Protein 6FN6 (pdb70)

Secondary structure (DSSP, 8-state):
-EEEEEETTSTTTGGGGGEEETTEEE--HHHHHHHHHHHHHHHTTS-GGG--EEEEEEEE-S--EE-SS-EEEEEEEE-TTT-EEEEESSSSEEEEEEEE--S-TTTTS---PPPPPP-SSPPEEHHHHHHHHHHHTEEE-GGG--EEEE-TTSSEEEE---S-HHHHHHHHHHHHHHT-SS-S-EEEEEEEEEEE-HHHHHHHHTTS-TTHHHHT-EEEEEETTTTEEEETTEEEEEEEEEEPPPP----EEEEEEEEEEEESEE-S-SSSSHHHHHHHHHHHHHHHHHHTSSS-SEEEEEEE-TTS-TTT--HHHHHHHHHHSTT-EEEEEEEESS--HHHHHHHH-TT--EEEE--TTTS-S-SSEEEEEEESTTTSSSSHHHHHHHTTEEEEEEEEEEEEHHHIIIIIHHHHHHTTEEEEEEEE-SSSEEEEEEEE---TTTS-EEEE---SS-TTHHHHHHHHHHHHHHHT-EEEEEEES-TT--HHHHHHHHHTSTTGGGEEEEEES-SSSPPP-SSSHHHHHHHTT--SEEEEETTEEEEEEEEE-S-SS--EEESSEEEEESSTT-GGGEEEEEPPPP--TTEEEEEEEEEEE-HHHHHHHHTSS-STTSSTTTTT-S----SEEEEE-TT--EEEEE-SS--SBSEEEEEGGGEEEPPTT--HHHHTTSHHHHHHHHIIIIIIS---TT-EEEESSTTSHHHHHHHHHHHHHT-EEEEEESSHHHHHHHHHHSTT--GGGEEESSSSTHHHHHHHHTTT--EEEEEE---THHHHHHHTTEEEEEEEEE---HHHHHT-EEEGGGGGGS-EEEE--HHHHHHS-HHHHHHHHHHHHHHHHHT---PPPEEEEETT-HHHHHHHHHHT---SEEEEESSPPPTTS---PPPP--EEEB------TTSEEEEETTTSHHHHHHHHHHHHTT--EEEEE-SS---SHHHHHHHHHHHHTT-EEEEE-S--SSHHHHHHHHHHHHHHS-EEEEEEE-S---HHHHHHHHHHHHHHHH-TT--EEEEEE----HHHHHHHHHHHHHHHHHHHTT---EEEE--HHHHHHHHHHHSS----SEEEEEEE-/-EEEEEETTSTTTGGGGGEEETTEEE--HHHHHHHHHHHHHHHHTS-GGG--EEEEEEEE-S--EE-SS-EEEEEEEE-TTT-EEEEEETTEEEEEEEEE--S-TTTTS---PPPPPP-SSPPEEHHHHHHHHHHHTEEE-GGG--EEEE-TTSSEEEE---S-HHHHHHHHHHHHHHH-SS-S-EEEEEEEEEEE-HHHHHHHHTTS-HHHHHHT-EEEEEETTTTEEEETTEEEEEEEEEE-PPP----PPPEEEEEEEEESEE-S-SSSSHHHHHHHHHHHHHHHHHHTSTT-SEEEEEEE-TTS-GGG--HHHHHHHHHHSTT-EEEEEEE-SSS-HHHHHHHH-SSS-EEE---TTTS-SSSSEEEEEEESTTTSSSSHHHHHHHTTEEEEEEEEEEEEHHHIIIIIHHHHHHTTEEEEEEEE-SSSEEEEEEEE---TTTS-EEEE---SS-TTHHHHHHHHHHHHHHHT-EEEEEEES-SS--HHHHHHHHHSSTTGGGEEEEEE--TTSPPP-SSSHHHHHHHTT--SEEEEETTEEEEEEEEE---TT--EEES-EEEEESSTT-GGGEEEEE----EEEEEEEEEEE-HHHHHHHHTSS-STT-SSGGGT-S----SEEEEE-TTS-EEEEE-SS--SBSEEEEEGGGEEEPPTT--HHHHTTSHHHHHHHHIIIIIIS---TT-EEEESSTTSHHHHHHHHHHHHHT-EEEEEESSHHHHHHHHHHSS---GGGEEESSSSTHHHHHHHHTTT--EEEEEE---THHHHHHHHTEEEEEEEEE---HHHHTT-EEEGGGGGGS-EEEE--HHHHHHS-HHHHHHHHHHHHHHHHHT---PPPEEEEETT-HHHHHHHHHHT---SEEEEESSPPPTT-S-PPPPP--EEEB------TTEEEEEETTTSHHHHHHHHHHHHTT--EEEEE-SS-S-SHHHHHHHHHHHHTT-EEEEE-S--SSHHHHHHHHHHHHHHSEEEEEEEE-----HHHHHHHHHHHHHHHH-TT--EEEEEEE--HHHHHHHHHHHHHHHHHHHTT---EEEEE---HHHHHHHHHHHHS---SSEEEEEP-

Structure (mmCIF, N/CA/C/O backbone):
data_6FN6
#
_entry.id   6FN6
#
_cell.length_a   75.448
_cell.length_b   174.149
_cell.length_c   194.454
_cell.angle_alpha   90.00
_cell.angle_beta   90.00
_cell.angle_gamma   90.00
#
_symmetry.space_group_name_H-M   'P 21 21 21'
#
loop_
_entity.id
_entity.type
_entity.pdbx_description
1 polymer 'Fatty acid synthase 1, isoform A'
2 non-polymer 'BROMIDE ION'
3 non-polymer 1,2-ETHANEDIOL
4 water water
#
loop_
_atom_site.group_PDB
_atom_site.id
_atom_site.type_symbol
_atom_site.label_atom_id
_atom_site.label_alt_id
_atom_site.label_comp_id
_atom_site.label_asym_id
_atom_site.label_entity_id
_atom_site.label_seq_id
_atom_site.pdbx_PDB_ins_code
_atom_site.Cartn_x
_atom_site.Cartn_y
_atom_site.Cartn_z
_atom_site.occupancy
_atom_site.B_iso_or_equiv
_atom_site.auth_seq_id
_atom_site.auth_comp_id
_atom_site.auth_asym_id
_atom_site.auth_atom_id
_atom_site.pdbx_PDB_model_num
ATOM 1 N N . GLU A 1 6 ? -10.564 86.614 50.224 1.00 89.45 893 GLU A N 1
ATOM 2 C CA . GLU A 1 6 ? -10.592 87.582 51.315 1.00 88.11 893 GLU A CA 1
ATOM 3 C C . GLU A 1 6 ? -11.221 88.898 50.862 1.00 86.75 893 GLU A C 1
ATOM 4 O O . GLU A 1 6 ? -11.258 89.203 49.669 1.00 90.09 893 GLU A O 1
ATOM 15 N N . THR A 1 7 ? -11.707 89.676 51.823 1.00 55.10 894 THR A N 1
ATOM 16 C CA . THR A 1 7 ? -12.306 90.972 51.528 1.00 56.63 894 THR A CA 1
ATOM 17 C C . THR A 1 7 ? -11.273 92.087 51.662 1.00 54.70 894 THR A C 1
ATOM 18 O O . THR A 1 7 ? -10.596 92.202 52.683 1.00 52.19 894 THR A O 1
ATOM 29 N N . ILE A 1 8 ? -11.154 92.899 50.617 1.00 54.19 895 ILE A N 1
ATOM 30 C CA . ILE A 1 8 ? -10.235 94.027 50.625 1.00 53.48 895 ILE A CA 1
ATOM 31 C C . ILE A 1 8 ? -10.995 95.297 50.982 1.00 53.02 895 ILE A C 1
ATOM 32 O O . ILE A 1 8 ? -12.014 95.614 50.371 1.00 54.64 895 ILE A O 1
ATOM 48 N N . VAL A 1 9 ? -10.497 96.019 51.980 1.00 65.73 896 VAL A N 1
ATOM 49 C CA . VAL A 1 9 ? -11.082 97.295 52.362 1.00 65.75 896 VAL A CA 1
ATOM 50 C C . VAL A 1 9 ? -10.000 98.360 52.274 1.00 65.65 896 VAL A C 1
ATOM 51 O O . VAL A 1 9 ? -8.945 98.244 52.898 1.00 62.16 896 VAL A O 1
ATOM 64 N N . GLU A 1 10 ? -10.274 99.399 51.497 1.00 85.11 897 GLU A N 1
ATOM 65 C CA . GLU A 1 10 ? -9.315 100.469 51.279 1.00 86.64 897 GLU A CA 1
ATOM 66 C C . GLU A 1 10 ? -9.787 101.733 51.987 1.00 86.62 897 GLU A C 1
ATOM 67 O O . GLU A 1 10 ? -10.933 102.150 51.822 1.00 88.18 897 GLU A O 1
ATOM 79 N N . VAL A 1 11 ? -8.905 102.333 52.778 1.00 71.76 898 VAL A N 1
ATOM 80 C CA . VAL A 1 11 ? -9.212 103.600 53.429 1.00 74.94 898 VAL A CA 1
ATOM 81 C C . VAL A 1 11 ? -8.219 104.662 52.974 1.00 72.63 898 VAL A C 1
ATOM 82 O O . VAL A 1 11 ? -7.007 104.443 52.973 1.00 71.94 898 VAL A O 1
ATOM 95 N N . ASP A 1 12 ? -8.756 105.811 52.575 1.00 80.01 899 ASP A N 1
ATOM 96 C CA . ASP A 1 12 ? -7.955 106.922 52.076 1.00 76.98 899 ASP A CA 1
ATOM 97 C C . ASP A 1 12 ? -8.300 108.202 52.829 1.00 75.16 899 ASP A C 1
ATOM 98 O O . ASP A 1 12 ? -9.421 108.701 52.742 1.00 77.27 899 ASP A O 1
ATOM 107 N N . LEU A 1 13 ? -7.332 108.731 53.570 1.00 57.92 900 LEU A N 1
ATOM 108 C CA . LEU A 1 13 ? -7.563 109.910 54.398 1.00 57.63 900 LEU A CA 1
ATOM 109 C C . LEU A 1 13 ? -7.840 111.159 53.562 1.00 58.64 900 LEU A C 1
ATOM 110 O O . LEU A 1 13 ? -8.207 112.201 54.103 1.00 58.60 900 LEU A O 1
ATOM 126 N N . SER A 1 14 ? -7.670 111.057 52.248 1.00 79.29 901 SER A N 1
ATOM 127 C CA . SER A 1 14 ? -8.005 112.161 51.357 1.00 83.02 901 SER A CA 1
ATOM 128 C C . SER A 1 14 ? -9.514 112.275 51.161 1.00 82.91 901 SER A C 1
ATOM 129 O O . SER A 1 14 ? -10.016 113.328 50.772 1.00 84.05 901 SER A O 1
ATOM 137 N N . LYS A 1 15 ? -10.233 111.190 51.432 1.00 80.54 902 LYS A N 1
ATOM 138 C CA . LYS A 1 15 ? -11.682 111.167 51.253 1.00 84.09 902 LYS A CA 1
ATOM 139 C C . LYS A 1 15 ? -12.393 111.615 52.532 1.00 76.31 902 LYS A C 1
ATOM 140 O O . LYS A 1 15 ? -11.872 111.447 53.634 1.00 71.25 902 LYS A O 1
ATOM 159 N N . GLU A 1 16 ? -13.578 112.197 52.373 1.00 77.24 903 GLU A N 1
ATOM 160 C CA . GLU A 1 16 ? -14.319 112.768 53.496 1.00 77.77 903 GLU A CA 1
ATOM 161 C C . GLU A 1 16 ? -14.672 111.732 54.562 1.00 72.46 903 GLU A C 1
ATOM 162 O O . GLU A 1 16 ? -14.643 112.030 55.755 1.00 66.48 903 GLU A O 1
ATOM 174 N N . ASP A 1 17 ? -15.001 110.518 54.133 1.00 66.25 904 ASP A N 1
ATOM 175 C CA . ASP A 1 17 ? -15.493 109.494 55.049 1.00 67.50 904 ASP A CA 1
ATOM 176 C C . ASP A 1 17 ? -14.397 108.980 55.983 1.00 59.79 904 ASP A C 1
ATOM 177 O O . ASP A 1 17 ? -14.679 108.598 57.119 1.00 55.21 904 ASP A O 1
ATOM 186 N N . ASP A 1 18 ? -13.155 108.960 55.506 1.00 54.72 905 ASP A N 1
ATOM 187 C CA . ASP A 1 18 ? -12.043 108.424 56.290 1.00 53.04 905 ASP A CA 1
ATOM 188 C C . ASP A 1 18 ? -11.159 109.527 56.871 1.00 53.51 905 ASP A C 1
ATOM 189 O O . ASP A 1 18 ? -10.208 109.247 57.602 1.00 46.36 905 ASP A O 1
ATOM 198 N N . ALA A 1 19 ? -11.491 110.775 56.558 1.00 61.82 906 ALA A N 1
ATOM 199 C CA . ALA A 1 19 ? -10.672 111.919 56.951 1.00 49.91 906 ALA A CA 1
ATOM 200 C C . ALA A 1 19 ? -10.491 112.011 58.465 1.00 47.53 906 ALA A C 1
ATOM 201 O O . ALA A 1 19 ? -9.419 112.381 58.942 1.00 46.76 906 ALA A O 1
ATOM 208 N N . PHE A 1 20 ? -11.542 111.690 59.214 1.00 51.73 907 PHE A N 1
ATOM 209 C CA . PHE A 1 20 ? -11.517 111.800 60.673 1.00 49.34 907 PHE A CA 1
ATOM 210 C C . PHE A 1 20 ? -10.359 111.033 61.322 1.00 46.12 907 PHE A C 1
ATOM 211 O O . PHE A 1 20 ? -9.905 111.391 62.408 1.00 43.29 907 PHE A O 1
ATOM 228 N N . LEU A 1 21 ? -9.881 109.989 60.654 1.00 44.13 908 LEU A N 1
ATOM 229 C CA . LEU A 1 21 ? -8.862 109.113 61.227 1.00 46.01 908 LEU A CA 1
ATOM 230 C C . LEU A 1 21 ? -7.586 109.871 61.597 1.00 44.09 908 LEU A C 1
ATOM 231 O O . LEU A 1 21 ? -6.809 109.422 62.441 1.00 41.45 908 LEU A O 1
ATOM 247 N N . ALA A 1 22 ? -7.370 111.018 60.965 1.00 44.58 909 ALA A N 1
ATOM 248 C CA . ALA A 1 22 ? -6.199 111.834 61.256 1.00 44.82 909 ALA A CA 1
ATOM 249 C C . ALA A 1 22 ? -6.203 112.289 62.715 1.00 44.42 909 ALA A C 1
ATOM 250 O O . ALA A 1 22 ? -5.157 112.604 63.280 1.00 47.71 909 ALA A O 1
ATOM 257 N N . GLY A 1 23 ? -7.387 112.328 63.317 1.00 42.13 910 GLY A N 1
ATOM 258 C CA . GLY A 1 23 ? -7.525 112.730 64.704 1.00 40.22 910 GLY A CA 1
ATOM 259 C C . GLY A 1 23 ? -6.852 111.786 65.678 1.00 39.52 910 GLY A C 1
ATOM 260 O O . GLY A 1 23 ? -6.492 112.182 66.785 1.00 40.29 910 GLY A O 1
ATOM 264 N N . HIS A 1 24 ? -6.694 110.528 65.274 1.00 40.35 911 HIS A N 1
ATOM 265 C CA . HIS A 1 24 ? -6.065 109.526 66.126 1.00 36.32 911 HIS A CA 1
ATOM 266 C C . HIS A 1 24 ? -4.548 109.560 65.969 1.00 36.65 911 HIS A C 1
ATOM 267 O O . HIS A 1 24 ? -3.934 108.579 65.548 1.00 36.46 911 HIS A O 1
ATOM 281 N N . THR A 1 25 ? -3.950 110.697 66.318 1.00 35.66 912 THR A N 1
ATOM 282 C CA . THR A 1 25 ? -2.506 110.874 66.221 1.00 36.28 912 THR A CA 1
ATOM 283 C C . THR A 1 25 ? -1.835 110.443 67.521 1.00 34.93 912 THR A C 1
ATOM 284 O O . THR A 1 25 ? -2.229 110.869 68.605 1.00 34.12 912 THR A O 1
ATOM 295 N N . ILE A 1 26 ? -0.821 109.591 67.404 1.00 35.41 913 ILE A N 1
ATOM 296 C CA . ILE A 1 26 ? -0.112 109.077 68.569 1.00 41.59 913 ILE A CA 1
ATOM 297 C C . ILE A 1 26 ? 1.375 109.340 68.408 1.00 44.34 913 ILE A C 1
ATOM 298 O O . ILE A 1 26 ? 2.000 108.852 67.467 1.00 43.96 913 ILE A O 1
ATOM 314 N N . ASP A 1 27 ? 1.939 110.101 69.340 1.00 56.45 914 ASP A N 1
ATOM 315 C CA . ASP A 1 27 ? 3.369 110.377 69.346 1.00 56.16 914 ASP A CA 1
ATOM 316 C C . ASP A 1 27 ? 3.827 110.953 68.006 1.00 59.11 914 ASP A C 1
ATOM 317 O O . ASP A 1 27 ? 4.847 110.538 67.458 1.00 62.59 914 ASP A O 1
ATOM 326 N N . GLY A 1 28 ? 3.067 111.912 67.485 1.00 47.40 915 GLY A N 1
ATOM 327 C CA . GLY A 1 28 ? 3.449 112.624 66.278 1.00 49.67 915 GLY A CA 1
ATOM 328 C C . GLY A 1 28 ? 3.220 111.876 64.980 1.00 52.02 915 GLY A C 1
ATOM 329 O O . GLY A 1 28 ? 3.770 112.240 63.941 1.00 53.65 915 GLY A O 1
ATOM 333 N N . ARG A 1 29 ? 2.407 110.828 65.030 1.00 44.18 916 ARG A N 1
ATOM 334 C CA . ARG A 1 29 ? 2.081 110.072 63.828 1.00 48.82 916 ARG A CA 1
ATOM 335 C C . ARG A 1 29 ? 0.652 109.531 63.871 1.00 39.74 916 ARG A C 1
ATOM 336 O O . ARG A 1 29 ? 0.118 109.238 64.943 1.00 37.72 916 ARG A O 1
ATOM 357 N N . ILE A 1 30 ? 0.035 109.418 62.698 1.00 46.93 917 ILE A N 1
ATOM 358 C CA . ILE A 1 30 ? -1.329 108.912 62.596 1.00 46.78 917 ILE A CA 1
ATOM 359 C C . ILE A 1 30 ? -1.308 107.390 62.694 1.00 42.91 917 ILE A C 1
ATOM 360 O O . ILE A 1 30 ? -0.625 106.720 61.918 1.00 42.46 917 ILE A O 1
ATOM 376 N N . LEU A 1 31 ? -2.072 106.850 63.638 1.00 56.39 918 LEU A N 1
ATOM 377 C CA . LEU A 1 31 ? -2.183 105.405 63.803 1.00 52.96 918 LEU A CA 1
ATOM 378 C C . LEU A 1 31 ? -3.602 104.944 63.530 1.00 44.91 918 LEU A C 1
ATOM 379 O O . LEU A 1 31 ? -4.558 105.523 64.050 1.00 42.65 918 LEU A O 1
ATOM 395 N N . PHE A 1 32 ? -3.746 103.900 62.720 1.00 44.37 919 PHE A N 1
ATOM 396 C CA . PHE A 1 32 ? -5.064 103.327 62.511 1.00 43.45 919 PHE A CA 1
ATOM 397 C C . PHE A 1 32 ? -5.518 102.734 63.835 1.00 44.47 919 PHE A C 1
ATOM 398 O O . PHE A 1 32 ? -4.864 101.837 64.365 1.00 47.15 919 PHE A O 1
ATOM 415 N N . PRO A 1 33 ? -6.641 103.231 64.376 1.00 33.78 920 PRO A N 1
ATOM 416 C CA . PRO A 1 33 ? -7.023 102.821 65.728 1.00 32.46 920 PRO A CA 1
ATOM 417 C C . PRO A 1 33 ? -7.383 101.347 65.835 1.00 32.23 920 PRO A C 1
ATOM 418 O O . PRO A 1 33 ? -7.935 100.768 64.903 1.00 33.14 920 PRO A O 1
ATOM 429 N N . ALA A 1 34 ? -7.065 100.755 66.980 1.00 41.39 921 ALA A N 1
ATOM 430 C CA . ALA A 1 34 ? -7.444 99.383 67.272 1.00 39.35 921 ALA A CA 1
ATOM 431 C C . ALA A 1 34 ? -8.942 99.209 67.048 1.00 38.47 921 ALA A C 1
ATOM 432 O O . ALA A 1 34 ? -9.394 98.203 66.500 1.00 38.53 921 ALA A O 1
ATOM 439 N N . THR A 1 35 ? -9.705 100.208 67.476 1.00 31.64 922 THR A N 1
ATOM 440 C CA . THR A 1 35 ? -11.154 100.198 67.337 1.00 37.33 922 THR A CA 1
ATOM 441 C C . THR A 1 35 ? -11.569 100.344 65.878 1.00 40.99 922 THR A C 1
ATOM 442 O O . THR A 1 35 ? -12.687 99.992 65.499 1.00 39.13 922 THR A O 1
ATOM 453 N N . GLY A 1 36 ? -10.662 100.862 65.060 1.00 42.96 923 GLY A N 1
ATOM 454 C CA . GLY A 1 36 ? -10.886 100.928 63.630 1.00 43.58 923 GLY A CA 1
ATOM 455 C C . GLY A 1 36 ? -10.984 99.530 63.055 1.00 42.80 923 GLY A C 1
ATOM 456 O O . GLY A 1 36 ? -11.887 99.225 62.277 1.00 43.12 923 GLY A O 1
ATOM 460 N N . TYR A 1 37 ? -10.039 98.680 63.443 1.00 37.58 924 TYR A N 1
ATOM 461 C CA . TYR A 1 37 ? -10.027 97.289 63.013 1.00 39.83 924 TYR A CA 1
ATOM 462 C C . TYR A 1 37 ? -11.300 96.569 63.423 1.00 38.58 924 TYR A C 1
ATOM 463 O O . TYR A 1 37 ? -11.916 95.871 62.623 1.00 39.90 924 TYR A O 1
ATOM 481 N N . MET A 1 38 ? -11.685 96.753 64.680 1.00 35.81 925 MET A N 1
ATOM 482 C CA . MET A 1 38 ? -12.861 96.096 65.222 1.00 36.37 925 MET A CA 1
ATOM 483 C C . MET A 1 38 ? -14.086 96.469 64.399 1.00 37.96 925 MET A C 1
ATOM 484 O O . MET A 1 38 ? -14.920 95.621 64.089 1.00 39.24 925 MET A O 1
ATOM 498 N N . THR A 1 39 ? -14.176 97.740 64.022 1.00 37.65 926 THR A N 1
ATOM 499 C CA . THR A 1 39 ? -15.288 98.222 63.214 1.00 39.38 926 THR A CA 1
ATOM 500 C C . THR A 1 39 ? -15.274 97.564 61.837 1.00 40.81 926 THR A C 1
ATOM 501 O O . THR A 1 39 ? -16.316 97.150 61.336 1.00 42.49 926 THR A O 1
ATOM 512 N N . LEU A 1 40 ? -14.098 97.492 61.219 1.00 40.38 927 LEU A N 1
ATOM 513 C CA . LEU A 1 40 ? -13.959 96.854 59.914 1.00 55.81 927 LEU A CA 1
ATOM 514 C C . LEU A 1 40 ? -14.386 95.391 59.970 1.00 42.43 927 LEU A C 1
ATOM 515 O O . LEU A 1 40 ? -15.109 94.914 59.096 1.00 44.24 927 LEU A O 1
ATOM 531 N N . ALA A 1 41 ? -13.936 94.684 61.001 1.00 41.13 928 ALA A N 1
ATOM 532 C CA . ALA A 1 41 ? -14.304 93.286 61.184 1.00 41.80 928 ALA A CA 1
ATOM 533 C C . ALA A 1 41 ? -15.804 93.178 61.417 1.00 43.09 928 ALA A C 1
ATOM 534 O O . ALA A 1 41 ? -16.470 92.284 60.892 1.00 44.76 928 ALA A O 1
ATOM 541 N N . TRP A 1 42 ? -16.330 94.108 62.203 1.00 42.51 929 TRP A N 1
ATOM 542 C CA . TRP A 1 42 ? -17.750 94.142 62.515 1.00 43.89 929 TRP A CA 1
ATOM 543 C C . TRP A 1 42 ? -18.580 94.389 61.258 1.00 46.08 929 TRP A C 1
ATOM 544 O O . TRP A 1 42 ? -19.547 93.675 60.989 1.00 47.97 929 TRP A O 1
ATOM 565 N N . GLN A 1 43 ? -18.198 95.407 60.494 1.00 54.09 930 GLN A N 1
ATOM 566 C CA . GLN A 1 43 ? -18.951 95.801 59.310 1.00 60.98 930 GLN A CA 1
ATOM 567 C C . GLN A 1 43 ? -18.982 94.705 58.251 1.00 60.96 930 GLN A C 1
ATOM 568 O O . GLN A 1 43 ? -20.053 94.229 57.874 1.00 59.29 930 GLN A O 1
ATOM 582 N N . THR A 1 44 ? -17.808 94.300 57.780 1.00 67.74 931 THR A N 1
ATOM 583 C CA . THR A 1 44 ? -17.721 93.323 56.702 1.00 73.28 931 THR A CA 1
ATOM 584 C C . THR A 1 44 ? -18.398 92.010 57.077 1.00 70.65 931 THR A C 1
ATOM 585 O O . THR A 1 44 ? -19.038 91.378 56.239 1.00 72.14 931 THR A O 1
ATOM 596 N N . PHE A 1 45 ? -18.259 91.604 58.334 1.00 65.06 932 PHE A N 1
ATOM 597 C CA . PHE A 1 45 ? -18.849 90.351 58.795 1.00 66.20 932 PHE A CA 1
ATOM 598 C C . PHE A 1 45 ? -20.371 90.386 58.724 1.00 67.10 932 PHE A C 1
ATOM 599 O O . PHE A 1 45 ? -21.007 89.392 58.373 1.00 72.56 932 PHE A O 1
ATOM 616 N N . ALA A 1 46 ? -20.954 91.531 59.060 1.00 61.22 933 ALA A N 1
ATOM 617 C CA . ALA A 1 46 ? -22.402 91.686 59.000 1.00 61.86 933 ALA A CA 1
ATOM 618 C C . ALA A 1 46 ? -22.876 91.724 57.552 1.00 66.47 933 ALA A C 1
ATOM 619 O O . ALA A 1 46 ? -23.965 91.247 57.227 1.00 64.17 933 ALA A O 1
ATOM 626 N N . LYS A 1 47 ? -22.045 92.290 56.685 1.00 57.33 934 LYS A N 1
ATOM 627 C CA . LYS A 1 47 ? -22.393 92.443 55.281 1.00 60.00 934 LYS A CA 1
ATOM 628 C C . LYS A 1 47 ? -22.551 91.078 54.608 1.00 61.51 934 LYS A C 1
ATOM 629 O O . LYS A 1 47 ? -23.515 90.850 53.877 1.00 64.35 934 LYS A O 1
ATOM 648 N N . MET A 1 48 ? -21.610 90.172 54.861 1.00 78.09 935 MET A N 1
ATOM 649 C CA . MET A 1 48 ? -21.652 88.850 54.239 1.00 86.20 935 MET A CA 1
ATOM 650 C C . MET A 1 48 ? -22.758 87.997 54.851 1.00 85.88 935 MET A C 1
ATOM 651 O O . MET A 1 48 ? -23.249 87.062 54.218 1.00 88.51 935 MET A O 1
ATOM 665 N N . GLN A 1 49 ? -23.140 88.308 56.086 1.00 65.82 936 GLN A N 1
ATOM 666 C CA . GLN A 1 49 ? -24.270 87.636 56.720 1.00 66.18 936 GLN A CA 1
ATOM 667 C C . GLN A 1 49 ? -25.588 88.150 56.147 1.00 67.09 936 GLN A C 1
ATOM 668 O O . GLN A 1 49 ? -26.647 87.582 56.406 1.00 69.46 936 GLN A O 1
ATOM 682 N N . GLY A 1 50 ? -25.519 89.241 55.388 1.00 67.24 937 GLY A N 1
ATOM 683 C CA . GLY A 1 50 ? -26.685 89.770 54.706 1.00 70.22 937 GLY A CA 1
ATOM 684 C C . GLY A 1 50 ? -27.261 91.019 55.344 1.00 69.91 937 GLY A C 1
ATOM 685 O O . GLY A 1 50 ? -28.034 91.744 54.715 1.00 72.11 937 GLY A O 1
ATOM 689 N N . SER A 1 51 ? -26.894 91.267 56.597 1.00 83.85 938 SER A N 1
ATOM 690 C CA . SER A 1 51 ? -27.476 92.364 57.362 1.00 86.71 938 SER A CA 1
ATOM 691 C C . SER A 1 51 ? -26.639 93.639 57.302 1.00 87.49 938 SER A C 1
ATOM 692 O O . SER A 1 51 ? -25.512 93.638 56.806 1.00 85.73 938 SER A O 1
ATOM 700 N N . GLU A 1 52 ? -27.209 94.724 57.818 1.00 82.57 939 GLU A N 1
ATOM 701 C CA . GLU A 1 52 ? -26.484 95.975 58.000 1.00 83.94 939 GLU A CA 1
ATOM 702 C C . GLU A 1 52 ? -25.805 95.941 59.364 1.00 77.36 939 GLU A C 1
ATOM 703 O O . GLU A 1 52 ? -26.381 95.444 60.332 1.00 78.43 939 GLU A O 1
ATOM 715 N N . PHE A 1 53 ? -24.586 96.466 59.447 1.00 69.15 940 PHE A N 1
ATOM 716 C CA . PHE A 1 53 ? -23.780 96.297 60.653 1.00 64.63 940 PHE A CA 1
ATOM 717 C C . PHE A 1 53 ? -24.405 97.001 61.857 1.00 66.45 940 PHE A C 1
ATOM 718 O O . PHE A 1 53 ? -24.266 96.537 62.987 1.00 64.20 940 PHE A O 1
ATOM 735 N N . HIS A 1 54 ? -25.102 98.108 61.621 1.00 69.48 941 HIS A N 1
ATOM 736 C CA . HIS A 1 54 ? -25.742 98.833 62.715 1.00 69.68 941 HIS A CA 1
ATOM 737 C C . HIS A 1 54 ? -27.029 98.127 63.138 1.00 62.93 941 HIS A C 1
ATOM 738 O O . HIS A 1 54 ? -27.662 98.512 64.120 1.00 62.51 941 HIS A O 1
ATOM 752 N N . LYS A 1 55 ? -27.406 97.093 62.390 1.00 67.27 942 LYS A N 1
ATOM 753 C CA . LYS A 1 55 ? -28.574 96.283 62.717 1.00 69.88 942 LYS A CA 1
ATOM 754 C C . LYS A 1 55 ? -28.145 94.905 63.217 1.00 68.93 942 LYS A C 1
ATOM 755 O O . LYS A 1 55 ? -28.984 94.062 63.535 1.00 71.03 942 LYS A O 1
ATOM 774 N N . THR A 1 56 ? -26.834 94.690 63.301 1.00 66.01 943 THR A N 1
ATOM 775 C CA . THR A 1 56 ? -26.286 93.371 63.599 1.00 68.07 943 THR A CA 1
ATOM 776 C C . THR A 1 56 ? -25.420 93.366 64.857 1.00 70.81 943 THR A C 1
ATOM 777 O O . THR A 1 56 ? -24.296 93.867 64.836 1.00 72.81 943 THR A O 1
ATOM 788 N N . PRO A 1 57 ? -25.934 92.794 65.959 1.00 55.77 944 PRO A N 1
ATOM 789 C CA . PRO A 1 57 ? -25.100 92.669 67.160 1.00 53.42 944 PRO A CA 1
ATOM 790 C C . PRO A 1 57 ? -24.059 91.560 67.025 1.00 52.14 944 PRO A C 1
ATOM 791 O O . PRO A 1 57 ? -24.332 90.542 66.392 1.00 53.75 944 PRO A O 1
ATOM 802 N N . VAL A 1 58 ? -22.875 91.760 67.596 1.00 49.49 945 VAL A N 1
ATOM 803 C CA . VAL A 1 58 ? -21.807 90.768 67.493 1.00 48.36 945 VAL A CA 1
ATOM 804 C C . VAL A 1 58 ? -21.039 90.639 68.805 1.00 46.57 945 VAL A C 1
ATOM 805 O O . VAL A 1 58 ? -21.128 91.500 69.678 1.00 45.73 945 VAL A O 1
ATOM 818 N N . VAL A 1 59 ? -20.294 89.545 68.932 1.00 62.77 946 VAL A N 1
ATOM 819 C CA . VAL A 1 59 ? -19.418 89.327 70.075 1.00 60.01 946 VAL A CA 1
ATOM 820 C C . VAL A 1 59 ? -18.026 88.967 69.576 1.00 58.45 946 VAL A C 1
ATOM 821 O O . VAL A 1 59 ? -17.831 87.918 68.962 1.00 62.07 946 VAL A O 1
ATOM 834 N N . MET A 1 60 ? -17.065 89.849 69.831 1.00 56.65 947 MET A N 1
ATOM 835 C CA . MET A 1 60 ? -15.683 89.598 69.449 1.00 53.64 947 MET A CA 1
ATOM 836 C C . MET A 1 60 ? -14.922 89.015 70.628 1.00 52.52 947 MET A C 1
ATOM 837 O O . MET A 1 60 ? -15.159 89.396 71.774 1.00 51.29 947 MET A O 1
ATOM 851 N N . GLU A 1 61 ? -14.008 88.093 70.347 1.00 57.53 948 GLU A N 1
ATOM 852 C CA . GLU A 1 61 ? -13.248 87.435 71.401 1.00 54.93 948 GLU A CA 1
ATOM 853 C C . GLU A 1 61 ? -11.787 87.247 71.018 1.00 54.49 948 GLU A C 1
ATOM 854 O O . GLU A 1 61 ? -11.454 87.094 69.843 1.00 53.23 948 GLU A O 1
ATOM 866 N N . ASN A 1 62 ? -10.924 87.256 72.030 1.00 53.59 949 ASN A N 1
ATOM 867 C CA . ASN A 1 62 ? -9.495 87.022 71.846 1.00 57.74 949 ASN A CA 1
ATOM 868 C C . ASN A 1 62 ? -8.918 87.960 70.795 1.00 49.93 949 ASN A C 1
ATOM 869 O O . ASN A 1 62 ? -8.162 87.539 69.919 1.00 48.75 949 ASN A O 1
ATOM 880 N N . LEU A 1 63 ? -9.282 89.233 70.880 1.00 47.16 950 LEU A N 1
ATOM 881 C CA . LEU A 1 63 ? -8.738 90.231 69.975 1.00 43.80 950 LEU A CA 1
ATOM 882 C C . LEU A 1 63 ? -7.266 90.462 70.272 1.00 49.85 950 LEU A C 1
ATOM 883 O O . LEU A 1 63 ? -6.887 90.709 71.416 1.00 54.94 950 LEU A O 1
ATOM 899 N N . VAL A 1 64 ? -6.441 90.375 69.235 1.00 41.25 951 VAL A N 1
ATOM 900 C CA . VAL A 1 64 ? -5.017 90.646 69.362 1.00 42.62 951 VAL A CA 1
ATOM 901 C C . VAL A 1 64 ? -4.613 91.686 68.329 1.00 40.62 951 VAL A C 1
ATOM 902 O O . VAL A 1 64 ? -4.856 91.519 67.135 1.00 42.34 951 VAL A O 1
ATOM 915 N N . PHE A 1 65 ? -3.989 92.759 68.797 1.00 35.58 952 PHE A N 1
ATOM 916 C CA . PHE A 1 65 ? -3.477 93.786 67.908 1.00 37.26 952 PHE A CA 1
ATOM 917 C C . PHE A 1 65 ? -1.963 93.613 67.802 1.00 36.89 952 PHE A C 1
ATOM 918 O O . PHE A 1 65 ? -1.203 94.073 68.654 1.00 33.13 952 PHE A O 1
ATOM 935 N N . HIS A 1 66 ? -1.542 92.921 66.748 1.00 36.23 953 HIS A N 1
ATOM 936 C CA . HIS A 1 66 ? -0.167 92.443 66.627 1.00 40.29 953 HIS A CA 1
ATOM 937 C C . HIS A 1 66 ? 0.845 93.549 66.347 1.00 41.21 953 HIS A C 1
ATOM 938 O O . HIS A 1 66 ? 1.996 93.457 66.774 1.00 41.78 953 HIS A O 1
ATOM 952 N N . ARG A 1 67 ? 0.429 94.580 65.618 1.00 47.37 954 ARG A N 1
ATOM 953 C CA . ARG A 1 67 ? 1.321 95.692 65.317 1.00 45.79 954 ARG A CA 1
ATOM 954 C C . ARG A 1 67 ? 0.512 96.943 64.996 1.00 45.79 954 ARG A C 1
ATOM 955 O O . ARG A 1 67 ? -0.668 96.861 64.655 1.00 44.68 954 ARG A O 1
ATOM 976 N N . ALA A 1 68 ? 1.157 98.099 65.094 1.00 45.79 955 ALA A N 1
ATOM 977 C CA . ALA A 1 68 ? 0.502 99.363 64.793 1.00 46.08 955 ALA A CA 1
ATOM 978 C C . ALA A 1 68 ? 0.512 99.629 63.294 1.00 50.57 955 ALA A C 1
ATOM 979 O O . ALA A 1 68 ? 1.432 99.215 62.588 1.00 51.11 955 ALA A O 1
ATOM 986 N N . THR A 1 69 ? -0.518 100.320 62.816 1.00 52.41 956 THR A N 1
ATOM 987 C CA . THR A 1 69 ? -0.589 100.721 61.416 1.00 53.61 956 THR A CA 1
ATOM 988 C C . THR A 1 69 ? -0.439 102.229 61.335 1.00 49.90 956 THR A C 1
ATOM 989 O O . THR A 1 69 ? -1.285 102.978 61.825 1.00 45.71 956 THR A O 1
ATOM 1000 N N . ILE A 1 70 ? 0.652 102.664 60.719 1.00 48.66 957 ILE A N 1
ATOM 1001 C CA . ILE A 1 70 ? 0.950 104.077 60.594 1.00 46.97 957 ILE A CA 1
ATOM 1002 C C . ILE A 1 70 ? 0.432 104.548 59.243 1.00 47.72 957 ILE A C 1
ATOM 1003 O O . ILE A 1 70 ? 0.605 103.863 58.235 1.00 44.93 957 ILE A O 1
ATOM 1019 N N . LEU A 1 71 ? -0.213 105.711 59.229 1.00 49.57 958 LEU A N 1
ATOM 1020 C CA . LEU A 1 71 ? -0.719 106.282 57.988 1.00 57.31 958 LEU A CA 1
ATOM 1021 C C . LEU A 1 71 ? -0.059 107.632 57.740 1.00 65.64 958 LEU A C 1
ATOM 1022 O O . LEU A 1 71 ? 0.233 108.370 58.680 1.00 61.16 958 LEU A O 1
ATOM 1038 N N . ASN A 1 72 ? 0.177 107.945 56.469 1.00 86.73 959 ASN A N 1
ATOM 1039 C CA . ASN A 1 72 ? 0.723 109.241 56.076 1.00 98.01 959 ASN A CA 1
ATOM 1040 C C . ASN A 1 72 ? -0.404 110.236 55.804 1.00 97.67 959 ASN A C 1
ATOM 1041 O O . ASN A 1 72 ? -1.534 110.035 56.245 1.00 90.05 959 ASN A O 1
ATOM 1052 N N . LYS A 1 73 ? -0.093 111.324 55.104 1.00 130.14 960 LYS A N 1
ATOM 1053 C CA . LYS A 1 73 ? -1.116 112.300 54.744 1.00 134.88 960 LYS A CA 1
ATOM 1054 C C . LYS A 1 73 ? -1.991 111.768 53.613 1.00 139.89 960 LYS A C 1
ATOM 1055 O O . LYS A 1 73 ? -3.214 111.717 53.738 1.00 138.73 960 LYS A O 1
ATOM 1074 N N . ASN A 1 74 ? -1.359 111.371 52.512 1.00 151.63 961 ASN A N 1
ATOM 1075 C CA . ASN A 1 74 ? -2.080 110.761 51.400 1.00 152.83 961 ASN A CA 1
ATOM 1076 C C . ASN A 1 74 ? -2.752 109.484 51.897 1.00 149.50 961 ASN A C 1
ATOM 1077 O O . ASN A 1 74 ? -3.952 109.286 51.706 1.00 150.42 961 ASN A O 1
ATOM 1088 N N . ALA A 1 75 ? -1.963 108.631 52.543 1.00 157.03 962 ALA A N 1
ATOM 1089 C CA . ALA A 1 75 ? -2.474 107.453 53.241 1.00 152.55 962 ALA A CA 1
ATOM 1090 C C . ALA A 1 75 ? -3.467 106.623 52.435 1.00 150.43 962 ALA A C 1
ATOM 1091 O O . ALA A 1 75 ? -4.649 106.568 52.774 1.00 151.77 962 ALA A O 1
ATOM 1098 N N . VAL A 1 76 ? -2.995 105.982 51.371 1.00 96.05 963 VAL A N 1
ATOM 1099 C CA . VAL A 1 76 ? -3.789 104.953 50.717 1.00 93.57 963 VAL A CA 1
ATOM 1100 C C . VAL A 1 76 ? -3.298 103.604 51.248 1.00 89.53 963 VAL A C 1
ATOM 1101 O O . VAL A 1 76 ? -2.187 103.164 50.952 1.00 94.24 963 VAL A O 1
ATOM 1114 N N . VAL A 1 77 ? -4.128 102.976 52.076 1.00 74.02 964 VAL A N 1
ATOM 1115 C CA . VAL A 1 77 ? -3.761 101.728 52.735 1.00 64.29 964 VAL A CA 1
ATOM 1116 C C . VAL A 1 77 ? -4.864 100.700 52.524 1.00 59.49 964 VAL A C 1
ATOM 1117 O O . VAL A 1 77 ? -6.050 101.020 52.609 1.00 56.84 964 VAL A O 1
ATOM 1130 N N . LYS A 1 78 ? -4.461 99.462 52.258 1.00 64.98 965 LYS A N 1
ATOM 1131 C CA . LYS A 1 78 ? -5.405 98.397 51.957 1.00 61.25 965 LYS A CA 1
ATOM 1132 C C . LYS A 1 78 ? -5.455 97.361 53.076 1.00 54.17 965 LYS A C 1
ATOM 1133 O O . LYS A 1 78 ? -4.429 96.790 53.446 1.00 47.99 965 LYS A O 1
ATOM 1152 N N . PHE A 1 79 ? -6.650 97.121 53.609 1.00 64.18 966 PHE A N 1
ATOM 1153 C CA . PHE A 1 79 ? -6.835 96.097 54.634 1.00 61.26 966 PHE A CA 1
ATOM 1154 C C . PHE A 1 79 ? -7.499 94.856 54.040 1.00 64.08 966 PHE A C 1
ATOM 1155 O O . PHE A 1 79 ? -8.519 94.952 53.358 1.00 66.60 966 PHE A O 1
ATOM 1172 N N . GLY A 1 80 ? -6.904 93.694 54.300 1.00 46.61 967 GLY A N 1
ATOM 1173 C CA . GLY A 1 80 ? -7.456 92.419 53.871 1.00 47.73 967 GLY A CA 1
ATOM 1174 C C . GLY A 1 80 ? -8.063 91.640 55.023 1.00 46.45 967 GLY A C 1
ATOM 1175 O O . GLY A 1 80 ? -7.394 91.397 56.025 1.00 45.01 967 GLY A O 1
ATOM 1179 N N . ILE A 1 81 ? -9.330 91.255 54.887 1.00 49.80 968 ILE A N 1
ATOM 1180 C CA . ILE A 1 81 ? -10.045 90.562 55.958 1.00 48.94 968 ILE A CA 1
ATOM 1181 C C . ILE A 1 81 ? -10.486 89.176 55.493 1.00 51.53 968 ILE A C 1
ATOM 1182 O O . ILE A 1 81 ? -10.909 89.004 54.351 1.00 52.48 968 ILE A O 1
ATOM 1198 N N . ASN A 1 82 ? -10.397 88.195 56.390 1.00 59.10 969 ASN A N 1
ATOM 1199 C CA . ASN A 1 82 ? -10.788 86.819 56.080 1.00 64.26 969 ASN A CA 1
ATOM 1200 C C . ASN A 1 82 ? -11.466 86.154 57.279 1.00 58.44 969 ASN A C 1
ATOM 1201 O O . ASN A 1 82 ? -11.097 86.403 58.425 1.00 51.53 969 ASN A O 1
ATOM 1212 N N . PHE A 1 83 ? -12.454 85.304 57.006 1.00 50.25 970 PHE A N 1
ATOM 1213 C CA . PHE A 1 83 ? -13.221 84.645 58.063 1.00 50.27 970 PHE A CA 1
ATOM 1214 C C . PHE A 1 83 ? -13.303 83.133 57.850 1.00 52.14 970 PHE A C 1
ATOM 1215 O O . PHE A 1 83 ? -13.452 82.665 56.721 1.00 54.03 970 PHE A O 1
ATOM 1232 N N . PHE A 1 84 ? -13.216 82.380 58.945 1.00 51.79 971 PHE A N 1
ATOM 1233 C CA . PHE A 1 84 ? -13.421 80.931 58.917 1.00 53.75 971 PHE A CA 1
ATOM 1234 C C . PHE A 1 84 ? -14.850 80.559 59.306 1.00 69.79 971 PHE A C 1
ATOM 1235 O O . PHE A 1 84 ? -15.288 80.828 60.424 1.00 54.29 971 PHE A O 1
ATOM 1252 N N . ASP A 1 85 ? -15.568 79.930 58.382 1.00 93.05 972 ASP A N 1
ATOM 1253 C CA . ASP A 1 85 ? -16.925 79.467 58.649 1.00 93.68 972 ASP A CA 1
ATOM 1254 C C . ASP A 1 85 ? -16.947 78.501 59.831 1.00 85.01 972 ASP A C 1
ATOM 1255 O O . ASP A 1 85 ? -17.909 78.465 60.599 1.00 81.89 972 ASP A O 1
ATOM 1264 N N . GLY A 1 86 ? -15.879 77.723 59.972 1.00 78.42 973 GLY A N 1
ATOM 1265 C CA . GLY A 1 86 ? -15.819 76.685 60.984 1.00 76.52 973 GLY A CA 1
ATOM 1266 C C . GLY A 1 86 ? -15.790 77.181 62.417 1.00 73.99 973 GLY A C 1
ATOM 1267 O O . GLY A 1 86 ? -16.644 76.810 63.221 1.00 74.89 973 GLY A O 1
ATOM 1271 N N . THR A 1 87 ? -14.809 78.018 62.740 1.00 56.07 974 THR A N 1
ATOM 1272 C CA . THR A 1 87 ? -14.603 78.458 64.118 1.00 55.64 974 THR A CA 1
ATOM 1273 C C . THR A 1 87 ? -15.012 79.912 64.340 1.00 54.71 974 THR A C 1
ATOM 1274 O O . THR A 1 87 ? -15.276 80.323 65.471 1.00 51.58 974 THR A O 1
ATOM 1285 N N . GLY A 1 88 ? -15.053 80.689 63.264 1.00 54.44 975 GLY A N 1
ATOM 1286 C CA . GLY A 1 88 ? -15.377 82.101 63.360 1.00 54.14 975 GLY A CA 1
ATOM 1287 C C . GLY A 1 88 ? -14.160 82.990 63.548 1.00 48.08 975 GLY A C 1
ATOM 1288 O O . GLY A 1 88 ? -14.286 84.203 63.716 1.00 46.68 975 GLY A O 1
ATOM 1292 N N . ALA A 1 89 ? -12.977 82.387 63.527 1.00 47.79 976 ALA A N 1
ATOM 1293 C CA . ALA A 1 89 ? -11.736 83.140 63.635 1.00 45.86 976 ALA A CA 1
ATOM 1294 C C . ALA A 1 89 ? -11.574 84.031 62.411 1.00 45.63 976 ALA A C 1
ATOM 1295 O O . ALA A 1 89 ? -11.885 83.618 61.291 1.00 47.22 976 ALA A O 1
ATOM 1302 N N . PHE A 1 90 ? -11.094 85.253 62.626 1.00 43.87 977 PHE A N 1
ATOM 1303 C CA . PHE A 1 90 ? -10.858 86.178 61.526 1.00 43.75 977 PHE A CA 1
ATOM 1304 C C . PHE A 1 90 ? -9.456 86.767 61.610 1.00 42.43 977 PHE A C 1
ATOM 1305 O O . PHE A 1 90 ? -8.785 86.656 62.633 1.00 41.37 977 PHE A O 1
ATOM 1322 N N . GLU A 1 91 ? -9.023 87.388 60.520 1.00 54.59 978 GLU A N 1
ATOM 1323 C CA . GLU A 1 91 ? -7.719 88.039 60.461 1.00 53.47 978 GLU A CA 1
ATOM 1324 C C . GLU A 1 91 ? -7.757 89.274 59.572 1.00 51.05 978 GLU A C 1
ATOM 1325 O O . GLU A 1 91 ? -8.454 89.296 58.558 1.00 53.12 978 GLU A O 1
ATOM 1337 N N . ILE A 1 92 ? -7.013 90.302 59.968 1.00 44.62 979 ILE A N 1
ATOM 1338 C CA . ILE A 1 92 ? -6.876 91.502 59.154 1.00 47.37 979 ILE A CA 1
ATOM 1339 C C . ILE A 1 92 ? -5.405 91.707 58.798 1.00 50.71 979 ILE A C 1
ATOM 1340 O O . ILE A 1 92 ? -4.542 91.774 59.674 1.00 50.65 979 ILE A O 1
ATOM 1356 N N . CYS A 1 93 ? -5.135 91.781 57.498 1.00 57.01 980 CYS A N 1
ATOM 1357 C CA . CYS A 1 93 ? -3.797 92.037 56.973 1.00 58.57 980 CYS A CA 1
ATOM 1358 C C . CYS A 1 93 ? -3.770 93.399 56.286 1.00 63.43 980 CYS A C 1
ATOM 1359 O O . CYS A 1 93 ? -4.786 93.846 55.755 1.00 60.10 980 CYS A O 1
ATOM 1367 N N . GLU A 1 94 ? -2.613 94.057 56.303 1.00 76.64 981 GLU A N 1
ATOM 1368 C CA . GLU A 1 94 ? -2.484 95.388 55.712 1.00 83.22 981 GLU A CA 1
ATOM 1369 C C . GLU A 1 94 ? -1.405 95.448 54.629 1.00 96.20 981 GLU A C 1
ATOM 1370 O O . GLU A 1 94 ? -1.715 95.685 53.461 1.00 101.97 981 GLU A O 1
ATOM 1382 N N . SER A 1 95 ? -0.148 95.245 55.008 1.00 60.44 982 SER A N 1
ATOM 1383 C CA . SER A 1 95 ? 0.952 95.290 54.047 1.00 69.72 982 SER A CA 1
ATOM 1384 C C . SER A 1 95 ? 1.611 93.920 53.938 1.00 65.24 982 SER A C 1
ATOM 1385 O O . SER A 1 95 ? 2.805 93.774 54.202 1.00 68.62 982 SER A O 1
ATOM 1393 N N . GLY A 1 96 ? 0.831 92.917 53.548 1.00 111.85 983 GLY A N 1
ATOM 1394 C CA . GLY A 1 96 ? 1.360 91.576 53.383 1.00 113.69 983 GLY A CA 1
ATOM 1395 C C . GLY A 1 96 ? 1.835 91.004 54.704 1.00 110.22 983 GLY A C 1
ATOM 1396 O O . GLY A 1 96 ? 2.656 90.088 54.740 1.00 112.57 983 GLY A O 1
ATOM 1400 N N . SER A 1 97 ? 1.314 91.559 55.794 1.00 62.87 984 SER A N 1
ATOM 1401 C CA . SER A 1 97 ? 1.663 91.108 57.134 1.00 60.46 984 SER A CA 1
ATOM 1402 C C . SER A 1 97 ? 0.451 91.205 58.055 1.00 54.22 984 SER A C 1
ATOM 1403 O O . SER A 1 97 ? -0.401 92.077 57.886 1.00 56.51 984 SER A O 1
ATOM 1411 N N . LEU A 1 98 ? 0.369 90.288 59.013 1.00 66.07 985 LEU A N 1
ATOM 1412 C CA . LEU A 1 98 ? -0.760 90.233 59.934 1.00 56.74 985 LEU A CA 1
ATOM 1413 C C . LEU A 1 98 ? -0.864 91.495 60.783 1.00 51.41 985 LEU A C 1
ATOM 1414 O O . LEU A 1 98 ? 0.135 91.977 61.314 1.00 49.77 985 LEU A O 1
ATOM 1430 N N . ALA A 1 99 ? -2.081 92.018 60.911 1.00 51.00 986 ALA A N 1
ATOM 1431 C CA . ALA A 1 99 ? -2.331 93.207 61.721 1.00 46.98 986 ALA A CA 1
ATOM 1432 C C . ALA A 1 99 ? -3.141 92.850 62.967 1.00 47.50 986 ALA A C 1
ATOM 1433 O O . ALA A 1 99 ? -2.717 93.124 64.092 1.00 44.61 986 ALA A O 1
ATOM 1440 N N . VAL A 1 100 ? -4.306 92.242 62.757 1.00 44.13 987 VAL A N 1
ATOM 1441 C CA . VAL A 1 100 ? -5.211 91.904 63.852 1.00 48.23 987 VAL A CA 1
ATOM 1442 C C . VAL A 1 100 ? -5.785 90.505 63.678 1.00 49.89 987 VAL A C 1
ATOM 1443 O O . VAL A 1 100 ? -6.004 90.046 62.557 1.00 56.25 987 VAL A O 1
ATOM 1456 N N . SER A 1 101 ? -6.023 89.837 64.803 1.00 36.45 988 SER A N 1
ATOM 1457 C CA . SER A 1 101 ? -6.643 88.514 64.811 1.00 37.52 988 SER A CA 1
ATOM 1458 C C . SER A 1 101 ? -7.644 88.422 65.957 1.00 37.03 988 SER A C 1
ATOM 1459 O O . SER A 1 101 ? -7.550 89.161 66.936 1.00 35.80 988 SER A O 1
ATOM 1467 N N . GLY A 1 102 ? -8.599 87.509 65.831 1.00 55.57 989 GLY A N 1
ATOM 1468 C CA . GLY A 1 102 ? -9.585 87.294 66.872 1.00 51.49 989 GLY A CA 1
ATOM 1469 C C . GLY A 1 102 ? -10.726 86.407 66.418 1.00 53.08 989 GLY A C 1
ATOM 1470 O O . GLY A 1 102 ? -10.646 85.756 65.375 1.00 55.15 989 GLY A O 1
ATOM 1474 N N . LYS A 1 103 ? -11.798 86.395 67.201 1.00 43.30 990 LYS A N 1
ATOM 1475 C CA . LYS A 1 103 ? -12.966 85.577 66.901 1.00 50.54 990 LYS A CA 1
ATOM 1476 C C . LYS A 1 103 ? -14.216 86.447 66.922 1.00 45.42 990 LYS A C 1
ATOM 1477 O O . LYS A 1 103 ? -14.316 87.374 67.724 1.00 44.20 990 LYS A O 1
ATOM 1496 N N . ILE A 1 104 ? -15.162 86.155 66.035 1.00 44.03 991 ILE A N 1
ATOM 1497 C CA . ILE A 1 104 ? -16.399 86.926 65.958 1.00 44.87 991 ILE A CA 1
ATOM 1498 C C . ILE A 1 104 ? -17.582 86.011 65.665 1.00 47.21 991 ILE A C 1
ATOM 1499 O O . ILE A 1 104 ? -17.529 85.181 64.759 1.00 48.55 991 ILE A O 1
ATOM 1515 N N . THR A 1 105 ? -18.650 86.167 66.441 1.00 57.98 992 THR A N 1
ATOM 1516 C CA . THR A 1 105 ? -19.853 85.362 66.262 1.00 59.88 992 THR A CA 1
ATOM 1517 C C . THR A 1 105 ? -21.111 86.178 66.542 1.00 63.15 992 THR A C 1
ATOM 1518 O O . THR A 1 105 ? -21.101 87.084 67.377 1.00 55.04 992 THR A O 1
ATOM 1529 N N . ILE A 1 106 ? -22.190 85.850 65.838 1.00 58.12 993 ILE A N 1
ATOM 1530 C CA . ILE A 1 106 ? -23.487 86.470 66.080 1.00 60.40 993 ILE A CA 1
ATOM 1531 C C . ILE A 1 106 ? -24.208 85.669 67.162 1.00 63.93 993 ILE A C 1
ATOM 1532 O O . ILE A 1 106 ? -24.567 84.512 66.937 1.00 65.43 993 ILE A O 1
ATOM 1548 N N . PRO A 1 107 ? -24.422 86.279 68.343 1.00 71.85 994 PRO A N 1
ATOM 1549 C CA . PRO A 1 107 ? -24.980 85.532 69.477 1.00 74.16 994 PRO A CA 1
ATOM 1550 C C . PRO A 1 107 ? -26.462 85.191 69.344 1.00 76.85 994 PRO A C 1
ATOM 1551 O O . PRO A 1 107 ? -27.188 85.827 68.579 1.00 77.11 994 PRO A O 1
ATOM 1562 N N . GLU A 1 108 ? -26.892 84.182 70.094 1.00 95.65 995 GLU A N 1
ATOM 1563 C CA . GLU A 1 108 ? -28.298 83.807 70.163 1.00 105.83 995 GLU A CA 1
ATOM 1564 C C . GLU A 1 108 ? -29.108 84.961 70.748 1.00 103.57 995 GLU A C 1
ATOM 1565 O O . GLU A 1 108 ? -30.116 85.380 70.180 1.00 102.50 995 GLU A O 1
ATOM 1577 N N . SER A 1 109 ? -28.649 85.467 71.889 1.00 68.08 996 SER A N 1
ATOM 1578 C CA . SER A 1 109 ? -29.304 86.578 72.572 1.00 71.93 996 SER A CA 1
ATOM 1579 C C . SER A 1 109 ? -28.277 87.604 73.041 1.00 71.99 996 SER A C 1
ATOM 1580 O O . SER A 1 109 ? -27.519 87.349 73.978 1.00 71.02 996 SER A O 1
ATOM 1588 N N . ILE A 1 110 ? -28.254 88.763 72.390 1.00 70.37 997 ILE A N 1
ATOM 1589 C CA . ILE A 1 110 ? -27.259 89.788 72.692 1.00 64.26 997 ILE A CA 1
ATOM 1590 C C . ILE A 1 110 ? -27.411 90.264 74.134 1.00 62.91 997 ILE A C 1
ATOM 1591 O O . ILE A 1 110 ? -26.431 90.639 74.777 1.00 60.67 997 ILE A O 1
ATOM 1607 N N . ASP A 1 111 ? -28.639 90.248 74.642 1.00 71.98 998 ASP A N 1
ATOM 1608 C CA . ASP A 1 111 ? -28.903 90.677 76.012 1.00 70.62 998 ASP A CA 1
ATOM 1609 C C . ASP A 1 111 ? -28.263 89.724 77.019 1.00 68.63 998 ASP A C 1
ATOM 1610 O O . ASP A 1 111 ? -27.807 90.143 78.082 1.00 65.40 998 ASP A O 1
ATOM 1619 N N . ASN A 1 112 ? -28.237 88.440 76.679 1.00 90.69 999 ASN A N 1
ATOM 1620 C CA . ASN A 1 112 ? -27.700 87.422 77.575 1.00 88.65 999 ASN A CA 1
ATOM 1621 C C . ASN A 1 112 ? -26.174 87.444 77.622 1.00 82.70 999 ASN A C 1
ATOM 1622 O O . ASN A 1 112 ? -25.570 86.923 78.559 1.00 80.44 999 ASN A O 1
ATOM 1633 N N . GLU A 1 113 ? -25.552 88.045 76.613 1.00 75.58 1000 GLU A N 1
ATOM 1634 C CA . GLU A 1 113 ? -24.095 88.088 76.536 1.00 73.98 1000 GLU A CA 1
ATOM 1635 C C . GLU A 1 113 ? -23.490 89.229 77.357 1.00 69.52 1000 GLU A C 1
ATOM 1636 O O . GLU A 1 113 ? -22.279 89.257 77.586 1.00 65.13 1000 GLU A O 1
ATOM 1648 N N . GLU A 1 114 ? -24.329 90.158 77.807 1.00 62.02 1001 GLU A N 1
ATOM 1649 C CA . GLU A 1 114 ? -23.853 91.322 78.555 1.00 59.23 1001 GLU A CA 1
ATOM 1650 C C . GLU A 1 114 ? -23.854 91.066 80.059 1.00 58.01 1001 GLU A C 1
ATOM 1651 O O . GLU A 1 114 ? -24.505 90.136 80.536 1.00 61.76 1001 GLU A O 1
ATOM 1663 N N . LEU A 1 115 ? -23.125 91.897 80.801 1.00 52.24 1002 LEU A N 1
ATOM 1664 C CA . LEU A 1 115 ? -23.070 91.779 82.256 1.00 52.51 1002 LEU A CA 1
ATOM 1665 C C . LEU A 1 115 ? -24.052 92.755 82.907 1.00 57.08 1002 LEU A C 1
ATOM 1666 O O . LEU A 1 115 ? -24.162 93.905 82.473 1.00 52.60 1002 LEU A O 1
ATOM 1682 N N . PRO A 1 116 ? -24.761 92.307 83.961 1.00 69.84 1003 PRO A N 1
ATOM 1683 C CA . PRO A 1 116 ? -25.695 93.182 84.679 1.00 73.30 1003 PRO A CA 1
ATOM 1684 C C . PRO A 1 116 ? -24.978 94.130 85.634 1.00 72.80 1003 PRO A C 1
ATOM 1685 O O . PRO A 1 116 ? -24.900 93.851 86.831 1.00 76.64 1003 PRO A O 1
ATOM 1696 N N . LEU A 1 117 ? -24.465 95.237 85.109 1.00 61.21 1004 LEU A N 1
ATOM 1697 C CA . LEU A 1 117 ? -23.657 96.155 85.902 1.00 61.20 1004 LEU A CA 1
ATOM 1698 C C . LEU A 1 117 ? -24.376 97.483 86.107 1.00 62.66 1004 LEU A C 1
ATOM 1699 O O . LEU A 1 117 ? -24.910 98.065 85.163 1.00 62.25 1004 LEU A O 1
ATOM 1715 N N . GLU A 1 118 ? -24.380 97.954 87.351 1.00 82.33 1005 GLU A N 1
ATOM 1716 C CA . GLU A 1 118 ? -24.994 99.230 87.691 1.00 89.64 1005 GLU A CA 1
ATOM 1717 C C . GLU A 1 118 ? -23.943 100.331 87.794 1.00 86.48 1005 GLU A C 1
ATOM 1718 O O . GLU A 1 118 ? -22.778 100.065 88.091 1.00 81.51 1005 GLU A O 1
ATOM 1730 N N . GLU A 1 119 ? -24.366 101.565 87.538 1.00 64.45 1006 GLU A N 1
ATOM 1731 C CA . GLU A 1 119 ? -23.469 102.716 87.564 1.00 63.16 1006 GLU A CA 1
ATOM 1732 C C . GLU A 1 119 ? -22.750 102.863 88.902 1.00 57.99 1006 GLU A C 1
ATOM 1733 O O . GLU A 1 119 ? -23.295 102.534 89.955 1.00 58.76 1006 GLU A O 1
ATOM 1745 N N . GLN A 1 120 ? -21.519 103.362 88.844 1.00 67.97 1007 GLN A N 1
ATOM 1746 C CA . GLN A 1 120 ? -20.726 103.614 90.040 1.00 63.18 1007 GLN A CA 1
ATOM 1747 C C . GLN A 1 120 ? -20.936 105.043 90.532 1.00 62.20 1007 GLN A C 1
ATOM 1748 O O . GLN A 1 120 ? -21.303 105.927 89.756 1.00 58.66 1007 GLN A O 1
ATOM 1762 N N . THR A 1 121 ? -20.705 105.266 91.822 1.00 64.19 1008 THR A N 1
ATOM 1763 C CA . THR A 1 121 ? -20.774 106.610 92.384 1.00 62.12 1008 THR A CA 1
ATOM 1764 C C . THR A 1 121 ? -19.489 107.364 92.047 1.00 56.60 1008 THR A C 1
ATOM 1765 O O . THR A 1 121 ? -18.399 106.883 92.354 1.00 57.07 1008 THR A O 1
ATOM 1776 N N . PRO A 1 122 ? -19.607 108.542 91.405 1.00 43.96 1009 PRO A N 1
ATOM 1777 C CA . PRO A 1 122 ? -18.390 109.281 91.043 1.00 41.14 1009 PRO A CA 1
ATOM 1778 C C . PRO A 1 122 ? -17.477 109.558 92.231 1.00 41.89 1009 PRO A C 1
ATOM 1779 O O . PRO A 1 122 ? -17.961 109.781 93.338 1.00 42.58 1009 PRO A O 1
ATOM 1790 N N . SER A 1 123 ? -16.170 109.535 91.991 1.00 49.60 1010 SER A N 1
ATOM 1791 C CA . SER A 1 123 ? -15.191 109.833 93.029 1.00 49.27 1010 SER A CA 1
ATOM 1792 C C . SER A 1 123 ? -15.177 111.326 93.335 1.00 50.22 1010 SER A C 1
ATOM 1793 O O . SER A 1 123 ? -15.181 112.154 92.425 1.00 48.87 1010 SER A O 1
ATOM 1801 N N . ALA A 1 124 ? -15.170 111.658 94.621 1.00 47.85 1011 ALA A N 1
ATOM 1802 C CA . ALA A 1 124 ? -15.164 113.046 95.061 1.00 47.12 1011 ALA A CA 1
ATOM 1803 C C . ALA A 1 124 ? -13.895 113.361 95.852 1.00 44.90 1011 ALA A C 1
ATOM 1804 O O . ALA A 1 124 ? -13.868 114.294 96.652 1.00 45.16 1011 ALA A O 1
ATOM 1811 N N . VAL A 1 125 ? -12.849 112.573 95.629 1.00 39.77 1012 VAL A N 1
ATOM 1812 C CA . VAL A 1 125 ? -11.581 112.752 96.326 1.00 39.53 1012 VAL A CA 1
ATOM 1813 C C . VAL A 1 125 ? -10.903 114.028 95.851 1.00 39.10 1012 VAL A C 1
ATOM 1814 O O . VAL A 1 125 ? -10.208 114.692 96.617 1.00 39.75 1012 VAL A O 1
ATOM 1827 N N . ALA A 1 126 ? -11.077 114.339 94.573 1.00 38.16 1013 ALA A N 1
ATOM 1828 C CA . ALA A 1 126 ? -10.542 115.565 93.996 1.00 38.00 1013 ALA A CA 1
ATOM 1829 C C . ALA A 1 126 ? -11.488 116.044 92.901 1.00 38.06 1013 ALA A C 1
ATOM 1830 O O . ALA A 1 126 ? -12.401 115.319 92.507 1.00 37.99 1013 ALA A O 1
ATOM 1837 N N . LYS A 1 127 ? -11.271 117.260 92.410 1.00 38.41 1014 LYS A N 1
ATOM 1838 C CA . LYS A 1 127 ? -12.146 117.826 91.390 1.00 38.80 1014 LYS A CA 1
ATOM 1839 C C . LYS A 1 127 ? -12.188 116.916 90.169 1.00 37.39 1014 LYS A C 1
ATOM 1840 O O . LYS A 1 127 ? -11.206 116.251 89.849 1.00 36.03 1014 LYS A O 1
ATOM 1859 N N . GLU A 1 128 ? -13.336 116.881 89.499 1.00 46.54 1015 GLU A N 1
ATOM 1860 C CA . GLU A 1 128 ? -13.481 116.089 88.286 1.00 49.02 1015 GLU A CA 1
ATOM 1861 C C . GLU A 1 128 ? -12.692 116.731 87.156 1.00 45.32 1015 GLU A C 1
ATOM 1862 O O . GLU A 1 128 ? -12.388 117.925 87.193 1.00 50.72 1015 GLU A O 1
ATOM 1874 N N . LEU A 1 129 ? -12.360 115.930 86.153 1.00 38.16 1016 LEU A N 1
ATOM 1875 C CA . LEU A 1 129 ? -11.617 116.420 85.006 1.00 36.47 1016 LEU A CA 1
ATOM 1876 C C . LEU A 1 129 ? -12.578 116.833 83.900 1.00 38.57 1016 LEU A C 1
ATOM 1877 O O . LEU A 1 129 ? -13.549 116.132 83.614 1.00 40.22 1016 LEU A O 1
ATOM 1893 N N . GLY A 1 130 ? -12.313 117.985 83.295 1.00 36.23 1017 GLY A N 1
ATOM 1894 C CA . GLY A 1 130 ? -13.039 118.407 82.114 1.00 37.15 1017 GLY A CA 1
ATOM 1895 C C . GLY A 1 130 ? -12.382 117.863 80.863 1.00 36.18 1017 GLY A C 1
ATOM 1896 O O . GLY A 1 130 ? -11.327 117.235 80.932 1.00 34.86 1017 GLY A O 1
ATOM 1900 N N . THR A 1 131 ? -12.995 118.116 79.713 1.00 37.04 1018 THR A N 1
ATOM 1901 C CA . THR A 1 131 ? -12.447 117.642 78.451 1.00 36.41 1018 THR A CA 1
ATOM 1902 C C . THR A 1 131 ? -11.016 118.138 78.251 1.00 36.05 1018 THR A C 1
ATOM 1903 O O . THR A 1 131 ? -10.153 117.386 77.807 1.00 37.75 1018 THR A O 1
ATOM 1914 N N . ASN A 1 132 ? -10.756 119.390 78.608 1.00 37.18 1019 ASN A N 1
ATOM 1915 C CA . ASN A 1 132 ? -9.429 119.969 78.424 1.00 37.28 1019 ASN A CA 1
ATOM 1916 C C . ASN A 1 132 ? -8.430 119.416 79.437 1.00 36.16 1019 ASN A C 1
ATOM 1917 O O . ASN A 1 132 ? -7.258 119.222 79.117 1.00 35.58 1019 ASN A O 1
ATOM 1928 N N . ASP A 1 133 ? -8.894 119.166 80.658 1.00 40.71 1020 ASP A N 1
ATOM 1929 C CA . ASP A 1 133 ? -8.050 118.555 81.681 1.00 39.22 1020 ASP A CA 1
ATOM 1930 C C . ASP A 1 133 ? -7.593 117.171 81.239 1.00 39.43 1020 ASP A C 1
ATOM 1931 O O . ASP A 1 133 ? -6.416 116.831 81.338 1.00 39.10 1020 ASP A O 1
ATOM 1940 N N . VAL A 1 134 ? -8.543 116.374 80.762 1.00 41.75 1021 VAL A N 1
ATOM 1941 C CA . VAL A 1 134 ? -8.273 115.005 80.347 1.00 37.56 1021 VAL A CA 1
ATOM 1942 C C . VAL A 1 134 ? -7.203 114.960 79.266 1.00 38.93 1021 VAL A C 1
ATOM 1943 O O . VAL A 1 134 ? -6.257 114.182 79.355 1.00 42.13 1021 VAL A O 1
ATOM 1956 N N . TYR A 1 135 ? -7.360 115.780 78.235 1.00 35.22 1022 TYR A N 1
ATOM 1957 C CA . TYR A 1 135 ? -6.501 115.674 77.067 1.00 35.35 1022 TYR A CA 1
ATOM 1958 C C . TYR A 1 135 ? -5.189 116.433 77.255 1.00 38.08 1022 TYR A C 1
ATOM 1959 O O . TYR A 1 135 ? -4.238 116.234 76.500 1.00 38.39 1022 TYR A O 1
ATOM 1977 N N . LYS A 1 136 ? -5.135 117.312 78.249 1.00 46.45 1023 LYS A N 1
ATOM 1978 C CA . LYS A 1 136 ? -3.857 117.869 78.668 1.00 48.41 1023 LYS A CA 1
ATOM 1979 C C . LYS A 1 136 ? -3.023 116.748 79.286 1.00 48.37 1023 LYS A C 1
ATOM 1980 O O . LYS A 1 136 ? -1.839 116.599 78.984 1.00 49.74 1023 LYS A O 1
ATOM 1999 N N . GLU A 1 137 ? -3.658 115.967 80.154 1.00 46.32 1024 GLU A N 1
ATOM 2000 C CA . GLU A 1 137 ? -3.016 114.822 80.793 1.00 43.29 1024 GLU A CA 1
ATOM 2001 C C . GLU A 1 137 ? -2.475 113.860 79.738 1.00 42.64 1024 GLU A C 1
ATOM 2002 O O . GLU A 1 137 ? -1.315 113.450 79.790 1.00 45.95 1024 GLU A O 1
ATOM 2014 N N . LEU A 1 138 ? -3.328 113.503 78.784 1.00 39.42 1025 LEU A N 1
ATOM 2015 C CA . LEU A 1 138 ? -2.970 112.544 77.747 1.00 36.84 1025 LEU A CA 1
ATOM 2016 C C . LEU A 1 138 ? -1.842 113.059 76.851 1.00 42.21 1025 LEU A C 1
ATOM 2017 O O . LEU A 1 138 ? -0.954 112.297 76.469 1.00 40.48 1025 LEU A O 1
ATOM 2033 N N . ARG A 1 139 ? -1.889 114.344 76.506 1.00 37.87 1026 ARG A N 1
ATOM 2034 C CA . ARG A 1 139 ? -0.845 114.960 75.686 1.00 49.04 1026 ARG A CA 1
ATOM 2035 C C . ARG A 1 139 ? 0.539 114.710 76.270 1.00 47.68 1026 ARG A C 1
ATOM 2036 O O . ARG A 1 139 ? 1.478 114.381 75.547 1.00 43.68 1026 ARG A O 1
ATOM 2057 N N . LEU A 1 140 ? 0.662 114.869 77.582 1.00 46.90 1027 LEU A N 1
ATOM 2058 C CA . LEU A 1 140 ? 1.944 114.688 78.248 1.00 49.72 1027 LEU A CA 1
ATOM 2059 C C . LEU A 1 140 ? 2.436 113.256 78.121 1.00 46.31 1027 LEU A C 1
ATOM 2060 O O . LEU A 1 140 ? 3.638 112.996 78.202 1.00 45.90 1027 LEU A O 1
ATOM 2076 N N . ARG A 1 141 ? 1.506 112.325 77.935 1.00 52.09 1028 ARG A N 1
ATOM 2077 C CA . ARG A 1 141 ? 1.862 110.918 77.823 1.00 48.12 1028 ARG A CA 1
ATOM 2078 C C . ARG A 1 141 ? 2.259 110.521 76.403 1.00 48.04 1028 ARG A C 1
ATOM 2079 O O . ARG A 1 141 ? 2.888 109.485 76.204 1.00 51.02 1028 ARG A O 1
ATOM 2100 N N . GLY A 1 142 ? 1.901 111.346 75.424 1.00 45.90 1029 GLY A N 1
ATOM 2101 C CA . GLY A 1 142 ? 2.232 111.067 74.038 1.00 48.16 1029 GLY A CA 1
ATOM 2102 C C . GLY A 1 142 ? 1.041 111.039 73.097 1.00 47.44 1029 GLY A C 1
ATOM 2103 O O . GLY A 1 142 ? 1.210 111.096 71.877 1.00 47.39 1029 GLY A O 1
ATOM 2107 N N . TYR A 1 143 ? -0.163 110.937 73.654 1.00 51.08 1030 TYR A N 1
ATOM 2108 C CA . TYR A 1 143 ? -1.376 110.920 72.845 1.00 46.62 1030 TYR A CA 1
ATOM 2109 C C . TYR A 1 143 ? -1.707 112.313 72.324 1.00 47.36 1030 TYR A C 1
ATOM 2110 O O . TYR A 1 143 ? -1.940 113.235 73.106 1.00 47.63 1030 TYR A O 1
ATOM 2128 N N . ASP A 1 144 ? -1.745 112.458 71.004 1.00 37.78 1031 ASP A N 1
ATOM 2129 C CA . ASP A 1 144 ? -2.055 113.741 70.384 1.00 37.62 1031 ASP A CA 1
ATOM 2130 C C . ASP A 1 144 ? -3.414 113.693 69.699 1.00 35.18 1031 ASP A C 1
ATOM 2131 O O . ASP A 1 144 ? -3.523 113.944 68.501 1.00 38.41 1031 ASP A O 1
ATOM 2140 N N . TYR A 1 145 ? -4.454 113.398 70.470 1.00 35.90 1032 TYR A N 1
ATOM 2141 C CA . TYR A 1 145 ? -5.789 113.242 69.910 1.00 35.26 1032 TYR A CA 1
ATOM 2142 C C . TYR A 1 145 ? -6.331 114.568 69.388 1.00 37.90 1032 TYR A C 1
ATOM 2143 O O . TYR A 1 145 ? -6.028 115.636 69.926 1.00 40.37 1032 TYR A O 1
ATOM 2161 N N . GLY A 1 146 ? -7.130 114.486 68.330 1.00 43.75 1033 GLY A N 1
ATOM 2162 C CA . GLY A 1 146 ? -7.740 115.654 67.727 1.00 46.35 1033 GLY A CA 1
ATOM 2163 C C . GLY A 1 146 ? -9.096 115.336 67.133 1.00 46.76 1033 GLY A C 1
ATOM 2164 O O . GLY A 1 146 ? -9.456 114.169 66.977 1.00 48.03 1033 GLY A O 1
ATOM 2168 N N . GLY A 1 147 ? -9.854 116.377 66.806 1.00 41.10 1034 GLY A N 1
ATOM 2169 C CA . GLY A 1 147 ? -11.172 116.207 66.225 1.00 42.13 1034 GLY A CA 1
ATOM 2170 C C . GLY A 1 147 ? -12.120 115.394 67.089 1.00 40.92 1034 GLY A C 1
ATOM 2171 O O . GLY A 1 147 ? -12.180 115.574 68.305 1.00 39.99 1034 GLY A O 1
ATOM 2175 N N . ILE A 1 148 ? -12.865 114.495 66.454 1.00 43.85 1035 ILE A N 1
ATOM 2176 C CA . ILE A 1 148 ? -13.906 113.742 67.145 1.00 44.03 1035 ILE A CA 1
ATOM 2177 C C . ILE A 1 148 ? -13.309 112.716 68.108 1.00 40.70 1035 ILE A C 1
ATOM 2178 O O . ILE A 1 148 ? -14.016 112.163 68.949 1.00 39.98 1035 ILE A O 1
ATOM 2194 N N . PHE A 1 149 ? -12.010 112.460 67.988 1.00 37.29 1036 PHE A N 1
ATOM 2195 C CA . PHE A 1 149 ? -11.334 111.556 68.914 1.00 35.39 1036 PHE A CA 1
ATOM 2196 C C . PHE A 1 149 ? -11.130 112.225 70.270 1.00 34.75 1036 PHE A C 1
ATOM 2197 O O . PHE A 1 149 ? -10.706 111.581 71.229 1.00 33.38 1036 PHE A O 1
ATOM 2214 N N . ARG A 1 150 ? -11.417 113.521 70.345 1.00 50.33 1037 ARG A N 1
ATOM 2215 C CA . ARG A 1 150 ? -11.443 114.215 71.625 1.00 51.82 1037 ARG A CA 1
ATOM 2216 C C . ARG A 1 150 ? -12.852 114.111 72.205 1.00 49.17 1037 ARG A C 1
ATOM 2217 O O . ARG A 1 150 ? -13.510 115.121 72.453 1.00 50.57 1037 ARG A O 1
ATOM 2238 N N . GLY A 1 151 ? -13.303 112.878 72.423 1.00 35.32 1038 GLY A N 1
ATOM 2239 C CA . GLY A 1 151 ? -14.689 112.614 72.767 1.00 36.31 1038 GLY A CA 1
ATOM 2240 C C . GLY A 1 151 ? -14.993 112.425 74.241 1.00 35.56 1038 GLY A C 1
ATOM 2241 O O . GLY A 1 151 ? -16.151 112.232 74.614 1.00 38.77 1038 GLY A O 1
ATOM 2245 N N . ILE A 1 152 ? -13.964 112.457 75.080 1.00 34.28 1039 ILE A N 1
ATOM 2246 C CA . ILE A 1 152 ? -14.176 112.418 76.523 1.00 34.64 1039 ILE A CA 1
ATOM 2247 C C . ILE A 1 152 ? -14.598 113.803 77.000 1.00 38.90 1039 ILE A C 1
ATOM 2248 O O . ILE A 1 152 ? -13.769 114.703 77.139 1.00 36.85 1039 ILE A O 1
ATOM 2264 N N . VAL A 1 153 ? -15.894 113.965 77.242 1.00 61.05 1040 VAL A N 1
ATOM 2265 C CA . VAL A 1 153 ? -16.433 115.220 77.752 1.00 63.84 1040 VAL A CA 1
ATOM 2266 C C . VAL A 1 153 ? -16.107 115.366 79.235 1.00 63.85 1040 VAL A C 1
ATOM 2267 O O . VAL A 1 153 ? -15.829 116.467 79.710 1.00 63.76 1040 VAL A O 1
ATOM 2280 N N . ARG A 1 154 ? -16.151 114.255 79.965 1.00 42.10 1041 ARG A N 1
ATOM 2281 C CA . ARG A 1 154 ? -16.012 114.294 81.416 1.00 44.06 1041 ARG A CA 1
ATOM 2282 C C . ARG A 1 154 ? -15.429 113.012 82.013 1.00 36.98 1041 ARG A C 1
ATOM 2283 O O . ARG A 1 154 ? -15.625 111.917 81.488 1.00 35.89 1041 ARG A O 1
ATOM 2304 N N . SER A 1 155 ? -14.700 113.174 83.113 1.00 34.51 1042 SER A N 1
ATOM 2305 C CA . SER A 1 155 ? -14.161 112.052 83.873 1.00 33.51 1042 SER A CA 1
ATOM 2306 C C . SER A 1 155 ? -13.893 112.471 85.311 1.00 33.86 1042 SER A C 1
ATOM 2307 O O . SER A 1 155 ? -13.485 113.602 85.566 1.00 34.20 1042 SER A O 1
ATOM 2315 N N . ASP A 1 156 ? -14.107 111.558 86.250 1.00 42.31 1043 ASP A N 1
ATOM 2316 C CA . ASP A 1 156 ? -13.756 111.821 87.637 1.00 40.75 1043 ASP A CA 1
ATOM 2317 C C . ASP A 1 156 ? -12.247 111.653 87.815 1.00 39.73 1043 ASP A C 1
ATOM 2318 O O . ASP A 1 156 ? -11.561 111.141 86.929 1.00 39.64 1043 ASP A O 1
ATOM 2327 N N . THR A 1 157 ? -11.735 112.098 88.955 1.00 43.00 1044 THR A N 1
ATOM 2328 C CA . THR A 1 157 ? -10.294 112.192 89.163 1.00 41.14 1044 THR A CA 1
ATOM 2329 C C . THR A 1 157 ? -9.574 110.848 89.012 1.00 40.57 1044 THR A C 1
ATOM 2330 O O . THR A 1 157 ? -8.400 110.814 88.650 1.00 41.18 1044 THR A O 1
ATOM 2341 N N . VAL A 1 158 ? -10.267 109.747 89.289 1.00 40.08 1045 VAL A N 1
ATOM 2342 C CA . VAL A 1 158 ? -9.653 108.422 89.178 1.00 41.72 1045 VAL A CA 1
ATOM 2343 C C . VAL A 1 158 ? -10.111 107.684 87.924 1.00 30.55 1045 VAL A C 1
ATOM 2344 O O . VAL A 1 158 ? -9.686 106.553 87.677 1.00 30.05 1045 VAL A O 1
ATOM 2357 N N . ALA A 1 159 ? -10.959 108.325 87.125 1.00 30.77 1046 ALA A N 1
ATOM 2358 C CA . ALA A 1 159 ? -11.465 107.717 85.898 1.00 31.56 1046 ALA A CA 1
ATOM 2359 C C . ALA A 1 159 ? -12.173 106.392 86.187 1.00 30.90 1046 ALA A C 1
ATOM 2360 O O . ALA A 1 159 ? -11.905 105.377 85.545 1.00 30.35 1046 ALA A O 1
ATOM 2367 N N . SER A 1 160 ? -13.072 106.412 87.166 1.00 36.76 1047 SER A N 1
ATOM 2368 C CA . SER A 1 160 ? -13.917 105.263 87.455 1.00 36.35 1047 SER A CA 1
ATOM 2369 C C . SER A 1 160 ? -15.256 105.445 86.754 1.00 39.57 1047 SER A C 1
ATOM 2370 O O . SER A 1 160 ? -15.903 104.477 86.356 1.00 40.89 1047 SER A O 1
ATOM 2378 N N . THR A 1 161 ? -15.665 106.701 86.613 1.00 47.77 1048 THR A N 1
ATOM 2379 C CA . THR A 1 161 ? -16.867 107.046 85.867 1.00 49.41 1048 THR A CA 1
ATOM 2380 C C . THR A 1 161 ? -16.593 108.283 85.017 1.00 46.96 1048 THR A C 1
ATOM 2381 O O . THR A 1 161 ? -15.658 109.036 85.289 1.00 45.18 1048 THR A O 1
ATOM 2392 N N . GLY A 1 162 ? -17.395 108.477 83.977 1.00 43.34 1049 GLY A N 1
ATOM 2393 C CA . GLY A 1 162 ? -17.235 109.621 83.099 1.00 41.39 1049 GLY A CA 1
ATOM 2394 C C . GLY A 1 162 ? -18.285 109.648 82.009 1.00 42.74 1049 GLY A C 1
ATOM 2395 O O . GLY A 1 162 ? -19.287 108.933 82.086 1.00 44.06 1049 GLY A O 1
ATOM 2399 N N . LYS A 1 163 ? -18.056 110.471 80.991 1.00 40.73 1050 LYS A N 1
ATOM 2400 C CA . LYS A 1 163 ? -18.997 110.591 79.885 1.00 42.88 1050 LYS A CA 1
ATOM 2401 C C . LYS A 1 163 ? -18.285 110.711 78.537 1.00 42.53 1050 LYS A C 1
ATOM 2402 O O . LYS A 1 163 ? -17.226 111.334 78.429 1.00 41.54 1050 LYS A O 1
ATOM 2421 N N . LEU A 1 164 ? -18.877 110.097 77.517 1.00 48.31 1051 LEU A N 1
ATOM 2422 C CA . LEU A 1 164 ? -18.333 110.122 76.163 1.00 45.59 1051 LEU A CA 1
ATOM 2423 C C . LEU A 1 164 ? -19.384 110.658 75.197 1.00 47.78 1051 LEU A C 1
ATOM 2424 O O . LEU A 1 164 ? -20.550 110.277 75.271 1.00 49.37 1051 LEU A O 1
ATOM 2440 N N . GLN A 1 165 ? -18.975 111.536 74.288 1.00 48.97 1052 GLN A N 1
ATOM 2441 C CA . GLN A 1 165 ? -19.914 112.115 73.333 1.00 50.10 1052 GLN A CA 1
ATOM 2442 C C . GLN A 1 165 ? -20.191 111.132 72.201 1.00 47.78 1052 GLN A C 1
ATOM 2443 O O . GLN A 1 165 ? -19.454 110.166 72.013 1.00 43.54 1052 GLN A O 1
ATOM 2457 N N . TRP A 1 166 ? -21.273 111.376 71.467 1.00 44.36 1053 TRP A N 1
ATOM 2458 C CA . TRP A 1 166 ? -21.653 110.530 70.343 1.00 45.12 1053 TRP A CA 1
ATOM 2459 C C . TRP A 1 166 ? -21.844 111.370 69.088 1.00 46.83 1053 TRP A C 1
ATOM 2460 O O . TRP A 1 166 ? -22.702 112.254 69.050 1.00 48.95 1053 TRP A O 1
ATOM 2481 N N . VAL A 1 167 ? -21.039 111.093 68.066 1.00 46.13 1054 VAL A N 1
ATOM 2482 C CA . VAL A 1 167 ? -21.113 111.827 66.809 1.00 47.85 1054 VAL A CA 1
ATOM 2483 C C . VAL A 1 167 ? -21.371 110.871 65.648 1.00 48.63 1054 VAL A C 1
ATOM 2484 O O . VAL A 1 167 ? -20.853 111.066 64.551 1.00 49.07 1054 VAL A O 1
ATOM 2497 N N . ASP A 1 168 ? -22.191 109.853 65.891 1.00 58.95 1055 ASP A N 1
ATOM 2498 C CA . ASP A 1 168 ? -22.532 108.873 64.865 1.00 63.62 1055 ASP A CA 1
ATOM 2499 C C . ASP A 1 168 ? -21.265 108.269 64.261 1.00 58.06 1055 ASP A C 1
ATOM 2500 O O . ASP A 1 168 ? -21.138 108.159 63.041 1.00 58.76 1055 ASP A O 1
ATOM 2509 N N . ASN A 1 169 ? -20.333 107.880 65.127 1.00 46.23 1056 ASN A N 1
ATOM 2510 C CA . ASN A 1 169 ? -19.057 107.316 64.698 1.00 44.03 1056 ASN A CA 1
ATOM 2511 C C . ASN A 1 169 ? -18.569 106.291 65.722 1.00 41.97 1056 ASN A C 1
ATOM 2512 O O . ASN A 1 169 ? -18.096 106.653 66.798 1.00 40.57 1056 ASN A O 1
ATOM 2523 N N . TRP A 1 170 ? -18.679 105.011 65.378 1.00 43.15 1057 TRP A N 1
ATOM 2524 C CA . TRP A 1 170 ? -18.336 103.933 66.304 1.00 40.44 1057 TRP A CA 1
ATOM 2525 C C . TRP A 1 170 ? -16.840 103.850 66.581 1.00 38.36 1057 TRP A C 1
ATOM 2526 O O . TRP A 1 170 ? -16.435 103.525 67.696 1.00 37.00 1057 TRP A O 1
ATOM 2547 N N . ILE A 1 171 ? -16.021 104.132 65.574 1.00 38.36 1058 ILE A N 1
ATOM 2548 C CA . ILE A 1 171 ? -14.574 104.062 65.746 1.00 36.76 1058 ILE A CA 1
ATOM 2549 C C . ILE A 1 171 ? -14.123 105.053 66.815 1.00 35.72 1058 ILE A C 1
ATOM 2550 O O . ILE A 1 171 ? -13.453 104.677 67.777 1.00 34.29 1058 ILE A O 1
ATOM 2566 N N . SER A 1 172 ? -14.499 106.316 66.657 1.00 47.91 1059 SER A N 1
ATOM 2567 C CA . SER A 1 172 ? -14.089 107.343 67.606 1.00 46.60 1059 SER A CA 1
ATOM 2568 C C . SER A 1 172 ? -14.645 107.030 68.989 1.00 44.46 1059 SER A C 1
ATOM 2569 O O . SER A 1 172 ? -13.936 107.134 69.991 1.00 41.36 1059 SER A O 1
ATOM 2577 N N . PHE A 1 173 ? -15.916 106.645 69.040 1.00 40.04 1060 PHE A N 1
ATOM 2578 C CA . PHE A 1 173 ? -16.574 106.400 70.314 1.00 38.75 1060 PHE A CA 1
ATOM 2579 C C . PHE A 1 173 ? -15.906 105.268 71.088 1.00 39.61 1060 PHE A C 1
ATOM 2580 O O . PHE A 1 173 ? -15.592 105.416 72.270 1.00 40.73 1060 PHE A O 1
ATOM 2597 N N . MET A 1 174 ? -15.691 104.136 70.425 1.00 38.62 1061 MET A N 1
ATOM 2598 C CA . MET A 1 174 ? -15.068 102.996 71.080 1.00 39.53 1061 MET A CA 1
ATOM 2599 C C . MET A 1 174 ? -13.625 103.324 71.456 1.00 39.99 1061 MET A C 1
ATOM 2600 O O . MET A 1 174 ? -13.112 102.821 72.453 1.00 41.05 1061 MET A O 1
ATOM 2614 N N . ASP A 1 175 ? -12.972 104.173 70.668 1.00 38.94 1062 ASP A N 1
ATOM 2615 C CA . ASP A 1 175 ? -11.610 104.594 70.988 1.00 37.08 1062 ASP A CA 1
ATOM 2616 C C . ASP A 1 175 ? -11.571 105.380 72.297 1.00 36.72 1062 ASP A C 1
ATOM 2617 O O . ASP A 1 175 ? -10.693 105.163 73.126 1.00 33.25 1062 ASP A O 1
ATOM 2626 N N . THR A 1 176 ? -12.520 106.293 72.482 1.00 39.10 1063 THR A N 1
ATOM 2627 C CA . THR A 1 176 ? -12.567 107.094 73.703 1.00 36.60 1063 THR A CA 1
ATOM 2628 C C . THR A 1 176 ? -12.787 106.206 74.928 1.00 35.82 1063 THR A C 1
ATOM 2629 O O . THR A 1 176 ? -12.407 106.571 76.039 1.00 33.07 1063 THR A O 1
ATOM 2640 N N . MET A 1 177 ? -13.411 105.049 74.727 1.00 41.00 1064 MET A N 1
ATOM 2641 C CA . MET A 1 177 ? -13.546 104.067 75.801 1.00 41.76 1064 MET A CA 1
ATOM 2642 C C . MET A 1 177 ? -12.171 103.525 76.199 1.00 41.53 1064 MET A C 1
ATOM 2643 O O . MET A 1 177 ? -11.912 103.275 77.374 1.00 41.31 1064 MET A O 1
ATOM 2657 N N . LEU A 1 178 ? -11.296 103.336 75.215 1.00 38.42 1065 LEU A N 1
ATOM 2658 C CA . LEU A 1 178 ? -9.935 102.883 75.487 1.00 38.31 1065 LEU A CA 1
ATOM 2659 C C . LEU A 1 178 ? -9.111 104.004 76.110 1.00 32.70 1065 LEU A C 1
ATOM 2660 O O . LEU A 1 178 ? -8.302 103.769 77.008 1.00 30.25 1065 LEU A O 1
ATOM 2676 N N . GLN A 1 179 ? -9.316 105.223 75.623 1.00 34.72 1066 GLN A N 1
ATOM 2677 C CA . GLN A 1 179 ? -8.667 106.388 76.202 1.00 34.85 1066 GLN A CA 1
ATOM 2678 C C . GLN A 1 179 ? -9.014 106.460 77.681 1.00 33.27 1066 GLN A C 1
ATOM 2679 O O . GLN A 1 179 ? -8.155 106.702 78.527 1.00 32.92 1066 GLN A O 1
ATOM 2693 N N . PHE A 1 180 ? -10.289 106.255 77.978 1.00 32.79 1067 PHE A N 1
ATOM 2694 C CA . PHE A 1 180 ? -10.787 106.378 79.338 1.00 33.58 1067 PHE A CA 1
ATOM 2695 C C . PHE A 1 180 ? -10.129 105.374 80.276 1.00 36.49 1067 PHE A C 1
ATOM 2696 O O . PHE A 1 180 ? -9.836 105.688 81.431 1.00 34.75 1067 PHE A O 1
ATOM 2713 N N . SER A 1 181 ? -9.911 104.163 79.779 1.00 44.68 1068 SER A N 1
ATOM 2714 C CA . SER A 1 181 ? -9.272 103.112 80.563 1.00 47.95 1068 SER A CA 1
ATOM 2715 C C . SER A 1 181 ? -7.806 103.440 80.828 1.00 45.70 1068 SER A C 1
ATOM 2716 O O . SER A 1 181 ? -7.252 103.070 81.861 1.00 43.36 1068 SER A O 1
ATOM 2724 N N . ILE A 1 182 ? -7.186 104.145 79.890 1.00 42.86 1069 ILE A N 1
ATOM 2725 C CA . ILE A 1 182 ? -5.778 104.489 80.004 1.00 45.83 1069 ILE A CA 1
ATOM 2726 C C . ILE A 1 182 ? -5.591 105.584 81.051 1.00 43.70 1069 ILE A C 1
ATOM 2727 O O . ILE A 1 182 ? -4.533 105.675 81.675 1.00 42.29 1069 ILE A O 1
ATOM 2743 N N . LEU A 1 183 ? -6.622 106.402 81.251 1.00 47.70 1070 LEU A N 1
ATOM 2744 C CA . LEU A 1 183 ? -6.569 107.476 82.241 1.00 44.88 1070 LEU A CA 1
ATOM 2745 C C . LEU A 1 183 ? -6.304 106.935 83.637 1.00 49.07 1070 LEU A C 1
ATOM 2746 O O . LEU A 1 183 ? -5.508 107.493 84.390 1.00 49.27 1070 LEU A O 1
ATOM 2762 N N . SER A 1 184 ? -6.985 105.848 83.980 1.00 41.87 1071 SER A N 1
ATOM 2763 C CA . SER A 1 184 ? -6.903 105.274 85.318 1.00 44.47 1071 SER A CA 1
ATOM 2764 C C . SER A 1 184 ? -5.512 104.712 85.622 1.00 45.35 1071 SER A C 1
ATOM 2765 O O . SER A 1 184 ? -5.142 104.556 86.785 1.00 45.04 1071 SER A O 1
ATOM 2773 N N . LYS A 1 185 ? -4.744 104.414 84.578 1.00 46.32 1072 LYS A N 1
ATOM 2774 C CA . LYS A 1 185 ? -3.397 103.884 84.759 1.00 49.90 1072 LYS A CA 1
ATOM 2775 C C . LYS A 1 185 ? -2.504 104.910 85.449 1.00 50.57 1072 LYS A C 1
ATOM 2776 O O . LYS A 1 185 ? -2.487 106.083 85.082 1.00 44.00 1072 LYS A O 1
ATOM 2795 N N . ASN A 1 186 ? -1.764 104.455 86.455 1.00 73.51 1073 ASN A N 1
ATOM 2796 C CA . ASN A 1 186 ? -0.987 105.347 87.307 1.00 79.84 1073 ASN A CA 1
ATOM 2797 C C . ASN A 1 186 ? 0.253 105.877 86.590 1.00 76.61 1073 ASN A C 1
ATOM 2798 O O . ASN A 1 186 ? 0.580 107.059 86.692 1.00 79.57 1073 ASN A O 1
ATOM 2809 N N . LEU A 1 187 ? 0.946 104.999 85.872 1.00 52.09 1074 LEU A N 1
ATOM 2810 C CA . LEU A 1 187 ? 2.147 105.394 85.147 1.00 51.21 1074 LEU A CA 1
ATOM 2811 C C . LEU A 1 187 ? 1.776 106.304 83.977 1.00 56.10 1074 LEU A C 1
ATOM 2812 O O . LEU A 1 187 ? 0.952 105.948 83.136 1.00 58.57 1074 LEU A O 1
ATOM 2828 N N . ARG A 1 188 ? 2.396 107.478 83.930 1.00 60.37 1075 ARG A N 1
ATOM 2829 C CA . ARG A 1 188 ? 2.085 108.479 82.915 1.00 57.20 1075 ARG A CA 1
ATOM 2830 C C . ARG A 1 188 ? 2.952 108.309 81.677 1.00 53.47 1075 ARG A C 1
ATOM 2831 O O . ARG A 1 188 ? 3.747 109.185 81.343 1.00 54.55 1075 ARG A O 1
ATOM 2852 N N . GLU A 1 189 ? 2.791 107.178 81.000 1.00 53.00 1076 GLU A N 1
ATOM 2853 C CA . GLU A 1 189 ? 3.560 106.888 79.798 1.00 48.14 1076 GLU A CA 1
ATOM 2854 C C . GLU A 1 189 ? 2.628 106.461 78.670 1.00 42.55 1076 GLU A C 1
ATOM 2855 O O . GLU A 1 189 ? 1.422 106.319 78.872 1.00 40.70 1076 GLU A O 1
ATOM 2867 N N . LEU A 1 190 ? 3.189 106.259 77.483 1.00 46.54 1077 LEU A N 1
ATOM 2868 C CA . LEU A 1 190 ? 2.389 105.916 76.314 1.00 44.13 1077 LEU A CA 1
ATOM 2869 C C . LEU A 1 190 ? 2.051 104.426 76.301 1.00 41.23 1077 LEU A C 1
ATOM 2870 O O . LEU A 1 190 ? 2.941 103.577 76.255 1.00 37.58 1077 LEU A O 1
ATOM 2886 N N . TYR A 1 191 ? 0.755 104.126 76.349 1.00 46.78 1078 TYR A N 1
ATOM 2887 C CA . TYR A 1 191 ? 0.256 102.757 76.262 1.00 45.21 1078 TYR A CA 1
ATOM 2888 C C . TYR A 1 191 ? -0.560 102.564 74.991 1.00 39.66 1078 TYR A C 1
ATOM 2889 O O . TYR A 1 191 ? -1.360 103.428 74.626 1.00 36.29 1078 TYR A O 1
ATOM 2907 N N . LEU A 1 192 ? -0.365 101.428 74.330 1.00 32.22 1079 LEU A N 1
ATOM 2908 C CA . LEU A 1 192 ? -1.166 101.066 73.164 1.00 34.29 1079 LEU A CA 1
ATOM 2909 C C . LEU A 1 192 ? -1.829 99.708 73.390 1.00 37.18 1079 LEU A C 1
ATOM 2910 O O . LEU A 1 192 ? -1.224 98.814 73.983 1.00 37.45 1079 LEU A O 1
ATOM 2926 N N . PRO A 1 193 ? -3.086 99.552 72.938 1.00 37.87 1080 PRO A N 1
ATOM 2927 C CA . PRO A 1 193 ? -3.789 98.280 73.150 1.00 40.24 1080 PRO A CA 1
ATOM 2928 C C . PRO A 1 193 ? -3.043 97.074 72.593 1.00 45.26 1080 PRO A C 1
ATOM 2929 O O . PRO A 1 193 ? -2.496 97.151 71.495 1.00 45.39 1080 PRO A O 1
ATOM 2940 N N . THR A 1 194 ? -3.037 95.975 73.341 1.00 55.86 1081 THR A N 1
ATOM 2941 C CA . THR A 1 194 ? -2.416 94.731 72.892 1.00 57.64 1081 THR A CA 1
ATOM 2942 C C . THR A 1 194 ? -3.470 93.656 72.685 1.00 57.74 1081 THR A C 1
ATOM 2943 O O . THR A 1 194 ? -3.497 92.984 71.653 1.00 57.19 1081 THR A O 1
ATOM 2954 N N . ARG A 1 195 ? -4.344 93.505 73.673 1.00 53.50 1082 ARG A N 1
ATOM 2955 C CA . ARG A 1 195 ? -5.369 92.474 73.630 1.00 52.62 1082 ARG A CA 1
ATOM 2956 C C . ARG A 1 195 ? -6.686 92.968 74.203 1.00 43.90 1082 ARG A C 1
ATOM 2957 O O . ARG A 1 195 ? -6.718 93.892 75.015 1.00 44.82 1082 ARG A O 1
ATOM 2978 N N . ILE A 1 196 ? -7.770 92.347 73.754 1.00 38.76 1083 ILE A N 1
ATOM 2979 C CA . ILE A 1 196 ? -9.080 92.523 74.364 1.00 36.29 1083 ILE A CA 1
ATOM 2980 C C . ILE A 1 196 ? -9.729 91.145 74.392 1.00 35.64 1083 ILE A C 1
ATOM 2981 O O . ILE A 1 196 ? -9.926 90.524 73.347 1.00 33.27 1083 ILE A O 1
ATOM 2997 N N . GLU A 1 197 ? -10.039 90.664 75.590 1.00 45.56 1084 GLU A N 1
ATOM 2998 C CA . GLU A 1 197 ? -10.583 89.324 75.759 1.00 52.87 1084 GLU A CA 1
ATOM 2999 C C . GLU A 1 197 ? -11.975 89.218 75.148 1.00 52.00 1084 GLU A C 1
ATOM 3000 O O . GLU A 1 197 ? -12.269 88.269 74.419 1.00 53.67 1084 GLU A O 1
ATOM 3012 N N . ARG A 1 198 ? -12.830 90.192 75.443 1.00 42.61 1085 ARG A N 1
ATOM 3013 C CA . ARG A 1 198 ? -14.200 90.159 74.947 1.00 43.54 1085 ARG A CA 1
ATOM 3014 C C . ARG A 1 198 ? -14.739 91.560 74.679 1.00 43.22 1085 ARG A C 1
ATOM 3015 O O . ARG A 1 198 ? -14.537 92.482 75.469 1.00 44.06 1085 ARG A O 1
ATOM 3036 N N . ALA A 1 199 ? -15.429 91.705 73.553 1.00 39.74 1086 ALA A N 1
ATOM 3037 C CA . ALA A 1 199 ? -16.059 92.964 73.188 1.00 39.33 1086 ALA A CA 1
ATOM 3038 C C . ALA A 1 199 ? -17.487 92.714 72.723 1.00 40.85 1086 ALA A C 1
ATOM 3039 O O . ALA A 1 199 ? -17.709 92.220 71.619 1.00 40.05 1086 ALA A O 1
ATOM 3046 N N . VAL A 1 200 ? -18.451 93.057 73.571 1.00 56.68 1087 VAL A N 1
ATOM 3047 C CA . VAL A 1 200 ? -19.860 92.873 73.246 1.00 55.79 1087 VAL A CA 1
ATOM 3048 C C . VAL A 1 200 ? -20.428 94.163 72.670 1.00 54.99 1087 VAL A C 1
ATOM 3049 O O . VAL A 1 200 ? -20.362 95.217 73.302 1.00 55.57 1087 VAL A O 1
ATOM 3062 N N . ILE A 1 201 ? -20.979 94.074 71.463 1.00 46.82 1088 ILE A N 1
ATOM 3063 C CA . ILE A 1 201 ? -21.558 95.231 70.795 1.00 50.03 1088 ILE A CA 1
ATOM 3064 C C . ILE A 1 201 ? -23.052 94.999 70.585 1.00 54.78 1088 ILE A C 1
ATOM 3065 O O . ILE A 1 201 ? -23.460 94.021 69.955 1.00 48.14 1088 ILE A O 1
ATOM 3081 N N . ASN A 1 202 ? -23.857 95.915 71.116 1.00 47.53 1089 ASN A N 1
ATOM 3082 C CA . ASN A 1 202 ? -25.312 95.821 71.057 1.00 50.50 1089 ASN A CA 1
ATOM 3083 C C . ASN A 1 202 ? -25.890 97.080 70.411 1.00 51.42 1089 ASN A C 1
ATOM 3084 O O . ASN A 1 202 ? -26.243 98.030 71.111 1.00 51.60 1089 ASN A O 1
ATOM 3095 N N . PRO A 1 203 ? -25.994 97.093 69.072 1.00 52.21 1090 PRO A N 1
ATOM 3096 C CA . PRO A 1 203 ? -26.428 98.307 68.368 1.00 53.14 1090 PRO A CA 1
ATOM 3097 C C . PRO A 1 203 ? -27.846 98.751 68.720 1.00 56.02 1090 PRO A C 1
ATOM 3098 O O . PRO A 1 203 ? -28.090 99.947 68.880 1.00 56.29 1090 PRO A O 1
ATOM 3109 N N . ALA A 1 204 ? -28.764 97.796 68.839 1.00 58.37 1091 ALA A N 1
ATOM 3110 C CA . ALA A 1 204 ? -30.155 98.106 69.144 1.00 61.59 1091 ALA A CA 1
ATOM 3111 C C . ALA A 1 204 ? -30.256 98.861 70.464 1.00 61.08 1091 ALA A C 1
ATOM 3112 O O . ALA A 1 204 ? -30.940 99.880 70.563 1.00 62.60 1091 ALA A O 1
ATOM 3119 N N . LYS A 1 205 ? -29.561 98.350 71.472 1.00 59.11 1092 LYS A N 1
ATOM 3120 C CA . LYS A 1 205 ? -29.547 98.955 72.797 1.00 58.54 1092 LYS A CA 1
ATOM 3121 C C . LYS A 1 205 ? -28.890 100.332 72.763 1.00 56.61 1092 LYS A C 1
ATOM 3122 O O . LYS A 1 205 ? -29.295 101.247 73.481 1.00 57.29 1092 LYS A O 1
ATOM 3141 N N . HIS A 1 206 ? -27.868 100.464 71.926 1.00 60.31 1093 HIS A N 1
ATOM 3142 C CA . HIS A 1 206 ? -27.108 101.701 71.816 1.00 58.54 1093 HIS A CA 1
ATOM 3143 C C . HIS A 1 206 ? -27.985 102.861 71.347 1.00 60.14 1093 HIS A C 1
ATOM 3144 O O . HIS A 1 206 ? -27.973 103.939 71.941 1.00 59.89 1093 HIS A O 1
ATOM 3158 N N . PHE A 1 207 ? -28.750 102.633 70.283 1.00 63.02 1094 PHE A N 1
ATOM 3159 C CA . PHE A 1 207 ? -29.514 103.705 69.653 1.00 65.63 1094 PHE A CA 1
ATOM 3160 C C . PHE A 1 207 ? -30.798 104.040 70.408 1.00 71.87 1094 PHE A C 1
ATOM 3161 O O . PHE A 1 207 ? -31.289 105.165 70.323 1.00 72.49 1094 PHE A O 1
ATOM 3178 N N . GLU A 1 208 ? -31.345 103.079 71.147 1.00 89.05 1095 GLU A N 1
ATOM 3179 C CA . GLU A 1 208 ? -32.543 103.349 71.936 1.00 95.01 1095 GLU A CA 1
ATOM 3180 C C . GLU A 1 208 ? -32.160 104.140 73.183 1.00 93.92 1095 GLU A C 1
ATOM 3181 O O . GLU A 1 208 ? -33.002 104.791 73.803 1.00 98.24 1095 GLU A O 1
ATOM 3193 N N . LEU A 1 209 ? -30.881 104.081 73.542 1.00 63.65 1096 LEU A N 1
ATOM 3194 C CA . LEU A 1 209 ? -30.350 104.895 74.628 1.00 59.66 1096 LEU A CA 1
ATOM 3195 C C . LEU A 1 209 ? -30.009 106.291 74.120 1.00 59.12 1096 LEU A C 1
ATOM 3196 O O . LEU A 1 209 ? -30.152 107.278 74.841 1.00 59.55 1096 LEU A O 1
ATOM 3212 N N . LEU A 1 210 ? -29.551 106.361 72.874 1.00 73.42 1097 LEU A N 1
ATOM 3213 C CA . LEU A 1 210 ? -29.221 107.634 72.248 1.00 70.08 1097 LEU A CA 1
ATOM 3214 C C . LEU A 1 210 ? -30.478 108.440 71.936 1.00 73.42 1097 LEU A C 1
ATOM 3215 O O . LEU A 1 210 ? -30.444 109.670 71.910 1.00 72.79 1097 LEU A O 1
ATOM 3231 N N . SER A 1 211 ? -31.584 107.742 71.700 1.00 76.00 1098 SER A N 1
ATOM 3232 C CA . SER A 1 211 ? -32.853 108.398 71.400 1.00 80.90 1098 SER A CA 1
ATOM 3233 C C . SER A 1 211 ? -33.343 109.223 72.588 1.00 81.12 1098 SER A C 1
ATOM 3234 O O . SER A 1 211 ? -34.136 110.150 72.424 1.00 84.72 1098 SER A O 1
ATOM 3242 N N . ALA A 1 212 ? -32.868 108.880 73.781 1.00 72.46 1099 ALA A N 1
ATOM 3243 C CA . ALA A 1 212 ? -33.246 109.594 74.996 1.00 74.18 1099 ALA A CA 1
ATOM 3244 C C . ALA A 1 212 ? -32.462 110.895 75.149 1.00 82.29 1099 ALA A C 1
ATOM 3245 O O . ALA A 1 212 ? -32.659 111.636 76.112 1.00 83.82 1099 ALA A O 1
ATOM 3252 N N . LEU A 1 213 ? -31.569 111.164 74.202 1.00 88.79 1100 LEU A N 1
ATOM 3253 C CA . LEU A 1 213 ? -30.749 112.370 74.235 1.00 91.35 1100 LEU A CA 1
ATOM 3254 C C . LEU A 1 213 ? -30.977 113.220 72.993 1.00 91.67 1100 LEU A C 1
ATOM 3255 O O . LEU A 1 213 ? -31.275 112.701 71.917 1.00 98.01 1100 LEU A O 1
ATOM 3271 N N . THR A 1 214 ? -30.837 114.531 73.152 1.00 68.89 1101 THR A N 1
ATOM 3272 C CA . THR A 1 214 ? -30.897 115.445 72.022 1.00 69.99 1101 THR A CA 1
ATOM 3273 C C . THR A 1 214 ? -29.601 115.324 71.235 1.00 69.51 1101 THR A C 1
ATOM 3274 O O . THR A 1 214 ? -28.571 114.936 71.785 1.00 69.93 1101 THR A O 1
ATOM 3285 N N . LYS A 1 215 ? -29.651 115.652 69.949 1.00 98.26 1102 LYS A N 1
ATOM 3286 C CA . LYS A 1 215 ? -28.454 115.645 69.122 1.00 95.05 1102 LYS A CA 1
ATOM 3287 C C . LYS A 1 215 ? -27.399 116.541 69.763 1.00 91.13 1102 LYS A C 1
ATOM 3288 O O . LYS A 1 215 ? -26.200 116.322 69.598 1.00 88.77 1102 LYS A O 1
ATOM 3307 N N . GLU A 1 216 ? -27.858 117.558 70.487 1.00 77.41 1103 GLU A N 1
ATOM 3308 C CA . GLU A 1 216 ? -26.966 118.434 71.238 1.00 77.24 1103 GLU A CA 1
ATOM 3309 C C . GLU A 1 216 ? -26.439 117.757 72.502 1.00 72.62 1103 GLU A C 1
ATOM 3310 O O . GLU A 1 216 ? -25.247 117.820 72.794 1.00 70.83 1103 GLU A O 1
ATOM 3322 N N . GLU A 1 217 ? -27.332 117.116 73.250 1.00 66.26 1104 GLU A N 1
ATOM 3323 C CA . GLU A 1 217 ? -26.946 116.427 74.479 1.00 65.24 1104 GLU A CA 1
ATOM 3324 C C . GLU A 1 217 ? -25.933 115.324 74.184 1.00 63.26 1104 GLU A C 1
ATOM 3325 O O . GLU A 1 217 ? -24.976 115.127 74.936 1.00 60.22 1104 GLU A O 1
ATOM 3337 N N . GLN A 1 218 ? -26.149 114.613 73.082 1.00 65.41 1105 GLN A N 1
ATOM 3338 C CA . GLN A 1 218 ? -25.247 113.548 72.663 1.00 64.12 1105 GLN A CA 1
ATOM 3339 C C . GLN A 1 218 ? -23.823 114.074 72.506 1.00 60.70 1105 GLN A C 1
ATOM 3340 O O . GLN A 1 218 ? -22.854 113.337 72.692 1.00 60.58 1105 GLN A O 1
ATOM 3354 N N . VAL A 1 219 ? -23.706 115.353 72.166 1.00 58.90 1106 VAL A N 1
ATOM 3355 C CA . VAL A 1 219 ? -22.411 115.966 71.905 1.00 56.94 1106 VAL A CA 1
ATOM 3356 C C . VAL A 1 219 ? -21.902 116.721 73.129 1.00 57.02 1106 VAL A C 1
ATOM 3357 O O . VAL A 1 219 ? -20.738 116.589 73.504 1.00 54.45 1106 VAL A O 1
ATOM 3370 N N . GLU A 1 220 ? -22.775 117.506 73.752 1.00 68.68 1107 GLU A N 1
ATOM 3371 C CA . GLU A 1 220 ? -22.365 118.376 74.851 1.00 73.15 1107 GLU A CA 1
ATOM 3372 C C . GLU A 1 220 ? -22.289 117.632 76.185 1.00 63.64 1107 GLU A C 1
ATOM 3373 O O . GLU A 1 220 ? -21.476 117.974 77.045 1.00 62.97 1107 GLU A O 1
ATOM 3385 N N . THR A 1 221 ? -23.134 116.620 76.357 1.00 62.67 1108 THR A N 1
ATOM 3386 C CA . THR A 1 221 ? -23.219 115.899 77.626 1.00 57.47 1108 THR A CA 1
ATOM 3387 C C . THR A 1 221 ? -22.643 114.490 77.513 1.00 54.03 1108 THR A C 1
ATOM 3388 O O . THR A 1 221 ? -21.876 114.061 78.371 1.00 51.92 1108 THR A O 1
ATOM 3399 N N . GLY A 1 222 ? -23.042 113.764 76.473 1.00 61.10 1109 GLY A N 1
ATOM 3400 C CA . GLY A 1 222 ? -22.466 112.461 76.185 1.00 57.91 1109 GLY A CA 1
ATOM 3401 C C . GLY A 1 222 ? -23.087 111.286 76.919 1.00 55.25 1109 GLY A C 1
ATOM 3402 O O . GLY A 1 222 ? -24.067 111.436 77.649 1.00 55.29 1109 GLY A O 1
ATOM 3406 N N . LEU A 1 223 ? -22.496 110.109 76.720 1.00 43.71 1110 LEU A N 1
ATOM 3407 C CA . LEU A 1 223 ? -22.985 108.870 77.315 1.00 44.22 1110 LEU A CA 1
ATOM 3408 C C . LEU A 1 223 ? -22.105 108.444 78.491 1.00 43.88 1110 LEU A C 1
ATOM 3409 O O . LEU A 1 223 ? -20.891 108.642 78.454 1.00 42.96 1110 LEU A O 1
ATOM 3425 N N . PRO A 1 224 ? -22.706 107.836 79.530 1.00 45.96 1111 PRO A N 1
ATOM 3426 C CA . PRO A 1 224 ? -21.895 107.382 80.668 1.00 44.97 1111 PRO A CA 1
ATOM 3427 C C . PRO A 1 224 ? -20.905 106.273 80.315 1.00 45.44 1111 PRO A C 1
ATOM 3428 O O . PRO A 1 224 ? -21.255 105.351 79.575 1.00 43.97 1111 PRO A O 1
ATOM 3439 N N . VAL A 1 225 ? -19.687 106.365 80.844 1.00 51.29 1112 VAL A N 1
ATOM 3440 C CA . VAL A 1 225 ? -18.704 105.299 80.696 1.00 46.77 1112 VAL A CA 1
ATOM 3441 C C . VAL A 1 225 ? -18.265 104.852 82.088 1.00 46.57 1112 VAL A C 1
ATOM 3442 O O . VAL A 1 225 ? -18.097 105.673 82.987 1.00 41.90 1112 VAL A O 1
ATOM 3455 N N . GLN A 1 226 ? -18.083 103.546 82.255 1.00 52.78 1113 GLN A N 1
ATOM 3456 C CA . GLN A 1 226 ? -17.739 102.968 83.550 1.00 48.62 1113 GLN A CA 1
ATOM 3457 C C . GLN A 1 226 ? -16.476 102.122 83.465 1.00 45.76 1113 GLN A C 1
ATOM 3458 O O . GLN A 1 226 ? -16.234 101.449 82.465 1.00 46.99 1113 GLN A O 1
ATOM 3472 N N . TRP A 1 227 ? -15.670 102.173 84.520 1.00 44.46 1114 TRP A N 1
ATOM 3473 C CA . TRP A 1 227 ? -14.481 101.338 84.625 1.00 42.63 1114 TRP A CA 1
ATOM 3474 C C . TRP A 1 227 ? -14.483 100.570 85.939 1.00 42.99 1114 TRP A C 1
ATOM 3475 O O . TRP A 1 227 ? -14.300 101.150 87.009 1.00 46.43 1114 TRP A O 1
ATOM 3496 N N . TYR A 1 228 ? -14.706 99.262 85.844 1.00 44.77 1115 TYR A N 1
ATOM 3497 C CA . TYR A 1 228 ? -14.697 98.377 87.006 1.00 46.44 1115 TYR A CA 1
ATOM 3498 C C . TYR A 1 228 ? -13.356 97.655 87.101 1.00 47.21 1115 TYR A C 1
ATOM 3499 O O . TYR A 1 228 ? -13.095 96.715 86.353 1.00 44.09 1115 TYR A O 1
ATOM 3517 N N . SER A 1 229 ? -12.510 98.105 88.021 1.00 45.49 1116 SER A N 1
ATOM 3518 C CA . SER A 1 229 ? -11.136 97.617 88.117 1.00 47.92 1116 SER A CA 1
ATOM 3519 C C . SER A 1 229 ? -11.037 96.165 88.597 1.00 49.57 1116 SER A C 1
ATOM 3520 O O . SER A 1 229 ? -10.108 95.447 88.219 1.00 47.16 1116 SER A O 1
ATOM 3528 N N . ASP A 1 230 ? -11.980 95.732 89.427 1.00 49.12 1117 ASP A N 1
ATOM 3529 C CA . ASP A 1 230 ? -11.945 94.374 89.963 1.00 48.68 1117 ASP A CA 1
ATOM 3530 C C . ASP A 1 230 ? -12.159 93.330 88.867 1.00 41.33 1117 ASP A C 1
ATOM 3531 O O . ASP A 1 230 ? -11.415 92.353 88.780 1.00 39.02 1117 ASP A O 1
ATOM 3540 N N . ILE A 1 231 ? -13.177 93.541 88.038 1.00 46.88 1118 ILE A N 1
ATOM 3541 C CA . ILE A 1 231 ? -13.529 92.585 86.992 1.00 44.70 1118 ILE A CA 1
ATOM 3542 C C . ILE A 1 231 ? -12.884 92.953 85.656 1.00 41.95 1118 ILE A C 1
ATOM 3543 O O . ILE A 1 231 ? -12.947 92.182 84.698 1.00 41.71 1118 ILE A O 1
ATOM 3559 N N . ASN A 1 232 ? -12.282 94.137 85.592 1.00 42.51 1119 ASN A N 1
ATOM 3560 C CA . ASN A 1 232 ? -11.614 94.605 84.379 1.00 43.95 1119 ASN A CA 1
ATOM 3561 C C . ASN A 1 232 ? -12.595 94.746 83.220 1.00 40.01 1119 ASN A C 1
ATOM 3562 O O . ASN A 1 232 ? -12.501 94.026 82.228 1.00 42.12 1119 ASN A O 1
ATOM 3573 N N . VAL A 1 233 ? -13.525 95.688 83.345 1.00 36.62 1120 VAL A N 1
ATOM 3574 C CA . VAL A 1 233 ? -14.522 95.925 82.307 1.00 36.97 1120 VAL A CA 1
ATOM 3575 C C . VAL A 1 233 ? -14.715 97.419 82.056 1.00 34.12 1120 VAL A C 1
ATOM 3576 O O . VAL A 1 233 ? -14.783 98.214 82.991 1.00 34.20 1120 VAL A O 1
ATOM 3589 N N . ILE A 1 234 ? -14.782 97.788 80.780 1.00 38.91 1121 ILE A N 1
ATOM 3590 C CA . ILE A 1 234 ? -15.132 99.143 80.377 1.00 38.77 1121 ILE A CA 1
ATOM 3591 C C . ILE A 1 234 ? -16.500 99.069 79.713 1.00 40.85 1121 ILE A C 1
ATOM 3592 O O . ILE A 1 234 ? -16.649 98.438 78.667 1.00 45.80 1121 ILE A O 1
ATOM 3608 N N . LYS A 1 235 ? -17.496 99.718 80.307 1.00 38.52 1122 LYS A N 1
ATOM 3609 C CA . LYS A 1 235 ? -18.858 99.635 79.792 1.00 41.16 1122 LYS A CA 1
ATOM 3610 C C . LYS A 1 235 ? -19.474 101.006 79.523 1.00 43.08 1122 LYS A C 1
ATOM 3611 O O . LYS A 1 235 ? -19.502 101.872 80.399 1.00 40.61 1122 LYS A O 1
ATOM 3630 N N . SER A 1 236 ? -19.962 101.194 78.300 1.00 43.44 1123 SER A N 1
ATOM 3631 C CA . SER A 1 236 ? -20.666 102.415 77.938 1.00 44.35 1123 SER A CA 1
ATOM 3632 C C . SER A 1 236 ? -21.747 102.119 76.905 1.00 46.63 1123 SER A C 1
ATOM 3633 O O . SER A 1 236 ? -21.449 101.717 75.781 1.00 45.39 1123 SER A O 1
ATOM 3641 N N . ALA A 1 237 ? -23.001 102.323 77.300 1.00 52.90 1124 ALA A N 1
ATOM 3642 C CA . ALA A 1 237 ? -24.141 102.093 76.423 1.00 55.49 1124 ALA A CA 1
ATOM 3643 C C . ALA A 1 237 ? -24.116 100.675 75.844 1.00 56.22 1124 ALA A C 1
ATOM 3644 O O . ALA A 1 237 ? -24.183 99.699 76.592 1.00 55.97 1124 ALA A O 1
ATOM 3651 N N . GLY A 1 238 ? -24.021 100.559 74.522 1.00 59.15 1125 GLY A N 1
ATOM 3652 C CA . GLY A 1 238 ? -24.128 99.271 73.859 1.00 59.47 1125 GLY A CA 1
ATOM 3653 C C . GLY A 1 238 ? -22.821 98.515 73.734 1.00 55.99 1125 GLY A C 1
ATOM 3654 O O . GLY A 1 238 ? -22.804 97.373 73.276 1.00 58.08 1125 GLY A O 1
ATOM 3658 N N . VAL A 1 239 ? -21.727 99.153 74.135 1.00 50.69 1126 VAL A N 1
ATOM 3659 C CA . VAL A 1 239 ? -20.404 98.551 74.026 1.00 50.04 1126 VAL A CA 1
ATOM 3660 C C . VAL A 1 239 ? -19.925 98.087 75.400 1.00 49.08 1126 VAL A C 1
ATOM 3661 O O . VAL A 1 239 ? -19.991 98.830 76.377 1.00 48.24 1126 VAL A O 1
ATOM 3674 N N . GLU A 1 240 ? -19.451 96.850 75.466 1.00 58.37 1127 GLU A N 1
ATOM 3675 C CA . GLU A 1 240 ? -18.911 96.299 76.703 1.00 57.19 1127 GLU A CA 1
ATOM 3676 C C . GLU A 1 240 ? -17.567 95.624 76.428 1.00 55.19 1127 GLU A C 1
ATOM 3677 O O . GLU A 1 240 ? -17.491 94.673 75.651 1.00 53.90 1127 GLU A O 1
ATOM 3689 N N . LEU A 1 241 ? -16.513 96.122 77.066 1.00 50.86 1128 LEU A N 1
ATOM 3690 C CA . LEU A 1 241 ? -15.159 95.636 76.810 1.00 47.06 1128 LEU A CA 1
ATOM 3691 C C . LEU A 1 241 ? -14.552 94.978 78.047 1.00 46.72 1128 LEU A C 1
ATOM 3692 O O . LEU A 1 241 ? -14.418 95.609 79.093 1.00 45.85 1128 LEU A O 1
ATOM 3708 N N . ARG A 1 242 ? -14.196 93.702 77.920 1.00 47.57 1129 ARG A N 1
ATOM 3709 C CA . ARG A 1 242 ? -13.630 92.942 79.031 1.00 47.56 1129 ARG A CA 1
ATOM 3710 C C . ARG A 1 242 ? -12.169 92.577 78.770 1.00 47.51 1129 ARG A C 1
ATOM 3711 O O . ARG A 1 242 ? -11.778 92.333 77.629 1.00 48.05 1129 ARG A O 1
ATOM 3732 N N . GLY A 1 243 ? -11.368 92.544 79.831 1.00 47.01 1130 GLY A N 1
ATOM 3733 C CA . GLY A 1 243 ? -10.001 92.061 79.750 1.00 47.18 1130 GLY A CA 1
ATOM 3734 C C . GLY A 1 243 ? -9.084 92.832 78.818 1.00 46.61 1130 GLY A C 1
ATOM 3735 O O . GLY A 1 243 ? -8.376 92.239 78.006 1.00 47.34 1130 GLY A O 1
ATOM 3739 N N . LEU A 1 244 ? -9.087 94.154 78.933 1.00 45.76 1131 LEU A N 1
ATOM 3740 C CA . LEU A 1 244 ? -8.212 94.987 78.115 1.00 45.17 1131 LEU A CA 1
ATOM 3741 C C . LEU A 1 244 ? -6.762 94.888 78.589 1.00 44.89 1131 LEU A C 1
ATOM 3742 O O . LEU A 1 244 ? -6.484 94.956 79.785 1.00 45.92 1131 LEU A O 1
ATOM 3758 N N . LYS A 1 245 ? -5.849 94.685 77.643 1.00 44.96 1132 LYS A N 1
ATOM 3759 C CA . LYS A 1 245 ? -4.418 94.661 77.931 1.00 44.80 1132 LYS A CA 1
ATOM 3760 C C . LYS A 1 245 ? -3.685 95.683 77.065 1.00 44.15 1132 LYS A C 1
ATOM 3761 O O . LYS A 1 245 ? -3.790 95.658 75.840 1.00 44.68 1132 LYS A O 1
ATOM 3780 N N . ALA A 1 246 ? -2.954 96.588 77.705 1.00 43.10 1133 ALA A N 1
ATOM 3781 C CA . ALA A 1 246 ? -2.163 97.578 76.983 1.00 42.48 1133 ALA A CA 1
ATOM 3782 C C . ALA A 1 246 ? -0.685 97.431 77.316 1.00 42.52 1133 ALA A C 1
ATOM 3783 O O . ALA A 1 246 ? -0.315 97.240 78.475 1.00 42.37 1133 ALA A O 1
ATOM 3790 N N . ASN A 1 247 ? 0.156 97.513 76.291 1.00 58.32 1134 ASN A N 1
ATOM 3791 C CA . ASN A 1 247 ? 1.599 97.447 76.480 1.00 60.56 1134 ASN A CA 1
ATOM 3792 C C . ASN A 1 247 ? 2.245 98.794 76.217 1.00 63.22 1134 ASN A C 1
ATOM 3793 O O . ASN A 1 247 ? 1.793 99.565 75.371 1.00 63.33 1134 ASN A O 1
ATOM 3804 N N . LEU A 1 248 ? 3.313 99.061 76.956 1.00 56.10 1135 LEU A N 1
ATOM 3805 C CA . LEU A 1 248 ? 4.071 100.291 76.807 1.00 58.97 1135 LEU A CA 1
ATOM 3806 C C . LEU A 1 248 ? 4.714 100.326 75.426 1.00 62.20 1135 LEU A C 1
ATOM 3807 O O . LEU A 1 248 ? 5.335 99.352 75.000 1.00 65.45 1135 LEU A O 1
ATOM 3823 N N . ALA A 1 249 ? 4.570 101.449 74.731 1.00 41.68 1136 ALA A N 1
ATOM 3824 C CA . ALA A 1 249 ? 5.078 101.576 73.368 1.00 45.79 1136 ALA A CA 1
ATOM 3825 C C . ALA A 1 249 ? 6.363 102.395 73.300 1.00 44.88 1136 ALA A C 1
ATOM 3826 O O . ALA A 1 249 ? 6.673 103.164 74.209 1.00 39.59 1136 ALA A O 1
ATOM 3833 N N . GLN A 1 250 ? 7.122 102.185 72.228 1.00 85.14 1137 GLN A N 1
ATOM 3834 C CA . GLN A 1 250 ? 8.353 102.927 71.976 1.00 89.23 1137 GLN A CA 1
ATOM 3835 C C . GLN A 1 250 ? 8.057 104.370 71.586 1.00 85.53 1137 GLN A C 1
ATOM 3836 O O . GLN A 1 250 ? 7.177 104.633 70.765 1.00 86.54 1137 GLN A O 1
ATOM 3850 N N . ARG A 1 251 ? 8.798 105.304 72.170 1.00 55.38 1138 ARG A N 1
ATOM 3851 C CA . ARG A 1 251 ? 8.666 106.709 71.812 1.00 61.38 1138 ARG A CA 1
ATOM 3852 C C . ARG A 1 251 ? 9.730 107.062 70.781 1.00 64.99 1138 ARG A C 1
ATOM 3853 O O . ARG A 1 251 ? 10.902 106.729 70.949 1.00 63.23 1138 ARG A O 1
ATOM 3874 N N . ARG A 1 252 ? 9.314 107.736 69.712 1.00 86.25 1139 ARG A N 1
ATOM 3875 C CA . ARG A 1 252 ? 10.227 108.093 68.634 1.00 93.31 1139 ARG A CA 1
ATOM 3876 C C . ARG A 1 252 ? 11.375 108.910 69.212 1.00 87.87 1139 ARG A C 1
ATOM 3877 O O . ARG A 1 252 ? 11.176 109.678 70.154 1.00 84.65 1139 ARG A O 1
ATOM 3898 N N . PRO A 1 253 ? 12.584 108.750 68.654 1.00 113.55 1140 PRO A N 1
ATOM 3899 C CA . PRO A 1 253 ? 13.671 109.577 69.180 1.00 121.67 1140 PRO A CA 1
ATOM 3900 C C . PRO A 1 253 ? 13.437 111.036 68.826 1.00 135.74 1140 PRO A C 1
ATOM 3901 O O . PRO A 1 253 ? 13.834 111.495 67.755 1.00 144.25 1140 PRO A O 1
ATOM 3912 N N . GLY A 1 254 ? 12.783 111.747 69.740 1.00 74.04 1141 GLY A N 1
ATOM 3913 C CA . GLY A 1 254 ? 12.390 113.126 69.519 1.00 77.23 1141 GLY A CA 1
ATOM 3914 C C . GLY A 1 254 ? 13.508 113.997 68.991 1.00 95.88 1141 GLY A C 1
ATOM 3915 O O . GLY A 1 254 ? 14.655 113.895 69.430 1.00 115.31 1141 GLY A O 1
ATOM 3919 N N . THR A 1 255 ? 13.169 114.863 68.041 1.00 186.05 1142 THR A N 1
ATOM 3920 C CA . THR A 1 255 ? 14.155 115.745 67.437 1.00 161.97 1142 THR A CA 1
ATOM 3921 C C . THR A 1 255 ? 14.286 117.042 68.227 1.00 158.75 1142 THR A C 1
ATOM 3922 O O . THR A 1 255 ? 14.630 118.084 67.670 1.00 153.77 1142 THR A O 1
ATOM 3933 N N . GLN A 1 256 ? 14.009 116.972 69.526 1.00 131.81 1143 GLN A N 1
ATOM 3934 C CA . GLN A 1 256 ? 14.133 118.134 70.394 1.00 134.55 1143 GLN A CA 1
ATOM 3935 C C . GLN A 1 256 ? 15.445 118.116 71.170 1.00 128.32 1143 GLN A C 1
ATOM 3936 O O . GLN A 1 256 ? 15.593 117.365 72.135 1.00 131.72 1143 GLN A O 1
ATOM 3950 N N . ALA A 1 257 ? 16.395 118.942 70.746 1.00 87.42 1144 ALA A N 1
ATOM 3951 C CA . ALA A 1 257 ? 17.68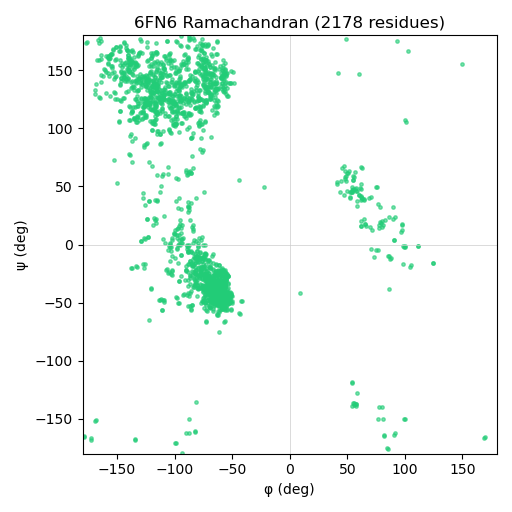1 119.035 71.423 1.00 83.01 1144 ALA A CA 1
ATOM 3952 C C . ALA A 1 257 ? 17.471 119.664 72.798 1.00 78.78 1144 ALA A C 1
ATOM 3953 O O . ALA A 1 257 ? 16.595 120.515 72.959 1.00 78.11 1144 ALA A O 1
ATOM 3960 N N . PRO A 1 258 ? 18.265 119.251 73.798 1.00 67.54 1145 PRO A N 1
ATOM 3961 C CA . PRO A 1 258 ? 18.039 119.851 75.116 1.00 62.06 1145 PRO A CA 1
ATOM 3962 C C . PRO A 1 258 ? 18.404 121.335 75.124 1.00 58.81 1145 PRO A C 1
ATOM 3963 O O . PRO A 1 258 ? 19.229 121.757 74.315 1.00 57.48 1145 PRO A O 1
ATOM 3974 N N . PRO A 1 259 ? 17.791 122.120 76.024 1.00 52.47 1146 PRO A N 1
ATOM 3975 C CA . PRO A 1 259 ? 18.080 123.557 76.091 1.00 48.95 1146 PRO A CA 1
ATOM 3976 C C . PRO A 1 259 ? 19.444 123.874 76.691 1.00 43.07 1146 PRO A C 1
ATOM 3977 O O . PRO A 1 259 ? 19.922 123.138 77.550 1.00 38.05 1146 PRO A O 1
ATOM 3988 N N . THR A 1 260 ? 20.063 124.956 76.231 1.00 60.98 1147 THR A N 1
ATOM 3989 C CA . THR A 1 260 ? 21.343 125.393 76.777 1.00 60.09 1147 THR A CA 1
ATOM 3990 C C . THR A 1 260 ? 21.144 126.647 77.618 1.00 58.13 1147 THR A C 1
ATOM 3991 O O . THR A 1 260 ? 20.148 127.355 77.467 1.00 55.63 1147 THR A O 1
ATOM 4002 N N . LEU A 1 261 ? 22.093 126.909 78.509 1.00 46.42 1148 LEU A N 1
ATOM 4003 C CA . LEU A 1 261 ? 22.043 128.093 79.358 1.00 50.32 1148 LEU A CA 1
ATOM 4004 C C . LEU A 1 261 ? 23.232 129.005 79.094 1.00 48.77 1148 LEU A C 1
ATOM 4005 O O . LEU A 1 261 ? 24.368 128.541 78.975 1.00 47.12 1148 LEU A O 1
ATOM 4021 N N . GLU A 1 262 ? 22.961 130.303 79.002 1.00 51.96 1149 GLU A N 1
ATOM 4022 C CA . GLU A 1 262 ? 24.016 131.297 78.848 1.00 52.61 1149 GLU A CA 1
ATOM 4023 C C . GLU A 1 262 ? 23.967 132.287 80.004 1.00 41.52 1149 GLU A C 1
ATOM 4024 O O . GLU A 1 262 ? 22.923 132.876 80.284 1.00 38.74 1149 GLU A O 1
ATOM 4036 N N . ARG A 1 263 ? 25.102 132.469 80.668 1.00 40.66 1150 ARG A N 1
ATOM 4037 C CA . ARG A 1 263 ? 25.182 133.357 81.819 1.00 38.42 1150 ARG A CA 1
ATOM 4038 C C . ARG A 1 263 ? 25.558 134.774 81.395 1.00 32.67 1150 ARG A C 1
ATOM 4039 O O . ARG A 1 263 ? 26.402 134.971 80.521 1.00 33.14 1150 ARG A O 1
ATOM 4060 N N . TYR A 1 264 ? 24.912 135.757 82.013 1.00 36.37 1151 TYR A N 1
ATOM 4061 C CA . TYR A 1 264 ? 25.238 137.154 81.774 1.00 35.61 1151 TYR A CA 1
ATOM 4062 C C . TYR A 1 264 ? 26.371 137.593 82.691 1.00 37.26 1151 TYR A C 1
ATOM 4063 O O . TYR A 1 264 ? 26.486 137.111 83.816 1.00 35.43 1151 TYR A O 1
ATOM 4081 N N . GLN A 1 265 ? 27.225 138.482 82.192 1.00 41.77 1152 GLN A N 1
ATOM 4082 C CA . GLN A 1 265 ? 28.269 139.088 83.012 1.00 44.60 1152 GLN A CA 1
ATOM 4083 C C . GLN A 1 265 ? 28.737 140.405 82.402 1.00 45.89 1152 GLN A C 1
ATOM 4084 O O . GLN A 1 265 ? 28.540 140.657 81.213 1.00 47.03 1152 GLN A O 1
ATOM 4098 N N . PHE A 1 266 ? 29.366 141.235 83.226 1.00 45.20 1153 PHE A N 1
ATOM 4099 C CA . PHE A 1 266 ? 29.900 142.510 82.771 1.00 41.26 1153 PHE A CA 1
ATOM 4100 C C . PHE A 1 266 ? 31.238 142.316 82.068 1.00 43.02 1153 PHE A C 1
ATOM 4101 O O . PHE A 1 266 ? 32.169 141.739 82.631 1.00 42.71 1153 PHE A O 1
ATOM 4118 N N . VAL A 1 267 ? 31.318 142.790 80.828 1.00 43.20 1154 VAL A N 1
ATOM 4119 C CA . VAL A 1 267 ? 32.544 142.719 80.047 1.00 43.89 1154 VAL A CA 1
ATOM 4120 C C . VAL A 1 267 ? 33.038 144.134 79.771 1.00 48.42 1154 VAL A C 1
ATOM 4121 O O . VAL A 1 267 ? 32.383 144.886 79.047 1.00 49.70 1154 VAL A O 1
ATOM 4134 N N . PRO A 1 268 ? 34.186 144.514 80.356 1.00 45.43 1155 PRO A N 1
ATOM 4135 C CA . PRO A 1 268 ? 34.733 145.838 80.041 1.00 46.30 1155 PRO A CA 1
ATOM 4136 C C . PRO A 1 268 ? 35.034 145.984 78.553 1.00 45.99 1155 PRO A C 1
ATOM 4137 O O . PRO A 1 268 ? 35.446 145.005 77.928 1.00 44.82 1155 PRO A O 1
ATOM 4148 N N . ASN A 1 269 ? 34.829 147.174 77.997 1.00 47.62 1156 ASN A N 1
ATOM 4149 C CA . ASN A 1 269 ? 35.218 147.439 76.618 1.00 50.31 1156 ASN A CA 1
ATOM 4150 C C . ASN A 1 269 ? 36.691 147.087 76.457 1.00 46.50 1156 ASN A C 1
ATOM 4151 O O . ASN A 1 269 ? 37.101 146.498 75.456 1.00 50.01 1156 ASN A O 1
ATOM 4162 N N . ILE A 1 270 ? 37.485 147.469 77.451 1.00 35.79 1157 ILE A N 1
ATOM 4163 C CA . ILE A 1 270 ? 38.896 147.124 77.483 1.00 36.41 1157 ILE A CA 1
ATOM 4164 C C . ILE A 1 270 ? 39.099 146.021 78.514 1.00 36.55 1157 ILE A C 1
ATOM 4165 O O . ILE A 1 270 ? 39.166 146.284 79.715 1.00 36.97 1157 ILE A O 1
ATOM 4181 N N . ASN A 1 271 ? 39.188 144.784 78.042 1.00 49.08 1158 ASN A N 1
ATOM 4182 C CA . ASN A 1 271 ? 39.313 143.638 78.933 1.00 50.27 1158 ASN A CA 1
ATOM 4183 C C . ASN A 1 271 ? 40.665 142.967 78.720 1.00 54.16 1158 ASN A C 1
ATOM 4184 O O . ASN A 1 271 ? 40.930 142.410 77.655 1.00 53.82 1158 ASN A O 1
ATOM 4195 N N . THR A 1 272 ? 41.514 143.021 79.742 1.00 51.48 1159 THR A N 1
ATOM 4196 C CA . THR A 1 272 ? 42.857 142.457 79.657 1.00 52.99 1159 THR A CA 1
ATOM 4197 C C . THR A 1 272 ? 42.904 141.050 80.237 1.00 57.68 1159 THR A C 1
ATOM 4198 O O . THR A 1 272 ? 43.979 140.469 80.395 1.00 58.55 1159 THR A O 1
ATOM 4209 N N . THR A 1 273 ? 41.734 140.509 80.559 1.00 48.86 1160 THR A N 1
ATOM 4210 C CA . THR A 1 273 ? 41.634 139.147 81.066 1.00 50.87 1160 THR A CA 1
ATOM 4211 C C . THR A 1 273 ? 40.888 138.274 80.064 1.00 46.42 1160 THR A C 1
ATOM 4212 O O . THR A 1 273 ? 39.817 138.643 79.579 1.00 43.62 1160 THR A O 1
ATOM 4223 N N . ASP A 1 274 ? 41.459 137.115 79.757 1.00 52.11 1161 ASP A N 1
ATOM 4224 C CA . ASP A 1 274 ? 40.818 136.176 78.849 1.00 47.06 1161 ASP A CA 1
ATOM 4225 C C . ASP A 1 274 ? 39.450 135.788 79.397 1.00 39.84 1161 ASP A C 1
ATOM 4226 O O . ASP A 1 274 ? 39.265 135.666 80.606 1.00 40.03 1161 ASP A O 1
ATOM 4235 N N . LEU A 1 275 ? 38.492 135.611 78.498 1.00 37.74 1162 LEU A N 1
ATOM 4236 C CA . LEU A 1 275 ? 37.124 135.309 78.888 1.00 36.33 1162 LEU A CA 1
ATOM 4237 C C . LEU A 1 275 ? 36.987 133.861 79.348 1.00 41.22 1162 LEU A C 1
ATOM 4238 O O . LEU A 1 275 ? 35.955 133.470 79.893 1.00 40.52 1162 LEU A O 1
ATOM 4254 N N . ASN A 1 276 ? 38.024 133.062 79.113 1.00 57.09 1163 ASN A N 1
ATOM 4255 C CA . ASN A 1 276 ? 38.041 131.683 79.582 1.00 60.35 1163 ASN A CA 1
ATOM 4256 C C . ASN A 1 276 ? 39.463 131.208 79.860 1.00 61.62 1163 ASN A C 1
ATOM 4257 O O . ASN A 1 276 ? 40.430 131.778 79.357 1.00 49.31 1163 ASN A O 1
ATOM 4268 N N . GLU A 1 277 ? 39.578 130.157 80.666 1.00 55.10 1164 GLU A N 1
ATOM 4269 C CA . GLU A 1 277 ? 40.870 129.562 80.992 1.00 63.92 1164 GLU A CA 1
ATOM 4270 C C . GLU A 1 277 ? 41.500 128.943 79.750 1.00 61.17 1164 GLU A C 1
ATOM 4271 O O . GLU A 1 277 ? 42.692 129.110 79.492 1.00 60.81 1164 GLU A O 1
ATOM 4283 N N . ASN A 1 278 ? 40.685 128.218 78.993 1.00 48.98 1165 ASN A N 1
ATOM 4284 C CA . ASN A 1 278 ? 41.117 127.606 77.745 1.00 48.26 1165 ASN A CA 1
ATOM 4285 C C . ASN A 1 278 ? 41.272 128.672 76.661 1.00 46.60 1165 ASN A C 1
ATOM 4286 O O . ASN A 1 278 ? 40.330 129.409 76.367 1.00 48.37 1165 ASN A O 1
ATOM 4297 N N . SER A 1 279 ? 42.464 128.759 76.078 1.00 57.44 1166 SER A N 1
ATOM 4298 C CA . SER A 1 279 ? 42.758 129.809 75.108 1.00 57.16 1166 SER A CA 1
ATOM 4299 C C . SER A 1 279 ? 41.837 129.734 73.893 1.00 61.56 1166 SER A C 1
ATOM 4300 O O . SER A 1 279 ? 41.405 130.762 73.372 1.00 60.10 1166 SER A O 1
ATOM 4308 N N . GLU A 1 280 ? 41.524 128.520 73.452 1.00 72.35 1167 GLU A N 1
ATOM 4309 C CA . GLU A 1 280 ? 40.680 128.340 72.277 1.00 79.61 1167 GLU A CA 1
ATOM 4310 C C . GLU A 1 280 ? 39.256 128.799 72.574 1.00 67.12 1167 GLU A C 1
ATOM 4311 O O . GLU A 1 280 ? 38.653 129.529 71.787 1.00 63.78 1167 GLU A O 1
ATOM 4323 N N . LYS A 1 281 ? 38.723 128.374 73.714 1.00 60.81 1168 LYS A N 1
ATOM 4324 C CA . LYS A 1 281 ? 37.390 128.792 74.128 1.00 63.71 1168 LYS A CA 1
ATOM 4325 C C . LYS A 1 281 ? 37.347 130.295 74.392 1.00 58.13 1168 LYS A C 1
ATOM 4326 O O . LYS A 1 281 ? 36.330 130.946 74.149 1.00 58.21 1168 LYS A O 1
ATOM 4345 N N . ALA A 1 282 ? 38.453 130.840 74.888 1.00 38.87 1169 ALA A N 1
ATOM 4346 C CA . ALA A 1 282 ? 38.529 132.264 75.190 1.00 37.21 1169 ALA A CA 1
ATOM 4347 C C . ALA A 1 282 ? 38.354 133.071 73.910 1.00 36.86 1169 ALA A C 1
ATOM 4348 O O . ALA A 1 282 ? 37.628 134.065 73.883 1.00 36.02 1169 ALA A O 1
ATOM 4355 N N . ARG A 1 283 ? 39.017 132.627 72.847 1.00 49.41 1170 ARG A N 1
ATOM 4356 C CA . ARG A 1 283 ? 38.922 133.283 71.549 1.00 49.62 1170 ARG A CA 1
ATOM 4357 C C . ARG A 1 283 ? 37.498 133.247 71.007 1.00 46.70 1170 ARG A C 1
ATOM 4358 O O . ARG A 1 283 ? 36.987 134.254 70.518 1.00 46.96 1170 ARG A O 1
ATOM 4379 N N . LEU A 1 284 ? 36.866 132.082 71.079 1.00 41.93 1171 LEU A N 1
ATOM 4380 C CA . LEU A 1 284 ? 35.495 131.932 70.611 1.00 37.21 1171 LEU A CA 1
ATOM 4381 C C . LEU A 1 284 ? 34.563 132.890 71.350 1.00 35.61 1171 LEU A C 1
ATOM 4382 O O . LEU A 1 284 ? 33.682 133.496 70.742 1.00 36.13 1171 LEU A O 1
ATOM 4398 N N . HIS A 1 285 ? 34.754 133.016 72.660 1.00 38.09 1172 HIS A N 1
ATOM 4399 C CA . HIS A 1 285 ? 33.973 133.956 73.461 1.00 43.70 1172 HIS A CA 1
ATOM 4400 C C . HIS A 1 285 ? 34.211 135.400 73.015 1.00 38.89 1172 HIS A C 1
ATOM 4401 O O . HIS A 1 285 ? 33.276 136.197 72.929 1.00 34.55 1172 HIS A O 1
ATOM 4415 N N . ALA A 1 286 ? 35.466 135.734 72.738 1.00 41.06 1173 ALA A N 1
ATOM 4416 C CA . ALA A 1 286 ? 35.806 137.068 72.266 1.00 43.48 1173 ALA A CA 1
ATOM 4417 C C . ALA A 1 286 ? 35.013 137.389 71.002 1.00 41.69 1173 ALA A C 1
ATOM 4418 O O . ALA A 1 286 ? 34.463 138.483 70.865 1.00 41.32 1173 ALA A O 1
ATOM 4425 N N . LEU A 1 287 ? 34.953 136.431 70.083 1.00 42.99 1174 LEU A N 1
ATOM 4426 C CA . LEU A 1 287 ? 34.186 136.596 68.852 1.00 42.02 1174 LEU A CA 1
ATOM 4427 C C . LEU A 1 287 ? 32.693 136.691 69.147 1.00 39.21 1174 LEU A C 1
ATOM 4428 O O . LEU A 1 287 ? 31.972 137.454 68.506 1.00 39.56 1174 LEU A O 1
ATOM 4444 N N . ASP A 1 288 ? 32.233 135.900 70.108 1.00 33.36 1175 ASP A N 1
ATOM 4445 C CA . ASP A 1 288 ? 30.830 135.911 70.499 1.00 34.88 1175 ASP A CA 1
ATOM 4446 C C . ASP A 1 288 ? 30.437 137.275 71.060 1.00 32.22 1175 ASP A C 1
ATOM 4447 O O . ASP A 1 288 ? 29.365 137.796 70.757 1.00 31.95 1175 ASP A O 1
ATOM 4456 N N . VAL A 1 289 ? 31.310 137.848 71.880 1.00 32.68 1176 VAL A N 1
ATOM 4457 C CA . VAL A 1 289 ? 31.053 139.157 72.462 1.00 32.09 1176 VAL A CA 1
ATOM 4458 C C . VAL A 1 289 ? 31.024 140.208 71.359 1.00 32.87 1176 VAL A C 1
ATOM 4459 O O . VAL A 1 289 ? 30.185 141.108 71.368 1.00 32.21 1176 VAL A O 1
ATOM 4472 N N . ALA A 1 290 ? 31.943 140.087 70.408 1.00 47.85 1177 ALA A N 1
ATOM 4473 C CA . ALA A 1 290 ? 32.071 141.073 69.343 1.00 48.87 1177 ALA A CA 1
ATOM 4474 C C . ALA A 1 290 ? 30.799 141.153 68.509 1.00 45.87 1177 ALA A C 1
ATOM 4475 O O . ALA A 1 290 ? 30.270 142.238 68.272 1.00 49.08 1177 ALA A O 1
ATOM 4482 N N . ILE A 1 291 ? 30.312 140.001 68.063 1.00 35.89 1178 ILE A N 1
ATOM 4483 C CA . ILE A 1 291 ? 29.117 139.951 67.230 1.00 35.11 1178 ILE A CA 1
ATOM 4484 C C . ILE A 1 291 ? 27.919 140.467 68.020 1.00 34.63 1178 ILE A C 1
ATOM 4485 O O . ILE A 1 291 ? 27.041 141.134 67.472 1.00 34.93 1178 ILE A O 1
ATOM 4501 N N . GLN A 1 292 ? 27.886 140.156 69.310 1.00 41.03 1179 GLN A N 1
ATOM 4502 C CA . GLN A 1 292 ? 26.808 140.624 70.171 1.00 41.98 1179 GLN A CA 1
ATOM 4503 C C . GLN A 1 292 ? 26.727 142.146 70.185 1.00 41.82 1179 GLN A C 1
ATOM 4504 O O . GLN A 1 292 ? 25.640 142.714 70.087 1.00 43.39 1179 GLN A O 1
ATOM 4518 N N . VAL A 1 293 ? 27.877 142.799 70.315 1.00 40.15 1180 VAL A N 1
ATOM 4519 C CA . VAL A 1 293 ? 27.930 144.255 70.341 1.00 39.95 1180 VAL A CA 1
ATOM 4520 C C . VAL A 1 293 ? 27.445 144.817 69.006 1.00 40.91 1180 VAL A C 1
ATOM 4521 O O . VAL A 1 293 ? 26.744 145.828 68.968 1.00 41.92 1180 VAL A O 1
ATOM 4534 N N . ILE A 1 294 ? 27.826 144.159 67.914 1.00 35.85 1181 ILE A N 1
ATOM 4535 C CA . ILE A 1 294 ? 27.443 144.603 66.579 1.00 35.35 1181 ILE A CA 1
ATOM 4536 C C . ILE A 1 294 ? 25.933 144.483 66.405 1.00 34.35 1181 ILE A C 1
ATOM 4537 O O . ILE A 1 294 ? 25.282 145.413 65.932 1.00 34.94 1181 ILE A O 1
ATOM 4553 N N . ILE A 1 295 ? 25.380 143.335 66.780 1.00 33.80 1182 ILE A N 1
ATOM 4554 C CA . ILE A 1 295 ? 23.942 143.116 66.685 1.00 35.64 1182 ILE A CA 1
ATOM 4555 C C . ILE A 1 295 ? 23.234 144.165 67.532 1.00 38.22 1182 ILE A C 1
ATOM 4556 O O . ILE A 1 295 ? 22.259 144.780 67.098 1.00 39.21 1182 ILE A O 1
ATOM 4572 N N . GLU A 1 296 ? 23.739 144.362 68.744 1.00 37.08 1183 GLU A N 1
ATOM 4573 C CA . GLU A 1 296 ? 23.169 145.323 69.680 1.00 39.73 1183 GLU A CA 1
ATOM 4574 C C . GLU A 1 296 ? 23.126 146.730 69.084 1.00 43.19 1183 GLU A C 1
ATOM 4575 O O . GLU A 1 296 ? 22.249 147.523 69.420 1.00 46.01 1183 GLU A O 1
ATOM 4587 N N . ASN A 1 297 ? 24.073 147.031 68.198 1.00 50.20 1184 ASN A N 1
ATOM 4588 C CA . ASN A 1 297 ? 24.202 148.372 67.634 1.00 53.95 1184 ASN A CA 1
ATOM 4589 C C . ASN A 1 297 ? 23.950 148.405 66.128 1.00 61.88 1184 ASN A C 1
ATOM 4590 O O . ASN A 1 297 ? 24.606 149.147 65.398 1.00 64.66 1184 ASN A O 1
ATOM 4601 N N . SER A 1 298 ? 22.998 147.603 65.666 1.00 86.18 1185 SER A N 1
ATOM 4602 C CA . SER A 1 298 ? 22.602 147.617 64.261 1.00 90.37 1185 SER A CA 1
ATOM 4603 C C . SER A 1 298 ? 21.148 148.053 64.127 1.00 89.36 1185 SER A C 1
ATOM 4604 O O . SER A 1 298 ? 20.501 147.783 63.114 1.00 89.19 1185 SER A O 1
ATOM 4612 N N . SER A 1 299 ? 20.641 148.736 65.150 1.00 99.30 1186 SER A N 1
ATOM 4613 C CA . SER A 1 299 ? 19.248 149.158 65.173 1.00 96.22 1186 SER A CA 1
ATOM 4614 C C . SER A 1 299 ? 18.361 147.925 64.997 1.00 94.16 1186 SER A C 1
ATOM 4615 O O . SER A 1 299 ? 18.642 146.876 65.577 1.00 89.82 1186 SER A O 1
ATOM 4623 N N . GLY A 1 300 ? 17.302 148.036 64.201 1.00 79.18 1187 GLY A N 1
ATOM 4624 C CA . GLY A 1 300 ? 16.398 146.919 64.003 1.00 78.76 1187 GLY A CA 1
ATOM 4625 C C . GLY A 1 300 ? 16.713 146.149 62.737 1.00 77.93 1187 GLY A C 1
ATOM 4626 O O . GLY A 1 300 ? 15.853 145.980 61.872 1.00 79.08 1187 GLY A O 1
ATOM 4630 N N . ALA A 1 301 ? 17.952 145.676 62.631 1.00 54.81 1188 ALA A N 1
ATOM 4631 C CA . ALA A 1 301 ? 18.376 144.917 61.460 1.00 52.57 1188 ALA A CA 1
ATOM 4632 C C . ALA A 1 301 ? 17.904 143.469 61.536 1.00 49.76 1188 ALA A C 1
ATOM 4633 O O . ALA A 1 301 ? 18.081 142.799 62.552 1.00 45.22 1188 ALA A O 1
ATOM 4640 N N . VAL A 1 302 ? 17.296 142.998 60.452 1.00 63.76 1189 VAL A N 1
ATOM 4641 C CA . VAL A 1 302 ? 16.828 141.620 60.364 1.00 59.98 1189 VAL A CA 1
ATOM 4642 C C . VAL A 1 302 ? 17.893 140.752 59.695 1.00 57.47 1189 VAL A C 1
ATOM 4643 O O . VAL A 1 302 ? 17.958 139.545 59.930 1.00 58.75 1189 VAL A O 1
ATOM 4656 N N . LYS A 1 303 ? 18.714 141.368 58.848 1.00 65.87 1190 LYS A N 1
ATOM 4657 C CA . LYS A 1 303 ? 19.836 140.672 58.225 1.00 67.67 1190 LYS A CA 1
ATOM 4658 C C . LYS A 1 303 ? 21.157 141.336 58.598 1.00 66.54 1190 LYS A C 1
ATOM 4659 O O . LYS A 1 303 ? 21.269 142.563 58.605 1.00 70.09 1190 LYS A O 1
ATOM 4678 N N . LEU A 1 304 ? 22.152 140.512 58.915 1.00 49.52 1191 LEU A N 1
ATOM 4679 C CA . LEU A 1 304 ? 23.475 140.999 59.293 1.00 50.05 1191 LEU A CA 1
ATOM 4680 C C . LEU A 1 304 ? 24.537 140.542 58.291 1.00 53.58 1191 LEU A C 1
ATOM 4681 O O . LEU A 1 304 ? 24.789 139.346 58.143 1.00 54.72 1191 LEU A O 1
ATOM 4697 N N . LYS A 1 305 ? 25.152 141.501 57.605 1.00 57.70 1192 LYS A N 1
ATOM 4698 C CA . LYS A 1 305 ? 26.132 141.205 56.561 1.00 58.97 1192 LYS A CA 1
ATOM 4699 C C . LYS A 1 305 ? 27.562 141.309 57.088 1.00 56.99 1192 LYS A C 1
ATOM 4700 O O . LYS A 1 305 ? 27.906 142.261 57.784 1.00 57.24 1192 LYS A O 1
ATOM 4719 N N . GLY A 1 306 ? 28.389 140.323 56.753 1.00 58.44 1193 GLY A N 1
ATOM 4720 C CA . GLY A 1 306 ? 29.784 140.328 57.158 1.00 60.11 1193 GLY A CA 1
ATOM 4721 C C . GLY A 1 306 ? 30.682 139.531 56.230 1.00 62.95 1193 GLY A C 1
ATOM 4722 O O . GLY A 1 306 ? 30.203 138.733 55.426 1.00 63.86 1193 GLY A O 1
ATOM 4726 N N . VAL A 1 307 ? 31.989 139.757 56.330 1.00 61.68 1194 VAL A N 1
ATOM 4727 C CA . VAL A 1 307 ? 32.957 139.032 55.514 1.00 63.44 1194 VAL A CA 1
ATOM 4728 C C . VAL A 1 307 ? 34.191 138.682 56.340 1.00 62.09 1194 VAL A C 1
ATOM 4729 O O . VAL A 1 307 ? 34.443 139.290 57.380 1.00 57.11 1194 VAL A O 1
ATOM 4742 N N . GLU A 1 308 ? 34.955 137.700 55.869 1.00 68.97 1195 GLU A N 1
ATOM 4743 C CA . GLU A 1 308 ? 36.212 137.329 56.510 1.00 69.01 1195 GLU A CA 1
ATOM 4744 C C . GLU A 1 308 ? 37.353 137.311 55.501 1.00 71.68 1195 GLU A C 1
ATOM 4745 O O . GLU A 1 308 ? 37.334 136.546 54.537 1.00 76.44 1195 GLU A O 1
ATOM 4757 N N . LEU A 1 309 ? 38.344 138.164 55.734 1.00 50.97 1196 LEU A N 1
ATOM 4758 C CA . LEU A 1 309 ? 39.535 138.216 54.897 1.00 56.34 1196 LEU A CA 1
ATOM 4759 C C . LEU A 1 309 ? 40.440 137.025 55.213 1.00 62.56 1196 LEU A C 1
ATOM 4760 O O . LEU A 1 309 ? 40.825 136.817 56.364 1.00 61.72 1196 LEU A O 1
ATOM 4776 N N . ALA A 1 310 ? 40.773 136.248 54.185 1.00 84.55 1197 ALA A N 1
ATOM 4777 C CA . ALA A 1 310 ? 41.498 134.991 54.364 1.00 88.55 1197 ALA A CA 1
ATOM 4778 C C . ALA A 1 310 ? 42.748 134.892 53.488 1.00 94.21 1197 ALA A C 1
ATOM 4779 O O . ALA A 1 310 ? 42.995 133.855 52.875 1.00 93.58 1197 ALA A O 1
ATOM 4786 N N . ASN A 1 311 ? 43.536 135.961 53.430 1.00 117.09 1198 ASN A N 1
ATOM 4787 C CA . ASN A 1 311 ? 44.759 135.951 52.631 1.00 123.85 1198 ASN A CA 1
ATOM 4788 C C . ASN A 1 311 ? 45.942 135.401 53.422 1.00 122.72 1198 ASN A C 1
ATOM 4789 O O . ASN A 1 311 ? 46.313 135.947 54.460 1.00 121.95 1198 ASN A O 1
ATOM 4800 N N . GLY A 1 312 ? 46.533 134.317 52.925 1.00 97.77 1199 GLY A N 1
ATOM 4801 C CA . GLY A 1 312 ? 47.677 133.706 53.580 1.00 96.90 1199 GLY A CA 1
ATOM 4802 C C . GLY A 1 312 ? 47.302 132.895 54.803 1.00 97.53 1199 GLY A C 1
ATOM 4803 O O . GLY A 1 312 ? 48.046 132.850 55.783 1.00 102.05 1199 GLY A O 1
ATOM 4807 N N . ARG A 1 313 ? 46.140 132.253 54.747 1.00 95.38 1200 ARG A N 1
ATOM 4808 C CA . ARG A 1 313 ? 45.641 131.468 55.871 1.00 89.95 1200 ARG A CA 1
ATOM 4809 C C . ARG A 1 313 ? 45.115 130.096 55.440 1.00 89.17 1200 ARG A C 1
ATOM 4810 O O . ARG A 1 313 ? 44.687 129.907 54.304 1.00 86.66 1200 ARG A O 1
ATOM 4831 N N . ASN A 1 314 ? 45.148 129.158 56.382 1.00 85.74 1201 ASN A N 1
ATOM 4832 C CA . ASN A 1 314 ? 44.651 127.805 56.182 1.00 90.50 1201 ASN A CA 1
ATOM 4833 C C . ASN A 1 314 ? 43.127 127.825 56.071 1.00 90.21 1201 ASN A C 1
ATOM 4834 O O . ASN A 1 314 ? 42.457 128.426 56.901 1.00 80.57 1201 ASN A O 1
ATOM 4845 N N . PRO A 1 315 ? 42.572 127.165 55.039 1.00 112.18 1202 PRO A N 1
ATOM 4846 C CA . PRO A 1 315 ? 41.115 127.162 54.872 1.00 113.26 1202 PRO A CA 1
ATOM 4847 C C . PRO A 1 315 ? 40.361 126.654 56.099 1.00 108.83 1202 PRO A C 1
ATOM 4848 O O . PRO A 1 315 ? 39.188 126.981 56.277 1.00 107.46 1202 PRO A O 1
ATOM 4859 N N . ASP A 1 316 ? 41.019 125.838 56.912 1.00 115.99 1203 ASP A N 1
ATOM 4860 C CA . ASP A 1 316 ? 40.379 125.219 58.069 1.00 112.51 1203 ASP A CA 1
ATOM 4861 C C . ASP A 1 316 ? 40.208 126.189 59.240 1.00 107.63 1203 ASP A C 1
ATOM 4862 O O . ASP A 1 316 ? 39.201 126.140 59.946 1.00 107.73 1203 ASP A O 1
ATOM 4871 N N . VAL A 1 317 ? 41.192 127.061 59.449 1.00 84.20 1204 VAL A N 1
ATOM 4872 C CA . VAL A 1 317 ? 41.217 127.897 60.650 1.00 80.08 1204 VAL A CA 1
ATOM 4873 C C . VAL A 1 317 ? 40.304 129.124 60.576 1.00 75.38 1204 VAL A C 1
ATOM 4874 O O . VAL A 1 317 ? 40.085 129.787 61.590 1.00 73.03 1204 VAL A O 1
ATOM 4887 N N . LEU A 1 318 ? 39.777 129.435 59.395 1.00 90.19 1205 LEU A N 1
ATOM 4888 C CA . LEU A 1 318 ? 38.900 130.597 59.248 1.00 85.25 1205 LEU A CA 1
ATOM 4889 C C . LEU A 1 318 ? 37.694 130.454 60.178 1.00 79.03 1205 LEU A C 1
ATOM 4890 O O . LEU A 1 318 ? 37.261 129.341 60.476 1.00 78.19 1205 LEU A O 1
ATOM 4906 N N . VAL A 1 319 ? 37.158 131.584 60.633 1.00 57.08 1206 VAL A N 1
ATOM 4907 C CA . VAL A 1 319 ? 36.111 131.584 61.654 1.00 52.38 1206 VAL A CA 1
ATOM 4908 C C . VAL A 1 319 ? 34.718 131.836 61.078 1.00 48.60 1206 VAL A C 1
ATOM 4909 O O . VAL A 1 319 ? 33.733 131.833 61.819 1.00 46.50 1206 VAL A O 1
ATOM 4922 N N . ALA A 1 320 ? 34.641 132.066 59.770 1.00 48.27 1207 ALA A N 1
ATOM 4923 C CA . ALA A 1 320 ? 33.387 132.425 59.108 1.00 48.69 1207 ALA A CA 1
ATOM 4924 C C . ALA A 1 320 ? 32.185 131.617 59.606 1.00 48.80 1207 ALA A C 1
ATOM 4925 O O . ALA A 1 320 ? 31.137 132.185 59.922 1.00 41.98 1207 ALA A O 1
ATOM 4932 N N . ASN A 1 321 ? 32.338 130.297 59.676 1.00 57.76 1208 ASN A N 1
ATOM 4933 C CA . ASN A 1 321 ? 31.245 129.427 60.101 1.00 61.07 1208 ASN A CA 1
ATOM 4934 C C . ASN A 1 321 ? 30.763 129.810 61.493 1.00 57.76 1208 ASN A C 1
ATOM 4935 O O . ASN A 1 321 ? 29.561 129.915 61.736 1.00 54.25 1208 ASN A O 1
ATOM 4946 N N . ARG A 1 322 ? 31.706 130.007 62.408 1.00 64.36 1209 ARG A N 1
ATOM 4947 C CA . ARG A 1 322 ? 31.373 130.362 63.782 1.00 65.74 1209 ARG A CA 1
ATOM 4948 C C . ARG A 1 322 ? 30.617 131.685 63.841 1.00 58.58 1209 ARG A C 1
ATOM 4949 O O . ARG A 1 322 ? 29.662 131.826 64.602 1.00 57.68 1209 ARG A O 1
ATOM 4970 N N . LEU A 1 323 ? 31.048 132.654 63.040 1.00 50.14 1210 LEU A N 1
ATOM 4971 C CA . LEU A 1 323 ? 30.396 133.957 63.018 1.00 42.93 1210 LEU A CA 1
ATOM 4972 C C . LEU A 1 323 ? 28.951 133.825 62.553 1.00 43.22 1210 LEU A C 1
ATOM 4973 O O . LEU A 1 323 ? 28.036 134.315 63.210 1.00 38.94 1210 LEU A O 1
ATOM 4989 N N . LEU A 1 324 ? 28.748 133.160 61.421 1.00 48.76 1211 LEU A N 1
ATOM 4990 C CA . LEU A 1 324 ? 27.403 132.966 60.897 1.00 55.18 1211 LEU A CA 1
ATOM 4991 C C . LEU A 1 324 ? 26.555 132.187 61.898 1.00 53.18 1211 LEU A C 1
ATOM 4992 O O . LEU A 1 324 ? 25.347 132.399 62.005 1.00 48.81 1211 LEU A O 1
ATOM 5008 N N . GLN A 1 325 ? 27.198 131.288 62.633 1.00 66.41 1212 GLN A N 1
ATOM 5009 C CA . GLN A 1 325 ? 26.503 130.475 63.621 1.00 65.66 1212 GLN A CA 1
ATOM 5010 C C . GLN A 1 325 ? 26.018 131.334 64.788 1.00 60.83 1212 GLN A C 1
ATOM 5011 O O . GLN A 1 325 ? 24.928 131.118 65.318 1.00 58.58 1212 GLN A O 1
ATOM 5025 N N . ILE A 1 326 ? 26.831 132.309 65.184 1.00 57.74 1213 ILE A N 1
ATOM 5026 C CA . ILE A 1 326 ? 26.464 133.225 66.259 1.00 55.49 1213 ILE A CA 1
ATOM 5027 C C . ILE A 1 326 ? 25.305 134.102 65.799 1.00 56.34 1213 ILE A C 1
ATOM 5028 O O . ILE A 1 326 ? 24.350 134.329 66.543 1.00 57.21 1213 ILE A O 1
ATOM 5044 N N . ILE A 1 327 ? 25.397 134.597 64.569 1.00 36.85 1214 ILE A N 1
ATOM 5045 C CA . ILE A 1 327 ? 24.371 135.465 64.011 1.00 38.68 1214 ILE A CA 1
ATOM 5046 C C . ILE A 1 327 ? 23.054 134.701 63.933 1.00 40.44 1214 ILE A C 1
ATOM 5047 O O . ILE A 1 327 ? 22.047 135.119 64.510 1.00 36.99 1214 ILE A O 1
ATOM 5063 N N . GLU A 1 328 ? 23.075 133.574 63.225 1.00 66.34 1215 GLU A N 1
ATOM 5064 C CA . GLU A 1 328 ? 21.881 132.758 63.021 1.00 74.75 1215 GLU A CA 1
ATOM 5065 C C . GLU A 1 328 ? 21.224 132.409 64.350 1.00 74.29 1215 GLU A C 1
ATOM 5066 O O . GLU A 1 328 ? 20.002 132.300 64.442 1.00 77.82 1215 GLU A O 1
ATOM 5078 N N . GLY A 1 329 ? 22.047 132.241 65.379 1.00 38.69 1216 GLY A N 1
ATOM 5079 C CA . GLY A 1 329 ? 21.566 131.925 66.712 1.00 45.02 1216 GLY A CA 1
ATOM 5080 C C . GLY A 1 329 ? 20.586 132.944 67.264 1.00 63.67 1216 GLY A C 1
ATOM 5081 O O . GLY A 1 329 ? 19.592 132.582 67.894 1.00 71.43 1216 GLY A O 1
ATOM 5085 N N . GLU A 1 330 ? 20.869 134.222 67.035 1.00 86.70 1217 GLU A N 1
ATOM 5086 C CA . GLU A 1 330 ? 20.003 135.295 67.512 1.00 88.07 1217 GLU A CA 1
ATOM 5087 C C . GLU A 1 330 ? 18.624 135.183 66.850 1.00 78.66 1217 GLU A C 1
ATOM 5088 O O . GLU A 1 330 ? 18.540 134.979 65.638 1.00 74.61 1217 GLU A O 1
ATOM 5100 N N . PRO A 1 331 ? 17.538 135.298 67.640 1.00 104.67 1218 PRO A N 1
ATOM 5101 C CA . PRO A 1 331 ? 16.202 135.123 67.052 1.00 103.64 1218 PRO A CA 1
ATOM 5102 C C . PRO A 1 331 ? 15.894 136.135 65.953 1.00 102.71 1218 PRO A C 1
ATOM 5103 O O . PRO A 1 331 ? 16.441 137.237 65.975 1.00 102.83 1218 PRO A O 1
ATOM 5114 N N . VAL A 1 332 ? 15.012 135.764 65.027 1.00 101.14 1219 VAL A N 1
ATOM 5115 C CA . VAL A 1 332 ? 14.578 136.645 63.941 1.00 99.96 1219 VAL A CA 1
ATOM 5116 C C . VAL A 1 332 ? 15.767 137.430 63.382 1.00 94.05 1219 VAL A C 1
ATOM 5117 O O . VAL A 1 332 ? 15.741 138.656 63.278 1.00 94.79 1219 VAL A O 1
ATOM 5130 N N . LEU A 1 333 ? 16.810 136.699 63.003 1.00 56.16 1220 LEU A N 1
ATOM 5131 C CA . LEU A 1 333 ? 17.998 137.308 62.424 1.00 53.60 1220 LEU A CA 1
ATOM 5132 C C . LEU A 1 333 ? 18.750 136.290 61.578 1.00 58.19 1220 LEU A C 1
ATOM 5133 O O . LEU A 1 333 ? 19.060 135.192 62.040 1.00 58.11 1220 LEU A O 1
ATOM 5149 N N . THR A 1 334 ? 19.043 136.665 60.338 1.00 61.95 1221 THR A N 1
ATOM 5150 C CA . THR A 1 334 ? 19.795 135.807 59.431 1.00 63.27 1221 THR A CA 1
ATOM 5151 C C . THR A 1 334 ? 21.047 136.539 58.966 1.00 55.95 1221 THR A C 1
ATOM 5152 O O . THR A 1 334 ? 21.078 137.769 58.941 1.00 57.31 1221 THR A O 1
ATOM 5163 N N . GLY A 1 335 ? 22.076 135.782 58.601 1.00 57.94 1222 GLY A N 1
ATOM 5164 C CA . GLY A 1 335 ? 23.365 136.362 58.276 1.00 52.08 1222 GLY A CA 1
ATOM 5165 C C . GLY A 1 335 ? 23.814 136.145 56.846 1.00 47.72 1222 GLY A C 1
ATOM 5166 O O . GLY A 1 335 ? 23.550 135.102 56.249 1.00 47.26 1222 GLY A O 1
ATOM 5170 N N . ASP A 1 336 ? 24.484 137.153 56.294 1.00 65.02 1223 ASP A N 1
ATOM 5171 C CA . ASP A 1 336 ? 25.124 137.038 54.992 1.00 68.86 1223 ASP A CA 1
ATOM 5172 C C . ASP A 1 336 ? 26.631 137.102 55.179 1.00 65.62 1223 ASP A C 1
ATOM 5173 O O . ASP A 1 336 ? 27.230 138.173 55.093 1.00 66.86 1223 ASP A O 1
ATOM 5182 N N . VAL A 1 337 ? 27.239 135.951 55.441 1.00 54.14 1224 VAL A N 1
ATOM 5183 C CA . VAL A 1 337 ? 28.670 135.884 55.700 1.00 49.71 1224 VAL A CA 1
ATOM 5184 C C . VAL A 1 337 ? 29.374 135.295 54.488 1.00 50.50 1224 VAL A C 1
ATOM 5185 O O . VAL A 1 337 ? 28.902 134.327 53.894 1.00 51.98 1224 VAL A O 1
ATOM 5198 N N . ALA A 1 338 ? 30.500 135.894 54.120 1.00 66.89 1225 ALA A N 1
ATOM 5199 C CA . ALA A 1 338 ? 31.282 135.431 52.983 1.00 69.78 1225 ALA A CA 1
ATOM 5200 C C . ALA A 1 338 ? 32.758 135.368 53.349 1.00 74.30 1225 ALA A C 1
ATOM 5201 O O . ALA A 1 338 ? 33.204 136.041 54.278 1.00 73.58 1225 ALA A O 1
ATOM 5208 N N . VAL A 1 339 ? 33.510 134.549 52.622 1.00 76.64 1226 VAL A N 1
ATOM 5209 C CA . VAL A 1 339 ? 34.952 134.489 52.798 1.00 76.26 1226 VAL A CA 1
ATOM 5210 C C . VAL A 1 339 ? 35.607 135.079 51.559 1.00 81.07 1226 VAL A C 1
ATOM 5211 O O . VAL A 1 339 ? 35.409 134.595 50.445 1.00 82.94 1226 VAL A O 1
ATOM 5224 N N . VAL A 1 340 ? 36.391 136.130 51.767 1.00 77.82 1227 VAL A N 1
ATOM 5225 C CA . VAL A 1 340 ? 37.055 136.825 50.676 1.00 83.21 1227 VAL A CA 1
ATOM 5226 C C . VAL A 1 340 ? 38.472 136.293 50.529 1.00 88.75 1227 VAL A C 1
ATOM 5227 O O . VAL A 1 340 ? 39.198 136.156 51.513 1.00 88.89 1227 VAL A O 1
ATOM 5240 N N . THR A 1 341 ? 38.860 135.994 49.294 1.00 80.83 1228 THR A N 1
ATOM 5241 C CA . THR A 1 341 ? 40.183 135.447 49.021 1.00 85.37 1228 THR A CA 1
ATOM 5242 C C . THR A 1 341 ? 40.846 136.205 47.879 1.00 87.54 1228 THR A C 1
ATOM 5243 O O . THR A 1 341 ? 40.230 136.459 46.844 1.00 86.10 1228 THR A O 1
ATOM 5254 N N . SER A 1 342 ? 42.107 136.569 48.085 1.00 125.42 1229 SER A N 1
ATOM 5255 C CA . SER A 1 342 ? 42.880 137.269 47.072 1.00 126.41 1229 SER A CA 1
ATOM 5256 C C . SER A 1 342 ? 43.798 136.306 46.328 1.00 126.68 1229 SER A C 1
ATOM 5257 O O . SER A 1 342 ? 44.378 136.661 45.302 1.00 127.76 1229 SER A O 1
ATOM 5265 N N . ASN A 1 343 ? 43.930 135.089 46.848 1.00 100.13 1230 ASN A N 1
ATOM 5266 C CA . ASN A 1 343 ? 44.871 134.130 46.285 1.00 104.97 1230 ASN A CA 1
ATOM 5267 C C . ASN A 1 343 ? 44.171 133.181 45.312 1.00 106.83 1230 ASN A C 1
ATOM 5268 O O . ASN A 1 343 ? 44.715 132.134 44.957 1.00 103.62 1230 ASN A O 1
ATOM 5279 N N . ASN A 1 344 ? 42.967 133.558 44.889 1.00 130.66 1231 ASN A N 1
ATOM 5280 C CA . ASN A 1 344 ? 42.225 132.830 43.859 1.00 138.44 1231 ASN A CA 1
ATOM 5281 C C . ASN A 1 344 ? 42.268 131.311 44.044 1.00 136.94 1231 ASN A C 1
ATOM 5282 O O . ASN A 1 344 ? 42.486 130.566 43.087 1.00 139.82 1231 ASN A O 1
ATOM 5293 N N . ASN A 1 345 ? 42.061 130.866 45.279 1.00 109.31 1232 ASN A N 1
ATOM 5294 C CA . ASN A 1 345 ? 41.983 129.443 45.600 1.00 112.27 1232 ASN A CA 1
ATOM 5295 C C . ASN A 1 345 ? 40.560 129.096 46.031 1.00 112.43 1232 ASN A C 1
ATOM 5296 O O . ASN A 1 345 ? 40.348 128.408 47.029 1.00 110.67 1232 ASN A O 1
ATOM 5307 N N . GLU A 1 346 ? 39.592 129.592 45.268 1.00 139.81 1233 GLU A N 1
ATOM 5308 C CA . GLU A 1 346 ? 38.177 129.449 45.599 1.00 133.92 1233 GLU A CA 1
ATOM 5309 C C . GLU A 1 346 ? 37.750 128.000 45.823 1.00 128.49 1233 GLU A C 1
ATOM 5310 O O . GLU A 1 346 ? 37.140 127.686 46.845 1.00 120.66 1233 GLU A O 1
ATOM 5322 N N . GLU A 1 347 ? 38.060 127.121 44.874 1.00 132.26 1234 GLU A N 1
ATOM 5323 C CA . GLU A 1 347 ? 37.655 125.720 44.980 1.00 131.17 1234 GLU A CA 1
ATOM 5324 C C . GLU A 1 347 ? 38.121 125.100 46.295 1.00 122.61 1234 GLU A C 1
ATOM 5325 O O . GLU A 1 347 ? 37.386 124.338 46.924 1.00 121.08 1234 GLU A O 1
ATOM 5337 N N . THR A 1 348 ? 39.340 125.429 46.708 1.00 85.35 1235 THR A N 1
ATOM 5338 C CA . THR A 1 348 ? 39.893 124.904 47.953 1.00 88.99 1235 THR A CA 1
ATOM 5339 C C . THR A 1 348 ? 39.110 125.407 49.165 1.00 80.95 1235 THR A C 1
ATOM 5340 O O . THR A 1 348 ? 38.741 124.628 50.045 1.00 79.95 1235 THR A O 1
ATOM 5351 N N . ILE A 1 349 ? 38.860 126.712 49.202 1.00 113.24 1236 ILE A N 1
ATOM 5352 C CA . ILE A 1 349 ? 38.166 127.338 50.324 1.00 106.35 1236 ILE A CA 1
ATOM 5353 C C . ILE A 1 349 ? 36.722 126.856 50.435 1.00 109.52 1236 ILE A C 1
ATOM 5354 O O . ILE A 1 349 ? 36.243 126.562 51.530 1.00 105.15 1236 ILE A O 1
ATOM 5370 N N . THR A 1 350 ? 36.036 126.776 49.300 1.00 116.61 1237 THR A N 1
ATOM 5371 C CA . THR A 1 350 ? 34.622 126.411 49.278 1.00 117.65 1237 THR A CA 1
ATOM 5372 C C . THR A 1 350 ? 34.388 125.064 49.955 1.00 115.98 1237 THR A C 1
ATOM 5373 O O . THR A 1 350 ? 33.384 124.870 50.642 1.00 115.01 1237 THR A O 1
ATOM 5384 N N . ALA A 1 351 ? 35.319 124.137 49.758 1.00 92.32 1238 ALA A N 1
ATOM 5385 C CA . ALA A 1 351 ? 35.208 122.799 50.327 1.00 90.98 1238 ALA A CA 1
ATOM 5386 C C . ALA A 1 351 ? 35.342 122.830 51.848 1.00 87.99 1238 ALA A C 1
ATOM 5387 O O . ALA A 1 351 ? 34.633 122.118 52.558 1.00 85.66 1238 ALA A O 1
ATOM 5394 N N . ALA A 1 352 ? 36.256 123.660 52.339 1.00 98.16 1239 ALA A N 1
ATOM 5395 C CA . ALA A 1 352 ? 36.525 123.752 53.771 1.00 95.57 1239 ALA A CA 1
ATOM 5396 C C . ALA A 1 352 ? 35.299 124.202 54.569 1.00 92.29 1239 ALA A C 1
ATOM 5397 O O . ALA A 1 352 ? 35.003 123.641 55.625 1.00 90.82 1239 ALA A O 1
ATOM 5404 N N . LEU A 1 353 ? 34.597 125.217 54.072 1.00 78.79 1240 LEU A N 1
ATOM 5405 C CA . LEU A 1 353 ? 33.408 125.731 54.751 1.00 75.86 1240 LEU A CA 1
ATOM 5406 C C . LEU A 1 353 ? 32.333 124.662 54.927 1.00 74.90 1240 LEU A C 1
ATOM 5407 O O . LEU A 1 353 ? 31.706 124.571 55.983 1.00 69.07 1240 LEU A O 1
ATOM 5423 N N . GLY A 1 354 ? 32.117 123.860 53.891 1.00 87.38 1241 GLY A N 1
ATOM 5424 C CA . GLY A 1 354 ? 31.180 122.756 53.972 1.00 93.58 1241 GLY A CA 1
ATOM 5425 C C . GLY A 1 354 ? 29.713 123.134 53.874 1.00 94.57 1241 GLY A C 1
ATOM 5426 O O . GLY A 1 354 ? 29.323 123.998 53.088 1.00 90.22 1241 GLY A O 1
ATOM 5430 N N . ASP A 1 355 ? 28.902 122.467 54.689 1.00 118.38 1242 ASP A N 1
ATOM 5431 C CA . ASP A 1 355 ? 27.452 122.617 54.662 1.00 114.63 1242 ASP A CA 1
ATOM 5432 C C . ASP A 1 355 ? 26.986 123.760 55.565 1.00 104.10 1242 ASP A C 1
ATOM 5433 O O . ASP A 1 355 ? 25.899 123.708 56.139 1.00 97.65 1242 ASP A O 1
ATOM 5442 N N . SER A 1 356 ? 27.811 124.795 55.686 1.00 83.95 1243 SER A N 1
ATOM 5443 C CA . SER A 1 356 ? 27.512 125.909 56.580 1.00 81.28 1243 SER A CA 1
ATOM 5444 C C . SER A 1 356 ? 26.646 126.967 55.904 1.00 78.10 1243 SER A C 1
ATOM 5445 O O . SER A 1 356 ? 25.803 127.595 56.544 1.00 76.12 1243 SER A O 1
ATOM 5453 N N . GLY A 1 357 ? 26.858 127.156 54.608 1.00 82.97 1244 GLY A N 1
ATOM 5454 C CA . GLY A 1 357 ? 26.125 128.150 53.848 1.00 81.10 1244 GLY A CA 1
ATOM 5455 C C . GLY A 1 357 ? 26.809 129.504 53.842 1.00 77.40 1244 GLY A C 1
ATOM 5456 O O . GLY A 1 357 ? 26.156 130.546 53.803 1.00 77.37 1244 GLY A O 1
ATOM 5460 N N . VAL A 1 358 ? 28.137 129.481 53.878 1.00 72.13 1245 VAL A N 1
ATOM 5461 C CA . VAL A 1 358 ? 28.931 130.693 53.773 1.00 69.08 1245 VAL A CA 1
ATOM 5462 C C . VAL A 1 358 ? 29.407 130.780 52.333 1.00 71.45 1245 VAL A C 1
ATOM 5463 O O . VAL A 1 358 ? 30.092 129.883 51.843 1.00 73.22 1245 VAL A O 1
ATOM 5476 N N . ARG A 1 359 ? 29.043 131.860 51.654 1.00 65.54 1246 ARG A N 1
ATOM 5477 C CA . ARG A 1 359 ? 29.434 132.038 50.263 1.00 68.94 1246 ARG A CA 1
ATOM 5478 C C . ARG A 1 359 ? 30.897 132.455 50.172 1.00 67.86 1246 ARG A C 1
ATOM 5479 O O . ARG A 1 359 ? 31.536 132.725 51.187 1.00 61.15 1246 ARG A O 1
ATOM 5500 N N . VAL A 1 360 ? 31.422 132.492 48.951 1.00 69.33 1247 VAL A N 1
ATOM 5501 C CA . VAL A 1 360 ? 32.803 132.894 48.715 1.00 71.99 1247 VAL A CA 1
ATOM 5502 C C . VAL A 1 360 ? 32.887 133.905 47.576 1.00 74.61 1247 VAL A C 1
ATOM 5503 O O . VAL A 1 360 ? 32.371 133.668 46.484 1.00 74.42 1247 VAL A O 1
ATOM 5516 N N . VAL A 1 361 ? 33.540 135.032 47.842 1.00 93.11 1248 VAL A N 1
ATOM 5517 C CA . VAL A 1 361 ? 33.721 136.072 46.838 1.00 94.79 1248 VAL A CA 1
ATOM 5518 C C . VAL A 1 361 ? 35.197 136.128 46.455 1.00 100.29 1248 VAL A C 1
ATOM 5519 O O . VAL A 1 361 ? 36.074 135.929 47.296 1.00 98.42 1248 VAL A O 1
ATOM 5532 N N . SER A 1 362 ? 35.461 136.405 45.181 1.00 111.80 1249 SER A N 1
ATOM 5533 C CA . SER A 1 362 ? 36.823 136.444 44.658 1.00 115.86 1249 SER A CA 1
ATOM 5534 C C . SER A 1 362 ? 37.255 137.865 44.322 1.00 119.68 1249 SER A C 1
ATOM 5535 O O . SER A 1 362 ? 36.940 138.382 43.251 1.00 124.02 1249 SER A O 1
ATOM 5543 N N . LYS A 1 363 ? 37.986 138.488 45.240 1.00 96.31 1250 LYS A N 1
ATOM 5544 C CA . LYS A 1 363 ? 38.491 139.839 45.025 1.00 99.14 1250 LYS A CA 1
ATOM 5545 C C . LYS A 1 363 ? 39.798 140.065 45.776 1.00 99.32 1250 LYS A C 1
ATOM 5546 O O . LYS A 1 363 ? 39.999 139.542 46.872 1.00 96.14 1250 LYS A O 1
ATOM 5565 N N . ASP A 1 364 ? 40.680 140.853 45.172 1.00 132.27 1251 ASP A N 1
ATOM 5566 C CA . ASP A 1 364 ? 41.976 141.164 45.762 1.00 133.68 1251 ASP A CA 1
ATOM 5567 C C . ASP A 1 364 ? 41.820 142.376 46.673 1.00 131.84 1251 ASP A C 1
ATOM 5568 O O . ASP A 1 364 ? 41.574 143.487 46.208 1.00 131.51 1251 ASP A O 1
ATOM 5577 N N . VAL A 1 365 ? 41.969 142.154 47.975 1.00 121.02 1252 VAL A N 1
ATOM 5578 C CA . VAL A 1 365 ? 41.684 143.182 48.971 1.00 118.87 1252 VAL A CA 1
ATOM 5579 C C . VAL A 1 365 ? 42.538 144.431 48.759 1.00 122.21 1252 VAL A C 1
ATOM 5580 O O . VAL A 1 365 ? 42.195 145.509 49.245 1.00 123.12 1252 VAL A O 1
ATOM 5593 N N . LEU A 1 366 ? 43.643 144.294 48.035 1.00 118.45 1253 LEU A N 1
ATOM 5594 C CA . LEU A 1 366 ? 44.491 145.441 47.742 1.00 119.48 1253 LEU A CA 1
ATOM 5595 C C . LEU A 1 366 ? 43.914 146.225 46.560 1.00 124.21 1253 LEU A C 1
ATOM 5596 O O . LEU A 1 366 ? 43.544 145.642 45.541 1.00 126.76 1253 LEU A O 1
ATOM 5612 N N . LYS A 1 367 ? 43.837 147.546 46.715 1.00 131.73 1254 LYS A N 1
ATOM 5613 C CA . LYS A 1 367 ? 43.327 148.462 45.681 1.00 131.42 1254 LYS A CA 1
ATOM 5614 C C . LYS A 1 367 ? 41.813 148.462 45.426 1.00 132.20 1254 LYS A C 1
ATOM 5615 O O . LYS A 1 367 ? 41.334 149.341 44.709 1.00 132.74 1254 LYS A O 1
ATOM 5634 N N . GLU A 1 368 ? 41.051 147.517 45.971 1.00 124.51 1255 GLU A N 1
ATOM 5635 C CA . GLU A 1 368 ? 39.612 147.529 45.705 1.00 122.79 1255 GLU A CA 1
ATOM 5636 C C . GLU A 1 368 ? 38.804 147.010 46.896 1.00 119.48 1255 GLU A C 1
ATOM 5637 O O . GLU A 1 368 ? 39.311 146.233 47.705 1.00 118.36 1255 GLU A O 1
ATOM 5649 N N . PRO A 1 369 ? 37.534 147.448 47.000 1.00 91.14 1256 PRO A N 1
ATOM 5650 C CA . PRO A 1 369 ? 36.610 146.997 48.047 1.00 88.32 1256 PRO A CA 1
ATOM 5651 C C . PRO A 1 369 ? 36.112 145.570 47.857 1.00 85.93 1256 PRO A C 1
ATOM 5652 O O . PRO A 1 369 ? 35.747 145.188 46.745 1.00 89.58 1256 PRO A O 1
ATOM 5663 N N . VAL A 1 370 ? 36.097 144.795 48.936 1.00 93.16 1257 VAL A N 1
ATOM 5664 C CA . VAL A 1 370 ? 35.696 143.397 48.859 1.00 84.95 1257 VAL A CA 1
ATOM 5665 C C . VAL A 1 370 ? 34.184 143.296 48.656 1.00 83.05 1257 VAL A C 1
ATOM 5666 O O . VAL A 1 370 ? 33.707 142.441 47.910 1.00 80.74 1257 VAL A O 1
ATOM 5679 N N . GLU A 1 371 ? 33.435 144.170 49.323 1.00 94.26 1258 GLU A N 1
ATOM 5680 C CA . GLU A 1 371 ? 31.980 144.185 49.208 1.00 94.25 1258 GLU A CA 1
ATOM 5681 C C . GLU A 1 371 ? 31.419 145.501 49.741 1.00 93.53 1258 GLU A C 1
ATOM 5682 O O . GLU A 1 371 ? 32.105 146.221 50.460 1.00 93.56 1258 GLU A O 1
ATOM 5694 N N . GLN A 1 372 ? 30.175 145.810 49.386 1.00 85.15 1259 GLN A N 1
ATOM 5695 C CA . GLN A 1 372 ? 29.557 147.074 49.780 1.00 89.10 1259 GLN A CA 1
ATOM 5696 C C . GLN A 1 372 ? 28.571 146.916 50.941 1.00 85.61 1259 GLN A C 1
ATOM 5697 O O . GLN A 1 372 ? 27.841 145.928 51.030 1.00 80.43 1259 GLN A O 1
ATOM 5711 N N . ASN A 1 373 ? 28.566 147.911 51.824 1.00 101.43 1260 ASN A N 1
ATOM 5712 C CA . ASN A 1 373 ? 27.637 147.981 52.952 1.00 99.34 1260 ASN A CA 1
ATOM 5713 C C . ASN A 1 373 ? 27.582 146.714 53.802 1.00 93.64 1260 ASN A C 1
ATOM 5714 O O . ASN A 1 373 ? 26.543 146.058 53.888 1.00 87.41 1260 ASN A O 1
ATOM 5725 N N . CYS A 1 374 ? 28.702 146.382 54.433 1.00 62.00 1261 CYS A N 1
ATOM 5726 C CA . CYS A 1 374 ? 28.749 145.281 55.387 1.00 60.62 1261 CYS A CA 1
ATOM 5727 C C . CYS A 1 374 ? 28.538 145.816 56.800 1.00 57.26 1261 CYS A C 1
ATOM 5728 O O . CYS A 1 374 ? 28.818 146.981 57.074 1.00 58.20 1261 CYS A O 1
ATOM 5736 N N . HIS A 1 375 ? 28.056 144.966 57.701 1.00 64.20 1262 HIS A N 1
ATOM 5737 C CA . HIS A 1 375 ? 27.937 145.347 59.103 1.00 57.97 1262 HIS A CA 1
ATOM 5738 C C . HIS A 1 375 ? 29.281 145.193 59.808 1.00 49.00 1262 HIS A C 1
ATOM 5739 O O . HIS A 1 375 ? 29.566 145.898 60.776 1.00 44.07 1262 HIS A O 1
ATOM 5753 N N . PHE A 1 376 ? 30.104 144.266 59.327 1.00 45.85 1263 PHE A N 1
ATOM 5754 C CA . PHE A 1 376 ? 31.437 144.088 59.884 1.00 44.13 1263 PHE A CA 1
ATOM 5755 C C . PHE A 1 376 ? 32.392 143.424 58.901 1.00 48.18 1263 PHE A C 1
ATOM 5756 O O . PHE A 1 376 ? 31.973 142.813 57.919 1.00 46.54 1263 PHE A O 1
ATOM 5773 N N . VAL A 1 377 ? 33.683 143.566 59.182 1.00 49.96 1264 VAL A N 1
ATOM 5774 C CA . VAL A 1 377 ? 34.730 142.899 58.425 1.00 53.93 1264 VAL A CA 1
ATOM 5775 C C . VAL A 1 377 ? 35.705 142.295 59.424 1.00 53.06 1264 VAL A C 1
ATOM 5776 O O . VAL A 1 377 ? 36.223 142.996 60.294 1.00 52.89 1264 VAL A O 1
ATOM 5789 N N . PHE A 1 378 ? 35.943 140.994 59.307 1.00 51.09 1265 PHE A N 1
ATOM 5790 C CA . PHE A 1 378 ? 36.912 140.327 60.163 1.00 52.53 1265 PHE A CA 1
ATOM 5791 C C . PHE A 1 378 ? 38.239 140.157 59.433 1.00 56.51 1265 PHE A C 1
ATOM 5792 O O . PHE A 1 378 ? 38.268 139.860 58.239 1.00 62.47 1265 PHE A O 1
ATOM 5809 N N . GLY A 1 379 ? 39.334 140.359 60.158 1.00 49.16 1266 GLY A N 1
ATOM 5810 C CA . GLY A 1 379 ? 40.663 140.218 59.592 1.00 50.98 1266 GLY A CA 1
ATOM 5811 C C . GLY A 1 379 ? 41.714 139.964 60.654 1.00 52.27 1266 GLY A C 1
ATOM 5812 O O . GLY A 1 379 ? 41.530 140.323 61.817 1.00 52.38 1266 GLY A O 1
ATOM 5816 N N . ILE A 1 380 ? 42.815 139.337 60.256 1.00 57.19 1267 ILE A N 1
ATOM 5817 C CA . ILE A 1 380 ? 43.912 139.063 61.173 1.00 58.29 1267 ILE A CA 1
ATOM 5818 C C . ILE A 1 380 ? 45.162 139.772 60.673 1.00 59.54 1267 ILE A C 1
ATOM 5819 O O . ILE A 1 380 ? 45.522 139.662 59.502 1.00 58.85 1267 ILE A O 1
ATOM 5835 N N . ASP A 1 381 ? 45.811 140.507 61.569 1.00 60.65 1268 ASP A N 1
ATOM 5836 C CA . ASP A 1 381 ? 47.055 141.196 61.251 1.00 61.51 1268 ASP A CA 1
ATOM 5837 C C . ASP A 1 381 ? 46.854 142.229 60.144 1.00 61.83 1268 ASP A C 1
ATOM 5838 O O . ASP A 1 381 ? 47.690 142.367 59.252 1.00 62.38 1268 ASP A O 1
ATOM 5847 N N . VAL A 1 382 ? 45.748 142.961 60.217 1.00 63.11 1269 VAL A N 1
ATOM 5848 C CA . VAL A 1 382 ? 45.439 143.985 59.228 1.00 64.19 1269 VAL A CA 1
ATOM 5849 C C . VAL A 1 382 ? 46.262 145.236 59.519 1.00 63.23 1269 VAL A C 1
ATOM 5850 O O . VAL A 1 382 ? 46.718 145.917 58.601 1.00 66.59 1269 VAL A O 1
ATOM 5863 N N . LEU A 1 383 ? 46.442 145.537 60.800 1.00 51.29 1270 LEU A N 1
ATOM 5864 C CA . LEU A 1 383 ? 47.225 146.695 61.213 1.00 49.74 1270 LEU A CA 1
ATOM 5865 C C . LEU A 1 383 ? 48.716 146.364 61.220 1.00 56.04 1270 LEU A C 1
ATOM 5866 O O . LEU A 1 383 ? 49.559 147.251 61.352 1.00 55.77 1270 LEU A O 1
ATOM 5882 N N . SER A 1 384 ? 49.032 145.079 61.088 1.00 74.91 1271 SER A N 1
ATOM 5883 C CA . SER A 1 384 ? 50.416 144.615 61.045 1.00 77.29 1271 SER A CA 1
ATOM 5884 C C . SER A 1 384 ? 51.020 144.809 59.658 1.00 82.25 1271 SER A C 1
ATOM 5885 O O . SER A 1 384 ? 52.210 145.094 59.525 1.00 81.06 1271 SER A O 1
ATOM 5893 N N . ARG A 1 385 ? 50.191 144.637 58.632 1.00 75.14 1272 ARG A N 1
ATOM 5894 C CA . ARG A 1 385 ? 50.625 144.758 57.244 1.00 79.81 1272 ARG A CA 1
ATOM 5895 C C . ARG A 1 385 ? 51.423 146.043 57.014 1.00 82.63 1272 ARG A C 1
ATOM 5896 O O . ARG A 1 385 ? 51.181 147.052 57.679 1.00 79.67 1272 ARG A O 1
ATOM 5917 N N . PRO A 1 386 ? 52.383 146.008 56.072 1.00 100.17 1273 PRO A N 1
ATOM 5918 C CA . PRO A 1 386 ? 53.208 147.191 55.800 1.00 101.98 1273 PRO A CA 1
ATOM 5919 C C . PRO A 1 386 ? 52.424 148.295 55.096 1.00 101.22 1273 PRO A C 1
ATOM 5920 O O . PRO A 1 386 ? 52.645 149.476 55.363 1.00 99.28 1273 PRO A O 1
ATOM 5931 N N . ASP A 1 387 ? 51.522 147.904 54.202 1.00 121.71 1274 ASP A N 1
ATOM 5932 C CA . ASP A 1 387 ? 50.691 148.859 53.478 1.00 121.11 1274 ASP A CA 1
ATOM 5933 C C . ASP A 1 387 ? 49.308 148.954 54.116 1.00 119.06 1274 ASP A C 1
ATOM 5934 O O . ASP A 1 387 ? 48.795 147.978 54.665 1.00 119.63 1274 ASP A O 1
ATOM 5943 N N . THR A 1 388 ? 48.714 150.140 54.048 1.00 59.31 1275 THR A N 1
ATOM 5944 C CA . THR A 1 388 ? 47.423 150.394 54.676 1.00 61.13 1275 THR A CA 1
ATOM 5945 C C . THR A 1 388 ? 46.274 150.062 53.726 1.00 55.14 1275 THR A C 1
ATOM 5946 O O . THR A 1 388 ? 45.104 150.182 54.087 1.00 51.93 1275 THR A O 1
ATOM 5957 N N . LYS A 1 389 ? 46.614 149.647 52.511 1.00 91.22 1276 LYS A N 1
ATOM 5958 C CA . LYS A 1 389 ? 45.617 149.412 51.475 1.00 83.18 1276 LYS A CA 1
ATOM 5959 C C . LYS A 1 389 ? 44.599 148.354 51.900 1.00 81.08 1276 LYS A C 1
ATOM 5960 O O . LYS A 1 389 ? 43.415 148.462 51.581 1.00 81.19 1276 LYS A O 1
ATOM 5979 N N . THR A 1 390 ? 45.061 147.332 52.616 1.00 83.42 1277 THR A N 1
ATOM 5980 C CA . THR A 1 390 ? 44.169 146.296 53.126 1.00 78.97 1277 THR A CA 1
ATOM 5981 C C . THR A 1 390 ? 43.126 146.926 54.047 1.00 73.66 1277 THR A C 1
ATOM 5982 O O . THR A 1 390 ? 41.931 146.657 53.929 1.00 72.66 1277 THR A O 1
ATOM 5993 N N . LEU A 1 391 ? 43.593 147.767 54.964 1.00 71.05 1278 LEU A N 1
ATOM 5994 C CA . LEU A 1 391 ? 42.710 148.474 55.884 1.00 66.19 1278 LEU A CA 1
ATOM 5995 C C . LEU A 1 391 ? 41.755 149.403 55.143 1.00 67.16 1278 LEU A C 1
ATOM 5996 O O . LEU A 1 391 ? 40.553 149.408 55.407 1.00 65.82 1278 LEU A O 1
ATOM 6012 N N . GLU A 1 392 ? 42.301 150.189 54.219 1.00 71.65 1279 GLU A N 1
ATOM 6013 C CA . GLU A 1 392 ? 41.519 151.179 53.484 1.00 75.77 1279 GLU A CA 1
ATOM 6014 C C . GLU A 1 392 ? 40.283 150.569 52.830 1.00 73.18 1279 GLU A C 1
ATOM 6015 O O . GLU A 1 392 ? 39.173 151.078 52.989 1.00 70.47 1279 GLU A O 1
ATOM 6027 N N . ASN A 1 393 ? 40.477 149.474 52.104 1.00 71.39 1280 ASN A N 1
ATOM 6028 C CA . ASN A 1 393 ? 39.387 148.860 51.355 1.00 74.09 1280 ASN A CA 1
ATOM 6029 C C . ASN A 1 393 ? 38.434 148.124 52.286 1.00 67.66 1280 ASN A C 1
ATOM 6030 O O . ASN A 1 393 ? 37.284 147.873 51.933 1.00 65.69 1280 ASN A O 1
ATOM 6041 N N . SER A 1 394 ? 38.911 147.790 53.479 1.00 65.78 1281 SER A N 1
ATOM 6042 C CA . SER A 1 394 ? 38.052 147.200 54.495 1.00 62.54 1281 SER A CA 1
ATOM 6043 C C . SER A 1 394 ? 37.098 148.268 55.022 1.00 62.62 1281 SER A C 1
ATOM 6044 O O . SER A 1 394 ? 35.934 147.991 55.307 1.00 61.13 1281 SER A O 1
ATOM 6052 N N . ILE A 1 395 ? 37.601 149.493 55.135 1.00 61.16 1282 ILE A N 1
ATOM 6053 C CA . ILE A 1 395 ? 36.808 150.614 55.621 1.00 58.73 1282 ILE A CA 1
ATOM 6054 C C . ILE A 1 395 ? 35.761 150.997 54.580 1.00 62.16 1282 ILE A C 1
ATOM 6055 O O . ILE A 1 395 ? 34.637 151.364 54.921 1.00 62.81 1282 ILE A O 1
ATOM 6071 N N . ALA A 1 396 ? 36.143 150.923 53.310 1.00 70.00 1283 ALA A N 1
ATOM 6072 C CA . ALA A 1 396 ? 35.237 151.242 52.213 1.00 70.63 1283 ALA A CA 1
ATOM 6073 C C . ALA A 1 396 ? 34.157 150.177 52.048 1.00 68.28 1283 ALA A C 1
ATOM 6074 O O . ALA A 1 396 ? 33.160 150.398 51.361 1.00 65.70 1283 ALA A O 1
ATOM 6081 N N . SER A 1 397 ? 34.357 149.022 52.675 1.00 78.61 1284 SER A N 1
ATOM 6082 C CA . SER A 1 397 ? 33.452 147.892 52.490 1.00 76.07 1284 SER A CA 1
ATOM 6083 C C . SER A 1 397 ? 32.297 147.883 53.489 1.00 75.03 1284 SER A C 1
ATOM 6084 O O . SER A 1 397 ? 31.263 147.266 53.237 1.00 80.34 1284 SER A O 1
ATOM 6092 N N . ILE A 1 398 ? 32.471 148.559 54.619 1.00 60.33 1285 ILE A N 1
ATOM 6093 C CA . ILE A 1 398 ? 31.434 148.594 55.645 1.00 55.66 1285 ILE A CA 1
ATOM 6094 C C . ILE A 1 398 ? 30.539 149.809 55.455 1.00 57.39 1285 ILE A C 1
ATOM 6095 O O . ILE A 1 398 ? 30.953 150.816 54.874 1.00 58.16 1285 ILE A O 1
ATOM 6111 N N . ARG A 1 399 ? 29.311 149.717 55.952 1.00 56.51 1286 ARG A N 1
ATOM 6112 C CA . ARG A 1 399 ? 28.443 150.881 56.011 1.00 60.37 1286 ARG A CA 1
ATOM 6113 C C . ARG A 1 399 ? 29.014 151.855 57.040 1.00 53.10 1286 ARG A C 1
ATOM 6114 O O . ARG A 1 399 ? 29.854 151.478 57.857 1.00 46.26 1286 ARG A O 1
ATOM 6135 N N . GLU A 1 400 ? 28.556 153.102 56.995 1.00 76.04 1287 GLU A N 1
ATOM 6136 C CA . GLU A 1 400 ? 29.146 154.177 57.791 1.00 80.98 1287 GLU A CA 1
ATOM 6137 C C . GLU A 1 400 ? 29.282 153.816 59.270 1.00 82.57 1287 GLU A C 1
ATOM 6138 O O . GLU A 1 400 ? 30.305 154.105 59.890 1.00 72.85 1287 GLU A O 1
ATOM 6150 N N . ASN A 1 401 ? 28.252 153.194 59.834 1.00 56.10 1288 ASN A N 1
ATOM 6151 C CA . ASN A 1 401 ? 28.271 152.804 61.242 1.00 59.83 1288 ASN A CA 1
ATOM 6152 C C . ASN A 1 401 ? 28.726 151.353 61.442 1.00 54.29 1288 ASN A C 1
ATOM 6153 O O . ASN A 1 401 ? 28.500 150.764 62.501 1.00 53.51 1288 ASN A O 1
ATOM 6164 N N . GLY A 1 402 ? 29.371 150.783 60.428 1.00 53.53 1289 GLY A N 1
ATOM 6165 C CA . GLY A 1 402 ? 29.830 149.408 60.496 1.00 42.47 1289 GLY A CA 1
ATOM 6166 C C . GLY A 1 402 ? 31.014 149.229 61.427 1.00 39.56 1289 GLY A C 1
ATOM 6167 O O . GLY A 1 402 ? 31.592 150.205 61.903 1.00 39.59 1289 GLY A O 1
ATOM 6171 N N . PHE A 1 403 ? 31.377 147.977 61.688 1.00 40.13 1290 PHE A N 1
ATOM 6172 C CA . PHE A 1 403 ? 32.467 147.675 62.611 1.00 38.33 1290 PHE A CA 1
ATOM 6173 C C . PHE A 1 403 ? 33.636 146.983 61.916 1.00 38.90 1290 PHE A C 1
ATOM 6174 O O . PHE A 1 403 ? 33.514 146.518 60.783 1.00 39.68 1290 PHE A O 1
ATOM 6191 N N . LEU A 1 404 ? 34.775 146.942 62.600 1.00 38.66 1291 LEU A N 1
ATOM 6192 C CA . LEU A 1 404 ? 35.914 146.148 62.159 1.00 39.17 1291 LEU A CA 1
ATOM 6193 C C . LEU A 1 404 ? 36.343 145.211 63.281 1.00 38.40 1291 LEU A C 1
ATOM 6194 O O . LEU A 1 404 ? 36.686 145.659 64.375 1.00 38.37 1291 LEU A O 1
ATOM 6210 N N . ILE A 1 405 ? 36.315 143.912 63.012 1.00 44.25 1292 ILE A N 1
ATOM 6211 C CA . ILE A 1 405 ? 36.800 142.930 63.970 1.00 47.57 1292 ILE A CA 1
ATOM 6212 C C . ILE A 1 405 ? 38.215 142.551 63.556 1.00 48.39 1292 ILE A C 1
ATOM 6213 O O . ILE A 1 405 ? 38.412 141.816 62.590 1.00 49.28 1292 ILE A O 1
ATOM 6229 N N . LEU A 1 406 ? 39.200 143.067 64.282 1.00 43.05 1293 LEU A N 1
ATOM 6230 C CA . LEU A 1 406 ? 40.596 142.866 63.916 1.00 43.06 1293 LEU A CA 1
ATOM 6231 C C . LEU A 1 406 ? 41.357 142.114 65.003 1.00 44.69 1293 LEU A C 1
ATOM 6232 O O . LEU A 1 406 ? 41.515 142.607 66.119 1.00 43.83 1293 LEU A O 1
ATOM 6248 N N . GLU A 1 407 ? 41.818 140.912 64.672 1.00 48.93 1294 GLU A N 1
ATOM 6249 C CA . GLU A 1 407 ? 42.693 140.162 65.562 1.00 50.38 1294 GLU A CA 1
ATOM 6250 C C . GLU A 1 407 ? 44.125 140.574 65.260 1.00 54.18 1294 GLU A C 1
ATOM 6251 O O . GLU A 1 407 ? 44.584 140.470 64.122 1.00 59.01 1294 GLU A O 1
ATOM 6263 N N . GLU A 1 408 ? 44.827 141.046 66.282 1.00 53.76 1295 GLU A N 1
ATOM 6264 C CA . GLU A 1 408 ? 46.175 141.568 66.104 1.00 54.24 1295 GLU A CA 1
ATOM 6265 C C . GLU A 1 408 ? 47.128 140.986 67.136 1.00 54.63 1295 GLU A C 1
ATOM 6266 O O . GLU A 1 408 ? 46.698 140.430 68.146 1.00 53.55 1295 GLU A O 1
ATOM 6278 N N . THR A 1 409 ? 48.424 141.101 66.867 1.00 63.46 1296 THR A N 1
ATOM 6279 C CA . THR A 1 409 ? 49.429 140.772 67.867 1.00 66.13 1296 THR A CA 1
ATOM 6280 C C . THR A 1 409 ? 49.577 141.973 68.793 1.00 65.88 1296 THR A C 1
ATOM 6281 O O . THR A 1 409 ? 49.639 143.114 68.337 1.00 66.72 1296 THR A O 1
ATOM 6292 N N . LEU A 1 410 ? 49.631 141.711 70.094 1.00 64.53 1297 LEU A N 1
ATOM 6293 C CA . LEU A 1 410 ? 49.632 142.774 71.094 1.00 63.64 1297 LEU A CA 1
ATOM 6294 C C . LEU A 1 410 ? 50.796 143.758 70.941 1.00 62.37 1297 LEU A C 1
ATOM 6295 O O . LEU A 1 410 ? 50.579 144.970 70.942 1.00 62.78 1297 LEU A O 1
ATOM 6311 N N . PRO A 1 411 ? 52.034 143.250 70.811 1.00 60.15 1298 PRO A N 1
ATOM 6312 C CA . PRO A 1 411 ? 53.135 144.214 70.698 1.00 60.09 1298 PRO A CA 1
ATOM 6313 C C . PRO A 1 411 ? 52.963 145.178 69.528 1.00 58.49 1298 PRO A C 1
ATOM 6314 O O . PRO A 1 411 ? 53.140 146.381 69.703 1.00 58.17 1298 PRO A O 1
ATOM 6325 N N . THR A 1 412 ? 52.615 144.656 68.356 1.00 55.88 1299 THR A N 1
ATOM 6326 C CA . THR A 1 412 ? 52.444 145.491 67.172 1.00 58.10 1299 THR A CA 1
ATOM 6327 C C . THR A 1 412 ? 51.259 146.438 67.327 1.00 53.38 1299 THR A C 1
ATOM 6328 O O . THR A 1 412 ? 51.359 147.624 67.012 1.00 53.85 1299 THR A O 1
ATOM 6339 N N . TYR A 1 413 ? 50.139 145.912 67.810 1.00 49.59 1300 TYR A N 1
ATOM 6340 C CA . TYR A 1 413 ? 48.932 146.713 67.953 1.00 50.26 1300 TYR A CA 1
ATOM 6341 C C . TYR A 1 413 ? 49.187 147.934 68.835 1.00 54.43 1300 TYR A C 1
ATOM 6342 O O . TYR A 1 413 ? 48.599 148.998 68.630 1.00 51.27 1300 TYR A O 1
ATOM 6360 N N . THR A 1 414 ? 50.062 147.770 69.821 1.00 72.67 1301 THR A N 1
ATOM 6361 C CA . THR A 1 414 ? 50.358 148.836 70.772 1.00 72.90 1301 THR A CA 1
ATOM 6362 C C . THR A 1 414 ? 51.242 149.929 70.168 1.00 73.26 1301 THR A C 1
ATOM 6363 O O . THR A 1 414 ? 50.941 151.115 70.294 1.00 73.43 1301 THR A O 1
ATOM 6374 N N . LYS A 1 415 ? 52.333 149.532 69.520 1.00 66.94 1302 LYS A N 1
ATOM 6375 C CA . LYS A 1 415 ? 53.333 150.496 69.075 1.00 72.76 1302 LYS A CA 1
ATOM 6376 C C . LYS A 1 415 ? 52.895 151.263 67.829 1.00 69.60 1302 LYS A C 1
ATOM 6377 O O . LYS A 1 415 ? 53.298 152.410 67.635 1.00 74.48 1302 LYS A O 1
ATOM 6396 N N . THR A 1 416 ? 52.084 150.635 66.981 1.00 46.54 1303 THR A N 1
ATOM 6397 C CA . THR A 1 416 ? 51.629 151.287 65.754 1.00 50.90 1303 THR A CA 1
ATOM 6398 C C . THR A 1 416 ? 50.147 151.055 65.457 1.00 47.24 1303 THR A C 1
ATOM 6399 O O . THR A 1 416 ? 49.537 151.815 64.705 1.00 47.68 1303 THR A O 1
ATOM 6410 N N . GLY A 1 417 ? 49.572 150.010 66.045 1.00 61.97 1304 GLY A N 1
ATOM 6411 C CA . GLY A 1 417 ? 48.211 149.614 65.728 1.00 58.80 1304 GLY A CA 1
ATOM 6412 C C . GLY A 1 417 ? 47.145 150.652 66.020 1.00 54.71 1304 GLY A C 1
ATOM 6413 O O . GLY A 1 417 ? 46.291 150.923 65.177 1.00 53.98 1304 GLY A O 1
ATOM 6417 N N . ARG A 1 418 ? 47.192 151.237 67.210 1.00 59.39 1305 ARG A N 1
ATOM 6418 C CA . ARG A 1 418 ? 46.198 152.228 67.601 1.00 57.95 1305 ARG A CA 1
ATOM 6419 C C . ARG A 1 418 ? 46.334 153.503 66.780 1.00 57.36 1305 ARG A C 1
ATOM 6420 O O . ARG A 1 418 ? 45.335 154.087 66.361 1.00 56.44 1305 ARG A O 1
ATOM 6441 N N . ALA A 1 419 ? 47.572 153.928 66.547 1.00 55.60 1306 ALA A N 1
ATOM 6442 C CA . ALA A 1 419 ? 47.826 155.133 65.770 1.00 54.99 1306 ALA A CA 1
ATOM 6443 C C . ALA A 1 419 ? 47.239 154.989 64.374 1.00 55.39 1306 ALA A C 1
ATOM 6444 O O . ALA A 1 419 ? 46.674 155.937 63.825 1.00 53.40 1306 ALA A O 1
ATOM 6451 N N . LEU A 1 420 ? 47.367 153.794 63.808 1.00 61.48 1307 LEU A N 1
ATOM 6452 C CA . LEU A 1 420 ? 46.877 153.530 62.463 1.00 63.58 1307 LEU A CA 1
ATOM 6453 C C . LEU A 1 420 ? 45.354 153.653 62.417 1.00 59.32 1307 LEU A C 1
ATOM 6454 O O . LEU A 1 420 ? 44.801 154.196 61.460 1.00 59.70 1307 LEU A O 1
ATOM 6470 N N . LEU A 1 421 ? 44.679 153.149 63.449 1.00 49.75 1308 LEU A N 1
ATOM 6471 C CA . LEU A 1 421 ? 43.227 153.282 63.550 1.00 45.72 1308 LEU A CA 1
ATOM 6472 C C . LEU A 1 421 ? 42.865 154.754 63.740 1.00 47.98 1308 LEU A C 1
ATOM 6473 O O . LEU A 1 421 ? 41.920 155.257 63.133 1.00 49.88 1308 LEU A O 1
ATOM 6489 N N . THR A 1 422 ? 43.621 155.437 64.593 1.00 48.05 1309 THR A N 1
ATOM 6490 C CA . THR A 1 422 ? 43.410 156.859 64.832 1.00 50.76 1309 THR A CA 1
ATOM 6491 C C . THR A 1 422 ? 43.656 157.625 63.535 1.00 48.29 1309 THR A C 1
ATOM 6492 O O . THR A 1 422 ? 42.910 158.542 63.190 1.00 46.45 1309 THR A O 1
ATOM 6503 N N . LYS A 1 423 ? 44.710 157.241 62.823 1.00 59.53 1310 LYS A N 1
ATOM 6504 C CA . LYS A 1 423 ? 45.072 157.894 61.573 1.00 64.79 1310 LYS A CA 1
ATOM 6505 C C . LYS A 1 423 ? 43.936 157.851 60.561 1.00 63.68 1310 LYS A C 1
ATOM 6506 O O . LYS A 1 423 ? 43.732 158.805 59.811 1.00 65.06 1310 LYS A O 1
ATOM 6525 N N . PHE A 1 424 ? 43.199 156.746 60.540 1.00 57.03 1311 PHE A N 1
ATOM 6526 C CA . PHE A 1 424 ? 42.109 156.581 59.585 1.00 55.46 1311 PHE A CA 1
ATOM 6527 C C . PHE A 1 424 ? 40.751 156.930 60.186 1.00 52.92 1311 PHE A C 1
ATOM 6528 O O . PHE A 1 424 ? 39.710 156.609 59.614 1.00 52.21 1311 PHE A O 1
ATOM 6545 N N . GLY A 1 425 ? 40.766 157.594 61.337 1.00 46.27 1312 GLY A N 1
ATOM 6546 C CA . GLY A 1 425 ? 39.548 158.130 61.918 1.00 46.33 1312 GLY A CA 1
ATOM 6547 C C . GLY A 1 425 ? 38.695 157.134 62.676 1.00 44.35 1312 GLY A C 1
ATOM 6548 O O . GLY A 1 425 ? 37.517 157.387 62.938 1.00 42.93 1312 GLY A O 1
ATOM 6552 N N . PHE A 1 426 ? 39.285 155.996 63.022 1.00 51.77 1313 PHE A N 1
ATOM 6553 C CA . PHE A 1 426 ? 38.567 154.952 63.741 1.00 48.20 1313 PHE A CA 1
ATOM 6554 C C . PHE A 1 426 ? 38.954 154.951 65.214 1.00 46.84 1313 PHE A C 1
ATOM 6555 O O . PHE A 1 426 ? 40.042 155.393 65.581 1.00 44.92 1313 PHE A O 1
ATOM 6572 N N . VAL A 1 427 ? 38.048 154.463 66.054 1.00 43.45 1314 VAL A N 1
ATOM 6573 C CA . VAL A 1 427 ? 38.299 154.371 67.485 1.00 40.44 1314 VAL A CA 1
ATOM 6574 C C . VAL A 1 427 ? 38.138 152.920 67.931 1.00 39.19 1314 VAL A C 1
ATOM 6575 O O . VAL A 1 427 ? 37.308 152.184 67.399 1.00 38.21 1314 VAL A O 1
ATOM 6588 N N . ALA A 1 428 ? 38.939 152.502 68.902 1.00 44.21 1315 ALA A N 1
ATOM 6589 C CA . ALA A 1 428 ? 38.821 151.149 69.418 1.00 43.56 1315 ALA A CA 1
ATOM 6590 C C . ALA A 1 428 ? 37.654 151.085 70.393 1.00 42.07 1315 ALA A C 1
ATOM 6591 O O . ALA A 1 428 ? 37.744 151.559 71.526 1.00 39.44 1315 ALA A O 1
ATOM 6598 N N . VAL A 1 429 ? 36.553 150.500 69.935 1.00 36.57 1316 VAL A N 1
ATOM 6599 C CA . VAL A 1 429 ? 35.357 150.371 70.750 1.00 35.98 1316 VAL A CA 1
ATOM 6600 C C . VAL A 1 429 ? 35.613 149.366 71.862 1.00 35.51 1316 VAL A C 1
ATOM 6601 O O . VAL A 1 429 ? 35.284 149.617 73.020 1.00 35.36 1316 VAL A O 1
ATOM 6614 N N . GLN A 1 430 ? 36.194 148.224 71.507 1.00 36.66 1317 GLN A N 1
ATOM 6615 C CA . GLN A 1 430 ? 36.536 147.210 72.496 1.00 36.24 1317 GLN A CA 1
ATOM 6616 C C . GLN A 1 430 ? 37.932 146.652 72.252 1.00 37.08 1317 GLN A C 1
ATOM 6617 O O . GLN A 1 430 ? 38.411 146.615 71.119 1.00 36.44 1317 GLN A O 1
ATOM 6631 N N . GLU A 1 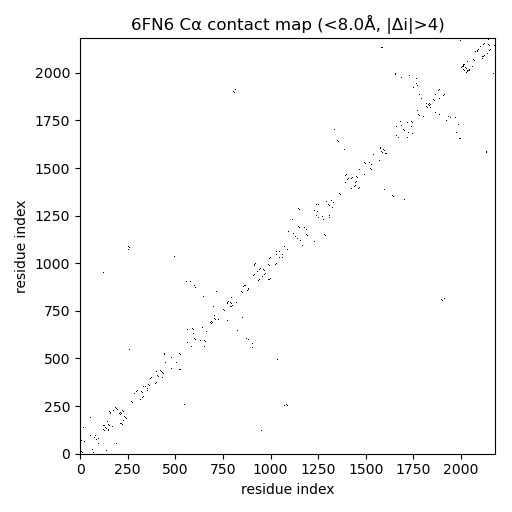431 ? 38.574 146.217 73.329 1.00 46.13 1318 GLU A N 1
ATOM 6632 C CA . GLU A 1 431 ? 39.844 145.508 73.243 1.00 49.01 1318 GLU A CA 1
ATOM 6633 C C . GLU A 1 431 ? 39.823 144.300 74.164 1.00 45.93 1318 GLU A C 1
ATOM 6634 O O . GLU A 1 431 ? 39.842 144.439 75.387 1.00 48.04 1318 GLU A O 1
ATOM 6646 N N . GLN A 1 432 ? 39.768 143.115 73.569 1.00 37.26 1319 GLN A N 1
ATOM 6647 C CA . GLN A 1 432 ? 39.742 141.878 74.334 1.00 36.17 1319 GLN A CA 1
ATOM 6648 C C . GLN A 1 432 ? 41.020 141.087 74.100 1.00 38.69 1319 GLN A C 1
ATOM 6649 O O . GLN A 1 432 ? 41.404 140.820 72.960 1.00 39.13 1319 GLN A O 1
ATOM 6663 N N . SER A 1 433 ? 41.682 140.728 75.191 1.00 38.04 1320 SER A N 1
ATOM 6664 C CA . SER A 1 433 ? 42.922 139.973 75.117 1.00 40.10 1320 SER A CA 1
ATOM 6665 C C . SER A 1 433 ? 42.644 138.573 74.591 1.00 41.04 1320 SER A C 1
ATOM 6666 O O . SER A 1 433 ? 41.594 137.992 74.870 1.00 38.54 1320 SER A O 1
ATOM 6674 N N . LEU A 1 434 ? 43.586 138.049 73.815 1.00 42.08 1321 LEU A N 1
ATOM 6675 C CA . LEU A 1 434 ? 43.543 136.665 73.367 1.00 46.41 1321 LEU A CA 1
ATOM 6676 C C . LEU A 1 434 ? 44.804 136.005 73.897 1.00 52.82 1321 LEU A C 1
ATOM 6677 O O . LEU A 1 434 ? 45.707 135.642 73.142 1.00 53.88 1321 LEU A O 1
ATOM 6693 N N . GLY A 1 435 ? 44.853 135.866 75.218 1.00 51.53 1322 GLY A N 1
ATOM 6694 C CA . GLY A 1 435 ? 46.073 135.484 75.894 1.00 58.20 1322 GLY A CA 1
ATOM 6695 C C . GLY A 1 435 ? 46.945 136.716 75.940 1.00 62.69 1322 GLY A C 1
ATOM 6696 O O . GLY A 1 435 ? 46.440 137.837 75.981 1.00 63.06 1322 GLY A O 1
ATOM 6700 N N . ALA A 1 436 ? 48.254 136.516 75.939 1.00 83.17 1323 ALA A N 1
ATOM 6701 C CA . ALA A 1 436 ? 49.178 137.626 75.792 1.00 84.92 1323 ALA A CA 1
ATOM 6702 C C . ALA A 1 436 ? 49.706 137.567 74.368 1.00 82.50 1323 ALA A C 1
ATOM 6703 O O . ALA A 1 436 ? 49.541 136.557 73.686 1.00 84.47 1323 ALA A O 1
ATOM 6710 N N . THR A 1 437 ? 50.323 138.648 73.911 1.00 68.61 1324 THR A N 1
ATOM 6711 C CA . THR A 1 437 ? 50.837 138.734 72.543 1.00 66.90 1324 THR A CA 1
ATOM 6712 C C . THR A 1 437 ? 49.738 138.822 71.482 1.00 60.16 1324 THR A C 1
ATOM 6713 O O . THR A 1 437 ? 50.043 138.962 70.298 1.00 60.40 1324 THR A O 1
ATOM 6724 N N . ARG A 1 438 ? 48.472 138.728 71.881 1.00 55.61 1325 ARG A N 1
ATOM 6725 C CA . ARG A 1 438 ? 47.377 138.864 70.918 1.00 52.00 1325 ARG A CA 1
ATOM 6726 C C . ARG A 1 438 ? 46.160 139.536 71.545 1.00 45.29 1325 ARG A C 1
ATOM 6727 O O . ARG A 1 438 ? 45.940 139.454 72.754 1.00 44.02 1325 ARG A O 1
ATOM 6748 N N . VAL A 1 439 ? 45.378 140.206 70.704 1.00 48.86 1326 VAL A N 1
ATOM 6749 C CA . VAL A 1 439 ? 44.216 140.960 71.159 1.00 45.93 1326 VAL A CA 1
ATOM 6750 C C . VAL A 1 439 ? 43.150 141.025 70.068 1.00 43.87 1326 VAL A C 1
ATOM 6751 O O . VAL A 1 439 ? 43.471 141.113 68.883 1.00 42.37 1326 VAL A O 1
ATOM 6764 N N . LEU A 1 440 ? 41.884 140.978 70.470 1.00 44.77 1327 LEU A N 1
ATOM 6765 C CA . LEU A 1 440 ? 40.785 141.176 69.531 1.00 41.76 1327 LEU A CA 1
ATOM 6766 C C . LEU A 1 440 ? 40.268 142.608 69.661 1.00 41.67 1327 LEU A C 1
ATOM 6767 O O . LEU A 1 440 ? 39.855 143.035 70.742 1.00 42.86 1327 LEU A O 1
ATOM 6783 N N . VAL A 1 441 ? 40.305 143.349 68.558 1.00 37.50 1328 VAL A N 1
ATOM 6784 C CA . VAL A 1 441 ? 39.931 144.756 68.569 1.00 37.31 1328 VAL A CA 1
ATOM 6785 C C . VAL A 1 441 ? 38.671 144.983 67.745 1.00 36.98 1328 VAL A C 1
ATOM 6786 O O . VAL A 1 441 ? 38.604 144.611 66.573 1.00 37.43 1328 VAL A O 1
ATOM 6799 N N . LEU A 1 442 ? 37.676 145.606 68.365 1.00 36.35 1329 LEU A N 1
ATOM 6800 C CA . LEU A 1 442 ? 36.474 146.022 67.657 1.00 36.19 1329 LEU A CA 1
ATOM 6801 C C . LEU A 1 442 ? 36.540 147.530 67.406 1.00 36.60 1329 LEU A C 1
ATOM 6802 O O . LEU A 1 442 ? 36.566 148.322 68.350 1.00 36.42 1329 LEU A O 1
ATOM 6818 N N . ALA A 1 443 ? 36.561 147.919 66.134 1.00 38.49 1330 ALA A N 1
ATOM 6819 C CA . ALA A 1 443 ? 36.747 149.320 65.767 1.00 37.85 1330 ALA A CA 1
ATOM 6820 C C . ALA A 1 443 ? 35.528 149.874 65.041 1.00 38.06 1330 ALA A C 1
ATOM 6821 O O . ALA A 1 443 ? 34.759 149.129 64.434 1.00 37.99 1330 ALA A O 1
ATOM 6828 N N . ARG A 1 444 ? 35.377 151.194 65.103 1.00 43.56 1331 ARG A N 1
ATOM 6829 C CA . ARG A 1 444 ? 34.224 151.887 64.542 1.00 45.98 1331 ARG A CA 1
ATOM 6830 C C . ARG A 1 444 ? 34.564 153.366 64.359 1.00 49.20 1331 ARG A C 1
ATOM 6831 O O . ARG A 1 444 ? 35.396 153.902 65.091 1.00 47.74 1331 ARG A O 1
ATOM 6852 N N . LYS A 1 445 ? 33.947 154.021 63.378 1.00 51.03 1332 LYS A N 1
ATOM 6853 C CA . LYS A 1 445 ? 34.103 155.466 63.233 1.00 53.65 1332 LYS A CA 1
ATOM 6854 C C . LYS A 1 445 ? 33.391 156.157 64.393 1.00 48.13 1332 LYS A C 1
ATOM 6855 O O . LYS A 1 445 ? 32.273 155.791 64.750 1.00 48.07 1332 LYS A O 1
ATOM 6874 N N . ALA A 1 446 ? 34.045 157.147 64.987 1.00 51.39 1333 ALA A N 1
ATOM 6875 C CA . ALA A 1 446 ? 33.461 157.891 66.098 1.00 49.06 1333 ALA A CA 1
ATOM 6876 C C . ALA A 1 446 ? 32.387 158.865 65.610 1.00 47.17 1333 ALA A C 1
ATOM 6877 O O . ALA A 1 446 ? 32.331 159.200 64.427 1.00 49.96 1333 ALA A O 1
ATOM 6884 N N . VAL A 1 447 ? 31.524 159.296 66.527 1.00 41.98 1334 VAL A N 1
ATOM 6885 C CA . VAL A 1 447 ? 30.526 160.319 66.229 1.00 43.03 1334 VAL A CA 1
ATOM 6886 C C . VAL A 1 447 ? 30.825 161.560 67.056 1.00 43.66 1334 VAL A C 1
ATOM 6887 O O . VAL A 1 447 ? 31.407 161.471 68.137 1.00 43.10 1334 VAL A O 1
ATOM 6900 N N . ASP A 1 448 ? 30.422 162.716 66.536 1.00 49.10 1335 ASP A N 1
ATOM 6901 C CA . ASP A 1 448 ? 30.664 163.988 67.199 1.00 51.95 1335 ASP A CA 1
ATOM 6902 C C . ASP A 1 448 ? 29.463 164.392 68.049 1.00 49.52 1335 ASP A C 1
ATOM 6903 O O . ASP A 1 448 ? 28.387 164.670 67.522 1.00 52.17 1335 ASP A O 1
ATOM 6912 N N . LEU A 1 449 ? 29.651 164.403 69.365 1.00 45.73 1336 LEU A N 1
ATOM 6913 C CA . LEU A 1 449 ? 28.571 164.707 70.299 1.00 46.07 1336 LEU A CA 1
ATOM 6914 C C . LEU A 1 449 ? 28.130 166.167 70.179 1.00 47.79 1336 LEU A C 1
ATOM 6915 O O . LEU A 1 449 ? 26.978 166.511 70.452 1.00 48.50 1336 LEU A O 1
ATOM 6931 N N . LYS A 1 450 ? 29.069 167.014 69.773 1.00 48.54 1337 LYS A N 1
ATOM 6932 C CA . LYS A 1 450 ? 28.850 168.449 69.646 1.00 54.51 1337 LYS A CA 1
ATOM 6933 C C . LYS A 1 450 ? 27.894 168.845 68.520 1.00 53.12 1337 LYS A C 1
ATOM 6934 O O . LYS A 1 450 ? 27.005 169.671 68.717 1.00 53.02 1337 LYS A O 1
ATOM 6953 N N . THR A 1 451 ? 28.087 168.262 67.342 1.00 59.13 1338 THR A N 1
ATOM 6954 C CA . THR A 1 451 ? 27.325 168.658 66.158 1.00 62.28 1338 THR A CA 1
ATOM 6955 C C . THR A 1 451 ? 25.898 168.103 66.059 1.00 58.36 1338 THR A C 1
ATOM 6956 O O . THR A 1 451 ? 25.091 168.628 65.297 1.00 59.38 1338 THR A O 1
ATOM 6967 N N . ARG A 1 452 ? 25.582 167.040 66.791 1.00 58.39 1339 ARG A N 1
ATOM 6968 C CA . ARG A 1 452 ? 24.236 166.469 66.715 1.00 56.49 1339 ARG A CA 1
ATOM 6969 C C . ARG A 1 452 ? 23.372 166.848 67.919 1.00 59.29 1339 ARG A C 1
ATOM 6970 O O . ARG A 1 452 ? 23.839 166.869 69.057 1.00 55.45 1339 ARG A O 1
ATOM 6991 N N . LYS A 1 453 ? 22.102 167.137 67.648 1.00 67.35 1340 LYS A N 1
ATOM 6992 C CA . LYS A 1 453 ? 21.155 167.520 68.686 1.00 70.70 1340 LYS A CA 1
ATOM 6993 C C . LYS A 1 453 ? 20.834 166.333 69.592 1.00 69.73 1340 LYS A C 1
ATOM 6994 O O . LYS A 1 453 ? 20.726 165.194 69.130 1.00 72.99 1340 LYS A O 1
ATOM 7013 N N . SER A 1 454 ? 20.680 166.603 70.885 1.00 53.23 1341 SER A N 1
ATOM 7014 C CA . SER A 1 454 ? 20.393 165.548 71.850 1.00 53.98 1341 SER A CA 1
ATOM 7015 C C . SER A 1 454 ? 19.671 166.084 73.080 1.00 58.50 1341 SER A C 1
ATOM 7016 O O . SER A 1 454 ? 19.806 167.253 73.436 1.00 62.15 1341 SER A O 1
ATOM 7024 N N . VAL A 1 455 ? 18.903 165.213 73.722 1.00 78.45 1342 VAL A N 1
ATOM 7025 C CA . VAL A 1 455 ? 18.207 165.551 74.956 1.00 78.63 1342 VAL A CA 1
ATOM 7026 C C . VAL A 1 455 ? 18.343 164.360 75.905 1.00 72.49 1342 VAL A C 1
ATOM 7027 O O . VAL A 1 455 ? 18.572 163.235 75.463 1.00 63.62 1342 VAL A O 1
ATOM 7040 N N . VAL A 1 456 ? 18.217 164.612 77.204 1.00 63.12 1343 VAL A N 1
ATOM 7041 C CA . VAL A 1 456 ? 18.466 163.588 78.213 1.00 60.72 1343 VAL A CA 1
ATOM 7042 C C . VAL A 1 456 ? 17.197 163.249 78.993 1.00 66.23 1343 VAL A C 1
ATOM 7043 O O . VAL A 1 456 ? 16.396 164.130 79.310 1.00 67.81 1343 VAL A O 1
ATOM 7056 N N . VAL A 1 457 ? 17.022 161.964 79.296 1.00 68.15 1344 VAL A N 1
ATOM 7057 C CA . VAL A 1 457 ? 15.896 161.503 80.101 1.00 71.00 1344 VAL A CA 1
ATOM 7058 C C . VAL A 1 457 ? 16.419 160.931 81.416 1.00 75.76 1344 VAL A C 1
ATOM 7059 O O . VAL A 1 457 ? 17.380 160.164 81.433 1.00 72.96 1344 VAL A O 1
ATOM 7072 N N . VAL A 1 458 ? 15.759 161.292 82.512 1.00 110.16 1345 VAL A N 1
ATOM 7073 C CA . VAL A 1 458 ? 16.268 161.022 83.854 1.00 115.01 1345 VAL A CA 1
ATOM 7074 C C . VAL A 1 458 ? 16.225 159.541 84.217 1.00 115.83 1345 VAL A C 1
ATOM 7075 O O . VAL A 1 458 ? 17.146 159.035 84.852 1.00 117.16 1345 VAL A O 1
ATOM 7088 N N . ALA A 1 459 ? 15.143 158.860 83.850 1.00 72.45 1346 ALA A N 1
ATOM 7089 C CA . ALA A 1 459 ? 15.001 157.426 84.113 1.00 74.05 1346 ALA A CA 1
ATOM 7090 C C . ALA A 1 459 ? 15.333 157.070 85.562 1.00 75.72 1346 ALA A C 1
ATOM 7091 O O . ALA A 1 459 ? 16.226 156.264 85.825 1.00 75.03 1346 ALA A O 1
ATOM 7098 N N . THR A 1 460 ? 14.604 157.674 86.494 1.00 87.65 1347 THR A N 1
ATOM 7099 C CA . THR A 1 460 ? 14.790 157.414 87.917 1.00 85.77 1347 THR A CA 1
ATOM 7100 C C . THR A 1 460 ? 13.504 156.856 88.525 1.00 87.35 1347 THR A C 1
ATOM 7101 O O . THR A 1 460 ? 12.433 156.960 87.927 1.00 83.56 1347 THR A O 1
ATOM 7112 N N . GLU A 1 461 ? 13.615 156.258 89.707 1.00 105.79 1348 GLU A N 1
ATOM 7113 C CA . GLU A 1 461 ? 12.466 155.631 90.355 1.00 107.09 1348 GLU A CA 1
ATOM 7114 C C . GLU A 1 461 ? 11.634 156.643 91.139 1.00 103.26 1348 GLU A C 1
ATOM 7115 O O . GLU A 1 461 ? 10.473 156.386 91.458 1.00 98.94 1348 GLU A O 1
ATOM 7127 N N . GLN A 1 462 ? 12.226 157.792 91.447 1.00 106.23 1349 GLN A N 1
ATOM 7128 C CA . GLN A 1 462 ? 11.521 158.830 92.192 1.00 109.32 1349 GLN A CA 1
ATOM 7129 C C . GLN A 1 462 ? 10.447 159.465 91.314 1.00 112.83 1349 GLN A C 1
ATOM 7130 O O . GLN A 1 462 ? 9.446 159.979 91.816 1.00 114.39 1349 GLN A O 1
ATOM 7144 N N . ASN A 1 463 ? 10.661 159.424 90.003 1.00 103.88 1350 ASN A N 1
ATOM 7145 C CA . ASN A 1 463 ? 9.659 159.878 89.046 1.00 103.73 1350 ASN A CA 1
ATOM 7146 C C . ASN A 1 463 ? 9.007 158.670 88.383 1.00 103.07 1350 ASN A C 1
ATOM 7147 O O . ASN A 1 463 ? 9.638 157.962 87.599 1.00 103.93 1350 ASN A O 1
ATOM 7158 N N . PHE A 1 464 ? 7.739 158.443 88.707 1.00 93.09 1351 PHE A N 1
ATOM 7159 C CA . PHE A 1 464 ? 7.024 157.256 88.252 1.00 90.51 1351 PHE A CA 1
ATOM 7160 C C . PHE A 1 464 ? 6.681 157.335 86.763 1.00 88.22 1351 PHE A C 1
ATOM 7161 O O . PHE A 1 464 ? 6.463 156.313 86.110 1.00 83.31 1351 PHE A O 1
ATOM 7178 N N . ASN A 1 465 ? 6.636 158.555 86.235 1.00 125.24 1352 ASN A N 1
ATOM 7179 C CA . ASN A 1 465 ? 6.176 158.804 84.869 1.00 122.96 1352 ASN A CA 1
ATOM 7180 C C . ASN A 1 465 ? 7.307 158.938 83.845 1.00 118.59 1352 ASN A C 1
ATOM 7181 O O . ASN A 1 465 ? 7.073 159.376 82.719 1.00 119.77 1352 ASN A O 1
ATOM 7192 N N . TRP A 1 466 ? 8.524 158.561 84.226 1.00 91.80 1353 TRP A N 1
ATOM 7193 C CA . TRP A 1 466 ? 9.681 158.747 83.353 1.00 86.45 1353 TRP A CA 1
ATOM 7194 C C . TRP A 1 466 ? 9.529 157.951 82.057 1.00 87.29 1353 TRP A C 1
ATOM 7195 O O . TRP A 1 466 ? 10.164 158.267 81.051 1.00 92.14 1353 TRP A O 1
ATOM 7216 N N . VAL A 1 467 ? 8.688 156.922 82.084 1.00 70.61 1354 VAL A N 1
ATOM 7217 C CA . VAL A 1 467 ? 8.463 156.087 80.909 1.00 66.46 1354 VAL A CA 1
ATOM 7218 C C . VAL A 1 467 ? 7.737 156.883 79.829 1.00 63.57 1354 VAL A C 1
ATOM 7219 O O . VAL A 1 467 ? 8.042 156.756 78.643 1.00 61.28 1354 VAL A O 1
ATOM 7232 N N . ASP A 1 468 ? 6.769 157.695 80.239 1.00 94.67 1355 ASP A N 1
ATOM 7233 C CA . ASP A 1 468 ? 6.038 158.534 79.298 1.00 97.09 1355 ASP A CA 1
ATOM 7234 C C . ASP A 1 468 ? 6.941 159.639 78.761 1.00 96.10 1355 ASP A C 1
ATOM 7235 O O . ASP A 1 468 ? 6.835 160.028 77.597 1.00 94.96 1355 ASP A O 1
ATOM 7244 N N . ASP A 1 469 ? 7.833 160.137 79.612 1.00 71.19 1356 ASP A N 1
ATOM 7245 C CA . ASP A 1 469 ? 8.797 161.149 79.199 1.00 70.75 1356 ASP A CA 1
ATOM 7246 C C . ASP A 1 469 ? 9.666 160.602 78.075 1.00 67.81 1356 ASP A C 1
ATOM 7247 O O . ASP A 1 469 ? 9.969 161.305 77.110 1.00 67.64 1356 ASP A O 1
ATOM 7256 N N . LEU A 1 470 ? 10.069 159.344 78.214 1.00 72.05 1357 LEU A N 1
ATOM 7257 C CA . LEU A 1 470 ? 10.892 158.685 77.209 1.00 71.35 1357 LEU A CA 1
ATOM 7258 C C . LEU A 1 470 ? 10.110 158.500 75.913 1.00 73.50 1357 LEU A C 1
ATOM 7259 O O . LEU A 1 470 ? 10.598 158.825 74.830 1.00 72.24 1357 LEU A O 1
ATOM 7275 N N . LYS A 1 471 ? 8.895 157.973 76.033 1.00 82.53 1358 LYS A N 1
ATOM 7276 C CA . LYS A 1 471 ? 8.026 157.761 74.879 1.00 82.55 1358 LYS A CA 1
ATOM 7277 C C . LYS A 1 471 ? 7.776 159.068 74.138 1.00 84.90 1358 LYS A C 1
ATOM 7278 O O . LYS A 1 471 ? 7.827 159.119 72.908 1.00 83.56 1358 LYS A O 1
ATOM 7297 N N . ALA A 1 472 ? 7.508 160.125 74.896 1.00 73.51 1359 ALA A N 1
ATOM 7298 C CA . ALA A 1 472 ? 7.266 161.437 74.314 1.00 78.03 1359 ALA A CA 1
ATOM 7299 C C . ALA A 1 472 ? 8.517 161.915 73.594 1.00 79.30 1359 ALA A C 1
ATOM 7300 O O . ALA A 1 472 ? 8.440 162.510 72.519 1.00 82.82 1359 ALA A O 1
ATOM 7307 N N . ALA A 1 473 ? 9.671 161.645 74.196 1.00 79.92 1360 ALA A N 1
ATOM 7308 C CA . ALA A 1 473 ? 10.948 162.053 73.629 1.00 76.77 1360 ALA A CA 1
ATOM 7309 C C . ALA A 1 473 ? 11.272 161.265 72.365 1.00 69.63 1360 ALA A C 1
ATOM 7310 O O . ALA A 1 473 ? 11.804 161.818 71.403 1.00 68.14 1360 ALA A O 1
ATOM 7317 N N . LEU A 1 474 ? 10.949 159.976 72.367 1.00 80.86 1361 LEU A N 1
ATOM 7318 C CA . LEU A 1 474 ? 11.231 159.125 71.216 1.00 78.82 1361 LEU A CA 1
ATOM 7319 C C . LEU A 1 474 ? 10.432 159.559 69.988 1.00 81.02 1361 LEU A C 1
ATOM 7320 O O . LEU A 1 474 ? 10.965 159.610 68.880 1.00 81.26 1361 LEU A O 1
ATOM 7336 N N . ALA A 1 475 ? 9.156 159.874 70.185 1.00 84.59 1362 ALA A N 1
ATOM 7337 C CA . ALA A 1 475 ? 8.316 160.346 69.088 1.00 88.52 1362 ALA A CA 1
ATOM 7338 C C . ALA A 1 475 ? 8.811 161.697 68.580 1.00 91.64 1362 ALA A C 1
ATOM 7339 O O . ALA A 1 475 ? 8.903 161.925 67.373 1.00 92.56 1362 ALA A O 1
ATOM 7346 N N . THR A 1 476 ? 9.127 162.589 69.511 1.00 73.54 1363 THR A N 1
ATOM 7347 C CA . THR A 1 476 ? 9.637 163.911 69.173 1.00 76.78 1363 THR A CA 1
ATOM 7348 C C . THR A 1 476 ? 11.023 163.814 68.541 1.00 75.94 1363 THR A C 1
ATOM 7349 O O . THR A 1 476 ? 11.373 164.606 67.666 1.00 80.41 1363 THR A O 1
ATOM 7360 N N . ALA A 1 477 ? 11.807 162.841 68.995 1.00 84.55 1364 ALA A N 1
ATOM 7361 C CA . ALA A 1 477 ? 13.173 162.664 68.515 1.00 83.80 1364 ALA A CA 1
ATOM 7362 C C . ALA A 1 477 ? 13.216 162.534 66.996 1.00 83.71 1364 ALA A C 1
ATOM 7363 O O . ALA A 1 477 ? 14.035 163.173 66.335 1.00 80.41 1364 ALA A O 1
ATOM 7370 N N . ALA A 1 478 ? 12.335 161.703 66.448 1.00 106.74 1365 ALA A N 1
ATOM 7371 C CA . ALA A 1 478 ? 12.284 161.483 65.007 1.00 104.75 1365 ALA A CA 1
ATOM 7372 C C . ALA A 1 478 ? 12.090 162.806 64.271 1.00 108.38 1365 ALA A C 1
ATOM 7373 O O . ALA A 1 478 ? 12.846 163.137 63.357 1.00 110.32 1365 ALA A O 1
ATOM 7380 N N . THR A 1 479 ? 11.070 163.554 64.674 1.00 87.64 1366 THR A N 1
ATOM 7381 C CA . THR A 1 479 ? 10.767 164.841 64.058 1.00 88.06 1366 THR A CA 1
ATOM 7382 C C . THR A 1 479 ? 11.927 165.822 64.207 1.00 89.16 1366 THR A C 1
ATOM 7383 O O . THR A 1 479 ? 12.329 166.470 63.242 1.00 91.04 1366 THR A O 1
ATOM 7394 N N . GLU A 1 480 ? 12.461 165.923 65.420 1.00 70.26 1367 GLU A N 1
ATOM 7395 C CA . GLU A 1 480 ? 13.471 166.929 65.736 1.00 75.77 1367 GLU A CA 1
ATOM 7396 C C . GLU A 1 480 ? 14.892 166.513 65.346 1.00 69.12 1367 GLU A C 1
ATOM 7397 O O . GLU A 1 480 ? 15.850 167.233 65.627 1.00 62.92 1367 GLU A O 1
ATOM 7409 N N . GLU A 1 481 ? 15.030 165.354 64.708 1.00 86.42 1368 GLU A N 1
ATOM 7410 C CA . GLU A 1 481 ? 16.334 164.898 64.231 1.00 88.38 1368 GLU A CA 1
ATOM 7411 C C . GLU A 1 481 ? 17.359 164.855 65.359 1.00 85.04 1368 GLU A C 1
ATOM 7412 O O . GLU A 1 481 ? 18.475 165.351 65.206 1.00 83.75 1368 GLU A O 1
ATOM 7424 N N . GLN A 1 482 ? 16.979 164.266 66.489 1.00 78.58 1369 GLN A N 1
ATOM 7425 C CA . GLN A 1 482 ? 17.859 164.209 67.652 1.00 78.72 1369 GLN A CA 1
ATOM 7426 C C . GLN A 1 482 ? 17.967 162.807 68.243 1.00 72.65 1369 GLN A C 1
ATOM 7427 O O . GLN A 1 482 ? 17.168 161.922 67.936 1.00 73.83 1369 GLN A O 1
ATOM 7441 N N . TYR A 1 483 ? 18.978 162.622 69.086 1.00 57.28 1370 TYR A N 1
ATOM 7442 C CA . TYR A 1 483 ? 19.213 161.355 69.771 1.00 50.22 1370 TYR A CA 1
ATOM 7443 C C . TYR A 1 483 ? 18.855 161.503 71.249 1.00 46.37 1370 TYR A C 1
ATOM 7444 O O . TYR A 1 483 ? 19.019 162.575 71.828 1.00 47.36 1370 TYR A O 1
ATOM 7462 N N . VAL A 1 484 ? 18.339 160.434 71.848 1.00 52.51 1371 VAL A N 1
ATOM 7463 C CA . VAL A 1 484 ? 17.903 160.479 73.239 1.00 49.24 1371 VAL A CA 1
ATOM 7464 C C . VAL A 1 484 ? 18.842 159.675 74.132 1.00 48.20 1371 VAL A C 1
ATOM 7465 O O . VAL A 1 484 ? 19.084 158.492 73.891 1.00 46.16 1371 VAL A O 1
ATOM 7478 N N . TYR A 1 485 ? 19.368 160.325 75.165 1.00 48.27 1372 TYR A N 1
ATOM 7479 C CA . TYR A 1 485 ? 20.222 159.654 76.135 1.00 47.67 1372 TYR A CA 1
ATOM 7480 C C . TYR A 1 485 ? 19.420 159.317 77.381 1.00 47.75 1372 TYR A C 1
ATOM 7481 O O . TYR A 1 485 ? 18.960 160.210 78.092 1.00 48.34 1372 TYR A O 1
ATOM 7499 N N . VAL A 1 486 ? 19.249 158.025 77.636 1.00 47.55 1373 VAL A N 1
ATOM 7500 C CA . VAL A 1 486 ? 18.552 157.568 78.828 1.00 47.68 1373 VAL A CA 1
ATOM 7501 C C . VAL A 1 486 ? 19.590 157.333 79.914 1.00 48.19 1373 VAL A C 1
ATOM 7502 O O . VAL A 1 486 ? 20.424 156.436 79.801 1.00 47.72 1373 VAL A O 1
ATOM 7515 N N . VAL A 1 487 ? 19.546 158.150 80.960 1.00 50.67 1374 VAL A N 1
ATOM 7516 C CA . VAL A 1 487 ? 20.545 158.089 82.022 1.00 50.58 1374 VAL A CA 1
ATOM 7517 C C . VAL A 1 487 ? 19.951 157.442 83.263 1.00 51.91 1374 VAL A C 1
ATOM 7518 O O . VAL A 1 487 ? 18.952 157.913 83.793 1.00 50.95 1374 VAL A O 1
ATOM 7531 N N . CYS A 1 488 ? 20.570 156.360 83.722 1.00 54.05 1375 CYS A N 1
ATOM 7532 C CA . CYS A 1 488 ? 20.101 155.651 84.910 1.00 57.30 1375 CYS A CA 1
ATOM 7533 C C . CYS A 1 488 ? 21.236 155.484 85.918 1.00 66.85 1375 CYS A C 1
ATOM 7534 O O . CYS A 1 488 ? 21.920 154.460 85.928 1.00 65.37 1375 CYS A O 1
ATOM 7542 N N . GLN A 1 489 ? 21.437 156.496 86.757 1.00 60.48 1376 GLN A N 1
ATOM 7543 C CA . GLN A 1 489 ? 22.554 156.501 87.697 1.00 69.00 1376 GLN A CA 1
ATOM 7544 C C . GLN A 1 489 ? 22.128 156.143 89.122 1.00 75.33 1376 GLN A C 1
ATOM 7545 O O . GLN A 1 489 ? 21.286 156.815 89.718 1.00 74.48 1376 GLN A O 1
ATOM 7559 N N . GLY A 1 490 ? 22.734 155.089 89.663 1.00 127.06 1377 GLY A N 1
ATOM 7560 C CA . GLY A 1 490 ? 22.509 154.682 91.040 1.00 133.81 1377 GLY A CA 1
ATOM 7561 C C . GLY A 1 490 ? 21.063 154.389 91.387 1.00 137.94 1377 GLY A C 1
ATOM 7562 O O . GLY A 1 490 ? 20.564 154.836 92.420 1.00 141.53 1377 GLY A O 1
ATOM 7566 N N . GLU A 1 491 ? 20.392 153.632 90.525 1.00 106.60 1378 GLU A N 1
ATOM 7567 C CA . GLU A 1 491 ? 18.992 153.280 90.739 1.00 107.06 1378 GLU A CA 1
ATOM 7568 C C . GLU A 1 491 ? 18.785 151.784 90.964 1.00 107.04 1378 GLU A C 1
ATOM 7569 O O . GLU A 1 491 ? 19.369 150.951 90.272 1.00 105.58 1378 GLU A O 1
ATOM 7581 N N . GLU A 1 492 ? 17.945 151.457 91.942 1.00 117.34 1379 GLU A N 1
ATOM 7582 C CA . GLU A 1 492 ? 17.597 150.071 92.236 1.00 112.67 1379 GLU A CA 1
ATOM 7583 C C . GLU A 1 492 ? 16.402 149.636 91.394 1.00 103.97 1379 GLU A C 1
ATOM 7584 O O . GLU A 1 492 ? 15.650 150.465 90.882 1.00 95.92 1379 GLU A O 1
ATOM 7596 N N . LEU A 1 493 ? 16.250 148.326 91.248 1.00 113.42 1380 LEU A N 1
ATOM 7597 C CA . LEU A 1 493 ? 15.193 147.731 90.439 1.00 108.73 1380 LEU A CA 1
ATOM 7598 C C . LEU A 1 493 ? 15.286 148.219 89.001 1.00 99.14 1380 LEU A C 1
ATOM 7599 O O . LEU A 1 493 ? 14.272 148.369 88.319 1.00 100.33 1380 LEU A O 1
ATOM 7615 N N . PHE A 1 494 ? 16.507 148.469 88.544 1.00 72.20 1381 PHE A N 1
ATOM 7616 C CA . PHE A 1 494 ? 16.747 148.701 87.130 1.00 65.61 1381 PHE A CA 1
ATOM 7617 C C . PHE A 1 494 ? 18.001 147.962 86.699 1.00 53.60 1381 PHE A C 1
ATOM 7618 O O . PHE A 1 494 ? 19.107 148.501 86.765 1.00 54.12 1381 PHE A O 1
ATOM 7635 N N . GLY A 1 495 ? 17.823 146.711 86.290 1.00 36.11 1382 GLY A N 1
ATOM 7636 C CA . GLY A 1 495 ? 18.902 145.940 85.711 1.00 35.14 1382 GLY A CA 1
ATOM 7637 C C . GLY A 1 495 ? 19.202 146.482 84.332 1.00 34.73 1382 GLY A C 1
ATOM 7638 O O . GLY A 1 495 ? 18.281 146.773 83.568 1.00 34.74 1382 GLY A O 1
ATOM 7642 N N . ALA A 1 496 ? 20.483 146.598 84.003 1.00 37.29 1383 ALA A N 1
ATOM 7643 C CA . ALA A 1 496 ? 20.889 147.226 82.754 1.00 36.95 1383 ALA A CA 1
ATOM 7644 C C . ALA A 1 496 ? 20.367 146.448 81.546 1.00 36.55 1383 ALA A C 1
ATOM 7645 O O . ALA A 1 496 ? 19.915 147.042 80.566 1.00 35.77 1383 ALA A O 1
ATOM 7652 N N . VAL A 1 497 ? 20.426 145.122 81.622 1.00 34.40 1384 VAL A N 1
ATOM 7653 C CA . VAL A 1 497 ? 20.032 144.272 80.500 1.00 32.66 1384 VAL A CA 1
ATOM 7654 C C . VAL A 1 497 ? 18.550 144.443 80.183 1.00 32.97 1384 VAL A C 1
ATOM 7655 O O . VAL A 1 497 ? 18.176 144.697 79.038 1.00 32.35 1384 VAL A O 1
ATOM 7668 N N . GLY A 1 498 ? 17.709 144.310 81.202 1.00 35.54 1385 GLY A N 1
ATOM 7669 C CA . GLY A 1 498 ? 16.276 144.435 81.019 1.00 37.48 1385 GLY A CA 1
ATOM 7670 C C . GLY A 1 498 ? 15.874 145.806 80.517 1.00 40.37 1385 GLY A C 1
ATOM 7671 O O . GLY A 1 498 ? 15.074 145.930 79.588 1.00 40.86 1385 GLY A O 1
ATOM 7675 N N . LEU A 1 499 ? 16.445 146.839 81.128 1.00 41.68 1386 LEU A N 1
ATOM 7676 C CA . LEU A 1 499 ? 16.126 148.215 80.770 1.00 40.64 1386 LEU A CA 1
ATOM 7677 C C . LEU A 1 499 ? 16.514 148.509 79.324 1.00 40.85 1386 LEU A C 1
ATOM 7678 O O . LEU A 1 499 ? 15.807 149.226 78.619 1.00 41.41 1386 LEU A O 1
ATOM 7694 N N . MET A 1 500 ? 17.639 147.954 78.885 1.00 42.70 1387 MET A N 1
ATOM 7695 C CA . MET A 1 500 ? 18.088 148.150 77.513 1.00 42.58 1387 MET A CA 1
ATOM 7696 C C . MET A 1 500 ? 17.060 147.586 76.538 1.00 46.58 1387 MET A C 1
ATOM 7697 O O . MET A 1 500 ? 16.668 148.251 75.579 1.00 46.75 1387 MET A O 1
ATOM 7711 N N . THR A 1 501 ? 16.631 146.352 76.791 1.00 44.42 1388 THR A N 1
ATOM 7712 C CA . THR A 1 501 ? 15.644 145.682 75.949 1.00 43.71 1388 THR A CA 1
ATOM 7713 C C . THR A 1 501 ? 14.354 146.486 75.908 1.00 45.95 1388 THR A C 1
ATOM 7714 O O . THR A 1 501 ? 13.725 146.616 74.859 1.00 47.54 1388 THR A O 1
ATOM 7725 N N . CYS A 1 502 ? 13.968 147.028 77.058 1.00 60.89 1389 CYS A N 1
ATOM 7726 C CA . CYS A 1 502 ? 12.747 147.814 77.165 1.00 64.29 1389 CYS A CA 1
ATOM 7727 C C . CYS A 1 502 ? 12.803 149.047 76.260 1.00 63.96 1389 CYS A C 1
ATOM 7728 O O . CYS A 1 502 ? 11.796 149.437 75.672 1.00 64.86 1389 CYS A O 1
ATOM 7736 N N . ILE A 1 503 ? 13.983 149.654 76.151 1.00 56.21 1390 ILE A N 1
ATOM 7737 C CA . ILE A 1 503 ? 14.169 150.844 75.326 1.00 56.48 1390 ILE A CA 1
ATOM 7738 C C . ILE A 1 503 ? 14.186 150.469 73.847 1.00 57.71 1390 ILE A C 1
ATOM 7739 O O . ILE A 1 503 ? 13.527 151.111 73.029 1.00 54.84 1390 ILE A O 1
ATOM 7755 N N . LYS A 1 504 ? 14.961 149.441 73.512 1.00 75.79 1391 LYS A N 1
ATOM 7756 C CA . LYS A 1 504 ? 15.124 149.002 72.128 1.00 81.62 1391 LYS A CA 1
ATOM 7757 C C . LYS A 1 504 ? 13.792 148.787 71.412 1.00 84.44 1391 LYS A C 1
ATOM 7758 O O . LYS A 1 504 ? 13.627 149.197 70.262 1.00 83.91 1391 LYS A O 1
ATOM 7777 N N . ASN A 1 505 ? 12.846 148.147 72.092 1.00 78.66 1392 ASN A N 1
ATOM 7778 C CA . ASN A 1 505 ? 11.584 147.764 71.465 1.00 83.32 1392 ASN A CA 1
ATOM 7779 C C . ASN A 1 505 ? 10.576 148.902 71.369 1.00 84.12 1392 ASN A C 1
ATOM 7780 O O . ASN A 1 505 ? 9.514 148.741 70.767 1.00 85.04 1392 ASN A O 1
ATOM 7791 N N . GLU A 1 506 ? 10.896 150.050 71.951 1.00 81.82 1393 GLU A N 1
ATOM 7792 C CA . GLU A 1 506 ? 10.003 151.198 71.861 1.00 82.87 1393 GLU A CA 1
ATOM 7793 C C . GLU A 1 506 ? 10.019 151.770 70.448 1.00 84.70 1393 GLU A C 1
ATOM 7794 O O . GLU A 1 506 ? 10.988 151.600 69.709 1.00 82.23 1393 GLU A O 1
ATOM 7806 N N . ASN A 1 507 ? 8.934 152.439 70.077 1.00 84.00 1394 ASN A N 1
ATOM 7807 C CA . ASN A 1 507 ? 8.828 153.081 68.772 1.00 86.31 1394 ASN A CA 1
ATOM 7808 C C . ASN A 1 507 ? 9.800 154.252 68.687 1.00 82.10 1394 ASN A C 1
ATOM 7809 O O . ASN A 1 507 ? 9.675 155.225 69.430 1.00 82.17 1394 ASN A O 1
ATOM 7820 N N . GLY A 1 508 ? 10.776 154.151 67.790 1.00 87.37 1395 GLY A N 1
ATOM 7821 C CA . GLY A 1 508 ? 11.814 155.161 67.686 1.00 83.89 1395 GLY A CA 1
ATOM 7822 C C . GLY A 1 508 ? 12.951 154.890 68.649 1.00 75.04 1395 GLY A C 1
ATOM 7823 O O . GLY A 1 508 ? 13.687 155.795 69.043 1.00 80.04 1395 GLY A O 1
ATOM 7827 N N . GLY A 1 509 ? 13.087 153.625 69.027 1.00 55.07 1396 GLY A N 1
ATOM 7828 C CA . GLY A 1 509 ? 14.084 153.205 69.990 1.00 50.08 1396 GLY A CA 1
ATOM 7829 C C . GLY A 1 509 ? 15.491 153.242 69.432 1.00 50.82 1396 GLY A C 1
ATOM 7830 O O . GLY A 1 509 ? 16.461 153.327 70.186 1.00 50.74 1396 GLY A O 1
ATOM 7834 N N . LYS A 1 510 ? 15.607 153.169 68.108 1.00 67.72 1397 LYS A N 1
ATOM 7835 C CA . LYS A 1 510 ? 16.910 153.223 67.454 1.00 68.40 1397 LYS A CA 1
ATOM 7836 C C . LYS A 1 510 ? 17.650 154.512 67.802 1.00 67.88 1397 LYS A C 1
ATOM 7837 O O . LYS A 1 510 ? 18.872 154.586 67.688 1.00 67.58 1397 LYS A O 1
ATOM 7856 N N . LEU A 1 511 ? 16.901 155.526 68.222 1.00 53.95 1398 LEU A N 1
ATOM 7857 C CA . LEU A 1 511 ? 17.477 156.830 68.529 1.00 54.29 1398 LEU A CA 1
ATOM 7858 C C . LEU A 1 511 ? 17.929 156.964 69.985 1.00 47.41 1398 LEU A C 1
ATOM 7859 O O . LEU A 1 511 ? 18.427 158.018 70.385 1.00 46.72 1398 LEU A O 1
ATOM 7875 N N . ALA A 1 512 ? 17.743 155.913 70.779 1.00 47.30 1399 ALA A N 1
ATOM 7876 C CA . ALA A 1 512 ? 18.049 155.982 72.207 1.00 43.51 1399 ALA A CA 1
ATOM 7877 C C . ALA A 1 512 ? 19.444 155.443 72.521 1.00 42.26 1399 ALA A C 1
ATOM 7878 O O . ALA A 1 512 ? 19.945 154.550 71.835 1.00 39.01 1399 ALA A O 1
ATOM 7885 N N . ARG A 1 513 ? 20.056 155.989 73.569 1.00 42.16 1400 ARG A N 1
ATOM 7886 C CA . ARG A 1 513 ? 21.369 155.543 74.033 1.00 43.32 1400 ARG A CA 1
ATOM 7887 C C . ARG A 1 513 ? 21.370 155.418 75.556 1.00 43.50 1400 ARG A C 1
ATOM 7888 O O . ARG A 1 513 ? 21.182 156.407 76.263 1.00 44.52 1400 ARG A O 1
ATOM 7909 N N . LEU A 1 514 ? 21.603 154.207 76.056 1.00 44.25 1401 LEU A N 1
ATOM 7910 C CA . LEU A 1 514 ? 21.551 153.951 77.495 1.00 43.35 1401 LEU A CA 1
ATOM 7911 C C . LEU A 1 514 ? 22.883 154.236 78.179 1.00 43.01 1401 LEU A C 1
ATOM 7912 O O . LEU A 1 514 ? 23.920 153.687 77.807 1.00 40.72 1401 LEU A O 1
ATOM 7928 N N . VAL A 1 515 ? 22.834 155.096 79.192 1.00 49.94 1402 VAL A N 1
ATOM 7929 C CA . VAL A 1 515 ? 24.001 155.412 80.006 1.00 49.70 1402 VAL A CA 1
ATOM 7930 C C . VAL A 1 515 ? 23.744 154.928 81.430 1.00 48.35 1402 VAL A C 1
ATOM 7931 O O . VAL A 1 515 ? 23.077 155.599 82.217 1.00 48.77 1402 VAL A O 1
ATOM 7944 N N . PHE A 1 516 ? 24.270 153.748 81.744 1.00 44.71 1403 PHE A N 1
ATOM 7945 C CA . PHE A 1 516 ? 24.003 153.091 83.020 1.00 47.20 1403 PHE A CA 1
ATOM 7946 C C . PHE A 1 516 ? 25.208 153.195 83.956 1.00 50.96 1403 PHE A C 1
ATOM 7947 O O . PHE A 1 516 ? 26.291 152.703 83.641 1.00 46.52 1403 PHE A O 1
ATOM 7964 N N . VAL A 1 517 ? 25.014 153.830 85.107 1.00 39.51 1404 VAL A N 1
ATOM 7965 C CA . VAL A 1 517 ? 26.099 154.035 86.061 1.00 46.49 1404 VAL A CA 1
ATOM 7966 C C . VAL A 1 517 ? 25.724 153.472 87.428 1.00 45.62 1404 VAL A C 1
ATOM 7967 O O . VAL A 1 517 ? 24.854 154.007 88.113 1.00 43.29 1404 VAL A O 1
ATOM 7980 N N . GLN A 1 518 ? 26.400 152.399 87.828 1.00 83.30 1405 GLN A N 1
ATOM 7981 C CA . GLN A 1 518 ? 26.103 151.740 89.095 1.00 94.60 1405 GLN A CA 1
ATOM 7982 C C . GLN A 1 518 ? 26.421 152.640 90.282 1.00 99.92 1405 GLN A C 1
ATOM 7983 O O . GLN A 1 518 ? 25.575 152.860 91.148 1.00 100.19 1405 GLN A O 1
ATOM 7997 N N . ASP A 1 519 ? 27.642 153.162 90.317 1.00 78.54 1406 ASP A N 1
ATOM 7998 C CA . ASP A 1 519 ? 28.089 153.972 91.443 1.00 85.50 1406 ASP A CA 1
ATOM 7999 C C . ASP A 1 519 ? 27.398 155.332 91.406 1.00 91.70 1406 ASP A C 1
ATOM 8000 O O . ASP A 1 519 ? 27.515 156.064 90.422 1.00 96.03 1406 ASP A O 1
ATOM 8009 N N . ALA A 1 520 ? 26.688 155.677 92.476 1.00 83.55 1407 ALA A N 1
ATOM 8010 C CA . ALA A 1 520 ? 25.934 156.926 92.499 1.00 86.55 1407 ALA A CA 1
ATOM 8011 C C . ALA A 1 520 ? 26.848 158.138 92.660 1.00 85.48 1407 ALA A C 1
ATOM 8012 O O . ALA A 1 520 ? 26.444 159.266 92.377 1.00 81.19 1407 ALA A O 1
ATOM 8019 N N . LYS A 1 521 ? 28.074 157.907 93.120 1.00 123.71 1408 LYS A N 1
ATOM 8020 C CA . LYS A 1 521 ? 29.053 158.983 93.237 1.00 120.59 1408 LYS A CA 1
ATOM 8021 C C . LYS A 1 521 ? 29.935 158.981 91.991 1.00 116.70 1408 LYS A C 1
ATOM 8022 O O . LYS A 1 521 ? 30.896 158.218 91.893 1.00 117.65 1408 LYS A O 1
ATOM 8041 N N . ALA A 1 522 ? 29.587 159.831 91.035 1.00 81.78 1409 ALA A N 1
ATOM 8042 C CA . ALA A 1 522 ? 30.323 159.927 89.783 1.00 80.87 1409 ALA A CA 1
ATOM 8043 C C . ALA A 1 522 ? 29.940 161.225 89.092 1.00 78.55 1409 ALA A C 1
ATOM 8044 O O . ALA A 1 522 ? 28.895 161.802 89.394 1.00 76.17 1409 ALA A O 1
ATOM 8051 N N . GLU A 1 523 ? 30.778 161.688 88.171 1.00 131.30 1410 GLU A N 1
ATOM 8052 C CA . GLU A 1 523 ? 30.502 162.939 87.479 1.00 118.82 1410 GLU A CA 1
ATOM 8053 C C . GLU A 1 523 ? 29.121 162.844 86.852 1.00 115.81 1410 GLU A C 1
ATOM 8054 O O . GLU A 1 523 ? 28.781 161.831 86.238 1.00 113.29 1410 GLU A O 1
ATOM 8066 N N . LYS A 1 524 ? 28.325 163.896 87.008 1.00 105.62 1411 LYS A N 1
ATOM 8067 C CA . LYS A 1 524 ? 26.977 163.901 86.464 1.00 106.09 1411 LYS A CA 1
ATOM 8068 C C . LYS A 1 524 ? 27.076 163.637 84.974 1.00 101.03 1411 LYS A C 1
ATOM 8069 O O . LYS A 1 524 ? 28.120 163.882 84.368 1.00 103.46 1411 LYS A O 1
ATOM 8088 N N . PHE A 1 525 ? 26.006 163.130 84.375 1.00 68.03 1412 PHE A N 1
ATOM 8089 C CA . PHE A 1 525 ? 26.043 162.862 82.948 1.00 63.45 1412 PHE A CA 1
ATOM 8090 C C . PHE A 1 525 ? 26.330 164.172 82.227 1.00 59.27 1412 PHE A C 1
ATOM 8091 O O . PHE A 1 525 ? 25.758 165.211 82.556 1.00 57.87 1412 PHE A O 1
ATOM 8108 N N . SER A 1 526 ? 27.217 164.115 81.243 1.00 86.11 1413 SER A N 1
ATOM 8109 C CA . SER A 1 526 ? 27.559 165.291 80.462 1.00 87.58 1413 SER A CA 1
ATOM 8110 C C . SER A 1 526 ? 28.387 164.879 79.257 1.00 82.14 1413 SER A C 1
ATOM 8111 O O . SER A 1 526 ? 29.328 164.098 79.378 1.00 78.87 1413 SER A O 1
ATOM 8119 N N . LEU A 1 527 ? 28.020 165.399 78.093 1.00 56.27 1414 LEU A N 1
ATOM 8120 C CA . LEU A 1 527 ? 28.740 165.108 76.863 1.00 59.12 1414 LEU A CA 1
ATOM 8121 C C . LEU A 1 527 ? 30.167 165.649 76.932 1.00 61.46 1414 LEU A C 1
ATOM 8122 O O . LEU A 1 527 ? 31.075 165.119 76.293 1.00 60.04 1414 LEU A O 1
ATOM 8138 N N . THR A 1 528 ? 30.354 166.715 77.706 1.00 54.79 1415 THR A N 1
ATOM 8139 C CA . THR A 1 528 ? 31.644 167.398 77.797 1.00 57.76 1415 THR A CA 1
ATOM 8140 C C . THR A 1 528 ? 32.642 166.715 78.731 1.00 47.86 1415 THR A C 1
ATOM 8141 O O . THR A 1 528 ? 33.850 166.800 78.519 1.00 47.80 1415 THR A O 1
ATOM 8152 N N . SER A 1 529 ? 32.136 166.047 79.762 1.00 77.99 1416 SER A N 1
ATOM 8153 C CA . SER A 1 529 ? 32.993 165.413 80.760 1.00 72.35 1416 SER A CA 1
ATOM 8154 C C . SER A 1 529 ? 33.973 164.429 80.116 1.00 72.68 1416 SER A C 1
ATOM 8155 O O . SER A 1 529 ? 33.601 163.650 79.240 1.00 71.08 1416 SER A O 1
ATOM 8163 N N . THR A 1 530 ? 35.225 164.475 80.562 1.00 65.52 1417 THR A N 1
ATOM 8164 C CA . THR A 1 530 ? 36.285 163.635 80.006 1.00 70.18 1417 THR A CA 1
ATOM 8165 C C . THR A 1 530 ? 35.969 162.148 80.168 1.00 69.53 1417 THR A C 1
ATOM 8166 O O . THR A 1 530 ? 36.346 161.323 79.333 1.00 67.47 1417 THR A O 1
ATOM 8177 N N . LEU A 1 531 ? 35.276 161.816 81.251 1.00 79.17 1418 LEU A N 1
ATOM 8178 C CA . LEU A 1 531 ? 34.901 160.439 81.534 1.00 75.94 1418 LEU A CA 1
ATOM 8179 C C . LEU A 1 531 ? 33.926 159.903 80.489 1.00 71.52 1418 LEU A C 1
ATOM 8180 O O . LEU A 1 531 ? 34.126 158.825 79.926 1.00 72.60 1418 LEU A O 1
ATOM 8196 N N . TYR A 1 532 ? 32.866 160.665 80.246 1.00 53.37 1419 TYR A N 1
ATOM 8197 C CA . TYR A 1 532 ? 31.793 160.252 79.352 1.00 47.38 1419 TYR A CA 1
ATOM 8198 C C . TYR A 1 532 ? 32.094 160.473 77.866 1.00 51.24 1419 TYR A C 1
ATOM 8199 O O . TYR A 1 532 ? 31.649 159.698 77.021 1.00 52.90 1419 TYR A O 1
ATOM 8217 N N . ARG A 1 533 ? 32.840 161.530 77.553 1.00 52.35 1420 ARG A N 1
ATOM 8218 C CA . ARG A 1 533 ? 32.991 161.976 76.165 1.00 54.44 1420 ARG A CA 1
ATOM 8219 C C . ARG A 1 533 ? 33.577 160.897 75.254 1.00 48.69 1420 ARG A C 1
ATOM 8220 O O . ARG A 1 533 ? 32.970 160.544 74.246 1.00 47.60 1420 ARG A O 1
ATOM 8241 N N . GLN A 1 534 ? 34.743 160.365 75.604 1.00 45.83 1421 GLN A N 1
ATOM 8242 C CA . GLN A 1 534 ? 35.385 159.360 74.761 1.00 49.53 1421 GLN A CA 1
ATOM 8243 C C . GLN A 1 534 ? 34.494 158.131 74.606 1.00 41.38 1421 GLN A C 1
ATOM 8244 O O . GLN A 1 534 ? 34.464 157.502 73.546 1.00 41.55 1421 GLN A O 1
ATOM 8258 N N . GLN A 1 535 ? 33.763 157.797 75.664 1.00 47.79 1422 GLN A N 1
ATOM 8259 C CA . GLN A 1 535 ? 32.896 156.627 75.645 1.00 44.67 1422 GLN A CA 1
ATOM 8260 C C . GLN A 1 535 ? 31.687 156.844 74.750 1.00 44.07 1422 GLN A C 1
ATOM 8261 O O . GLN A 1 535 ? 31.372 156.005 73.905 1.00 43.64 1422 GLN A O 1
ATOM 8275 N N . LEU A 1 536 ? 31.005 157.966 74.945 1.00 44.00 1423 LEU A N 1
ATOM 8276 C CA . LEU A 1 536 ? 29.772 158.226 74.223 1.00 41.25 1423 LEU A CA 1
ATOM 8277 C C . LEU A 1 536 ? 30.067 158.567 72.768 1.00 41.63 1423 LEU A C 1
ATOM 8278 O O . LEU A 1 536 ? 29.165 158.581 71.932 1.00 40.02 1423 LEU A O 1
ATOM 8294 N N . GLU A 1 537 ? 31.337 158.819 72.465 1.00 52.00 1424 GLU A N 1
ATOM 8295 C CA . GLU A 1 537 ? 31.765 159.058 71.091 1.00 54.23 1424 GLU A CA 1
ATOM 8296 C C . GLU A 1 537 ? 31.774 157.764 70.282 1.00 49.30 1424 GLU A C 1
ATOM 8297 O O . GLU A 1 537 ? 31.975 157.785 69.068 1.00 52.78 1424 GLU A O 1
ATOM 8309 N N . LYS A 1 538 ? 31.555 156.642 70.960 1.00 39.19 1425 LYS A N 1
ATOM 8310 C CA . LYS A 1 538 ? 31.459 155.344 70.299 1.00 37.95 1425 LYS A CA 1
ATOM 8311 C C . LYS A 1 538 ? 30.051 155.109 69.764 1.00 37.93 1425 LYS A C 1
ATOM 8312 O O . LYS A 1 538 ? 29.851 154.333 68.830 1.00 37.75 1425 LYS A O 1
ATOM 8331 N N . ASP A 1 539 ? 29.084 155.799 70.361 1.00 40.61 1426 ASP A N 1
ATOM 8332 C CA . ASP A 1 539 ? 27.696 155.738 69.925 1.00 41.75 1426 ASP A CA 1
ATOM 8333 C C . ASP A 1 539 ? 27.118 154.333 70.120 1.00 39.21 1426 ASP A C 1
ATOM 8334 O O . ASP A 1 539 ? 26.353 153.839 69.287 1.00 37.55 1426 ASP A O 1
ATOM 8343 N N . LEU A 1 540 ? 27.493 153.699 71.228 1.00 39.64 1427 LEU A N 1
ATOM 8344 C CA . LEU A 1 540 ? 26.922 152.413 71.617 1.00 36.23 1427 LEU A CA 1
ATOM 8345 C C . LEU A 1 540 ? 25.595 152.646 72.328 1.00 38.79 1427 LEU A C 1
ATOM 8346 O O . LEU A 1 540 ? 25.466 153.588 73.108 1.00 38.05 1427 LEU A O 1
ATOM 8362 N N . ILE A 1 541 ? 24.607 151.794 72.069 1.00 42.85 1428 ILE A N 1
ATOM 8363 C CA . ILE A 1 541 ? 23.294 151.985 72.674 1.00 43.21 1428 ILE A CA 1
ATOM 8364 C C . ILE A 1 541 ? 23.332 151.580 74.143 1.00 44.20 1428 ILE A C 1
ATOM 8365 O O . ILE A 1 541 ? 22.544 152.076 74.948 1.00 47.72 1428 ILE A O 1
ATOM 8381 N N . SER A 1 542 ? 24.252 150.683 74.489 1.00 39.60 1429 SER A N 1
ATOM 8382 C CA . SER A 1 542 ? 24.395 150.224 75.866 1.00 37.52 1429 SER A CA 1
ATOM 8383 C C . SER A 1 542 ? 25.751 150.609 76.456 1.00 36.96 1429 SER A C 1
ATOM 8384 O O . SER A 1 542 ? 26.795 150.184 75.964 1.00 35.74 1429 SER A O 1
ATOM 8392 N N . ASN A 1 543 ? 25.717 151.407 77.520 1.00 35.12 1430 ASN A N 1
ATOM 8393 C CA . ASN A 1 543 ? 26.929 151.865 78.196 1.00 35.46 1430 ASN A CA 1
ATOM 8394 C C . ASN A 1 543 ? 26.812 151.674 79.704 1.00 35.67 1430 ASN A C 1
ATOM 8395 O O . ASN A 1 543 ? 26.033 152.358 80.365 1.00 36.32 1430 ASN A O 1
ATOM 8406 N N . VAL A 1 544 ? 27.582 150.734 80.240 1.00 37.62 1431 VAL A N 1
ATOM 8407 C CA . VAL A 1 544 ? 27.506 150.393 81.655 1.00 38.38 1431 VAL A CA 1
ATOM 8408 C C . VAL A 1 544 ? 28.819 150.727 82.355 1.00 38.37 1431 VAL A C 1
ATOM 8409 O O . VAL A 1 544 ? 29.881 150.253 81.953 1.00 37.52 1431 VAL A O 1
ATOM 8422 N N . LEU A 1 545 ? 28.744 151.546 83.400 1.00 46.13 1432 LEU A N 1
ATOM 8423 C CA . LEU A 1 545 ? 29.927 151.902 84.178 1.00 47.09 1432 LEU A CA 1
ATOM 8424 C C . LEU A 1 545 ? 29.972 151.118 85.484 1.00 50.21 1432 LEU A C 1
ATOM 8425 O O . LEU A 1 545 ? 29.116 151.289 86.351 1.00 49.61 1432 LEU A O 1
ATOM 8441 N N . LYS A 1 546 ? 30.968 150.246 85.608 1.00 50.90 1433 LYS A N 1
ATOM 8442 C CA . LYS A 1 546 ? 31.129 149.421 86.800 1.00 56.48 1433 LYS A CA 1
ATOM 8443 C C . LYS A 1 546 ? 32.581 149.450 87.278 1.00 58.78 1433 LYS A C 1
ATOM 8444 O O . LYS A 1 546 ? 33.470 148.911 86.620 1.00 57.44 1433 LYS A O 1
ATOM 8463 N N . ASN A 1 547 ? 32.811 150.090 88.420 1.00 63.93 1434 ASN A N 1
ATOM 8464 C CA . ASN A 1 547 ? 34.155 150.250 88.970 1.00 67.32 1434 ASN A CA 1
ATOM 8465 C C . ASN A 1 547 ? 35.095 150.924 87.976 1.00 66.79 1434 ASN A C 1
ATOM 8466 O O . ASN A 1 547 ? 36.130 150.367 87.611 1.00 64.51 1434 ASN A O 1
ATOM 8477 N N . GLY A 1 548 ? 34.729 152.126 87.544 1.00 63.29 1435 GLY A N 1
ATOM 8478 C CA . GLY A 1 548 ? 35.615 152.950 86.743 1.00 63.42 1435 GLY A CA 1
ATOM 8479 C C . GLY A 1 548 ? 35.764 152.519 85.297 1.00 60.27 1435 GLY A C 1
ATOM 8480 O O . GLY A 1 548 ? 36.419 153.206 84.511 1.00 63.01 1435 GLY A O 1
ATOM 8484 N N . ALA A 1 549 ? 35.156 151.391 84.939 1.00 52.00 1436 ALA A N 1
ATOM 8485 C CA . ALA A 1 549 ? 35.296 150.850 83.591 1.00 49.06 1436 ALA A CA 1
ATOM 8486 C C . ALA A 1 549 ? 33.960 150.788 82.862 1.00 47.61 1436 ALA A C 1
ATOM 8487 O O . ALA A 1 549 ? 32.970 150.281 83.391 1.00 45.64 1436 ALA A O 1
ATOM 8494 N N . TRP A 1 550 ? 33.945 151.316 81.642 1.00 52.73 1437 TRP A N 1
ATOM 8495 C CA . TRP A 1 550 ? 32.782 151.211 80.776 1.00 50.07 1437 TRP A CA 1
ATOM 8496 C C . TRP A 1 550 ? 32.711 149.813 80.183 1.00 50.55 1437 TRP A C 1
ATOM 8497 O O . TRP A 1 550 ? 33.739 149.196 79.904 1.00 49.78 1437 TRP A O 1
ATOM 8518 N N . GLY A 1 551 ? 31.496 149.317 79.984 1.00 46.49 1438 GLY A N 1
ATOM 8519 C CA . GLY A 1 551 ? 31.306 148.003 79.404 1.00 45.41 1438 GLY A CA 1
ATOM 8520 C C . GLY A 1 551 ? 29.858 147.680 79.100 1.00 43.90 1438 GLY A C 1
ATOM 8521 O O . GLY A 1 551 ? 28.995 148.556 79.102 1.00 45.17 1438 GLY A O 1
ATOM 8525 N N . THR A 1 552 ? 29.599 146.406 78.841 1.00 37.18 1439 THR A N 1
ATOM 8526 C CA . THR A 1 552 ? 28.259 145.932 78.533 1.00 37.32 1439 THR A CA 1
ATOM 8527 C C . THR A 1 552 ? 28.002 144.614 79.249 1.00 36.62 1439 THR A C 1
ATOM 8528 O O . THR A 1 552 ? 28.929 143.994 79.774 1.00 36.16 1439 THR A O 1
ATOM 8539 N N . PHE A 1 553 ? 26.740 144.200 79.284 1.00 37.86 1440 PHE A N 1
ATOM 8540 C CA . PHE A 1 553 ? 26.384 142.880 79.791 1.00 37.09 1440 PHE A CA 1
ATOM 8541 C C . PHE A 1 553 ? 26.206 141.918 78.626 1.00 37.80 1440 PHE A C 1
ATOM 8542 O O . PHE A 1 553 ? 25.297 142.075 77.813 1.00 43.09 1440 PHE A O 1
ATOM 8559 N N . ARG A 1 554 ? 27.090 140.930 78.544 1.00 36.69 1441 ARG A N 1
ATOM 8560 C CA . ARG A 1 554 ? 27.065 139.967 77.450 1.00 37.52 1441 ARG A CA 1
ATOM 8561 C C . ARG A 1 554 ? 26.767 138.560 77.969 1.00 36.96 1441 ARG A C 1
ATOM 8562 O O . ARG A 1 554 ? 27.107 138.220 79.103 1.00 35.97 1441 ARG A O 1
ATOM 8583 N N . HIS A 1 555 ? 26.119 137.751 77.138 1.00 37.76 1442 HIS A N 1
ATOM 8584 C CA . HIS A 1 555 ? 25.765 136.385 77.515 1.00 37.36 1442 HIS A CA 1
ATOM 8585 C C . HIS A 1 555 ? 26.731 135.378 76.897 1.00 37.81 1442 HIS A C 1
ATOM 8586 O O . HIS A 1 555 ? 26.913 135.344 75.681 1.00 39.17 1442 HIS A O 1
ATOM 8600 N N . LEU A 1 556 ? 27.352 134.569 77.750 1.00 41.99 1443 LEU A N 1
ATOM 8601 C CA . LEU A 1 556 ? 28.354 133.600 77.316 1.00 48.42 1443 LEU A CA 1
ATOM 8602 C C . LEU A 1 556 ? 27.819 132.167 77.355 1.00 53.21 1443 LEU A C 1
ATOM 8603 O O . LEU A 1 556 ? 27.126 131.773 78.296 1.00 44.09 1443 LEU A O 1
ATOM 8619 N N . LYS A 1 557 ? 28.157 131.394 76.326 1.00 63.87 1444 LYS A N 1
ATOM 8620 C CA . LYS A 1 557 ? 27.747 129.995 76.231 1.00 69.63 1444 LYS A CA 1
ATOM 8621 C C . LYS A 1 557 ? 28.453 129.152 77.291 1.00 69.91 1444 LYS A C 1
ATOM 8622 O O . LYS A 1 557 ? 29.676 129.211 77.422 1.00 74.02 1444 LYS A O 1
ATOM 8641 N N . LEU A 1 558 ? 27.685 128.377 78.050 1.00 46.59 1445 LEU A N 1
ATOM 8642 C CA . LEU A 1 558 ? 28.255 127.535 79.101 1.00 49.80 1445 LEU A CA 1
ATOM 8643 C C . LEU A 1 558 ? 28.801 126.226 78.517 1.00 61.97 1445 LEU A C 1
ATOM 8644 O O . LEU A 1 558 ? 28.223 125.654 77.591 1.00 62.10 1445 LEU A O 1
ATOM 8660 N N . GLU A 1 559 ? 29.913 125.759 79.079 1.00 96.67 1446 GLU A N 1
ATOM 8661 C CA . GLU A 1 559 ? 30.633 124.594 78.563 1.00 106.62 1446 GLU A CA 1
ATOM 8662 C C . GLU A 1 559 ? 30.056 123.242 78.983 1.00 107.94 1446 GLU A C 1
ATOM 8663 O O . GLU A 1 559 ? 30.239 122.247 78.283 1.00 105.97 1446 GLU A O 1
ATOM 8675 N N . THR A 1 560 ? 29.349 123.204 80.107 1.00 180.05 1447 THR A N 1
ATOM 8676 C CA . THR A 1 560 ? 28.905 121.931 80.675 1.00 185.64 1447 THR A CA 1
ATOM 8677 C C . THR A 1 560 ? 27.596 121.373 80.110 1.00 190.03 1447 THR A C 1
ATOM 8678 O O . THR A 1 560 ? 26.547 121.447 80.748 1.00 188.28 1447 THR A O 1
ATOM 8689 N N . GLN A 1 561 ? 27.668 120.806 78.910 1.00 126.68 1448 GLN A N 1
ATOM 8690 C CA . GLN A 1 561 ? 26.548 120.044 78.369 1.00 126.24 1448 GLN A CA 1
ATOM 8691 C C . GLN A 1 561 ? 26.590 118.644 78.980 1.00 122.21 1448 GLN A C 1
ATOM 8692 O O . GLN A 1 561 ? 25.556 118.037 79.256 1.00 121.78 1448 GLN A O 1
ATOM 8706 N N . GLN A 1 562 ? 27.807 118.151 79.197 1.00 127.26 1449 GLN A N 1
ATOM 8707 C CA . GLN A 1 562 ? 28.042 116.836 79.788 1.00 125.40 1449 GLN A CA 1
ATOM 8708 C C . GLN A 1 562 ? 29.360 116.842 80.559 1.00 123.35 1449 GLN A C 1
ATOM 8709 O O . GLN A 1 562 ? 30.228 115.997 80.338 1.00 127.36 1449 GLN A O 1
ATOM 8723 N N . ALA A 1 563 ? 29.498 117.803 81.466 1.00 105.31 1450 ALA A N 1
ATOM 8724 C CA . ALA A 1 563 ? 30.692 117.925 82.292 1.00 99.12 1450 ALA A CA 1
ATOM 8725 C C . ALA A 1 563 ? 30.635 116.940 83.453 1.00 92.41 1450 ALA A C 1
ATOM 8726 O O . ALA A 1 563 ? 29.558 116.609 83.949 1.00 91.43 1450 ALA A O 1
ATOM 8733 N N . THR A 1 564 ? 31.806 116.479 83.879 1.00 92.05 1451 THR A N 1
ATOM 8734 C CA . THR A 1 564 ? 31.915 115.447 84.903 1.00 84.29 1451 THR A CA 1
ATOM 8735 C C . THR A 1 564 ? 32.724 115.932 86.102 1.00 78.50 1451 THR A C 1
ATOM 8736 O O . THR A 1 564 ? 33.889 116.307 85.974 1.00 79.32 1451 THR A O 1
ATOM 8747 N N . LEU A 1 565 ? 32.079 115.934 87.265 1.00 68.07 1452 LEU A N 1
ATOM 8748 C CA . LEU A 1 565 ? 32.725 116.310 88.517 1.00 64.28 1452 LEU A CA 1
ATOM 8749 C C . LEU A 1 565 ? 32.942 115.082 89.397 1.00 63.50 1452 LEU A C 1
ATOM 8750 O O . LEU A 1 565 ? 32.167 114.130 89.346 1.00 61.55 1452 LEU A O 1
ATOM 8766 N N . GLN A 1 566 ? 34.005 115.103 90.194 1.00 62.66 1453 GLN A N 1
ATOM 8767 C CA . GLN A 1 566 ? 34.314 113.988 91.085 1.00 63.69 1453 GLN A CA 1
ATOM 8768 C C . GLN A 1 566 ? 33.384 113.997 92.296 1.00 57.74 1453 GLN A C 1
ATOM 8769 O O . GLN A 1 566 ? 33.544 114.801 93.211 1.00 56.71 1453 GLN A O 1
ATOM 8783 N N . VAL A 1 567 ? 32.403 113.101 92.281 1.00 62.70 1454 VAL A N 1
ATOM 8784 C CA . VAL A 1 567 ? 31.429 112.996 93.361 1.00 61.77 1454 VAL A CA 1
ATOM 8785 C C . VAL A 1 567 ? 31.719 111.771 94.224 1.00 60.32 1454 VAL A C 1
ATOM 8786 O O . VAL A 1 567 ? 32.465 110.879 93.820 1.00 62.18 1454 VAL A O 1
ATOM 8799 N N . GLU A 1 568 ? 31.139 111.739 95.419 1.00 67.40 1455 GLU A N 1
ATOM 8800 C CA . GLU A 1 568 ? 31.353 110.627 96.338 1.00 71.06 1455 GLU A CA 1
ATOM 8801 C C . GLU A 1 568 ? 30.392 109.470 96.069 1.00 62.05 1455 GLU A C 1
ATOM 8802 O O . GLU A 1 568 ? 30.780 108.304 96.142 1.00 64.89 1455 GLU A O 1
ATOM 8814 N N . HIS A 1 569 ? 29.139 109.801 95.769 1.00 54.63 1456 HIS A N 1
ATOM 8815 C CA . HIS A 1 569 ? 28.110 108.796 95.518 1.00 53.42 1456 HIS A CA 1
ATOM 8816 C C . HIS A 1 569 ? 27.463 108.980 94.153 1.00 48.16 1456 HIS A C 1
ATOM 8817 O O . HIS A 1 569 ? 27.081 110.091 93.776 1.00 48.09 1456 HIS A O 1
ATOM 8831 N N . ALA A 1 570 ? 27.332 107.880 93.421 1.00 39.08 1457 ALA A N 1
ATOM 8832 C CA . ALA A 1 570 ? 26.753 107.922 92.089 1.00 36.44 1457 ALA A CA 1
ATOM 8833 C C . ALA A 1 570 ? 26.148 106.582 91.699 1.00 36.52 1457 ALA A C 1
ATOM 8834 O O . ALA A 1 570 ? 26.415 105.554 92.323 1.00 35.64 1457 ALA A O 1
ATOM 8841 N N . TYR A 1 571 ? 25.313 106.611 90.668 1.00 39.93 1458 TYR A N 1
ATOM 8842 C CA . TYR A 1 571 ? 24.734 105.397 90.114 1.00 41.04 1458 TYR A CA 1
ATOM 8843 C C . TYR A 1 571 ? 24.797 105.489 88.597 1.00 44.47 1458 TYR A C 1
ATOM 8844 O O . TYR A 1 571 ? 25.043 106.563 88.045 1.00 45.96 1458 TYR A O 1
ATOM 8862 N N . VAL A 1 572 ? 24.582 104.363 87.927 1.00 43.93 1459 VAL A N 1
ATOM 8863 C CA . VAL A 1 572 ? 24.620 104.324 86.474 1.00 43.59 1459 VAL A CA 1
ATOM 8864 C C . VAL A 1 572 ? 23.203 104.456 85.943 1.00 41.55 1459 VAL A C 1
ATOM 8865 O O . VAL A 1 572 ? 22.266 103.882 86.501 1.00 39.75 1459 VAL A O 1
ATOM 8878 N N . ASN A 1 573 ? 23.051 105.217 84.866 1.00 43.51 1460 ASN A N 1
ATOM 8879 C CA . ASN A 1 573 ? 21.747 105.421 84.259 1.00 52.26 1460 ASN A CA 1
ATOM 8880 C C . ASN A 1 573 ? 21.855 105.451 82.742 1.00 52.67 1460 ASN A C 1
ATOM 8881 O O . ASN A 1 573 ? 22.822 105.973 82.188 1.00 48.51 1460 ASN A O 1
ATOM 8892 N N . ALA A 1 574 ? 20.858 104.874 82.079 1.00 59.41 1461 ALA A N 1
ATOM 8893 C CA . ALA A 1 574 ? 20.743 104.961 80.631 1.00 59.03 1461 ALA A CA 1
ATOM 8894 C C . ALA A 1 574 ? 19.821 106.123 80.286 1.00 59.51 1461 ALA A C 1
ATOM 8895 O O . ALA A 1 574 ? 18.604 106.019 80.435 1.00 61.14 1461 ALA A O 1
ATOM 8902 N N . LEU A 1 575 ? 20.403 107.229 79.835 1.00 60.54 1462 LEU A N 1
ATOM 8903 C CA . LEU A 1 575 ? 19.636 108.447 79.589 1.00 60.28 1462 LEU A CA 1
ATOM 8904 C C . LEU A 1 575 ? 18.634 108.282 78.444 1.00 66.12 1462 LEU A C 1
ATOM 8905 O O . LEU A 1 575 ? 17.467 108.653 78.575 1.00 65.20 1462 LEU A O 1
ATOM 8921 N N . VAL A 1 576 ? 19.090 107.719 77.329 1.00 73.62 1463 VAL A N 1
ATOM 8922 C CA . VAL A 1 576 ? 18.211 107.402 76.208 1.00 80.40 1463 VAL A CA 1
ATOM 8923 C C . VAL A 1 576 ? 18.353 105.907 75.931 1.00 81.17 1463 VAL A C 1
ATOM 8924 O O . VAL A 1 576 ? 19.446 105.407 75.667 1.00 78.88 1463 VAL A O 1
ATOM 8937 N N . LYS A 1 577 ? 17.236 105.197 76.021 1.00 83.79 1464 LYS A N 1
ATOM 8938 C CA . LYS A 1 577 ? 17.231 103.742 75.931 1.00 89.38 1464 LYS A CA 1
ATOM 8939 C C . LYS A 1 577 ? 17.819 103.174 74.638 1.00 91.35 1464 LYS A C 1
ATOM 8940 O O . LYS A 1 577 ? 18.555 102.190 74.677 1.00 92.58 1464 LYS A O 1
ATOM 8959 N N . GLY A 1 578 ? 17.513 103.782 73.498 1.00 110.30 1465 GLY A N 1
ATOM 8960 C CA . GLY A 1 578 ? 17.990 103.254 72.233 1.00 113.92 1465 GLY A CA 1
ATOM 8961 C C . GLY A 1 578 ? 19.502 103.134 72.130 1.00 114.69 1465 GLY A C 1
ATOM 8962 O O . GLY A 1 578 ? 20.017 102.141 71.614 1.00 115.82 1465 GLY A O 1
ATOM 8966 N N . ASP A 1 579 ? 20.213 104.141 72.629 1.00 111.53 1466 ASP A N 1
ATOM 8967 C CA . ASP A 1 579 ? 21.670 104.189 72.522 1.00 106.22 1466 ASP A CA 1
ATOM 8968 C C . ASP A 1 579 ? 22.353 103.808 73.838 1.00 97.25 1466 ASP A C 1
ATOM 8969 O O . ASP A 1 579 ? 22.109 104.427 74.873 1.00 91.93 1466 ASP A O 1
ATOM 8978 N N . LEU A 1 580 ? 23.209 102.788 73.794 1.00 73.15 1467 LEU A N 1
ATOM 8979 C CA . LEU A 1 580 ? 23.912 102.321 74.989 1.00 69.16 1467 LEU A CA 1
ATOM 8980 C C . LEU A 1 580 ? 25.083 103.238 75.346 1.00 64.25 1467 LEU A C 1
ATOM 8981 O O . LEU A 1 580 ? 25.655 103.135 76.432 1.00 62.20 1467 LEU A O 1
ATOM 8997 N N . ALA A 1 581 ? 25.437 104.133 74.430 1.00 65.42 1468 ALA A N 1
ATOM 8998 C CA . ALA A 1 581 ? 26.463 105.132 74.700 1.00 60.40 1468 ALA A CA 1
ATOM 8999 C C . ALA A 1 581 ? 25.967 106.097 75.776 1.00 56.68 1468 ALA A C 1
ATOM 9000 O O . ALA A 1 581 ? 26.748 106.843 76.368 1.00 54.41 1468 ALA A O 1
ATOM 9007 N N . SER A 1 582 ? 24.659 106.081 76.013 1.00 55.23 1469 SER A N 1
ATOM 9008 C CA . SER A 1 582 ? 24.032 106.969 76.980 1.00 54.90 1469 SER A CA 1
ATOM 9009 C C . SER A 1 582 ? 24.291 106.523 78.420 1.00 54.63 1469 SER A C 1
ATOM 9010 O O . SER A 1 582 ? 23.990 107.255 79.364 1.00 54.46 1469 SER A O 1
ATOM 9018 N N . LEU A 1 583 ? 24.827 105.318 78.593 1.00 51.39 1470 LEU A N 1
ATOM 9019 C CA . LEU A 1 583 ? 25.142 104.816 79.928 1.00 50.22 1470 LEU A CA 1
ATOM 9020 C C . LEU A 1 583 ? 26.221 105.672 80.582 1.00 49.99 1470 LEU A C 1
ATOM 9021 O O . LEU A 1 583 ? 27.364 105.702 80.127 1.00 49.73 1470 LEU A O 1
ATOM 9037 N N . LYS A 1 584 ? 25.851 106.370 81.650 1.00 54.98 1471 LYS A N 1
ATOM 9038 C CA . LYS A 1 584 ? 26.789 107.242 82.343 1.00 57.91 1471 LYS A CA 1
ATOM 9039 C C . LYS A 1 584 ? 26.527 107.241 83.848 1.00 51.16 1471 LYS A C 1
ATOM 9040 O O . LYS A 1 584 ? 25.416 106.960 84.295 1.00 48.82 1471 LYS A O 1
ATOM 9059 N N . TRP A 1 585 ? 27.562 107.539 84.626 1.00 51.79 1472 TRP A N 1
ATOM 9060 C CA . TRP A 1 585 ? 27.417 107.666 86.070 1.00 49.18 1472 TRP A CA 1
ATOM 9061 C C . TRP A 1 585 ? 26.738 108.987 86.406 1.00 48.11 1472 TRP A C 1
ATOM 9062 O O . TRP A 1 585 ? 27.061 110.026 85.829 1.00 49.63 1472 TRP A O 1
ATOM 9083 N N . ILE A 1 586 ? 25.802 108.940 87.347 1.00 44.25 1473 ILE A N 1
ATOM 9084 C CA . ILE A 1 586 ? 25.074 110.128 87.766 1.00 42.83 1473 ILE A CA 1
ATOM 9085 C C . ILE A 1 586 ? 25.243 110.307 89.263 1.00 43.49 1473 ILE A C 1
ATOM 9086 O O . ILE A 1 586 ? 25.205 109.338 90.017 1.00 44.57 1473 ILE A O 1
ATOM 9102 N N . GLU A 1 587 ? 25.420 111.548 89.699 1.00 39.83 1474 GLU A N 1
ATOM 9103 C CA . GLU A 1 587 ? 25.544 111.823 91.122 1.00 39.91 1474 GLU A CA 1
ATOM 9104 C C . GLU A 1 587 ? 24.238 111.443 91.802 1.00 43.45 1474 GLU A C 1
ATOM 9105 O O . GLU A 1 587 ? 23.157 111.703 91.272 1.00 45.40 1474 GLU A O 1
ATOM 9117 N N . ALA A 1 588 ? 24.337 110.834 92.977 1.00 42.71 1475 ALA A N 1
ATOM 9118 C CA . ALA A 1 588 ? 23.154 110.365 93.682 1.00 41.53 1475 ALA A CA 1
ATOM 9119 C C . ALA A 1 588 ? 22.817 111.296 94.830 1.00 39.20 1475 ALA A C 1
ATOM 9120 O O . ALA A 1 588 ? 23.671 112.045 95.303 1.00 38.49 1475 ALA A O 1
ATOM 9127 N N . ALA A 1 589 ? 21.565 111.259 95.270 1.00 36.98 1476 ALA A N 1
ATOM 9128 C CA . ALA A 1 589 ? 21.161 112.062 96.410 1.00 41.71 1476 ALA A CA 1
ATOM 9129 C C . ALA A 1 589 ? 21.730 111.428 97.668 1.00 46.06 1476 ALA A C 1
ATOM 9130 O O . ALA A 1 589 ? 21.963 110.223 97.704 1.00 42.95 1476 ALA A O 1
ATOM 9137 N N . GLN A 1 590 ? 21.961 112.233 98.697 1.00 63.26 1477 GLN A N 1
ATOM 9138 C CA . GLN A 1 590 ? 22.450 111.701 99.958 1.00 72.38 1477 GLN A CA 1
ATOM 9139 C C . GLN A 1 590 ? 21.324 110.957 100.667 1.00 72.23 1477 GLN A C 1
ATOM 9140 O O . GLN A 1 590 ? 20.172 110.995 100.232 1.00 69.77 1477 GLN A O 1
ATOM 9154 N N . ALA A 1 591 ? 21.659 110.279 101.758 1.00 90.89 1478 ALA A N 1
ATOM 9155 C CA . ALA A 1 591 ? 20.655 109.608 102.571 1.00 95.05 1478 ALA A CA 1
ATOM 9156 C C . ALA A 1 591 ? 20.300 110.484 103.767 1.00 103.23 1478 ALA A C 1
ATOM 9157 O O . ALA A 1 591 ? 21.134 111.249 104.254 1.00 102.85 1478 ALA A O 1
ATOM 9164 N N . ASP A 1 592 ? 19.060 110.376 104.232 1.00 107.57 1479 ASP A N 1
ATOM 9165 C CA . ASP A 1 592 ? 18.590 111.181 105.354 1.00 114.32 1479 ASP A CA 1
ATOM 9166 C C . ASP A 1 592 ? 19.380 110.870 106.621 1.00 119.15 1479 ASP A C 1
ATOM 9167 O O . ASP A 1 592 ? 19.502 111.715 107.509 1.00 122.31 1479 ASP A O 1
ATOM 9176 N N . ASP A 1 598 ? 18.117 101.429 108.772 1.00 136.13 1485 ASP A N 1
ATOM 9177 C CA . ASP A 1 598 ? 16.798 101.375 109.392 1.00 139.23 1485 ASP A CA 1
ATOM 9178 C C . ASP A 1 598 ? 16.117 100.039 109.117 1.00 138.32 1485 ASP A C 1
ATOM 9179 O O . ASP A 1 598 ? 16.421 99.371 108.129 1.00 140.51 1485 ASP A O 1
ATOM 9187 N N . LYS A 1 599 ? 15.195 99.658 109.997 1.00 100.40 1486 LYS A N 1
ATOM 9188 C CA . LYS A 1 599 ? 14.409 98.443 109.814 1.00 103.85 1486 LYS A CA 1
ATOM 9189 C C . LYS A 1 599 ? 15.326 97.221 109.701 1.00 101.20 1486 LYS A C 1
ATOM 9190 O O . LYS A 1 599 ? 16.177 96.992 110.563 1.00 105.99 1486 LYS A O 1
ATOM 9209 N N . ASN A 1 600 ? 15.140 96.435 108.643 1.00 148.21 1487 ASN A N 1
ATOM 9210 C CA . ASN A 1 600 ? 15.999 95.293 108.369 1.00 146.52 1487 ASN A CA 1
ATOM 9211 C C . ASN A 1 600 ? 16.803 95.582 107.106 1.00 139.27 1487 ASN A C 1
ATOM 9212 O O . ASN A 1 600 ? 16.844 94.775 106.178 1.00 139.10 1487 ASN A O 1
ATOM 9223 N N . LEU A 1 601 ? 17.440 96.749 107.082 1.00 83.42 1488 LEU A N 1
ATOM 9224 C CA . LEU A 1 601 ? 18.204 97.191 105.921 1.00 78.76 1488 LEU A CA 1
ATOM 9225 C C . LEU A 1 601 ? 19.650 97.493 106.300 1.00 76.79 1488 LEU A C 1
ATOM 9226 O O . LEU A 1 601 ? 19.962 97.733 107.467 1.00 77.29 1488 LEU A O 1
ATOM 9242 N N . GLU A 1 602 ? 20.530 97.478 105.305 1.00 93.36 1489 GLU A N 1
ATOM 9243 C CA . GLU A 1 602 ? 21.946 97.737 105.526 1.00 85.74 1489 GLU A CA 1
ATOM 9244 C C . GLU A 1 602 ? 22.560 98.454 104.331 1.00 78.46 1489 GLU A C 1
ATOM 9245 O O . GLU A 1 602 ? 22.497 97.965 103.203 1.00 73.18 1489 GLU A O 1
ATOM 9257 N N . THR A 1 603 ? 23.157 99.614 104.584 1.00 87.43 1490 THR A N 1
ATOM 9258 C CA . THR A 1 603 ? 23.834 100.365 103.535 1.00 83.11 1490 THR A CA 1
ATOM 9259 C C . THR A 1 603 ? 25.227 99.781 103.348 1.00 79.22 1490 THR A C 1
ATOM 9260 O O . THR A 1 603 ? 26.044 99.793 104.268 1.00 81.37 1490 THR A O 1
ATOM 9271 N N . CYS A 1 604 ? 25.489 99.259 102.155 1.00 63.38 1491 CYS A N 1
ATOM 9272 C CA . CYS A 1 604 ? 26.761 98.610 101.862 1.00 58.39 1491 CYS A CA 1
ATOM 9273 C C . CYS A 1 604 ? 27.583 99.406 100.855 1.00 53.17 1491 CYS A C 1
ATOM 9274 O O . CYS A 1 604 ? 27.043 100.197 100.080 1.00 51.74 1491 CYS A O 1
ATOM 9282 N N . THR A 1 605 ? 28.894 99.189 100.877 1.00 53.58 1492 THR A N 1
ATOM 9283 C CA . THR A 1 605 ? 29.783 99.789 99.894 1.00 54.86 1492 THR A CA 1
ATOM 9284 C C . THR A 1 605 ? 29.987 98.798 98.757 1.00 50.31 1492 THR A C 1
ATOM 9285 O O . THR A 1 605 ? 30.410 97.666 98.984 1.00 51.26 1492 THR A O 1
ATOM 9296 N N . VAL A 1 606 ? 29.694 99.227 97.534 1.00 46.52 1493 VAL A N 1
ATOM 9297 C CA . VAL A 1 606 ? 29.733 98.327 96.391 1.00 44.28 1493 VAL A CA 1
ATOM 9298 C C . VAL A 1 606 ? 31.142 98.257 95.821 1.00 46.00 1493 VAL A C 1
ATOM 9299 O O . VAL A 1 606 ? 31.782 99.284 95.590 1.00 46.40 1493 VAL A O 1
ATOM 9312 N N . TYR A 1 607 ? 31.615 97.034 95.600 1.00 46.58 1494 TYR A N 1
ATOM 9313 C CA . TYR A 1 607 ? 32.913 96.803 94.981 1.00 47.93 1494 TYR A CA 1
ATOM 9314 C C . TYR A 1 607 ? 32.726 96.197 93.596 1.00 46.03 1494 TYR A C 1
ATOM 9315 O O . TYR A 1 607 ? 33.338 96.636 92.623 1.00 47.75 1494 TYR A O 1
ATOM 9333 N N . TYR A 1 608 ? 31.869 95.183 93.521 1.00 43.65 1495 TYR A N 1
ATOM 9334 C CA . TYR A 1 608 ? 31.602 94.495 92.266 1.00 43.24 1495 TYR A CA 1
ATOM 9335 C C . TYR A 1 608 ? 30.103 94.413 92.011 1.00 41.58 1495 TYR A C 1
ATOM 9336 O O . TYR A 1 608 ? 29.347 93.945 92.860 1.00 41.29 1495 TYR A O 1
ATOM 9354 N N . ALA A 1 609 ? 29.679 94.893 90.845 1.00 42.37 1496 ALA A N 1
ATOM 9355 C CA . ALA A 1 609 ? 28.275 94.850 90.456 1.00 41.35 1496 ALA A CA 1
ATOM 9356 C C . ALA A 1 609 ? 28.142 94.156 89.105 1.00 45.10 1496 ALA A C 1
ATOM 9357 O O . ALA A 1 609 ? 28.556 94.705 88.083 1.00 46.05 1496 ALA A O 1
ATOM 9364 N N . PRO A 1 610 ? 27.577 92.939 89.094 1.00 45.62 1497 PRO A N 1
ATOM 9365 C CA . PRO A 1 610 ? 27.355 92.258 87.814 1.00 47.13 1497 PRO A CA 1
ATOM 9366 C C . PRO A 1 610 ? 26.182 92.809 87.012 1.00 47.77 1497 PRO A C 1
ATOM 9367 O O . PRO A 1 610 ? 25.223 93.327 87.586 1.00 44.32 1497 PRO A O 1
ATOM 9378 N N . ILE A 1 611 ? 26.267 92.694 85.690 1.00 48.39 1498 ILE A N 1
ATOM 9379 C CA . ILE A 1 611 ? 25.135 92.992 84.826 1.00 50.71 1498 ILE A CA 1
ATOM 9380 C C . ILE A 1 611 ? 24.386 91.699 84.538 1.00 50.27 1498 ILE A C 1
ATOM 9381 O O . ILE A 1 611 ? 24.997 90.661 84.276 1.00 50.53 1498 ILE A O 1
ATOM 9397 N N . ASN A 1 612 ? 23.062 91.769 84.589 1.00 58.33 1499 ASN A N 1
ATOM 9398 C CA . ASN A 1 612 ? 22.221 90.641 84.227 1.00 59.54 1499 ASN A CA 1
ATOM 9399 C C . ASN A 1 612 ? 21.391 91.021 83.008 1.00 62.51 1499 ASN A C 1
ATOM 9400 O O . ASN A 1 612 ? 21.311 92.196 82.655 1.00 63.91 1499 ASN A O 1
ATOM 9411 N N . PHE A 1 613 ? 20.785 90.032 82.360 1.00 55.05 1500 PHE A N 1
ATOM 9412 C CA . PHE A 1 613 ? 20.029 90.285 81.139 1.00 59.93 1500 PHE A CA 1
ATOM 9413 C C . PHE A 1 613 ? 18.930 91.323 81.369 1.00 61.08 1500 PHE A C 1
ATOM 9414 O O . PHE A 1 613 ? 18.616 92.106 80.473 1.00 61.23 1500 PHE A O 1
ATOM 9431 N N . ARG A 1 614 ? 18.362 91.343 82.571 1.00 67.05 1501 ARG A N 1
ATOM 9432 C CA . ARG A 1 614 ? 17.295 92.287 82.884 1.00 66.19 1501 ARG A CA 1
ATOM 9433 C C . ARG A 1 614 ? 17.785 93.724 82.721 1.00 61.65 1501 ARG A C 1
ATOM 9434 O O . ARG A 1 614 ? 17.040 94.593 82.270 1.00 62.31 1501 ARG A O 1
ATOM 9455 N N . ASP A 1 615 ? 19.038 93.969 83.084 1.00 52.18 1502 ASP A N 1
ATOM 9456 C CA . ASP A 1 615 ? 19.629 95.293 82.924 1.00 48.65 1502 ASP A CA 1
ATOM 9457 C C . ASP A 1 615 ? 19.779 95.626 81.444 1.00 44.12 1502 ASP A C 1
ATOM 9458 O O . ASP A 1 615 ? 19.502 96.747 8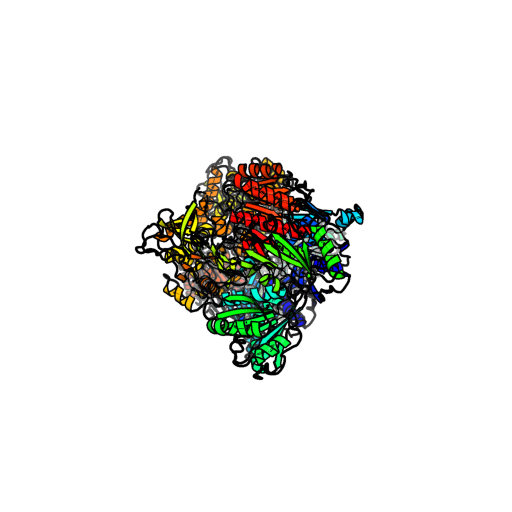1.019 1.00 45.03 1502 ASP A O 1
ATOM 9467 N N . VAL A 1 616 ? 20.216 94.645 80.661 1.00 44.38 1503 VAL A N 1
ATOM 9468 C CA . VAL A 1 616 ? 20.390 94.830 79.227 1.00 47.51 1503 VAL A CA 1
ATOM 9469 C C . VAL A 1 616 ? 19.038 95.076 78.569 1.00 49.44 1503 VAL A C 1
ATOM 9470 O O . VAL A 1 616 ? 18.887 95.995 77.766 1.00 47.38 1503 VAL A O 1
ATOM 9483 N N . MET A 1 617 ? 18.056 94.250 78.918 1.00 57.61 1504 MET A N 1
ATOM 9484 C CA . MET A 1 617 ? 16.731 94.334 78.315 1.00 68.01 1504 MET A CA 1
ATOM 9485 C C . MET A 1 617 ? 16.097 95.686 78.615 1.00 65.09 1504 MET A C 1
ATOM 9486 O O . MET A 1 617 ? 15.484 96.299 77.742 1.00 65.67 1504 MET A O 1
ATOM 9500 N N . LEU A 1 618 ? 16.243 96.148 79.852 1.00 62.07 1505 LEU A N 1
ATOM 9501 C CA . LEU A 1 618 ? 15.696 97.441 80.242 1.00 64.96 1505 LEU A CA 1
ATOM 9502 C C . LEU A 1 618 ? 16.366 98.568 79.467 1.00 65.70 1505 LEU A C 1
ATOM 9503 O O . LEU A 1 618 ? 15.694 99.442 78.922 1.00 70.33 1505 LEU A O 1
ATOM 9519 N N . THR A 1 619 ? 17.694 98.542 79.420 1.00 59.66 1506 THR A N 1
ATOM 9520 C CA . THR A 1 619 ? 18.454 99.586 78.744 1.00 63.43 1506 THR A CA 1
ATOM 9521 C C . THR A 1 619 ? 18.127 99.618 77.254 1.00 70.91 1506 THR A C 1
ATOM 9522 O O . THR A 1 619 ? 17.927 100.687 76.680 1.00 64.75 1506 THR A O 1
ATOM 9533 N N . SER A 1 620 ? 18.068 98.445 76.632 1.00 96.15 1507 SER A N 1
ATOM 9534 C CA . SER A 1 620 ? 17.815 98.353 75.197 1.00 103.78 1507 SER A CA 1
ATOM 9535 C C . SER A 1 620 ? 16.379 98.733 74.844 1.00 111.91 1507 SER A C 1
ATOM 9536 O O . SER A 1 620 ? 16.110 99.213 73.743 1.00 121.60 1507 SER A O 1
ATOM 9544 N N . GLY A 1 621 ? 15.461 98.513 75.779 1.00 94.83 1508 GLY A N 1
ATOM 9545 C CA . GLY A 1 621 ? 14.064 98.846 75.568 1.00 90.67 1508 GLY A CA 1
ATOM 9546 C C . GLY A 1 621 ? 13.208 97.657 75.176 1.00 96.18 1508 GLY A C 1
ATOM 9547 O O . GLY A 1 621 ? 11.994 97.786 75.010 1.00 100.09 1508 GLY A O 1
ATOM 9551 N N . LYS A 1 622 ? 13.834 96.494 75.030 1.00 133.24 1509 LYS A N 1
ATOM 9552 C CA . LYS A 1 622 ? 13.101 95.275 74.714 1.00 119.59 1509 LYS A CA 1
ATOM 9553 C C . LYS A 1 622 ? 12.127 94.965 75.845 1.00 123.18 1509 LYS A C 1
ATOM 9554 O O . LYS A 1 622 ? 11.060 94.392 75.621 1.00 124.11 1509 LYS A O 1
ATOM 9573 N N . LEU A 1 623 ? 12.503 95.351 77.060 1.00 93.53 1510 LEU A N 1
ATOM 9574 C CA . LEU A 1 623 ? 11.631 95.212 78.220 1.00 95.54 1510 LEU A CA 1
ATOM 9575 C C . LEU A 1 623 ? 11.125 96.586 78.651 1.00 89.65 1510 LEU A C 1
ATOM 9576 O O . LEU A 1 623 ? 11.902 97.538 78.750 1.00 90.10 1510 LEU A O 1
ATOM 9592 N N . ALA A 1 624 ? 9.823 96.691 78.898 1.00 85.71 1511 ALA A N 1
ATOM 9593 C CA . ALA A 1 624 ? 9.230 97.959 79.303 1.00 84.64 1511 ALA A CA 1
ATOM 9594 C C . ALA A 1 624 ? 9.521 98.210 80.778 1.00 80.04 1511 ALA A C 1
ATOM 9595 O O . ALA A 1 624 ? 10.054 97.339 81.464 1.00 77.30 1511 ALA A O 1
ATOM 9602 N N . ALA A 1 625 ? 9.167 99.394 81.267 1.00 84.18 1512 ALA A N 1
ATOM 9603 C CA . ALA A 1 625 ? 9.400 99.724 82.669 1.00 80.96 1512 ALA A CA 1
ATOM 9604 C C . ALA A 1 625 ? 8.283 99.228 83.591 1.00 82.45 1512 ALA A C 1
ATOM 9605 O O . ALA A 1 625 ? 8.520 98.977 84.773 1.00 80.64 1512 ALA A O 1
ATOM 9612 N N . ASP A 1 626 ? 7.074 99.078 83.058 1.00 67.24 1513 ASP A N 1
ATOM 9613 C CA . ASP A 1 626 ? 5.944 98.641 83.875 1.00 71.91 1513 ASP A CA 1
ATOM 9614 C C . ASP A 1 626 ? 6.194 97.244 84.448 1.00 75.66 1513 ASP A C 1
ATOM 9615 O O . ASP A 1 626 ? 5.672 96.891 85.507 1.00 76.41 1513 ASP A O 1
ATOM 9624 N N . ALA A 1 627 ? 6.996 96.455 83.740 1.00 89.97 1514 ALA A N 1
ATOM 9625 C CA . ALA A 1 627 ? 7.309 95.096 84.163 1.00 91.09 1514 ALA A CA 1
ATOM 9626 C C . ALA A 1 627 ? 8.147 95.100 85.438 1.00 87.65 1514 ALA A C 1
ATOM 9627 O O . ALA A 1 627 ? 8.088 94.160 86.231 1.00 86.27 1514 ALA A O 1
ATOM 9634 N N . LEU A 1 628 ? 8.934 96.156 85.621 1.00 97.64 1515 LEU A N 1
ATOM 9635 C CA . LEU A 1 628 ? 9.828 96.258 86.771 1.00 92.79 1515 LEU A CA 1
ATOM 9636 C C . LEU A 1 628 ? 9.049 96.127 88.077 1.00 93.22 1515 LEU A C 1
ATOM 9637 O O . LEU A 1 628 ? 8.013 96.772 88.249 1.00 94.98 1515 LEU A O 1
ATOM 9653 N N . PRO A 1 629 ? 9.542 95.288 89.004 1.00 76.34 1516 PRO A N 1
ATOM 9654 C CA . PRO A 1 629 ? 8.797 95.075 90.251 1.00 78.83 1516 PRO A CA 1
ATOM 9655 C C . PRO A 1 629 ? 8.585 96.355 91.059 1.00 78.52 1516 PRO A C 1
ATOM 9656 O O . PRO A 1 629 ? 9.455 97.222 91.100 1.00 81.47 1516 PRO A O 1
ATOM 9667 N N . GLY A 1 630 ? 7.423 96.451 91.695 1.00 74.37 1517 GLY A N 1
ATOM 9668 C CA . GLY A 1 630 ? 7.043 97.621 92.466 1.00 73.43 1517 GLY A CA 1
ATOM 9669 C C . GLY A 1 630 ? 7.033 98.936 91.708 1.00 75.77 1517 GLY A C 1
ATOM 9670 O O . GLY A 1 630 ? 6.595 99.006 90.560 1.00 79.54 1517 GLY A O 1
ATOM 9674 N N . ASP A 1 631 ? 7.528 99.983 92.361 1.00 112.85 1518 ASP A N 1
ATOM 9675 C CA . ASP A 1 631 ? 7.463 101.337 91.817 1.00 109.40 1518 ASP A CA 1
ATOM 9676 C C . ASP A 1 631 ? 8.752 101.764 91.116 1.00 102.22 1518 ASP A C 1
ATOM 9677 O O . ASP A 1 631 ? 9.096 102.946 91.113 1.00 102.37 1518 ASP A O 1
ATOM 9686 N N . LEU A 1 632 ? 9.461 100.812 90.520 1.00 71.59 1519 LEU A N 1
ATOM 9687 C CA . LEU A 1 632 ? 10.740 101.114 89.888 1.00 69.25 1519 LEU A CA 1
ATOM 9688 C C . LEU A 1 632 ? 10.539 101.908 88.599 1.00 73.65 1519 LEU A C 1
ATOM 9689 O O . LEU A 1 632 ? 11.414 102.673 88.193 1.00 75.65 1519 LEU A O 1
ATOM 9705 N N . ALA A 1 633 ? 9.389 101.725 87.956 1.00 76.30 1520 ALA A N 1
ATOM 9706 C CA . ALA A 1 633 ? 9.070 102.465 86.739 1.00 78.25 1520 ALA A CA 1
ATOM 9707 C C . ALA A 1 633 ? 9.163 103.971 86.988 1.00 74.70 1520 ALA A C 1
ATOM 9708 O O . ALA A 1 633 ? 9.478 104.741 86.080 1.00 70.27 1520 ALA A O 1
ATOM 9715 N N . GLU A 1 634 ? 8.869 104.384 88.217 1.00 89.02 1521 GLU A N 1
ATOM 9716 C CA . GLU A 1 634 ? 8.986 105.785 88.614 1.00 88.11 1521 GLU A CA 1
ATOM 9717 C C . GLU A 1 634 ? 10.439 106.197 88.857 1.00 79.03 1521 GLU A C 1
ATOM 9718 O O . GLU A 1 634 ? 10.828 107.329 88.572 1.00 75.29 1521 GLU A O 1
ATOM 9730 N N . GLN A 1 635 ? 11.239 105.270 89.374 1.00 85.91 1522 GLN A N 1
ATOM 9731 C CA . GLN A 1 635 ? 12.591 105.584 89.831 1.00 84.03 1522 GLN A CA 1
ATOM 9732 C C . GLN A 1 635 ? 13.575 105.814 88.684 1.00 81.05 1522 GLN A C 1
ATOM 9733 O O . GLN A 1 635 ? 13.362 105.352 87.563 1.00 81.23 1522 GLN A O 1
ATOM 9747 N N . ASP A 1 636 ? 14.653 106.534 88.985 1.00 68.64 1523 ASP A N 1
ATOM 9748 C CA . ASP A 1 636 ? 15.718 106.792 88.018 1.00 67.18 1523 ASP A CA 1
ATOM 9749 C C . ASP A 1 636 ? 16.814 105.734 88.139 1.00 59.76 1523 ASP A C 1
ATOM 9750 O O . ASP A 1 636 ? 17.326 105.235 87.138 1.00 62.55 1523 ASP A O 1
ATOM 9759 N N . CYS A 1 637 ? 17.172 105.413 89.379 1.00 54.13 1524 CYS A N 1
ATOM 9760 C CA . CYS A 1 637 ? 18.200 104.420 89.675 1.00 45.96 1524 CYS A CA 1
ATOM 9761 C C . CYS A 1 637 ? 17.580 103.030 89.791 1.00 48.77 1524 CYS A C 1
ATOM 9762 O O . CYS A 1 637 ? 16.994 102.696 90.818 1.00 49.86 1524 CYS A O 1
ATOM 9770 N N . VAL A 1 638 ? 17.683 102.234 88.729 1.00 57.66 1525 VAL A N 1
ATOM 9771 C CA . VAL A 1 638 ? 17.042 100.920 88.698 1.00 57.19 1525 VAL A CA 1
ATOM 9772 C C . VAL A 1 638 ? 17.998 99.785 88.323 1.00 55.79 1525 VAL A C 1
ATOM 9773 O O . VAL A 1 638 ? 17.694 98.617 88.552 1.00 59.16 1525 VAL A O 1
ATOM 9786 N N . LEU A 1 639 ? 19.144 100.120 87.744 1.00 40.52 1526 LEU A N 1
ATOM 9787 C CA . LEU A 1 639 ? 20.087 99.102 87.295 1.00 38.74 1526 LEU A CA 1
ATOM 9788 C C . LEU A 1 639 ? 20.798 98.464 88.487 1.00 36.12 1526 LEU A C 1
ATOM 9789 O O . LEU A 1 639 ? 20.970 99.101 89.526 1.00 35.91 1526 LEU A O 1
ATOM 9805 N N . GLY A 1 640 ? 21.203 97.204 88.341 1.00 47.07 1527 GLY A N 1
ATOM 9806 C CA . GLY A 1 640 ? 21.932 96.520 89.395 1.00 46.05 1527 GLY A CA 1
ATOM 9807 C C . GLY A 1 640 ? 21.063 95.595 90.222 1.00 45.55 1527 GLY A C 1
ATOM 9808 O O . GLY A 1 640 ? 20.264 96.055 91.037 1.00 44.68 1527 GLY A O 1
ATOM 9812 N N . LEU A 1 641 ? 21.226 94.290 90.021 1.00 47.98 1528 LEU A N 1
ATOM 9813 C CA . LEU A 1 641 ? 20.392 93.305 90.697 1.00 51.13 1528 LEU A CA 1
ATOM 9814 C C . LEU A 1 641 ? 21.122 92.641 91.863 1.00 44.56 1528 LEU A C 1
ATOM 9815 O O . LEU A 1 641 ? 20.495 92.106 92.779 1.00 44.66 1528 LEU A O 1
ATOM 9831 N N . GLU A 1 642 ? 22.449 92.671 91.819 1.00 46.35 1529 GLU A N 1
ATOM 9832 C CA . GLU A 1 642 ? 23.268 92.040 92.848 1.00 44.65 1529 GLU A CA 1
ATOM 9833 C C . GLU A 1 642 ? 24.624 92.723 92.948 1.00 45.11 1529 GLU A C 1
ATOM 9834 O O . GLU A 1 642 ? 24.992 93.513 92.079 1.00 45.89 1529 GLU A O 1
ATOM 9846 N N . PHE A 1 643 ? 25.370 92.409 94.003 1.00 39.63 1530 PHE A N 1
ATOM 9847 C CA . PHE A 1 643 ? 26.696 92.984 94.187 1.00 40.21 1530 PHE A CA 1
ATOM 9848 C C . PHE A 1 643 ? 27.502 92.245 95.249 1.00 43.46 1530 PHE A C 1
ATOM 9849 O O . PHE A 1 643 ? 26.948 91.569 96.116 1.00 45.28 1530 PHE A O 1
ATOM 9866 N N . ALA A 1 644 ? 28.818 92.398 95.171 1.00 52.82 1531 ALA A N 1
ATOM 9867 C CA . ALA A 1 644 ? 29.713 92.004 96.248 1.00 55.65 1531 ALA A CA 1
ATOM 9868 C C . ALA A 1 644 ? 30.402 93.260 96.766 1.00 58.89 1531 ALA A C 1
ATOM 9869 O O . ALA A 1 644 ? 30.862 94.091 95.982 1.00 59.79 1531 ALA A O 1
ATOM 9876 N N . GLY A 1 645 ? 30.468 93.400 98.084 1.00 45.95 1532 GLY A N 1
ATOM 9877 C CA . GLY A 1 645 ? 31.035 94.592 98.681 1.00 47.59 1532 GLY A CA 1
ATOM 9878 C C . GLY A 1 645 ? 31.289 94.469 100.169 1.00 53.73 1532 GLY A C 1
ATOM 9879 O O . GLY A 1 645 ? 31.530 93.376 100.681 1.00 53.31 1532 GLY A O 1
ATOM 9883 N N . ARG A 1 646 ? 31.231 95.600 100.864 1.00 71.08 1533 ARG A N 1
ATOM 9884 C CA . ARG A 1 646 ? 31.498 95.639 102.296 1.00 77.21 1533 ARG A CA 1
ATOM 9885 C C . ARG A 1 646 ? 30.298 96.120 103.102 1.00 76.52 1533 ARG A C 1
ATOM 9886 O O . ARG A 1 646 ? 29.521 96.963 102.652 1.00 74.93 1533 ARG A O 1
ATOM 9907 N N . ASP A 1 647 ? 30.164 95.568 104.303 1.00 89.82 1534 ASP A N 1
ATOM 9908 C CA . ASP A 1 647 ? 29.072 95.904 105.205 1.00 94.53 1534 ASP A CA 1
ATOM 9909 C C . ASP A 1 647 ? 29.319 97.273 105.835 1.00 91.49 1534 ASP A C 1
ATOM 9910 O O . ASP A 1 647 ? 30.393 97.851 105.672 1.00 91.55 1534 ASP A O 1
ATOM 9919 N N . THR A 1 648 ? 28.323 97.793 106.546 1.00 85.65 1535 THR A N 1
ATOM 9920 C CA . THR A 1 648 ? 28.493 99.004 107.344 1.00 86.48 1535 THR A CA 1
ATOM 9921 C C . THR A 1 648 ? 29.669 98.861 108.307 1.00 86.78 1535 THR A C 1
ATOM 9922 O O . THR A 1 648 ? 30.288 99.852 108.698 1.00 83.76 1535 THR A O 1
ATOM 9933 N N . GLN A 1 649 ? 29.969 97.623 108.686 1.00 105.32 1536 GLN A N 1
ATOM 9934 C CA . GLN A 1 649 ? 31.038 97.343 109.638 1.00 108.91 1536 GLN A CA 1
ATOM 9935 C C . GLN A 1 649 ? 32.229 96.684 108.932 1.00 102.49 1536 GLN A C 1
ATOM 9936 O O . GLN A 1 649 ? 33.025 95.982 109.555 1.00 107.74 1536 GLN A O 1
ATOM 9950 N N . GLY A 1 650 ? 32.338 96.922 107.628 1.00 74.42 1537 GLY A N 1
ATOM 9951 C CA . GLY A 1 650 ? 33.491 96.508 106.846 1.00 76.17 1537 GLY A CA 1
ATOM 9952 C C . GLY A 1 650 ? 33.598 95.013 106.594 1.00 79.01 1537 GLY A C 1
ATOM 9953 O O . GLY A 1 650 ? 34.635 94.525 106.147 1.00 82.82 1537 GLY A O 1
ATOM 9957 N N . ARG A 1 651 ? 32.525 94.285 106.881 1.00 94.37 1538 ARG A N 1
ATOM 9958 C CA . ARG A 1 651 ? 32.475 92.850 106.621 1.00 92.56 1538 ARG A CA 1
ATOM 9959 C C . ARG A 1 651 ? 32.368 92.558 105.125 1.00 83.52 1538 ARG A C 1
ATOM 9960 O O . ARG A 1 651 ? 31.708 93.289 104.389 1.00 81.68 1538 ARG A O 1
ATOM 9981 N N . ARG A 1 652 ? 32.999 91.474 104.685 1.00 74.04 1539 ARG A N 1
ATOM 9982 C CA . ARG A 1 652 ? 32.931 91.056 103.287 1.00 70.67 1539 ARG A CA 1
ATOM 9983 C C . ARG A 1 652 ? 31.602 90.361 103.012 1.00 67.02 1539 ARG A C 1
ATOM 9984 O O . ARG A 1 652 ? 31.311 89.313 103.589 1.00 68.14 1539 ARG A O 1
ATOM 10005 N N . VAL A 1 653 ? 30.800 90.955 102.132 1.00 56.36 1540 VAL A N 1
ATOM 10006 C CA . VAL A 1 653 ? 29.427 90.513 101.923 1.00 56.26 1540 VAL A CA 1
ATOM 10007 C C . VAL A 1 653 ? 29.071 90.469 100.441 1.00 57.34 1540 VAL A C 1
ATOM 10008 O O . VAL A 1 653 ? 29.588 91.245 99.637 1.00 56.91 1540 VAL A O 1
ATOM 10021 N N . MET A 1 654 ? 28.185 89.540 100.096 1.00 57.06 1541 MET A N 1
ATOM 10022 C CA . MET A 1 654 ? 27.574 89.481 98.774 1.00 56.91 1541 MET A CA 1
ATOM 10023 C C . MET A 1 654 ? 26.064 89.511 98.965 1.00 50.45 1541 MET A C 1
ATOM 10024 O O . MET A 1 654 ? 25.553 88.933 99.924 1.00 49.88 1541 MET A O 1
ATOM 10038 N N . ALA A 1 655 ? 25.352 90.197 98.075 1.00 54.79 1542 ALA A N 1
ATOM 10039 C CA . ALA A 1 655 ? 23.922 90.404 98.272 1.00 51.76 1542 ALA A CA 1
ATOM 10040 C C . ALA A 1 655 ? 23.117 90.325 96.982 1.00 50.02 1542 ALA A C 1
ATOM 10041 O O . ALA A 1 655 ? 23.666 90.321 95.880 1.00 47.96 1542 ALA A O 1
ATOM 10048 N N . MET A 1 656 ? 21.799 90.279 97.149 1.00 54.49 1543 MET A N 1
ATOM 10049 C CA . MET A 1 656 ? 20.860 90.274 96.038 1.00 56.26 1543 MET A CA 1
ATOM 10050 C C . MET A 1 656 ? 19.764 91.293 96.327 1.00 55.25 1543 MET A C 1
ATOM 10051 O O . MET A 1 656 ? 19.216 91.328 97.429 1.00 54.37 1543 MET A O 1
ATOM 10065 N N . VAL A 1 657 ? 19.462 92.129 95.339 1.00 45.84 1544 VAL A N 1
ATOM 10066 C CA . VAL A 1 657 ? 18.491 93.204 95.510 1.00 42.66 1544 VAL A CA 1
ATOM 10067 C C . VAL A 1 657 ? 17.609 93.333 94.273 1.00 40.90 1544 VAL A C 1
ATOM 10068 O O . VAL A 1 657 ? 17.974 92.860 93.197 1.00 44.23 1544 VAL A O 1
ATOM 10081 N N . PRO A 1 658 ? 16.442 93.981 94.418 1.00 40.39 1545 PRO A N 1
ATOM 10082 C CA . PRO A 1 658 ? 15.564 94.193 93.263 1.00 40.38 1545 PRO A CA 1
ATOM 10083 C C . PRO A 1 658 ? 16.141 95.179 92.258 1.00 39.38 1545 PRO A C 1
ATOM 10084 O O . PRO A 1 658 ? 15.889 95.062 91.057 1.00 39.25 1545 PRO A O 1
ATOM 10095 N N . ALA A 1 659 ? 16.886 96.159 92.754 1.00 47.24 1546 ALA A N 1
ATOM 10096 C CA . ALA A 1 659 ? 17.514 97.147 91.894 1.00 45.22 1546 ALA A CA 1
ATOM 10097 C C . ALA A 1 659 ? 18.561 97.935 92.666 1.00 44.78 1546 ALA A C 1
ATOM 10098 O O . ALA A 1 659 ? 18.739 97.729 93.867 1.00 43.66 1546 ALA A O 1
ATOM 10105 N N . LYS A 1 660 ? 19.258 98.817 91.953 1.00 37.69 1547 LYS A N 1
ATOM 10106 C CA . LYS A 1 660 ? 20.083 99.867 92.553 1.00 37.62 1547 LYS A CA 1
ATOM 10107 C C . LYS A 1 660 ? 21.441 99.384 93.063 1.00 36.80 1547 LYS A C 1
ATOM 10108 O O . LYS A 1 660 ? 22.068 100.061 93.880 1.00 36.89 1547 LYS A O 1
ATOM 10127 N N . SER A 1 661 ? 21.905 98.231 92.590 1.00 51.74 1548 SER A N 1
ATOM 10128 C CA . SER A 1 661 ? 23.194 97.706 93.035 1.00 52.12 1548 SER A CA 1
ATOM 10129 C C . SER A 1 661 ? 24.331 98.258 92.183 1.00 50.03 1548 SER A C 1
ATOM 10130 O O . SER A 1 661 ? 25.497 98.201 92.576 1.00 50.15 1548 SER A O 1
ATOM 10138 N N . LEU A 1 662 ? 23.988 98.807 91.023 1.00 37.51 1549 LEU A N 1
ATOM 10139 C CA . LEU A 1 662 ? 24.996 99.335 90.118 1.00 36.37 1549 LEU A CA 1
ATOM 10140 C C . LEU A 1 662 ? 25.283 100.778 90.509 1.00 37.13 1549 LEU A C 1
ATOM 10141 O O . LEU A 1 662 ? 25.042 101.714 89.746 1.00 37.49 1549 LEU A O 1
ATOM 10157 N N . ALA A 1 663 ? 25.798 100.932 91.724 1.00 40.68 1550 ALA A N 1
ATOM 10158 C CA . ALA A 1 663 ? 26.076 102.235 92.302 1.00 39.13 1550 ALA A CA 1
ATOM 10159 C C . ALA A 1 663 ? 27.242 102.111 93.271 1.00 40.20 1550 ALA A C 1
ATOM 10160 O O . ALA A 1 663 ? 27.671 101.006 93.594 1.00 39.93 1550 ALA A O 1
ATOM 10167 N N . THR A 1 664 ? 27.764 103.242 93.726 1.00 47.12 1551 THR A N 1
ATOM 10168 C CA . THR A 1 664 ? 28.875 103.231 94.668 1.00 50.11 1551 THR A CA 1
ATOM 10169 C C . THR A 1 664 ? 28.433 102.671 96.018 1.00 49.92 1551 THR A C 1
ATOM 10170 O O . THR A 1 664 ? 29.241 102.125 96.768 1.00 50.83 1551 THR A O 1
ATOM 10181 N N . THR A 1 665 ? 27.146 102.813 96.320 1.00 50.99 1552 THR A N 1
ATOM 10182 C CA . THR A 1 665 ? 26.580 102.284 97.556 1.00 52.09 1552 THR A CA 1
ATOM 10183 C C . THR A 1 665 ? 25.191 101.718 97.292 1.00 48.89 1552 THR A C 1
ATOM 10184 O O . THR A 1 665 ? 24.490 102.170 96.387 1.00 44.47 1552 THR A O 1
ATOM 10195 N N . CYS A 1 666 ? 24.802 100.716 98.074 1.00 43.29 1553 CYS A N 1
ATOM 10196 C CA . CYS A 1 666 ? 23.490 100.099 97.923 1.00 42.75 1553 CYS A CA 1
ATOM 10197 C C . CYS A 1 666 ? 22.923 99.685 99.275 1.00 47.71 1553 CYS A C 1
ATOM 10198 O O . CYS A 1 666 ? 23.659 99.245 100.159 1.00 45.86 1553 CYS A O 1
ATOM 10206 N N . VAL A 1 667 ? 21.615 99.851 99.437 1.00 53.48 1554 VAL A N 1
ATOM 10207 C CA . VAL A 1 667 ? 20.922 99.387 100.631 1.00 56.77 1554 VAL A CA 1
ATOM 10208 C C . VAL A 1 667 ? 20.389 97.979 100.385 1.00 58.13 1554 VAL A C 1
ATOM 10209 O O . VAL A 1 667 ? 19.505 97.781 99.554 1.00 58.25 1554 VAL A O 1
ATOM 10222 N N . ALA A 1 668 ? 20.933 97.007 101.111 1.00 45.83 1555 ALA A N 1
ATOM 10223 C CA . ALA A 1 668 ? 20.558 95.608 100.929 1.00 48.72 1555 ALA A CA 1
ATOM 10224 C C . ALA A 1 668 ? 19.768 95.075 102.123 1.00 55.05 1555 ALA A C 1
ATOM 10225 O O . ALA A 1 668 ? 19.927 95.550 103.248 1.00 58.35 1555 ALA A O 1
ATOM 10232 N N . SER A 1 669 ? 18.907 94.094 101.864 1.00 69.86 1556 SER A N 1
ATOM 10233 C CA . SER A 1 669 ? 18.126 93.441 102.911 1.00 74.65 1556 SER A CA 1
ATOM 10234 C C . SER A 1 669 ? 18.910 92.292 103.548 1.00 76.98 1556 SER A C 1
ATOM 10235 O O . SER A 1 669 ? 19.454 91.444 102.840 1.00 77.99 1556 SER A O 1
ATOM 10243 N N . LYS A 1 670 ? 18.964 92.262 104.878 1.00 73.32 1557 LYS A N 1
ATOM 10244 C CA . LYS A 1 670 ? 19.760 91.259 105.583 1.00 75.15 1557 LYS A CA 1
ATOM 10245 C C . LYS A 1 670 ? 19.297 89.850 105.243 1.00 73.94 1557 LYS A C 1
ATOM 10246 O O . LYS A 1 670 ? 20.105 88.924 105.173 1.00 71.12 1557 LYS A O 1
ATOM 10265 N N . ARG A 1 671 ? 17.996 89.688 105.026 1.00 90.46 1558 ARG A N 1
ATOM 10266 C CA . ARG A 1 671 ? 17.453 88.382 104.686 1.00 88.55 1558 ARG A CA 1
ATOM 10267 C C . ARG A 1 671 ? 18.121 87.856 103.425 1.00 83.80 1558 ARG A C 1
ATOM 10268 O O . ARG A 1 671 ? 18.395 86.661 103.312 1.00 81.41 1558 ARG A O 1
ATOM 10289 N N . MET A 1 672 ? 18.379 88.751 102.476 1.00 76.99 1559 MET A N 1
ATOM 10290 C CA . MET A 1 672 ? 19.012 88.359 101.226 1.00 75.84 1559 MET A CA 1
ATOM 10291 C C . MET A 1 672 ? 20.472 88.810 101.169 1.00 74.21 1559 MET A C 1
ATOM 10292 O O . MET A 1 672 ? 20.865 89.577 100.291 1.00 68.66 1559 MET A O 1
ATOM 10306 N N . MET A 1 673 ? 21.270 88.313 102.110 1.00 72.25 1560 MET A N 1
ATOM 10307 C CA . MET A 1 673 ? 22.711 88.555 102.114 1.00 73.63 1560 MET A CA 1
ATOM 10308 C C . MET A 1 673 ? 23.482 87.338 102.616 1.00 73.26 1560 MET A C 1
ATOM 10309 O O . MET A 1 673 ? 23.036 86.625 103.515 1.00 75.17 1560 MET A O 1
ATOM 10323 N N . TRP A 1 674 ? 24.647 87.113 102.019 1.00 70.41 1561 TRP A N 1
ATOM 10324 C CA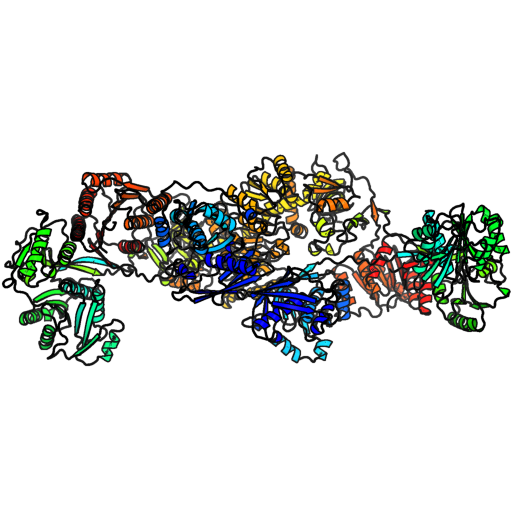 . TRP A 1 674 ? 25.549 86.055 102.448 1.00 69.88 1561 TRP A CA 1
ATOM 10325 C C . TRP A 1 674 ? 26.890 86.693 102.795 1.00 68.31 1561 TRP A C 1
ATOM 10326 O O . TRP A 1 674 ? 27.325 87.626 102.122 1.00 64.17 1561 TRP A O 1
ATOM 10347 N N . GLN A 1 675 ? 27.546 86.204 103.841 1.00 81.89 1562 GLN A N 1
ATOM 10348 C CA . GLN A 1 675 ? 28.895 86.664 104.148 1.00 88.49 1562 GLN A CA 1
ATOM 10349 C C . GLN A 1 675 ? 29.885 85.888 103.292 1.00 85.44 1562 GLN A C 1
ATOM 10350 O O . GLN A 1 675 ? 29.910 84.658 103.319 1.00 85.12 1562 GLN A O 1
ATOM 10364 N N . ILE A 1 676 ? 30.693 86.615 102.528 1.00 72.45 1563 ILE A N 1
ATOM 10365 C CA . ILE A 1 676 ? 31.614 85.991 101.590 1.00 74.61 1563 ILE A CA 1
ATOM 10366 C C . ILE A 1 676 ? 32.545 85.049 102.353 1.00 80.80 1563 ILE A C 1
ATOM 10367 O O . ILE A 1 676 ? 33.092 85.423 103.391 1.00 83.45 1563 ILE A O 1
ATOM 10383 N N . PRO A 1 677 ? 32.719 83.815 101.848 1.00 83.40 1564 PRO A N 1
ATOM 10384 C CA . PRO A 1 677 ? 33.663 82.879 102.463 1.00 86.27 1564 PRO A CA 1
ATOM 10385 C C . PRO A 1 677 ? 35.112 83.205 102.117 1.00 86.98 1564 PRO A C 1
ATOM 10386 O O . PRO A 1 677 ? 35.362 84.046 101.252 1.00 82.87 1564 PRO A O 1
ATOM 10397 N N . GLU A 1 678 ? 36.050 82.554 102.796 1.00 104.22 1565 GLU A N 1
ATOM 10398 C CA . GLU A 1 678 ? 37.467 82.721 102.498 1.00 107.60 1565 GLU A CA 1
ATOM 10399 C C . GLU A 1 678 ? 37.775 81.996 101.189 1.00 106.05 1565 GLU A C 1
ATOM 10400 O O . GLU A 1 678 ? 37.021 81.117 100.775 1.00 102.40 1565 GLU A O 1
ATOM 10412 N N . LYS A 1 679 ? 38.868 82.383 100.537 1.00 147.01 1566 LYS A N 1
ATOM 10413 C CA . LYS A 1 679 ? 39.260 81.815 99.245 1.00 150.75 1566 LYS A CA 1
ATOM 10414 C C . LYS A 1 679 ? 38.254 82.168 98.151 1.00 148.95 1566 LYS A C 1
ATOM 10415 O O . LYS A 1 679 ? 38.238 81.549 97.086 1.00 150.57 1566 LYS A O 1
ATOM 10434 N N . TRP A 1 680 ? 37.414 83.163 98.422 1.00 80.26 1567 TRP A N 1
ATOM 10435 C CA . TRP A 1 680 ? 36.577 83.768 97.395 1.00 75.31 1567 TRP A CA 1
ATOM 10436 C C . TRP A 1 680 ? 36.937 85.239 97.262 1.00 74.58 1567 TRP A C 1
ATOM 10437 O O . TRP A 1 680 ? 36.913 85.980 98.245 1.00 76.10 1567 TRP A O 1
ATOM 10458 N N . THR A 1 681 ? 37.283 85.658 96.050 1.00 71.59 1568 THR A N 1
ATOM 10459 C CA . THR A 1 681 ? 37.503 87.070 95.779 1.00 66.80 1568 THR A CA 1
ATOM 10460 C C . THR A 1 681 ? 36.127 87.713 95.679 1.00 59.60 1568 THR A C 1
ATOM 10461 O O . THR A 1 681 ? 35.151 87.037 95.347 1.00 56.87 1568 THR A O 1
ATOM 10472 N N . MET A 1 682 ? 36.033 89.001 95.991 1.00 75.49 1569 MET A N 1
ATOM 10473 C CA . MET A 1 682 ? 34.779 89.719 95.803 1.00 65.94 1569 MET A CA 1
ATOM 10474 C C . MET A 1 682 ? 34.319 89.554 94.360 1.00 56.83 1569 MET A C 1
ATOM 10475 O O . MET A 1 682 ? 33.130 89.401 94.091 1.00 50.73 1569 MET A O 1
ATOM 10489 N N . GLU A 1 683 ? 35.280 89.574 93.442 1.00 58.04 1570 GLU A N 1
ATOM 10490 C CA . GLU A 1 683 ? 35.016 89.345 92.027 1.00 57.91 1570 GLU A CA 1
ATOM 10491 C C . GLU A 1 683 ? 34.253 88.036 91.838 1.00 59.31 1570 GLU A C 1
ATOM 10492 O O . GLU A 1 683 ? 33.248 87.983 91.129 1.00 59.77 1570 GLU A O 1
ATOM 10504 N N . GLU A 1 684 ? 34.746 86.979 92.472 1.00 63.76 1571 GLU A N 1
ATOM 10505 C CA . GLU A 1 684 ? 34.120 85.669 92.386 1.00 66.81 1571 GLU A CA 1
ATOM 10506 C C . GLU A 1 684 ? 32.742 85.661 93.043 1.00 60.86 1571 GLU A C 1
ATOM 10507 O O . GLU A 1 684 ? 31.762 85.212 92.448 1.00 61.15 1571 GLU A O 1
ATOM 10519 N N . ALA A 1 685 ? 32.675 86.167 94.270 1.00 52.78 1572 ALA A N 1
ATOM 10520 C CA . ALA A 1 685 ? 31.450 86.115 95.059 1.00 49.66 1572 ALA A CA 1
ATOM 10521 C C . ALA A 1 685 ? 30.286 86.815 94.359 1.00 47.93 1572 ALA A C 1
ATOM 10522 O O . ALA A 1 685 ? 29.145 86.351 94.421 1.00 48.86 1572 ALA A O 1
ATOM 10529 N N . SER A 1 686 ? 30.581 87.921 93.684 1.00 50.17 1573 SER A N 1
ATOM 10530 C CA . SER A 1 686 ? 29.556 88.727 93.027 1.00 50.36 1573 SER A CA 1
ATOM 10531 C C . SER A 1 686 ? 28.721 87.924 92.031 1.00 48.85 1573 SER A C 1
ATOM 10532 O O . SER A 1 686 ? 27.600 88.311 91.700 1.00 48.68 1573 SER A O 1
ATOM 10540 N N . THR A 1 687 ? 29.271 86.813 91.550 1.00 44.39 1574 THR A N 1
ATOM 10541 C CA . THR A 1 687 ? 28.614 86.014 90.519 1.00 44.15 1574 THR A CA 1
ATOM 10542 C C . THR A 1 687 ? 27.529 85.086 91.071 1.00 43.65 1574 THR A C 1
ATOM 10543 O O . THR A 1 687 ? 26.724 84.551 90.310 1.00 43.30 1574 THR A O 1
ATOM 10554 N N . VAL A 1 688 ? 27.502 84.901 92.386 1.00 43.83 1575 VAL A N 1
ATOM 10555 C CA . VAL A 1 688 ? 26.702 83.834 92.991 1.00 43.86 1575 VAL A CA 1
ATOM 10556 C C . VAL A 1 688 ? 25.226 84.180 93.242 1.00 42.74 1575 VAL A C 1
ATOM 10557 O O . VAL A 1 688 ? 24.349 83.419 92.842 1.00 42.53 1575 VAL A O 1
ATOM 10570 N N . PRO A 1 689 ? 24.947 85.310 93.916 1.00 45.54 1576 PRO A N 1
ATOM 10571 C CA . PRO A 1 689 ? 23.602 85.596 94.438 1.00 45.03 1576 PRO A CA 1
ATOM 10572 C C . PRO A 1 689 ? 22.430 85.300 93.498 1.00 44.45 1576 PRO A C 1
ATOM 10573 O O . PRO A 1 689 ? 21.553 84.518 93.857 1.00 46.87 1576 PRO A O 1
ATOM 10584 N N . CYS A 1 690 ? 22.402 85.928 92.328 1.00 48.90 1577 CYS A N 1
ATOM 10585 C CA . CYS A 1 690 ? 21.230 85.855 91.463 1.00 48.65 1577 CYS A CA 1
ATOM 10586 C C . CYS A 1 690 ? 21.055 84.502 90.787 1.00 48.98 1577 CYS A C 1
ATOM 10587 O O . CYS A 1 690 ? 19.998 83.882 90.903 1.00 51.94 1577 CYS A O 1
ATOM 10595 N N . VAL A 1 691 ? 22.075 84.057 90.058 1.00 46.57 1578 VAL A N 1
ATOM 10596 C CA . VAL A 1 691 ? 21.953 82.837 89.268 1.00 43.95 1578 VAL A CA 1
ATOM 10597 C C . VAL A 1 691 ? 21.656 81.636 90.161 1.00 43.98 1578 VAL A C 1
ATOM 10598 O O . VAL A 1 691 ? 20.901 80.749 89.773 1.00 44.33 1578 VAL A O 1
ATOM 10611 N N . TYR A 1 692 ? 22.229 81.611 91.360 1.00 48.06 1579 TYR A N 1
ATOM 10612 C CA . TYR A 1 692 ? 22.041 80.472 92.250 1.00 48.63 1579 TYR A CA 1
ATOM 10613 C C . TYR A 1 692 ? 20.736 80.564 93.029 1.00 51.74 1579 TYR A C 1
ATOM 10614 O O . TYR A 1 692 ? 20.088 79.548 93.277 1.00 56.52 1579 TYR A O 1
ATOM 10632 N N . SER A 1 693 ? 20.347 81.772 93.420 1.00 42.36 1580 SER A N 1
ATOM 10633 C CA . SER A 1 693 ? 19.035 81.969 94.023 1.00 46.91 1580 SER A CA 1
ATOM 10634 C C . SER A 1 693 ? 17.959 81.536 93.035 1.00 46.38 1580 SER A C 1
ATOM 10635 O O . SER A 1 693 ? 16.938 80.965 93.419 1.00 46.28 1580 SER A O 1
ATOM 10643 N N . THR A 1 694 ? 18.202 81.810 91.758 1.00 46.47 1581 THR A N 1
ATOM 10644 C CA . THR A 1 694 ? 17.286 81.419 90.697 1.00 48.14 1581 THR A CA 1
ATOM 10645 C C . THR A 1 694 ? 17.246 79.900 90.563 1.00 47.59 1581 THR A C 1
ATOM 10646 O O . THR A 1 694 ? 16.172 79.297 90.515 1.00 46.62 1581 THR A O 1
ATOM 10657 N N . VAL A 1 695 ? 18.425 79.291 90.502 1.00 60.72 1582 VAL A N 1
ATOM 10658 C CA . VAL A 1 695 ? 18.541 77.856 90.289 1.00 61.05 1582 VAL A CA 1
ATOM 10659 C C . VAL A 1 695 ? 17.844 77.099 91.410 1.00 58.89 1582 VAL A C 1
ATOM 10660 O O . VAL A 1 695 ? 17.137 76.120 91.167 1.00 61.39 1582 VAL A O 1
ATOM 10673 N N . TYR A 1 696 ? 18.033 77.563 92.639 1.00 48.88 1583 TYR A N 1
ATOM 10674 C CA . TYR A 1 696 ? 17.490 76.866 93.794 1.00 50.36 1583 TYR A CA 1
ATOM 10675 C C . TYR A 1 696 ? 15.986 77.076 93.927 1.00 46.09 1583 TYR A C 1
ATOM 10676 O O . TYR A 1 696 ? 15.262 76.161 94.317 1.00 46.92 1583 TYR A O 1
ATOM 10694 N N . TYR A 1 697 ? 15.507 78.268 93.590 1.00 44.93 1584 TYR A N 1
ATOM 10695 C CA . TYR A 1 697 ? 14.079 78.542 93.682 1.00 45.68 1584 TYR A CA 1
ATOM 10696 C C . TYR A 1 697 ? 13.317 77.764 92.611 1.00 46.23 1584 TYR A C 1
ATOM 10697 O O . TYR A 1 697 ? 12.140 77.442 92.781 1.00 47.33 1584 TYR A O 1
ATOM 10715 N N . ALA A 1 698 ? 13.995 77.473 91.506 1.00 57.92 1585 ALA A N 1
ATOM 10716 C CA . ALA A 1 698 ? 13.372 76.788 90.380 1.00 57.26 1585 ALA A CA 1
ATOM 10717 C C . ALA A 1 698 ? 13.458 75.269 90.523 1.00 58.96 1585 ALA A C 1
ATOM 10718 O O . ALA A 1 698 ? 12.447 74.571 90.434 1.00 48.07 1585 ALA A O 1
ATOM 10725 N N . LEU A 1 699 ? 14.670 74.767 90.740 1.00 55.72 1586 LEU A N 1
ATOM 10726 C CA . LEU A 1 699 ? 14.917 73.328 90.734 1.00 55.59 1586 LEU A CA 1
ATOM 10727 C C . LEU A 1 699 ? 14.516 72.636 92.040 1.00 52.89 1586 LEU A C 1
ATOM 10728 O O . LEU A 1 699 ? 13.985 71.525 92.016 1.00 53.75 1586 LEU A O 1
ATOM 10744 N N . VAL A 1 700 ? 14.759 73.288 93.173 1.00 53.61 1587 VAL A N 1
ATOM 10745 C CA . VAL A 1 700 ? 14.544 72.649 94.469 1.00 53.46 1587 VAL A CA 1
ATOM 10746 C C . VAL A 1 700 ? 13.177 72.996 95.049 1.00 50.71 1587 VAL A C 1
ATOM 10747 O O . VAL A 1 700 ? 12.427 72.107 95.451 1.00 51.60 1587 VAL A O 1
ATOM 10760 N N . VAL A 1 701 ? 12.850 74.281 95.094 1.00 64.73 1588 VAL A N 1
ATOM 10761 C CA . VAL A 1 701 ? 11.602 74.715 95.706 1.00 64.21 1588 VAL A CA 1
ATOM 10762 C C . VAL A 1 701 ? 10.426 74.351 94.813 1.00 66.81 1588 VAL A C 1
ATOM 10763 O O . VAL A 1 701 ? 9.581 73.539 95.184 1.00 70.82 1588 VAL A O 1
ATOM 10776 N N . ARG A 1 702 ? 10.369 74.967 93.639 1.00 53.79 1589 ARG A N 1
ATOM 10777 C CA . ARG A 1 702 ? 9.261 74.761 92.716 1.00 50.45 1589 ARG A CA 1
ATOM 10778 C C . ARG A 1 702 ? 9.277 73.359 92.103 1.00 46.25 1589 ARG A C 1
ATOM 10779 O O . ARG A 1 702 ? 8.290 72.627 92.186 1.00 46.69 1589 ARG A O 1
ATOM 10800 N N . GLY A 1 703 ? 10.404 72.988 91.503 1.00 46.47 1590 GLY A N 1
ATOM 10801 C CA . GLY A 1 703 ? 10.515 71.731 90.785 1.00 47.09 1590 GLY A CA 1
ATOM 10802 C C . GLY A 1 703 ? 10.686 70.502 91.660 1.00 50.94 1590 GLY A C 1
ATOM 10803 O O . GLY A 1 703 ? 10.335 69.393 91.252 1.00 50.53 1590 GLY A O 1
ATOM 10807 N N . GLN A 1 704 ? 11.228 70.696 92.858 1.00 65.37 1591 GLN A N 1
ATOM 10808 C CA . GLN A 1 704 ? 11.468 69.593 93.784 1.00 68.38 1591 GLN A CA 1
ATOM 10809 C C . GLN A 1 704 ? 12.197 68.453 93.087 1.00 67.55 1591 GLN A C 1
ATOM 10810 O O . GLN A 1 704 ? 11.684 67.338 93.003 1.00 70.56 1591 GLN A O 1
ATOM 10824 N N . MET A 1 705 ? 13.399 68.733 92.600 1.00 63.70 1592 MET A N 1
ATOM 10825 C CA . MET A 1 705 ? 14.162 67.747 91.851 1.00 65.63 1592 MET A CA 1
ATOM 10826 C C . MET A 1 705 ? 14.719 66.681 92.788 1.00 71.44 1592 MET A C 1
ATOM 10827 O O . MET A 1 705 ? 15.137 66.984 93.907 1.00 70.60 1592 MET A O 1
ATOM 10841 N N . LYS A 1 706 ? 14.716 65.433 92.325 1.00 63.44 1593 LYS A N 1
ATOM 10842 C CA . LYS A 1 706 ? 15.204 64.315 93.124 1.00 65.99 1593 LYS A CA 1
ATOM 10843 C C . LYS A 1 706 ? 16.384 63.628 92.448 1.00 60.62 1593 LYS A C 1
ATOM 10844 O O . LYS A 1 706 ? 16.516 63.655 91.224 1.00 59.16 1593 LYS A O 1
ATOM 10863 N N . LYS A 1 707 ? 17.231 63.003 93.259 1.00 62.11 1594 LYS A N 1
ATOM 10864 C CA . LYS A 1 707 ? 18.409 62.305 92.763 1.00 63.41 1594 LYS A CA 1
ATOM 10865 C C . LYS A 1 707 ? 18.016 61.218 91.764 1.00 63.45 1594 LYS A C 1
ATOM 10866 O O . LYS A 1 707 ? 16.998 60.545 91.933 1.00 63.59 1594 LYS A O 1
ATOM 10885 N N . GLY A 1 708 ? 18.827 61.055 90.723 1.00 74.81 1595 GLY A N 1
ATOM 10886 C CA . GLY A 1 708 ? 18.595 60.020 89.733 1.00 77.33 1595 GLY A CA 1
ATOM 10887 C C . GLY A 1 708 ? 17.683 60.451 88.600 1.00 76.47 1595 GLY A C 1
ATOM 10888 O O . GLY A 1 708 ? 17.572 59.757 87.589 1.00 78.34 1595 GLY A O 1
ATOM 10892 N N . GLU A 1 709 ? 17.024 61.595 88.765 1.00 71.47 1596 GLU A N 1
ATOM 10893 C CA . GLU A 1 709 ? 16.132 62.114 87.735 1.00 64.48 1596 GLU A CA 1
ATOM 10894 C C . GLU A 1 709 ? 16.927 62.690 86.570 1.00 61.48 1596 GLU A C 1
ATOM 10895 O O . GLU A 1 709 ? 18.132 62.924 86.685 1.00 59.11 1596 GLU A O 1
ATOM 10907 N N . LYS A 1 710 ? 16.244 62.902 85.448 1.00 66.33 1597 LYS A N 1
ATOM 10908 C CA . LYS A 1 710 ? 16.852 63.504 84.267 1.00 66.17 1597 LYS A CA 1
ATOM 10909 C C . LYS A 1 710 ? 16.373 64.944 84.109 1.00 57.73 1597 LYS A C 1
ATOM 10910 O O . LYS A 1 710 ? 15.171 65.208 84.158 1.00 56.94 1597 LYS A O 1
ATOM 10929 N N . ILE A 1 711 ? 17.303 65.874 83.922 1.00 52.56 1598 ILE A N 1
ATOM 10930 C CA . ILE A 1 711 ? 16.929 67.274 83.732 1.00 50.83 1598 ILE A CA 1
ATOM 10931 C C . ILE A 1 711 ? 17.576 67.855 82.479 1.00 50.33 1598 ILE A C 1
ATOM 10932 O O . ILE A 1 711 ? 18.755 67.625 82.205 1.00 51.43 1598 ILE A O 1
ATOM 10948 N N . LEU A 1 712 ? 16.793 68.632 81.739 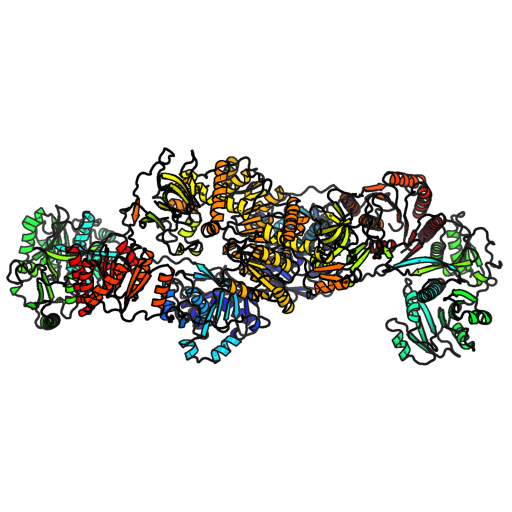1.00 49.14 1599 LEU A N 1
ATOM 10949 C CA . LEU A 1 712 ? 17.282 69.325 80.554 1.00 49.62 1599 LEU A CA 1
ATOM 10950 C C . LEU A 1 712 ? 17.536 70.786 80.886 1.00 48.18 1599 LEU A C 1
ATOM 10951 O O . LEU A 1 712 ? 16.595 71.555 81.084 1.00 46.88 1599 LEU A O 1
ATOM 10967 N N . ILE A 1 713 ? 18.812 71.155 80.960 1.00 53.50 1600 ILE A N 1
ATOM 10968 C CA . ILE A 1 713 ? 19.208 72.531 81.242 1.00 50.02 1600 ILE A CA 1
ATOM 10969 C C . ILE A 1 713 ? 19.612 73.223 79.948 1.00 50.14 1600 ILE A C 1
ATOM 10970 O O . ILE A 1 713 ? 20.697 72.976 79.417 1.00 49.70 1600 ILE A O 1
ATOM 10986 N N . HIS A 1 714 ? 18.744 74.088 79.439 1.00 45.33 1601 HIS A N 1
ATOM 10987 C CA . HIS A 1 714 ? 19.066 74.860 78.247 1.00 44.96 1601 HIS A CA 1
ATOM 10988 C C . HIS A 1 714 ? 20.074 75.955 78.585 1.00 45.00 1601 HIS A C 1
ATOM 10989 O O . HIS A 1 714 ? 20.212 76.346 79.745 1.00 44.86 1601 HIS A O 1
ATOM 11003 N N . ALA A 1 715 ? 20.790 76.427 77.568 1.00 67.20 1602 ALA A N 1
ATOM 11004 C CA . ALA A 1 715 ? 21.798 77.469 77.741 1.00 69.38 1602 ALA A CA 1
ATOM 11005 C C . ALA A 1 715 ? 22.807 77.063 78.806 1.00 71.10 1602 ALA A C 1
ATOM 11006 O O . ALA A 1 715 ? 23.031 77.790 79.773 1.00 71.49 1602 ALA A O 1
ATOM 11013 N N . GLY A 1 716 ? 23.420 75.901 78.612 1.00 48.22 1603 GLY A N 1
ATOM 11014 C CA . GLY A 1 716 ? 24.329 75.342 79.594 1.00 49.63 1603 GLY A CA 1
ATOM 11015 C C . GLY A 1 716 ? 25.441 76.273 80.033 1.00 52.98 1603 GLY A C 1
ATOM 11016 O O . GLY A 1 716 ? 25.659 76.468 81.228 1.00 51.87 1603 GLY A O 1
ATOM 11020 N N . SER A 1 717 ? 26.141 76.860 79.067 1.00 76.86 1604 SER A N 1
ATOM 11021 C CA . SER A 1 717 ? 27.295 77.702 79.368 1.00 79.28 1604 SER A CA 1
ATOM 11022 C C . SER A 1 717 ? 26.900 79.154 79.612 1.00 68.72 1604 SER A C 1
ATOM 11023 O O . SER A 1 717 ? 27.666 80.073 79.326 1.00 68.82 1604 SER A O 1
ATOM 11031 N N . GLY A 1 718 ? 25.713 79.348 80.173 1.00 48.10 1605 GLY A N 1
ATOM 11032 C CA . GLY A 1 718 ? 25.249 80.666 80.560 1.00 46.66 1605 GLY A CA 1
ATOM 11033 C C . GLY A 1 718 ? 25.297 80.816 82.065 1.00 46.70 1605 GLY A C 1
ATOM 11034 O O . GLY A 1 718 ? 25.612 79.864 82.778 1.00 47.84 1605 GLY A O 1
ATOM 11038 N N . GLY A 1 719 ? 24.997 82.014 82.553 1.00 51.68 1606 GLY A N 1
ATOM 11039 C CA . GLY A 1 719 ? 25.004 82.268 83.980 1.00 52.44 1606 GLY A CA 1
ATOM 11040 C C . GLY A 1 719 ? 24.125 81.298 84.746 1.00 51.26 1606 GLY A C 1
ATOM 11041 O O . GLY A 1 719 ? 24.579 80.620 85.668 1.00 48.02 1606 GLY A O 1
ATOM 11045 N N . VAL A 1 720 ? 22.857 81.231 84.354 1.00 51.28 1607 VAL A N 1
ATOM 11046 C CA . VAL A 1 720 ? 21.886 80.374 85.021 1.00 49.32 1607 VAL A CA 1
ATOM 11047 C C . VAL A 1 720 ? 22.180 78.908 84.719 1.00 48.77 1607 VAL A C 1
ATOM 11048 O O . VAL A 1 720 ? 22.032 78.050 85.586 1.00 46.70 1607 VAL A O 1
ATOM 11061 N N . GLY A 1 721 ? 22.579 78.623 83.483 1.00 57.40 1608 GLY A N 1
ATOM 11062 C CA . GLY A 1 721 ? 22.905 77.267 83.081 1.00 58.35 1608 GLY A CA 1
ATOM 11063 C C . GLY A 1 721 ? 24.026 76.653 83.901 1.00 61.21 1608 GLY A C 1
ATOM 11064 O O . GLY A 1 721 ? 23.872 75.572 84.474 1.00 60.37 1608 GLY A O 1
ATOM 11068 N N . GLN A 1 722 ? 25.163 77.341 83.942 1.00 60.02 1609 GLN A N 1
ATOM 11069 C CA . GLN A 1 722 ? 26.318 76.889 84.709 1.00 59.88 1609 GLN A CA 1
ATOM 11070 C C . GLN A 1 722 ? 25.949 76.620 86.162 1.00 59.09 1609 GLN A C 1
ATOM 11071 O O . GLN A 1 722 ? 26.347 75.607 86.738 1.00 58.56 1609 GLN A O 1
ATOM 11085 N N . ALA A 1 723 ? 25.188 77.532 86.755 1.00 58.50 1610 ALA A N 1
ATOM 11086 C CA . ALA A 1 723 ? 24.765 77.372 88.138 1.00 57.54 1610 ALA A CA 1
ATOM 11087 C C . ALA A 1 723 ? 23.823 76.183 88.254 1.00 59.80 1610 ALA A C 1
ATOM 11088 O O . ALA A 1 723 ? 23.881 75.428 89.222 1.00 59.46 1610 ALA A O 1
ATOM 11095 N N . ALA A 1 724 ? 22.956 76.021 87.259 1.00 62.58 1611 ALA A N 1
ATOM 11096 C CA . ALA A 1 724 ? 21.997 74.923 87.248 1.00 61.56 1611 ALA A CA 1
ATOM 11097 C C . ALA A 1 724 ? 22.694 73.570 87.118 1.00 63.40 1611 ALA A C 1
ATOM 11098 O O . ALA A 1 724 ? 22.384 72.632 87.852 1.00 64.60 1611 ALA A O 1
ATOM 11105 N N . ILE A 1 725 ? 23.636 73.478 86.183 1.00 57.72 1612 ILE A N 1
ATOM 11106 C CA . ILE A 1 725 ? 24.359 72.233 85.936 1.00 57.02 1612 ILE A CA 1
ATOM 11107 C C . ILE A 1 725 ? 25.118 71.806 87.189 1.00 59.24 1612 ILE A C 1
ATOM 11108 O O . ILE A 1 725 ? 25.127 70.633 87.551 1.00 57.05 1612 ILE A O 1
ATOM 11124 N N . SER A 1 726 ? 25.760 72.766 87.844 1.00 55.82 1613 SER A N 1
ATOM 11125 C CA . SER A 1 726 ? 26.553 72.487 89.035 1.00 57.67 1613 SER A CA 1
ATOM 11126 C C . SER A 1 726 ? 25.693 71.906 90.153 1.00 57.96 1613 SER A C 1
ATOM 11127 O O . SER A 1 726 ? 26.032 70.881 90.737 1.00 59.79 1613 SER A O 1
ATOM 11135 N N . VAL A 1 727 ? 24.580 72.567 90.451 1.00 56.26 1614 VAL A N 1
ATOM 11136 C CA . VAL A 1 727 ? 23.702 72.125 91.528 1.00 60.36 1614 VAL A CA 1
ATOM 11137 C C . VAL A 1 727 ? 23.068 70.786 91.168 1.00 59.42 1614 VAL A C 1
ATOM 11138 O O . VAL A 1 727 ? 23.032 69.870 91.989 1.00 59.87 1614 VAL A O 1
ATOM 11151 N N . ALA A 1 728 ? 22.567 70.675 89.942 1.00 65.58 1615 ALA A N 1
ATOM 11152 C CA . ALA A 1 728 ? 21.919 69.449 89.489 1.00 66.62 1615 ALA A CA 1
ATOM 11153 C C . ALA A 1 728 ? 22.860 68.253 89.618 1.00 64.40 1615 ALA A C 1
ATOM 11154 O O . ALA A 1 728 ? 22.518 67.248 90.246 1.00 63.49 1615 ALA A O 1
ATOM 11161 N N . LEU A 1 729 ? 24.043 68.364 89.022 1.00 75.10 1616 LEU A N 1
ATOM 11162 C CA . LEU A 1 729 ? 25.030 67.294 89.089 1.00 77.33 1616 LEU A CA 1
ATOM 11163 C C . LEU A 1 729 ? 25.384 66.985 90.541 1.00 77.57 1616 LEU A C 1
ATOM 11164 O O . LEU A 1 729 ? 25.690 65.843 90.885 1.00 83.08 1616 LEU A O 1
ATOM 11180 N N . ALA A 1 730 ? 25.339 68.007 91.388 1.00 62.56 1617 ALA A N 1
ATOM 11181 C CA . ALA A 1 730 ? 25.647 67.838 92.803 1.00 64.26 1617 ALA A CA 1
ATOM 11182 C C . ALA A 1 730 ? 24.572 67.000 93.486 1.00 64.60 1617 ALA A C 1
ATOM 11183 O O . ALA A 1 730 ? 24.868 66.200 94.373 1.00 66.68 1617 ALA A O 1
ATOM 11190 N N . HIS A 1 731 ? 23.323 67.193 93.075 1.00 62.67 1618 HIS A N 1
ATOM 11191 C CA . HIS A 1 731 ? 22.208 66.447 93.648 1.00 67.96 1618 HIS A CA 1
ATOM 11192 C C . HIS A 1 731 ? 22.096 65.047 93.038 1.00 69.54 1618 HIS A C 1
ATOM 11193 O O . HIS A 1 731 ? 21.345 64.204 93.535 1.00 64.55 1618 HIS A O 1
ATOM 11207 N N . GLY A 1 732 ? 22.837 64.808 91.959 1.00 69.40 1619 GLY A N 1
ATOM 11208 C CA . GLY A 1 732 ? 22.943 63.480 91.381 1.00 67.80 1619 GLY A CA 1
ATOM 11209 C C . GLY A 1 732 ? 22.030 63.201 90.203 1.00 63.51 1619 GLY A C 1
ATOM 11210 O O . GLY A 1 732 ? 21.801 62.044 89.854 1.00 65.16 1619 GLY A O 1
ATOM 11214 N N . LEU A 1 733 ? 21.495 64.249 89.590 1.00 62.46 1620 LEU A N 1
ATOM 11215 C CA . LEU A 1 733 ? 20.639 64.078 88.422 1.00 59.89 1620 LEU A CA 1
ATOM 11216 C C . LEU A 1 733 ? 21.453 63.816 87.161 1.00 60.32 1620 LEU A C 1
ATOM 11217 O O . LEU A 1 733 ? 22.620 64.197 87.068 1.00 60.83 1620 LEU A O 1
ATOM 11233 N N . THR A 1 734 ? 20.830 63.142 86.200 1.00 60.47 1621 THR A N 1
ATOM 11234 C CA . THR A 1 734 ? 21.383 63.037 84.858 1.00 59.88 1621 THR A CA 1
ATOM 11235 C C . THR A 1 734 ? 21.059 64.329 84.114 1.00 58.50 1621 THR A C 1
ATOM 11236 O O . THR A 1 734 ? 19.905 64.761 84.071 1.00 57.27 1621 THR A O 1
ATOM 11247 N N . VAL A 1 735 ? 22.084 64.951 83.542 1.00 57.71 1622 VAL A N 1
ATOM 11248 C CA . VAL A 1 735 ? 21.929 66.262 82.936 1.00 55.97 1622 VAL A CA 1
ATOM 11249 C C . VAL A 1 735 ? 22.059 66.223 81.417 1.00 55.68 1622 VAL A C 1
ATOM 11250 O O . VAL A 1 735 ? 23.001 65.652 80.868 1.00 57.11 1622 VAL A O 1
ATOM 11263 N N . PHE A 1 736 ? 21.084 66.838 80.754 1.00 53.94 1623 PHE A N 1
ATOM 11264 C CA . PHE A 1 736 ? 21.172 67.150 79.334 1.00 53.46 1623 PHE A CA 1
ATOM 11265 C C . PHE A 1 736 ? 21.292 68.669 79.193 1.00 52.16 1623 PHE A C 1
ATOM 11266 O O . PHE A 1 736 ? 20.707 69.413 79.979 1.00 51.03 1623 PHE A O 1
ATOM 11283 N N . THR A 1 737 ? 22.067 69.133 78.217 1.00 66.84 1624 THR A N 1
ATOM 11284 C CA . THR A 1 737 ? 22.203 70.570 77.996 1.00 71.35 1624 THR A CA 1
ATOM 11285 C C . THR A 1 737 ? 22.325 70.932 76.525 1.00 69.14 1624 THR A C 1
ATOM 11286 O O . THR A 1 737 ? 22.419 70.063 75.659 1.00 70.31 1624 THR A O 1
ATOM 11297 N N . THR A 1 738 ? 22.316 72.235 76.264 1.00 61.26 1625 THR A N 1
ATOM 11298 C CA . THR A 1 738 ? 22.517 72.762 74.924 1.00 59.48 1625 THR A CA 1
ATOM 11299 C C . THR A 1 738 ? 23.489 73.940 74.978 1.00 62.54 1625 THR A C 1
ATOM 11300 O O . THR A 1 738 ? 23.638 74.585 76.017 1.00 61.61 1625 THR A O 1
ATOM 11311 N N . VAL A 1 739 ? 24.150 74.214 73.857 1.00 55.44 1626 VAL A N 1
ATOM 11312 C CA . VAL A 1 739 ? 25.148 75.278 73.788 1.00 60.53 1626 VAL A CA 1
ATOM 11313 C C . VAL A 1 739 ? 25.034 76.041 72.475 1.00 61.63 1626 VAL A C 1
ATOM 11314 O O . VAL A 1 739 ? 24.549 75.510 71.475 1.00 60.91 1626 VAL A O 1
ATOM 11327 N N . GLY A 1 740 ? 25.473 77.296 72.493 1.00 70.02 1627 GLY A N 1
ATOM 11328 C CA . GLY A 1 740 ? 25.385 78.158 71.328 1.00 71.49 1627 GLY A CA 1
ATOM 11329 C C . GLY A 1 740 ? 26.493 77.993 70.303 1.00 72.78 1627 GLY A C 1
ATOM 11330 O O . GLY A 1 740 ? 26.344 78.429 69.163 1.00 73.94 1627 GLY A O 1
ATOM 11334 N N . SER A 1 741 ? 27.594 77.351 70.682 1.00 68.14 1628 SER A N 1
ATOM 11335 C CA . SER A 1 741 ? 28.728 77.229 69.770 1.00 72.28 1628 SER A CA 1
ATOM 11336 C C . SER A 1 741 ? 29.739 76.160 70.179 1.00 77.05 1628 SER A C 1
ATOM 11337 O O . SER A 1 741 ? 29.617 75.531 71.232 1.00 74.60 1628 SER A O 1
ATOM 11345 N N . LYS A 1 742 ? 30.731 75.959 69.315 1.00 91.87 1629 LYS A N 1
ATOM 11346 C CA . LYS A 1 742 ? 31.786 74.979 69.545 1.00 92.91 1629 LYS A CA 1
ATOM 11347 C C . LYS A 1 742 ? 32.559 75.299 70.821 1.00 87.43 1629 LYS A C 1
ATOM 11348 O O . LYS A 1 742 ? 32.804 74.418 71.645 1.00 79.62 1629 LYS A O 1
ATOM 11367 N N . GLU A 1 743 ? 32.944 76.564 70.978 1.00 96.26 1630 GLU A N 1
ATOM 11368 C CA . GLU A 1 743 ? 33.744 76.982 72.126 1.00 96.23 1630 GLU A CA 1
ATOM 11369 C C . GLU A 1 743 ? 32.966 76.795 73.425 1.00 87.20 1630 GLU A C 1
ATOM 11370 O O . GLU A 1 743 ? 33.529 76.403 74.447 1.00 88.76 1630 GLU A O 1
ATOM 11382 N N . LYS A 1 744 ? 31.667 77.072 73.376 1.00 70.66 1631 LYS A N 1
ATOM 11383 C CA . LYS A 1 744 ? 30.801 76.910 74.538 1.00 66.23 1631 LYS A CA 1
ATOM 11384 C C . LYS A 1 744 ? 30.672 75.431 74.901 1.00 67.52 1631 LYS A C 1
ATOM 11385 O O . LYS A 1 744 ? 30.606 75.077 76.079 1.00 65.94 1631 LYS A O 1
ATOM 11404 N N . ARG A 1 745 ? 30.631 74.578 73.881 1.00 67.57 1632 ARG A N 1
ATOM 11405 C CA . ARG A 1 745 ? 30.623 73.131 74.081 1.00 68.62 1632 ARG A CA 1
ATOM 11406 C C . ARG A 1 745 ? 31.889 72.687 74.807 1.00 69.69 1632 ARG A C 1
ATOM 11407 O O . ARG A 1 745 ? 31.828 71.969 75.804 1.00 65.47 1632 ARG A O 1
ATOM 11428 N N . GLU A 1 746 ? 33.035 73.123 74.294 1.00 82.79 1633 GLU A N 1
ATOM 11429 C CA . GLU A 1 746 ? 34.327 72.750 74.857 1.00 87.73 1633 GLU A CA 1
ATOM 11430 C C . GLU A 1 746 ? 34.462 73.163 76.321 1.00 82.40 1633 GLU A C 1
ATOM 11431 O O . GLU A 1 746 ? 35.003 72.418 77.137 1.00 81.09 1633 GLU A O 1
ATOM 11443 N N . PHE A 1 747 ? 33.970 74.353 76.647 1.00 72.25 1634 PHE A N 1
ATOM 11444 C CA . PHE A 1 747 ? 34.074 74.888 78.002 1.00 71.66 1634 PHE A CA 1
ATOM 11445 C C . PHE A 1 747 ? 33.344 74.025 79.032 1.00 75.15 1634 PHE A C 1
ATOM 11446 O O . PHE A 1 747 ? 33.898 73.710 80.085 1.00 76.03 1634 PHE A O 1
ATOM 11463 N N . LEU A 1 748 ? 32.103 73.653 78.731 1.00 76.26 1635 LEU A N 1
ATOM 11464 C CA . LEU A 1 748 ? 31.304 72.830 79.639 1.00 78.64 1635 LEU A CA 1
ATOM 11465 C C . LEU A 1 748 ? 31.936 71.465 79.882 1.00 84.40 1635 LEU A C 1
ATOM 11466 O O . LEU A 1 748 ? 32.084 71.034 81.025 1.00 87.14 1635 LEU A O 1
ATOM 11482 N N . LEU A 1 749 ? 32.291 70.787 78.796 1.00 78.07 1636 LEU A N 1
ATOM 11483 C CA . LEU A 1 749 ? 32.873 69.452 78.872 1.00 80.36 1636 LEU A CA 1
ATOM 11484 C C . LEU A 1 749 ? 34.031 69.410 79.865 1.00 83.68 1636 LEU A C 1
ATOM 11485 O O . LEU A 1 749 ? 34.095 68.529 80.724 1.00 81.10 1636 LEU A O 1
ATOM 11501 N N . LYS A 1 750 ? 34.940 70.370 79.738 1.00 108.13 1637 LYS A N 1
ATOM 11502 C CA . LYS A 1 750 ? 36.161 70.400 80.534 1.00 105.47 1637 LYS A CA 1
ATOM 11503 C C . LYS A 1 750 ? 35.916 70.829 81.980 1.00 91.75 1637 LYS A C 1
ATOM 11504 O O . LYS A 1 750 ? 36.689 70.489 82.875 1.00 90.78 1637 LYS A O 1
ATOM 11523 N N . ARG A 1 751 ? 34.851 71.590 82.200 1.00 78.94 1638 ARG A N 1
ATOM 11524 C CA . ARG A 1 751 ? 34.620 72.213 83.499 1.00 73.60 1638 ARG A CA 1
ATOM 11525 C C . ARG A 1 751 ? 33.874 71.332 84.510 1.00 70.27 1638 ARG A C 1
ATOM 11526 O O . ARG A 1 751 ? 34.023 71.531 85.718 1.00 69.74 1638 ARG A O 1
ATOM 11547 N N . PHE A 1 752 ? 33.067 70.383 84.034 1.00 83.24 1639 PHE A N 1
ATOM 11548 C CA . PHE A 1 752 ? 32.160 69.646 84.922 1.00 82.14 1639 PHE A CA 1
ATOM 11549 C C . PHE A 1 752 ? 32.431 68.139 85.108 1.00 80.40 1639 PHE A C 1
ATOM 11550 O O . PHE A 1 752 ? 33.053 67.503 84.253 1.00 80.77 1639 PHE A O 1
ATOM 11567 N N . PRO A 1 753 ? 31.957 67.576 86.245 1.00 76.13 1640 PRO A N 1
ATOM 11568 C CA . PRO A 1 753 ? 32.043 66.165 86.651 1.00 84.92 1640 PRO A CA 1
ATOM 11569 C C . PRO A 1 753 ? 31.031 65.236 85.964 1.00 89.21 1640 PRO A C 1
ATOM 11570 O O . PRO A 1 753 ? 29.847 65.274 86.297 1.00 86.22 1640 PRO A O 1
ATOM 11581 N N . LYS A 1 754 ? 31.499 64.407 85.036 1.00 73.79 1641 LYS A N 1
ATOM 11582 C CA . LYS A 1 754 ? 30.643 63.442 84.349 1.00 81.38 1641 LYS A CA 1
ATOM 11583 C C . LYS A 1 754 ? 29.541 64.123 83.542 1.00 78.83 1641 LYS A C 1
ATOM 11584 O O . LYS A 1 754 ? 28.362 63.808 83.702 1.00 82.09 1641 LYS A O 1
ATOM 11603 N N . LEU A 1 755 ? 29.919 65.069 82.689 1.00 82.15 1642 LEU A N 1
ATOM 11604 C CA . LEU A 1 755 ? 29.020 65.547 81.645 1.00 74.67 1642 LEU A CA 1
ATOM 11605 C C . LEU A 1 755 ? 29.270 64.799 80.337 1.00 70.65 1642 LEU A C 1
ATOM 11606 O O . LEU A 1 755 ? 30.365 64.865 79.781 1.00 69.77 1642 LEU A O 1
ATOM 11622 N N . GLN A 1 756 ? 28.263 64.081 79.853 1.00 89.39 1643 GLN A N 1
ATOM 11623 C CA . GLN A 1 756 ? 28.426 63.256 78.661 1.00 89.12 1643 GLN A CA 1
ATOM 11624 C C . GLN A 1 756 ? 28.273 64.071 77.376 1.00 85.16 1643 GLN A C 1
ATOM 11625 O O . GLN A 1 756 ? 27.323 64.840 77.239 1.00 81.54 1643 GLN A O 1
ATOM 11639 N N . GLU A 1 757 ? 29.204 63.904 76.439 1.00 77.54 1644 GLU A N 1
ATOM 11640 C CA . GLU A 1 757 ? 29.112 64.571 75.140 1.00 80.81 1644 GLU A CA 1
ATOM 11641 C C . GLU A 1 757 ? 27.790 64.215 74.464 1.00 80.32 1644 GLU A C 1
ATOM 11642 O O . GLU A 1 757 ? 27.195 65.034 73.762 1.00 77.75 1644 GLU A O 1
ATOM 11654 N N . ARG A 1 758 ? 27.344 62.981 74.686 1.00 106.63 1645 ARG A N 1
ATOM 11655 C CA . ARG A 1 758 ? 26.062 62.500 74.179 1.00 110.65 1645 ARG A CA 1
ATOM 11656 C C . ARG A 1 758 ? 24.908 63.385 74.634 1.00 105.84 1645 ARG A C 1
ATOM 11657 O O . ARG A 1 758 ? 23.859 63.433 73.991 1.00 107.16 1645 ARG A O 1
ATOM 11678 N N . ASN A 1 759 ? 25.106 64.076 75.752 1.00 71.41 1646 ASN A N 1
ATOM 11679 C CA . ASN A 1 759 ? 24.043 64.843 76.386 1.00 65.48 1646 ASN A CA 1
ATOM 11680 C C . ASN A 1 759 ? 24.105 66.344 76.092 1.00 60.58 1646 ASN A C 1
ATOM 11681 O O . ASN A 1 759 ? 23.368 67.116 76.701 1.00 60.84 1646 ASN A O 1
ATOM 11692 N N . ILE A 1 760 ? 24.972 66.758 75.171 1.00 70.27 1647 ILE A N 1
ATOM 11693 C CA . ILE A 1 760 ? 25.067 68.172 74.803 1.00 63.12 1647 ILE A CA 1
ATOM 11694 C C . ILE A 1 760 ? 24.491 68.406 73.412 1.00 61.18 1647 ILE A C 1
ATOM 11695 O O . ILE A 1 760 ? 25.080 68.005 72.409 1.00 62.38 1647 ILE A O 1
ATOM 11711 N N . GLY A 1 761 ? 23.358 69.095 73.359 1.00 61.36 1648 GLY A N 1
ATOM 11712 C CA . GLY A 1 761 ? 22.715 69.407 72.097 1.00 61.04 1648 GLY A CA 1
ATOM 11713 C C . GLY A 1 761 ? 23.028 70.816 71.635 1.00 61.23 1648 GLY A C 1
ATOM 11714 O O . GLY A 1 761 ? 23.870 71.499 72.218 1.00 59.91 1648 GLY A O 1
ATOM 11718 N N . ASN A 1 762 ? 22.339 71.257 70.590 1.00 59.81 1649 ASN A N 1
ATOM 11719 C CA . ASN A 1 762 ? 22.571 72.581 70.032 1.00 60.56 1649 ASN A CA 1
ATOM 11720 C C . ASN A 1 762 ? 21.381 73.483 70.336 1.00 57.22 1649 ASN A C 1
ATOM 11721 O O . ASN A 1 762 ? 20.231 73.108 70.109 1.00 56.01 1649 ASN A O 1
ATOM 11732 N N . SER A 1 763 ? 21.666 74.668 70.869 1.00 55.66 1650 SER A N 1
ATOM 11733 C CA . SER A 1 763 ? 20.621 75.600 71.280 1.00 52.85 1650 SER A CA 1
ATOM 11734 C C . SER A 1 763 ? 20.161 76.496 70.131 1.00 55.65 1650 SER A C 1
ATOM 11735 O O . SER A 1 763 ? 19.131 77.160 70.232 1.00 55.39 1650 SER A O 1
ATOM 11743 N N . ARG A 1 764 ? 20.927 76.527 69.045 1.00 52.69 1651 ARG A N 1
ATOM 11744 C CA . ARG A 1 764 ? 20.582 77.371 67.906 1.00 55.71 1651 ARG A CA 1
ATOM 11745 C C . ARG A 1 764 ? 19.349 76.849 67.172 1.00 51.79 1651 ARG A C 1
ATOM 11746 O O . ARG A 1 764 ? 18.654 77.613 66.503 1.00 51.04 1651 ARG A O 1
ATOM 11767 N N . ASP A 1 765 ? 19.082 75.550 67.296 1.00 56.80 1652 ASP A N 1
ATOM 11768 C CA . ASP A 1 765 ? 17.971 74.928 66.583 1.00 54.61 1652 ASP A CA 1
ATOM 11769 C C . ASP A 1 765 ? 17.157 74.021 67.505 1.00 53.51 1652 ASP A C 1
ATOM 11770 O O . ASP A 1 765 ? 17.288 74.089 68.728 1.00 53.54 1652 ASP A O 1
ATOM 11779 N N . THR A 1 766 ? 16.292 73.204 66.907 1.00 47.28 1653 THR A N 1
ATOM 11780 C CA . THR A 1 766 ? 15.439 72.278 67.648 1.00 46.84 1653 THR A CA 1
ATOM 11781 C C . THR A 1 766 ? 16.004 70.857 67.695 1.00 48.16 1653 THR A C 1
ATOM 11782 O O . THR A 1 766 ? 15.343 69.941 68.187 1.00 48.06 1653 THR A O 1
ATOM 11793 N N . SER A 1 767 ? 17.214 70.672 67.171 1.00 56.36 1654 SER A N 1
ATOM 11794 C CA . SER A 1 767 ? 17.809 69.340 67.059 1.00 57.33 1654 SER A CA 1
ATOM 11795 C C . SER A 1 767 ? 17.866 68.615 68.400 1.00 56.53 1654 SER A C 1
ATOM 11796 O O . SER A 1 767 ? 17.813 67.385 68.444 1.00 59.39 1654 SER A O 1
ATOM 11804 N N . PHE A 1 768 ? 17.956 69.371 69.489 1.00 52.27 1655 PHE A N 1
ATOM 11805 C CA . PHE A 1 768 ? 18.112 68.775 70.812 1.00 52.99 1655 PHE A CA 1
ATOM 11806 C C . PHE A 1 768 ? 16.926 67.887 71.182 1.00 55.76 1655 PHE A C 1
ATOM 11807 O O . PHE A 1 768 ? 17.048 66.999 72.026 1.00 56.90 1655 PHE A O 1
ATOM 11824 N N . GLU A 1 769 ? 15.780 68.123 70.551 1.00 59.32 1656 GLU A N 1
ATOM 11825 C CA . GLU A 1 769 ? 14.602 67.300 70.793 1.00 57.87 1656 GLU A CA 1
ATOM 11826 C C . GLU A 1 769 ? 14.875 65.846 70.415 1.00 58.46 1656 GLU A C 1
ATOM 11827 O O . GLU A 1 769 ? 14.622 64.933 71.202 1.00 56.20 1656 GLU A O 1
ATOM 11839 N N . GLN A 1 770 ? 15.394 65.636 69.209 1.00 50.89 1657 GLN A N 1
ATOM 11840 C CA . GLN A 1 770 ? 15.703 64.293 68.736 1.00 52.39 1657 GLN A CA 1
ATOM 11841 C C . GLN A 1 770 ? 16.763 63.664 69.628 1.00 55.65 1657 GLN A C 1
ATOM 11842 O O . GLN A 1 770 ? 16.668 62.492 69.984 1.00 61.39 1657 GLN A O 1
ATOM 11856 N N . LEU A 1 771 ? 17.766 64.456 69.993 1.00 53.52 1658 LEU A N 1
ATOM 11857 C CA . LEU A 1 771 ? 18.872 63.972 70.811 1.00 54.70 1658 LEU A CA 1
ATOM 11858 C C . LEU A 1 771 ? 18.384 63.435 72.149 1.00 54.42 1658 LEU A C 1
ATOM 11859 O O . LEU A 1 771 ? 18.764 62.340 72.565 1.00 55.71 1658 LEU A O 1
ATOM 11875 N N . VAL A 1 772 ? 17.544 64.214 72.821 1.00 61.95 1659 VAL A N 1
ATOM 11876 C CA . VAL A 1 772 ? 17.064 63.858 74.150 1.00 59.33 1659 VAL A CA 1
ATOM 11877 C C . VAL A 1 772 ? 16.165 62.634 74.080 1.00 59.82 1659 VAL A C 1
ATOM 11878 O O . VAL A 1 772 ? 16.308 61.708 74.875 1.00 61.52 1659 VAL A O 1
ATOM 11891 N N . LEU A 1 773 ? 15.232 62.639 73.135 1.00 61.81 1660 LEU A N 1
ATOM 11892 C CA . LEU A 1 773 ? 14.311 61.523 72.976 1.00 66.08 1660 LEU A CA 1
ATOM 11893 C C . LEU A 1 773 ? 15.086 60.251 72.632 1.00 69.67 1660 LEU A C 1
ATOM 11894 O O . LEU A 1 773 ? 14.718 59.157 73.060 1.00 71.66 1660 LEU A O 1
ATOM 11910 N N . ARG A 1 774 ? 16.157 60.399 71.855 1.00 64.28 1661 ARG A N 1
ATOM 11911 C CA . ARG A 1 774 ? 17.002 59.262 71.492 1.00 70.63 1661 ARG A CA 1
ATOM 11912 C C . ARG A 1 774 ? 17.728 58.688 72.702 1.00 70.35 1661 ARG A C 1
ATOM 11913 O O . ARG A 1 774 ? 17.788 57.470 72.885 1.00 71.96 1661 ARG A O 1
ATOM 11934 N N . GLU A 1 775 ? 18.281 59.576 73.520 1.00 74.92 1662 GLU A N 1
ATOM 11935 C CA . GLU A 1 775 ? 19.088 59.174 74.664 1.00 76.89 1662 GLU A CA 1
ATOM 11936 C C . GLU A 1 775 ? 18.211 58.691 75.811 1.00 78.01 1662 GLU A C 1
ATOM 11937 O O . GLU A 1 775 ? 18.669 57.964 76.692 1.00 80.55 1662 GLU A O 1
ATOM 11949 N N . THR A 1 776 ? 16.951 59.111 75.800 1.00 57.33 1663 THR A N 1
ATOM 11950 C CA . THR A 1 776 ? 15.990 58.673 76.801 1.00 58.48 1663 THR A CA 1
ATOM 11951 C C . THR A 1 776 ? 15.069 57.596 76.234 1.00 57.21 1663 THR A C 1
ATOM 11952 O O . THR A 1 776 ? 14.125 57.169 76.896 1.00 57.05 1663 THR A O 1
ATOM 11963 N N . LYS A 1 777 ? 15.348 57.163 75.007 1.00 80.14 1664 LYS A N 1
ATOM 11964 C CA . LYS A 1 777 ? 14.555 56.124 74.355 1.00 78.86 1664 LYS A CA 1
ATOM 11965 C C . LYS A 1 777 ? 13.068 56.472 74.380 1.00 72.87 1664 LYS A C 1
ATOM 11966 O O . LYS A 1 777 ? 12.223 55.606 74.606 1.00 71.82 1664 LYS A O 1
ATOM 11985 N N . GLY A 1 778 ? 12.759 57.746 74.155 1.00 61.57 1665 GLY A N 1
ATOM 11986 C CA . GLY A 1 778 ? 11.381 58.197 74.082 1.00 57.44 1665 GLY A CA 1
ATOM 11987 C C . GLY A 1 778 ? 10.774 58.534 75.432 1.00 55.73 1665 GLY A C 1
ATOM 11988 O O . GLY A 1 778 ? 9.680 59.094 75.506 1.00 55.08 1665 GLY A O 1
ATOM 11992 N N . ARG A 1 779 ? 11.483 58.196 76.505 1.00 65.01 1666 ARG A N 1
ATOM 11993 C CA . ARG A 1 779 ? 10.982 58.432 77.855 1.00 69.12 1666 ARG A CA 1
ATOM 11994 C C . ARG A 1 779 ? 10.905 59.921 78.178 1.00 63.22 1666 ARG A C 1
ATOM 11995 O O . ARG A 1 779 ? 9.937 60.382 78.782 1.00 59.42 1666 ARG A O 1
ATOM 12016 N N . GLY A 1 780 ? 11.930 60.667 77.778 1.00 58.92 1667 GLY A N 1
ATOM 12017 C CA . GLY A 1 780 ? 12.008 62.084 78.079 1.00 53.49 1667 GLY A CA 1
ATOM 12018 C C . GLY A 1 780 ? 12.735 62.366 79.380 1.00 53.36 1667 GLY A C 1
ATOM 12019 O O . GLY A 1 780 ? 13.433 61.499 79.906 1.00 56.21 1667 GLY A O 1
ATOM 12023 N N . VAL A 1 781 ? 12.573 63.581 79.898 1.00 50.19 1668 VAL A N 1
ATOM 12024 C CA . VAL A 1 781 ? 13.211 63.974 81.149 1.00 50.55 1668 VAL A CA 1
ATOM 12025 C C . VAL A 1 781 ? 12.159 64.368 82.182 1.00 49.91 1668 VAL A C 1
ATOM 12026 O O . VAL A 1 781 ? 11.000 64.595 81.842 1.00 48.97 1668 VAL A O 1
ATOM 12039 N N . ASP A 1 782 ? 12.575 64.450 83.444 1.00 55.19 1669 ASP A N 1
ATOM 12040 C CA . ASP A 1 782 ? 11.666 64.766 84.545 1.00 56.20 1669 ASP A CA 1
ATOM 12041 C C . ASP A 1 782 ? 11.507 66.265 84.767 1.00 48.86 1669 ASP A C 1
ATOM 12042 O O . ASP A 1 782 ? 10.483 66.714 85.280 1.00 48.22 1669 ASP A O 1
ATOM 12051 N N . LEU A 1 783 ? 12.529 67.036 84.409 1.00 48.49 1670 LEU A N 1
ATOM 12052 C CA . LEU A 1 783 ? 12.456 68.486 84.532 1.00 47.17 1670 LEU A CA 1
ATOM 12053 C C . LEU A 1 783 ? 13.096 69.164 83.333 1.00 46.42 1670 LEU A C 1
ATOM 12054 O O . LEU A 1 783 ? 14.040 68.643 82.737 1.00 47.22 1670 LEU A O 1
ATOM 12070 N N . VAL A 1 784 ? 12.575 70.338 82.995 1.00 45.00 1671 VAL A N 1
ATOM 12071 C CA . VAL A 1 784 ? 13.166 71.178 81.968 1.00 44.31 1671 VAL A CA 1
ATOM 12072 C C . VAL A 1 784 ? 13.313 72.583 82.529 1.00 43.39 1671 VAL A C 1
ATOM 12073 O O . VAL A 1 784 ? 12.333 73.197 82.953 1.00 42.52 1671 VAL A O 1
ATOM 12086 N N . LEU A 1 785 ? 14.545 73.081 82.543 1.00 43.70 1672 LEU A N 1
ATOM 12087 C CA . LEU A 1 785 ? 14.804 74.471 82.893 1.00 42.85 1672 LEU A CA 1
ATOM 12088 C C . LEU A 1 785 ? 15.012 75.247 81.603 1.00 42.08 1672 LEU A C 1
ATOM 12089 O O . LEU A 1 785 ? 16.074 75.165 80.987 1.00 42.71 1672 LEU A O 1
ATOM 12105 N N . ASN A 1 786 ? 13.991 75.995 81.196 1.00 44.37 1673 ASN A N 1
ATOM 12106 C CA . ASN A 1 786 ? 13.972 76.608 79.872 1.00 40.56 1673 ASN A CA 1
ATOM 12107 C C . ASN A 1 786 ? 14.130 78.132 79.897 1.00 39.87 1673 ASN A C 1
ATOM 12108 O O . ASN A 1 786 ? 13.470 78.827 80.673 1.00 38.58 1673 ASN A O 1
ATOM 12119 N N . SER A 1 787 ? 15.013 78.633 79.035 1.00 49.34 1674 SER A N 1
ATOM 12120 C CA . SER A 1 787 ? 15.145 80.066 78.788 1.00 49.22 1674 SER A CA 1
ATOM 12121 C C . SER A 1 787 ? 15.025 80.348 77.288 1.00 50.61 1674 SER A C 1
ATOM 12122 O O . SER A 1 787 ? 15.227 81.477 76.842 1.00 51.63 1674 SER A O 1
ATOM 12130 N N . LEU A 1 788 ? 14.716 79.309 76.517 1.00 44.78 1675 LEU A N 1
ATOM 12131 C CA . LEU A 1 788 ? 14.491 79.439 75.079 1.00 42.57 1675 LEU A CA 1
ATOM 12132 C C . LEU A 1 788 ? 13.021 79.761 74.822 1.00 41.07 1675 LEU A C 1
ATOM 12133 O O . LEU A 1 788 ? 12.198 79.685 75.737 1.00 39.74 1675 LEU A O 1
ATOM 12149 N N . SER A 1 789 ? 12.688 80.115 73.584 1.00 45.33 1676 SER A N 1
ATOM 12150 C CA . SER A 1 789 ? 11.328 80.541 73.270 1.00 44.69 1676 SER A CA 1
ATOM 12151 C C . SER A 1 789 ? 10.847 80.037 71.914 1.00 46.46 1676 SER A C 1
ATOM 12152 O O . SER A 1 789 ? 11.634 79.554 71.099 1.00 46.77 1676 SER A O 1
ATOM 12160 N N . GLU A 1 790 ? 9.541 80.167 71.691 1.00 52.62 1677 GLU A N 1
ATOM 12161 C CA . GLU A 1 790 ? 8.907 79.789 70.432 1.00 54.77 1677 GLU A CA 1
ATOM 12162 C C . GLU A 1 790 ? 9.189 78.322 70.074 1.00 58.12 1677 GLU A C 1
ATOM 12163 O O . GLU A 1 790 ? 9.095 77.451 70.941 1.00 57.54 1677 GLU A O 1
ATOM 12175 N N . GLU A 1 791 ? 9.518 78.041 68.813 1.00 64.35 1678 GLU A N 1
ATOM 12176 C CA . GLU A 1 791 ? 9.618 76.658 68.341 1.00 68.15 1678 GLU A CA 1
ATOM 12177 C C . GLU A 1 791 ? 10.550 75.826 69.222 1.00 64.65 1678 GLU A C 1
ATOM 12178 O O . GLU A 1 791 ? 10.397 74.609 69.325 1.00 63.57 1678 GLU A O 1
ATOM 12190 N N . LYS A 1 792 ? 11.507 76.488 69.865 1.00 55.09 1679 LYS A N 1
ATOM 12191 C CA . LYS A 1 792 ? 12.437 75.805 70.753 1.00 53.05 1679 LYS A CA 1
ATOM 12192 C C . LYS A 1 792 ? 11.783 75.491 72.095 1.00 49.88 1679 LYS A C 1
ATOM 12193 O O . LYS A 1 792 ? 12.224 74.589 72.808 1.00 48.61 1679 LYS A O 1
ATOM 12212 N N . LEU A 1 793 ? 10.739 76.239 72.445 1.00 54.43 1680 LEU A N 1
ATOM 12213 C CA . LEU A 1 793 ? 9.999 75.977 73.677 1.00 52.22 1680 LEU A CA 1
ATOM 12214 C C . LEU A 1 793 ? 9.073 74.781 73.490 1.00 53.55 1680 LEU A C 1
ATOM 12215 O O . LEU A 1 793 ? 9.069 73.857 74.302 1.00 57.34 1680 LEU A O 1
ATOM 12231 N N . GLN A 1 794 ? 8.285 74.806 72.420 1.00 39.70 1681 GLN A N 1
ATOM 12232 C CA . GLN A 1 794 ? 7.378 73.707 72.117 1.00 47.59 1681 GLN A CA 1
ATOM 12233 C C . GLN A 1 794 ? 8.164 72.411 71.925 1.00 46.25 1681 GLN A C 1
ATOM 12234 O O . GLN A 1 794 ? 7.679 71.324 72.247 1.00 43.94 1681 GLN A O 1
ATOM 12248 N N . ALA A 1 795 ? 9.378 72.532 71.397 1.00 66.34 1682 ALA A N 1
ATOM 12249 C CA . ALA A 1 795 ? 10.249 71.377 71.224 1.00 67.63 1682 ALA A CA 1
ATOM 12250 C C . ALA A 1 795 ? 10.711 70.875 72.586 1.00 66.28 1682 ALA A C 1
ATOM 12251 O O . ALA A 1 795 ? 10.870 69.671 72.794 1.00 67.19 1682 ALA A O 1
ATOM 12258 N N . SER A 1 796 ? 10.915 71.806 73.513 1.00 54.70 1683 SER A N 1
ATOM 12259 C CA . SER A 1 796 ? 11.332 71.465 74.868 1.00 51.43 1683 SER A CA 1
ATOM 12260 C C . SER A 1 796 ? 10.189 70.788 75.614 1.00 50.71 1683 SER A C 1
ATOM 12261 O O . SER A 1 796 ? 10.411 69.935 76.472 1.00 49.88 1683 SER A O 1
ATOM 12269 N N . ILE A 1 797 ? 8.964 71.184 75.285 1.00 52.86 1684 ILE A N 1
ATOM 12270 C CA . ILE A 1 797 ? 7.774 70.569 75.858 1.00 51.55 1684 ILE A CA 1
ATOM 12271 C C . ILE A 1 797 ? 7.728 69.097 75.470 1.00 54.23 1684 ILE A C 1
ATOM 12272 O O . ILE A 1 797 ? 7.448 68.232 76.300 1.00 54.86 1684 ILE A O 1
ATOM 12288 N N . ARG A 1 798 ? 8.014 68.817 74.203 1.00 54.17 1685 ARG A N 1
ATOM 12289 C CA . ARG A 1 798 ? 7.990 67.453 73.694 1.00 56.83 1685 ARG A CA 1
ATOM 12290 C C . ARG A 1 798 ? 9.053 66.583 74.366 1.00 54.07 1685 ARG A C 1
ATOM 12291 O O . ARG A 1 798 ? 8.997 65.357 74.284 1.00 54.58 1685 ARG A O 1
ATOM 12312 N N . CYS A 1 799 ? 10.028 67.215 75.016 1.00 48.69 1686 CYS A N 1
ATOM 12313 C CA . CYS A 1 799 ? 11.068 66.479 75.733 1.00 47.63 1686 CYS A CA 1
ATOM 12314 C C . CYS A 1 799 ? 10.615 66.045 77.125 1.00 46.47 1686 CYS A C 1
ATOM 12315 O O . CYS A 1 799 ? 11.286 65.250 77.785 1.00 47.56 1686 CYS A O 1
ATOM 12323 N N . LEU A 1 800 ? 9.481 66.572 77.572 1.00 53.89 1687 LEU A N 1
ATOM 12324 C CA . LEU A 1 800 ? 8.997 66.287 78.916 1.00 55.21 1687 LEU A CA 1
ATOM 12325 C C . LEU A 1 800 ? 8.341 64.911 79.009 1.00 60.90 1687 LEU A C 1
ATOM 12326 O O . LEU A 1 800 ? 7.424 64.590 78.249 1.00 59.61 1687 LEU A O 1
ATOM 12342 N N . GLY A 1 801 ? 8.828 64.103 79.945 1.00 65.94 1688 GLY A N 1
ATOM 12343 C CA . GLY A 1 801 ? 8.305 62.767 80.165 1.00 67.78 1688 GLY A CA 1
ATOM 12344 C C . GLY A 1 801 ? 7.238 62.736 81.243 1.00 67.56 1688 GLY A C 1
ATOM 12345 O O . GLY A 1 801 ? 6.888 63.772 81.809 1.00 66.92 1688 GLY A O 1
ATOM 12349 N N . LEU A 1 802 ? 6.717 61.544 81.519 1.00 58.20 1689 LEU A N 1
ATOM 12350 C CA . LEU A 1 802 ? 5.653 61.369 82.504 1.00 56.75 1689 LEU A CA 1
ATOM 12351 C C . LEU A 1 802 ? 6.006 62.012 83.843 1.00 56.14 1689 LEU A C 1
ATOM 12352 O O . LEU A 1 802 ? 7.143 61.932 84.305 1.00 55.96 1689 LEU A O 1
ATOM 12368 N N . ASN A 1 803 ? 5.015 62.658 84.451 1.00 61.12 1690 ASN A N 1
ATOM 12369 C CA . ASN A 1 803 ? 5.189 63.349 85.727 1.00 61.74 1690 ASN A CA 1
ATOM 12370 C C . ASN A 1 803 ? 6.202 64.487 85.645 1.00 58.48 1690 ASN A C 1
ATOM 12371 O O . ASN A 1 803 ? 6.664 64.982 86.671 1.00 59.59 1690 ASN A O 1
ATOM 12382 N N . GLY A 1 804 ? 6.538 64.910 84.432 1.00 68.12 1691 GLY A N 1
ATOM 12383 C CA . GLY A 1 804 ? 7.525 65.958 84.244 1.00 66.83 1691 GLY A CA 1
ATOM 12384 C C . GLY A 1 804 ? 7.119 67.298 84.832 1.00 64.74 1691 GLY A C 1
ATOM 12385 O O . GLY A 1 804 ? 5.949 67.529 85.140 1.00 65.83 1691 GLY A O 1
ATOM 12389 N N . ARG A 1 805 ? 8.095 68.188 84.989 1.00 48.36 1692 ARG A N 1
ATOM 12390 C CA . ARG A 1 805 ? 7.846 69.503 85.570 1.00 46.58 1692 ARG A CA 1
ATOM 12391 C C . ARG A 1 805 ? 8.617 70.587 84.810 1.00 44.64 1692 ARG A C 1
ATOM 12392 O O . ARG A 1 805 ? 9.838 70.697 84.924 1.00 44.23 1692 ARG A O 1
ATOM 12413 N N . PHE A 1 806 ? 7.887 71.385 84.037 1.00 46.14 1693 PHE A N 1
ATOM 12414 C CA . PHE A 1 806 ? 8.494 72.405 83.192 1.00 44.10 1693 PHE A CA 1
ATOM 12415 C C . PHE A 1 806 ? 8.745 73.682 83.986 1.00 43.74 1693 PHE A C 1
ATOM 12416 O O . PHE A 1 806 ? 7.852 74.198 84.656 1.00 43.68 1693 PHE A O 1
ATOM 12433 N N . LEU A 1 807 ? 9.967 74.191 83.889 1.00 50.42 1694 LEU A N 1
ATOM 12434 C CA . LEU A 1 807 ? 10.382 75.355 84.661 1.00 50.64 1694 LEU A CA 1
ATOM 12435 C C . LEU A 1 807 ? 10.790 76.489 83.731 1.00 48.58 1694 LEU A C 1
ATOM 12436 O O . LEU A 1 807 ? 11.909 76.506 83.217 1.00 49.63 1694 LEU A O 1
ATOM 12452 N N . GLU A 1 808 ? 9.879 77.432 83.511 1.00 38.56 1695 GLU A N 1
ATOM 12453 C CA . GLU A 1 808 ? 10.138 78.528 82.585 1.00 38.47 1695 GLU A CA 1
ATOM 12454 C C . GLU A 1 808 ? 10.783 79.705 83.311 1.00 37.96 1695 GLU A C 1
ATOM 12455 O O . GLU A 1 808 ? 10.253 80.200 84.305 1.00 38.77 1695 GLU A O 1
ATOM 12467 N N . ILE A 1 809 ? 11.932 80.142 82.808 1.00 46.74 1696 ILE A N 1
ATOM 12468 C CA . ILE A 1 809 ? 12.612 81.310 83.357 1.00 47.05 1696 ILE A CA 1
ATOM 12469 C C . ILE A 1 809 ? 12.839 82.357 82.267 1.00 46.76 1696 ILE A C 1
ATOM 12470 O O . ILE A 1 809 ? 13.513 83.360 82.494 1.00 45.45 1696 ILE A O 1
ATOM 12486 N N . GLY A 1 810 ? 12.276 82.110 81.086 1.00 49.90 1697 GLY A N 1
ATOM 12487 C CA . GLY A 1 810 ? 12.285 83.076 80.002 1.00 50.27 1697 GLY A CA 1
ATOM 12488 C C . GLY A 1 810 ? 11.093 84.004 80.133 1.00 51.90 1697 GLY A C 1
ATOM 12489 O O . GLY A 1 810 ? 10.305 83.857 81.067 1.00 52.62 1697 GLY A O 1
ATOM 12493 N N . LYS A 1 811 ? 10.959 84.963 79.219 1.00 42.23 1698 LYS A N 1
ATOM 12494 C CA . LYS A 1 811 ? 9.897 85.960 79.331 1.00 45.76 1698 LYS A CA 1
ATOM 12495 C C . LYS A 1 811 ? 9.130 86.186 78.030 1.00 43.83 1698 LYS A C 1
ATOM 12496 O O . LYS A 1 811 ? 8.010 86.695 78.055 1.00 40.19 1698 LYS A O 1
ATOM 12515 N N . PHE A 1 812 ? 9.715 85.800 76.901 1.00 45.09 1699 PHE A N 1
ATOM 12516 C CA . PHE A 1 812 ? 9.106 86.087 75.606 1.00 47.44 1699 PHE A CA 1
ATOM 12517 C C . PHE A 1 812 ? 7.694 85.526 75.479 1.00 43.36 1699 PHE A C 1
ATOM 12518 O O . PHE A 1 812 ? 6.725 86.280 75.384 1.00 43.31 1699 PHE A O 1
ATOM 12535 N N . ASP A 1 813 ? 7.582 84.204 75.473 1.00 41.65 1700 ASP A N 1
ATOM 12536 C CA . ASP A 1 813 ? 6.296 83.551 75.258 1.00 43.00 1700 ASP A CA 1
ATOM 12537 C C . ASP A 1 813 ? 5.278 83.933 76.328 1.00 43.01 1700 ASP A C 1
ATOM 12538 O O . ASP A 1 813 ? 4.078 83.972 76.060 1.00 42.37 1700 ASP A O 1
ATOM 12547 N N . LEU A 1 814 ? 5.754 84.211 77.536 1.00 44.90 1701 LEU A N 1
ATOM 12548 C CA . LEU A 1 814 ? 4.872 84.656 78.608 1.00 47.37 1701 LEU A CA 1
ATOM 12549 C C . LEU A 1 814 ? 4.308 86.030 78.272 1.00 49.89 1701 LEU A C 1
ATOM 12550 O O . LEU A 1 814 ? 3.100 86.253 78.359 1.00 48.03 1701 LEU A O 1
ATOM 12566 N N . SER A 1 815 ? 5.190 86.942 77.875 1.00 54.71 1702 SER A N 1
ATOM 12567 C CA . SER A 1 815 ? 4.790 88.294 77.508 1.00 54.90 1702 SER A CA 1
ATOM 12568 C C . SER A 1 815 ? 3.860 88.287 76.302 1.00 59.36 1702 SER A C 1
ATOM 12569 O O . SER A 1 815 ? 2.831 88.960 76.296 1.00 60.04 1702 SER A O 1
ATOM 12577 N N . ASN A 1 816 ? 4.230 87.517 75.284 1.00 63.06 1703 ASN A N 1
ATOM 12578 C CA . ASN A 1 816 ? 3.463 87.456 74.045 1.00 68.15 1703 ASN A CA 1
ATOM 12579 C C . ASN A 1 816 ? 2.165 86.676 74.223 1.00 58.13 1703 ASN A C 1
ATOM 12580 O O . ASN A 1 816 ? 1.310 86.674 73.339 1.00 57.15 1703 ASN A O 1
ATOM 12591 N N . ASN A 1 817 ? 2.020 86.018 75.368 1.00 47.86 1704 ASN A N 1
ATOM 12592 C CA . ASN A 1 817 ? 0.831 85.221 75.646 1.00 43.52 1704 ASN A CA 1
ATOM 12593 C C . ASN A 1 817 ? 0.689 84.123 74.596 1.00 39.95 1704 ASN A C 1
ATOM 12594 O O . ASN A 1 817 ? -0.407 83.863 74.099 1.00 41.06 1704 ASN A O 1
ATOM 12605 N N . SER A 1 818 ? 1.808 83.491 74.252 1.00 44.81 1705 SER A N 1
ATOM 12606 C CA . SER A 1 818 ? 1.813 82.423 73.256 1.00 42.52 1705 SER A CA 1
ATOM 12607 C C . SER A 1 818 ? 0.881 81.285 73.667 1.00 42.64 1705 SER A C 1
ATOM 12608 O O . SER A 1 818 ? 0.663 81.057 74.858 1.00 40.85 1705 SER A O 1
ATOM 12616 N N . PRO A 1 819 ? 0.329 80.559 72.683 1.00 45.84 1706 PRO A N 1
ATOM 12617 C CA . PRO A 1 819 ? -0.557 79.449 73.038 1.00 45.68 1706 PRO A CA 1
ATOM 12618 C C . PRO A 1 819 ? 0.219 78.202 73.442 1.00 45.88 1706 PRO A C 1
ATOM 12619 O O . PRO A 1 819 ? 1.236 77.884 72.827 1.00 46.24 1706 PRO A O 1
ATOM 12630 N N . LEU A 1 820 ? -0.258 77.515 74.474 1.00 49.47 1707 LEU A N 1
ATOM 12631 C CA . LEU A 1 820 ? 0.376 76.288 74.941 1.00 48.26 1707 LEU A CA 1
ATOM 12632 C C . LEU A 1 820 ? -0.567 75.105 74.783 1.00 49.17 1707 LEU A C 1
ATOM 12633 O O . LEU A 1 820 ? -1.658 75.093 75.353 1.00 49.73 1707 LEU A O 1
ATOM 12649 N N . GLY A 1 821 ? -0.142 74.114 74.006 1.00 51.59 1708 GLY A N 1
ATOM 12650 C CA . GLY A 1 821 ? -0.918 72.901 73.834 1.00 52.59 1708 GLY A CA 1
ATOM 12651 C C . GLY A 1 821 ? -1.070 72.166 75.151 1.00 52.68 1708 GLY A C 1
ATOM 12652 O O . GLY A 1 821 ? -0.084 71.745 75.751 1.00 54.37 1708 GLY A O 1
ATOM 12656 N N . MET A 1 822 ? -2.310 72.013 75.600 1.00 47.96 1709 MET A N 1
ATOM 12657 C CA . MET A 1 822 ? -2.581 71.444 76.916 1.00 45.32 1709 MET A CA 1
ATOM 12658 C C . MET A 1 822 ? -2.527 69.912 76.938 1.00 48.50 1709 MET A C 1
ATOM 12659 O O . MET A 1 822 ? -2.798 69.296 77.969 1.00 48.81 1709 MET A O 1
ATOM 12673 N N . SER A 1 823 ? -2.190 69.297 75.809 1.00 51.30 1710 SER A N 1
ATOM 12674 C CA . SER A 1 823 ? -2.048 67.844 75.758 1.00 53.16 1710 SER A CA 1
ATOM 12675 C C . SER A 1 823 ? -0.918 67.397 76.683 1.00 52.31 1710 SER A C 1
ATOM 12676 O O . SER A 1 823 ? -0.959 66.302 77.245 1.00 52.33 1710 SER A O 1
ATOM 12684 N N . VAL A 1 824 ? 0.092 68.251 76.825 1.00 46.30 1711 VAL A N 1
ATOM 12685 C CA . VAL A 1 824 ? 1.252 67.957 77.661 1.00 43.33 1711 VAL A CA 1
ATOM 12686 C C . VAL A 1 824 ? 0.847 67.620 79.091 1.00 43.28 1711 VAL A C 1
ATOM 12687 O O . VAL A 1 824 ? 1.556 66.893 79.790 1.00 44.00 1711 VAL A O 1
ATOM 12700 N N . PHE A 1 825 ? -0.284 68.163 79.528 1.00 49.78 1712 PHE A N 1
ATOM 12701 C CA . PHE A 1 825 ? -0.727 67.990 80.905 1.00 49.04 1712 PHE A CA 1
ATOM 12702 C C . PHE A 1 825 ? -1.410 66.639 81.127 1.00 49.41 1712 PHE A C 1
ATOM 12703 O O . PHE A 1 825 ? -1.674 66.252 82.266 1.00 49.08 1712 PHE A O 1
ATOM 12720 N N . LEU A 1 826 ? -1.696 65.923 80.043 1.00 47.10 1713 LEU A N 1
ATOM 12721 C CA . LEU A 1 826 ? -2.192 64.553 80.156 1.00 46.57 1713 LEU A CA 1
ATOM 12722 C C . LEU A 1 826 ? -1.158 63.663 80.838 1.00 47.11 1713 LEU A C 1
ATOM 12723 O O . LEU A 1 826 ? -1.504 62.643 81.432 1.00 48.26 1713 LEU A O 1
ATOM 12739 N N . LYS A 1 827 ? 0.110 64.057 80.755 1.00 46.65 1714 LYS A N 1
ATOM 12740 C CA . LYS A 1 827 ? 1.206 63.262 81.305 1.00 47.52 1714 LYS A CA 1
ATOM 12741 C C . LYS A 1 827 ? 1.417 63.519 82.799 1.00 47.91 1714 LYS A C 1
ATOM 12742 O O . LYS A 1 827 ? 2.470 63.194 83.347 1.00 48.51 1714 LYS A O 1
ATOM 12761 N N . ASN A 1 828 ? 0.418 64.106 83.451 1.00 47.70 1715 ASN A N 1
ATOM 12762 C CA . ASN A 1 828 ? 0.495 64.389 84.881 1.00 48.19 1715 ASN A CA 1
ATOM 12763 C C . ASN A 1 828 ? 1.627 65.371 85.155 1.00 47.44 1715 ASN A C 1
ATOM 12764 O O . ASN A 1 828 ? 2.342 65.249 86.150 1.00 48.14 1715 ASN A O 1
ATOM 12775 N N . THR A 1 829 ? 1.776 66.353 84.271 1.00 46.11 1716 THR A N 1
ATOM 12776 C CA . THR A 1 829 ? 2.899 67.279 84.340 1.00 45.38 1716 THR A CA 1
ATOM 12777 C C . THR A 1 829 ? 2.525 68.588 85.023 1.00 44.60 1716 THR A C 1
ATOM 12778 O O . THR A 1 829 ? 1.363 68.818 85.363 1.00 44.59 1716 THR A O 1
ATOM 12789 N N . SER A 1 830 ? 3.529 69.433 85.232 1.00 48.85 1717 SER A N 1
ATOM 12790 C CA . SER A 1 830 ? 3.321 70.761 85.790 1.00 47.34 1717 SER A CA 1
ATOM 12791 C C . SER A 1 830 ? 4.090 71.790 84.977 1.00 46.37 1717 SER A C 1
ATOM 12792 O O . SER A 1 830 ? 5.223 71.544 84.565 1.00 46.67 1717 SER A O 1
ATOM 12800 N N . PHE A 1 831 ? 3.470 72.940 84.744 1.00 45.53 1718 PHE A N 1
ATOM 12801 C CA . PHE A 1 831 ? 4.162 74.058 84.120 1.00 41.76 1718 PHE A CA 1
ATOM 12802 C C . PHE A 1 831 ? 4.339 75.162 85.158 1.00 41.81 1718 PHE A C 1
ATOM 12803 O O . PHE A 1 831 ? 3.371 75.591 85.784 1.00 41.77 1718 PHE A O 1
ATOM 12820 N N . HIS A 1 832 ? 5.579 75.603 85.347 1.00 43.92 1719 HIS A N 1
ATOM 12821 C CA . HIS A 1 832 ? 5.892 76.605 86.363 1.00 48.00 1719 HIS A CA 1
ATOM 12822 C C . HIS A 1 832 ? 6.441 77.894 85.773 1.00 43.70 1719 HIS A C 1
ATOM 12823 O O . HIS A 1 832 ? 7.539 77.914 85.215 1.00 48.91 1719 HIS A O 1
ATOM 12837 N N . GLY A 1 833 ? 5.676 78.971 85.909 1.00 37.48 1720 GLY A N 1
ATOM 12838 C CA . GLY A 1 833 ? 6.189 80.300 85.637 1.00 36.58 1720 GLY A CA 1
ATOM 12839 C C . GLY A 1 833 ? 7.034 80.743 86.814 1.00 36.89 1720 GLY A C 1
ATOM 12840 O O . GLY A 1 833 ? 6.534 80.861 87.932 1.00 37.27 1720 GLY A O 1
ATOM 12844 N N . ILE A 1 834 ? 8.316 80.987 86.567 1.00 44.89 1721 ILE A N 1
ATOM 12845 C CA . ILE A 1 834 ? 9.254 81.282 87.644 1.00 48.72 1721 ILE A CA 1
ATOM 12846 C C . ILE A 1 834 ? 9.820 82.687 87.505 1.00 49.92 1721 ILE A C 1
ATOM 12847 O O . ILE A 1 834 ? 10.635 82.961 86.624 1.00 49.76 1721 ILE A O 1
ATOM 12863 N N . LEU A 1 835 ? 9.367 83.575 88.384 1.00 44.94 1722 LEU A N 1
ATOM 12864 C CA . LEU A 1 835 ? 9.864 84.939 88.431 1.00 46.91 1722 LEU A CA 1
ATOM 12865 C C . LEU A 1 835 ? 10.552 85.194 89.763 1.00 42.91 1722 LEU A C 1
ATOM 12866 O O . LEU A 1 835 ? 9.894 85.309 90.797 1.00 37.97 1722 LEU A O 1
ATOM 12882 N N . LEU A 1 836 ? 11.875 85.300 89.734 1.00 60.05 1723 LEU A N 1
ATOM 12883 C CA . LEU A 1 836 ? 12.635 85.578 90.944 1.00 63.15 1723 LEU A CA 1
ATOM 12884 C C . LEU A 1 836 ? 12.190 86.889 91.578 1.00 68.37 1723 LEU A C 1
ATOM 12885 O O . LEU A 1 836 ? 12.164 87.014 92.801 1.00 64.93 1723 LEU A O 1
ATOM 12901 N N . ASP A 1 837 ? 11.830 87.860 90.740 1.00 51.19 1724 ASP A N 1
ATOM 12902 C CA . ASP A 1 837 ? 11.368 89.156 91.224 1.00 59.62 1724 ASP A CA 1
ATOM 12903 C C . ASP A 1 837 ? 10.228 88.991 92.224 1.00 58.25 1724 ASP A C 1
ATOM 12904 O O . ASP A 1 837 ? 10.187 89.669 93.249 1.00 56.89 1724 ASP A O 1
ATOM 12913 N N . SER A 1 838 ? 9.307 88.081 91.925 1.00 80.15 1725 SER A N 1
ATOM 12914 C CA . SER A 1 838 ? 8.167 87.828 92.798 1.00 76.53 1725 SER A CA 1
ATOM 12915 C C . SER A 1 838 ? 8.613 87.373 94.188 1.00 71.22 1725 SER A C 1
ATOM 12916 O O . SER A 1 838 ? 7.903 87.577 95.172 1.00 70.95 1725 SER A O 1
ATOM 12924 N N . VAL A 1 839 ? 9.789 86.756 94.267 1.00 67.49 1726 VAL A N 1
ATOM 12925 C CA . VAL A 1 839 ? 10.319 86.296 95.546 1.00 68.16 1726 VAL A CA 1
ATOM 12926 C C . VAL A 1 839 ? 10.693 87.496 96.401 1.00 67.05 1726 VAL A C 1
ATOM 12927 O O . VAL A 1 839 ? 10.238 87.626 97.537 1.00 65.77 1726 VAL A O 1
ATOM 12940 N N . MET A 1 840 ? 11.520 88.376 95.847 1.00 74.61 1727 MET A N 1
ATOM 12941 C CA . MET A 1 840 ? 12.018 89.524 96.588 1.00 74.71 1727 MET A CA 1
ATOM 12942 C C . MET A 1 840 ? 10.858 90.462 96.904 1.00 70.53 1727 MET A C 1
ATOM 12943 O O . MET A 1 840 ? 10.781 91.032 97.990 1.00 65.01 1727 MET A O 1
ATOM 12957 N N . GLU A 1 841 ? 9.952 90.603 95.944 1.00 69.08 1728 GLU A N 1
ATOM 12958 C CA . GLU A 1 841 ? 8.757 91.419 96.118 1.00 75.53 1728 GLU A CA 1
ATOM 12959 C C . GLU A 1 841 ? 7.755 90.726 97.040 1.00 71.24 1728 GLU A C 1
ATOM 12960 O O . GLU A 1 841 ? 6.931 91.378 97.678 1.00 68.13 1728 GLU A O 1
ATOM 12972 N N . GLY A 1 842 ? 7.832 89.399 97.099 1.00 110.34 1729 GLY A N 1
ATOM 12973 C CA . GLY A 1 842 ? 6.876 88.600 97.846 1.00 111.90 1729 GLY A CA 1
ATOM 12974 C C . GLY A 1 842 ? 7.144 88.483 99.335 1.00 112.82 1729 GLY A C 1
ATOM 12975 O O . GLY A 1 842 ? 7.863 89.292 99.918 1.00 114.28 1729 GLY A O 1
ATOM 12979 N N . GLU A 1 843 ? 6.549 87.462 99.947 1.00 90.03 1730 GLU A N 1
ATOM 12980 C CA . GLU A 1 843 ? 6.641 87.248 101.388 1.00 95.93 1730 GLU A CA 1
ATOM 12981 C C . GLU A 1 843 ? 8.076 86.991 101.836 1.00 94.55 1730 GLU A C 1
ATOM 12982 O O . GLU A 1 843 ? 8.981 86.861 101.012 1.00 94.46 1730 GLU A O 1
ATOM 12994 N N . GLU A 1 844 ? 8.272 86.910 103.149 1.00 78.70 1731 GLU A N 1
ATOM 12995 C CA . GLU A 1 844 ? 9.612 86.858 103.727 1.00 80.09 1731 GLU A CA 1
ATOM 12996 C C . GLU A 1 844 ? 10.173 85.441 103.838 1.00 74.66 1731 GLU A C 1
ATOM 12997 O O . GLU A 1 844 ? 11.338 85.205 103.517 1.00 71.84 1731 GLU A O 1
ATOM 13009 N N . GLU A 1 845 ? 9.351 84.502 104.296 1.00 91.63 1732 GLU A N 1
ATOM 13010 C CA . GLU A 1 845 ? 9.828 83.149 104.568 1.00 88.02 1732 GLU A CA 1
ATOM 13011 C C . GLU A 1 845 ? 10.434 82.511 103.323 1.00 80.26 1732 GLU A C 1
ATOM 13012 O O . GLU A 1 845 ? 11.404 81.756 103.414 1.00 75.48 1732 GLU A O 1
ATOM 13024 N N . MET A 1 846 ? 9.857 82.811 102.164 1.00 56.45 1733 MET A N 1
ATOM 13025 C CA . MET A 1 846 ? 10.367 82.289 100.901 1.00 55.08 1733 MET A CA 1
ATOM 13026 C C . MET A 1 846 ? 11.775 82.821 100.640 1.00 51.52 1733 MET A C 1
ATOM 13027 O O . MET A 1 846 ? 12.648 82.091 100.166 1.00 48.42 1733 MET A O 1
ATOM 13041 N N . GLN A 1 847 ? 11.985 84.099 100.945 1.00 64.44 1734 GLN A N 1
ATOM 13042 C CA . GLN A 1 847 ? 13.297 84.720 100.801 1.00 63.70 1734 GLN A CA 1
ATOM 13043 C C . GLN A 1 847 ? 14.324 84.041 101.701 1.00 63.44 1734 GLN A C 1
ATOM 13044 O O . GLN A 1 847 ? 15.458 83.795 101.295 1.00 60.05 1734 GLN A O 1
ATOM 13058 N N . ASN A 1 848 ? 13.919 83.740 102.929 1.00 73.81 1735 ASN A N 1
ATOM 13059 C CA . ASN A 1 848 ? 14.822 83.138 103.901 1.00 79.16 1735 ASN A CA 1
ATOM 13060 C C . ASN A 1 848 ? 15.169 81.700 103.534 1.00 74.92 1735 ASN A C 1
ATOM 13061 O O . ASN A 1 848 ? 16.260 81.223 103.843 1.00 73.34 1735 ASN A O 1
ATOM 13072 N N . GLN A 1 849 ? 14.243 81.007 102.882 1.00 85.12 1736 GLN A N 1
ATOM 13073 C CA . GLN A 1 849 ? 14.483 79.627 102.483 1.00 95.81 1736 GLN A CA 1
ATOM 13074 C C . GLN A 1 849 ? 15.494 79.556 101.339 1.00 92.43 1736 GLN A C 1
ATOM 13075 O O . GLN A 1 849 ? 16.435 78.763 101.385 1.00 95.51 1736 GLN A O 1
ATOM 13089 N N . VAL A 1 850 ? 15.298 80.380 100.313 1.00 66.25 1737 VAL A N 1
ATOM 13090 C CA . VAL A 1 850 ? 16.151 80.329 99.130 1.00 65.54 1737 VAL A CA 1
ATOM 13091 C C . VAL A 1 850 ? 17.593 80.657 99.505 1.00 64.63 1737 VAL A C 1
ATOM 13092 O O . VAL A 1 850 ? 18.526 80.027 99.007 1.00 65.16 1737 VAL A O 1
ATOM 13105 N N . VAL A 1 851 ? 17.779 81.637 100.383 1.00 74.53 1738 VAL A N 1
ATOM 13106 C CA . VAL A 1 851 ? 19.121 82.028 100.791 1.00 74.61 1738 VAL A CA 1
ATOM 13107 C C . VAL A 1 851 ? 19.742 80.897 101.605 1.00 75.90 1738 VAL A C 1
ATOM 13108 O O . VAL A 1 851 ? 20.947 80.658 101.533 1.00 79.23 1738 VAL A O 1
ATOM 13121 N N . SER A 1 852 ? 18.913 80.197 102.374 1.00 67.80 1739 SER A N 1
ATOM 13122 C CA . SER A 1 852 ? 19.374 79.034 103.125 1.00 67.72 1739 SER A CA 1
ATOM 13123 C C . SER A 1 852 ? 19.888 77.973 102.160 1.00 70.87 1739 SER A C 1
ATOM 13124 O O . SER A 1 852 ? 20.940 77.374 102.383 1.00 74.03 1739 SER A O 1
ATOM 13132 N N . LEU A 1 853 ? 19.138 77.747 101.086 1.00 58.24 1740 LEU A N 1
ATOM 13133 C CA . LEU A 1 853 ? 19.531 76.778 100.070 1.00 62.34 1740 LEU A CA 1
ATOM 13134 C C . LEU A 1 853 ? 20.879 77.157 99.468 1.00 58.14 1740 LEU A C 1
ATOM 13135 O O . LEU A 1 853 ? 21.769 76.316 99.338 1.00 57.73 1740 LEU A O 1
ATOM 13151 N N . VAL A 1 854 ? 21.023 78.427 99.102 1.00 64.86 1741 VAL A N 1
ATOM 13152 C CA . VAL A 1 854 ? 22.275 78.917 98.547 1.00 62.96 1741 VAL A CA 1
ATOM 13153 C C . VAL A 1 854 ? 23.358 78.824 99.612 1.00 64.12 1741 VAL A C 1
ATOM 13154 O O . VAL A 1 854 ? 24.478 78.401 99.335 1.00 65.77 1741 VAL A O 1
ATOM 13167 N N . ALA A 1 855 ? 23.010 79.203 100.837 1.00 65.68 1742 ALA A N 1
ATOM 13168 C CA . ALA A 1 855 ? 23.963 79.176 101.938 1.00 69.19 1742 ALA A CA 1
ATOM 13169 C C . ALA A 1 855 ? 24.488 77.759 102.157 1.00 75.10 1742 ALA A C 1
ATOM 13170 O O . ALA A 1 855 ? 25.698 77.542 102.236 1.00 71.93 1742 ALA A O 1
ATOM 13177 N N . GLU A 1 856 ? 23.569 76.801 102.254 1.00 88.53 1743 GLU A N 1
ATOM 13178 C CA . GLU A 1 856 ? 23.928 75.399 102.448 1.00 91.15 1743 GLU A CA 1
ATOM 13179 C C . GLU A 1 856 ? 24.740 74.868 101.269 1.00 90.09 1743 GLU A C 1
ATOM 13180 O O . GLU A 1 856 ? 25.631 74.039 101.438 1.00 93.17 1743 GLU A O 1
ATOM 13192 N N . GLY A 1 857 ? 24.416 75.345 100.073 1.00 83.76 1744 GLY A N 1
ATOM 13193 C CA . GLY A 1 857 ? 25.057 74.874 98.859 1.00 82.53 1744 GLY A CA 1
ATOM 13194 C C . GLY A 1 857 ? 26.532 75.210 98.740 1.00 83.82 1744 GLY A C 1
ATOM 13195 O O . GLY A 1 857 ? 27.314 74.415 98.220 1.00 87.03 1744 GLY A O 1
ATOM 13199 N N . ILE A 1 858 ? 26.914 76.389 99.218 1.00 89.46 1745 ILE A N 1
ATOM 13200 C CA . ILE A 1 858 ? 28.291 76.854 99.100 1.00 88.23 1745 ILE A CA 1
ATOM 13201 C C . ILE A 1 858 ? 29.249 75.922 99.836 1.00 85.22 1745 ILE A C 1
ATOM 13202 O O . ILE A 1 858 ? 30.289 75.546 99.296 1.00 84.69 1745 ILE A O 1
ATOM 13218 N N . LYS A 1 859 ? 28.900 75.547 101.061 1.00 78.47 1746 LYS A N 1
ATOM 13219 C CA . LYS A 1 859 ? 29.733 74.639 101.844 1.00 81.76 1746 LYS A CA 1
ATOM 13220 C C . LYS A 1 859 ? 29.814 73.259 101.190 1.00 75.47 1746 LYS A C 1
ATOM 13221 O O . LYS A 1 859 ? 30.863 72.617 101.201 1.00 76.89 1746 LYS A O 1
ATOM 13240 N N . THR A 1 860 ? 28.701 72.811 100.619 1.00 84.27 1747 THR A N 1
ATOM 13241 C CA . THR A 1 860 ? 28.639 71.506 99.968 1.00 85.43 1747 THR A CA 1
ATOM 13242 C C . THR A 1 860 ? 29.591 71.450 98.777 1.00 88.46 1747 THR A C 1
ATOM 13243 O O . THR A 1 860 ? 30.106 70.385 98.431 1.00 90.15 1747 THR A O 1
ATOM 13254 N N . GLY A 1 861 ? 29.810 72.602 98.150 1.00 69.14 1748 GLY A N 1
ATOM 13255 C CA . GLY A 1 861 ? 30.622 72.683 96.949 1.00 68.89 1748 GLY A CA 1
ATOM 13256 C C . GLY A 1 861 ? 29.802 72.750 95.674 1.00 68.12 1748 GLY A C 1
ATOM 13257 O O . GLY A 1 861 ? 30.353 72.837 94.578 1.00 69.38 1748 GLY A O 1
ATOM 13261 N N . ALA A 1 862 ? 28.481 72.704 95.814 1.00 79.35 1749 ALA A N 1
ATOM 13262 C CA . ALA A 1 862 ? 27.594 72.780 94.660 1.00 76.37 1749 ALA A CA 1
ATOM 13263 C C . ALA A 1 862 ? 27.603 74.187 94.069 1.00 73.37 1749 ALA A C 1
ATOM 13264 O O . ALA A 1 862 ? 27.466 74.361 92.857 1.00 72.17 1749 ALA A O 1
ATOM 13271 N N . VAL A 1 863 ? 27.757 75.187 94.934 1.00 73.22 1750 VAL A N 1
ATOM 13272 C CA . VAL A 1 863 ? 27.799 76.577 94.498 1.00 69.90 1750 VAL A CA 1
ATOM 13273 C C . VAL A 1 863 ? 29.240 76.989 94.220 1.00 68.56 1750 VAL A C 1
ATOM 13274 O O . VAL A 1 863 ? 30.049 77.113 95.140 1.00 69.67 1750 VAL A O 1
ATOM 13287 N N . VAL A 1 864 ? 29.552 77.195 92.945 1.00 68.78 1751 VAL A N 1
ATOM 13288 C CA . VAL A 1 864 ? 30.879 77.630 92.526 1.00 67.98 1751 VAL A CA 1
ATOM 13289 C C . VAL A 1 864 ? 30.772 78.997 91.853 1.00 65.34 1751 VAL A C 1
ATOM 13290 O O . VAL A 1 864 ? 29.841 79.237 91.083 1.00 61.73 1751 VAL A O 1
ATOM 13303 N N . PRO A 1 865 ? 31.721 79.904 92.138 1.00 59.07 1752 PRO A N 1
ATOM 13304 C CA . PRO A 1 865 ? 31.657 81.174 91.411 1.00 57.40 1752 PRO A CA 1
ATOM 13305 C C . PRO A 1 865 ? 31.894 80.972 89.918 1.00 57.08 1752 PRO A C 1
ATOM 13306 O O . PRO A 1 865 ? 32.588 80.036 89.526 1.00 58.96 1752 PRO A O 1
ATOM 13317 N N . LEU A 1 866 ? 31.319 81.845 89.100 1.00 55.16 1753 LEU A N 1
ATOM 13318 C CA . LEU A 1 866 ? 31.409 81.715 87.653 1.00 54.78 1753 LEU A CA 1
ATOM 13319 C C . LEU A 1 866 ? 32.644 82.413 87.102 1.00 55.73 1753 LEU A C 1
ATOM 13320 O O . LEU A 1 866 ? 33.243 83.248 87.781 1.00 56.14 1753 LEU A O 1
ATOM 13336 N N . PRO A 1 867 ? 33.043 82.056 85.871 1.00 56.21 1754 PRO A N 1
ATOM 13337 C CA . PRO A 1 867 ? 34.054 82.857 85.176 1.00 56.88 1754 PRO A CA 1
ATOM 13338 C C . PRO A 1 867 ? 33.601 84.308 85.069 1.00 55.07 1754 PRO A C 1
ATOM 13339 O O . PRO A 1 867 ? 32.396 84.566 85.026 1.00 53.16 1754 PRO A O 1
ATOM 13350 N N . THR A 1 868 ? 34.550 85.238 85.036 1.00 55.77 1755 THR A N 1
ATOM 13351 C CA . THR A 1 868 ? 34.222 86.657 85.029 1.00 54.26 1755 THR A CA 1
ATOM 13352 C C . THR A 1 868 ? 34.857 87.397 83.860 1.00 54.53 1755 THR A C 1
ATOM 13353 O O . THR A 1 868 ? 36.019 87.177 83.526 1.00 56.43 1755 THR A O 1
ATOM 13364 N N . SER A 1 869 ? 34.075 88.279 83.250 1.00 61.26 1756 SER A N 1
ATOM 13365 C CA . SER A 1 869 ? 34.586 89.225 82.271 1.00 62.91 1756 SER A CA 1
ATOM 13366 C C . SER A 1 869 ? 34.449 90.605 82.890 1.00 62.54 1756 SER A C 1
ATOM 13367 O O . SER A 1 869 ? 33.385 91.220 82.833 1.00 61.61 1756 SER A O 1
ATOM 13375 N N . VAL A 1 870 ? 35.529 91.074 83.506 1.00 69.46 1757 VAL A N 1
ATOM 13376 C CA . VAL A 1 870 ? 35.475 92.267 84.342 1.00 68.28 1757 VAL A CA 1
ATOM 13377 C C . VAL A 1 870 ? 35.709 93.542 83.538 1.00 66.92 1757 VAL A C 1
ATOM 13378 O O . VAL A 1 870 ? 36.552 93.584 82.641 1.00 69.11 1757 VAL A O 1
ATOM 13391 N N . PHE A 1 871 ? 34.950 94.580 83.878 1.00 52.80 1758 PHE A N 1
ATOM 13392 C CA . PHE A 1 871 ? 35.124 95.905 83.292 1.00 54.41 1758 PHE A CA 1
ATOM 13393 C C . PHE A 1 871 ? 35.168 96.947 84.409 1.00 58.36 1758 PHE A C 1
ATOM 13394 O O . PHE A 1 871 ? 34.453 96.824 85.399 1.00 59.12 1758 PHE A O 1
ATOM 13411 N N . ASN A 1 872 ? 36.002 97.972 84.260 1.00 50.11 1759 ASN A N 1
ATOM 13412 C CA . ASN A 1 872 ? 36.101 99.006 85.291 1.00 52.39 1759 ASN A CA 1
ATOM 13413 C C . ASN A 1 872 ? 35.002 100.052 85.104 1.00 47.72 1759 ASN A C 1
ATOM 13414 O O . ASN A 1 872 ? 34.208 99.969 84.165 1.00 46.69 1759 ASN A O 1
ATOM 13425 N N . ASP A 1 873 ? 34.949 101.022 86.013 1.00 56.24 1760 ASP A N 1
ATOM 13426 C CA . ASP A 1 873 ? 33.845 101.980 86.061 1.00 54.81 1760 ASP A CA 1
ATOM 13427 C C . ASP A 1 873 ? 33.708 102.792 84.773 1.00 55.21 1760 ASP A C 1
ATOM 13428 O O . ASP A 1 873 ? 32.642 103.340 84.496 1.00 50.71 1760 ASP A O 1
ATOM 13437 N N . GLN A 1 874 ? 34.782 102.872 83.993 1.00 72.44 1761 GLN A N 1
ATOM 13438 C CA . GLN A 1 874 ? 34.777 103.662 82.764 1.00 77.55 1761 GLN A CA 1
ATOM 13439 C C . GLN A 1 874 ? 34.286 102.856 81.562 1.00 75.42 1761 GLN A C 1
ATOM 13440 O O . GLN A 1 874 ? 33.820 103.426 80.576 1.00 74.51 1761 GLN A O 1
ATOM 13454 N N . GLN A 1 875 ? 34.406 101.534 81.642 1.00 68.16 1762 GLN A N 1
ATOM 13455 C CA . GLN A 1 875 ? 34.054 100.660 80.527 1.00 68.78 1762 GLN A CA 1
ATOM 13456 C C . GLN A 1 875 ? 32.658 100.053 80.675 1.00 63.45 1762 GLN A C 1
ATOM 13457 O O . GLN A 1 875 ? 32.443 98.894 80.313 1.00 64.14 1762 GLN A O 1
ATOM 13471 N N . VAL A 1 876 ? 31.712 100.827 81.200 1.00 49.97 1763 VAL A N 1
ATOM 13472 C CA . VAL A 1 876 ? 30.354 100.328 81.396 1.00 43.60 1763 VAL A CA 1
ATOM 13473 C C . VAL A 1 876 ? 29.673 100.080 80.054 1.00 47.02 1763 VAL A C 1
ATOM 13474 O O . VAL A 1 876 ? 28.952 99.097 79.893 1.00 44.72 1763 VAL A O 1
ATOM 13487 N N . GLU A 1 877 ? 29.890 100.979 79.098 1.00 60.00 1764 GLU A N 1
ATOM 13488 C CA . GLU A 1 877 ? 29.309 100.828 77.768 1.00 68.01 1764 GLU A CA 1
ATOM 13489 C C . GLU A 1 877 ? 29.761 99.504 77.161 1.00 69.92 1764 GLU A C 1
ATOM 13490 O O . GLU A 1 877 ? 28.941 98.682 76.749 1.00 62.41 1764 GLU A O 1
ATOM 13502 N N . GLN A 1 878 ? 31.074 99.302 77.121 1.00 65.37 1765 GLN A N 1
ATOM 13503 C CA . GLN A 1 878 ? 31.648 98.109 76.516 1.00 69.08 1765 GLN A CA 1
ATOM 13504 C C . GLN A 1 878 ? 31.173 96.867 77.258 1.00 61.59 1765 GLN A C 1
ATOM 13505 O O . GLN A 1 878 ? 30.967 95.813 76.655 1.00 57.80 1765 GLN A O 1
ATOM 13519 N N . ALA A 1 879 ? 30.999 96.998 78.569 1.00 58.95 1766 ALA A N 1
ATOM 13520 C CA . ALA A 1 879 ? 30.514 95.897 79.392 1.00 59.07 1766 ALA A CA 1
ATOM 13521 C C . ALA A 1 879 ? 29.134 95.440 78.927 1.00 59.31 1766 ALA A C 1
ATOM 13522 O O . ALA A 1 879 ? 28.894 94.245 78.748 1.00 61.29 1766 ALA A O 1
ATOM 13529 N N . PHE A 1 880 ? 28.230 96.396 78.730 1.00 64.70 1767 PHE A N 1
ATOM 13530 C CA . PHE A 1 880 ? 26.877 96.091 78.274 1.00 64.33 1767 PHE A CA 1
ATOM 13531 C C . PHE A 1 880 ? 26.855 95.535 76.855 1.00 68.57 1767 PHE A C 1
ATOM 13532 O O . PHE A 1 880 ? 26.224 94.511 76.596 1.00 69.01 1767 PHE A O 1
ATOM 13549 N N . ARG A 1 881 ? 27.535 96.213 75.937 1.00 66.64 1768 ARG A N 1
ATOM 13550 C CA . ARG A 1 881 ? 27.593 95.765 74.551 1.00 67.55 1768 ARG A CA 1
ATOM 13551 C C . ARG A 1 881 ? 28.183 94.363 74.462 1.00 64.91 1768 ARG A C 1
ATOM 13552 O O . ARG A 1 881 ? 27.800 93.572 73.600 1.00 61.85 1768 ARG A O 1
ATOM 13573 N N . PHE A 1 882 ? 29.114 94.061 75.360 1.00 82.94 1769 PHE A N 1
ATOM 13574 C CA . PHE A 1 882 ? 29.780 92.765 75.367 1.00 83.38 1769 PHE A CA 1
ATOM 13575 C C . PHE A 1 882 ? 28.819 91.652 75.765 1.00 82.97 1769 PHE A C 1
ATOM 13576 O O . PHE A 1 882 ? 28.871 90.555 75.208 1.00 86.39 1769 PHE A O 1
ATOM 13593 N N . MET A 1 883 ? 27.944 91.926 76.727 1.00 70.23 1770 MET A N 1
ATOM 13594 C CA . MET A 1 883 ? 26.992 90.916 77.173 1.00 70.86 1770 MET A CA 1
ATOM 13595 C C . MET A 1 883 ? 25.894 90.731 76.133 1.00 71.81 1770 MET A C 1
ATOM 13596 O O . MET A 1 883 ? 25.411 89.621 75.920 1.00 73.64 1770 MET A O 1
ATOM 13610 N N . ALA A 1 884 ? 25.502 91.823 75.488 1.00 75.62 1771 ALA A N 1
ATOM 13611 C CA . ALA A 1 884 ? 24.468 91.776 74.462 1.00 75.40 1771 ALA A CA 1
ATOM 13612 C C . ALA A 1 884 ? 24.878 90.860 73.312 1.00 80.12 1771 ALA A C 1
ATOM 13613 O O . ALA A 1 884 ? 24.043 90.161 72.738 1.00 80.44 1771 ALA A O 1
ATOM 13620 N N . SER A 1 885 ? 26.167 90.870 72.981 1.00 78.10 1772 SER A N 1
ATOM 13621 C CA . SER A 1 885 ? 26.681 90.085 71.863 1.00 83.54 1772 SER A CA 1
ATOM 13622 C C . SER A 1 885 ? 26.399 88.601 72.063 1.00 82.75 1772 SER A C 1
ATOM 13623 O O . SER A 1 885 ? 25.912 87.925 71.157 1.00 84.50 1772 SER A O 1
ATOM 13631 N N . GLY A 1 886 ? 26.710 88.103 73.254 1.00 95.68 1773 GLY A N 1
ATOM 13632 C CA . GLY A 1 886 ? 26.434 86.722 73.605 1.00 97.36 1773 GLY A CA 1
ATOM 13633 C C . GLY A 1 886 ? 27.601 85.769 73.435 1.00 94.99 1773 GLY A C 1
ATOM 13634 O O . GLY A 1 886 ? 27.424 84.553 73.514 1.00 89.67 1773 GLY A O 1
ATOM 13638 N N . LYS A 1 887 ? 28.794 86.308 73.198 1.00 80.01 1774 LYS A N 1
ATOM 13639 C CA . LYS A 1 887 ? 29.988 85.475 73.100 1.00 86.64 1774 LYS A CA 1
ATOM 13640 C C . LYS A 1 887 ? 30.554 85.189 74.487 1.00 83.80 1774 LYS A C 1
ATOM 13641 O O . LYS A 1 887 ? 31.482 84.392 74.636 1.00 87.21 1774 LYS A O 1
ATOM 13660 N N . HIS A 1 888 ? 29.987 85.836 75.500 1.00 67.36 1775 HIS A N 1
ATOM 13661 C CA . HIS A 1 888 ? 30.529 85.759 76.850 1.00 61.72 1775 HIS A CA 1
ATOM 13662 C C . HIS A 1 888 ? 30.130 84.461 77.533 1.00 53.38 1775 HIS A C 1
ATOM 13663 O O . HIS A 1 888 ? 29.038 83.940 77.311 1.00 51.03 1775 HIS A O 1
ATOM 13677 N N . ILE A 1 889 ? 31.019 83.965 78.387 1.00 60.96 1776 ILE A N 1
ATOM 13678 C CA . ILE A 1 889 ? 30.755 82.776 79.181 1.00 57.61 1776 ILE A CA 1
ATOM 13679 C C . ILE A 1 889 ? 30.899 83.135 80.650 1.00 55.39 1776 ILE A C 1
ATOM 13680 O O . ILE A 1 889 ? 31.962 83.566 81.091 1.00 55.15 1776 ILE A O 1
ATOM 13696 N N . GLY A 1 890 ? 29.818 82.963 81.401 1.00 71.66 1777 GLY A N 1
ATOM 13697 C CA . GLY A 1 890 ? 29.819 83.281 82.816 1.00 72.12 1777 GLY A CA 1
ATOM 13698 C C . GLY A 1 890 ? 29.191 84.627 83.109 1.00 70.31 1777 GLY A C 1
ATOM 13699 O O . GLY A 1 890 ? 28.297 85.075 82.390 1.00 73.27 1777 GLY A O 1
ATOM 13703 N N . LYS A 1 891 ? 29.660 85.272 84.171 1.00 54.88 1778 LYS A N 1
ATOM 13704 C CA . LYS A 1 891 ? 29.074 86.531 84.615 1.00 49.82 1778 LYS A CA 1
ATOM 13705 C C . LYS A 1 891 ? 29.896 87.741 84.178 1.00 49.19 1778 LYS A C 1
ATOM 13706 O O . LYS A 1 891 ? 31.125 87.735 84.261 1.00 50.20 1778 LYS A O 1
ATOM 13725 N N . VAL A 1 892 ? 29.201 88.779 83.720 1.00 46.01 1779 VAL A N 1
ATOM 13726 C CA . VAL A 1 892 ? 29.827 90.049 83.372 1.00 46.07 1779 VAL A CA 1
ATOM 13727 C C . VAL A 1 892 ? 29.789 90.961 84.591 1.00 46.42 1779 VAL A C 1
ATOM 13728 O O . VAL A 1 892 ? 28.713 91.260 85.108 1.00 45.48 1779 VAL A O 1
ATOM 13741 N N . VAL A 1 893 ? 30.958 91.412 85.042 1.00 61.85 1780 VAL A N 1
ATOM 13742 C CA . VAL A 1 893 ? 31.048 92.177 86.285 1.00 61.59 1780 VAL A CA 1
ATOM 13743 C C . VAL A 1 893 ? 31.733 93.531 86.092 1.00 63.04 1780 VAL A C 1
ATOM 13744 O O . VAL A 1 893 ? 32.723 93.646 85.370 1.00 64.50 1780 VAL A O 1
ATOM 13757 N N . ILE A 1 894 ? 31.197 94.553 86.755 1.00 45.52 1781 ILE A N 1
ATOM 13758 C CA . ILE A 1 894 ? 31.808 95.881 86.745 1.00 45.58 1781 ILE A CA 1
ATOM 13759 C C . ILE A 1 894 ? 32.577 96.111 88.038 1.00 46.68 1781 ILE A C 1
ATOM 13760 O O . ILE A 1 894 ? 32.025 96.001 89.133 1.00 46.31 1781 ILE A O 1
ATOM 13776 N N . LYS A 1 895 ? 33.856 96.442 87.891 1.00 69.79 1782 LYS A N 1
ATOM 13777 C CA . LYS A 1 895 ? 34.736 96.688 89.026 1.00 71.00 1782 LYS A CA 1
ATOM 13778 C C . LYS A 1 895 ? 34.620 98.136 89.489 1.00 68.17 1782 LYS A C 1
ATOM 13779 O O . LYS A 1 895 ? 35.324 99.015 88.993 1.00 71.18 1782 LYS A O 1
ATOM 13798 N N . VAL A 1 896 ? 33.725 98.378 90.440 1.00 51.90 1783 VAL A N 1
ATOM 13799 C CA . VAL A 1 896 ? 33.533 99.716 90.978 1.00 48.62 1783 VAL A CA 1
ATOM 13800 C C . VAL A 1 896 ? 34.723 100.086 91.860 1.00 50.45 1783 VAL A C 1
ATOM 13801 O O . VAL A 1 896 ? 35.249 101.197 91.779 1.00 49.48 1783 VAL A O 1
ATOM 13814 N N . ARG A 1 897 ? 35.137 99.147 92.706 1.00 63.64 1784 ARG A N 1
ATOM 13815 C CA . ARG A 1 897 ? 36.284 99.344 93.584 1.00 65.04 1784 ARG A CA 1
ATOM 13816 C C . ARG A 1 897 ? 37.194 98.119 93.563 1.00 64.78 1784 ARG A C 1
ATOM 13817 O O . ARG A 1 897 ? 36.716 96.986 93.533 1.00 62.12 1784 ARG A O 1
ATOM 13838 N N . ASP A 1 898 ? 38.501 98.351 93.584 1.00 56.04 1785 ASP A N 1
ATOM 13839 C CA . ASP A 1 898 ? 39.473 97.276 93.744 1.00 61.07 1785 ASP A CA 1
ATOM 13840 C C . ASP A 1 898 ? 39.437 96.762 95.178 1.00 59.19 1785 ASP A C 1
ATOM 13841 O O . ASP A 1 898 ? 39.426 97.547 96.124 1.00 59.08 1785 ASP A O 1
ATOM 13850 N N . GLU A 1 899 ? 39.415 95.443 95.338 1.00 78.36 1786 GLU A N 1
ATOM 13851 C CA . GLU A 1 899 ? 39.333 94.848 96.667 1.00 79.68 1786 GLU A CA 1
ATOM 13852 C C . GLU A 1 899 ? 40.653 94.990 97.425 1.00 83.48 1786 GLU A C 1
ATOM 13853 O O . GLU A 1 899 ? 41.732 94.744 96.883 1.00 83.24 1786 GLU A O 1
ATOM 13865 N N . GLU A 1 900 ? 40.547 95.392 98.688 1.00 81.66 1787 GLU A N 1
ATOM 13866 C CA . GLU A 1 900 ? 41.700 95.503 99.574 1.00 81.93 1787 GLU A CA 1
ATOM 13867 C C . GLU A 1 900 ? 42.402 94.159 99.732 1.00 84.87 1787 GLU A C 1
ATOM 13868 O O . GLU A 1 900 ? 41.768 93.104 99.686 1.00 85.70 1787 GLU A O 1
ATOM 13880 N N . ALA A 1 901 ? 43.717 94.205 99.913 1.00 81.63 1788 ALA A N 1
ATOM 13881 C CA . ALA A 1 901 ? 44.531 92.998 99.932 1.00 85.61 1788 ALA A CA 1
ATOM 13882 C C . ALA A 1 901 ? 44.341 92.216 101.229 1.00 89.57 1788 ALA A C 1
ATOM 13883 O O . ALA A 1 901 ? 44.091 92.796 102.287 1.00 86.87 1788 ALA A O 1
ATOM 13890 N N . GLY A 1 902 ? 44.461 90.894 101.128 1.00 102.65 1789 GLY A N 1
ATOM 13891 C CA . GLY A 1 902 ? 44.267 90.004 102.258 1.00 106.09 1789 GLY A CA 1
ATOM 13892 C C . GLY A 1 902 ? 42.892 89.363 102.314 1.00 105.63 1789 GLY A C 1
ATOM 13893 O O . GLY A 1 902 ? 42.697 88.370 103.015 1.00 105.78 1789 GLY A O 1
ATOM 13897 N N . LYS A 1 903 ? 41.947 89.930 101.566 1.00 105.84 1790 LYS A N 1
ATOM 13898 C CA . LYS A 1 903 ? 40.547 89.497 101.578 1.00 103.58 1790 LYS A CA 1
ATOM 13899 C C . LYS A 1 903 ? 40.032 89.268 103.000 1.00 103.00 1790 LYS A C 1
ATOM 13900 O O . LYS A 1 903 ? 39.531 88.195 103.332 1.00 103.03 1790 LYS A O 1
ATOM 13919 N N . LYS A 1 904 ? 40.168 90.296 103.831 1.00 114.76 1791 LYS A N 1
ATOM 13920 C CA . LYS A 1 904 ? 39.687 90.269 105.208 1.00 117.59 1791 LYS A CA 1
ATOM 13921 C C . LYS A 1 904 ? 38.741 91.447 105.419 1.00 121.22 1791 LYS A C 1
ATOM 13922 O O . LYS A 1 904 ? 38.583 92.286 104.532 1.00 122.26 1791 LYS A O 1
ATOM 13941 N N . ALA A 1 905 ? 38.116 91.512 106.590 1.00 85.65 1792 ALA A N 1
ATOM 13942 C CA . ALA A 1 905 ? 37.211 92.611 106.901 1.00 87.14 1792 ALA A CA 1
ATOM 13943 C C . ALA A 1 905 ? 37.993 93.883 107.204 1.00 86.11 1792 ALA A C 1
ATOM 13944 O O . ALA A 1 905 ? 39.015 93.851 107.889 1.00 85.70 1792 ALA A O 1
ATOM 13951 N N . LEU A 1 906 ? 37.504 95.004 106.682 1.00 127.36 1793 LEU A N 1
ATOM 13952 C CA . LEU A 1 906 ? 38.242 96.258 106.736 1.00 113.61 1793 LEU A CA 1
ATOM 13953 C C . LEU A 1 906 ? 37.365 97.440 106.327 1.00 103.45 1793 LEU A C 1
ATOM 13954 O O . LEU A 1 906 ? 36.601 97.349 105.369 1.00 99.80 1793 LEU A O 1
ATOM 13970 N N . GLN A 1 907 ? 37.477 98.548 107.054 1.00 86.77 1794 GLN A N 1
ATOM 13971 C CA . GLN A 1 907 ? 36.720 99.754 106.725 1.00 89.56 1794 GLN A CA 1
ATOM 13972 C C . GLN A 1 907 ? 37.264 100.381 105.437 1.00 88.18 1794 GLN A C 1
ATOM 13973 O O . GLN A 1 907 ? 38.473 100.583 105.312 1.00 86.53 1794 GLN A O 1
ATOM 13987 N N . PRO A 1 908 ? 36.377 100.707 104.480 1.00 83.68 1795 PRO A N 1
ATOM 13988 C CA . PRO A 1 908 ? 36.846 101.161 103.164 1.00 86.41 1795 PRO A CA 1
ATOM 13989 C C . PRO A 1 908 ? 37.436 102.569 103.136 1.00 87.60 1795 PRO A C 1
ATOM 13990 O O . PRO A 1 908 ? 36.965 103.464 103.840 1.00 84.07 1795 PRO A O 1
ATOM 14001 N N . LYS A 1 909 ? 38.469 102.750 102.318 1.00 131.45 1796 LYS A N 1
ATOM 14002 C CA . LYS A 1 909 ? 39.022 104.072 102.054 1.00 127.76 1796 LYS A CA 1
ATOM 14003 C C . LYS A 1 909 ? 38.018 104.867 101.231 1.00 124.46 1796 LYS A C 1
ATOM 14004 O O . LYS A 1 909 ? 37.290 104.292 100.421 1.00 123.85 1796 LYS A O 1
ATOM 14023 N N . PRO A 1 910 ? 37.967 106.192 101.427 1.00 86.13 1797 PRO A N 1
ATOM 14024 C CA . PRO A 1 910 ? 37.027 106.960 100.607 1.00 81.82 1797 PRO A CA 1
ATOM 14025 C C . PRO A 1 910 ? 37.484 107.066 99.154 1.00 76.59 1797 PRO A C 1
ATOM 14026 O O . PRO A 1 910 ? 38.685 107.094 98.885 1.00 75.62 1797 PRO A O 1
ATOM 14037 N N . ARG A 1 911 ? 36.526 107.120 98.235 1.00 78.18 1798 ARG A N 1
ATOM 14038 C CA . ARG A 1 911 ? 36.820 107.288 96.815 1.00 75.40 1798 ARG A CA 1
ATOM 14039 C C . ARG A 1 911 ? 35.906 108.318 96.180 1.00 67.67 1798 ARG A C 1
ATOM 14040 O O . ARG A 1 911 ? 34.846 108.651 96.709 1.00 61.56 1798 ARG A O 1
ATOM 14061 N N . LEU A 1 912 ? 36.342 108.811 95.028 1.00 73.07 1799 LEU A N 1
ATOM 14062 C CA . LEU A 1 912 ? 35.552 109.722 94.226 1.00 69.73 1799 LEU A CA 1
ATOM 14063 C C . LEU A 1 912 ? 35.419 109.114 92.842 1.00 68.68 1799 LEU A C 1
ATOM 14064 O O . LEU A 1 912 ? 36.342 108.465 92.347 1.00 70.97 1799 LEU A O 1
ATOM 14080 N N . ILE A 1 913 ? 34.268 109.322 92.219 1.00 54.04 1800 ILE A N 1
ATOM 14081 C CA . ILE A 1 913 ? 34.016 108.786 90.893 1.00 58.26 1800 ILE A CA 1
ATOM 14082 C C . ILE A 1 913 ? 33.485 109.908 90.022 1.00 55.03 1800 ILE A C 1
ATOM 14083 O O . ILE A 1 913 ? 32.731 110.763 90.485 1.00 52.45 1800 ILE A O 1
ATOM 14099 N N . ASN A 1 914 ? 33.897 109.915 88.761 1.00 71.52 1801 ASN A N 1
ATOM 14100 C CA . ASN A 1 914 ? 33.457 110.945 87.837 1.00 72.20 1801 ASN A CA 1
ATOM 14101 C C . ASN A 1 914 ? 32.036 110.656 87.374 1.00 66.89 1801 ASN A C 1
ATOM 14102 O O . ASN A 1 914 ? 31.778 109.668 86.685 1.00 67.16 1801 ASN A O 1
ATOM 14113 N N . ALA A 1 915 ? 31.116 111.532 87.765 1.00 49.32 1802 ALA A N 1
ATOM 14114 C CA . ALA A 1 915 ? 29.715 111.391 87.402 1.00 44.07 1802 ALA A CA 1
ATOM 14115 C C . ALA A 1 915 ? 29.141 112.749 87.034 1.00 44.66 1802 ALA A C 1
ATOM 14116 O O . ALA A 1 915 ? 29.646 113.788 87.463 1.00 43.67 1802 ALA A O 1
ATOM 14123 N N . ILE A 1 916 ? 28.090 112.738 86.225 1.00 47.21 1803 ILE A N 1
ATOM 14124 C CA . ILE A 1 916 ? 27.408 113.967 85.863 1.00 48.74 1803 ILE A CA 1
ATOM 14125 C C . ILE A 1 916 ? 26.811 114.532 87.146 1.00 46.12 1803 ILE A C 1
ATOM 14126 O O . ILE A 1 916 ? 26.024 113.855 87.810 1.00 44.75 1803 ILE A O 1
ATOM 14142 N N . PRO A 1 917 ? 27.193 115.768 87.517 1.00 37.41 1804 PRO A N 1
ATOM 14143 C CA . PRO A 1 917 ? 26.657 116.303 88.771 1.00 35.82 1804 PRO A CA 1
ATOM 14144 C C . PRO A 1 917 ? 25.149 116.504 88.705 1.00 33.08 1804 PRO A C 1
ATOM 14145 O O . PRO A 1 917 ? 24.603 116.753 87.631 1.00 32.66 1804 PRO A O 1
ATOM 14156 N N . ARG A 1 918 ? 24.487 116.386 89.848 1.00 35.97 1805 ARG A N 1
ATOM 14157 C CA . ARG A 1 918 ? 23.044 116.549 89.910 1.00 33.84 1805 ARG A CA 1
ATOM 14158 C C . ARG A 1 918 ? 22.618 117.020 91.290 1.00 33.15 1805 ARG A C 1
ATOM 14159 O O . ARG A 1 918 ? 23.043 116.469 92.305 1.00 32.28 1805 ARG A O 1
ATOM 14180 N N . THR A 1 919 ? 21.791 118.059 91.315 1.00 34.76 1806 THR A N 1
ATOM 14181 C CA . THR A 1 919 ? 21.343 118.656 92.563 1.00 34.82 1806 THR A CA 1
ATOM 14182 C C . THR A 1 919 ? 19.940 118.177 92.894 1.00 31.24 1806 THR A C 1
ATOM 14183 O O . THR A 1 919 ? 19.040 118.227 92.059 1.00 30.84 1806 THR A O 1
ATOM 14194 N N . TYR A 1 920 ? 19.769 117.701 94.120 1.00 31.95 1807 TYR A N 1
ATOM 14195 C CA . TYR A 1 920 ? 18.477 117.226 94.591 1.00 31.43 1807 TYR A CA 1
ATOM 14196 C C . TYR A 1 920 ? 17.912 118.181 95.637 1.00 31.01 1807 TYR A C 1
ATOM 14197 O O . TYR A 1 920 ? 18.656 118.915 96.284 1.00 30.97 1807 TYR A O 1
ATOM 14215 N N . MET A 1 921 ? 16.593 118.180 95.791 1.00 37.32 1808 MET A N 1
ATOM 14216 C CA . MET A 1 921 ? 15.960 118.997 96.817 1.00 38.09 1808 MET A CA 1
ATOM 14217 C C . MET A 1 921 ? 16.115 118.360 98.196 1.00 39.34 1808 MET A C 1
ATOM 14218 O O . MET A 1 921 ? 16.378 117.164 98.322 1.00 39.92 1808 MET A O 1
ATOM 14232 N N . HIS A 1 922 ? 15.968 119.182 99.227 1.00 37.34 1809 HIS A N 1
ATOM 14233 C CA . HIS A 1 922 ? 16.052 118.721 100.606 1.00 37.60 1809 HIS A CA 1
ATOM 14234 C C . HIS A 1 922 ? 14.693 118.188 101.066 1.00 36.40 1809 HIS A C 1
ATOM 14235 O O . HIS A 1 922 ? 13.689 118.896 100.976 1.00 34.88 1809 HIS A O 1
ATOM 14249 N N . PRO A 1 923 ? 14.652 116.935 101.557 1.00 46.79 1810 PRO A N 1
ATOM 14250 C CA . PRO A 1 923 ? 13.364 116.312 101.894 1.00 48.73 1810 PRO A CA 1
ATOM 14251 C C . PRO A 1 923 ? 12.726 116.827 103.187 1.00 52.54 1810 PRO A C 1
ATOM 14252 O O . PRO A 1 923 ? 11.647 116.367 103.555 1.00 52.21 1810 PRO A O 1
ATOM 14263 N N . GLU A 1 924 ? 13.383 117.761 103.865 1.00 42.83 1811 GLU A N 1
ATOM 14264 C CA . GLU A 1 924 ? 12.846 118.324 105.101 1.00 49.58 1811 GLU A CA 1
ATOM 14265 C C . GLU A 1 924 ? 12.737 119.845 105.021 1.00 43.88 1811 GLU A C 1
ATOM 14266 O O . GLU A 1 924 ? 12.689 120.526 106.046 1.00 44.28 1811 GLU A O 1
ATOM 14278 N N . LYS A 1 925 ? 12.693 120.369 103.800 1.00 46.38 1812 LYS A N 1
ATOM 14279 C CA . LYS A 1 925 ? 12.526 121.800 103.578 1.00 42.83 1812 LYS A CA 1
ATOM 14280 C C . LYS A 1 925 ? 11.268 122.053 102.755 1.00 39.69 1812 LYS A C 1
ATOM 14281 O O . LYS A 1 925 ? 10.762 121.146 102.090 1.00 40.21 1812 LYS A O 1
ATOM 14300 N N . SER A 1 926 ? 10.766 123.283 102.804 1.00 37.73 1813 SER A N 1
ATOM 14301 C CA . SER A 1 926 ? 9.591 123.654 102.024 1.00 34.36 1813 SER A CA 1
ATOM 14302 C C . SER A 1 926 ? 10.019 124.440 100.794 1.00 32.24 1813 SER A C 1
ATOM 14303 O O . SER A 1 926 ? 11.110 125.012 100.760 1.00 32.18 1813 SER A O 1
ATOM 14311 N N . TYR A 1 927 ? 9.162 124.457 99.780 1.00 33.38 1814 TYR A N 1
ATOM 14312 C CA . TYR A 1 927 ? 9.455 125.178 98.549 1.00 36.48 1814 TYR A CA 1
ATOM 14313 C C . TYR A 1 927 ? 8.228 125.939 98.077 1.00 37.92 1814 TYR A C 1
ATOM 14314 O O . TYR A 1 927 ? 7.195 125.354 97.736 1.00 37.94 1814 TYR A O 1
ATOM 14332 N N . ILE A 1 928 ? 8.360 127.261 98.086 1.00 32.76 1815 ILE A N 1
ATOM 14333 C CA . ILE A 1 928 ? 7.274 128.160 97.746 1.00 33.09 1815 ILE A CA 1
ATOM 14334 C C . ILE A 1 928 ? 7.324 128.474 96.264 1.00 33.58 1815 ILE A C 1
ATOM 14335 O O . ILE A 1 928 ? 8.357 128.892 95.749 1.00 34.40 1815 ILE A O 1
ATOM 14351 N N . LEU A 1 929 ? 6.207 128.258 95.581 1.00 39.89 1816 LEU A N 1
ATOM 14352 C CA . LEU A 1 929 ? 6.090 128.616 94.175 1.00 40.97 1816 LEU A CA 1
ATOM 14353 C C . LEU A 1 929 ? 5.002 129.666 93.997 1.00 42.29 1816 LEU A C 1
ATOM 14354 O O . LEU A 1 929 ? 3.812 129.352 94.051 1.00 43.26 1816 LEU A O 1
ATOM 14370 N N . VAL A 1 930 ? 5.416 130.914 93.799 1.00 31.70 1817 VAL A N 1
ATOM 14371 C CA . VAL A 1 930 ? 4.471 132.000 93.586 1.00 32.41 1817 VAL A CA 1
ATOM 14372 C C . VAL A 1 930 ? 3.874 131.844 92.199 1.00 32.41 1817 VAL A C 1
ATOM 14373 O O . VAL A 1 930 ? 4.599 131.810 91.207 1.00 32.02 1817 VAL A O 1
ATOM 14386 N N . GLY A 1 931 ? 2.548 131.778 92.135 1.00 33.00 1818 GLY A N 1
ATOM 14387 C CA . GLY A 1 931 ? 1.862 131.427 90.905 1.00 34.16 1818 GLY A CA 1
ATOM 14388 C C . GLY A 1 931 ? 2.089 129.963 90.585 1.00 35.87 1818 GLY A C 1
ATOM 14389 O O . GLY A 1 931 ? 2.288 129.579 89.432 1.00 36.63 1818 GLY A O 1
ATOM 14393 N N . GLY A 1 932 ? 2.045 129.137 91.623 1.00 37.85 1819 GLY A N 1
ATOM 14394 C CA . GLY A 1 932 ? 2.424 127.745 91.496 1.00 36.90 1819 GLY A CA 1
ATOM 14395 C C . GLY A 1 932 ? 1.409 126.836 90.829 1.00 37.32 1819 GLY A C 1
ATOM 14396 O O . GLY A 1 932 ? 1.752 125.720 90.444 1.00 36.99 1819 GLY A O 1
ATOM 14400 N N . LEU A 1 933 ? 0.173 127.303 90.674 1.00 32.49 1820 LEU A N 1
ATOM 14401 C CA . LEU A 1 933 ? -0.882 126.466 90.104 1.00 35.92 1820 LEU A CA 1
ATOM 14402 C C . LEU A 1 933 ? -1.079 126.712 88.609 1.00 40.67 1820 LEU A C 1
ATOM 14403 O O . LEU A 1 933 ? -1.922 126.075 87.975 1.00 42.86 1820 LEU A O 1
ATOM 14419 N N . GLY A 1 934 ? -0.304 127.631 88.043 1.00 32.84 1821 GLY A N 1
ATOM 14420 C CA . GLY A 1 934 ? -0.311 127.837 86.607 1.00 33.06 1821 GLY A CA 1
ATOM 14421 C C . GLY A 1 934 ? 0.345 126.663 85.906 1.00 32.32 1821 GLY A C 1
ATOM 14422 O O . GLY A 1 934 ? 0.894 125.773 86.560 1.00 31.61 1821 GLY A O 1
ATOM 14426 N N . GLY A 1 935 ? 0.266 126.639 84.580 1.00 42.78 1822 GLY A N 1
ATOM 14427 C CA . GLY A 1 935 ? 0.849 125.559 83.806 1.00 41.48 1822 GLY A CA 1
ATOM 14428 C C . GLY A 1 935 ? 2.299 125.298 84.166 1.00 38.64 1822 GLY A C 1
ATOM 14429 O O . GLY A 1 935 ? 2.668 124.185 84.533 1.00 38.38 1822 GLY A O 1
ATOM 14433 N N . PHE A 1 936 ? 3.120 126.335 84.052 1.00 32.43 1823 PHE A N 1
ATOM 14434 C CA . PHE A 1 936 ? 4.534 126.260 84.402 1.00 31.57 1823 PHE A CA 1
ATOM 14435 C C . PHE A 1 936 ? 4.734 125.761 85.830 1.00 30.10 1823 PHE A C 1
ATOM 14436 O O . PHE A 1 936 ? 5.528 124.856 86.076 1.00 29.53 1823 PHE A O 1
ATOM 14453 N N . GLY A 1 937 ? 4.013 126.370 86.767 1.00 35.52 1824 GLY A N 1
ATOM 14454 C CA . GLY A 1 937 ? 4.140 126.046 88.177 1.00 32.34 1824 GLY A CA 1
ATOM 14455 C C . GLY A 1 937 ? 3.915 124.584 88.515 1.00 29.78 1824 GLY A C 1
ATOM 14456 O O . GLY A 1 937 ? 4.657 124.002 89.305 1.00 29.39 1824 GLY A O 1
ATOM 14460 N N . LEU A 1 938 ? 2.883 123.993 87.925 1.00 38.31 1825 LEU A N 1
ATOM 14461 C CA . LEU A 1 938 ? 2.546 122.599 88.192 1.00 38.97 1825 LEU A CA 1
ATOM 14462 C C . LEU A 1 938 ? 3.674 121.657 87.785 1.00 37.56 1825 LEU A C 1
ATOM 14463 O O . LEU A 1 938 ? 4.052 120.764 88.541 1.00 38.68 1825 LEU A O 1
ATOM 14479 N N . GLU A 1 939 ? 4.220 121.862 86.594 1.00 33.87 1826 GLU A N 1
ATOM 14480 C CA . GLU A 1 939 ? 5.266 120.985 86.092 1.00 36.25 1826 GLU A CA 1
ATOM 14481 C C . GLU A 1 939 ? 6.579 121.216 86.840 1.00 32.64 1826 GLU A C 1
ATOM 14482 O O . GLU A 1 939 ? 7.388 120.301 86.987 1.00 28.92 1826 GLU A O 1
ATOM 14494 N N . LEU A 1 940 ? 6.789 122.436 87.321 1.00 39.39 1827 LEU A N 1
ATOM 14495 C CA . LEU A 1 940 ? 7.957 122.732 88.139 1.00 35.23 1827 LEU A CA 1
ATOM 14496 C C . LEU A 1 940 ? 7.848 122.000 89.474 1.00 36.92 1827 LEU A C 1
ATOM 14497 O O . LEU A 1 940 ? 8.805 121.380 89.936 1.00 35.08 1827 LEU A O 1
ATOM 14513 N N . THR A 1 941 ? 6.676 122.084 90.090 1.00 35.68 1828 THR A N 1
ATOM 14514 C CA . THR A 1 941 ? 6.414 121.399 91.349 1.00 35.13 1828 THR A CA 1
ATOM 14515 C C . THR A 1 941 ? 6.676 119.901 91.222 1.00 36.52 1828 THR A C 1
ATOM 14516 O O . THR A 1 941 ? 7.339 119.303 92.068 1.00 36.29 1828 THR A O 1
ATOM 14527 N N . ASN A 1 942 ? 6.135 119.301 90.167 1.00 37.96 1829 ASN A N 1
ATOM 14528 C CA . ASN A 1 942 ? 6.305 117.875 89.922 1.00 40.46 1829 ASN A CA 1
ATOM 14529 C C . ASN A 1 942 ? 7.786 117.506 89.877 1.00 38.36 1829 ASN A C 1
ATOM 14530 O O . ASN A 1 942 ? 8.220 116.537 90.501 1.00 36.48 1829 ASN A O 1
ATOM 14541 N N . TRP A 1 943 ? 8.558 118.292 89.136 1.00 32.33 1830 TRP A N 1
ATOM 14542 C CA . TRP A 1 943 ? 9.989 118.060 88.999 1.00 27.56 1830 TRP A CA 1
ATOM 14543 C C . TRP A 1 943 ? 10.685 118.107 90.356 1.00 27.61 1830 TRP A C 1
ATOM 14544 O O . TRP A 1 943 ? 11.551 117.281 90.647 1.00 27.65 1830 TRP A O 1
ATOM 14565 N N . LEU A 1 944 ? 10.295 119.068 91.188 1.00 29.92 1831 LEU A N 1
ATOM 14566 C CA . LEU A 1 944 ? 10.882 119.216 92.515 1.00 30.82 1831 LEU A CA 1
ATOM 14567 C C . LEU A 1 944 ? 10.570 117.983 93.358 1.00 31.82 1831 LEU A C 1
ATOM 14568 O O . LEU A 1 944 ? 11.391 117.534 94.155 1.00 31.44 1831 LEU A O 1
ATOM 14584 N N . VAL A 1 945 ? 9.375 117.436 93.167 1.00 30.57 1832 VAL A N 1
ATOM 14585 C CA . VAL A 1 945 ? 8.939 116.267 93.916 1.00 31.67 1832 VAL A CA 1
ATOM 14586 C C . VAL A 1 945 ? 9.782 115.058 93.520 1.00 31.34 1832 VAL A C 1
ATOM 14587 O O . VAL A 1 945 ? 10.176 114.262 94.372 1.00 31.13 1832 VAL A O 1
ATOM 14600 N N . THR A 1 946 ? 10.052 114.922 92.227 1.00 27.93 1833 THR A N 1
ATOM 14601 C CA . THR A 1 946 ? 10.870 113.823 91.737 1.00 27.85 1833 THR A CA 1
ATOM 14602 C C . THR A 1 946 ? 12.322 113.996 92.169 1.00 28.10 1833 THR A C 1
ATOM 14603 O O . THR A 1 946 ? 13.089 113.033 92.173 1.00 28.27 1833 THR A O 1
ATOM 14614 N N . ARG A 1 947 ? 12.703 115.225 92.514 1.00 28.19 1834 ARG A N 1
ATOM 14615 C CA . ARG A 1 947 ? 14.054 115.492 92.994 1.00 28.55 1834 ARG A CA 1
ATOM 14616 C C . ARG A 1 947 ? 14.135 115.446 94.519 1.00 29.11 1834 ARG A C 1
ATOM 14617 O O . ARG A 1 947 ? 15.185 115.721 95.099 1.00 29.56 1834 ARG A O 1
ATOM 14638 N N . GLY A 1 948 ? 13.032 115.083 95.167 1.00 35.83 1835 GLY A N 1
ATOM 14639 C CA . GLY A 1 948 ? 13.039 114.859 96.602 1.00 34.12 1835 GLY A CA 1
ATOM 14640 C C . GLY A 1 948 ? 12.273 115.850 97.460 1.00 31.69 1835 GLY A C 1
ATOM 14641 O O . GLY A 1 948 ? 12.232 115.703 98.680 1.00 30.96 1835 GLY A O 1
ATOM 14645 N N . ALA A 1 949 ? 11.669 116.861 96.847 1.00 41.10 1836 ALA A N 1
ATOM 14646 C CA . ALA A 1 949 ? 10.887 117.827 97.610 1.00 41.81 1836 ALA A CA 1
ATOM 14647 C C . ALA A 1 949 ? 9.677 117.127 98.226 1.00 43.08 1836 ALA A C 1
ATOM 14648 O O . ALA A 1 949 ? 8.987 116.358 97.555 1.00 40.63 1836 ALA A O 1
ATOM 14655 N N . ARG A 1 950 ? 9.424 117.391 99.504 1.00 39.94 1837 ARG A N 1
ATOM 14656 C CA . ARG A 1 950 ? 8.332 116.735 100.216 1.00 44.47 1837 ARG A CA 1
ATOM 14657 C C . ARG A 1 950 ? 7.423 117.733 100.937 1.00 43.25 1837 ARG A C 1
ATOM 14658 O O . ARG A 1 950 ? 6.485 117.342 101.633 1.00 41.98 1837 ARG A O 1
ATOM 14679 N N . TYR A 1 951 ? 7.707 119.020 100.766 1.00 32.52 1838 TYR A N 1
ATOM 14680 C CA . TYR A 1 951 ? 6.859 120.078 101.303 1.00 32.94 1838 TYR A CA 1
ATOM 14681 C C . TYR A 1 951 ? 6.702 121.178 100.260 1.00 32.27 1838 TYR A C 1
ATOM 14682 O O . TYR A 1 951 ? 7.671 121.849 99.903 1.00 31.86 1838 TYR A O 1
ATOM 14700 N N . ILE A 1 952 ? 5.479 121.343 99.765 1.00 32.29 1839 ILE A N 1
ATOM 14701 C CA . ILE A 1 952 ? 5.209 122.273 98.677 1.00 31.79 1839 ILE A CA 1
ATOM 14702 C C . ILE A 1 952 ? 4.184 123.311 99.107 1.00 32.51 1839 ILE A C 1
ATOM 14703 O O . ILE A 1 952 ? 3.144 122.978 99.678 1.00 33.24 1839 ILE A O 1
ATOM 14719 N N . VAL A 1 953 ? 4.483 124.575 98.820 1.00 36.17 1840 VAL A N 1
ATOM 14720 C CA . VAL A 1 953 ? 3.535 125.659 99.042 1.00 33.73 1840 VAL A CA 1
ATOM 14721 C C . VAL A 1 953 ? 3.267 126.368 97.723 1.00 34.09 1840 VAL A C 1
ATOM 14722 O O . VAL A 1 953 ? 4.183 126.884 97.085 1.00 33.12 1840 VAL A O 1
ATOM 14735 N N . LEU A 1 954 ? 2.001 126.390 97.322 1.00 34.78 1841 LEU A N 1
ATOM 14736 C CA . LEU A 1 954 ? 1.599 127.053 96.091 1.00 36.65 1841 LEU A CA 1
ATOM 14737 C C . LEU A 1 954 ? 0.705 128.248 96.408 1.00 37.55 1841 LEU A C 1
ATOM 14738 O O . LEU A 1 954 ? -0.310 128.107 97.094 1.00 41.12 1841 LEU A O 1
ATOM 14754 N N . THR A 1 955 ? 1.078 129.422 95.906 1.00 33.81 1842 THR A N 1
ATOM 14755 C CA . THR A 1 955 ? 0.265 130.613 96.107 1.00 34.76 1842 THR A CA 1
ATOM 14756 C C . THR A 1 955 ? -0.641 130.806 94.900 1.00 35.03 1842 THR A C 1
ATOM 14757 O O . THR A 1 955 ? -0.173 130.838 93.765 1.00 34.46 1842 THR A O 1
ATOM 14768 N N . SER A 1 956 ? -1.939 130.916 95.154 1.00 37.43 1843 SER A N 1
ATOM 14769 C CA . SER A 1 956 ? -2.915 131.159 94.098 1.00 43.31 1843 SER A CA 1
ATOM 14770 C C . SER A 1 956 ? -4.105 131.935 94.640 1.00 51.27 1843 SER A C 1
ATOM 14771 O O . SER A 1 956 ? -4.735 131.527 95.615 1.00 53.65 1843 SER A O 1
ATOM 14779 N N . ARG A 1 957 ? -4.408 133.058 94.003 1.00 47.42 1844 ARG A N 1
ATOM 14780 C CA . ARG A 1 957 ? -5.517 133.894 94.431 1.00 50.84 1844 ARG A CA 1
ATOM 14781 C C . ARG A 1 957 ? -6.853 133.207 94.155 1.00 52.44 1844 ARG A C 1
ATOM 14782 O O . ARG A 1 957 ? -7.760 133.240 94.986 1.00 53.04 1844 ARG A O 1
ATOM 14803 N N . SER A 1 958 ? -6.968 132.581 92.987 1.00 68.19 1845 SER A N 1
ATOM 14804 C CA . SER A 1 958 ? -8.212 131.929 92.592 1.00 68.57 1845 SER A CA 1
ATOM 14805 C C . SER A 1 958 ? -8.343 130.534 93.200 1.00 64.42 1845 SER A C 1
ATOM 14806 O O . SER A 1 958 ? -9.451 130.024 93.365 1.00 67.59 1845 SER A O 1
ATOM 14814 N N . GLY A 1 959 ? -7.213 129.921 93.539 1.00 51.58 1846 GLY A N 1
ATOM 14815 C CA . GLY A 1 959 ? -7.222 128.573 94.078 1.00 46.34 1846 GLY A CA 1
ATOM 14816 C C . GLY A 1 959 ? -7.328 127.525 92.987 1.00 43.25 1846 GLY A C 1
ATOM 14817 O O . GLY A 1 959 ? -7.101 127.816 91.813 1.00 42.06 1846 GLY A O 1
ATOM 14821 N N . VAL A 1 960 ? -7.671 126.301 93.375 1.00 43.73 1847 VAL A N 1
ATOM 14822 C CA . VAL A 1 960 ? -7.847 125.217 92.414 1.00 41.11 1847 VAL A CA 1
ATOM 14823 C C . VAL A 1 960 ? -8.993 125.553 91.469 1.00 42.76 1847 VAL A C 1
ATOM 14824 O O . VAL A 1 960 ? -10.114 125.807 91.907 1.00 44.65 1847 VAL A O 1
ATOM 14837 N N . LYS A 1 961 ? -8.702 125.545 90.171 1.00 40.57 1848 LYS A N 1
ATOM 14838 C CA . LYS A 1 961 ? -9.671 125.936 89.152 1.00 48.37 1848 LYS A CA 1
ATOM 14839 C C . LYS A 1 961 ? -9.930 124.793 88.179 1.00 44.43 1848 LYS A C 1
ATOM 14840 O O . LYS A 1 961 ? -11.059 124.591 87.734 1.00 43.19 1848 LYS A O 1
ATOM 14859 N N . THR A 1 962 ? -8.877 124.053 87.844 1.00 48.39 1849 THR A N 1
ATOM 14860 C CA . THR A 1 962 ? -8.982 122.968 86.875 1.00 45.52 1849 THR A CA 1
ATOM 14861 C C . THR A 1 962 ? -8.846 121.598 87.532 1.00 40.56 1849 THR A C 1
ATOM 14862 O O . THR A 1 962 ? -8.180 121.450 88.559 1.00 36.77 1849 THR A O 1
ATOM 14873 N N . GLY A 1 963 ? -9.492 120.602 86.930 1.00 37.70 1850 GLY A N 1
ATOM 14874 C CA . GLY A 1 963 ? -9.386 119.226 87.379 1.00 37.19 1850 GLY A CA 1
ATOM 14875 C C . GLY A 1 963 ? -7.952 118.734 87.326 1.00 35.69 1850 GLY A C 1
ATOM 14876 O O . GLY A 1 963 ? -7.510 117.969 88.182 1.00 35.17 1850 GLY A O 1
ATOM 14880 N N . TYR A 1 964 ? -7.223 119.161 86.301 1.00 35.15 1851 TYR A N 1
ATOM 14881 C CA . TYR A 1 964 ? -5.820 118.797 86.169 1.00 34.33 1851 TYR A CA 1
ATOM 14882 C C . TYR A 1 964 ? -5.017 119.220 87.403 1.00 35.40 1851 TYR A C 1
ATOM 14883 O O . TYR A 1 964 ? -4.159 118.474 87.881 1.00 35.39 1851 TYR A O 1
ATOM 14901 N N . GLN A 1 965 ? -5.282 120.426 87.900 1.00 36.36 1852 GLN A N 1
ATOM 14902 C CA . GLN A 1 965 ? -4.648 120.914 89.121 1.00 35.83 1852 GLN A CA 1
ATOM 14903 C C . GLN A 1 965 ? -4.926 119.955 90.269 1.00 36.49 1852 GLN A C 1
ATOM 14904 O O . GLN A 1 965 ? -4.006 119.479 90.930 1.00 37.17 1852 GLN A O 1
ATOM 14918 N N . GLY A 1 966 ? -6.207 119.694 90.514 1.00 34.81 1853 GLY A N 1
ATOM 14919 C CA . GLY A 1 966 ? -6.607 118.775 91.561 1.00 35.37 1853 GLY A CA 1
ATOM 14920 C C . GLY A 1 966 ? -5.976 117.405 91.382 1.00 34.62 1853 GLY A C 1
ATOM 14921 O O . GLY A 1 966 ? -5.638 116.735 92.359 1.00 34.57 1853 GLY A O 1
ATOM 14925 N N . LEU A 1 967 ? -5.818 116.992 90.127 1.00 35.54 1854 LEU A N 1
ATOM 14926 C CA . LEU A 1 967 ? -5.203 115.709 89.809 1.00 33.97 1854 LEU A CA 1
ATOM 14927 C C . LEU A 1 967 ? -3.758 115.657 90.291 1.00 35.44 1854 LEU A C 1
ATOM 14928 O O . LEU A 1 967 ? -3.356 114.721 90.982 1.00 36.79 1854 LEU A O 1
ATOM 14944 N N . MET A 1 968 ? -2.980 116.668 89.923 1.00 32.93 1855 MET A N 1
ATOM 14945 C CA . MET A 1 968 ? -1.568 116.714 90.280 1.00 32.39 1855 MET A CA 1
ATOM 14946 C C . MET A 1 968 ? -1.389 116.774 91.795 1.00 32.20 1855 MET A C 1
ATOM 14947 O O . MET A 1 968 ? -0.483 116.149 92.349 1.00 31.24 1855 MET A O 1
ATOM 14961 N N . ILE A 1 969 ? -2.252 117.530 92.461 1.00 34.51 1856 ILE A N 1
ATOM 14962 C CA . ILE A 1 969 ? -2.180 117.660 93.909 1.00 35.91 1856 ILE A CA 1
ATOM 14963 C C . ILE A 1 969 ? -2.477 116.301 94.533 1.00 35.89 1856 ILE A C 1
ATOM 14964 O O . ILE A 1 969 ? -1.796 115.877 95.467 1.00 34.87 1856 ILE A O 1
ATOM 14980 N N . ARG A 1 970 ? -3.495 115.622 94.013 1.00 34.44 1857 ARG A N 1
ATOM 14981 C CA . ARG A 1 970 ? -3.855 114.298 94.505 1.00 34.02 1857 ARG A CA 1
ATOM 14982 C C . ARG A 1 970 ? -2.681 113.336 94.338 1.00 33.35 1857 ARG A C 1
ATOM 14983 O O . ARG A 1 970 ? -2.355 112.573 95.246 1.00 32.94 1857 ARG A O 1
ATOM 15004 N N . ARG A 1 971 ? -2.044 113.384 93.172 1.00 33.63 1858 ARG A N 1
ATOM 15005 C CA . ARG A 1 971 ? -0.913 112.513 92.888 1.00 37.27 1858 ARG A CA 1
ATOM 15006 C C . ARG A 1 971 ? 0.270 112.808 93.811 1.00 36.61 1858 ARG A C 1
ATOM 15007 O O . ARG A 1 971 ? 0.938 111.886 94.283 1.00 36.56 1858 ARG A O 1
ATOM 15028 N N . TRP A 1 972 ? 0.516 114.087 94.087 1.00 41.45 1859 TRP A N 1
ATOM 15029 C CA . TRP A 1 972 ? 1.618 114.474 94.964 1.00 41.20 1859 TRP A CA 1
ATOM 15030 C C . TRP A 1 972 ? 1.329 114.065 96.403 1.00 45.61 1859 TRP A C 1
ATOM 15031 O O . TRP A 1 972 ? 2.223 113.626 97.127 1.00 46.22 1859 TRP A O 1
ATOM 15052 N N . GLN A 1 973 ? 0.076 114.214 96.818 1.00 48.24 1860 GLN A N 1
ATOM 15053 C CA . GLN A 1 973 ? -0.311 113.887 98.183 1.00 52.70 1860 GLN A CA 1
ATOM 15054 C C . GLN A 1 973 ? -0.271 112.380 98.399 1.00 55.91 1860 GLN A C 1
ATOM 15055 O O . GLN A 1 973 ? 0.094 111.907 99.477 1.00 55.90 1860 GLN A O 1
ATOM 15069 N N . GLU A 1 974 ? -0.642 111.629 97.367 1.00 44.62 1861 GLU A N 1
ATOM 15070 C CA . GLU A 1 974 ? -0.589 110.174 97.427 1.00 46.80 1861 GLU A CA 1
ATOM 15071 C C . GLU A 1 974 ? 0.860 109.712 97.525 1.00 46.07 1861 GLU A C 1
ATOM 15072 O O . GLU A 1 974 ? 1.162 108.732 98.203 1.00 44.41 1861 GLU A O 1
ATOM 15084 N N . ARG A 1 975 ? 1.758 110.430 96.855 1.00 42.89 1862 ARG A N 1
ATOM 15085 C CA . ARG A 1 975 ? 3.183 110.121 96.926 1.00 46.34 1862 ARG A CA 1
ATOM 15086 C C . ARG A 1 975 ? 3.784 110.619 98.242 1.00 42.19 1862 ARG A C 1
ATOM 15087 O O . ARG A 1 975 ? 4.988 110.511 98.463 1.00 40.55 1862 ARG A O 1
ATOM 15108 N N . GLY A 1 976 ? 2.938 111.156 99.116 1.00 37.35 1863 GLY A N 1
ATOM 15109 C CA . GLY A 1 976 ? 3.361 111.547 100.448 1.00 38.79 1863 GLY A CA 1
ATOM 15110 C C . GLY A 1 976 ? 3.869 112.974 100.556 1.00 40.21 1863 GLY A C 1
ATOM 15111 O O . GLY A 1 976 ? 4.596 113.306 101.494 1.00 42.19 1863 GLY A O 1
ATOM 15115 N N . VAL A 1 977 ? 3.473 113.829 99.618 1.00 45.46 1864 VAL A N 1
ATOM 15116 C CA . VAL A 1 977 ? 3.916 115.219 99.628 1.00 42.79 1864 VAL A CA 1
ATOM 15117 C C . VAL A 1 977 ? 2.892 116.100 100.330 1.00 36.63 1864 VAL A C 1
ATOM 15118 O O . VAL A 1 977 ? 1.686 115.962 100.131 1.00 35.45 1864 VAL A O 1
ATOM 15131 N N . LYS A 1 978 ? 3.390 117.011 101.156 1.00 46.34 1865 LYS A N 1
ATOM 15132 C CA . LYS A 1 978 ? 2.542 117.984 101.827 1.00 44.06 1865 LYS A CA 1
ATOM 15133 C C . LYS A 1 978 ? 2.330 119.193 100.922 1.00 36.18 1865 LYS A C 1
ATOM 15134 O O . LYS A 1 978 ? 3.265 119.945 100.646 1.00 34.81 1865 LYS A O 1
ATOM 15153 N N . VAL A 1 979 ? 1.096 119.368 100.461 1.00 34.94 1866 VAL A N 1
ATOM 15154 C CA . VAL A 1 979 ? 0.766 120.460 99.559 1.00 35.84 1866 VAL A CA 1
ATOM 15155 C C . VAL A 1 979 ? -0.092 121.484 100.285 1.00 35.62 1866 VAL A C 1
ATOM 15156 O O . VAL A 1 979 ? -1.123 121.148 100.867 1.00 38.40 1866 VAL A O 1
ATOM 15169 N N . VAL A 1 980 ? 0.345 122.737 100.245 1.00 34.98 1867 VAL A N 1
ATOM 15170 C CA . VAL A 1 980 ? -0.410 123.830 100.836 1.00 35.98 1867 VAL A CA 1
ATOM 15171 C C . VAL A 1 980 ? -0.732 124.840 99.746 1.00 35.63 1867 VAL A C 1
ATOM 15172 O O . VAL A 1 980 ? 0.160 125.290 99.026 1.00 34.74 1867 VAL A O 1
ATOM 15185 N N . ILE A 1 981 ? -2.013 125.176 99.619 1.00 39.85 1868 ILE A N 1
ATOM 15186 C CA . ILE A 1 981 ? -2.444 126.246 98.730 1.00 41.66 1868 ILE A CA 1
ATOM 15187 C C . ILE A 1 981 ? -2.659 127.502 99.561 1.00 45.81 1868 ILE A C 1
ATOM 15188 O O . ILE A 1 981 ? -3.593 127.567 100.359 1.00 48.22 1868 ILE A O 1
ATOM 15204 N N . ASP A 1 982 ? -1.792 128.495 99.382 1.00 42.41 1869 ASP A N 1
ATOM 15205 C CA . ASP A 1 982 ? -1.918 129.750 100.117 1.00 42.93 1869 ASP A CA 1
ATOM 15206 C C . ASP A 1 982 ? -2.614 130.785 99.242 1.00 47.70 1869 ASP A C 1
ATOM 15207 O O . ASP A 1 982 ? -2.085 131.201 98.213 1.00 49.05 1869 ASP A O 1
ATOM 15216 N N . THR A 1 983 ? -3.805 131.197 99.660 1.00 51.17 1870 THR A N 1
ATOM 15217 C CA . THR A 1 983 ? -4.642 132.066 98.844 1.00 52.32 1870 THR A CA 1
ATOM 15218 C C . THR A 1 983 ? -4.553 133.530 99.285 1.00 54.61 1870 THR A C 1
ATOM 15219 O O . THR A 1 983 ? -5.357 134.360 98.863 1.00 53.63 1870 THR A O 1
ATOM 15230 N N . SER A 1 984 ? -3.580 133.843 100.138 1.00 61.17 1871 SER A N 1
ATOM 15231 C CA . SER A 1 984 ? -3.427 135.202 100.655 1.00 64.41 1871 SER A CA 1
ATOM 15232 C C . SER A 1 984 ? -2.730 136.113 99.648 1.00 65.77 1871 SER A C 1
ATOM 15233 O O . SER A 1 984 ? -1.992 135.652 98.778 1.00 65.86 1871 SER A O 1
ATOM 15241 N N . ASP A 1 985 ? -2.968 137.413 99.786 1.00 65.72 1872 ASP A N 1
ATOM 15242 C CA . ASP A 1 985 ? -2.354 138.412 98.920 1.00 64.57 1872 ASP A CA 1
ATOM 15243 C C . ASP A 1 985 ? -0.878 138.596 99.259 1.00 69.92 1872 ASP A C 1
ATOM 15244 O O . ASP A 1 985 ? -0.536 139.196 100.275 1.00 71.96 1872 ASP A O 1
ATOM 15253 N N . VAL A 1 986 ? -0.009 138.073 98.400 1.00 60.29 1873 VAL A N 1
ATOM 15254 C CA . VAL A 1 986 ? 1.430 138.089 98.646 1.00 59.52 1873 VAL A CA 1
ATOM 15255 C C . VAL A 1 986 ? 2.082 139.372 98.119 1.00 56.93 1873 VAL A C 1
ATOM 15256 O O . VAL A 1 986 ? 3.265 139.617 98.356 1.00 57.40 1873 VAL A O 1
ATOM 15269 N N . THR A 1 987 ? 1.310 140.196 97.416 1.00 53.85 1874 THR A N 1
ATOM 15270 C CA . THR A 1 987 ? 1.853 141.404 96.799 1.00 47.43 1874 THR A CA 1
ATOM 15271 C C . THR A 1 987 ? 2.185 142.474 97.837 1.00 48.10 1874 THR A C 1
ATOM 15272 O O . THR A 1 987 ? 3.062 143.308 97.617 1.00 48.00 1874 THR A O 1
ATOM 15283 N N . THR A 1 988 ? 1.474 142.461 98.960 1.00 60.11 1875 THR A N 1
ATOM 15284 C CA . THR A 1 988 ? 1.733 143.413 100.035 1.00 58.68 1875 THR A CA 1
ATOM 15285 C C . THR A 1 988 ? 2.894 142.940 100.904 1.00 54.89 1875 THR A C 1
ATOM 15286 O O . THR A 1 988 ? 3.334 141.800 100.794 1.00 54.90 1875 THR A O 1
ATOM 15297 N N . ALA A 1 989 ? 3.389 143.821 101.765 1.00 48.49 1876 ALA A N 1
ATOM 15298 C CA . ALA A 1 989 ? 4.507 143.485 102.639 1.00 44.89 1876 ALA A CA 1
ATOM 15299 C C . ALA A 1 989 ? 4.074 142.525 103.741 1.00 43.49 1876 ALA A C 1
ATOM 15300 O O . ALA A 1 989 ? 4.789 141.579 104.070 1.00 42.89 1876 ALA A O 1
ATOM 15307 N N . ALA A 1 990 ? 2.897 142.772 104.306 1.00 42.09 1877 ALA A N 1
ATOM 15308 C CA . ALA A 1 990 ? 2.376 141.943 105.387 1.00 42.76 1877 ALA A CA 1
ATOM 15309 C C . ALA A 1 990 ? 2.048 140.539 104.883 1.00 42.01 1877 ALA A C 1
ATOM 15310 O O . ALA A 1 990 ? 2.281 139.549 105.575 1.00 41.95 1877 ALA A O 1
ATOM 15317 N N . GLY A 1 991 ? 1.498 140.461 103.676 1.00 41.53 1878 GLY A N 1
ATOM 15318 C CA . GLY A 1 991 ? 1.170 139.184 103.072 1.00 43.92 1878 GLY A CA 1
ATOM 15319 C C . GLY A 1 991 ? 2.395 138.348 102.758 1.00 42.06 1878 GLY A C 1
ATOM 15320 O O . GLY A 1 991 ? 2.435 137.153 103.051 1.00 39.20 1878 GLY A O 1
ATOM 15324 N N . ALA A 1 992 ? 3.401 138.981 102.163 1.00 41.54 1879 ALA A N 1
ATOM 15325 C CA . ALA A 1 992 ? 4.645 138.296 101.847 1.00 42.19 1879 ALA A CA 1
ATOM 15326 C C . ALA A 1 992 ? 5.280 137.775 103.127 1.00 45.76 1879 ALA A C 1
ATOM 15327 O O . ALA A 1 992 ? 5.721 136.626 103.195 1.00 44.82 1879 ALA A O 1
ATOM 15334 N N . LYS A 1 993 ? 5.312 138.629 104.142 1.00 48.05 1880 LYS A N 1
ATOM 15335 C CA . LYS A 1 993 ? 5.878 138.269 105.434 1.00 50.20 1880 LYS A CA 1
ATOM 15336 C C . LYS A 1 993 ? 5.154 137.072 106.043 1.00 48.18 1880 LYS A C 1
ATOM 15337 O O . LYS A 1 993 ? 5.786 136.173 106.598 1.00 47.16 1880 LYS A O 1
ATOM 15356 N N . LYS A 1 994 ? 3.829 137.063 105.934 1.00 43.05 1881 LYS A N 1
ATOM 15357 C CA . LYS A 1 994 ? 3.025 135.993 106.512 1.00 46.41 1881 LYS A CA 1
ATOM 15358 C C . LYS A 1 994 ? 3.275 134.673 105.784 1.00 39.88 1881 LYS A C 1
ATOM 15359 O O . LYS A 1 994 ? 3.469 133.636 106.419 1.00 40.04 1881 LYS A O 1
ATOM 15378 N N . LEU A 1 995 ? 3.257 134.715 104.455 1.00 47.49 1882 LEU A N 1
ATOM 15379 C CA . LEU A 1 995 ? 3.511 133.528 103.646 1.00 42.53 1882 LEU A CA 1
ATOM 15380 C C . LEU A 1 995 ? 4.806 132.851 104.086 1.00 40.83 1882 LEU A C 1
ATOM 15381 O O . LEU A 1 995 ? 4.836 131.645 104.327 1.00 39.64 1882 LEU A O 1
ATOM 15397 N N . LEU A 1 996 ? 5.868 133.640 104.208 1.00 41.81 1883 LEU A N 1
ATOM 15398 C CA . LEU A 1 996 ? 7.185 133.107 104.526 1.00 41.63 1883 LEU A CA 1
ATOM 15399 C C . LEU A 1 996 ? 7.247 132.543 105.942 1.00 45.65 1883 LEU A C 1
ATOM 15400 O O . LEU A 1 996 ? 7.921 131.547 106.187 1.00 45.24 1883 LEU A O 1
ATOM 15416 N N . GLU A 1 997 ? 6.540 133.168 106.874 1.00 47.85 1884 GLU A N 1
ATOM 15417 C CA . GLU A 1 997 ? 6.585 132.718 108.258 1.00 56.42 1884 GLU A CA 1
ATOM 15418 C C . GLU A 1 997 ? 5.768 131.448 108.467 1.00 52.98 1884 GLU A C 1
ATOM 15419 O O . GLU A 1 997 ? 6.173 130.568 109.223 1.00 52.03 1884 GLU A O 1
ATOM 15431 N N . ASN A 1 998 ? 4.624 131.344 107.801 1.00 46.83 1885 ASN A N 1
ATOM 15432 C CA . ASN A 1 998 ? 3.835 130.122 107.877 1.00 49.23 1885 ASN A CA 1
ATOM 15433 C C . ASN A 1 998 ? 4.602 128.985 107.216 1.00 45.06 1885 ASN A C 1
ATOM 15434 O O . ASN A 1 998 ? 4.768 127.916 107.798 1.00 46.84 1885 ASN A O 1
ATOM 15445 N N . SER A 1 999 ? 5.090 129.236 106.006 1.00 38.13 1886 SER A N 1
ATOM 15446 C CA . SER A 1 999 ? 5.799 128.221 105.240 1.00 36.95 1886 SER A CA 1
ATOM 15447 C C . SER A 1 999 ? 6.994 127.693 106.019 1.00 37.17 1886 SER A C 1
ATOM 15448 O O . SER A 1 999 ? 7.282 126.496 105.996 1.00 36.96 1886 SER A O 1
ATOM 15456 N N . ASN A 1 1000 ? 7.685 128.592 106.711 1.00 37.70 1887 ASN A N 1
ATOM 15457 C CA . ASN A 1 1000 ? 8.889 128.231 107.445 1.00 38.06 1887 ASN A CA 1
ATOM 15458 C C . ASN A 1 1000 ? 8.527 127.331 108.625 1.00 39.26 1887 ASN A C 1
ATOM 15459 O O . ASN A 1 1000 ? 9.276 126.422 108.972 1.00 39.69 1887 ASN A O 1
ATOM 15470 N N . LYS A 1 1001 ? 7.381 127.594 109.245 1.00 51.80 1888 LYS A N 1
ATOM 15471 C CA . LYS A 1 1001 ? 6.930 126.802 110.386 1.00 51.41 1888 LYS A CA 1
ATOM 15472 C C . LYS A 1 1001 ? 6.485 125.402 109.965 1.00 46.81 1888 LYS A C 1
ATOM 15473 O O . LYS A 1 1001 ? 6.613 124.452 110.738 1.00 42.50 1888 LYS A O 1
ATOM 15492 N N . LEU A 1 1002 ? 5.947 125.274 108.756 1.00 46.26 1889 LEU A N 1
ATOM 15493 C CA . LEU A 1 1002 ? 5.656 123.956 108.202 1.00 45.07 1889 LEU A CA 1
ATOM 15494 C C . LEU A 1 1002 ? 6.954 123.171 108.098 1.00 40.95 1889 LEU A C 1
ATOM 15495 O O . LEU A 1 1002 ? 7.094 122.083 108.658 1.00 39.64 1889 LEU A O 1
ATOM 15511 N N . ALA A 1 1003 ? 7.902 123.758 107.379 1.00 38.04 1890 ALA A N 1
ATOM 15512 C CA . ALA A 1 1003 ? 9.248 123.227 107.250 1.00 37.65 1890 ALA A CA 1
ATOM 15513 C C . ALA A 1 1003 ? 10.134 124.352 106.748 1.00 37.02 1890 ALA A C 1
ATOM 15514 O O . ALA A 1 1003 ? 9.688 125.189 105.961 1.00 36.35 1890 ALA A O 1
ATOM 15521 N N . LEU A 1 1004 ? 11.381 124.381 107.203 1.00 37.35 1891 LEU A N 1
ATOM 15522 C CA . LEU A 1 1004 ? 12.283 125.465 106.847 1.00 36.96 1891 LEU A CA 1
ATOM 15523 C C . LEU A 1 1004 ? 12.370 125.612 105.334 1.00 43.58 1891 LEU A C 1
ATOM 15524 O O . LEU A 1 1004 ? 12.621 124.642 104.615 1.00 43.27 1891 LEU A O 1
ATOM 15540 N N . VAL A 1 1005 ? 12.153 126.836 104.863 1.00 43.90 1892 VAL A N 1
ATOM 15541 C CA . VAL A 1 1005 ? 12.131 127.135 103.437 1.00 41.08 1892 VAL A CA 1
ATOM 15542 C C . VAL A 1 1005 ? 13.505 126.901 102.818 1.00 39.44 1892 VAL A C 1
ATOM 15543 O O . VAL A 1 1005 ? 14.515 127.414 103.303 1.00 39.19 1892 VAL A O 1
ATOM 15556 N N . GLY A 1 1006 ? 13.531 126.104 101.754 1.00 35.56 1893 GLY A N 1
ATOM 15557 C CA . GLY A 1 1006 ? 14.762 125.806 101.045 1.00 33.44 1893 GLY A CA 1
ATOM 15558 C C . GLY A 1 1006 ? 14.868 126.550 99.727 1.00 34.42 1893 GLY A C 1
ATOM 15559 O O . GLY A 1 1006 ? 15.967 126.780 99.222 1.00 36.33 1893 GLY A O 1
ATOM 15563 N N . GLY A 1 1007 ? 13.722 126.934 99.170 1.00 31.48 1894 GLY A N 1
ATOM 15564 C CA . GLY A 1 1007 ? 13.693 127.623 97.894 1.00 31.03 1894 GLY A CA 1
ATOM 15565 C C . GLY A 1 1007 ? 12.426 128.426 97.664 1.00 31.17 1894 GLY A C 1
ATOM 15566 O O . GLY A 1 1007 ? 11.345 128.053 98.121 1.00 31.13 1894 GLY A O 1
ATOM 15570 N N . ILE A 1 1008 ? 12.576 129.538 96.947 1.00 32.88 1895 ILE A N 1
ATOM 15571 C CA . ILE A 1 1008 ? 11.460 130.392 96.564 1.00 31.25 1895 ILE A CA 1
ATOM 15572 C C . ILE A 1 1008 ? 11.506 130.584 95.056 1.00 30.61 1895 ILE A C 1
ATOM 15573 O O . ILE A 1 1008 ? 12.515 131.022 94.508 1.00 30.57 1895 ILE A O 1
ATOM 15589 N N . PHE A 1 1009 ? 10.416 130.233 94.388 1.00 30.45 1896 PHE A N 1
ATOM 15590 C CA . PHE A 1 1009 ? 10.329 130.354 92.939 1.00 34.16 1896 PHE A CA 1
ATOM 15591 C C . PHE A 1 1009 ? 9.236 131.343 92.552 1.00 34.74 1896 PHE A C 1
ATOM 15592 O O . PHE A 1 1009 ? 8.073 131.172 92.912 1.00 34.19 1896 PHE A O 1
ATOM 15609 N N . ASN A 1 1010 ? 9.630 132.392 91.837 1.00 37.68 1897 ASN A N 1
ATOM 15610 C CA . ASN A 1 1010 ? 8.703 133.431 91.413 1.00 44.69 1897 ASN A CA 1
ATOM 15611 C C . ASN A 1 1010 ? 8.344 133.224 89.953 1.00 42.85 1897 ASN A C 1
ATOM 15612 O O . ASN A 1 1010 ? 9.224 133.103 89.100 1.00 44.15 1897 ASN A O 1
ATOM 15623 N N . LEU A 1 1011 ? 7.047 133.186 89.669 1.00 40.40 1898 LEU A N 1
ATOM 15624 C CA . LEU A 1 1011 ? 6.574 132.876 88.328 1.00 40.94 1898 LEU A CA 1
ATOM 15625 C C . LEU A 1 1011 ? 5.753 134.012 87.729 1.00 45.53 1898 LEU A C 1
ATOM 15626 O O . LEU A 1 1011 ? 4.598 134.224 88.096 1.00 43.22 1898 LEU A O 1
ATOM 15642 N N . ALA A 1 1012 ? 6.371 134.747 86.810 1.00 83.25 1899 ALA A N 1
ATOM 15643 C CA . ALA A 1 1012 ? 5.670 135.745 86.013 1.00 86.73 1899 ALA A CA 1
ATOM 15644 C C . ALA A 1 1012 ? 5.257 135.146 84.671 1.00 90.57 1899 ALA A C 1
ATOM 15645 O O . ALA A 1 1012 ? 4.676 135.830 83.829 1.00 85.40 1899 ALA A O 1
ATOM 15652 N N . ALA A 1 1013 ? 5.578 133.870 84.471 1.00 89.17 1900 ALA A N 1
ATOM 15653 C CA . ALA A 1 1013 ? 5.335 133.210 83.193 1.00 89.90 1900 ALA A CA 1
ATOM 15654 C C . ALA A 1 1013 ? 3.883 132.774 83.027 1.00 98.43 1900 ALA A C 1
ATOM 15655 O O . ALA A 1 1013 ? 3.425 132.544 81.910 1.00 100.47 1900 ALA A O 1
ATOM 15662 N N . VAL A 1 1014 ? 3.162 132.656 84.137 1.00 103.00 1901 VAL A N 1
ATOM 15663 C CA . VAL A 1 1014 ? 1.783 132.179 84.098 1.00 107.55 1901 VAL A CA 1
ATOM 15664 C C . VAL A 1 1014 ? 0.868 133.317 83.664 1.00 106.78 1901 VAL A C 1
ATOM 15665 O O . VAL A 1 1014 ? 1.161 134.485 83.913 1.00 107.50 1901 VAL A O 1
ATOM 15678 N N . LEU A 1 1015 ? -0.238 132.975 83.012 1.00 101.55 1902 LEU A N 1
ATOM 15679 C CA . LEU A 1 1015 ? -1.160 133.986 82.510 1.00 101.90 1902 LEU A CA 1
ATOM 15680 C C . LEU A 1 1015 ? -2.509 133.367 82.162 1.00 104.52 1902 LEU A C 1
ATOM 15681 O O . LEU A 1 1015 ? -2.578 132.322 81.512 1.00 105.39 1902 LEU A O 1
ATOM 15697 N N . ASP A 1 1033 ? 4.819 146.855 89.163 1.00 117.12 1920 ASP A N 1
ATOM 15698 C CA . ASP A 1 1033 ? 3.735 145.913 88.917 1.00 122.97 1920 ASP A CA 1
ATOM 15699 C C . ASP A 1 1033 ? 3.595 144.938 90.082 1.00 125.49 1920 ASP A C 1
ATOM 15700 O O . ASP A 1 1033 ? 4.484 144.850 90.929 1.00 112.40 1920 ASP A O 1
ATOM 15708 N N . PRO A 1 1034 ? 2.471 144.204 90.133 1.00 110.71 1921 PRO A N 1
ATOM 15709 C CA . PRO A 1 1034 ? 2.316 143.158 91.151 1.00 109.90 1921 PRO A CA 1
ATOM 15710 C C . PRO A 1 1034 ? 3.382 142.073 91.046 1.00 103.57 1921 PRO A C 1
ATOM 15711 O O . PRO A 1 1034 ? 3.697 141.419 92.041 1.00 104.34 1921 PRO A O 1
ATOM 15722 N N . LYS A 1 1035 ? 3.930 141.890 89.849 1.00 84.10 1922 LYS A N 1
ATOM 15723 C CA . LYS A 1 1035 ? 4.995 140.920 89.635 1.00 75.89 1922 LYS A CA 1
ATOM 15724 C C . LYS A 1 1035 ? 6.252 141.365 90.379 1.00 67.55 1922 LYS A C 1
ATOM 15725 O O . LYS A 1 1035 ? 6.940 140.560 91.007 1.00 64.30 1922 LYS A O 1
ATOM 15744 N N . VAL A 1 1036 ? 6.531 142.661 90.303 1.00 73.97 1923 VAL A N 1
ATOM 15745 C CA . VAL A 1 1036 ? 7.720 143.250 90.906 1.00 67.80 1923 VAL A CA 1
ATOM 15746 C C . VAL A 1 1036 ? 7.640 143.294 92.432 1.00 64.91 1923 VAL A C 1
ATOM 15747 O O . VAL A 1 1036 ? 8.577 142.899 93.125 1.00 61.76 1923 VAL A O 1
ATOM 15760 N N . THR A 1 1037 ? 6.513 143.775 92.947 1.00 57.21 1924 THR A N 1
ATOM 15761 C CA . THR A 1 1037 ? 6.369 144.051 94.375 1.00 57.21 1924 THR A CA 1
ATOM 15762 C C . THR A 1 1037 ? 6.410 142.805 95.261 1.00 46.89 1924 THR A C 1
ATOM 15763 O O . THR A 1 1037 ? 6.921 142.855 96.380 1.00 42.42 1924 THR A O 1
ATOM 15774 N N . ALA A 1 1038 ? 5.866 141.696 94.775 1.00 48.00 1925 ALA A N 1
ATOM 15775 C CA . ALA A 1 1038 ? 5.903 140.448 95.532 1.00 43.02 1925 ALA A CA 1
ATOM 15776 C C . ALA A 1 1038 ? 7.345 139.968 95.673 1.00 41.29 1925 ALA A C 1
ATOM 15777 O O . ALA A 1 1038 ? 7.791 139.612 96.763 1.00 39.04 1925 ALA A O 1
ATOM 15784 N N . THR A 1 1039 ? 8.072 139.976 94.562 1.00 48.89 1926 THR A N 1
ATOM 15785 C CA . THR A 1 1039 ? 9.469 139.563 94.557 1.00 46.43 1926 THR A CA 1
ATOM 15786 C C . THR A 1 1039 ? 10.282 140.478 95.463 1.00 48.90 1926 THR A C 1
ATOM 15787 O O . THR A 1 1039 ? 11.169 140.027 96.190 1.00 48.18 1926 THR A O 1
ATOM 15798 N N . LYS A 1 1040 ? 9.967 141.767 95.419 1.00 45.93 1927 LYS A N 1
ATOM 15799 C CA . LYS A 1 1040 ? 10.690 142.759 96.203 1.00 48.39 1927 LYS A CA 1
ATOM 15800 C C . LYS A 1 1040 ? 10.525 142.484 97.698 1.00 42.52 1927 LYS A C 1
ATOM 15801 O O . LYS A 1 1040 ? 11.498 142.490 98.450 1.00 40.22 1927 LYS A O 1
ATOM 15820 N N . TYR A 1 1041 ? 9.290 142.236 98.122 1.00 45.02 1928 TYR A N 1
ATOM 15821 C CA . TYR A 1 1041 ? 9.008 141.976 99.528 1.00 43.19 1928 TYR A CA 1
ATOM 15822 C C . TYR A 1 1041 ? 9.443 140.571 99.943 1.00 39.18 1928 TYR A C 1
ATOM 15823 O O . TYR A 1 1041 ? 9.973 140.381 101.039 1.00 39.35 1928 TYR A O 1
ATOM 15841 N N . LEU A 1 1042 ? 9.208 139.586 99.079 1.00 35.29 1929 LEU A N 1
ATOM 15842 C CA . LEU A 1 1042 ? 9.655 138.221 99.347 1.00 34.74 1929 LEU A CA 1
ATOM 15843 C C . LEU A 1 1042 ? 11.170 138.186 99.522 1.00 34.51 1929 LEU A C 1
ATOM 15844 O O . LEU A 1 1042 ? 11.689 137.511 100.412 1.00 34.57 1929 LEU A O 1
ATOM 15860 N N . ASP A 1 1043 ? 11.874 138.930 98.674 1.00 40.95 1930 ASP A N 1
ATOM 15861 C CA . ASP A 1 1043 ? 13.320 139.051 98.785 1.00 43.88 1930 ASP A CA 1
ATOM 15862 C C . ASP A 1 1043 ? 13.690 139.625 100.144 1.00 40.05 1930 ASP A C 1
ATOM 15863 O O . ASP A 1 1043 ? 14.529 139.078 100.857 1.00 36.04 1930 ASP A O 1
ATOM 15872 N N . GLN A 1 1044 ? 13.042 140.727 100.497 1.00 47.40 1931 GLN A N 1
ATOM 15873 C CA . GLN A 1 1044 ? 13.378 141.478 101.700 1.00 49.39 1931 GLN A CA 1
ATOM 15874 C C . GLN A 1 1044 ? 13.198 140.654 102.977 1.00 44.64 1931 GLN A C 1
ATOM 15875 O O . GLN A 1 1044 ? 14.103 140.581 103.806 1.00 42.54 1931 GLN A O 1
ATOM 15889 N N . PHE A 1 1045 ? 12.042 140.015 103.118 1.00 47.04 1932 PHE A N 1
ATOM 15890 C CA . PHE A 1 1045 ? 11.694 139.327 104.359 1.00 46.96 1932 PHE A CA 1
ATOM 15891 C C . PHE A 1 1045 ? 12.299 137.929 104.467 1.00 48.65 1932 PHE A C 1
ATOM 15892 O O . PHE A 1 1045 ? 12.489 137.422 105.572 1.00 51.51 1932 PHE A O 1
ATOM 15909 N N . SER A 1 1046 ? 12.590 137.301 103.331 1.00 43.45 1933 SER A N 1
ATOM 15910 C CA . SER A 1 1046 ? 13.203 135.978 103.345 1.00 40.40 1933 SER A CA 1
ATOM 15911 C C . SER A 1 1046 ? 14.598 136.055 103.962 1.00 40.14 1933 SER A C 1
ATOM 15912 O O . SER A 1 1046 ? 15.054 135.108 104.602 1.00 44.18 1933 SER A O 1
ATOM 15920 N N . ARG A 1 1047 ? 15.270 137.186 103.764 1.00 36.15 1934 ARG A N 1
ATOM 15921 C CA . ARG A 1 1047 ? 16.594 137.410 104.342 1.00 36.67 1934 ARG A CA 1
ATOM 15922 C C . ARG A 1 1047 ? 16.561 137.237 105.856 1.00 37.90 1934 ARG A C 1
ATOM 15923 O O . ARG A 1 1047 ? 17.522 136.761 106.454 1.00 38.15 1934 ARG A O 1
ATOM 15944 N N . ASP A 1 1048 ? 15.458 137.649 106.471 1.00 38.16 1935 ASP A N 1
ATOM 15945 C CA . ASP A 1 1048 ? 15.314 137.590 107.922 1.00 46.20 1935 ASP A CA 1
ATOM 15946 C C . ASP A 1 1048 ? 14.740 136.248 108.375 1.00 39.42 1935 ASP A C 1
ATOM 15947 O O . ASP A 1 1048 ? 15.185 135.674 109.368 1.00 40.24 1935 ASP A O 1
ATOM 15956 N N . ILE A 1 1049 ? 13.743 135.761 107.644 1.00 46.34 1936 ILE A N 1
ATOM 15957 C CA . ILE A 1 1049 ? 12.991 134.580 108.048 1.00 41.09 1936 ILE A CA 1
ATOM 15958 C C . ILE A 1 1049 ? 13.668 133.294 107.588 1.00 38.22 1936 ILE A C 1
ATOM 15959 O O . ILE A 1 1049 ? 13.964 132.410 108.394 1.00 38.84 1936 ILE A O 1
ATOM 15975 N N . CYS A 1 1050 ? 13.898 133.186 106.285 1.00 41.59 1937 CYS A N 1
ATOM 15976 C CA . CYS A 1 1050 ? 14.376 131.944 105.698 1.00 39.38 1937 CYS A CA 1
ATOM 15977 C C . CYS A 1 1050 ? 15.892 131.855 105.799 1.00 42.44 1937 CYS A C 1
ATOM 15978 O O . CYS A 1 1050 ? 16.612 132.321 104.915 1.00 43.72 1937 CYS A O 1
ATOM 15986 N N . THR A 1 1051 ? 16.372 131.230 106.868 1.00 41.68 1938 THR A N 1
ATOM 15987 C CA . THR A 1 1051 ? 17.806 131.103 107.096 1.00 40.99 1938 THR A CA 1
ATOM 15988 C C . THR A 1 1051 ? 18.418 129.849 106.468 1.00 40.25 1938 THR A C 1
ATOM 15989 O O . THR A 1 1051 ? 19.633 129.663 106.514 1.00 40.01 1938 THR A O 1
ATOM 16000 N N . GLU A 1 1052 ? 17.583 128.999 105.878 1.00 38.77 1939 GLU A N 1
ATOM 16001 C CA . GLU A 1 1052 ? 18.063 127.790 105.209 1.00 43.11 1939 GLU A CA 1
ATOM 16002 C C . GLU A 1 1052 ? 17.708 127.809 103.728 1.00 40.11 1939 GLU A C 1
ATOM 16003 O O . GLU A 1 1052 ? 17.747 126.774 103.061 1.00 37.60 1939 GLU A O 1
ATOM 16015 N N . LEU A 1 1053 ? 17.374 128.990 103.216 1.00 39.38 1940 LEU A N 1
ATOM 16016 C CA . LEU A 1 1053 ? 17.018 129.146 101.811 1.00 37.06 1940 LEU A CA 1
ATOM 16017 C C . LEU A 1 1053 ? 18.227 128.930 100.910 1.00 36.35 1940 LEU A C 1
ATOM 16018 O O . LEU A 1 1053 ? 19.270 129.556 101.096 1.00 38.45 1940 LEU A O 1
ATOM 16034 N N . ASP A 1 1054 ? 18.086 128.020 99.950 1.00 35.04 1941 ASP A N 1
ATOM 16035 C CA . ASP A 1 1054 ? 19.172 127.695 99.031 1.00 38.72 1941 ASP A CA 1
ATOM 16036 C C . ASP A 1 1054 ? 18.954 128.341 97.664 1.00 39.64 1941 ASP A C 1
ATOM 16037 O O . ASP A 1 1054 ? 19.914 128.579 96.929 1.00 43.67 1941 ASP A O 1
ATOM 16046 N N . TYR A 1 1055 ? 17.698 128.615 97.318 1.00 34.69 1942 TYR A N 1
ATOM 16047 C CA . TYR A 1 1055 ? 17.380 129.166 96.003 1.00 32.63 1942 TYR A CA 1
ATOM 16048 C C . TYR A 1 1055 ? 16.345 130.282 96.059 1.00 34.60 1942 TYR A C 1
ATOM 16049 O O . TYR A 1 1055 ? 15.380 130.226 96.819 1.00 31.81 1942 TYR A O 1
ATOM 16067 N N . PHE A 1 1056 ? 16.576 131.298 95.234 1.00 31.78 1943 PHE A N 1
ATOM 16068 C CA . PHE A 1 1056 ? 15.640 132.391 95.031 1.00 31.25 1943 PHE A CA 1
ATOM 16069 C C . PHE A 1 1056 ? 15.633 132.676 93.540 1.00 31.08 1943 PHE A C 1
ATOM 16070 O O . PHE A 1 1056 ? 16.489 133.404 93.034 1.00 31.38 1943 PHE A O 1
ATOM 16087 N N . ILE A 1 1057 ? 14.676 132.081 92.837 1.00 30.71 1944 ILE A N 1
ATOM 16088 C CA . ILE A 1 1057 ? 14.680 132.085 91.380 1.00 30.63 1944 ILE A CA 1
ATOM 16089 C C . ILE A 1 1057 ? 13.453 132.811 90.837 1.00 30.79 1944 ILE A C 1
ATOM 16090 O O . ILE A 1 1057 ? 12.348 132.652 91.350 1.00 30.72 1944 ILE A O 1
ATOM 16106 N N . CYS A 1 1058 ? 13.673 133.613 89.799 1.00 34.89 1945 CYS A N 1
ATOM 16107 C CA . CYS A 1 1058 ? 12.608 134.342 89.121 1.00 36.52 1945 CYS A CA 1
ATOM 16108 C C . CYS A 1 1058 ? 12.546 133.941 87.648 1.00 39.28 1945 CYS A C 1
ATOM 16109 O O . CYS A 1 1058 ? 13.501 134.164 86.905 1.00 45.26 1945 CYS A O 1
ATOM 16117 N N . PHE A 1 1059 ? 11.432 133.344 87.229 1.00 32.15 1946 PHE A N 1
ATOM 16118 C CA . PHE A 1 1059 ? 11.252 132.951 85.829 1.00 33.92 1946 PHE A CA 1
ATOM 16119 C C . PHE A 1 1059 ? 10.459 133.984 85.031 1.00 37.89 1946 PHE A C 1
ATOM 16120 O O . PHE A 1 1059 ? 9.588 134.665 85.572 1.00 42.04 1946 PHE A O 1
ATOM 16137 N N . SER A 1 1060 ? 10.764 134.084 83.740 1.00 34.31 1947 SER A N 1
ATOM 16138 C CA . SER A 1 1060 ? 10.077 135.014 82.848 1.00 39.94 1947 SER A CA 1
ATOM 16139 C C . SER A 1 1060 ? 10.574 134.862 81.412 1.00 49.35 1947 SER A C 1
ATOM 16140 O O . SER A 1 1060 ? 11.518 134.119 81.148 1.00 47.03 1947 SER A O 1
ATOM 16148 N N . SER A 1 1061 ? 9.919 135.564 80.490 1.00 72.14 1948 SER A N 1
ATOM 16149 C CA . SER A 1 1061 ? 10.342 135.609 79.093 1.00 78.97 1948 SER A CA 1
ATOM 16150 C C . SER A 1 1061 ? 10.904 136.991 78.751 1.00 81.96 1948 SER A C 1
ATOM 16151 O O . SER A 1 1061 ? 10.664 137.961 79.469 1.00 83.22 1948 SER A O 1
ATOM 16159 N N . VAL A 1 1062 ? 11.648 137.073 77.652 1.00 83.28 1949 VAL A N 1
ATOM 16160 C CA . VAL A 1 1062 ? 12.257 138.329 77.227 1.00 86.08 1949 VAL A CA 1
ATOM 16161 C C . VAL A 1 1062 ? 11.202 139.265 76.645 1.00 93.84 1949 VAL A C 1
ATOM 16162 O O . VAL A 1 1062 ? 10.252 138.821 75.999 1.00 94.33 1949 VAL A O 1
ATOM 16175 N N . SER A 1 1063 ? 11.387 140.563 76.879 1.00 96.53 1950 SER A N 1
ATOM 16176 C CA . SER A 1 1063 ? 10.493 141.595 76.356 1.00 101.45 1950 SER A CA 1
ATOM 16177 C C . SER A 1 1063 ? 9.026 141.263 76.618 1.00 100.88 1950 SER A C 1
ATOM 16178 O O . SER A 1 1063 ? 8.174 142.151 76.641 1.00 100.38 1950 SER A O 1
ATOM 16186 N N . GLN A 1 1071 ? 4.613 144.631 75.309 1.00 100.61 1958 GLN A N 1
ATOM 16187 C CA . GLN A 1 1071 ? 4.446 145.542 76.437 1.00 100.39 1958 GLN A CA 1
ATOM 16188 C C . GLN A 1 1071 ? 5.770 146.075 76.968 1.00 102.57 1958 GLN A C 1
ATOM 16189 O O . GLN A 1 1071 ? 6.798 145.399 76.934 1.00 103.17 1958 GLN A O 1
ATOM 16202 N N . THR A 1 1072 ? 5.716 147.308 77.455 1.00 84.27 1959 THR A N 1
ATOM 16203 C CA . THR A 1 1072 ? 6.875 147.991 78.009 1.00 83.21 1959 THR A CA 1
ATOM 16204 C C . THR A 1 1072 ? 7.003 147.679 79.500 1.00 77.00 1959 THR A C 1
ATOM 16205 O O . THR A 1 1072 ? 8.107 147.647 80.044 1.00 74.44 1959 THR A O 1
ATOM 16216 N N . ASN A 1 1073 ? 5.868 147.451 80.155 1.00 97.97 1960 ASN A N 1
ATOM 16217 C CA . ASN A 1 1073 ? 5.846 147.183 81.590 1.00 90.04 1960 ASN A CA 1
ATOM 16218 C C . ASN A 1 1073 ? 6.380 145.796 81.929 1.00 79.42 1960 ASN A C 1
ATOM 16219 O O . ASN A 1 1073 ? 6.912 145.584 83.019 1.00 69.60 1960 ASN A O 1
ATOM 16230 N N . TYR A 1 1074 ? 6.236 144.850 81.008 1.00 62.68 1961 TYR A N 1
ATOM 16231 C CA . TYR A 1 1074 ? 6.742 143.507 81.249 1.00 59.78 1961 TYR A CA 1
ATOM 16232 C C . TYR A 1 1074 ? 8.265 143.549 81.232 1.00 56.24 1961 TYR A C 1
ATOM 16233 O O . TYR A 1 1074 ? 8.926 142.939 82.074 1.00 51.94 1961 TYR A O 1
ATOM 16251 N N . GLY A 1 1075 ? 8.818 144.287 80.275 1.00 73.21 1962 GLY A N 1
ATOM 16252 C CA . GLY A 1 1075 ? 10.256 144.438 80.166 1.00 71.97 1962 GLY A CA 1
ATOM 16253 C C . GLY A 1 1075 ? 10.851 145.060 81.414 1.00 69.29 1962 GLY A C 1
ATOM 16254 O O . GLY A 1 1075 ? 11.952 144.703 81.834 1.00 68.70 1962 GLY A O 1
ATOM 16258 N N . LEU A 1 1076 ? 10.117 145.996 82.008 1.00 43.72 1963 LEU A N 1
ATOM 16259 C CA . LEU A 1 1076 ? 10.576 146.675 83.213 1.00 42.06 1963 LEU A CA 1
ATOM 16260 C C . LEU A 1 1076 ? 10.484 145.748 84.417 1.00 39.64 1963 LEU A C 1
ATOM 16261 O O . LEU A 1 1076 ? 11.257 145.872 85.366 1.00 39.13 1963 LEU A O 1
ATOM 16277 N N . ALA A 1 1077 ? 9.530 144.824 84.384 1.00 51.40 1964 ALA A N 1
ATOM 16278 C CA . ALA A 1 1077 ? 9.398 143.839 85.449 1.00 49.19 1964 ALA A CA 1
ATOM 16279 C C . ALA A 1 1077 ? 10.616 142.923 85.430 1.00 46.99 1964 ALA A C 1
ATOM 16280 O O . ALA A 1 1077 ? 11.135 142.541 86.479 1.00 45.65 1964 ALA A O 1
ATOM 16287 N N . ASN A 1 1078 ? 11.069 142.575 84.229 1.00 47.41 1965 ASN A N 1
ATOM 16288 C CA . ASN A 1 1078 ? 12.281 141.778 84.074 1.00 47.99 1965 ASN A CA 1
ATOM 16289 C C . ASN A 1 1078 ? 13.479 142.529 84.643 1.00 45.48 1965 ASN A C 1
ATOM 16290 O O . ASN A 1 1078 ? 14.229 141.997 85.460 1.00 44.28 1965 ASN A O 1
ATOM 16301 N N . SER A 1 1079 ? 13.648 143.772 84.205 1.00 45.16 1966 SER A N 1
ATOM 16302 C CA . SER A 1 1079 ? 14.746 144.607 84.672 1.00 44.77 1966 SER A CA 1
ATOM 16303 C C . SER A 1 1079 ? 14.793 144.625 86.195 1.00 42.51 1966 SER A C 1
ATOM 16304 O O . SER A 1 1079 ? 15.859 144.506 86.796 1.00 41.90 1966 SER A O 1
ATOM 16312 N N . ALA A 1 1080 ? 13.626 144.771 86.810 1.00 37.54 1967 ALA A N 1
ATOM 16313 C CA . ALA A 1 1080 ? 13.519 144.802 88.263 1.00 38.24 1967 ALA A CA 1
ATOM 16314 C C . ALA A 1 1080 ? 13.974 143.480 88.887 1.00 39.17 1967 ALA A C 1
ATOM 16315 O O . ALA A 1 1080 ? 14.774 143.470 89.822 1.00 36.16 1967 ALA A O 1
ATOM 16322 N N . MET A 1 1081 ? 13.453 142.368 88.375 1.00 48.61 1968 MET A N 1
ATOM 16323 C CA . MET A 1 1081 ? 13.806 141.048 88.894 1.00 49.18 1968 MET A CA 1
ATOM 16324 C C . MET A 1 1081 ? 15.298 140.771 88.733 1.00 46.33 1968 MET A C 1
ATOM 16325 O O . MET A 1 1081 ? 15.917 140.137 89.588 1.00 44.52 1968 MET A O 1
ATOM 16339 N N . GLU A 1 1082 ? 15.859 141.228 87.618 1.00 41.61 1969 GLU A N 1
ATOM 16340 C CA . GLU A 1 1082 ? 17.290 141.106 87.366 1.00 41.61 1969 GLU A CA 1
ATOM 16341 C C . GLU A 1 1082 ? 18.086 141.768 88.482 1.00 40.95 1969 GLU A C 1
ATOM 16342 O O . GLU A 1 1082 ? 19.023 141.187 89.027 1.00 40.58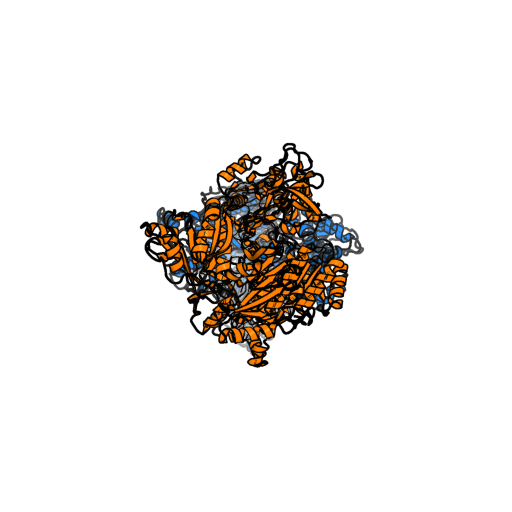 1969 GLU A O 1
ATOM 16354 N N . ARG A 1 1083 ? 17.699 142.993 88.815 1.00 40.15 1970 ARG A N 1
ATOM 16355 C CA . ARG A 1 1083 ? 18.408 143.777 89.817 1.00 43.50 1970 ARG A CA 1
ATOM 16356 C C . ARG A 1 1083 ? 18.252 143.147 91.201 1.00 39.90 1970 ARG A C 1
ATOM 16357 O O . ARG A 1 1083 ? 19.209 143.074 91.970 1.00 41.64 1970 ARG A O 1
ATOM 16378 N N . ILE A 1 1084 ? 17.039 142.707 91.517 1.00 39.72 1971 ILE A N 1
ATOM 16379 C CA . ILE A 1 1084 ? 16.769 142.063 92.797 1.00 37.68 1971 ILE A CA 1
ATOM 16380 C C . ILE A 1 1084 ? 17.729 140.898 93.040 1.00 37.99 1971 ILE A C 1
ATOM 16381 O O . ILE A 1 1084 ? 18.290 140.760 94.126 1.00 37.24 1971 ILE A O 1
ATOM 16397 N N . CYS A 1 1085 ? 17.914 140.061 92.026 1.00 37.82 1972 CYS A N 1
ATOM 16398 C CA . CYS A 1 1085 ? 18.762 138.885 92.162 1.00 36.98 1972 CYS A CA 1
ATOM 16399 C C . CYS A 1 1085 ? 20.231 139.278 92.225 1.00 37.70 1972 CYS A C 1
ATOM 16400 O O . CYS A 1 1085 ? 21.007 138.671 92.963 1.00 36.88 1972 CYS A O 1
ATOM 16408 N N . GLU A 1 1086 ? 20.613 140.285 91.446 1.00 41.34 1973 GLU A N 1
ATOM 16409 C CA . GLU A 1 1086 ? 21.978 140.789 91.483 1.00 46.79 1973 GLU A CA 1
ATOM 16410 C C . GLU A 1 1086 ? 22.284 141.350 92.865 1.00 44.47 1973 GLU A C 1
ATOM 16411 O O . GLU A 1 1086 ? 23.313 141.041 93.462 1.00 44.87 1973 GLU A O 1
ATOM 16423 N N . GLN A 1 1087 ? 21.373 142.172 93.369 1.00 44.16 1974 GLN A N 1
ATOM 16424 C CA . GLN A 1 1087 ? 21.549 142.810 94.665 1.00 47.18 1974 GLN A CA 1
ATOM 16425 C C . GLN A 1 1087 ? 21.639 141.759 95.764 1.00 41.61 1974 GLN A C 1
ATOM 16426 O O . GLN A 1 1087 ? 22.462 141.866 96.674 1.00 40.98 1974 GLN A O 1
ATOM 16440 N N . ARG A 1 1088 ? 20.779 140.749 95.680 1.00 38.07 1975 ARG A N 1
ATOM 16441 C CA . ARG A 1 1088 ? 20.778 139.664 96.651 1.00 35.46 1975 ARG A CA 1
ATOM 16442 C C . ARG A 1 1088 ? 22.163 139.016 96.743 1.00 35.35 1975 ARG A C 1
ATOM 16443 O O . ARG A 1 1088 ? 22.687 138.804 97.836 1.00 35.74 1975 ARG A O 1
ATOM 16464 N N . GLN A 1 1089 ? 22.748 138.696 95.593 1.00 35.30 1976 GLN A N 1
ATOM 16465 C CA . GLN A 1 1089 ? 24.069 138.078 95.564 1.00 35.72 1976 GLN A CA 1
ATOM 16466 C C . GLN A 1 1089 ? 25.136 139.003 96.139 1.00 36.66 1976 GLN A C 1
ATOM 16467 O O . GLN A 1 1089 ? 26.055 138.547 96.821 1.00 37.16 1976 GLN A O 1
ATOM 16481 N N . VAL A 1 1090 ? 25.020 140.298 95.854 1.00 36.99 1977 VAL A N 1
ATOM 16482 C CA . VAL A 1 1090 ? 25.949 141.277 96.402 1.00 37.92 1977 VAL A CA 1
ATOM 16483 C C . VAL A 1 1090 ? 25.952 141.151 97.918 1.00 38.15 1977 VAL A C 1
ATOM 16484 O O . VAL A 1 1090 ? 27.008 141.086 98.543 1.00 38.90 1977 VAL A O 1
ATOM 16497 N N . SER A 1 1091 ? 24.760 141.094 98.500 1.00 37.62 1978 SER A N 1
ATOM 16498 C CA . SER A 1 1091 ? 24.612 141.006 99.948 1.00 37.95 1978 SER A CA 1
ATOM 16499 C C . SER A 1 1091 ? 24.734 139.568 100.461 1.00 37.77 1978 SER A C 1
ATOM 16500 O O . SER A 1 1091 ? 24.367 139.275 101.598 1.00 37.97 1978 SER A O 1
ATOM 16508 N N . GLY A 1 1092 ? 25.221 138.668 99.612 1.00 38.89 1979 GLY A N 1
ATOM 16509 C CA . GLY A 1 1092 ? 25.482 137.298 100.021 1.00 37.42 1979 GLY A CA 1
ATOM 16510 C C . GLY A 1 1092 ? 24.244 136.436 100.170 1.00 36.61 1979 GLY A C 1
ATOM 16511 O O . GLY A 1 1092 ? 24.063 135.773 101.190 1.00 36.83 1979 GLY A O 1
ATOM 16515 N N . PHE A 1 1093 ? 23.384 136.457 99.158 1.00 35.81 1980 PHE A N 1
ATOM 16516 C CA . PHE A 1 1093 ? 22.190 135.624 99.153 1.00 35.08 1980 PHE A CA 1
ATOM 16517 C C . PHE A 1 1093 ? 22.049 134.920 97.808 1.00 34.40 1980 PHE A C 1
ATOM 16518 O O . PHE A 1 1093 ? 22.538 135.416 96.793 1.00 34.45 1980 PHE A O 1
ATOM 16535 N N . PRO A 1 1094 ? 21.374 133.759 97.792 1.00 33.85 1981 PRO A N 1
ATOM 16536 C CA . PRO A 1 1094 ? 21.105 133.123 96.500 1.00 33.23 1981 PRO A CA 1
ATOM 16537 C C . PRO A 1 1094 ? 20.145 133.958 95.669 1.00 33.83 1981 PRO A C 1
ATOM 16538 O O . PRO A 1 1094 ? 19.165 134.475 96.205 1.00 33.25 1981 PRO A O 1
ATOM 16549 N N . GLY A 1 1095 ? 20.417 134.085 94.377 1.00 32.79 1982 GLY A N 1
ATOM 16550 C CA . GLY A 1 1095 ? 19.541 134.834 93.501 1.00 32.61 1982 GLY A CA 1
ATOM 16551 C C . GLY A 1 1095 ? 19.835 134.538 92.053 1.00 32.56 1982 GLY A C 1
ATOM 16552 O O . GLY A 1 1095 ? 20.965 134.698 91.595 1.00 33.03 1982 GLY A O 1
ATOM 16556 N N . THR A 1 1096 ? 18.801 134.137 91.326 1.00 32.11 1983 THR A N 1
ATOM 16557 C CA . THR A 1 1096 ? 18.954 133.726 89.943 1.00 32.10 1983 THR A CA 1
ATOM 16558 C C . THR A 1 1096 ? 17.745 134.164 89.144 1.00 32.01 1983 THR A C 1
ATOM 16559 O O . THR A 1 1096 ? 16.609 133.868 89.511 1.00 31.61 1983 THR A O 1
ATOM 16570 N N . ALA A 1 1097 ? 17.991 134.882 88.057 1.00 32.54 1984 ALA A N 1
ATOM 16571 C CA . ALA A 1 1097 ? 16.930 135.250 87.137 1.00 32.66 1984 ALA A CA 1
ATOM 16572 C C . ALA A 1 1097 ? 17.048 134.376 85.897 1.00 32.68 1984 ALA A C 1
ATOM 16573 O O . ALA A 1 1097 ? 18.111 134.310 85.277 1.00 33.13 1984 ALA A O 1
ATOM 16580 N N . ILE A 1 1098 ? 15.958 133.694 85.551 1.00 38.17 1985 ILE A N 1
ATOM 16581 C CA . ILE A 1 1098 ? 15.937 132.808 84.395 1.00 35.45 1985 ILE A CA 1
ATOM 16582 C C . ILE A 1 1098 ? 15.034 133.415 83.334 1.00 38.89 1985 ILE A C 1
ATOM 16583 O O . ILE A 1 1098 ? 13.858 133.672 83.582 1.00 39.60 1985 ILE A O 1
ATOM 16599 N N . GLN A 1 1099 ? 15.594 133.638 82.150 1.00 40.98 1986 GLN A N 1
ATOM 16600 C CA . GLN A 1 1099 ? 14.854 134.230 81.042 1.00 47.72 1986 GLN A CA 1
ATOM 16601 C C . GLN A 1 1099 ? 14.860 133.333 79.809 1.00 51.19 1986 GLN A C 1
ATOM 16602 O O . GLN A 1 1099 ? 15.900 132.798 79.425 1.00 48.25 1986 GLN A O 1
ATOM 16616 N N . TRP A 1 1100 ? 13.693 133.192 79.188 1.00 61.99 1987 TRP A N 1
ATOM 16617 C CA . TRP A 1 1100 ? 13.543 132.384 77.983 1.00 68.03 1987 TRP A CA 1
ATOM 16618 C C . TRP A 1 1100 ? 13.830 133.223 76.742 1.00 65.68 1987 TRP A C 1
ATOM 16619 O O . TRP A 1 1100 ? 13.181 133.068 75.708 1.00 63.45 1987 TRP A O 1
ATOM 16640 N N . HIS A 1 1143 ? 4.007 120.396 79.082 1.00 144.93 2030 HIS A N 1
ATOM 16641 C CA . HIS A 1 1143 ? 5.130 121.326 79.068 1.00 147.23 2030 HIS A CA 1
ATOM 16642 C C . HIS A 1 1143 ? 6.449 120.567 79.170 1.00 160.45 2030 HIS A C 1
ATOM 16643 O O . HIS A 1 1143 ? 7.104 120.593 80.213 1.00 157.23 2030 HIS A O 1
ATOM 16656 N N . PRO A 1 1144 ? 6.845 119.885 78.085 1.00 110.48 2031 PRO A N 1
ATOM 16657 C CA . PRO A 1 1144 ? 8.090 119.109 78.098 1.00 112.11 2031 PRO A CA 1
ATOM 16658 C C . PRO A 1 1144 ? 9.341 119.968 78.282 1.00 90.79 2031 PRO A C 1
ATOM 16659 O O . PRO A 1 1144 ? 10.345 119.479 78.796 1.00 89.63 2031 PRO A O 1
ATOM 16670 N N . VAL A 1 1145 ? 9.276 121.230 77.869 1.00 99.01 2032 VAL A N 1
ATOM 16671 C CA . VAL A 1 1145 ? 10.445 122.103 77.898 1.00 74.34 2032 VAL A CA 1
ATOM 16672 C C . VAL A 1 1145 ? 10.894 122.431 79.324 1.00 79.28 2032 VAL A C 1
ATOM 16673 O O . VAL A 1 1145 ? 12.087 122.602 79.578 1.00 75.85 2032 VAL A O 1
ATOM 16686 N N . VAL A 1 1146 ? 9.943 122.526 80.248 1.00 66.65 2033 VAL A N 1
ATOM 16687 C CA . VAL A 1 1146 ? 10.248 122.924 81.619 1.00 62.13 2033 VAL A CA 1
ATOM 16688 C C . VAL A 1 1146 ? 11.195 121.932 82.291 1.00 53.04 2033 VAL A C 1
ATOM 16689 O O . VAL A 1 1146 ? 12.218 122.320 82.853 1.00 51.68 2033 VAL A O 1
ATOM 16702 N N . ALA A 1 1147 ? 10.852 120.650 82.221 1.00 53.22 2034 ALA A N 1
ATOM 16703 C CA . ALA A 1 1147 ? 11.652 119.607 82.853 1.00 50.73 2034 ALA A CA 1
ATOM 16704 C C . ALA A 1 1147 ? 13.063 119.577 82.279 1.00 50.81 2034 ALA A C 1
ATOM 16705 O O . ALA A 1 1147 ? 14.038 119.389 83.008 1.00 45.64 2034 ALA A O 1
ATOM 16712 N N . SER A 1 1148 ? 13.163 119.762 80.968 1.00 58.52 2035 SER A N 1
ATOM 16713 C CA . SER A 1 1148 ? 14.449 119.737 80.285 1.00 63.97 2035 SER A CA 1
ATOM 16714 C C . SER A 1 1148 ? 15.332 120.901 80.723 1.00 64.82 2035 SER A C 1
ATOM 16715 O O . SER A 1 1148 ? 16.535 120.741 80.923 1.00 65.23 2035 SER A O 1
ATOM 16723 N N . MET A 1 1149 ? 14.728 122.073 80.867 1.00 64.27 2036 MET A N 1
ATOM 16724 C CA . MET A 1 1149 ? 15.462 123.260 81.283 1.00 60.72 2036 MET A CA 1
ATOM 16725 C C . MET A 1 1149 ? 15.906 123.143 82.742 1.00 51.39 2036 MET A C 1
ATOM 16726 O O . MET A 1 1149 ? 17.046 123.461 83.080 1.00 51.52 2036 MET A O 1
ATOM 16740 N N . LEU A 1 1150 ? 15.008 122.675 83.601 1.00 44.38 2037 LEU A N 1
ATOM 16741 C CA . LEU A 1 1150 ? 15.311 122.538 85.022 1.00 39.46 2037 LEU A CA 1
ATOM 16742 C C . LEU A 1 1150 ? 16.470 121.565 85.250 1.00 42.05 2037 LEU A C 1
ATOM 16743 O O . LEU A 1 1150 ? 17.294 121.775 86.140 1.00 38.81 2037 LEU A O 1
ATOM 16759 N N . GLU A 1 1151 ? 16.523 120.494 84.463 1.00 46.11 2038 GLU A N 1
ATOM 16760 C CA . GLU A 1 1151 ? 17.602 119.520 84.584 1.00 49.29 2038 GLU A CA 1
ATOM 16761 C C . GLU A 1 1151 ? 18.948 120.204 84.355 1.00 45.63 2038 GLU A C 1
ATOM 16762 O O . GLU A 1 1151 ? 19.888 120.021 85.125 1.00 43.61 2038 GLU A O 1
ATOM 16774 N N . VAL A 1 1152 ? 19.028 120.995 83.290 1.00 44.22 2039 VAL A N 1
ATOM 16775 C CA . VAL A 1 1152 ? 20.257 121.694 82.934 1.00 43.76 2039 VAL A CA 1
ATOM 16776 C C . VAL A 1 1152 ? 20.640 122.695 84.021 1.00 39.69 2039 VAL A C 1
ATOM 16777 O O . VAL A 1 1152 ? 21.795 122.757 84.443 1.00 39.51 2039 VAL A O 1
ATOM 16790 N N . LEU A 1 1153 ? 19.664 123.478 84.468 1.00 36.50 2040 LEU A N 1
ATOM 16791 C CA . LEU A 1 1153 ? 19.900 124.505 85.475 1.00 36.83 2040 LEU A CA 1
ATOM 16792 C C . LEU A 1 1153 ? 20.527 123.913 86.736 1.00 34.92 2040 LEU A C 1
ATOM 16793 O O . LEU A 1 1153 ? 21.467 124.481 87.292 1.00 33.50 2040 LEU A O 1
ATOM 16809 N N . PHE A 1 1154 ? 19.986 122.790 87.204 1.00 36.11 2041 PHE A N 1
ATOM 16810 C CA . PHE A 1 1154 ? 20.475 122.175 88.435 1.00 36.49 2041 PHE A CA 1
ATOM 16811 C C . PHE A 1 1154 ? 21.537 121.099 88.185 1.00 36.72 2041 PHE A C 1
ATOM 16812 O O . PHE A 1 1154 ? 22.010 120.457 89.123 1.00 34.48 2041 PHE A O 1
ATOM 16829 N N . GLN A 1 1155 ? 21.899 120.888 86.925 1.00 40.27 2042 GLN A N 1
ATOM 16830 C CA . GLN A 1 1155 ? 22.997 119.985 86.604 1.00 48.49 2042 GLN A CA 1
ATOM 16831 C C . GLN A 1 1155 ? 24.311 120.687 86.938 1.00 46.77 2042 GLN A C 1
ATOM 16832 O O . GLN A 1 1155 ? 24.967 121.246 86.057 1.00 47.18 2042 GLN A O 1
ATOM 16846 N N . GLY A 1 1156 ? 24.694 120.660 88.208 1.00 43.77 2043 GLY A N 1
ATOM 16847 C CA . GLY A 1 1156 ? 25.906 121.332 88.636 1.00 42.79 2043 GLY A CA 1
ATOM 16848 C C . GLY A 1 1156 ? 25.588 122.734 89.124 1.00 42.86 2043 GLY A C 1
ATOM 16849 O O . GLY A 1 1156 ? 24.441 123.175 89.045 1.00 42.02 2043 GLY A O 1
ATOM 16853 N N . PRO A 1 1157 ? 26.599 123.443 89.640 1.00 42.05 2044 PRO A N 1
ATOM 16854 C CA . PRO A 1 1157 ? 26.417 124.809 90.148 1.00 41.42 2044 PRO A CA 1
ATOM 16855 C C . PRO A 1 1157 ? 26.128 125.845 89.063 1.00 42.47 2044 PRO A C 1
ATOM 16856 O O . PRO A 1 1157 ? 26.720 125.796 87.984 1.00 41.06 2044 PRO A O 1
ATOM 16867 N N . HIS A 1 1158 ? 25.216 126.767 89.367 1.00 45.68 2045 HIS A N 1
ATOM 16868 C CA . HIS A 1 1158 ? 24.845 127.860 88.465 1.00 46.89 2045 HIS A CA 1
ATOM 16869 C C . HIS A 1 1158 ? 24.666 129.142 89.279 1.00 43.88 2045 HIS A C 1
ATOM 16870 O O . HIS A 1 1158 ? 23.541 129.558 89.553 1.00 42.28 2045 HIS A O 1
ATOM 16884 N N . PRO A 1 1159 ? 25.785 129.776 89.662 1.00 44.26 2046 PRO A N 1
ATOM 16885 C CA . PRO A 1 1159 ? 25.792 130.909 90.595 1.00 41.80 2046 PRO A CA 1
ATOM 16886 C C . PRO A 1 1159 ? 25.567 132.298 89.991 1.00 38.91 2046 PRO A C 1
ATOM 16887 O O . PRO A 1 1159 ? 25.466 133.254 90.758 1.00 38.29 2046 PRO A O 1
ATOM 16898 N N . ALA A 1 1160 ? 25.500 132.426 88.670 1.00 36.95 2047 ALA A N 1
ATOM 16899 C CA . ALA A 1 1160 ? 25.316 133.746 88.071 1.00 35.85 2047 ALA A CA 1
ATOM 16900 C C . ALA A 1 1160 ? 23.912 134.271 88.368 1.00 35.75 2047 ALA A C 1
ATOM 16901 O O . ALA A 1 1160 ? 22.979 133.488 88.564 1.00 37.24 2047 ALA A O 1
ATOM 16908 N N . PHE A 1 1161 ? 23.769 135.595 88.406 1.00 32.85 2048 PHE A N 1
ATOM 16909 C CA . PHE A 1 1161 ? 22.515 136.214 88.831 1.00 28.96 2048 PHE A CA 1
ATOM 16910 C C . PHE A 1 1161 ? 21.477 136.253 87.707 1.00 32.13 2048 PHE A C 1
ATOM 16911 O O . PHE A 1 1161 ? 20.284 136.380 87.974 1.00 34.75 2048 PHE A O 1
ATOM 16928 N N . LEU A 1 1162 ? 21.925 136.176 86.457 1.00 27.33 2049 LEU A N 1
ATOM 16929 C CA . LEU A 1 1162 ? 21.006 136.162 85.319 1.00 30.30 2049 LEU A CA 1
ATOM 16930 C C . LEU A 1 1162 ? 21.432 135.129 84.277 1.00 33.29 2049 LEU A C 1
ATOM 16931 O O . LEU A 1 1162 ? 22.608 135.052 83.923 1.00 31.89 2049 LEU A O 1
ATOM 16947 N N . TYR A 1 1163 ? 20.466 134.364 83.768 1.00 35.93 2050 TYR A N 1
ATOM 16948 C CA . TYR A 1 1163 ? 20.729 133.363 82.732 1.00 35.40 2050 TYR A CA 1
ATOM 16949 C C . TYR A 1 1163 ? 19.756 133.487 81.561 1.00 40.52 2050 TYR A C 1
ATOM 16950 O O . TYR A 1 1163 ? 18.589 133.832 81.743 1.00 38.75 2050 TYR A O 1
ATOM 16968 N N . LYS A 1 1164 ? 20.249 133.185 80.363 1.00 47.45 2051 LYS A N 1
ATOM 16969 C CA . LYS A 1 1164 ? 19.421 133.146 79.162 1.00 54.69 2051 LYS A CA 1
ATOM 16970 C C . LYS A 1 1164 ? 19.183 131.694 78.764 1.00 55.24 2051 LYS A C 1
ATOM 16971 O O . LYS A 1 1164 ? 20.129 130.909 78.684 1.00 50.38 2051 LYS A O 1
ATOM 16990 N N . VAL A 1 1165 ? 17.927 131.334 78.514 1.00 59.46 2052 VAL A N 1
ATOM 16991 C CA . VAL A 1 1165 ? 17.603 129.970 78.112 1.00 63.39 2052 VAL A CA 1
ATOM 16992 C C . VAL A 1 1165 ? 17.446 129.911 76.599 1.00 69.83 2052 VAL A C 1
ATOM 16993 O O . VAL A 1 1165 ? 16.579 130.574 76.031 1.00 69.39 2052 VAL A O 1
ATOM 17006 N N . VAL A 1 1166 ? 18.283 129.105 75.954 1.00 78.28 2053 VAL A N 1
ATOM 17007 C CA . VAL A 1 1166 ? 18.231 128.950 74.507 1.00 85.06 2053 VAL A CA 1
ATOM 17008 C C . VAL A 1 1166 ? 17.512 127.648 74.183 1.00 89.51 2053 VAL A C 1
ATOM 17009 O O . VAL A 1 1166 ? 17.957 126.568 74.575 1.00 87.83 2053 VAL A O 1
ATOM 17022 N N . SER A 1 1167 ? 16.399 127.757 73.465 1.00 94.14 2054 SER A N 1
ATOM 17023 C CA . SER A 1 1167 ? 15.618 126.588 73.084 1.00 99.90 2054 SER A CA 1
ATOM 17024 C C . SER A 1 1167 ? 16.050 126.059 71.724 1.00 105.75 2054 SER A C 1
ATOM 17025 O O . SER A 1 1167 ? 16.324 126.828 70.803 1.00 105.75 2054 SER A O 1
ATOM 17033 N N . HIS A 1 1168 ? 16.106 124.737 71.612 1.00 111.48 2055 HIS A N 1
ATOM 17034 C CA . HIS A 1 1168 ? 16.463 124.082 70.362 1.00 117.07 2055 HIS A CA 1
ATOM 17035 C C . HIS A 1 1168 ? 15.373 123.086 69.984 1.00 120.91 2055 HIS A C 1
ATOM 17036 O O . HIS A 1 1168 ? 15.647 122.032 69.407 1.00 121.09 2055 HIS A O 1
ATOM 17050 N N . HIS A 1 1169 ? 14.133 123.433 70.313 1.00 124.24 2056 HIS A N 1
ATOM 17051 C CA . HIS A 1 1169 ? 13.004 122.529 70.139 1.00 127.14 2056 HIS A CA 1
ATOM 17052 C C . HIS A 1 1169 ? 12.228 122.851 68.865 1.00 127.86 2056 HIS A C 1
ATOM 17053 O O . HIS A 1 1169 ? 12.563 123.788 68.141 1.00 126.94 2056 HIS A O 1
ATOM 17067 N N . GLU B 1 6 ? -14.268 81.245 50.518 1.00 81.99 893 GLU B N 1
ATOM 17068 C CA . GLU B 1 6 ? -13.655 79.928 50.632 1.00 77.20 893 GLU B CA 1
ATOM 17069 C C . GLU B 1 6 ? -13.649 79.205 49.287 1.00 71.25 893 GLU B C 1
ATOM 17070 O O . GLU B 1 6 ? -14.447 79.513 48.401 1.00 69.92 893 GLU B O 1
ATOM 17081 N N . THR B 1 7 ? -12.744 78.242 49.143 1.00 82.21 894 THR B N 1
ATOM 17082 C CA . THR B 1 7 ? -12.661 77.437 47.929 1.00 76.92 894 THR B CA 1
ATOM 17083 C C . THR B 1 7 ? -13.442 76.137 48.110 1.00 69.06 894 THR B C 1
ATOM 17084 O O . THR B 1 7 ? -13.248 75.421 49.091 1.00 65.22 894 THR B O 1
ATOM 17095 N N . ILE B 1 8 ? -14.329 75.845 47.163 1.00 50.73 895 ILE B N 1
ATOM 17096 C CA . ILE B 1 8 ? -15.132 74.626 47.204 1.00 52.31 895 ILE B CA 1
ATOM 17097 C C . ILE B 1 8 ? -14.491 73.540 46.348 1.00 49.56 895 ILE B C 1
ATOM 17098 O O . ILE B 1 8 ? -14.187 73.759 45.176 1.00 51.30 895 ILE B O 1
ATOM 17114 N N . VAL B 1 9 ? -14.297 72.366 46.941 1.00 60.03 896 VAL B N 1
ATOM 17115 C CA . VAL B 1 9 ? -13.744 71.223 46.226 1.00 61.47 896 VAL B CA 1
ATOM 17116 C C . VAL B 1 9 ? -14.715 70.050 46.306 1.00 58.91 896 VAL B C 1
ATOM 17117 O O . VAL B 1 9 ? -15.134 69.654 47.393 1.00 54.78 896 VAL B O 1
ATOM 17130 N N . GLU B 1 10 ? -15.077 69.507 45.147 1.00 61.90 897 GLU B N 1
ATOM 17131 C CA . GLU B 1 10 ? -16.023 68.396 45.076 1.00 64.54 897 GLU B CA 1
ATOM 17132 C C . GLU B 1 10 ? -15.342 67.088 44.675 1.00 61.78 897 GLU B C 1
ATOM 17133 O O . GLU B 1 10 ? -14.619 67.034 43.680 1.00 61.81 897 GLU B O 1
ATOM 17145 N N . VAL B 1 11 ? -15.577 66.037 45.455 1.00 61.44 898 VAL B N 1
ATOM 17146 C CA . VAL B 1 11 ? -15.104 64.702 45.105 1.00 60.82 898 VAL B CA 1
ATOM 17147 C C . VAL B 1 11 ? -16.300 63.767 44.981 1.00 57.39 898 VAL B C 1
ATOM 17148 O O . VAL B 1 11 ? -17.176 63.741 45.847 1.00 57.14 898 VAL B O 1
ATOM 17161 N N . ASP B 1 12 ? -16.338 63.018 43.886 1.00 71.65 899 ASP B N 1
ATOM 17162 C CA . ASP B 1 12 ? -17.432 62.094 43.621 1.00 70.68 899 ASP B CA 1
ATOM 17163 C C . ASP B 1 12 ? -16.858 60.713 43.327 1.00 71.88 899 ASP B C 1
ATOM 17164 O O . ASP B 1 12 ? -16.180 60.520 42.319 1.00 76.04 899 ASP B O 1
ATOM 17173 N N . LEU B 1 13 ? -17.128 59.754 44.208 1.00 54.51 900 LEU B N 1
ATOM 17174 C CA . LEU B 1 13 ? -16.549 58.419 44.075 1.00 54.46 900 LEU B CA 1
ATOM 17175 C C . LEU B 1 13 ? -17.083 57.665 42.860 1.00 59.54 900 LEU B C 1
ATOM 17176 O O . LEU B 1 13 ? -16.567 56.605 42.507 1.00 60.90 900 LEU B O 1
ATOM 17192 N N . SER B 1 14 ? -18.113 58.210 42.222 1.00 55.18 901 SER B N 1
ATOM 17193 C CA . SER B 1 14 ? -18.618 57.652 40.975 1.00 58.66 901 SER B CA 1
ATOM 17194 C C . SER B 1 14 ? -17.690 58.037 39.830 1.00 59.70 901 SER B C 1
ATOM 17195 O O . SER B 1 14 ? -17.704 57.414 38.769 1.00 62.38 901 SER B O 1
ATOM 17203 N N . LYS B 1 15 ? -16.881 59.067 40.056 1.00 67.67 902 LYS B N 1
ATOM 17204 C CA . LYS B 1 15 ? -15.983 59.590 39.034 1.00 71.87 902 LYS B CA 1
ATOM 17205 C C . LYS B 1 15 ? -14.644 58.854 39.061 1.00 70.21 902 LYS B C 1
ATOM 17206 O O . LYS B 1 15 ? -14.212 58.363 40.103 1.00 65.94 902 LYS B O 1
ATOM 17225 N N . GLU B 1 16 ? -14.001 58.776 37.900 1.00 70.67 903 GLU B N 1
ATOM 17226 C CA . GLU B 1 16 ? -12.777 57.996 37.731 1.00 72.29 903 GLU B CA 1
ATOM 17227 C C . GLU B 1 16 ? -11.634 58.453 38.640 1.00 68.17 903 GLU B C 1
ATOM 17228 O O . GLU B 1 16 ? -10.882 57.630 39.162 1.00 64.12 903 GLU B O 1
ATOM 17240 N N . ASP B 1 17 ? -11.504 59.762 38.825 1.00 65.50 904 ASP B N 1
ATOM 17241 C CA . ASP B 1 17 ? -10.384 60.318 39.579 1.00 65.93 904 ASP B CA 1
ATOM 17242 C C . ASP B 1 17 ? -10.498 60.075 41.085 1.00 55.77 904 ASP B C 1
ATOM 17243 O O . ASP B 1 17 ? -9.485 59.939 41.771 1.00 52.15 904 ASP B O 1
ATOM 17252 N N . ASP B 1 18 ? -11.725 60.035 41.596 1.00 62.04 905 ASP B N 1
ATOM 17253 C CA . ASP B 1 18 ? -11.955 59.909 43.035 1.00 57.24 905 ASP B CA 1
ATOM 17254 C C . ASP B 1 18 ? -12.407 58.515 43.475 1.00 54.78 905 ASP B C 1
ATOM 17255 O O . ASP B 1 18 ? -12.603 58.266 44.664 1.00 52.43 905 ASP B O 1
ATOM 17264 N N . ALA B 1 19 ? -12.566 57.609 42.522 1.00 47.93 906 ALA B N 1
ATOM 17265 C CA . ALA B 1 19 ? -13.104 56.285 42.807 1.00 48.21 906 ALA B CA 1
ATOM 17266 C C . ALA B 1 19 ? -12.275 55.512 43.836 1.00 46.97 906 ALA B C 1
ATOM 17267 O O . ALA B 1 19 ? -12.827 54.794 44.671 1.00 47.28 906 ALA B O 1
ATOM 17274 N N . PHE B 1 20 ? -10.954 55.650 43.766 1.00 48.54 907 PHE B N 1
ATOM 17275 C CA . PHE B 1 20 ? -10.049 54.917 44.651 1.00 45.44 907 PHE B CA 1
ATOM 17276 C C . PHE B 1 20 ? -10.360 55.108 46.137 1.00 44.20 907 PHE B C 1
ATOM 17277 O O . PHE B 1 20 ? -10.033 54.248 46.951 1.00 45.39 907 PHE B O 1
ATOM 17294 N N . LEU B 1 21 ? -10.984 56.227 46.493 1.00 53.17 908 LEU B N 1
ATOM 17295 C CA . LEU B 1 21 ? -11.218 56.547 47.901 1.00 50.38 908 LEU B CA 1
ATOM 17296 C C . LEU B 1 21 ? -12.028 55.463 48.613 1.00 52.56 908 LEU B C 1
ATOM 17297 O O . LEU B 1 21 ? -11.978 55.346 49.838 1.00 49.96 908 LEU B O 1
ATOM 17313 N N . ALA B 1 22 ? -12.774 54.673 47.849 1.00 56.30 909 ALA B N 1
ATOM 17314 C CA . ALA B 1 22 ? -13.554 53.581 48.422 1.00 55.38 909 ALA B CA 1
ATOM 17315 C C . ALA B 1 22 ? -12.641 52.562 49.102 1.00 55.19 909 ALA B C 1
ATOM 17316 O O . ALA B 1 22 ? -13.064 51.837 50.001 1.00 61.62 909 ALA B O 1
ATOM 17323 N N . GLY B 1 23 ? -11.387 52.514 48.666 1.00 45.53 910 GLY B N 1
ATOM 17324 C CA . GLY B 1 23 ? -10.411 51.599 49.231 1.00 43.91 910 GLY B CA 1
ATOM 17325 C C . GLY B 1 23 ? -10.081 51.869 50.688 1.00 40.98 910 GLY B C 1
ATOM 17326 O O . GLY B 1 23 ? -9.659 50.964 51.409 1.00 39.05 910 GLY B O 1
ATOM 17330 N N . HIS B 1 24 ? -10.255 53.117 51.118 1.00 44.71 911 HIS B N 1
ATOM 17331 C CA . HIS B 1 24 ? -9.986 53.491 52.504 1.00 45.10 911 HIS B CA 1
ATOM 17332 C C . HIS B 1 24 ? -11.212 53.221 53.363 1.00 45.72 911 HIS B C 1
ATOM 17333 O O . HIS B 1 24 ? -11.796 54.136 53.942 1.00 40.52 911 HIS B O 1
ATOM 17348 N N . THR B 1 25 ? -11.604 51.954 53.430 1.00 46.76 912 THR B N 1
ATOM 17349 C CA . THR B 1 25 ? -12.757 51.550 54.222 1.00 49.58 912 THR B CA 1
ATOM 17350 C C . THR B 1 25 ? -12.326 51.191 55.638 1.00 47.54 912 THR B C 1
ATOM 17351 O O . THR B 1 25 ? -11.381 50.431 55.837 1.00 47.56 912 THR B O 1
ATOM 17362 N N . ILE B 1 26 ? -13.023 51.755 56.617 1.00 53.52 913 ILE B N 1
ATOM 17363 C CA . ILE B 1 26 ? -12.711 51.518 58.017 1.00 54.19 913 ILE B CA 1
ATOM 17364 C C . ILE B 1 26 ? -13.957 51.017 58.733 1.00 58.79 913 ILE B C 1
ATOM 17365 O O . ILE B 1 26 ? -14.977 51.704 58.784 1.00 59.74 913 ILE B O 1
ATOM 17381 N N . ASP B 1 27 ? -13.862 49.814 59.286 1.00 57.35 914 ASP B N 1
ATOM 17382 C CA . ASP B 1 27 ? -14.949 49.224 60.057 1.00 62.98 914 ASP B CA 1
ATOM 17383 C C . ASP B 1 27 ? -16.250 49.204 59.259 1.00 62.99 914 ASP B C 1
ATOM 17384 O O . ASP B 1 27 ? -17.308 49.573 59.769 1.00 64.04 914 ASP B O 1
ATOM 17393 N N . GLY B 1 28 ? -16.159 48.785 58.001 1.00 51.88 915 GLY B N 1
ATOM 17394 C CA . GLY B 1 28 ? -17.328 48.594 57.160 1.00 55.11 915 GLY B CA 1
ATOM 17395 C C . GLY B 1 28 ? -17.957 49.848 56.582 1.00 58.50 915 GLY B C 1
ATOM 17396 O O . GLY B 1 28 ? -19.083 49.805 56.088 1.00 63.38 915 GLY B O 1
ATOM 17400 N N . ARG B 1 29 ? -17.240 50.965 56.634 1.00 73.15 916 ARG B N 1
ATOM 17401 C CA . ARG B 1 29 ? -17.717 52.198 56.015 1.00 76.01 916 ARG B CA 1
ATOM 17402 C C . ARG B 1 29 ? -16.540 53.003 55.478 1.00 67.16 916 ARG B C 1
ATOM 17403 O O . ARG B 1 29 ? -15.432 52.937 56.010 1.00 65.42 916 ARG B O 1
ATOM 17424 N N . ILE B 1 30 ? -16.793 53.749 54.410 1.00 46.66 917 ILE B N 1
ATOM 17425 C CA . ILE B 1 30 ? -15.767 54.553 53.766 1.00 42.06 917 ILE B CA 1
ATOM 17426 C C . ILE B 1 30 ? -15.533 55.838 54.550 1.00 41.36 917 ILE B C 1
ATOM 17427 O O . ILE B 1 30 ? -16.467 56.593 54.823 1.00 43.18 917 ILE B O 1
ATOM 17443 N N . LEU B 1 31 ? -14.277 56.080 54.908 1.00 60.73 918 LEU B N 1
ATOM 17444 C CA . LEU B 1 31 ? -13.894 57.302 55.600 1.00 57.99 918 LEU B CA 1
ATOM 17445 C C . LEU B 1 31 ? -12.969 58.114 54.715 1.00 51.71 918 LEU B C 1
ATOM 17446 O O . LEU B 1 31 ? -12.013 57.577 54.154 1.00 48.27 918 LEU B O 1
ATOM 17462 N N . PHE B 1 32 ? -13.246 59.407 54.582 1.00 48.00 919 PHE B N 1
ATOM 17463 C CA . PHE B 1 32 ? -12.335 60.264 53.846 1.00 45.48 919 PHE B CA 1
ATOM 17464 C C . PHE B 1 32 ? -11.035 60.302 54.637 1.00 42.63 919 PHE B C 1
ATOM 17465 O O . PHE B 1 32 ? -11.024 60.731 55.791 1.00 43.80 919 PHE B O 1
ATOM 17482 N N . PRO B 1 33 ? -9.934 59.832 54.029 1.00 31.98 920 PRO B N 1
ATOM 17483 C CA . PRO B 1 33 ? -8.702 59.697 54.811 1.00 31.05 920 PRO B CA 1
ATOM 17484 C C . PRO B 1 33 ? -8.116 61.033 55.255 1.00 30.60 920 PRO B C 1
ATOM 17485 O O . PRO B 1 33 ? -8.211 62.031 54.541 1.00 30.88 920 PRO B O 1
ATOM 17496 N N . ALA B 1 34 ? -7.497 61.028 56.430 1.00 34.21 921 ALA B N 1
ATOM 17497 C CA . ALA B 1 34 ? -6.800 62.194 56.949 1.00 34.49 921 ALA B CA 1
ATOM 17498 C C . ALA B 1 34 ? -5.836 62.742 55.901 1.00 33.96 921 ALA B C 1
ATOM 17499 O O . ALA B 1 34 ? -5.731 63.953 55.711 1.00 32.94 921 ALA B O 1
ATOM 17506 N N . THR B 1 35 ? -5.139 61.838 55.219 1.00 35.06 922 THR B N 1
ATOM 17507 C CA . THR B 1 35 ? -4.197 62.218 54.173 1.00 34.81 922 THR B CA 1
ATOM 17508 C C . THR B 1 35 ? -4.927 62.762 52.952 1.00 35.45 922 THR B C 1
ATOM 17509 O O . THR B 1 35 ? -4.328 63.423 52.105 1.00 36.38 922 THR B O 1
ATOM 17520 N N . GLY B 1 36 ? -6.216 62.454 52.846 1.00 36.61 923 GLY B N 1
ATOM 17521 C CA . GLY B 1 36 ? -7.041 63.033 51.804 1.00 35.98 923 GLY B CA 1
ATOM 17522 C C . GLY B 1 36 ? -7.168 64.530 52.011 1.00 35.98 923 GLY B C 1
ATOM 17523 O O . GLY B 1 36 ? -6.966 65.318 51.087 1.00 35.99 923 GLY B O 1
ATOM 17527 N N . TYR B 1 37 ? -7.503 64.918 53.238 1.00 34.96 924 TYR B N 1
ATOM 17528 C CA . TYR B 1 37 ? -7.586 66.324 53.611 1.00 37.69 924 TYR B CA 1
ATOM 17529 C C . TYR B 1 37 ? -6.255 67.035 53.419 1.00 32.20 924 TYR B C 1
ATOM 17530 O O . TYR B 1 37 ? -6.207 68.152 52.899 1.00 33.71 924 TYR B O 1
ATOM 17548 N N . MET B 1 38 ? -5.177 66.395 53.859 1.00 34.11 925 MET B N 1
ATOM 17549 C CA . MET B 1 38 ? -3.855 66.990 53.752 1.00 36.14 925 MET B CA 1
ATOM 17550 C C . MET B 1 38 ? -3.540 67.291 52.290 1.00 35.95 925 MET B C 1
ATOM 17551 O O . MET B 1 38 ? -3.016 68.357 51.967 1.00 36.54 925 MET B O 1
ATOM 17565 N N . THR B 1 39 ? -3.882 66.359 51.405 1.00 38.50 926 THR B N 1
ATOM 17566 C CA . THR B 1 39 ? -3.650 66.542 49.978 1.00 40.30 926 THR B CA 1
ATOM 17567 C C . THR B 1 39 ? -4.514 67.670 49.420 1.00 42.86 926 THR B C 1
ATOM 17568 O O . THR B 1 39 ? -4.024 68.527 48.686 1.00 44.49 926 THR B O 1
ATOM 17579 N N . LEU B 1 40 ? -5.796 67.674 49.772 1.00 50.66 927 LEU B N 1
ATOM 17580 C CA . LEU B 1 40 ? -6.703 68.717 49.302 1.00 55.35 927 LEU B CA 1
ATOM 17581 C C . LEU B 1 40 ? -6.197 70.086 49.747 1.00 53.69 927 LEU B C 1
ATOM 17582 O O . LEU B 1 40 ? -6.186 71.037 48.965 1.00 53.65 927 LEU B O 1
ATOM 17598 N N . ALA B 1 41 ? -5.777 70.178 51.005 1.00 47.98 928 ALA B N 1
ATOM 17599 C CA . ALA B 1 41 ? -5.230 71.420 51.538 1.00 47.11 928 ALA B CA 1
ATOM 17600 C C . ALA B 1 41 ? -3.947 71.779 50.802 1.00 48.03 928 ALA B C 1
ATOM 17601 O O . ALA B 1 41 ? -3.702 72.940 50.479 1.00 50.66 928 ALA B O 1
ATOM 17608 N N . TRP B 1 42 ? -3.134 70.764 50.539 1.00 47.63 929 TRP B N 1
ATOM 17609 C CA . TRP B 1 42 ? -1.878 70.940 49.824 1.00 49.19 929 TRP B CA 1
ATOM 17610 C C . TRP B 1 42 ? -2.136 71.419 48.400 1.00 54.37 929 TRP B C 1
ATOM 17611 O O . TRP B 1 42 ? -1.528 72.386 47.940 1.00 54.08 929 TRP B O 1
ATOM 17632 N N . GLN B 1 43 ? -3.047 70.741 47.710 1.00 50.15 930 GLN B N 1
ATOM 17633 C CA . GLN B 1 43 ? -3.326 71.031 46.307 1.00 57.87 930 GLN B CA 1
ATOM 17634 C C . GLN B 1 43 ? -3.836 72.456 46.109 1.00 61.71 930 GLN B C 1
ATOM 17635 O O . GLN B 1 43 ? -3.237 73.235 45.370 1.00 62.95 930 GLN B O 1
ATOM 17649 N N . THR B 1 44 ? -4.942 72.793 46.765 1.00 80.23 931 THR B N 1
ATOM 17650 C CA . THR B 1 44 ? -5.553 74.108 46.596 1.00 84.56 931 THR B CA 1
ATOM 17651 C C . THR B 1 44 ? -4.577 75.219 46.967 1.00 83.45 931 THR B C 1
ATOM 17652 O O . THR B 1 44 ? -4.563 76.275 46.337 1.00 86.93 931 THR B O 1
ATOM 17663 N N . PHE B 1 45 ? -3.759 74.974 47.986 1.00 70.99 932 PHE B N 1
ATOM 17664 C CA . PHE B 1 45 ? -2.795 75.968 48.446 1.00 66.64 932 PHE B CA 1
ATOM 17665 C C . PHE B 1 45 ? -1.801 76.299 47.340 1.00 69.83 932 PHE B C 1
ATOM 17666 O O . PHE B 1 45 ? -1.397 77.447 47.185 1.00 71.20 932 PHE B O 1
ATOM 17683 N N . ALA B 1 46 ? -1.404 75.287 46.578 1.00 55.62 933 ALA B N 1
ATOM 17684 C CA . ALA B 1 46 ? -0.499 75.492 45.455 1.00 60.90 933 ALA B CA 1
ATOM 17685 C C . ALA B 1 46 ? -1.223 76.222 44.330 1.00 60.74 933 ALA B C 1
ATOM 17686 O O . ALA B 1 46 ? -0.620 77.004 43.593 1.00 63.97 933 ALA B O 1
ATOM 17693 N N . LYS B 1 47 ? -2.522 75.967 44.210 1.00 92.93 934 LYS B N 1
ATOM 17694 C CA . LYS B 1 47 ? -3.328 76.560 43.150 1.00 92.01 934 LYS B CA 1
ATOM 17695 C C . LYS B 1 47 ? -3.368 78.080 43.272 1.00 95.55 934 LYS B C 1
ATOM 17696 O O . LYS B 1 47 ? -3.150 78.795 42.295 1.00 98.51 934 LYS B O 1
ATOM 17715 N N . MET B 1 48 ? -3.642 78.565 44.477 1.00 86.69 935 MET B N 1
ATOM 17716 C CA . MET B 1 48 ? -3.723 80.002 44.717 1.00 90.23 935 MET B CA 1
ATOM 17717 C C . MET B 1 48 ? -2.328 80.629 44.756 1.00 85.91 935 MET B C 1
ATOM 17718 O O . MET B 1 48 ? -2.171 81.821 44.484 1.00 86.18 935 MET B O 1
ATOM 17732 N N . GLN B 1 49 ? -1.322 79.828 45.097 1.00 76.99 936 GLN B N 1
ATOM 17733 C CA . GLN B 1 49 ? 0.063 80.292 45.070 1.00 81.56 936 GLN B CA 1
ATOM 17734 C C . GLN B 1 49 ? 0.602 80.363 43.640 1.00 88.97 936 GLN B C 1
ATOM 17735 O O . GLN B 1 49 ? 1.640 80.976 43.392 1.00 94.07 936 GLN B O 1
ATOM 17749 N N . GLY B 1 50 ? -0.108 79.739 42.703 1.00 75.39 937 GLY B N 1
ATOM 17750 C CA . GLY B 1 50 ? 0.242 79.816 41.295 1.00 81.96 937 GLY B CA 1
ATOM 17751 C C . GLY B 1 50 ? 0.909 78.577 40.719 1.00 86.82 937 GLY B C 1
ATOM 17752 O O . GLY B 1 50 ? 0.934 78.394 39.502 1.00 90.81 937 GLY B O 1
ATOM 17756 N N . SER B 1 51 ? 1.454 77.729 41.587 1.00 107.66 938 SER B N 1
ATOM 17757 C CA . SER B 1 51 ? 2.229 76.573 41.143 1.00 103.30 938 SER B CA 1
ATOM 17758 C C . SER B 1 51 ? 1.397 75.296 41.063 1.00 93.98 938 SER B C 1
ATOM 17759 O O . SER B 1 51 ? 0.248 75.260 41.502 1.00 88.33 938 SER B O 1
ATOM 17767 N N . GLU B 1 52 ? 1.996 74.249 40.503 1.00 110.37 939 GLU B N 1
ATOM 17768 C CA . GLU B 1 52 ? 1.402 72.919 40.523 1.00 106.74 939 GLU B CA 1
ATOM 17769 C C . GLU B 1 52 ? 1.815 72.235 41.818 1.00 101.65 939 GLU B C 1
ATOM 17770 O O . GLU B 1 52 ? 2.947 72.394 42.276 1.00 101.80 939 GLU B O 1
ATOM 17782 N N . PHE B 1 53 ? 0.898 71.476 42.408 1.00 70.62 940 PHE B N 1
ATOM 17783 C CA . PHE B 1 53 ? 1.111 70.932 43.743 1.00 68.30 940 PHE B CA 1
ATOM 17784 C C . PHE B 1 53 ? 2.282 69.950 43.783 1.00 68.41 940 PHE B C 1
ATOM 17785 O O . PHE B 1 53 ? 2.985 69.861 44.789 1.00 65.02 940 PHE B O 1
ATOM 17802 N N . HIS B 1 54 ? 2.507 69.231 42.687 1.00 89.19 941 HIS B N 1
ATOM 17803 C CA . HIS B 1 54 ? 3.599 68.263 42.634 1.00 89.84 941 HIS B CA 1
ATOM 17804 C C . HIS B 1 54 ? 4.954 68.942 42.416 1.00 87.21 941 HIS B C 1
ATOM 17805 O O . HIS B 1 54 ? 5.997 68.290 42.475 1.00 84.03 941 HIS B O 1
ATOM 17819 N N . LYS B 1 55 ? 4.932 70.247 42.162 1.00 98.93 942 LYS B N 1
ATOM 17820 C CA . LYS B 1 55 ? 6.160 71.030 42.023 1.00 103.80 942 LYS B CA 1
ATOM 17821 C C . LYS B 1 55 ? 6.352 71.993 43.197 1.00 100.32 942 LYS B C 1
ATOM 17822 O O . LYS B 1 55 ? 7.285 72.799 43.197 1.00 102.58 942 LYS B O 1
ATOM 17841 N N . THR B 1 56 ? 5.468 71.910 44.188 1.00 79.18 943 THR B N 1
ATOM 17842 C CA . THR B 1 56 ? 5.447 72.875 45.285 1.00 74.69 943 THR B CA 1
ATOM 17843 C C . THR B 1 56 ? 5.674 72.205 46.643 1.00 67.42 943 THR B C 1
ATOM 17844 O O . THR B 1 56 ? 4.780 71.534 47.158 1.00 63.79 943 THR B O 1
ATOM 17855 N N . PRO B 1 57 ? 6.869 72.390 47.232 1.00 54.52 944 PRO B N 1
ATOM 17856 C CA . PRO B 1 57 ? 7.109 71.844 48.573 1.00 51.12 944 PRO B CA 1
ATOM 17857 C C . PRO B 1 57 ? 6.416 72.651 49.671 1.00 53.33 944 PRO B C 1
ATOM 17858 O O . PRO B 1 57 ? 6.342 73.877 49.574 1.00 52.50 944 PRO B O 1
ATOM 17869 N N . VAL B 1 58 ? 5.926 71.973 50.705 1.00 56.15 945 VAL B N 1
ATOM 17870 C CA . VAL B 1 58 ? 5.210 72.645 51.787 1.00 58.70 945 VAL B CA 1
ATOM 17871 C C . VAL B 1 58 ? 5.566 72.060 53.150 1.00 55.85 945 VAL B C 1
ATOM 17872 O O . VAL B 1 58 ? 6.125 70.967 53.246 1.00 56.25 945 VAL B O 1
ATOM 17885 N N . VAL B 1 59 ? 5.247 72.810 54.199 1.00 52.63 946 VAL B N 1
ATOM 17886 C CA . VAL B 1 59 ? 5.394 72.336 55.568 1.00 48.55 946 VAL B CA 1
ATOM 17887 C C . VAL B 1 59 ? 4.088 72.581 56.311 1.00 47.53 946 VAL B C 1
ATOM 17888 O O . VAL B 1 59 ? 3.703 73.729 56.534 1.00 47.85 946 VAL B O 1
ATOM 17901 N N . MET B 1 60 ? 3.409 71.503 56.691 1.00 47.80 947 MET B N 1
ATOM 17902 C CA . MET B 1 60 ? 2.170 71.611 57.451 1.00 51.28 947 MET B CA 1
ATOM 17903 C C . MET B 1 60 ? 2.462 71.482 58.938 1.00 52.09 947 MET B C 1
ATOM 17904 O O . MET B 1 60 ? 3.360 70.743 59.333 1.00 52.74 947 MET B O 1
ATOM 17918 N N . GLU B 1 61 ? 1.715 72.215 59.759 1.00 51.49 948 GLU B N 1
ATOM 17919 C CA . GLU B 1 61 ? 1.930 72.197 61.202 1.00 55.11 948 GLU B CA 1
ATOM 17920 C C . GLU B 1 61 ? 0.616 72.191 61.982 1.00 53.74 948 GLU B C 1
ATOM 17921 O O . GLU B 1 61 ? -0.390 72.745 61.535 1.00 50.03 948 GLU B O 1
ATOM 17933 N N . ASN B 1 62 ? 0.643 71.557 63.151 1.00 56.92 949 ASN B N 1
ATOM 17934 C CA . ASN B 1 62 ? -0.497 71.531 64.067 1.00 57.56 949 ASN B CA 1
ATOM 17935 C C . ASN B 1 62 ? -1.779 71.063 63.381 1.00 48.05 949 ASN B C 1
ATOM 17936 O O . ASN B 1 62 ? -2.844 71.655 63.561 1.00 45.38 949 ASN B O 1
ATOM 17947 N N . LEU B 1 63 ? -1.672 69.991 62.603 1.00 48.31 950 LEU B N 1
ATOM 17948 C CA . LEU B 1 63 ? -2.830 69.409 61.939 1.00 44.27 950 LEU B CA 1
ATOM 17949 C C . LEU B 1 63 ? -3.774 68.780 62.957 1.00 44.59 950 LEU B C 1
ATOM 17950 O O . LEU B 1 63 ? -3.347 68.002 63.813 1.00 44.75 950 LEU B O 1
ATOM 17966 N N . VAL B 1 64 ? -5.055 69.125 62.867 1.00 46.26 951 VAL B N 1
ATOM 17967 C CA . VAL B 1 64 ? -6.064 68.546 63.746 1.00 46.27 951 VAL B CA 1
ATOM 17968 C C . VAL B 1 64 ? -7.190 67.954 62.915 1.00 47.10 951 VAL B C 1
ATOM 17969 O O . VAL B 1 64 ? -7.782 68.629 62.074 1.00 48.70 951 VAL B O 1
ATOM 17982 N N . PHE B 1 65 ? -7.476 66.681 63.158 1.00 34.88 952 PHE B N 1
ATOM 17983 C CA . PHE B 1 65 ? -8.589 66.000 62.513 1.00 34.74 952 PHE B CA 1
ATOM 17984 C C . PHE B 1 65 ? -9.722 65.866 63.523 1.00 35.12 952 PHE B C 1
ATOM 17985 O O . PHE B 1 65 ? -9.737 64.957 64.352 1.00 36.22 952 PHE B O 1
ATOM 18002 N N . HIS B 1 66 ? -10.663 66.800 63.445 1.00 42.86 953 HIS B N 1
ATOM 18003 C CA . HIS B 1 66 ? -11.677 66.979 64.476 1.00 44.83 953 HIS B CA 1
ATOM 18004 C C . HIS B 1 66 ? -12.695 65.847 64.494 1.00 46.39 953 HIS B C 1
ATOM 18005 O O . HIS B 1 66 ? -13.220 65.487 65.549 1.00 46.93 953 HIS B O 1
ATOM 18019 N N . ARG B 1 67 ? -12.980 65.297 63.320 1.00 52.26 954 ARG B N 1
ATOM 18020 C CA . ARG B 1 67 ? -13.966 64.235 63.198 1.00 54.61 954 ARG B CA 1
ATOM 18021 C C . ARG B 1 67 ? -13.764 63.412 61.933 1.00 54.17 954 ARG B C 1
ATOM 18022 O O . ARG B 1 67 ? -13.084 63.842 61.000 1.00 53.54 954 ARG B O 1
ATOM 18043 N N . ALA B 1 68 ? -14.360 62.224 61.912 1.00 47.89 955 ALA B N 1
ATOM 18044 C CA . ALA B 1 68 ? -14.285 61.356 60.745 1.00 48.47 955 ALA B CA 1
ATOM 18045 C C . ALA B 1 68 ? -15.332 61.787 59.727 1.00 50.75 955 ALA B C 1
ATOM 18046 O O . ALA B 1 68 ? -16.393 62.291 60.095 1.00 49.05 955 ALA B O 1
ATOM 18053 N N . THR B 1 69 ? -15.027 61.595 58.449 1.00 51.33 956 THR B N 1
ATOM 18054 C CA . THR B 1 69 ? -15.968 61.912 57.382 1.00 55.62 956 THR B CA 1
ATOM 18055 C C . THR B 1 69 ? -16.437 60.637 56.686 1.00 49.29 956 THR B C 1
ATOM 18056 O O . THR B 1 69 ? -15.655 59.966 56.014 1.00 46.49 956 THR B O 1
ATOM 18067 N N . ILE B 1 70 ? -17.720 60.318 56.838 1.00 51.65 957 ILE B N 1
ATOM 18068 C CA . ILE B 1 70 ? -18.280 59.099 56.264 1.00 51.19 957 ILE B CA 1
ATOM 18069 C C . ILE B 1 70 ? -18.933 59.386 54.917 1.00 52.28 957 ILE B C 1
ATOM 18070 O O . ILE B 1 70 ? -19.682 60.351 54.767 1.00 54.61 957 ILE B O 1
ATOM 18086 N N . LEU B 1 71 ? -18.646 58.524 53.946 1.00 57.81 958 LEU B N 1
ATOM 18087 C CA . LEU B 1 71 ? -19.225 58.618 52.611 1.00 57.25 958 LEU B CA 1
ATOM 18088 C C . LEU B 1 71 ? -19.990 57.342 52.275 1.00 58.64 958 LEU B C 1
ATOM 18089 O O . LEU B 1 71 ? -19.629 56.258 52.729 1.00 57.62 958 LEU B O 1
ATOM 18105 N N . ASN B 1 72 ? -21.049 57.475 51.484 1.00 63.40 959 ASN B N 1
ATOM 18106 C CA . ASN B 1 72 ? -21.787 56.314 51.002 1.00 70.43 959 ASN B CA 1
ATOM 18107 C C . ASN B 1 72 ? -21.129 55.844 49.707 1.00 79.42 959 ASN B C 1
ATOM 18108 O O . ASN B 1 72 ? -19.983 56.200 49.437 1.00 74.92 959 ASN B O 1
ATOM 18119 N N . LYS B 1 73 ? -21.826 55.039 48.913 1.00 96.81 960 LYS B N 1
ATOM 18120 C CA . LYS B 1 73 ? -21.262 54.599 47.641 1.00 106.59 960 LYS B CA 1
ATOM 18121 C C . LYS B 1 73 ? -21.276 55.736 46.626 1.00 107.44 960 LYS B C 1
ATOM 18122 O O . LYS B 1 73 ? -20.262 56.011 45.985 1.00 103.82 960 LYS B O 1
ATOM 18141 N N . ASN B 1 74 ? -22.422 56.394 46.479 1.00 151.73 961 ASN B N 1
ATOM 18142 C CA . ASN B 1 74 ? -22.520 57.538 45.581 1.00 154.54 961 ASN B CA 1
ATOM 18143 C C . ASN B 1 74 ? -21.475 58.576 45.959 1.00 149.15 961 ASN B C 1
ATOM 18144 O O . ASN B 1 74 ? -20.689 59.015 45.119 1.00 153.12 961 ASN B O 1
ATOM 18155 N N . ALA B 1 75 ? -21.469 58.950 47.234 1.00 89.63 962 ALA B N 1
ATOM 18156 C CA . ALA B 1 75 ? -20.438 59.808 47.799 1.00 84.97 962 ALA B CA 1
ATOM 18157 C C . ALA B 1 75 ? -20.117 61.012 46.921 1.00 82.30 962 ALA B C 1
ATOM 18158 O O . ALA B 1 75 ? -19.018 61.111 46.376 1.00 85.56 962 ALA B O 1
ATOM 18165 N N . VAL B 1 76 ? -21.084 61.909 46.764 1.00 73.77 963 VAL B N 1
ATOM 18166 C CA . VAL B 1 76 ? -20.802 63.227 46.217 1.00 66.03 963 VAL B CA 1
ATOM 18167 C C . VAL B 1 76 ? -20.717 64.167 47.416 1.00 53.99 963 VAL B C 1
ATOM 18168 O O . VAL B 1 76 ? -21.717 64.447 48.072 1.00 55.99 963 VAL B O 1
ATOM 18181 N N . VAL B 1 77 ? -19.506 64.612 47.734 1.00 65.21 964 VAL B N 1
ATOM 18182 C CA . VAL B 1 77 ? -19.294 65.431 48.921 1.00 62.51 964 VAL B CA 1
ATOM 18183 C C . VAL B 1 77 ? -18.498 66.690 48.587 1.00 58.05 964 VAL B C 1
ATOM 18184 O O . VAL B 1 77 ? -17.539 66.645 47.815 1.00 54.86 964 VAL B O 1
ATOM 18197 N N . LYS B 1 78 ? -18.902 67.810 49.180 1.00 57.60 965 LYS B N 1
ATOM 18198 C CA . LYS B 1 78 ? -18.246 69.091 48.938 1.00 59.08 965 LYS B CA 1
ATOM 18199 C C . LYS B 1 78 ? -17.457 69.543 50.158 1.00 53.56 965 LYS B C 1
ATOM 18200 O O . LYS B 1 78 ? -17.985 69.630 51.265 1.00 53.73 965 LYS B O 1
ATOM 18219 N N . PHE B 1 79 ? -16.178 69.820 49.932 1.00 51.57 966 PHE B N 1
ATOM 18220 C CA . PHE B 1 79 ? -15.285 70.311 50.971 1.00 49.16 966 PHE B CA 1
ATOM 18221 C C . PHE B 1 79 ? -15.045 71.805 50.784 1.00 50.49 966 PHE B C 1
ATOM 18222 O O . PHE B 1 79 ? -14.755 72.261 49.677 1.00 51.96 966 PHE B O 1
ATOM 18239 N N . GLY B 1 80 ? -15.184 72.566 51.864 1.00 49.75 967 GLY B N 1
ATOM 18240 C CA . GLY B 1 80 ? -14.905 73.990 51.830 1.00 48.87 967 GLY B CA 1
ATOM 18241 C C . GLY B 1 80 ? -13.576 74.292 52.491 1.00 48.67 967 GLY B C 1
ATOM 18242 O O . GLY B 1 80 ? -13.366 73.948 53.651 1.00 47.08 967 GLY B O 1
ATOM 18246 N N . ILE B 1 81 ? -12.683 74.943 51.750 1.00 43.03 968 ILE B N 1
ATOM 18247 C CA . ILE B 1 81 ? -11.333 75.216 52.227 1.00 41.80 968 ILE B CA 1
ATOM 18248 C C . ILE B 1 81 ? -11.091 76.723 52.295 1.00 43.32 968 ILE B C 1
ATOM 18249 O O . ILE B 1 81 ? -11.537 77.472 51.425 1.00 45.29 968 ILE B O 1
ATOM 18265 N N . ASN B 1 82 ? -10.388 77.161 53.338 1.00 54.59 969 ASN B N 1
ATOM 18266 C CA . ASN B 1 82 ? -10.074 78.575 53.517 1.00 54.23 969 ASN B CA 1
ATOM 18267 C C . ASN B 1 82 ? -8.681 78.760 54.116 1.00 50.42 969 ASN B C 1
ATOM 18268 O O . ASN B 1 82 ? -8.255 77.975 54.960 1.00 49.02 969 ASN B O 1
ATOM 18279 N N . PHE B 1 83 ? -7.986 79.811 53.686 1.00 47.46 970 PHE B N 1
ATOM 18280 C CA . PHE B 1 83 ? -6.623 80.085 54.146 1.00 49.22 970 PHE B CA 1
ATOM 18281 C C . PHE B 1 83 ? -6.456 81.520 54.640 1.00 49.96 970 PHE B C 1
ATOM 18282 O O . PHE B 1 83 ? -7.022 82.455 54.072 1.00 51.34 970 PHE B O 1
ATOM 18299 N N . PHE B 1 84 ? -5.670 81.676 55.703 1.00 48.56 971 PHE B N 1
ATOM 18300 C CA . PHE B 1 84 ? -5.268 82.990 56.195 1.00 48.33 971 PHE B CA 1
ATOM 18301 C C . PHE B 1 84 ? -3.896 83.347 55.628 1.00 49.16 971 PHE B C 1
ATOM 18302 O O . PHE B 1 84 ? -2.910 82.668 55.907 1.00 48.24 971 PHE B O 1
ATOM 18319 N N . ASP B 1 85 ? -3.831 84.414 54.841 1.00 60.56 972 ASP B N 1
ATOM 18320 C CA . ASP B 1 85 ? -2.562 84.877 54.285 1.00 65.69 972 ASP B CA 1
ATOM 18321 C C . ASP B 1 85 ? -1.559 85.204 55.389 1.00 69.15 972 ASP B C 1
ATOM 18322 O O . ASP B 1 85 ? -0.352 85.028 55.218 1.00 66.33 972 ASP B O 1
ATOM 18331 N N . GLY B 1 86 ? -2.070 85.677 56.521 1.00 77.15 973 GLY B N 1
ATOM 18332 C CA . GLY B 1 86 ? -1.233 86.133 57.615 1.00 77.76 973 GLY B CA 1
ATOM 18333 C C . GLY B 1 86 ? -0.422 85.053 58.304 1.00 76.23 973 GLY B C 1
ATOM 18334 O O . GLY B 1 86 ? 0.799 85.162 58.405 1.00 78.79 973 GLY B O 1
ATOM 18338 N N . THR B 1 87 ? -1.098 84.015 58.787 1.00 64.31 974 THR B N 1
ATOM 18339 C CA . THR B 1 87 ? -0.448 82.981 59.590 1.00 61.40 974 THR B CA 1
ATOM 18340 C C . THR B 1 87 ? -0.259 81.675 58.826 1.00 55.83 974 THR B C 1
ATOM 18341 O O . THR B 1 87 ? 0.584 80.855 59.191 1.00 53.38 974 THR B O 1
ATOM 18352 N N . GLY B 1 88 ? -1.047 81.479 57.775 1.00 61.55 975 GLY B N 1
ATOM 18353 C CA . GLY B 1 88 ? -1.001 80.245 57.014 1.00 58.09 975 GLY B CA 1
ATOM 18354 C C . GLY B 1 88 ? -1.983 79.222 57.550 1.00 55.15 975 GLY B C 1
ATOM 18355 O O . GLY B 1 88 ? -2.027 78.080 57.085 1.00 53.88 975 GLY B O 1
ATOM 18359 N N . ALA B 1 89 ? -2.770 79.629 58.542 1.00 49.07 976 ALA B N 1
ATOM 18360 C CA . ALA B 1 89 ? -3.782 78.752 59.116 1.00 44.92 976 ALA B CA 1
ATOM 18361 C C . ALA B 1 89 ? -4.847 78.436 58.078 1.00 44.39 976 ALA B C 1
ATOM 18362 O O . ALA B 1 89 ? -5.270 79.316 57.326 1.00 45.57 976 ALA B O 1
ATOM 18369 N N . PHE B 1 90 ? -5.279 77.179 58.039 1.00 45.32 977 PHE B N 1
ATOM 18370 C CA . PHE B 1 90 ? -6.333 76.777 57.121 1.00 45.28 977 PHE B CA 1
ATOM 18371 C C . PHE B 1 90 ? -7.409 75.992 57.854 1.00 44.66 977 PHE B C 1
ATOM 18372 O O . PHE B 1 90 ? -7.209 75.533 58.978 1.00 39.12 977 PHE B O 1
ATOM 18389 N N . GLU B 1 91 ? -8.553 75.843 57.200 1.00 42.25 978 GLU B N 1
ATOM 18390 C CA . GLU B 1 91 ? -9.648 75.057 57.739 1.00 44.87 978 GLU B CA 1
ATOM 18391 C C . GLU B 1 91 ? -10.398 74.395 56.595 1.00 46.28 978 GLU B C 1
ATOM 18392 O O . GLU B 1 91 ? -10.584 74.995 55.536 1.00 45.45 978 GLU B O 1
ATOM 18404 N N . ILE B 1 92 ? -10.815 73.153 56.808 1.00 47.82 979 ILE B N 1
ATOM 18405 C CA . ILE B 1 92 ? -11.643 72.453 55.839 1.00 51.67 979 ILE B CA 1
ATOM 18406 C C . ILE B 1 92 ? -12.938 72.066 56.528 1.00 52.07 979 ILE B C 1
ATOM 18407 O O . ILE B 1 92 ? -12.922 71.383 57.552 1.00 52.04 979 ILE B O 1
ATOM 18423 N N . CYS B 1 93 ? -14.061 72.514 55.977 1.00 53.98 980 CYS B N 1
ATOM 18424 C CA . CYS B 1 93 ? -15.354 72.140 56.523 1.00 53.64 980 CYS B CA 1
ATOM 18425 C C . CYS B 1 93 ? -16.100 71.267 55.529 1.00 53.98 980 CYS B C 1
ATOM 18426 O O . CYS B 1 93 ? -16.045 71.493 54.321 1.00 56.41 980 CYS B O 1
ATOM 18434 N N . GLU B 1 94 ? -16.798 70.267 56.049 1.00 56.68 981 GLU B N 1
ATOM 18435 C CA . GLU B 1 94 ? -17.598 69.382 55.220 1.00 58.88 981 GLU B CA 1
ATOM 18436 C C . GLU B 1 94 ? -18.996 69.316 55.821 1.00 62.39 981 GLU B C 1
ATOM 18437 O O . GLU B 1 94 ? -19.147 69.189 57.037 1.00 61.57 981 GLU B O 1
ATOM 18449 N N . SER B 1 95 ? -20.011 69.399 54.971 1.00 60.14 982 SER B N 1
ATOM 18450 C CA . SER B 1 95 ? -21.399 69.376 55.421 1.00 62.48 982 SER B CA 1
ATOM 18451 C C . SER B 1 95 ? -21.635 70.336 56.586 1.00 62.48 982 SER B C 1
ATOM 18452 O O . SER B 1 95 ? -22.095 69.931 57.653 1.00 62.80 982 SER B O 1
ATOM 18460 N N . GLY B 1 96 ? -21.305 71.606 56.371 1.00 68.83 983 GLY B N 1
ATOM 18461 C CA . GLY B 1 96 ? -21.571 72.655 57.342 1.00 70.04 983 GLY B CA 1
ATOM 18462 C C . GLY B 1 96 ? -20.904 72.539 58.703 1.00 69.51 983 GLY B C 1
ATOM 18463 O O . GLY B 1 96 ? -21.359 73.163 59.661 1.00 71.33 983 GLY B O 1
ATOM 18467 N N . SER B 1 97 ? -19.836 71.755 58.805 1.00 64.93 984 SER B N 1
ATOM 18468 C CA . SER B 1 97 ? -19.127 71.612 60.077 1.00 61.90 984 SER B CA 1
ATOM 18469 C C . SER B 1 97 ? -17.625 71.428 59.870 1.00 57.28 984 SER B C 1
ATOM 18470 O O . SER B 1 97 ? -17.194 70.834 58.882 1.00 56.28 984 SER B O 1
ATOM 18478 N N . LEU B 1 98 ? -16.833 71.945 60.806 1.00 52.29 985 LEU B N 1
ATOM 18479 C CA . LEU B 1 98 ? -15.381 71.870 60.700 1.00 44.68 985 LEU B CA 1
ATOM 18480 C C . LEU B 1 98 ? -14.907 70.426 60.711 1.00 44.69 985 LEU B C 1
ATOM 18481 O O . LEU B 1 98 ? -15.328 69.633 61.550 1.00 44.14 985 LEU B O 1
ATOM 18497 N N . ALA B 1 99 ? -14.004 70.105 59.790 1.00 47.89 986 ALA B N 1
ATOM 18498 C CA . ALA B 1 99 ? -13.452 68.763 59.689 1.00 49.35 986 ALA B CA 1
ATOM 18499 C C . ALA B 1 99 ? -11.988 68.749 60.101 1.00 52.75 986 ALA B C 1
ATOM 18500 O O . ALA B 1 99 ? -11.596 68.010 61.004 1.00 52.44 986 ALA B O 1
ATOM 18507 N N . VAL B 1 100 ? -11.183 69.571 59.434 1.00 49.36 987 VAL B N 1
ATOM 18508 C CA . VAL B 1 100 ? -9.748 69.585 59.675 1.00 50.41 987 VAL B CA 1
ATOM 18509 C C . VAL B 1 100 ? -9.243 71.019 59.748 1.00 52.59 987 VAL B C 1
ATOM 18510 O O . VAL B 1 100 ? -9.749 71.906 59.060 1.00 54.71 987 VAL B O 1
ATOM 18523 N N . SER B 1 101 ? -8.237 71.233 60.589 1.00 46.97 988 SER B N 1
ATOM 18524 C CA . SER B 1 101 ? -7.603 72.538 60.730 1.00 45.62 988 SER B CA 1
ATOM 18525 C C . SER B 1 101 ? -6.096 72.365 60.861 1.00 44.15 988 SER B C 1
ATOM 18526 O O . SER B 1 101 ? -5.618 71.287 61.217 1.00 43.30 988 SER B O 1
ATOM 18534 N N . GLY B 1 102 ? -5.351 73.423 60.560 1.00 46.91 989 GLY B N 1
ATOM 18535 C CA . GLY B 1 102 ? -3.907 73.392 60.687 1.00 45.38 989 GLY B CA 1
ATOM 18536 C C . GLY B 1 102 ? -3.215 74.586 60.060 1.00 44.86 989 GLY B C 1
ATOM 18537 O O . GLY B 1 102 ? -3.851 75.588 59.724 1.00 44.94 989 GLY B O 1
ATOM 18541 N N . LYS B 1 103 ? -1.902 74.464 59.889 1.00 38.97 990 LYS B N 1
ATOM 18542 C CA . LYS B 1 103 ? -1.088 75.528 59.320 1.00 40.26 990 LYS B CA 1
ATOM 18543 C C . LYS B 1 103 ? -0.275 74.983 58.153 1.00 40.08 990 LYS B C 1
ATOM 18544 O O . LYS B 1 103 ? 0.157 73.832 58.179 1.00 38.49 990 LYS B O 1
ATOM 18563 N N . ILE B 1 104 ? -0.075 75.809 57.129 1.00 49.98 991 ILE B N 1
ATOM 18564 C CA . ILE B 1 104 ? 0.675 75.397 55.948 1.00 54.87 991 ILE B CA 1
ATOM 18565 C C . ILE B 1 104 ? 1.549 76.551 55.471 1.00 55.85 991 ILE B C 1
ATOM 18566 O O . ILE B 1 104 ? 1.085 77.684 55.352 1.00 56.43 991 ILE B O 1
ATOM 18582 N N . THR B 1 105 ? 2.820 76.262 55.211 1.00 65.08 992 THR B N 1
ATOM 18583 C CA . THR B 1 105 ? 3.752 77.286 54.754 1.00 67.72 992 THR B CA 1
ATOM 18584 C C . THR B 1 105 ? 4.752 76.739 53.740 1.00 68.29 992 THR B C 1
ATOM 18585 O O . THR B 1 105 ? 5.136 75.572 53.796 1.00 67.25 992 THR B O 1
ATOM 18596 N N . ILE B 1 106 ? 5.166 77.594 52.811 1.00 51.83 993 ILE B N 1
ATOM 18597 C CA . ILE B 1 106 ? 6.208 77.251 51.855 1.00 56.98 993 ILE B CA 1
ATOM 18598 C C . ILE B 1 106 ? 7.554 77.611 52.477 1.00 54.79 993 ILE B C 1
ATOM 18599 O O . ILE B 1 106 ? 7.835 78.785 52.698 1.00 56.31 993 ILE B O 1
ATOM 18615 N N . PRO B 1 107 ? 8.390 76.600 52.773 1.00 72.08 994 PRO B N 1
ATOM 18616 C CA . PRO B 1 107 ? 9.635 76.882 53.496 1.00 73.77 994 PRO B CA 1
ATOM 18617 C C . PRO B 1 107 ? 10.696 77.585 52.654 1.00 78.99 994 PRO B C 1
ATOM 18618 O O . PRO B 1 107 ? 10.658 77.527 51.424 1.00 76.72 994 PRO B O 1
ATOM 18629 N N . GLU B 1 108 ? 11.636 78.238 53.329 1.00 102.85 995 GLU B N 1
ATOM 18630 C CA . GLU B 1 108 ? 12.775 78.865 52.671 1.00 111.43 995 GLU B CA 1
ATOM 18631 C C . GLU B 1 108 ? 13.594 77.796 51.961 1.00 105.71 995 GLU B C 1
ATOM 18632 O O . GLU B 1 108 ? 13.906 77.916 50.776 1.00 106.45 995 GLU B O 1
ATOM 18644 N N . SER B 1 109 ? 13.927 76.744 52.701 1.00 87.16 996 SER B N 1
ATOM 18645 C CA . SER B 1 109 ? 14.698 75.631 52.165 1.00 89.90 996 SER B CA 1
ATOM 18646 C C . SER B 1 109 ? 14.059 74.322 52.613 1.00 83.96 996 SER B C 1
ATOM 18647 O O . SER B 1 109 ? 14.144 73.948 53.782 1.00 86.25 996 SER B O 1
ATOM 18655 N N . ILE B 1 110 ? 13.418 73.630 51.677 1.00 67.74 997 ILE B N 1
ATOM 18656 C CA . ILE B 1 110 ? 12.674 72.417 51.994 1.00 63.68 997 ILE B CA 1
ATOM 18657 C C . ILE B 1 110 ? 13.605 71.340 52.548 1.00 65.52 997 ILE B C 1
ATOM 18658 O O . ILE B 1 110 ? 13.201 70.528 53.380 1.00 61.04 997 ILE B O 1
ATOM 18674 N N . ASP B 1 111 ? 14.851 71.335 52.086 1.00 86.24 998 ASP B N 1
ATOM 18675 C CA . ASP B 1 111 ? 15.821 70.344 52.536 1.00 88.08 998 ASP B CA 1
ATOM 18676 C C . ASP B 1 111 ? 16.179 70.540 54.009 1.00 86.36 998 ASP B C 1
ATOM 18677 O O . ASP B 1 111 ? 16.391 69.570 54.736 1.00 86.33 998 ASP B O 1
ATOM 18686 N N . ASN B 1 112 ? 16.238 71.795 54.445 1.00 75.52 999 ASN B N 1
ATOM 18687 C CA . ASN B 1 112 ? 16.616 72.113 55.820 1.00 73.16 999 ASN B CA 1
ATOM 18688 C C . ASN B 1 112 ? 15.488 71.822 56.805 1.00 64.28 999 ASN B C 1
ATOM 18689 O O . ASN B 1 112 ? 15.716 71.744 58.012 1.00 63.12 999 ASN B O 1
ATOM 18700 N N . GLU B 1 113 ? 14.273 71.674 56.291 1.00 66.79 1000 GLU B N 1
ATOM 18701 C CA . GLU B 1 113 ? 13.118 71.398 57.137 1.00 63.46 1000 GLU B CA 1
ATOM 18702 C C . GLU B 1 113 ? 13.056 69.912 57.487 1.00 64.17 1000 GLU B C 1
ATOM 18703 O O . GLU B 1 113 ? 12.264 69.499 58.335 1.00 59.77 1000 GLU B O 1
ATOM 18715 N N . GLU B 1 114 ? 13.890 69.113 56.827 1.00 61.80 1001 GLU B N 1
ATOM 18716 C CA . GLU B 1 114 ? 13.915 67.669 57.050 1.00 65.57 1001 GLU B CA 1
ATOM 18717 C C . GLU B 1 114 ? 14.915 67.310 58.147 1.00 61.76 1001 GLU B C 1
ATOM 18718 O O . GLU B 1 114 ? 15.764 68.122 58.515 1.00 63.19 1001 GLU B O 1
ATOM 18730 N N . LEU B 1 115 ? 14.800 66.091 58.666 1.00 58.71 1002 LEU B N 1
ATOM 18731 C CA . LEU B 1 115 ? 15.689 65.603 59.717 1.00 62.55 1002 LEU B CA 1
ATOM 18732 C C . LEU B 1 115 ? 16.844 64.789 59.136 1.00 74.43 1002 LEU B C 1
ATOM 18733 O O . LEU B 1 115 ? 16.652 64.037 58.180 1.00 76.01 1002 LEU B O 1
ATOM 18749 N N . PRO B 1 116 ? 18.050 64.932 59.713 1.00 73.55 1003 PRO B N 1
ATOM 18750 C CA . PRO B 1 116 ? 19.177 64.138 59.213 1.00 79.08 1003 PRO B CA 1
ATOM 18751 C C . PRO B 1 116 ? 19.110 62.687 59.684 1.00 75.83 1003 PRO B C 1
ATOM 18752 O O . PRO B 1 116 ? 19.803 62.303 60.629 1.00 73.65 1003 PRO B O 1
ATOM 18763 N N . LEU B 1 117 ? 18.275 61.895 59.019 1.00 101.51 1004 LEU B N 1
ATOM 18764 C CA . LEU B 1 117 ? 18.040 60.510 59.411 1.00 97.45 1004 LEU B CA 1
ATOM 18765 C C . LEU B 1 117 ? 18.513 59.510 58.361 1.00 98.23 1004 LEU B C 1
ATOM 18766 O O . LEU B 1 117 ? 18.223 59.653 57.173 1.00 91.78 1004 LEU B O 1
ATOM 18782 N N . GLU B 1 118 ? 19.248 58.501 58.817 1.00 108.89 1005 GLU B N 1
ATOM 18783 C CA . GLU B 1 118 ? 19.691 57.413 57.956 1.00 112.79 1005 GLU B CA 1
ATOM 18784 C C . GLU B 1 118 ? 18.794 56.202 58.173 1.00 107.14 1005 GLU B C 1
ATOM 18785 O O . GLU B 1 118 ? 18.219 56.034 59.249 1.00 104.03 1005 GLU B O 1
ATOM 18797 N N . GLU B 1 119 ? 18.675 55.361 57.151 1.00 108.70 1006 GLU B N 1
ATOM 18798 C CA . GLU B 1 119 ? 17.824 54.181 57.236 1.00 109.93 1006 GLU B CA 1
ATOM 18799 C C . GLU B 1 119 ? 18.214 53.328 58.437 1.00 104.98 1006 GLU B C 1
ATOM 18800 O O . GLU B 1 119 ? 19.382 53.278 58.824 1.00 105.11 1006 GLU B O 1
ATOM 18812 N N . GLN B 1 120 ? 17.226 52.659 59.022 1.00 92.20 1007 GLN B N 1
ATOM 18813 C CA . GLN B 1 120 ? 17.463 51.784 60.162 1.00 91.80 1007 GLN B CA 1
ATOM 18814 C C . GLN B 1 120 ? 17.769 50.374 59.681 1.00 95.87 1007 GLN B C 1
ATOM 18815 O O . GLN B 1 120 ? 17.356 49.980 58.590 1.00 95.95 1007 GLN B O 1
ATOM 18829 N N . THR B 1 121 ? 18.491 49.613 60.498 1.00 79.53 1008 THR B N 1
ATOM 18830 C CA . THR B 1 121 ? 18.775 48.221 60.177 1.00 83.56 1008 THR B CA 1
ATOM 18831 C C . THR B 1 121 ? 17.542 47.378 60.499 1.00 81.59 1008 THR B C 1
ATOM 18832 O O . THR B 1 121 ? 17.050 47.413 61.629 1.00 81.16 1008 THR B O 1
ATOM 18843 N N . PRO B 1 122 ? 17.029 46.625 59.508 1.00 79.79 1009 PRO B N 1
ATOM 18844 C CA . PRO B 1 122 ? 15.825 45.825 59.764 1.00 75.11 1009 PRO B CA 1
ATOM 18845 C C . PRO B 1 122 ? 15.970 44.883 60.956 1.00 74.99 1009 PRO B C 1
ATOM 18846 O O . PRO B 1 122 ? 17.057 44.363 61.210 1.00 77.51 1009 PRO B O 1
ATOM 18857 N N . SER B 1 123 ? 14.873 44.679 61.679 1.00 98.77 1010 SER B N 1
ATOM 18858 C CA . SER B 1 123 ? 14.857 43.771 62.821 1.00 98.95 1010 SER B CA 1
ATOM 18859 C C . SER B 1 123 ? 14.914 42.318 62.358 1.00 99.62 1010 SER B C 1
ATOM 18860 O O . SER B 1 123 ? 14.222 41.930 61.417 1.00 97.36 1010 SER B O 1
ATOM 18868 N N . ALA B 1 124 ? 15.747 41.522 63.022 1.00 109.04 1011 ALA B N 1
ATOM 18869 C CA . ALA B 1 124 ? 15.905 40.115 62.673 1.00 111.75 1011 ALA B CA 1
ATOM 18870 C C . ALA B 1 124 ? 15.449 39.208 63.814 1.00 112.48 1011 ALA B C 1
ATOM 18871 O O . ALA B 1 124 ? 15.856 38.050 63.899 1.00 114.20 1011 ALA B O 1
ATOM 18878 N N . VAL B 1 125 ? 14.602 39.741 64.688 1.00 114.70 1012 VAL B N 1
ATOM 18879 C CA . VAL B 1 125 ? 14.087 38.977 65.816 1.00 111.76 1012 VAL B CA 1
ATOM 18880 C C . VAL B 1 125 ? 13.127 37.906 65.309 1.00 110.54 1012 VAL B C 1
ATOM 18881 O O . VAL B 1 125 ? 13.078 36.798 65.844 1.00 113.90 1012 VAL B O 1
ATOM 18894 N N . ALA B 1 126 ? 12.367 38.250 64.274 1.00 79.17 1013 ALA B N 1
ATOM 18895 C CA . ALA B 1 126 ? 11.420 37.323 63.669 1.00 77.66 1013 ALA B CA 1
ATOM 18896 C C . ALA B 1 126 ? 11.293 37.584 62.171 1.00 72.79 1013 ALA B C 1
ATOM 18897 O O . ALA B 1 126 ? 11.810 38.576 61.658 1.00 68.85 1013 ALA B O 1
ATOM 18904 N N . LYS B 1 127 ? 10.604 36.682 61.478 1.00 83.21 1014 LYS B N 1
ATOM 18905 C CA . LYS B 1 127 ? 10.423 36.776 60.031 1.00 75.45 1014 LYS B CA 1
ATOM 18906 C C . LYS B 1 127 ? 9.752 38.083 59.618 1.00 68.74 1014 LYS B C 1
ATOM 18907 O O . LYS B 1 127 ? 8.916 38.620 60.345 1.00 65.85 1014 LYS B O 1
ATOM 18926 N N . GLU B 1 128 ? 10.121 38.587 58.444 1.00 78.46 1015 GLU B N 1
ATOM 18927 C CA . GLU B 1 128 ? 9.512 39.800 57.910 1.00 78.96 1015 GLU B CA 1
ATOM 18928 C C . GLU B 1 128 ? 8.080 39.526 57.467 1.00 71.37 1015 GLU B C 1
ATOM 18929 O O . GLU B 1 128 ? 7.722 38.389 57.164 1.00 72.20 1015 GLU B O 1
ATOM 18941 N N . LEU B 1 129 ? 7.272 40.580 57.422 1.00 72.11 1016 LEU B N 1
ATOM 18942 C CA . LEU B 1 129 ? 5.877 40.469 57.016 1.00 72.59 1016 LEU B CA 1
ATOM 18943 C C . LEU B 1 129 ? 5.703 40.766 55.531 1.00 74.22 1016 LEU B C 1
ATOM 18944 O O . LEU B 1 129 ? 6.280 41.717 55.007 1.00 74.76 1016 LEU B O 1
ATOM 18960 N N . GLY B 1 130 ? 4.906 39.944 54.858 1.00 62.21 1017 GLY B N 1
ATOM 18961 C CA . GLY B 1 130 ? 4.522 40.214 53.485 1.00 63.20 1017 GLY B CA 1
ATOM 18962 C C . GLY B 1 130 ? 3.290 41.096 53.440 1.00 63.47 1017 GLY B C 1
ATOM 18963 O O . GLY B 1 130 ? 2.733 41.442 54.481 1.00 63.83 1017 GLY B O 1
ATOM 18967 N N . THR B 1 131 ? 2.873 41.478 52.239 1.00 68.68 1018 THR B N 1
ATOM 18968 C CA . THR B 1 131 ? 1.687 42.311 52.081 1.00 67.05 1018 THR B CA 1
ATOM 18969 C C . THR B 1 131 ? 0.463 41.632 52.704 1.00 61.54 1018 THR B C 1
ATOM 18970 O O . THR B 1 131 ? -0.356 42.287 53.348 1.00 56.88 1018 THR B O 1
ATOM 18981 N N . ASN B 1 132 ? 0.352 40.318 52.528 1.00 62.73 1019 ASN B N 1
ATOM 18982 C CA . ASN B 1 132 ? -0.792 39.579 53.052 1.00 60.61 1019 ASN B CA 1
ATOM 18983 C C . ASN B 1 132 ? -0.709 39.438 54.570 1.00 54.85 1019 ASN B C 1
ATOM 18984 O O . ASN B 1 132 ? -1.725 39.504 55.262 1.00 50.90 1019 ASN B O 1
ATOM 18995 N N . ASP B 1 133 ? 0.502 39.259 55.086 1.00 66.50 1020 ASP B N 1
ATOM 18996 C CA . ASP B 1 133 ? 0.709 39.199 56.527 1.00 69.51 1020 ASP B CA 1
ATOM 18997 C C . ASP B 1 133 ? 0.274 40.518 57.165 1.00 69.37 1020 ASP B C 1
ATOM 18998 O O . ASP B 1 133 ? -0.454 40.534 58.158 1.00 66.75 1020 ASP B O 1
ATOM 19007 N N . VAL B 1 134 ? 0.732 41.622 56.582 1.00 73.13 1021 VAL B N 1
ATOM 19008 C CA . VAL B 1 134 ? 0.452 42.952 57.107 1.00 72.42 1021 VAL B CA 1
ATOM 19009 C C . VAL B 1 134 ? -1.042 43.239 57.206 1.00 70.66 1021 VAL B C 1
ATOM 19010 O O . VAL B 1 134 ? -1.531 43.659 58.255 1.00 70.37 1021 VAL B O 1
ATOM 19023 N N . TYR B 1 135 ? -1.765 43.020 56.115 1.00 58.79 1022 TYR B N 1
ATOM 19024 C CA . TYR B 1 135 ? -3.157 43.449 56.038 1.00 55.13 1022 TYR B CA 1
ATOM 19025 C C . TYR B 1 135 ? -4.107 42.416 56.630 1.00 57.80 1022 TYR B C 1
ATOM 19026 O O . TYR B 1 135 ? -5.267 42.721 56.907 1.00 54.94 1022 TYR B O 1
ATOM 19044 N N . LYS B 1 136 ? -3.616 41.196 56.823 1.00 61.68 1023 LYS B N 1
ATOM 19045 C CA . LYS B 1 136 ? -4.352 40.207 57.599 1.00 62.90 1023 LYS B CA 1
ATOM 19046 C C . LYS B 1 136 ? -4.454 40.711 59.032 1.00 63.43 1023 LYS B C 1
ATOM 19047 O O . LYS B 1 136 ? -5.521 40.686 59.640 1.00 65.47 1023 LYS B O 1
ATOM 19066 N N . GLU B 1 137 ? -3.324 41.170 59.560 1.00 68.18 1024 GLU B N 1
ATOM 19067 C CA . GLU B 1 137 ? -3.260 41.746 60.898 1.00 65.11 1024 GLU B CA 1
ATOM 19068 C C . GLU B 1 137 ? -4.213 42.930 61.036 1.00 65.63 1024 GLU B C 1
ATOM 19069 O O . GLU B 1 137 ? -5.013 42.988 61.970 1.00 66.08 1024 GLU B O 1
ATOM 19081 N N . LEU B 1 138 ? -4.123 43.868 60.098 1.00 60.92 1025 LEU B N 1
ATOM 19082 C CA . LEU B 1 138 ? -4.924 45.085 60.147 1.00 60.56 1025 LEU B CA 1
ATOM 19083 C C . LEU B 1 138 ? -6.414 44.777 60.026 1.00 62.68 1025 LEU B C 1
ATOM 19084 O O . LEU B 1 138 ? -7.234 45.386 60.716 1.00 60.19 1025 LEU B O 1
ATOM 19100 N N . ARG B 1 139 ? -6.764 43.846 59.142 1.00 69.20 1026 ARG B N 1
ATOM 19101 C CA . ARG B 1 139 ? -8.157 43.439 58.982 1.00 74.76 1026 ARG B CA 1
ATOM 19102 C C . ARG B 1 139 ? -8.752 43.047 60.330 1.00 72.23 1026 ARG B C 1
ATOM 19103 O O . ARG B 1 139 ? -9.872 43.438 60.659 1.00 76.97 1026 ARG B O 1
ATOM 19124 N N . LEU B 1 140 ? -7.994 42.281 61.109 1.00 56.77 1027 LEU B N 1
ATOM 19125 C CA . LEU B 1 140 ? -8.455 41.827 62.416 1.00 60.56 1027 LEU B CA 1
ATOM 19126 C C . LEU B 1 140 ? -8.667 42.992 63.377 1.00 59.05 1027 LEU B C 1
ATOM 19127 O O . LEU B 1 140 ? -9.436 42.882 64.332 1.00 60.00 1027 LEU B O 1
ATOM 19143 N N . ARG B 1 141 ? -7.978 44.103 63.135 1.00 72.08 1028 ARG B N 1
ATOM 19144 C CA . ARG B 1 141 ? -8.100 45.273 64.000 1.00 68.81 1028 ARG B CA 1
ATOM 19145 C C . ARG B 1 141 ? -9.296 46.145 63.628 1.00 65.95 1028 ARG B C 1
ATOM 19146 O O . ARG B 1 141 ? -9.739 46.969 64.428 1.00 65.14 1028 ARG B O 1
ATOM 19167 N N . GLY B 1 142 ? -9.820 45.957 62.421 1.00 66.73 1029 GLY B N 1
ATOM 19168 C CA . GLY B 1 142 ? -10.960 46.730 61.960 1.00 66.70 1029 GLY B CA 1
ATOM 19169 C C . GLY B 1 142 ? -10.727 47.458 60.649 1.00 59.88 1029 GLY B C 1
ATOM 19170 O O . GLY B 1 142 ? -11.677 47.908 60.009 1.00 59.91 1029 GLY B O 1
ATOM 19174 N N . TYR B 1 143 ? -9.466 47.591 60.254 1.00 55.45 1030 TYR B N 1
ATOM 19175 C CA . TYR B 1 143 ? -9.132 48.259 59.001 1.00 49.45 1030 TYR B CA 1
ATOM 19176 C C . TYR B 1 143 ? -9.428 47.360 57.803 1.00 52.16 1030 TYR B C 1
ATOM 19177 O O . TYR B 1 143 ? -8.832 46.295 57.660 1.00 52.00 1030 TYR B O 1
ATOM 19195 N N . ASP B 1 144 ? -10.327 47.808 56.931 1.00 54.37 1031 ASP B N 1
ATOM 19196 C CA . ASP B 1 144 ? -10.695 47.045 55.741 1.00 55.84 1031 ASP B CA 1
ATOM 19197 C C . ASP B 1 144 ? -10.177 47.716 54.477 1.00 52.52 1031 ASP B C 1
ATOM 19198 O O . ASP B 1 144 ? -10.953 48.090 53.600 1.00 54.33 1031 ASP B O 1
ATOM 19207 N N . TYR B 1 145 ? -8.860 47.858 54.383 1.00 42.70 1032 TYR B N 1
ATOM 19208 C CA . TYR B 1 145 ? -8.250 48.539 53.250 1.00 43.11 1032 TYR B CA 1
ATOM 19209 C C . TYR B 1 145 ? -8.428 47.744 51.965 1.00 44.82 1032 TYR B C 1
ATOM 19210 O O . TYR B 1 145 ? -8.427 46.514 51.973 1.00 45.43 1032 TYR B O 1
ATOM 19228 N N . GLY B 1 146 ? -8.564 48.463 50.857 1.00 61.39 1033 GLY B N 1
ATOM 19229 C CA . GLY B 1 146 ? -8.737 47.847 49.556 1.00 63.89 1033 GLY B CA 1
ATOM 19230 C C . GLY B 1 146 ? -8.098 48.676 48.461 1.00 60.02 1033 GLY B C 1
ATOM 19231 O O . GLY B 1 146 ? -7.729 49.830 48.676 1.00 59.39 1033 GLY B O 1
ATOM 19235 N N . GLY B 1 147 ? -7.955 48.081 47.285 1.00 43.04 1034 GLY B N 1
ATOM 19236 C CA . GLY B 1 147 ? -7.350 48.764 46.159 1.00 43.80 1034 GLY B CA 1
ATOM 19237 C C . GLY B 1 147 ? -5.947 49.243 46.464 1.00 42.74 1034 GLY B C 1
ATOM 19238 O O . GLY B 1 147 ? -5.153 48.536 47.082 1.00 42.52 1034 GLY B O 1
ATOM 19242 N N . ILE B 1 148 ? -5.648 50.462 46.033 1.00 42.35 1035 ILE B N 1
ATOM 19243 C CA . ILE B 1 148 ? -4.307 51.015 46.148 1.00 42.34 1035 ILE B CA 1
ATOM 19244 C C . ILE B 1 148 ? -3.948 51.331 47.596 1.00 41.78 1035 ILE B C 1
ATOM 19245 O O . ILE B 1 148 ? -2.781 51.558 47.912 1.00 39.41 1035 ILE B O 1
ATOM 19261 N N . PHE B 1 149 ? -4.939 51.328 48.482 1.00 48.33 1036 PHE B N 1
ATOM 19262 C CA . PHE B 1 149 ? -4.681 51.582 49.897 1.00 45.02 1036 PHE B CA 1
ATOM 19263 C C . PHE B 1 149 ? -4.004 50.383 50.556 1.00 48.25 1036 PHE B C 1
ATOM 19264 O O . PHE B 1 149 ? -3.564 50.465 51.705 1.00 44.49 1036 PHE B O 1
ATOM 19281 N N . ARG B 1 150 ? -3.919 49.273 49.826 1.00 51.64 1037 ARG B N 1
ATOM 19282 C CA . ARG B 1 150 ? -3.121 48.133 50.258 1.00 54.10 1037 ARG B CA 1
ATOM 19283 C C . ARG B 1 150 ? -1.693 48.294 49.748 1.00 54.84 1037 ARG B C 1
ATOM 19284 O O . ARG B 1 150 ? -1.202 47.464 48.984 1.00 55.77 1037 ARG B O 1
ATOM 19305 N N . GLY B 1 151 ? -1.035 49.372 50.167 1.00 41.10 1038 GLY B N 1
ATOM 19306 C CA . GLY B 1 151 ? 0.243 49.753 49.598 1.00 41.46 1038 GLY B CA 1
ATOM 19307 C C . GLY B 1 151 ? 1.478 49.339 50.374 1.00 43.88 1038 GLY B C 1
ATOM 19308 O O . GLY B 1 151 ? 2.597 49.586 49.927 1.00 45.00 1038 GLY B O 1
ATOM 19312 N N . ILE B 1 152 ? 1.289 48.728 51.539 1.00 53.09 1039 ILE B N 1
ATOM 19313 C CA . ILE B 1 152 ? 2.411 48.177 52.293 1.00 56.04 1039 ILE B CA 1
ATOM 19314 C C . ILE B 1 152 ? 2.813 46.849 51.670 1.00 61.51 1039 ILE B C 1
ATOM 19315 O O . ILE B 1 152 ? 2.141 45.839 51.861 1.00 60.00 1039 ILE B O 1
ATOM 19331 N N . VAL B 1 153 ? 3.902 46.858 50.909 1.00 70.03 1040 VAL B N 1
ATOM 19332 C CA . VAL B 1 153 ? 4.397 45.634 50.291 1.00 76.28 1040 VAL B CA 1
ATOM 19333 C C . VAL B 1 153 ? 5.096 44.746 51.320 1.00 74.47 1040 VAL B C 1
ATOM 19334 O O . VAL B 1 153 ? 4.939 43.528 51.292 1.00 74.57 1040 VAL B O 1
ATOM 19347 N N . ARG B 1 154 ? 5.866 45.348 52.224 1.00 66.00 1041 ARG B N 1
ATOM 19348 C CA . ARG B 1 154 ? 6.677 44.569 53.157 1.00 73.32 1041 ARG B CA 1
ATOM 19349 C C . ARG B 1 154 ? 6.969 45.343 54.444 1.00 65.20 1041 ARG B C 1
ATOM 19350 O O . ARG B 1 154 ? 7.006 46.574 54.445 1.00 64.36 1041 ARG B O 1
ATOM 19371 N N . SER B 1 155 ? 7.165 44.611 55.538 1.00 62.83 1042 SER B N 1
ATOM 19372 C CA . SER B 1 155 ? 7.520 45.207 56.825 1.00 56.69 1042 SER B CA 1
ATOM 19373 C C . SER B 1 155 ? 8.272 44.215 57.707 1.00 58.70 1042 SER B C 1
ATOM 19374 O O . SER B 1 155 ? 8.030 43.011 57.643 1.00 57.04 1042 SER B O 1
ATOM 19382 N N . ASP B 1 156 ? 9.193 44.720 58.523 1.00 65.98 1043 ASP B N 1
ATOM 19383 C CA . ASP B 1 156 ? 9.882 43.876 59.491 1.00 65.92 1043 ASP B CA 1
ATOM 19384 C C . ASP B 1 156 ? 8.960 43.599 60.676 1.00 61.58 1043 ASP B C 1
ATOM 19385 O O . ASP B 1 156 ? 7.922 44.238 60.827 1.00 58.99 1043 ASP B O 1
ATOM 19394 N N . THR B 1 157 ? 9.348 42.644 61.514 1.00 71.81 1044 THR B N 1
ATOM 19395 C CA . THR B 1 157 ? 8.467 42.132 62.560 1.00 70.59 1044 THR B CA 1
ATOM 19396 C C . THR B 1 157 ? 7.983 43.203 63.542 1.00 69.20 1044 THR B C 1
ATOM 19397 O O . THR B 1 157 ? 6.895 43.080 64.102 1.00 68.05 1044 THR B O 1
ATOM 19408 N N . VAL B 1 158 ? 8.778 44.248 63.749 1.00 55.74 1045 VAL B N 1
ATOM 19409 C CA . VAL B 1 158 ? 8.397 45.314 64.678 1.00 54.60 1045 VAL B CA 1
ATOM 19410 C C . VAL B 1 158 ? 7.921 46.563 63.939 1.00 51.58 1045 VAL B C 1
ATOM 19411 O O . VAL B 1 158 ? 7.587 47.569 64.564 1.00 50.52 1045 VAL B O 1
ATOM 19424 N N . ALA B 1 159 ? 7.893 46.496 62.612 1.00 57.28 1046 ALA B N 1
ATOM 19425 C CA . ALA B 1 159 ? 7.460 47.623 61.794 1.00 57.40 1046 ALA B CA 1
ATOM 19426 C C . ALA B 1 159 ? 8.296 48.864 62.092 1.00 59.54 1046 ALA B C 1
ATOM 19427 O O . ALA B 1 159 ? 7.760 49.953 62.296 1.00 59.96 1046 ALA B O 1
ATOM 19434 N N . SER B 1 160 ? 9.613 48.690 62.114 1.00 66.42 1047 SER B N 1
ATOM 19435 C CA . SER B 1 160 ? 10.533 49.811 62.252 1.00 67.29 1047 SER B CA 1
ATOM 19436 C C . SER B 1 160 ? 11.004 50.227 60.867 1.00 68.62 1047 SER B C 1
ATOM 19437 O O . SER B 1 160 ? 11.284 51.400 60.613 1.00 70.01 1047 SER B O 1
ATOM 19445 N N . THR B 1 161 ? 11.077 49.248 59.972 1.00 65.86 1048 THR B N 1
ATOM 19446 C CA . THR B 1 161 ? 11.412 49.493 58.578 1.00 66.70 1048 THR B CA 1
ATOM 19447 C C . THR B 1 161 ? 10.488 48.672 57.689 1.00 62.08 1048 THR B C 1
ATOM 19448 O O . THR B 1 161 ? 9.917 47.673 58.126 1.00 63.27 1048 THR B O 1
ATOM 19459 N N . GLY B 1 162 ? 10.335 49.104 56.443 1.00 54.82 1049 GLY B N 1
ATOM 19460 C CA . GLY B 1 162 ? 9.470 48.416 55.506 1.00 53.19 1049 GLY B CA 1
ATOM 19461 C C . GLY B 1 162 ? 9.481 49.081 54.148 1.00 51.81 1049 GLY B C 1
ATOM 19462 O O . GLY B 1 162 ? 10.353 49.901 53.860 1.00 52.68 1049 GLY B O 1
ATOM 19466 N N . LYS B 1 163 ? 8.506 48.732 53.316 1.00 58.90 1050 LYS B N 1
ATOM 19467 C CA . LYS B 1 163 ? 8.419 49.292 51.976 1.00 58.27 1050 LYS B CA 1
ATOM 19468 C C . LYS B 1 163 ? 6.972 49.596 51.590 1.00 54.55 1050 LYS B C 1
ATOM 19469 O O . LYS B 1 163 ? 6.053 48.859 51.947 1.00 52.82 1050 LYS B O 1
ATOM 19488 N N . LEU B 1 164 ? 6.784 50.696 50.869 1.00 59.88 1051 LEU B N 1
ATOM 19489 C CA . LEU B 1 164 ? 5.465 51.117 50.408 1.00 57.68 1051 LEU B CA 1
ATOM 19490 C C . LEU B 1 164 ? 5.493 51.296 48.899 1.00 58.53 1051 LEU B C 1
ATOM 19491 O O . LEU B 1 164 ? 6.440 51.867 48.361 1.00 60.75 1051 LEU B O 1
ATOM 19507 N N . GLN B 1 165 ? 4.465 50.817 48.209 1.00 64.93 1052 GLN B N 1
ATOM 19508 C CA . GLN B 1 165 ? 4.430 50.961 46.761 1.00 65.50 1052 GLN B CA 1
ATOM 19509 C C . GLN B 1 165 ? 3.981 52.368 46.383 1.00 64.95 1052 GLN B C 1
ATOM 19510 O O . GLN B 1 165 ? 3.401 53.088 47.195 1.00 64.15 1052 GLN B O 1
ATOM 19524 N N . TRP B 1 166 ? 4.262 52.749 45.142 1.00 60.42 1053 TRP B N 1
ATOM 19525 C CA . TRP B 1 166 ? 3.913 54.068 44.634 1.00 61.26 1053 TRP B CA 1
ATOM 19526 C C . TRP B 1 166 ? 3.109 53.939 43.345 1.00 65.50 1053 TRP B C 1
ATOM 19527 O O . TRP B 1 166 ? 3.586 53.376 42.358 1.00 67.19 1053 TRP B O 1
ATOM 19548 N N . VAL B 1 167 ? 1.880 54.446 43.372 1.00 60.63 1054 VAL B N 1
ATOM 19549 C CA . VAL B 1 167 ? 0.995 54.380 42.215 1.00 64.59 1054 VAL B CA 1
ATOM 19550 C C . VAL B 1 167 ? 0.551 55.779 41.805 1.00 62.85 1054 VAL B C 1
ATOM 19551 O O . VAL B 1 167 ? -0.592 55.981 41.395 1.00 60.56 1054 VAL B O 1
ATOM 19564 N N . ASP B 1 168 ? 1.465 56.738 41.910 1.00 78.74 1055 ASP B N 1
ATOM 19565 C CA . ASP B 1 168 ? 1.180 58.116 41.528 1.00 75.07 1055 ASP B CA 1
ATOM 19566 C C . ASP B 1 168 ? -0.056 58.644 42.255 1.00 64.47 1055 ASP B C 1
ATOM 19567 O O . ASP B 1 168 ? -0.944 59.239 41.642 1.00 67.41 1055 ASP B O 1
ATOM 19576 N N . ASN B 1 169 ? -0.108 58.412 43.563 1.00 45.56 1056 ASN B N 1
ATOM 19577 C CA . ASN B 1 169 ? -1.236 58.837 44.387 1.00 43.46 1056 ASN B CA 1
ATOM 19578 C C . ASN B 1 169 ? -0.758 59.169 45.799 1.00 42.98 1056 ASN B C 1
ATOM 19579 O O . ASN B 1 169 ? -0.443 58.273 46.581 1.00 42.29 1056 ASN B O 1
ATOM 19590 N N . TRP B 1 170 ? -0.705 60.459 46.119 1.00 39.85 1057 TRP B N 1
ATOM 19591 C CA . TRP B 1 170 ? -0.179 60.914 47.401 1.00 41.40 1057 TRP B CA 1
ATOM 19592 C C . TRP B 1 170 ? -1.086 60.542 48.567 1.00 39.33 1057 TRP B C 1
ATOM 19593 O O . TRP B 1 170 ? -0.608 60.241 49.661 1.00 36.39 1057 TRP B O 1
ATOM 19614 N N . ILE B 1 171 ? -2.393 60.568 48.332 1.00 46.45 1058 ILE B N 1
ATOM 19615 C CA . ILE B 1 171 ? -3.358 60.278 49.384 1.00 50.33 1058 ILE B CA 1
ATOM 19616 C C . ILE B 1 171 ? -3.140 58.857 49.896 1.00 53.55 1058 ILE B C 1
ATOM 19617 O O . ILE B 1 171 ? -3.002 58.637 51.099 1.00 51.94 1058 ILE B O 1
ATOM 19633 N N . SER B 1 172 ? -3.126 57.893 48.982 1.00 43.32 1059 SER B N 1
ATOM 19634 C CA . SER B 1 172 ? -2.941 56.497 49.354 1.00 47.31 1059 SER B CA 1
ATOM 19635 C C . SER B 1 172 ? -1.565 56.266 49.977 1.00 46.40 1059 SER B C 1
ATOM 19636 O O . SER B 1 172 ? -1.441 55.587 50.997 1.00 47.91 1059 SER B O 1
ATOM 19644 N N . PHE B 1 173 ? -0.532 56.829 49.359 1.00 59.07 1060 PHE B N 1
ATOM 19645 C CA . PHE B 1 173 ? 0.835 56.604 49.815 1.00 56.49 1060 PHE B CA 1
ATOM 19646 C C . PHE B 1 173 ? 1.046 57.104 51.238 1.00 46.65 1060 PHE B C 1
ATOM 19647 O O . PHE B 1 173 ? 1.585 56.389 52.082 1.00 45.98 1060 PHE B O 1
ATOM 19664 N N . MET B 1 174 ? 0.628 58.336 51.503 1.00 45.25 1061 MET B N 1
ATOM 19665 C CA . MET B 1 174 ? 0.795 58.913 52.827 1.00 40.52 1061 MET B CA 1
ATOM 19666 C C . MET B 1 174 ? -0.039 58.151 53.853 1.00 40.73 1061 MET B C 1
ATOM 19667 O O . MET B 1 174 ? 0.333 58.059 55.022 1.00 39.31 1061 MET B O 1
ATOM 19681 N N . ASP B 1 175 ? -1.170 57.606 53.419 1.00 44.95 1062 ASP B N 1
ATOM 19682 C CA . ASP B 1 175 ? -2.007 56.816 54.312 1.00 45.02 1062 ASP B CA 1
ATOM 19683 C C . ASP B 1 175 ? -1.268 55.557 54.760 1.00 45.16 1062 ASP B C 1
ATOM 19684 O O . ASP B 1 175 ? -1.313 55.190 55.934 1.00 43.80 1062 ASP B O 1
ATOM 19693 N N . THR B 1 176 ? -0.589 54.898 53.827 1.00 36.70 1063 THR B N 1
ATOM 19694 C CA . THR B 1 176 ? 0.151 53.686 54.157 1.00 38.64 1063 THR B CA 1
ATOM 19695 C C . THR B 1 176 ? 1.252 53.983 55.169 1.00 36.69 1063 THR B C 1
ATOM 19696 O O . THR B 1 176 ? 1.644 53.111 55.942 1.00 36.20 1063 THR B O 1
ATOM 19707 N N . MET B 1 177 ? 1.744 55.216 55.172 1.00 41.30 1064 MET B N 1
ATOM 19708 C CA . MET B 1 177 ? 2.708 55.632 56.183 1.00 43.36 1064 MET B CA 1
ATOM 19709 C C . MET B 1 177 ? 2.041 55.610 57.555 1.00 42.37 1064 MET B C 1
ATOM 19710 O O . MET B 1 177 ? 2.659 55.241 58.552 1.00 41.39 1064 MET B O 1
ATOM 19724 N N . LEU B 1 178 ? 0.774 56.006 57.595 1.00 46.76 1065 LEU B N 1
ATOM 19725 C CA . LEU B 1 178 ? 0.000 55.976 58.829 1.00 44.31 1065 LEU B CA 1
ATOM 19726 C C . LEU B 1 178 ? -0.356 54.537 59.190 1.00 45.80 1065 LEU B C 1
ATOM 19727 O O . LEU B 1 178 ? -0.354 54.163 60.362 1.00 47.79 1065 LEU B O 1
ATOM 19743 N N . GLN B 1 179 ? -0.677 53.738 58.177 1.00 39.87 1066 GLN B N 1
ATOM 19744 C CA . GLN B 1 179 ? -0.919 52.316 58.375 1.00 40.88 1066 GLN B CA 1
ATOM 19745 C C . GLN B 1 179 ? 0.301 51.664 59.012 1.00 43.58 1066 GLN B C 1
ATOM 19746 O O . GLN B 1 179 ? 0.191 50.915 59.982 1.00 43.33 1066 GLN B O 1
ATOM 19760 N N . PHE B 1 180 ? 1.468 51.969 58.455 1.00 43.64 1067 PHE B N 1
ATOM 19761 C CA . PHE B 1 180 ? 2.717 51.355 58.883 1.00 45.78 1067 PHE B CA 1
ATOM 19762 C C . PHE B 1 180 ? 3.026 51.683 60.336 1.00 50.36 1067 PHE B C 1
ATOM 19763 O O . PHE B 1 180 ? 3.517 50.839 61.081 1.00 52.36 1067 PHE B O 1
ATOM 19780 N N . SER B 1 181 ? 2.739 52.916 60.733 1.00 61.64 1068 SER B N 1
ATOM 19781 C CA . SER B 1 181 ? 2.975 53.347 62.103 1.00 66.19 1068 SER B CA 1
ATOM 19782 C C . SER B 1 181 ? 2.034 52.621 63.057 1.00 62.43 1068 SER B C 1
ATOM 19783 O O . SER B 1 181 ? 2.375 52.372 64.213 1.00 61.61 1068 SER B O 1
ATOM 19791 N N . ILE B 1 182 ? 0.849 52.282 62.561 1.00 62.27 1069 ILE B N 1
ATOM 19792 C CA . ILE B 1 182 ? -0.161 51.616 63.372 1.00 59.73 1069 ILE B CA 1
ATOM 19793 C C . ILE B 1 182 ? 0.208 50.155 63.605 1.00 56.85 1069 ILE B C 1
ATOM 19794 O O . ILE B 1 182 ? -0.201 49.563 64.604 1.00 53.08 1069 ILE B O 1
ATOM 19810 N N . LEU B 1 183 ? 0.974 49.573 62.687 1.00 61.94 1070 LEU B N 1
ATOM 19811 C CA . LEU B 1 183 ? 1.410 48.187 62.832 1.00 64.71 1070 LEU B CA 1
ATOM 19812 C C . LEU B 1 183 ? 2.202 48.010 64.119 1.00 68.24 1070 LEU B C 1
ATOM 19813 O O . LEU B 1 183 ? 2.008 47.042 64.853 1.00 73.18 1070 LEU B O 1
ATOM 19829 N N . SER B 1 184 ? 3.100 48.953 64.382 1.00 56.50 1071 SER B N 1
ATOM 19830 C CA . SER B 1 184 ? 3.993 48.868 65.531 1.00 60.74 1071 SER B CA 1
ATOM 19831 C C . SER B 1 184 ? 3.233 48.978 66.850 1.00 62.94 1071 SER B C 1
ATOM 19832 O O . SER B 1 184 ? 3.717 48.530 67.889 1.00 59.19 1071 SER B O 1
ATOM 19840 N N . LYS B 1 185 ? 2.039 49.562 66.808 1.00 77.97 1072 LYS B N 1
ATOM 19841 C CA . LYS B 1 185 ? 1.228 49.707 68.013 1.00 80.20 1072 LYS B CA 1
ATOM 19842 C C . LYS B 1 185 ? 0.843 48.327 68.531 1.00 79.01 1072 LYS B C 1
ATOM 19843 O O . LYS B 1 185 ? 0.416 47.465 67.766 1.00 75.18 1072 LYS B O 1
ATOM 19862 N N . ASN B 1 186 ? 0.999 48.127 69.835 1.00 104.03 1073 ASN B N 1
ATOM 19863 C CA . ASN B 1 186 ? 0.841 46.806 70.435 1.00 113.61 1073 ASN B CA 1
ATOM 19864 C C . ASN B 1 186 ? -0.618 46.366 70.508 1.00 109.53 1073 ASN B C 1
ATOM 19865 O O . ASN B 1 186 ? -0.941 45.220 70.196 1.00 108.49 1073 ASN B O 1
ATOM 19876 N N . LEU B 1 187 ? -1.496 47.277 70.912 1.00 73.99 1074 LEU B N 1
ATOM 19877 C CA . LEU B 1 187 ? -2.914 46.960 71.038 1.00 73.08 1074 LEU B CA 1
ATOM 19878 C C . LEU B 1 187 ? -3.535 46.744 69.662 1.00 75.82 1074 LEU B C 1
ATOM 19879 O O . LEU B 1 187 ? -3.414 47.594 68.779 1.00 76.34 1074 LEU B O 1
ATOM 19895 N N . ARG B 1 188 ? -4.192 45.602 69.481 1.00 86.39 1075 ARG B N 1
ATOM 19896 C CA . ARG B 1 188 ? -4.773 45.253 68.188 1.00 81.42 1075 ARG B CA 1
ATOM 19897 C C . ARG B 1 188 ? -6.205 45.765 68.078 1.00 73.25 1075 ARG B C 1
ATOM 19898 O O . ARG B 1 188 ? -7.146 44.985 67.939 1.00 68.91 1075 ARG B O 1
ATOM 19919 N N . GLU B 1 189 ? -6.359 47.084 68.134 1.00 76.94 1076 GLU B N 1
ATOM 19920 C CA . GLU B 1 189 ? -7.672 47.712 68.039 1.00 73.68 1076 GLU B CA 1
ATOM 19921 C C . GLU B 1 189 ? -7.658 48.833 67.007 1.00 67.58 1076 GLU B C 1
ATOM 19922 O O . GLU B 1 189 ? -6.621 49.136 66.419 1.00 66.35 1076 GLU B O 1
ATOM 19934 N N . LEU B 1 190 ? -8.822 49.437 66.786 1.00 63.80 1077 LEU B N 1
ATOM 19935 C CA . LEU B 1 190 ? -8.978 50.461 65.762 1.00 59.32 1077 LEU B CA 1
ATOM 19936 C C . LEU B 1 190 ? -8.496 51.832 66.233 1.00 58.68 1077 LEU B C 1
ATOM 19937 O O . LEU B 1 190 ? -9.030 52.396 67.185 1.00 56.07 1077 LEU B O 1
ATOM 19953 N N . TYR B 1 191 ? -7.478 52.359 65.557 1.00 48.51 1078 TYR B N 1
ATOM 19954 C CA . TYR B 1 191 ? -6.973 53.699 65.837 1.00 52.01 1078 TYR B CA 1
ATOM 19955 C C . TYR B 1 191 ? -7.171 54.623 64.640 1.00 47.15 1078 TYR B C 1
ATOM 19956 O O . TYR B 1 191 ? -6.936 54.230 63.498 1.00 44.22 1078 TYR B O 1
ATOM 19974 N N . LEU B 1 192 ? -7.591 55.856 64.904 1.00 47.52 1079 LEU B N 1
ATOM 19975 C CA . LEU B 1 192 ? -7.728 56.848 63.846 1.00 47.22 1079 LEU B CA 1
ATOM 19976 C C . LEU B 1 192 ? -6.908 58.093 64.181 1.00 45.34 1079 LEU B C 1
ATOM 19977 O O . LEU B 1 192 ? -6.848 58.502 65.341 1.00 46.99 1079 LEU B O 1
ATOM 19993 N N . PRO B 1 193 ? -6.266 58.696 63.165 1.00 42.77 1080 PRO B N 1
ATOM 19994 C CA . PRO B 1 193 ? -5.438 59.877 63.431 1.00 40.02 1080 PRO B CA 1
ATOM 19995 C C . PRO B 1 193 ? -6.195 60.994 64.139 1.00 41.45 1080 PRO B C 1
ATOM 19996 O O . PRO B 1 193 ? -7.352 61.259 63.816 1.00 38.58 1080 PRO B O 1
ATOM 20007 N N . THR B 1 194 ? -5.532 61.635 65.096 1.00 54.88 1081 THR B N 1
ATOM 20008 C CA . THR B 1 194 ? -6.103 62.764 65.823 1.00 57.13 1081 THR B CA 1
ATOM 20009 C C . THR B 1 194 ? -5.342 64.040 65.485 1.00 58.06 1081 THR B C 1
ATOM 20010 O O . THR B 1 194 ? -5.939 65.077 65.196 1.00 56.83 1081 THR B O 1
ATOM 20021 N N . ARG B 1 195 ? -4.018 63.954 65.541 1.00 50.46 1082 ARG B N 1
ATOM 20022 C CA . ARG B 1 195 ? -3.157 65.100 65.282 1.00 52.19 1082 ARG B CA 1
ATOM 20023 C C . ARG B 1 195 ? -1.884 64.700 64.545 1.00 48.39 1082 ARG B C 1
ATOM 20024 O O . ARG B 1 195 ? -1.449 63.549 64.605 1.00 48.51 1082 ARG B O 1
ATOM 20045 N N . ILE B 1 196 ? -1.301 65.664 63.841 1.00 43.94 1083 ILE B N 1
ATOM 20046 C CA . ILE B 1 196 ? 0.038 65.515 63.287 1.00 43.67 1083 ILE B CA 1
ATOM 20047 C C . ILE B 1 196 ? 0.771 66.830 63.499 1.00 44.52 1083 ILE B C 1
ATOM 20048 O O . ILE B 1 196 ? 0.365 67.868 62.980 1.00 44.44 1083 ILE B O 1
ATOM 20064 N N . GLU B 1 197 ? 1.859 66.776 64.258 1.00 46.33 1084 GLU B N 1
ATOM 20065 C CA . GLU B 1 197 ? 2.602 67.975 64.624 1.00 51.88 1084 GLU B CA 1
ATOM 20066 C C . GLU B 1 197 ? 3.243 68.637 63.407 1.00 47.10 1084 GLU B C 1
ATOM 20067 O O . GLU B 1 197 ? 3.125 69.848 63.218 1.00 44.88 1084 GLU B O 1
ATOM 20079 N N . ARG B 1 198 ? 3.906 67.841 62.574 1.00 50.55 1085 ARG B N 1
ATOM 20080 C CA . ARG B 1 198 ? 4.587 68.374 61.401 1.00 48.98 1085 ARG B CA 1
ATOM 20081 C C . ARG B 1 198 ? 4.562 67.385 60.248 1.00 46.57 1085 ARG B C 1
ATOM 20082 O O . ARG B 1 198 ? 4.742 66.183 60.442 1.00 46.19 1085 ARG B O 1
ATOM 20103 N N . ALA B 1 199 ? 4.326 67.904 59.048 1.00 36.94 1086 ALA B N 1
ATOM 20104 C CA . ALA B 1 199 ? 4.349 67.096 57.839 1.00 36.49 1086 ALA B CA 1
ATOM 20105 C C . ALA B 1 199 ? 5.175 67.801 56.773 1.00 37.96 1086 ALA B C 1
ATOM 20106 O O . ALA B 1 199 ? 4.732 68.789 56.185 1.00 38.07 1086 ALA B O 1
ATOM 20113 N N . VAL B 1 200 ? 6.383 67.295 56.538 1.00 69.92 1087 VAL B N 1
ATOM 20114 C CA . VAL B 1 200 ? 7.280 67.872 55.544 1.00 71.75 1087 VAL B CA 1
ATOM 20115 C C . VAL B 1 200 ? 7.126 67.124 54.228 1.00 71.61 1087 VAL B C 1
ATOM 20116 O O . VAL B 1 200 ? 7.320 65.910 54.173 1.00 75.35 1087 VAL B O 1
ATOM 20129 N N . ILE B 1 201 ? 6.780 67.853 53.172 1.00 58.43 1088 ILE B N 1
ATOM 20130 C CA . ILE B 1 201 ? 6.593 67.257 51.856 1.00 55.33 1088 ILE B CA 1
ATOM 20131 C C . ILE B 1 201 ? 7.602 67.834 50.870 1.00 56.89 1088 ILE B C 1
ATOM 20132 O O . ILE B 1 201 ? 7.648 69.045 50.650 1.00 55.60 1088 ILE B O 1
ATOM 20148 N N . ASN B 1 202 ? 8.404 66.954 50.277 1.00 66.98 1089 ASN B N 1
ATOM 20149 C CA . ASN B 1 202 ? 9.436 67.356 49.331 1.00 72.80 1089 ASN B CA 1
ATOM 20150 C C . ASN B 1 202 ? 9.262 66.602 48.013 1.00 70.73 1089 ASN B C 1
ATOM 20151 O O . ASN B 1 202 ? 9.875 65.556 47.811 1.00 70.85 1089 ASN B O 1
ATOM 20162 N N . PRO B 1 203 ? 8.424 67.132 47.108 1.00 56.33 1090 PRO B N 1
ATOM 20163 C CA . PRO B 1 203 ? 8.128 66.419 45.860 1.00 56.43 1090 PRO B CA 1
ATOM 20164 C C . PRO B 1 203 ? 9.352 66.227 44.974 1.00 57.70 1090 PRO B C 1
ATOM 20165 O O . PRO B 1 203 ? 9.499 65.175 44.354 1.00 57.46 1090 PRO B O 1
ATOM 20176 N N . ALA B 1 204 ? 10.210 67.238 44.909 1.00 61.04 1091 ALA B N 1
ATOM 20177 C CA . ALA B 1 204 ? 11.398 67.172 44.069 1.00 64.82 1091 ALA B CA 1
ATOM 20178 C C . ALA B 1 204 ? 12.252 65.974 44.468 1.00 63.96 1091 ALA B C 1
ATOM 20179 O O . ALA B 1 204 ? 12.680 65.193 43.617 1.00 65.62 1091 ALA B O 1
ATOM 20186 N N . LYS B 1 205 ? 12.484 65.829 45.768 1.00 70.03 1092 LYS B N 1
ATOM 20187 C CA . LYS B 1 205 ? 13.265 64.714 46.289 1.00 70.76 1092 LYS B CA 1
ATOM 20188 C C . LYS B 1 205 ? 12.527 63.406 46.037 1.00 70.02 1092 LYS B C 1
ATOM 20189 O O . LYS B 1 205 ? 13.138 62.370 45.773 1.00 70.22 1092 LYS B O 1
ATOM 20208 N N . HIS B 1 206 ? 11.205 63.470 46.129 1.00 66.60 1093 HIS B N 1
ATOM 20209 C CA . HIS B 1 206 ? 10.354 62.300 45.970 1.00 65.48 1093 HIS B CA 1
ATOM 20210 C C . HIS B 1 206 ? 10.488 61.684 44.581 1.00 72.74 1093 HIS B C 1
ATOM 20211 O O . HIS B 1 206 ? 10.680 60.477 44.445 1.00 75.68 1093 HIS B O 1
ATOM 20225 N N . PHE B 1 207 ? 10.386 62.520 43.553 1.00 72.29 1094 PHE B N 1
ATOM 20226 C CA . PHE B 1 207 ? 10.346 62.034 42.178 1.00 76.32 1094 PHE B CA 1
ATOM 20227 C C . PHE B 1 207 ? 11.727 61.689 41.624 1.00 82.39 1094 PHE B C 1
ATOM 20228 O O . PHE B 1 207 ? 11.847 60.850 40.730 1.00 82.04 1094 PHE B O 1
ATOM 20245 N N . GLU B 1 208 ? 12.768 62.330 42.146 1.00 99.15 1095 GLU B N 1
ATOM 20246 C CA . GLU B 1 208 ? 14.126 62.028 41.705 1.00 101.49 1095 GLU B CA 1
ATOM 20247 C C . GLU B 1 208 ? 14.602 60.721 42.337 1.00 91.38 1095 GLU B C 1
ATOM 20248 O O . GLU B 1 208 ? 15.547 60.098 41.852 1.00 95.17 1095 GLU B O 1
ATOM 20260 N N . LEU B 1 209 ? 13.945 60.311 43.417 1.00 76.49 1096 LEU B N 1
ATOM 20261 C CA . LEU B 1 209 ? 14.195 59.002 44.014 1.00 74.01 1096 LEU B CA 1
ATOM 20262 C C . LEU B 1 209 ? 13.409 57.929 43.271 1.00 74.37 1096 LEU B C 1
ATOM 20263 O O . LEU B 1 209 ? 13.864 56.792 43.133 1.00 71.36 1096 LEU B O 1
ATOM 20279 N N . LEU B 1 210 ? 12.225 58.298 42.797 1.00 73.95 1097 LEU B N 1
ATOM 20280 C CA . LEU B 1 210 ? 11.385 57.379 42.043 1.00 74.98 1097 LEU B CA 1
ATOM 20281 C C . LEU B 1 210 ? 11.982 57.093 40.669 1.00 79.57 1097 LEU B C 1
ATOM 20282 O O . LEU B 1 210 ? 11.769 56.021 40.104 1.00 79.22 1097 LEU B O 1
ATOM 20298 N N . SER B 1 211 ? 12.732 58.052 40.135 1.00 88.31 1098 SER B N 1
ATOM 20299 C CA . SER B 1 211 ? 13.367 57.883 38.833 1.00 93.35 1098 SER B CA 1
ATOM 20300 C C . SER B 1 211 ? 14.400 56.762 38.880 1.00 94.12 1098 SER B C 1
ATOM 20301 O O . SER B 1 211 ? 14.742 56.177 37.852 1.00 97.05 1098 SER B O 1
ATOM 20309 N N . ALA B 1 212 ? 14.896 56.469 40.079 1.00 84.24 1099 ALA B N 1
ATOM 20310 C CA . ALA B 1 212 ? 15.872 55.403 40.264 1.00 86.54 1099 ALA B CA 1
ATOM 20311 C C . ALA B 1 212 ? 15.190 54.037 40.300 1.00 85.13 1099 ALA B C 1
ATOM 20312 O O . ALA B 1 212 ? 15.855 53.005 40.409 1.00 87.24 1099 ALA B O 1
ATOM 20319 N N . LEU B 1 213 ? 13.863 54.036 40.209 1.00 87.94 1100 LEU B N 1
ATOM 20320 C CA . LEU B 1 213 ? 13.091 52.800 40.239 1.00 85.87 1100 LEU B CA 1
ATOM 20321 C C . LEU B 1 213 ? 12.259 52.643 38.968 1.00 87.95 1100 LEU B C 1
ATOM 20322 O O . LEU B 1 213 ? 11.807 53.628 38.383 1.00 86.66 1100 LEU B O 1
ATOM 20338 N N . THR B 1 214 ? 12.066 51.397 38.545 1.00 78.51 1101 THR B N 1
ATOM 20339 C CA . THR B 1 214 ? 11.191 51.087 37.420 1.00 79.88 1101 THR B CA 1
ATOM 20340 C C . THR B 1 214 ? 9.730 51.163 37.855 1.00 75.43 1101 THR B C 1
ATOM 20341 O O . THR B 1 214 ? 9.418 50.992 39.033 1.00 71.69 1101 THR B O 1
ATOM 20352 N N . LYS B 1 215 ? 8.836 51.418 36.904 1.00 95.82 1102 LYS B N 1
ATOM 20353 C CA . LYS B 1 215 ? 7.405 51.414 37.188 1.00 92.51 1102 LYS B CA 1
ATOM 20354 C C . LYS B 1 215 ? 6.980 50.086 37.805 1.00 92.63 1102 LYS B C 1
ATOM 20355 O O . LYS B 1 215 ? 6.038 50.032 38.594 1.00 85.20 1102 LYS B O 1
ATOM 20374 N N . GLU B 1 216 ? 7.684 49.016 37.450 1.00 104.04 1103 GLU B N 1
ATOM 20375 C CA . GLU B 1 216 ? 7.426 47.711 38.042 1.00 105.39 1103 GLU B CA 1
ATOM 20376 C C . GLU B 1 216 ? 7.971 47.685 39.466 1.00 99.75 1103 GLU B C 1
ATOM 20377 O O . GLU B 1 216 ? 7.304 47.220 40.389 1.00 98.13 1103 GLU B O 1
ATOM 20389 N N . GLU B 1 217 ? 9.189 48.191 39.634 1.00 87.28 1104 GLU B N 1
ATOM 20390 C CA . GLU B 1 217 ? 9.824 48.249 40.945 1.00 83.16 1104 GLU B CA 1
ATOM 20391 C C . GLU B 1 217 ? 9.007 49.108 41.907 1.00 78.83 1104 GLU B C 1
ATOM 20392 O O . GLU B 1 217 ? 8.862 48.773 43.082 1.00 77.80 1104 GLU B O 1
ATOM 20404 N N . GLN B 1 218 ? 8.478 50.217 41.401 1.00 77.49 1105 GLN B N 1
ATOM 20405 C CA . GLN B 1 218 ? 7.670 51.124 42.212 1.00 73.50 1105 GLN B CA 1
ATOM 20406 C C . GLN B 1 218 ? 6.470 50.416 42.836 1.00 70.35 1105 GLN B C 1
ATOM 20407 O O . GLN B 1 218 ? 6.023 50.783 43.924 1.00 65.60 1105 GLN B O 1
ATOM 20421 N N . VAL B 1 219 ? 5.955 49.402 42.147 1.00 64.97 1106 VAL B N 1
ATOM 20422 C CA . VAL B 1 219 ? 4.765 48.691 42.603 1.00 66.60 1106 VAL B CA 1
ATOM 20423 C C . VAL B 1 219 ? 5.154 47.401 43.317 1.00 65.36 1106 VAL B C 1
ATOM 20424 O O . VAL B 1 219 ? 4.617 47.085 44.380 1.00 60.32 1106 VAL B O 1
ATOM 20437 N N . GLU B 1 220 ? 6.089 46.660 42.730 1.00 89.67 1107 GLU B N 1
ATOM 20438 C CA . GLU B 1 220 ? 6.462 45.347 43.246 1.00 94.95 1107 GLU B CA 1
ATOM 20439 C C . GLU B 1 220 ? 7.447 45.449 44.409 1.00 93.21 1107 GLU B C 1
ATOM 20440 O O . GLU B 1 220 ? 7.445 44.605 45.304 1.00 90.18 1107 GLU B O 1
ATOM 20452 N N . THR B 1 221 ? 8.284 46.482 44.395 1.00 78.11 1108 THR B N 1
ATOM 20453 C CA . THR B 1 221 ? 9.325 46.632 45.409 1.00 80.61 1108 THR B CA 1
ATOM 20454 C C . THR B 1 221 ? 8.998 47.788 46.352 1.00 73.92 1108 THR B C 1
ATOM 20455 O O . THR B 1 221 ? 9.053 47.636 47.572 1.00 71.88 1108 THR B O 1
ATOM 20466 N N . GLY B 1 222 ? 8.662 48.942 45.786 1.00 80.62 1109 GLY B N 1
ATOM 20467 C CA . GLY B 1 222 ? 8.219 50.074 46.580 1.00 75.42 1109 GLY B CA 1
ATOM 20468 C C . GLY B 1 222 ? 9.344 50.930 47.140 1.00 71.01 1109 GLY B C 1
ATOM 20469 O O . GLY B 1 222 ? 10.519 50.708 46.845 1.00 71.98 1109 GLY B O 1
ATOM 20473 N N . LEU B 1 223 ? 8.969 51.916 47.950 1.00 62.42 1110 LEU B N 1
ATOM 20474 C CA . LEU B 1 223 ? 9.927 52.831 48.559 1.00 60.58 1110 LEU B CA 1
ATOM 20475 C C . LEU B 1 223 ? 10.132 52.492 50.034 1.00 58.67 1110 LEU B C 1
ATOM 20476 O O . LEU B 1 223 ? 9.192 52.068 50.706 1.00 55.41 1110 LEU B O 1
ATOM 20492 N N . PRO B 1 224 ? 11.360 52.684 50.548 1.00 53.33 1111 PRO B N 1
ATOM 20493 C CA . PRO B 1 224 ? 11.591 52.424 51.975 1.00 52.65 1111 PRO B CA 1
ATOM 20494 C C . PRO B 1 224 ? 10.805 53.360 52.897 1.00 50.47 1111 PRO B C 1
ATOM 20495 O O . PRO B 1 224 ? 10.697 54.558 52.624 1.00 49.53 1111 PRO B O 1
ATOM 20506 N N . VAL B 1 225 ? 10.262 52.802 53.974 1.00 55.40 1112 VAL B N 1
ATOM 20507 C CA . VAL B 1 225 ? 9.589 53.585 55.003 1.00 52.51 1112 VAL B CA 1
ATOM 20508 C C . VAL B 1 225 ? 10.266 53.323 56.341 1.00 56.08 1112 VAL B C 1
ATOM 20509 O O . VAL B 1 225 ? 10.696 52.203 56.624 1.00 54.66 1112 VAL B O 1
ATOM 20522 N N . GLN B 1 226 ? 10.371 54.368 57.156 1.00 62.68 1113 GLN B N 1
ATOM 20523 C CA . GLN B 1 226 ? 11.063 54.270 58.433 1.00 71.80 1113 GLN B CA 1
ATOM 20524 C C . GLN B 1 226 ? 10.140 54.710 59.562 1.00 67.73 1113 GLN B C 1
ATOM 20525 O O . GLN B 1 226 ? 9.371 55.657 59.408 1.00 61.23 1113 GLN B O 1
ATOM 20539 N N . TRP B 1 227 ? 10.218 54.018 60.695 1.00 65.56 1114 TRP B N 1
ATOM 20540 C CA . TRP B 1 227 ? 9.465 54.408 61.881 1.00 63.21 1114 TRP B CA 1
ATOM 20541 C C . TRP B 1 227 ? 10.379 54.508 63.096 1.00 63.19 1114 TRP B C 1
ATOM 20542 O O . TRP B 1 227 ? 10.845 53.494 63.619 1.00 64.97 1114 TRP B O 1
ATOM 20563 N N . TYR B 1 228 ? 10.632 55.736 63.537 1.00 56.61 1115 TYR B N 1
ATOM 20564 C CA . TYR B 1 228 ? 11.451 55.977 64.717 1.00 58.28 1115 TYR B CA 1
ATOM 20565 C C . TYR B 1 228 ? 10.554 56.246 65.921 1.00 58.50 1115 TYR B C 1
ATOM 20566 O O . TYR B 1 228 ? 10.024 57.345 66.073 1.00 59.79 1115 TYR B O 1
ATOM 20584 N N . SER B 1 229 ? 10.392 55.244 66.779 1.00 61.73 1116 SER B N 1
ATOM 20585 C CA . SER B 1 229 ? 9.437 55.330 67.881 1.00 60.95 1116 SER B CA 1
ATOM 20586 C C . SER B 1 229 ? 9.867 56.327 68.958 1.00 62.54 1116 SER B C 1
ATOM 20587 O O . SER B 1 229 ? 9.024 56.954 69.600 1.00 62.12 1116 SER B O 1
ATOM 20595 N N . ASP B 1 230 ? 11.172 56.473 69.155 1.00 64.71 1117 ASP B N 1
ATOM 20596 C CA . ASP B 1 230 ? 11.686 57.372 70.186 1.00 66.63 1117 ASP B CA 1
ATOM 20597 C C . ASP B 1 230 ? 11.390 58.836 69.858 1.00 62.80 1117 ASP B C 1
ATOM 20598 O O . ASP B 1 230 ? 10.940 59.590 70.720 1.00 60.17 1117 ASP B O 1
ATOM 20607 N N . ILE B 1 231 ? 11.651 59.239 68.618 1.00 69.97 1118 ILE B N 1
ATOM 20608 C CA . ILE B 1 231 ? 11.460 60.629 68.212 1.00 69.37 1118 ILE B CA 1
ATOM 20609 C C . ILE B 1 231 ? 10.081 60.833 67.584 1.00 65.69 1118 ILE B C 1
ATOM 20610 O O . ILE B 1 231 ? 9.674 61.964 67.314 1.00 63.73 1118 ILE B O 1
ATOM 20626 N N . ASN B 1 232 ? 9.377 59.732 67.341 1.00 52.46 1119 ASN B N 1
ATOM 20627 C CA . ASN B 1 232 ? 8.044 59.770 66.747 1.00 49.22 1119 ASN B CA 1
ATOM 20628 C C . ASN B 1 232 ? 8.072 60.369 65.346 1.00 45.04 1119 ASN B C 1
ATOM 20629 O O . ASN B 1 232 ? 7.500 61.435 65.113 1.00 44.97 1119 ASN B O 1
ATOM 20640 N N . VAL B 1 233 ? 8.728 59.682 64.414 1.00 48.80 1120 VAL B N 1
ATOM 20641 C CA . VAL B 1 233 ? 8.796 60.158 63.036 1.00 48.10 1120 VAL B CA 1
ATOM 20642 C C . VAL B 1 233 ? 8.599 59.016 62.049 1.00 51.13 1120 VAL B C 1
ATOM 20643 O O . VAL B 1 233 ? 9.186 57.942 62.192 1.00 50.56 1120 VAL B O 1
ATOM 20656 N N . ILE B 1 234 ? 7.773 59.271 61.040 1.00 51.77 1121 ILE B N 1
ATOM 20657 C CA . ILE B 1 234 ? 7.598 58.353 59.926 1.00 52.91 1121 ILE B CA 1
ATOM 20658 C C . ILE B 1 234 ? 8.200 59.013 58.696 1.00 53.55 1121 ILE B C 1
ATOM 20659 O O . ILE B 1 234 ? 7.743 60.072 58.270 1.00 52.62 1121 ILE B O 1
ATOM 20675 N N . LYS B 1 235 ? 9.228 58.395 58.126 1.00 50.76 1122 LYS B N 1
ATOM 20676 C CA . LYS B 1 235 ? 9.916 58.982 56.983 1.00 54.43 1122 LYS B CA 1
ATOM 20677 C C . LYS B 1 235 ? 9.952 58.016 55.804 1.00 51.93 1122 LYS B C 1
ATOM 20678 O O . LYS B 1 235 ? 10.398 56.877 55.928 1.00 52.42 1122 LYS B O 1
ATOM 20697 N N . SER B 1 236 ? 9.466 58.487 54.661 1.00 59.09 1123 SER B N 1
ATOM 20698 C CA . SER B 1 236 ? 9.522 57.723 53.424 1.00 60.54 1123 SER B CA 1
ATOM 20699 C C . SER B 1 236 ? 9.678 58.671 52.243 1.00 61.48 1123 SER B C 1
ATOM 20700 O O . SER B 1 236 ? 8.781 59.461 51.953 1.00 59.47 1123 SER B O 1
ATOM 20708 N N . ALA B 1 237 ? 10.818 58.584 51.567 1.00 70.98 1124 ALA B N 1
ATOM 20709 C CA . ALA B 1 237 ? 11.102 59.439 50.423 1.00 70.57 1124 ALA B CA 1
ATOM 20710 C C . ALA B 1 237 ? 10.939 60.917 50.795 1.00 70.14 1124 ALA B C 1
ATOM 20711 O O . ALA B 1 237 ? 11.631 61.417 51.682 1.00 70.86 1124 ALA B O 1
ATOM 20718 N N . GLY B 1 238 ? 10.020 61.612 50.128 1.00 56.65 1125 GLY B N 1
ATOM 20719 C CA . GLY B 1 238 ? 9.872 63.044 50.305 1.00 55.27 1125 GLY B CA 1
ATOM 20720 C C . GLY B 1 238 ? 8.936 63.445 51.428 1.00 50.44 1125 GLY B C 1
ATOM 20721 O O . GLY B 1 238 ? 8.807 64.630 51.738 1.00 51.13 1125 GLY B O 1
ATOM 20725 N N . VAL B 1 239 ? 8.283 62.464 52.040 1.00 53.03 1126 VAL B N 1
ATOM 20726 C CA . VAL B 1 239 ? 7.315 62.741 53.092 1.00 50.17 1126 VAL B CA 1
ATOM 20727 C C . VAL B 1 239 ? 7.900 62.419 54.462 1.00 51.65 1126 VAL B C 1
ATOM 20728 O O . VAL B 1 239 ? 8.434 61.332 54.684 1.00 50.66 1126 VAL B O 1
ATOM 20741 N N . GLU B 1 240 ? 7.787 63.374 55.380 1.00 57.71 1127 GLU B N 1
ATOM 20742 C CA . GLU B 1 240 ? 8.227 63.182 56.756 1.00 56.99 1127 GLU B CA 1
ATOM 20743 C C . GLU B 1 240 ? 7.134 63.652 57.703 1.00 55.07 1127 GLU B C 1
ATOM 20744 O O . GLU B 1 240 ? 6.753 64.822 57.691 1.00 55.81 1127 GLU B O 1
ATOM 20756 N N . LEU B 1 241 ? 6.635 62.731 58.520 1.00 46.88 1128 LEU B N 1
ATOM 20757 C CA . LEU B 1 241 ? 5.515 63.010 59.409 1.00 45.83 1128 LEU B CA 1
ATOM 20758 C C . LEU B 1 241 ? 5.955 62.897 60.866 1.00 45.74 1128 LEU B C 1
ATOM 20759 O O . LEU B 1 241 ? 6.414 61.842 61.303 1.00 46.13 1128 LEU B O 1
ATOM 20775 N N . ARG B 1 242 ? 5.821 63.992 61.609 1.00 45.35 1129 ARG B N 1
ATOM 20776 C CA . ARG B 1 242 ? 6.233 64.032 63.009 1.00 45.41 1129 ARG B CA 1
ATOM 20777 C C . ARG B 1 242 ? 5.048 64.186 63.957 1.00 44.65 1129 ARG B C 1
ATOM 20778 O O . ARG B 1 242 ? 4.046 64.814 63.623 1.00 44.09 1129 ARG B O 1
ATOM 20799 N N . GLY B 1 243 ? 5.172 63.599 65.140 1.00 47.32 1130 GLY B N 1
ATOM 20800 C CA . GLY B 1 243 ? 4.191 63.779 66.192 1.00 47.93 1130 GLY B CA 1
ATOM 20801 C C . GLY B 1 243 ? 2.802 63.279 65.851 1.00 49.55 1130 GLY B C 1
ATOM 20802 O O . GLY B 1 243 ? 1.814 63.981 66.064 1.00 46.11 1130 GLY B O 1
ATOM 20806 N N . LEU B 1 244 ? 2.720 62.061 65.326 1.00 50.51 1131 LEU B N 1
ATOM 20807 C CA . LEU B 1 244 ? 1.429 61.454 65.032 1.00 50.37 1131 LEU B CA 1
ATOM 20808 C C . LEU B 1 244 ? 0.745 61.032 66.327 1.00 50.36 1131 LEU B C 1
ATOM 20809 O O . LEU B 1 244 ? 1.349 60.378 67.177 1.00 50.75 1131 LEU B O 1
ATOM 20825 N N . LYS B 1 245 ? -0.514 61.431 66.474 1.00 42.49 1132 LYS B N 1
ATOM 20826 C CA . LYS B 1 245 ? -1.327 61.024 67.611 1.00 43.94 1132 LYS B CA 1
ATOM 20827 C C . LYS B 1 245 ? -2.611 60.376 67.110 1.00 41.96 1132 LYS B C 1
ATOM 20828 O O . LYS B 1 245 ? -3.375 60.993 66.367 1.00 41.67 1132 LYS B O 1
ATOM 20847 N N . ALA B 1 246 ? -2.848 59.135 67.519 1.00 48.46 1133 ALA B N 1
ATOM 20848 C CA . ALA B 1 246 ? -4.067 58.428 67.143 1.00 49.00 1133 ALA B CA 1
ATOM 20849 C C . ALA B 1 246 ? -4.862 58.057 68.384 1.00 52.05 1133 ALA B C 1
ATOM 20850 O O . ALA B 1 246 ? -4.298 57.599 69.375 1.00 51.30 1133 ALA B O 1
ATOM 20857 N N . ASN B 1 247 ? -6.172 58.264 68.329 1.00 51.65 1134 ASN B N 1
ATOM 20858 C CA . ASN B 1 247 ? -7.048 57.918 69.439 1.00 59.88 1134 ASN B CA 1
ATOM 20859 C C . ASN B 1 247 ? -7.948 56.750 69.071 1.00 60.33 1134 ASN B C 1
ATOM 20860 O O . ASN B 1 247 ? -8.323 56.591 67.911 1.00 53.94 1134 ASN B O 1
ATOM 20871 N N . LEU B 1 248 ? -8.288 55.925 70.054 1.00 76.44 1135 LEU B N 1
ATOM 20872 C CA . LEU B 1 248 ? -9.197 54.814 69.814 1.00 85.59 1135 LEU B CA 1
ATOM 20873 C C . LEU B 1 248 ? -10.580 55.309 69.408 1.00 87.48 1135 LEU B C 1
ATOM 20874 O O . LEU B 1 248 ? -11.152 56.186 70.056 1.00 89.07 1135 LEU B O 1
ATOM 20890 N N . ALA B 1 249 ? -11.104 54.745 68.325 1.00 57.88 1136 ALA B N 1
ATOM 20891 C CA . ALA B 1 249 ? -12.419 55.119 67.822 1.00 67.93 1136 ALA B CA 1
ATOM 20892 C C . ALA B 1 249 ? -13.403 54.008 68.161 1.00 63.29 1136 ALA B C 1
ATOM 20893 O O . ALA B 1 249 ? -13.005 52.857 68.362 1.00 65.50 1136 ALA B O 1
ATOM 20900 N N . GLN B 1 250 ? -14.685 54.351 68.233 1.00 135.40 1137 GLN B N 1
ATOM 20901 C CA . GLN B 1 250 ? -15.709 53.362 68.535 1.00 128.21 1137 GLN B CA 1
ATOM 20902 C C . GLN B 1 250 ? -15.898 52.424 67.349 1.00 121.58 1137 GLN B C 1
ATOM 20903 O O . GLN B 1 250 ? -16.032 52.868 66.209 1.00 121.80 1137 GLN B O 1
ATOM 20917 N N . ARG B 1 251 ? -15.907 51.125 67.629 1.00 81.86 1138 ARG B N 1
ATOM 20918 C CA . ARG B 1 251 ? -16.144 50.118 66.600 1.00 85.83 1138 ARG B CA 1
ATOM 20919 C C . ARG B 1 251 ? -17.601 49.660 66.633 1.00 88.08 1138 ARG B C 1
ATOM 20920 O O . ARG B 1 251 ? -18.135 49.345 67.696 1.00 89.81 1138 ARG B O 1
ATOM 20941 N N . ARG B 1 252 ? -18.241 49.626 65.468 1.00 87.89 1139 ARG B N 1
ATOM 20942 C CA . ARG B 1 252 ? -19.649 49.247 65.377 1.00 91.37 1139 ARG B CA 1
ATOM 20943 C C . ARG B 1 252 ? -19.903 47.845 65.931 1.00 86.40 1139 ARG B C 1
ATOM 20944 O O . ARG B 1 252 ? -19.112 46.932 65.688 1.00 87.04 1139 ARG B O 1
ATOM 20965 N N . PRO B 1 253 ? -21.010 47.667 66.680 1.00 114.29 1140 PRO B N 1
ATOM 20966 C CA . PRO B 1 253 ? -21.387 46.327 67.146 1.00 111.67 1140 PRO B CA 1
ATOM 20967 C C . PRO B 1 253 ? -22.025 45.477 66.049 1.00 117.60 1140 PRO B C 1
ATOM 20968 O O . PRO B 1 253 ? -23.243 45.536 65.879 1.00 122.73 1140 PRO B O 1
ATOM 20979 N N . GLY B 1 254 ? -21.225 44.708 65.319 1.00 90.87 1141 GLY B N 1
ATOM 20980 C CA . GLY B 1 254 ? -21.739 43.902 64.226 1.00 91.04 1141 GLY B CA 1
ATOM 20981 C C . GLY B 1 254 ? -22.930 43.046 64.618 1.00 108.66 1141 GLY B C 1
ATOM 20982 O O . GLY B 1 254 ? -22.958 42.466 65.703 1.00 121.55 1141 GLY B O 1
ATOM 20986 N N . THR B 1 255 ? -23.915 42.970 63.730 1.00 176.66 1142 THR B N 1
ATOM 20987 C CA . THR B 1 255 ? -25.117 42.175 63.968 1.00 164.39 1142 THR B CA 1
ATOM 20988 C C . THR B 1 255 ? -24.922 40.736 63.493 1.00 167.22 1142 THR B C 1
ATOM 20989 O O . THR B 1 255 ? -25.850 40.109 62.983 1.00 173.48 1142 THR B O 1
ATOM 21000 N N . GLN B 1 256 ? -23.709 40.222 63.667 1.00 127.28 1143 GLN B N 1
ATOM 21001 C CA . GLN B 1 256 ? -23.377 38.862 63.262 1.00 128.18 1143 GLN B CA 1
ATOM 21002 C C . GLN B 1 256 ? -23.648 37.929 64.433 1.00 122.79 1143 GLN B C 1
ATOM 21003 O O . GLN B 1 256 ? -22.922 37.938 65.426 1.00 126.42 1143 GLN B O 1
ATOM 21017 N N . ALA B 1 257 ? -24.698 37.123 64.308 1.00 114.38 1144 ALA B N 1
ATOM 21018 C CA . ALA B 1 257 ? -25.109 36.236 65.388 1.00 108.29 1144 ALA B CA 1
ATOM 21019 C C . ALA B 1 257 ? -24.039 35.187 65.687 1.00 105.24 1144 ALA B C 1
ATOM 21020 O O . ALA B 1 257 ? -23.362 34.708 64.774 1.00 103.57 1144 ALA B O 1
ATOM 21027 N N . PRO B 1 258 ? -23.886 34.830 66.975 1.00 71.28 1145 PRO B N 1
ATOM 21028 C CA . PRO B 1 258 ? -22.882 33.853 67.409 1.00 70.31 1145 PRO B CA 1
ATOM 21029 C C . PRO B 1 258 ? -23.196 32.430 66.964 1.00 66.61 1145 PRO B C 1
ATOM 21030 O O . PRO B 1 258 ? -24.363 32.114 66.735 1.00 68.38 1145 PRO B O 1
ATOM 21041 N N . PRO B 1 259 ? -22.167 31.577 66.844 1.00 75.60 1146 PRO B N 1
ATOM 21042 C CA . PRO B 1 259 ? -22.419 30.182 66.474 1.00 69.93 1146 PRO B CA 1
ATOM 21043 C C . PRO B 1 259 ? -23.039 29.405 67.630 1.00 62.65 1146 PRO B C 1
ATOM 21044 O O . PRO B 1 259 ? -22.757 29.709 68.789 1.00 56.72 1146 PRO B O 1
ATOM 21055 N N . THR B 1 260 ? -23.885 28.430 67.319 1.00 78.23 1147 THR B N 1
ATOM 21056 C CA . THR B 1 260 ? -24.499 27.600 68.347 1.00 78.61 1147 THR B CA 1
ATOM 21057 C C . THR B 1 260 ? -23.898 26.200 68.328 1.00 74.94 1147 THR B C 1
ATOM 21058 O O . THR B 1 260 ? -23.303 25.785 67.332 1.00 72.91 1147 THR B O 1
ATOM 21069 N N . LEU B 1 261 ? -24.054 25.479 69.433 1.00 69.39 1148 LEU B N 1
ATOM 21070 C CA . LEU B 1 261 ? -23.556 24.112 69.529 1.00 69.65 1148 LEU B CA 1
ATOM 21071 C C . LEU B 1 261 ? -24.691 23.112 69.713 1.00 65.19 1148 LEU B C 1
ATOM 21072 O O . LEU B 1 261 ? -25.601 23.322 70.517 1.00 63.70 1148 LEU B O 1
ATOM 21088 N N . GLU B 1 262 ? -24.621 22.022 68.956 1.00 67.80 1149 GLU B N 1
ATOM 21089 C CA . GLU B 1 262 ? -25.571 20.926 69.075 1.00 68.99 1149 GLU B CA 1
ATOM 21090 C C . GLU B 1 262 ? -24.803 19.652 69.403 1.00 64.11 1149 GLU B C 1
ATOM 21091 O O . GLU B 1 262 ? -23.851 19.303 68.704 1.00 61.16 1149 GLU B O 1
ATOM 21103 N N . ARG B 1 263 ? -25.205 18.964 70.468 1.00 61.71 1150 ARG B N 1
ATOM 21104 C CA . ARG B 1 263 ? -24.494 17.765 70.896 1.00 61.04 1150 ARG B CA 1
ATOM 21105 C C . ARG B 1 263 ? -25.086 16.510 70.268 1.00 59.49 1150 ARG B C 1
ATOM 21106 O O . ARG B 1 263 ? -26.306 16.364 70.178 1.00 58.93 1150 ARG B O 1
ATOM 21127 N N . TYR B 1 264 ? -24.212 15.603 69.845 1.00 57.79 1151 TYR B N 1
ATOM 21128 C CA . TYR B 1 264 ? -24.643 14.308 69.335 1.00 56.14 1151 TYR B CA 1
ATOM 21129 C C . TYR B 1 264 ? -24.837 13.330 70.484 1.00 57.78 1151 TYR B C 1
ATOM 21130 O O . TYR B 1 264 ? -24.111 13.366 71.478 1.00 57.13 1151 TYR B O 1
ATOM 21148 N N . GLN B 1 265 ? -25.827 12.459 70.338 1.00 52.21 1152 GLN B N 1
ATOM 21149 C CA . GLN B 1 265 ? -26.057 11.390 71.297 1.00 53.38 1152 GLN B CA 1
ATOM 21150 C C . GLN B 1 265 ? -26.825 10.264 70.630 1.00 47.88 1152 GLN B C 1
ATOM 21151 O O . GLN B 1 265 ? -27.485 10.471 69.611 1.00 46.28 1152 GLN B O 1
ATOM 21165 N N . PHE B 1 266 ? -26.749 9.075 71.216 1.00 55.20 1153 PHE B N 1
ATOM 21166 C CA . PHE B 1 266 ? -27.463 7.929 70.677 1.00 52.31 1153 PHE B CA 1
ATOM 21167 C C . PHE B 1 266 ? -28.917 7.983 71.113 1.00 50.99 1153 PHE B C 1
ATOM 21168 O O . PHE B 1 266 ? -29.217 8.062 72.304 1.00 48.30 1153 PHE B O 1
ATOM 21185 N N . VAL B 1 267 ? -29.814 7.961 70.132 1.00 53.02 1154 VAL B N 1
ATOM 21186 C CA . VAL B 1 267 ? -31.247 7.977 70.390 1.00 49.36 1154 VAL B CA 1
ATOM 21187 C C . VAL B 1 267 ? -31.847 6.662 69.904 1.00 45.22 1154 VAL B C 1
ATOM 21188 O O . VAL B 1 267 ? -31.882 6.405 68.700 1.00 44.61 1154 VAL B O 1
ATOM 21201 N N . PRO B 1 268 ? -32.322 5.819 70.835 1.00 45.76 1155 PRO B N 1
ATOM 21202 C CA . PRO B 1 268 ? -32.966 4.576 70.397 1.00 48.44 1155 PRO B CA 1
ATOM 21203 C C . PRO B 1 268 ? -34.181 4.830 69.517 1.00 46.66 1155 PRO B C 1
ATOM 21204 O O . PRO B 1 268 ? -34.908 5.788 69.767 1.00 45.44 1155 PRO B O 1
ATOM 21215 N N . ASN B 1 269 ? -34.402 3.987 68.512 1.00 46.26 1156 ASN B N 1
ATOM 21216 C CA . ASN B 1 269 ? -35.619 4.074 67.716 1.00 46.84 1156 ASN B CA 1
ATOM 21217 C C . ASN B 1 269 ? -36.809 4.020 68.662 1.00 46.51 1156 ASN B C 1
ATOM 21218 O O . ASN B 1 269 ? -37.769 4.777 68.523 1.00 45.65 1156 ASN B O 1
ATOM 21229 N N . ILE B 1 270 ? -36.728 3.118 69.633 1.00 44.06 1157 ILE B N 1
ATOM 21230 C CA . ILE B 1 270 ? -37.758 2.993 70.652 1.00 44.53 1157 ILE B CA 1
ATOM 21231 C C . ILE B 1 270 ? -37.228 3.603 71.942 1.00 44.66 1157 ILE B C 1
ATOM 21232 O O . ILE B 1 270 ? -36.482 2.965 72.682 1.00 45.03 1157 ILE B O 1
ATOM 21248 N N . ASN B 1 271 ? -37.615 4.847 72.201 1.00 44.60 1158 ASN B N 1
ATOM 21249 C CA . ASN B 1 271 ? -37.118 5.578 73.359 1.00 44.92 1158 ASN B CA 1
ATOM 21250 C C . ASN B 1 271 ? -38.244 5.905 74.328 1.00 46.26 1158 ASN B C 1
ATOM 21251 O O . ASN B 1 271 ? -39.147 6.677 74.006 1.00 46.26 1158 ASN B O 1
ATOM 21262 N N . THR B 1 272 ? -38.187 5.309 75.514 1.00 54.69 1159 THR B N 1
ATOM 21263 C CA . THR B 1 272 ? -39.207 5.525 76.534 1.00 59.90 1159 THR B CA 1
ATOM 21264 C C . THR B 1 272 ? -38.753 6.576 77.540 1.00 60.15 1159 THR B C 1
ATOM 21265 O O . THR B 1 272 ? -39.401 6.784 78.565 1.00 60.56 1159 THR B O 1
ATOM 21276 N N . THR B 1 273 ? -37.635 7.233 77.246 1.00 74.27 1160 THR B N 1
ATOM 21277 C CA . THR B 1 273 ? -37.124 8.293 78.106 1.00 75.79 1160 THR B CA 1
ATOM 21278 C C . THR B 1 273 ? -37.205 9.633 77.384 1.00 75.88 1160 THR B C 1
ATOM 21279 O O . THR B 1 273 ? -36.773 9.762 76.237 1.00 75.98 1160 THR B O 1
ATOM 21290 N N . ASP B 1 274 ? -37.765 10.628 78.064 1.00 63.87 1161 ASP B N 1
ATOM 21291 C CA . ASP B 1 274 ? -37.875 11.969 77.506 1.00 63.40 1161 ASP B CA 1
ATOM 21292 C C . ASP B 1 274 ? -36.489 12.512 77.177 1.00 62.40 1161 ASP B C 1
ATOM 21293 O O . ASP B 1 274 ? -35.526 12.262 77.902 1.00 64.57 1161 ASP B O 1
ATOM 21302 N N . LEU B 1 275 ? -36.394 13.259 76.082 1.00 64.50 1162 LEU B N 1
ATOM 21303 C CA . LEU B 1 275 ? -35.110 13.765 75.612 1.00 64.54 1162 LEU B CA 1
ATOM 21304 C C . LEU B 1 275 ? -34.604 14.931 76.463 1.00 71.16 1162 LEU B C 1
ATOM 21305 O O . LEU B 1 275 ? -33.447 15.335 76.347 1.00 71.03 1162 LEU B O 1
ATOM 21321 N N . ASN B 1 276 ? -35.474 15.476 77.307 1.00 69.65 1163 ASN B N 1
ATOM 21322 C CA . ASN B 1 276 ? -35.079 16.522 78.245 1.00 76.78 1163 ASN B CA 1
ATOM 21323 C C . ASN B 1 276 ? -35.976 16.461 79.479 1.00 74.48 1163 ASN B C 1
ATOM 21324 O O . ASN B 1 276 ? -37.078 15.914 79.424 1.00 69.84 1163 ASN B O 1
ATOM 21335 N N . GLU B 1 277 ? -35.512 17.028 80.587 1.00 85.55 1164 GLU B N 1
ATOM 21336 C CA . GLU B 1 277 ? -36.294 17.028 81.819 1.00 93.01 1164 GLU B CA 1
ATOM 21337 C C . GLU B 1 277 ? -37.553 17.871 81.642 1.00 89.56 1164 GLU B C 1
ATOM 21338 O O . GLU B 1 277 ? -38.642 17.473 82.058 1.00 83.10 1164 GLU B O 1
ATOM 21350 N N . ASN B 1 278 ? -37.395 19.038 81.023 1.00 86.33 1165 ASN B N 1
ATOM 21351 C CA . ASN B 1 278 ? -38.521 19.925 80.755 1.00 88.96 1165 ASN B CA 1
ATOM 21352 C C . ASN B 1 278 ? -39.386 19.347 79.639 1.00 85.76 1165 ASN B C 1
ATOM 21353 O O . ASN B 1 278 ? -38.906 19.098 78.533 1.00 85.08 1165 ASN B O 1
ATOM 21364 N N . SER B 1 279 ? -40.663 19.136 79.938 1.00 87.06 1166 SER B N 1
ATOM 21365 C CA . SER B 1 279 ? -41.577 18.487 79.004 1.00 86.49 1166 SER B CA 1
ATOM 21366 C C . SER B 1 279 ? -41.716 19.266 77.697 1.00 83.39 1166 SER B C 1
ATOM 21367 O O . SER B 1 279 ? -41.827 18.670 76.626 1.00 81.58 1166 SER B O 1
ATOM 21375 N N . GLU B 1 280 ? -41.709 20.593 77.784 1.00 91.52 1167 GLU B N 1
ATOM 21376 C CA . GLU B 1 280 ? -41.872 21.427 76.597 1.00 95.52 1167 GLU B CA 1
ATOM 21377 C C . GLU B 1 280 ? -40.663 21.297 75.676 1.00 91.91 1167 GLU B C 1
ATOM 21378 O O . GLU B 1 280 ? -40.811 21.126 74.467 1.00 91.95 1167 GLU B O 1
ATOM 21390 N N . LYS B 1 281 ? -39.467 21.378 76.250 1.00 79.02 1168 LYS B N 1
ATOM 21391 C CA . LYS B 1 281 ? -38.241 21.218 75.476 1.00 78.03 1168 LYS B CA 1
ATOM 21392 C C . LYS B 1 281 ? -38.144 19.805 74.909 1.00 70.63 1168 LYS B C 1
ATOM 21393 O O . LYS B 1 281 ? -37.619 19.598 73.814 1.00 68.71 1168 LYS B O 1
ATOM 21412 N N . ALA B 1 282 ? -38.658 18.838 75.663 1.00 69.26 1169 ALA B N 1
ATOM 21413 C CA . ALA B 1 282 ? -38.618 17.438 75.255 1.00 61.97 1169 ALA B CA 1
ATOM 21414 C C . ALA B 1 282 ? -39.420 17.202 73.978 1.00 59.56 1169 ALA B C 1
ATOM 21415 O O . ALA B 1 282 ? -38.967 16.496 73.074 1.00 57.44 1169 ALA B O 1
ATOM 21422 N N . ARG B 1 283 ? -40.611 17.787 73.906 1.00 57.33 1170 ARG B N 1
ATOM 21423 C CA . ARG B 1 283 ? -41.447 17.641 72.724 1.00 56.26 1170 ARG B CA 1
ATOM 21424 C C . ARG B 1 283 ? -40.747 18.260 71.517 1.00 55.48 1170 ARG B C 1
ATOM 21425 O O . ARG B 1 283 ? -40.702 17.663 70.441 1.00 54.60 1170 ARG B O 1
ATOM 21446 N N . LEU B 1 284 ? -40.203 19.460 71.701 1.00 55.87 1171 LEU B N 1
ATOM 21447 C CA . LEU B 1 284 ? -39.484 20.142 70.631 1.00 58.75 1171 LEU B CA 1
ATOM 21448 C C . LEU B 1 284 ? -38.322 19.291 70.122 1.00 59.55 1171 LEU B C 1
ATOM 21449 O O . LEU B 1 284 ? -38.102 19.186 68.915 1.00 57.99 1171 LEU B O 1
ATOM 21465 N N . HIS B 1 285 ? -37.581 18.685 71.044 1.00 55.58 1172 HIS B N 1
ATOM 21466 C CA . HIS B 1 285 ? -36.483 17.800 70.673 1.00 57.82 1172 HIS B CA 1
ATOM 21467 C C . HIS B 1 285 ? -37.001 16.592 69.897 1.00 53.02 1172 HIS B C 1
ATOM 21468 O O . HIS B 1 285 ? -36.399 16.179 68.906 1.00 45.10 1172 HIS B O 1
ATOM 21482 N N . ALA B 1 286 ? -38.113 16.024 70.356 1.00 53.83 1173 ALA B N 1
ATOM 21483 C CA . ALA B 1 286 ? -38.722 14.881 69.683 1.00 52.60 1173 ALA B CA 1
ATOM 21484 C C . ALA B 1 286 ? -39.045 15.227 68.233 1.00 53.80 1173 ALA B C 1
ATOM 21485 O O . ALA B 1 286 ? -38.764 14.447 67.320 1.00 52.15 1173 ALA B O 1
ATOM 21492 N N . LEU B 1 287 ? -39.631 16.403 68.031 1.00 49.86 1174 LEU B N 1
ATOM 21493 C CA . LEU B 1 287 ? -39.947 16.891 66.692 1.00 51.97 1174 LEU B CA 1
ATOM 21494 C C . LEU B 1 287 ? -38.658 17.142 65.926 1.00 49.69 1174 LEU B C 1
ATOM 21495 O O . LEU B 1 287 ? -38.574 16.907 64.719 1.00 47.65 1174 LEU B O 1
ATOM 21511 N N . ASP B 1 288 ? -37.661 17.645 66.643 1.00 66.30 1175 ASP B N 1
ATOM 21512 C CA . ASP B 1 288 ? -36.351 17.910 66.072 1.00 66.31 1175 ASP B CA 1
ATOM 21513 C C . ASP B 1 288 ? -35.706 16.614 65.577 1.00 63.27 1175 ASP B C 1
ATOM 21514 O O . ASP B 1 288 ? -35.131 16.568 64.490 1.00 63.61 1175 ASP B O 1
ATOM 21523 N N . VAL B 1 289 ? -35.816 15.561 66.381 1.00 46.10 1176 VAL B N 1
ATOM 21524 C CA . VAL B 1 289 ? -35.253 14.263 66.031 1.00 42.65 1176 VAL B CA 1
ATOM 21525 C C . VAL B 1 289 ? -35.977 13.667 64.829 1.00 42.13 1176 VAL B C 1
ATOM 21526 O O . VAL B 1 289 ? -35.349 13.084 63.943 1.00 42.10 1176 VAL B O 1
ATOM 21539 N N . ALA B 1 290 ? -37.297 13.803 64.806 1.00 43.53 1177 ALA B N 1
ATOM 21540 C CA . ALA B 1 290 ? -38.100 13.219 63.741 1.00 42.77 1177 ALA B CA 1
ATOM 21541 C C . ALA B 1 290 ? -37.721 13.824 62.391 1.00 42.82 1177 ALA B C 1
ATOM 21542 O O . ALA B 1 290 ? -37.446 13.101 61.431 1.00 43.01 1177 ALA B O 1
ATOM 21549 N N . ILE B 1 291 ? -37.683 15.152 62.329 1.00 44.66 1178 ILE B N 1
ATOM 21550 C CA . ILE B 1 291 ? -37.366 15.853 61.089 1.00 43.18 1178 ILE B CA 1
ATOM 21551 C C . ILE B 1 291 ? -35.952 15.493 60.650 1.00 42.67 1178 ILE B C 1
ATOM 21552 O O . ILE B 1 291 ? -35.683 15.361 59.455 1.00 42.98 1178 ILE B O 1
ATOM 21568 N N . GLN B 1 292 ? -35.050 15.333 61.612 1.00 45.65 1179 GLN B N 1
ATOM 21569 C CA . GLN B 1 292 ? -33.683 14.926 61.302 1.00 46.86 1179 GLN B CA 1
ATOM 21570 C C . GLN B 1 292 ? -33.654 13.581 60.572 1.00 46.85 1179 GLN B C 1
ATOM 21571 O O . GLN B 1 292 ? -32.956 13.432 59.571 1.00 49.18 1179 GLN B O 1
ATOM 21585 N N . VAL B 1 293 ? -34.425 12.614 61.065 1.00 42.52 1180 VAL B N 1
ATOM 21586 C CA . VAL B 1 293 ? -34.461 11.282 60.466 1.00 42.87 1180 VAL B CA 1
ATOM 21587 C C . VAL B 1 293 ? -34.982 11.348 59.036 1.00 43.39 1180 VAL B C 1
ATOM 21588 O O . VAL B 1 293 ? -34.464 10.670 58.148 1.00 43.82 1180 VAL B O 1
ATOM 21601 N N . ILE B 1 294 ? -35.999 12.174 58.815 1.00 46.64 1181 ILE B N 1
ATOM 21602 C CA . ILE B 1 294 ? -36.604 12.300 57.495 1.00 49.08 1181 ILE B CA 1
ATOM 21603 C C . ILE B 1 294 ? -35.600 12.902 56.516 1.00 52.11 1181 ILE B C 1
ATOM 21604 O O . ILE B 1 294 ? -35.429 12.401 55.405 1.00 53.04 1181 ILE B O 1
ATOM 21620 N N . ILE B 1 295 ? -34.942 13.979 56.929 1.00 55.81 1182 ILE B N 1
ATOM 21621 C CA . ILE B 1 295 ? -33.944 14.627 56.090 1.00 58.04 1182 ILE B CA 1
ATOM 21622 C C . ILE B 1 295 ? -32.855 13.617 55.755 1.00 59.99 1182 ILE B C 1
ATOM 21623 O O . ILE B 1 295 ? -32.428 13.500 54.607 1.00 60.60 1182 ILE B O 1
ATOM 21639 N N . GLU B 1 296 ? -32.411 12.889 56.771 1.00 57.07 1183 GLU B N 1
ATOM 21640 C CA . GLU B 1 296 ? -31.374 11.882 56.602 1.00 58.24 1183 GLU B CA 1
ATOM 21641 C C . GLU B 1 296 ? -31.781 10.841 55.558 1.00 55.86 1183 GLU B C 1
ATOM 21642 O O . GLU B 1 296 ? -30.930 10.287 54.859 1.00 54.89 1183 GLU B O 1
ATOM 21654 N N . ASN B 1 297 ? -33.082 10.585 55.451 1.00 55.21 1184 ASN B N 1
ATOM 21655 C CA . ASN B 1 297 ? -33.592 9.546 54.556 1.00 57.54 1184 ASN B CA 1
ATOM 21656 C C . ASN B 1 297 ? -34.480 10.104 53.445 1.00 65.69 1184 ASN B C 1
ATOM 21657 O O . ASN B 1 297 ? -35.484 9.489 53.079 1.00 63.96 1184 ASN B O 1
ATOM 21668 N N . SER B 1 298 ? -34.118 11.268 52.916 1.00 87.12 1185 SER B N 1
ATOM 21669 C CA . SER B 1 298 ? -34.838 11.842 51.784 1.00 91.00 1185 SER B CA 1
ATOM 21670 C C . SER B 1 298 ? -33.933 11.948 50.560 1.00 98.25 1185 SER B C 1
ATOM 21671 O O . SER B 1 298 ? -34.227 12.690 49.623 1.00 97.15 1185 SER B O 1
ATOM 21679 N N . SER B 1 299 ? -32.837 11.196 50.575 1.00 121.00 1186 SER B N 1
ATOM 21680 C CA . SER B 1 299 ? -31.874 11.207 49.482 1.00 123.35 1186 SER B CA 1
ATOM 21681 C C . SER B 1 299 ? -31.413 12.641 49.193 1.00 123.64 1186 SER B C 1
ATOM 21682 O O . SER B 1 299 ? -31.183 13.418 50.121 1.00 123.65 1186 SER B O 1
ATOM 21690 N N . GLY B 1 300 ? -31.279 12.988 47.914 1.00 128.01 1187 GLY B N 1
ATOM 21691 C CA . GLY B 1 300 ? -30.826 14.310 47.521 1.00 129.33 1187 GLY B CA 1
ATOM 21692 C C . GLY B 1 300 ? -31.955 15.250 47.142 1.00 131.91 1187 GLY B C 1
ATOM 21693 O O . GLY B 1 300 ? -31.975 15.788 46.035 1.00 135.78 1187 GLY B O 1
ATOM 21697 N N . ALA B 1 301 ? -32.893 15.454 48.062 1.00 95.87 1188 ALA B N 1
ATOM 21698 C CA . ALA B 1 301 ? -34.021 16.347 47.819 1.00 97.97 1188 ALA B CA 1
ATOM 21699 C C . ALA B 1 301 ? -33.586 17.799 47.990 1.00 97.94 1188 ALA B C 1
ATOM 21700 O O . ALA B 1 301 ? -32.926 18.145 48.971 1.00 96.23 1188 ALA B O 1
ATOM 21707 N N . VAL B 1 302 ? -33.960 18.647 47.036 1.00 105.03 1189 VAL B N 1
ATOM 21708 C CA . VAL B 1 302 ? -33.606 20.061 47.098 1.00 102.16 1189 VAL B CA 1
ATOM 21709 C C . VAL B 1 302 ? -34.709 20.836 47.811 1.00 94.58 1189 VAL B C 1
ATOM 21710 O O . VAL B 1 302 ? -34.448 21.844 48.471 1.00 88.31 1189 VAL B O 1
ATOM 21723 N N . LYS B 1 303 ? -35.941 20.358 47.672 1.00 114.66 1190 LYS B N 1
ATOM 21724 C CA . LYS B 1 303 ? -37.074 20.911 48.403 1.00 109.45 1190 LYS B CA 1
ATOM 21725 C C . LYS B 1 303 ? -37.732 19.799 49.208 1.00 99.63 1190 LYS B C 1
ATOM 21726 O O . LYS B 1 303 ? -37.883 18.680 48.717 1.00 100.22 1190 LYS B O 1
ATOM 21745 N N . LEU B 1 304 ? -38.127 20.109 50.439 1.00 63.99 1191 LEU B N 1
ATOM 21746 C CA . LEU B 1 304 ? -38.752 19.118 51.306 1.00 62.08 1191 LEU B CA 1
ATOM 21747 C C . LEU B 1 304 ? -40.204 19.494 51.555 1.00 63.10 1191 LEU B C 1
ATOM 21748 O O . LEU B 1 304 ? -40.497 20.516 52.173 1.00 64.09 1191 LEU B O 1
ATOM 21764 N N . LYS B 1 305 ? -41.106 18.646 51.072 1.00 77.35 1192 LYS B N 1
ATOM 21765 C CA . LYS B 1 305 ? -42.534 18.922 51.128 1.00 73.99 1192 LYS B CA 1
ATOM 21766 C C . LYS B 1 305 ? -43.184 18.228 52.322 1.00 72.41 1192 LYS B C 1
ATOM 21767 O O . LYS B 1 305 ? -42.959 17.041 52.565 1.00 70.30 1192 LYS B O 1
ATOM 21786 N N . GLY B 1 306 ? -43.992 18.977 53.064 1.00 64.92 1193 GLY B N 1
ATOM 21787 C CA . GLY B 1 306 ? -44.702 18.435 54.207 1.00 59.86 1193 GLY B CA 1
ATOM 21788 C C . GLY B 1 306 ? -45.956 19.220 54.538 1.00 54.60 1193 GLY B C 1
ATOM 21789 O O . GLY B 1 306 ? -46.136 20.345 54.073 1.00 54.93 1193 GLY B O 1
ATOM 21793 N N . VAL B 1 307 ? -46.830 18.620 55.339 1.00 61.92 1194 VAL B N 1
ATOM 21794 C CA . VAL B 1 307 ? -48.055 19.282 55.770 1.00 63.58 1194 VAL B CA 1
ATOM 21795 C C . VAL B 1 307 ? -48.333 18.960 57.234 1.00 62.85 1194 VAL B C 1
ATOM 21796 O O . VAL B 1 307 ? -47.799 17.995 57.781 1.00 60.73 1194 VAL B O 1
ATOM 21809 N N . GLU B 1 308 ? -49.166 19.782 57.861 1.00 58.32 1195 GLU B N 1
ATOM 21810 C CA . GLU B 1 308 ? -49.600 19.546 59.231 1.00 58.34 1195 GLU B CA 1
ATOM 21811 C C . GLU B 1 308 ? -51.119 19.581 59.294 1.00 63.90 1195 GLU B C 1
ATOM 21812 O O . GLU B 1 308 ? -51.734 20.606 59.004 1.00 68.71 1195 GLU B O 1
ATOM 21824 N N . LEU B 1 309 ? -51.721 18.463 59.683 1.00 58.34 1196 LEU B N 1
ATOM 21825 C CA . LEU B 1 309 ? -53.167 18.400 59.831 1.00 61.06 1196 LEU B CA 1
ATOM 21826 C C . LEU B 1 309 ? -53.581 19.137 61.097 1.00 62.16 1196 LEU B C 1
ATOM 21827 O O . LEU B 1 309 ? -53.114 18.818 62.190 1.00 59.32 1196 LEU B O 1
ATOM 21843 N N . ALA B 1 310 ? -54.457 20.126 60.944 1.00 77.62 1197 ALA B N 1
ATOM 21844 C CA . ALA B 1 310 ? -54.835 20.981 62.061 1.00 78.29 1197 ALA B CA 1
ATOM 21845 C C . ALA B 1 310 ? -56.346 21.049 62.214 1.00 80.00 1197 ALA B C 1
ATOM 21846 O O . ALA B 1 310 ? -56.904 22.106 62.508 1.00 78.66 1197 ALA B O 1
ATOM 21853 N N . ASN B 1 311 ? -57.005 19.912 62.022 1.00 77.99 1198 ASN B N 1
ATOM 21854 C CA . ASN B 1 311 ? -58.447 19.831 62.202 1.00 83.20 1198 ASN B CA 1
ATOM 21855 C C . ASN B 1 311 ? -58.760 19.451 63.642 1.00 79.53 1198 ASN B C 1
ATOM 21856 O O . ASN B 1 311 ? -58.335 18.402 64.129 1.00 77.50 1198 ASN B O 1
ATOM 21867 N N . GLY B 1 312 ? -59.506 20.316 64.317 1.00 85.98 1199 GLY B N 1
ATOM 21868 C CA . GLY B 1 312 ? -59.860 20.108 65.707 1.00 83.72 1199 GLY B CA 1
ATOM 21869 C C . GLY B 1 312 ? -58.722 20.455 66.646 1.00 78.18 1199 GLY B C 1
ATOM 21870 O O . GLY B 1 312 ? -58.571 19.848 67.705 1.00 79.94 1199 GLY B O 1
ATOM 21874 N N . ARG B 1 313 ? -57.925 21.443 66.252 1.00 63.22 1200 ARG B N 1
ATOM 21875 C CA . ARG B 1 313 ? -56.806 21.900 67.068 1.00 60.78 1200 ARG B CA 1
ATOM 21876 C C . ARG B 1 313 ? -56.785 23.420 67.120 1.00 61.99 1200 ARG B C 1
ATOM 21877 O O . ARG B 1 313 ? -57.278 24.086 66.211 1.00 62.54 1200 ARG B O 1
ATOM 21898 N N . ASN B 1 314 ? -56.231 23.964 68.196 1.00 72.92 1201 ASN B N 1
ATOM 21899 C CA . ASN B 1 314 ? -56.087 25.407 68.327 1.00 79.87 1201 ASN B CA 1
ATOM 21900 C C . ASN B 1 314 ? -54.995 25.899 67.377 1.00 87.98 1201 ASN B C 1
ATOM 21901 O O . ASN B 1 314 ? -53.908 25.326 67.346 1.00 86.64 1201 ASN B O 1
ATOM 21912 N N . PRO B 1 315 ? -55.276 26.953 66.590 1.00 80.01 1202 PRO B N 1
ATOM 21913 C CA . PRO B 1 315 ? -54.240 27.447 65.671 1.00 79.65 1202 PRO B CA 1
ATOM 21914 C C . PRO B 1 315 ? -52.915 27.839 66.334 1.00 74.66 1202 PRO B C 1
ATOM 21915 O O . PRO B 1 315 ? -51.881 27.838 65.665 1.00 73.27 1202 PRO B O 1
ATOM 21926 N N . ASP B 1 316 ? -52.943 28.158 67.624 1.00 112.17 1203 ASP B N 1
ATOM 21927 C CA . ASP B 1 316 ? -51.765 28.685 68.309 1.00 109.97 1203 ASP B CA 1
ATOM 21928 C C . ASP B 1 316 ? -50.692 27.623 68.551 1.00 102.86 1203 ASP B C 1
ATOM 21929 O O . ASP B 1 316 ? -49.498 27.908 68.455 1.00 102.38 1203 ASP B O 1
ATOM 21938 N N . VAL B 1 317 ? -51.118 26.405 68.865 1.00 77.51 1204 VAL B N 1
ATOM 21939 C CA . VAL B 1 317 ? -50.194 25.344 69.262 1.00 67.83 1204 VAL B CA 1
ATOM 21940 C C . VAL B 1 317 ? -49.512 24.685 68.062 1.00 65.34 1204 VAL B C 1
ATOM 21941 O O . VAL B 1 317 ? -48.633 23.842 68.239 1.00 63.33 1204 VAL B O 1
ATOM 21954 N N . LEU B 1 318 ? -49.913 25.056 66.849 1.00 60.81 1205 LEU B N 1
ATOM 21955 C CA . LEU B 1 318 ? -49.367 24.429 65.646 1.00 61.16 1205 LEU B CA 1
ATOM 21956 C C . LEU B 1 318 ? -47.845 24.494 65.596 1.00 62.19 1205 LEU B C 1
ATOM 21957 O O . LEU B 1 318 ? -47.234 25.453 66.069 1.00 62.37 1205 LEU B O 1
ATOM 21973 N N . VAL B 1 319 ? -47.247 23.463 65.003 1.00 55.16 1206 VAL B N 1
ATOM 21974 C CA . VAL B 1 319 ? -45.796 23.313 64.974 1.00 52.85 1206 VAL B CA 1
ATOM 21975 C C . VAL B 1 319 ? -45.222 23.635 63.597 1.00 48.91 1206 VAL B C 1
ATOM 21976 O O . VAL B 1 319 ? -44.006 23.643 63.420 1.00 47.43 1206 VAL B O 1
ATOM 21989 N N . ALA B 1 320 ? -46.098 23.898 62.630 1.00 55.66 1207 ALA B N 1
ATOM 21990 C CA . ALA B 1 320 ? -45.687 24.108 61.242 1.00 56.53 1207 ALA B CA 1
ATOM 21991 C C . ALA B 1 320 ? -44.434 24.973 61.140 1.00 57.26 1207 ALA B C 1
ATOM 21992 O O . ALA B 1 320 ? -43.489 24.623 60.434 1.00 56.42 1207 ALA B O 1
ATOM 21999 N N . ASN B 1 321 ? -44.432 26.102 61.843 1.00 57.93 1208 ASN B N 1
ATOM 22000 C CA . ASN B 1 321 ? -43.294 27.015 61.820 1.00 57.90 1208 ASN B CA 1
ATOM 22001 C C . ASN B 1 321 ? -42.024 26.333 62.312 1.00 59.98 1208 ASN B C 1
ATOM 22002 O O . ASN B 1 321 ? -40.973 26.424 61.677 1.00 59.14 1208 ASN B O 1
ATOM 22013 N N . ARG B 1 322 ? -42.130 25.634 63.437 1.00 73.53 1209 ARG B N 1
ATOM 22014 C CA . ARG B 1 322 ? -40.973 24.976 64.030 1.00 77.94 1209 ARG B CA 1
ATOM 22015 C C . ARG B 1 322 ? -40.384 23.972 63.047 1.00 74.21 1209 ARG B C 1
ATOM 22016 O O . ARG B 1 322 ? -39.167 23.855 62.917 1.00 77.18 1209 ARG B O 1
ATOM 22037 N N . LEU B 1 323 ? -41.258 23.251 62.354 1.00 65.07 1210 LEU B N 1
ATOM 22038 C CA . LEU B 1 323 ? -40.826 22.255 61.385 1.00 59.56 1210 LEU B CA 1
ATOM 22039 C C . LEU B 1 323 ? -40.049 22.915 60.251 1.00 59.62 1210 LEU B C 1
ATOM 22040 O O . LEU B 1 323 ? -38.932 22.507 59.931 1.00 59.06 1210 LEU B O 1
ATOM 22056 N N . LEU B 1 324 ? -40.645 23.941 59.650 1.00 57.93 1211 LEU B N 1
ATOM 22057 C CA . LEU B 1 324 ? -40.003 24.667 58.562 1.00 57.93 1211 LEU B CA 1
ATOM 22058 C C . LEU B 1 324 ? -38.709 25.306 59.049 1.00 57.22 1211 LEU B C 1
ATOM 22059 O O . LEU B 1 324 ? -37.745 25.436 58.294 1.00 53.52 1211 LEU B O 1
ATOM 22075 N N . GLN B 1 325 ? -38.693 25.696 60.320 1.00 63.81 1212 GLN B N 1
ATOM 22076 C CA . GLN B 1 325 ? -37.527 26.340 60.908 1.00 70.07 1212 GLN B CA 1
ATOM 22077 C C . GLN B 1 325 ? -36.351 25.370 60.988 1.00 66.43 1212 GLN B C 1
ATOM 22078 O O . GLN B 1 325 ? -35.206 25.745 60.734 1.00 63.18 1212 GLN B O 1
ATOM 22092 N N . ILE B 1 326 ? -36.643 24.120 61.330 1.00 67.83 1213 ILE B N 1
ATOM 22093 C CA . ILE B 1 326 ? -35.620 23.084 61.403 1.00 63.89 1213 ILE B CA 1
ATOM 22094 C C . ILE B 1 326 ? -35.104 22.748 60.011 1.00 61.07 1213 ILE B C 1
ATOM 22095 O O . ILE B 1 326 ? -33.900 22.603 59.804 1.00 57.85 1213 ILE B O 1
ATOM 22111 N N . ILE B 1 327 ? -36.023 22.612 59.062 1.00 51.38 1214 ILE B N 1
ATOM 22112 C CA . ILE B 1 327 ? -35.663 22.241 57.701 1.00 57.73 1214 ILE B CA 1
ATOM 22113 C C . ILE B 1 327 ? -34.774 23.307 57.071 1.00 66.57 1214 ILE B C 1
ATOM 22114 O O . ILE B 1 327 ? -33.638 23.028 56.689 1.00 64.88 1214 ILE B O 1
ATOM 22130 N N . GLU B 1 328 ? -35.292 24.527 56.961 1.00 86.00 1215 GLU B N 1
ATOM 22131 C CA . GLU B 1 328 ? -34.542 25.622 56.352 1.00 91.40 1215 GLU B CA 1
ATOM 22132 C C . GLU B 1 328 ? -33.209 25.848 57.061 1.00 90.21 1215 GLU B C 1
ATOM 22133 O O . GLU B 1 328 ? -32.218 26.225 56.433 1.00 88.93 1215 GLU B O 1
ATOM 22145 N N . GLY B 1 329 ? -33.189 25.617 58.370 1.00 107.96 1216 GLY B N 1
ATOM 22146 C CA . GLY B 1 329 ? -31.979 25.782 59.155 1.00 107.40 1216 GLY B CA 1
ATOM 22147 C C . GLY B 1 329 ? -30.833 24.925 58.650 1.00 108.69 1216 GLY B C 1
ATOM 22148 O O . GLY B 1 329 ? -29.694 25.382 58.572 1.00 105.88 1216 GLY B O 1
ATOM 22152 N N . GLU B 1 330 ? -31.135 23.676 58.313 1.00 123.98 1217 GLU B N 1
ATOM 22153 C CA . GLU B 1 330 ? -30.132 22.773 57.762 1.00 128.24 1217 GLU B CA 1
ATOM 22154 C C . GLU B 1 330 ? -29.654 23.321 56.418 1.00 134.96 1217 GLU B C 1
ATOM 22155 O O . GLU B 1 330 ? -30.471 23.737 55.596 1.00 136.75 1217 GLU B O 1
ATOM 22167 N N . PRO B 1 331 ? -28.330 23.324 56.187 1.00 104.09 1218 PRO B N 1
ATOM 22168 C CA . PRO B 1 331 ? -27.791 23.952 54.974 1.00 103.79 1218 PRO B CA 1
ATOM 22169 C C . PRO B 1 331 ? -28.315 23.392 53.650 1.00 96.29 1218 PRO B C 1
ATOM 22170 O O . PRO B 1 331 ? -28.722 22.234 53.566 1.00 97.74 1218 PRO B O 1
ATOM 22181 N N . VAL B 1 332 ? -28.279 24.246 52.629 1.00 133.23 1219 VAL B N 1
ATOM 22182 C CA . VAL B 1 332 ? -28.671 23.915 51.257 1.00 128.76 1219 VAL B CA 1
ATOM 22183 C C . VAL B 1 332 ? -29.937 23.052 51.199 1.00 130.79 1219 VAL B C 1
ATOM 22184 O O . VAL B 1 332 ? -29.968 22.001 50.559 1.00 135.21 1219 VAL B O 1
ATOM 22197 N N . LEU B 1 333 ? -30.991 23.512 51.866 1.00 99.34 1220 LEU B N 1
ATOM 22198 C CA . LEU B 1 333 ? -32.275 22.824 51.817 1.00 97.37 1220 LEU B CA 1
ATOM 22199 C C . LEU B 1 333 ? -33.393 23.780 52.215 1.00 93.67 1220 LEU B C 1
ATOM 22200 O O . LEU B 1 333 ? -33.309 24.450 53.245 1.00 91.23 1220 LEU B O 1
ATOM 22216 N N . THR B 1 334 ? -34.438 23.837 51.395 1.00 102.90 1221 THR B N 1
ATOM 22217 C CA . THR B 1 334 ? -35.592 24.680 51.680 1.00 104.46 1221 THR B CA 1
ATOM 22218 C C . THR B 1 334 ? -36.842 23.816 51.771 1.00 98.29 1221 THR B C 1
ATOM 22219 O O . THR B 1 334 ? -36.910 22.743 51.171 1.00 102.07 1221 THR B O 1
ATOM 22230 N N . GLY B 1 335 ? -37.831 24.291 52.521 1.00 80.35 1222 GLY B N 1
ATOM 22231 C CA . GLY B 1 335 ? -39.011 23.501 52.811 1.00 73.80 1222 GLY B CA 1
ATOM 22232 C C . GLY B 1 335 ? -40.307 24.067 52.270 1.00 70.21 1222 GLY B C 1
ATOM 22233 O O . GLY B 1 335 ? -40.508 25.280 52.233 1.00 74.87 1222 GLY B O 1
ATOM 22237 N N . ASP B 1 336 ? -41.191 23.168 51.852 1.00 70.15 1223 ASP B N 1
ATOM 22238 C CA . ASP B 1 336 ? -42.539 23.531 51.446 1.00 64.17 1223 ASP B CA 1
ATOM 22239 C C . ASP B 1 336 ? -43.522 22.977 52.471 1.00 58.70 1223 ASP B C 1
ATOM 22240 O O . ASP B 1 336 ? -44.043 21.875 52.312 1.00 59.90 1223 ASP B O 1
ATOM 22249 N N . VAL B 1 337 ? -43.770 23.753 53.521 1.00 57.33 1224 VAL B N 1
ATOM 22250 C CA . VAL B 1 337 ? -44.628 23.320 54.616 1.00 51.32 1224 VAL B CA 1
ATOM 22251 C C . VAL B 1 337 ? -45.980 24.012 54.534 1.00 52.00 1224 VAL B C 1
ATOM 22252 O O . VAL B 1 337 ? -46.059 25.214 54.278 1.00 52.94 1224 VAL B O 1
ATOM 22265 N N . ALA B 1 338 ? -47.044 23.245 54.750 1.00 52.59 1225 ALA B N 1
ATOM 22266 C CA . ALA B 1 338 ? -48.396 23.785 54.706 1.00 54.07 1225 ALA B CA 1
ATOM 22267 C C . ALA B 1 338 ? -49.218 23.313 55.896 1.00 54.10 1225 ALA B C 1
ATOM 22268 O O . ALA B 1 338 ? -48.932 22.278 56.493 1.00 53.16 1225 ALA B O 1
ATOM 22275 N N . VAL B 1 339 ? -50.240 24.089 56.235 1.00 59.61 1226 VAL B N 1
ATOM 22276 C CA . VAL B 1 339 ? -51.184 23.721 57.279 1.00 60.24 1226 VAL B CA 1
ATOM 22277 C C . VAL B 1 339 ? -52.533 23.439 56.637 1.00 62.62 1226 VAL B C 1
ATOM 22278 O O . VAL B 1 339 ? -53.098 24.303 55.964 1.00 66.76 1226 VAL B O 1
ATOM 22291 N N . VAL B 1 340 ? -53.048 22.232 56.836 1.00 57.40 1227 VAL B N 1
ATOM 22292 C CA . VAL B 1 340 ? -54.318 21.856 56.232 1.00 59.01 1227 VAL B CA 1
ATOM 22293 C C . VAL B 1 340 ? -55.451 22.076 57.229 1.00 60.10 1227 VAL B C 1
ATOM 22294 O O . VAL B 1 340 ? -55.387 21.607 58.366 1.00 59.38 1227 VAL B O 1
ATOM 22307 N N . THR B 1 341 ? -56.488 22.788 56.790 1.00 68.11 1228 THR B N 1
ATOM 22308 C CA . THR B 1 341 ? -57.634 23.090 57.644 1.00 71.00 1228 THR B CA 1
ATOM 22309 C C . THR B 1 341 ? -58.970 22.888 56.932 1.00 75.50 1228 THR B C 1
ATOM 22310 O O . THR B 1 341 ? -59.158 23.325 55.797 1.00 76.11 1228 THR B O 1
ATOM 22321 N N . SER B 1 342 ? -59.886 22.205 57.609 1.00 69.94 1229 SER B N 1
ATOM 22322 C CA . SER B 1 342 ? -61.236 21.987 57.103 1.00 74.57 1229 SER B CA 1
ATOM 22323 C C . SER B 1 342 ? -62.245 22.919 57.786 1.00 76.08 1229 SER B C 1
ATOM 22324 O O . SER B 1 342 ? -63.400 23.009 57.370 1.00 75.78 1229 SER B O 1
ATOM 22332 N N . ASN B 1 343 ? -61.799 23.605 58.835 1.00 78.79 1230 ASN B N 1
ATOM 22333 C CA . ASN B 1 343 ? -62.686 24.379 59.704 1.00 80.14 1230 ASN B CA 1
ATOM 22334 C C . ASN B 1 343 ? -62.787 25.862 59.340 1.00 79.76 1230 ASN B C 1
ATOM 22335 O O . ASN B 1 343 ? -63.169 26.683 60.177 1.00 75.74 1230 ASN B O 1
ATOM 22346 N N . ASN B 1 344 ? -62.451 26.200 58.099 1.00 95.60 1231 ASN B N 1
ATOM 22347 C CA . ASN B 1 344 ? -62.570 27.573 57.611 1.00 95.60 1231 ASN B CA 1
ATOM 22348 C C . ASN B 1 344 ? -61.984 28.593 58.580 1.00 91.18 1231 ASN B C 1
ATOM 22349 O O . ASN B 1 344 ? -62.579 29.645 58.814 1.00 92.36 1231 ASN B O 1
ATOM 22360 N N . ASN B 1 345 ? -60.824 28.279 59.148 1.00 74.27 1232 ASN B N 1
ATOM 22361 C CA . ASN B 1 345 ? -60.109 29.237 59.980 1.00 71.95 1232 ASN B CA 1
ATOM 22362 C C . ASN B 1 345 ? -58.787 29.599 59.313 1.00 68.70 1232 ASN B C 1
ATOM 22363 O O . ASN B 1 345 ? -57.765 29.761 59.979 1.00 67.06 1232 ASN B O 1
ATOM 22374 N N . GLU B 1 346 ? -58.822 29.721 57.989 1.00 80.29 1233 GLU B N 1
ATOM 22375 C CA . GLU B 1 346 ? -57.631 30.039 57.210 1.00 80.16 1233 GLU B CA 1
ATOM 22376 C C . GLU B 1 346 ? -57.039 31.378 57.641 1.00 79.33 1233 GLU B C 1
ATOM 22377 O O . GLU B 1 346 ? -55.848 31.474 57.937 1.00 78.34 1233 GLU B O 1
ATOM 22389 N N . GLU B 1 347 ? -57.877 32.410 57.661 1.00 80.51 1234 GLU B N 1
ATOM 22390 C CA . GLU B 1 347 ? -57.440 33.751 58.033 1.00 81.72 1234 GLU B CA 1
ATOM 22391 C C . GLU B 1 347 ? -56.789 33.738 59.416 1.00 76.74 1234 GLU B C 1
ATOM 22392 O O . GLU B 1 347 ? -55.772 34.394 59.642 1.00 76.57 1234 GLU B O 1
ATOM 22404 N N . THR B 1 348 ? -57.381 32.980 60.333 1.00 68.65 1235 THR B N 1
ATOM 22405 C CA . THR B 1 348 ? -56.858 32.855 61.690 1.00 67.55 1235 THR B CA 1
ATOM 22406 C C . THR B 1 348 ? -55.494 32.160 61.680 1.00 64.95 1235 THR B C 1
ATOM 22407 O O . THR B 1 348 ? -54.551 32.607 62.335 1.00 63.78 1235 THR B O 1
ATOM 22418 N N . ILE B 1 349 ? -55.402 31.060 60.939 1.00 64.17 1236 ILE B N 1
ATOM 22419 C CA . ILE B 1 349 ? -54.169 30.287 60.857 1.00 61.91 1236 ILE B CA 1
ATOM 22420 C C . ILE B 1 349 ? -53.080 31.127 60.200 1.00 61.02 1236 ILE B C 1
ATOM 22421 O O . ILE B 1 349 ? -51.928 31.111 60.631 1.00 59.38 1236 ILE B O 1
ATOM 22437 N N . THR B 1 350 ? -53.446 31.837 59.138 1.00 68.08 1237 THR B N 1
ATOM 22438 C CA . THR B 1 350 ? -52.488 32.645 58.397 1.00 70.67 1237 THR B CA 1
ATOM 22439 C C . THR B 1 350 ? -51.824 33.650 59.332 1.00 71.05 1237 THR B C 1
ATOM 22440 O O . THR B 1 350 ? -50.624 33.912 59.233 1.00 67.65 1237 THR B O 1
ATOM 22451 N N . ALA B 1 351 ? -52.617 34.211 60.241 1.00 72.23 1238 ALA B N 1
ATOM 22452 C CA . ALA B 1 351 ? -52.117 35.190 61.199 1.00 71.48 1238 ALA B CA 1
ATOM 22453 C C . ALA B 1 351 ? -51.202 34.532 62.228 1.00 71.91 1238 ALA B C 1
ATOM 22454 O O . ALA B 1 351 ? -50.156 35.076 62.579 1.00 70.03 1238 ALA B O 1
ATOM 22461 N N . ALA B 1 352 ? -51.600 33.356 62.701 1.00 60.05 1239 ALA B N 1
ATOM 22462 C CA . ALA B 1 352 ? -50.837 32.640 63.719 1.00 58.58 1239 ALA B CA 1
ATOM 22463 C C . ALA B 1 352 ? -49.445 32.287 63.203 1.00 56.61 1239 ALA B C 1
ATOM 22464 O O . ALA B 1 352 ? -48.450 32.462 63.907 1.00 55.48 1239 ALA B O 1
ATOM 22471 N N . LEU B 1 353 ? -49.385 31.775 61.978 1.00 69.38 1240 LEU B N 1
ATOM 22472 C CA . LEU B 1 353 ? -48.116 31.439 61.343 1.00 72.57 1240 LEU B CA 1
ATOM 22473 C C . LEU B 1 353 ? -47.245 32.688 61.227 1.00 77.23 1240 LEU B C 1
ATOM 22474 O O . LEU B 1 353 ? -46.030 32.633 61.423 1.00 75.25 1240 LEU B O 1
ATOM 22490 N N . GLY B 1 354 ? -47.881 33.812 60.907 1.00 89.16 1241 GLY B N 1
ATOM 22491 C CA . GLY B 1 354 ? -47.195 35.088 60.811 1.00 92.07 1241 GLY B CA 1
ATOM 22492 C C . GLY B 1 354 ? -46.444 35.278 59.507 1.00 92.29 1241 GLY B C 1
ATOM 22493 O O . GLY B 1 354 ? -46.934 34.904 58.442 1.00 91.90 1241 GLY B O 1
ATOM 22497 N N . ASP B 1 355 ? -45.254 35.868 59.587 1.00 117.96 1242 ASP B N 1
ATOM 22498 C CA . ASP B 1 355 ? -44.481 36.195 58.394 1.00 115.41 1242 ASP B CA 1
ATOM 22499 C C . ASP B 1 355 ? -43.602 35.017 57.971 1.00 108.97 1242 ASP B C 1
ATOM 22500 O O . ASP B 1 355 ? -42.531 35.201 57.392 1.00 106.82 1242 ASP B O 1
ATOM 22509 N N . SER B 1 356 ? -44.061 33.805 58.271 1.00 90.30 1243 SER B N 1
ATOM 22510 C CA . SER B 1 356 ? -43.312 32.598 57.949 1.00 84.78 1243 SER B CA 1
ATOM 22511 C C . SER B 1 356 ? -43.679 32.107 56.552 1.00 82.20 1243 SER B C 1
ATOM 22512 O O . SER B 1 356 ? -44.733 32.456 56.020 1.00 81.83 1243 SER B O 1
ATOM 22520 N N . GLY B 1 357 ? -42.806 31.295 55.965 1.00 90.60 1244 GLY B N 1
ATOM 22521 C CA . GLY B 1 357 ? -43.023 30.766 54.629 1.00 88.41 1244 GLY B CA 1
ATOM 22522 C C . GLY B 1 357 ? -43.863 29.504 54.628 1.00 86.35 1244 GLY B C 1
ATOM 22523 O O . GLY B 1 357 ? -43.639 28.600 53.823 1.00 90.44 1244 GLY B O 1
ATOM 22527 N N . VAL B 1 358 ? -44.833 29.444 55.533 1.00 73.04 1245 VAL B N 1
ATOM 22528 C CA . VAL B 1 358 ? -45.729 28.300 55.627 1.00 69.65 1245 VAL B CA 1
ATOM 22529 C C . VAL B 1 358 ? -47.035 28.590 54.902 1.00 69.85 1245 VAL B C 1
ATOM 22530 O O . VAL B 1 358 ? -47.717 29.575 55.193 1.00 69.13 1245 VAL B O 1
ATOM 22543 N N . ARG B 1 359 ? -47.366 27.731 53.942 1.00 54.97 1246 ARG B N 1
ATOM 22544 C CA . ARG B 1 359 ? -48.600 27.862 53.178 1.00 56.78 1246 ARG B CA 1
ATOM 22545 C C . ARG B 1 359 ? -49.795 27.395 54.001 1.00 57.39 1246 ARG B C 1
ATOM 22546 O O . ARG B 1 359 ? -49.637 26.866 55.102 1.00 56.37 1246 ARG B O 1
ATOM 22567 N N . VAL B 1 360 ? -50.990 27.610 53.459 1.00 60.21 1247 VAL B N 1
ATOM 22568 C CA . VAL B 1 360 ? -52.216 27.117 54.068 1.00 60.08 1247 VAL B CA 1
ATOM 22569 C C . VAL B 1 360 ? -53.038 26.451 52.973 1.00 65.13 1247 VAL B C 1
ATOM 22570 O O . VAL B 1 360 ? -53.353 27.073 51.958 1.00 63.75 1247 VAL B O 1
ATOM 22583 N N . VAL B 1 361 ? -53.386 25.186 53.188 1.00 68.31 1248 VAL B N 1
ATOM 22584 C CA . VAL B 1 361 ? -54.179 24.426 52.229 1.00 74.54 1248 VAL B CA 1
ATOM 22585 C C . VAL B 1 361 ? -55.548 24.121 52.821 1.00 79.03 1248 VAL B C 1
ATOM 22586 O O . VAL B 1 361 ? -55.673 23.891 54.024 1.00 78.81 1248 VAL B O 1
ATOM 22599 N N . SER B 1 362 ? -56.574 24.142 51.976 1.00 65.51 1249 SER B N 1
ATOM 22600 C CA . SER B 1 362 ? -57.933 23.851 52.418 1.00 66.93 1249 SER B CA 1
ATOM 22601 C C . SER B 1 362 ? -58.448 22.540 51.824 1.00 68.73 1249 SER B C 1
ATOM 22602 O O . SER B 1 362 ? -58.971 22.518 50.710 1.00 68.89 1249 SER B O 1
ATOM 22610 N N . LYS B 1 363 ? -58.309 21.451 52.575 1.00 86.06 1250 LYS B N 1
ATOM 22611 C CA . LYS B 1 363 ? -58.823 20.153 52.147 1.00 86.61 1250 LYS B CA 1
ATOM 22612 C C . LYS B 1 363 ? -59.161 19.284 53.355 1.00 79.29 1250 LYS B C 1
ATOM 22613 O O . LYS B 1 363 ? -58.460 19.315 54.366 1.00 75.95 1250 LYS B O 1
ATOM 22632 N N . ASP B 1 364 ? -60.244 18.520 53.247 1.00 76.99 1251 ASP B N 1
ATOM 22633 C CA . ASP B 1 364 ? -60.672 17.635 54.326 1.00 75.44 1251 ASP B CA 1
ATOM 22634 C C . ASP B 1 364 ? -60.076 16.231 54.174 1.00 73.57 1251 ASP B C 1
ATOM 22635 O O . ASP B 1 364 ? -60.440 15.489 53.260 1.00 73.85 1251 ASP B O 1
ATOM 22644 N N . VAL B 1 365 ? -59.162 15.877 55.074 1.00 75.29 1252 VAL B N 1
ATOM 22645 C CA . VAL B 1 365 ? -58.439 14.609 55.003 1.00 73.79 1252 VAL B CA 1
ATOM 22646 C C . VAL B 1 365 ? -59.392 13.413 55.094 1.00 78.10 1252 VAL B C 1
ATOM 22647 O O . VAL B 1 365 ? -59.025 12.290 54.748 1.00 75.82 1252 VAL B O 1
ATOM 22660 N N . LEU B 1 366 ? -60.609 13.652 55.572 1.00 93.50 1253 LEU B N 1
ATOM 22661 C CA . LEU B 1 366 ? -61.601 12.590 55.703 1.00 94.41 1253 LEU B CA 1
ATOM 22662 C C . LEU B 1 366 ? -62.299 12.253 54.389 1.00 96.96 1253 LEU B C 1
ATOM 22663 O O . LEU B 1 366 ? -63.037 11.270 54.317 1.00 97.28 1253 LEU B O 1
ATOM 22679 N N . LYS B 1 367 ? -62.071 13.055 53.351 1.00 90.35 1254 LYS B N 1
ATOM 22680 C CA . LYS B 1 367 ? -62.729 12.809 52.073 1.00 90.92 1254 LYS B CA 1
ATOM 22681 C C . LYS B 1 367 ? -61.740 12.716 50.916 1.00 84.64 1254 LYS B C 1
ATOM 22682 O O . LYS B 1 367 ? -62.054 12.162 49.863 1.00 84.92 1254 LYS B O 1
ATOM 22701 N N . GLU B 1 368 ? -60.547 13.264 51.114 1.00 83.08 1255 GLU B N 1
ATOM 22702 C CA . GLU B 1 368 ? -59.562 13.335 50.043 1.00 79.96 1255 GLU B CA 1
ATOM 22703 C C . GLU B 1 368 ? -58.131 13.491 50.551 1.00 77.57 1255 GLU B C 1
ATOM 22704 O O . GLU B 1 368 ? -57.918 13.866 51.703 1.00 74.83 1255 GLU B O 1
ATOM 22716 N N . PRO B 1 369 ? -57.142 13.186 49.696 1.00 71.80 1256 PRO B N 1
ATOM 22717 C CA . PRO B 1 369 ? -55.756 13.459 50.090 1.00 71.90 1256 PRO B CA 1
ATOM 22718 C C . PRO B 1 369 ? -55.488 14.964 50.155 1.00 72.47 1256 PRO B C 1
ATOM 22719 O O . PRO B 1 369 ? -55.907 15.712 49.271 1.00 74.66 1256 PRO B O 1
ATOM 22730 N N . VAL B 1 370 ? -54.803 15.394 51.208 1.00 81.55 1257 VAL B N 1
ATOM 22731 C CA . VAL B 1 370 ? -54.565 16.811 51.461 1.00 75.90 1257 VAL B CA 1
ATOM 22732 C C . VAL B 1 370 ? -53.556 17.422 50.492 1.00 76.18 1257 VAL B C 1
ATOM 22733 O O . VAL B 1 370 ? -53.662 18.597 50.139 1.00 76.60 1257 VAL B O 1
ATOM 22746 N N . GLU B 1 371 ? -52.566 16.637 50.078 1.00 70.35 1258 GLU B N 1
ATOM 22747 C CA . GLU B 1 371 ? -51.514 17.150 49.209 1.00 70.16 1258 GLU B CA 1
ATOM 22748 C C . GLU B 1 371 ? -50.812 15.998 48.495 1.00 74.48 1258 GLU B C 1
ATOM 22749 O O . GLU B 1 371 ? -50.921 14.848 48.911 1.00 73.65 1258 GLU B O 1
ATOM 22761 N N . GLN B 1 372 ? -50.097 16.308 47.418 1.00 101.74 1259 GLN B N 1
ATOM 22762 C CA . GLN B 1 372 ? -49.450 15.280 46.609 1.00 106.84 1259 GLN B CA 1
ATOM 22763 C C . GLN B 1 372 ? -47.953 15.174 46.887 1.00 102.96 1259 GLN B C 1
ATOM 22764 O O . GLN B 1 372 ? -47.269 16.181 47.068 1.00 105.20 1259 GLN B O 1
ATOM 22778 N N . ASN B 1 373 ? -47.457 13.940 46.919 1.00 73.28 1260 ASN B N 1
ATOM 22779 C CA . ASN B 1 373 ? -46.028 13.666 47.061 1.00 70.35 1260 ASN B CA 1
ATOM 22780 C C . ASN B 1 373 ? -45.363 14.458 48.187 1.00 68.19 1260 ASN B C 1
ATOM 22781 O O . ASN B 1 373 ? -44.469 15.264 47.934 1.00 68.64 1260 ASN B O 1
ATOM 22792 N N . CYS B 1 374 ? -45.782 14.219 49.426 1.00 76.17 1261 CYS B N 1
ATOM 22793 C CA . CYS B 1 374 ? -45.135 14.847 50.574 1.00 75.28 1261 CYS B CA 1
ATOM 22794 C C . CYS B 1 374 ? -44.043 13.954 51.149 1.00 74.24 1261 CYS B C 1
ATOM 22795 O O . CYS B 1 374 ? -44.086 12.731 51.010 1.00 75.23 1261 CYS B O 1
ATOM 22803 N N . HIS B 1 375 ? -43.065 14.574 51.802 1.00 64.36 1262 HIS B N 1
ATOM 22804 C CA . HIS B 1 375 ? -42.022 13.833 52.496 1.00 63.16 1262 HIS B CA 1
ATOM 22805 C C . HIS B 1 375 ? -42.499 13.410 53.881 1.00 58.90 1262 HIS B C 1
ATOM 22806 O O . HIS B 1 375 ? -42.042 12.401 54.419 1.00 57.42 1262 HIS B O 1
ATOM 22820 N N . PHE B 1 376 ? -43.407 14.187 54.464 1.00 55.37 1263 PHE B N 1
ATOM 22821 C CA . PHE B 1 376 ? -43.977 13.824 55.756 1.00 52.15 1263 PHE B CA 1
ATOM 22822 C C . PHE B 1 376 ? -45.343 14.461 55.997 1.00 50.24 1263 PHE B C 1
ATOM 22823 O O . PHE B 1 376 ? -45.709 15.442 55.352 1.00 49.35 1263 PHE B O 1
ATOM 22840 N N . VAL B 1 377 ? -46.089 13.880 56.933 1.00 60.26 1264 VAL B N 1
ATOM 22841 C CA . VAL B 1 377 ? -47.372 14.420 57.366 1.00 61.70 1264 VAL B CA 1
ATOM 22842 C C . VAL B 1 377 ? -47.424 14.380 58.885 1.00 58.79 1264 VAL B C 1
ATOM 22843 O O . VAL B 1 377 ? -47.232 13.325 59.488 1.00 57.53 1264 VAL B O 1
ATOM 22856 N N . PHE B 1 378 ? -47.682 15.527 59.503 1.00 49.01 1265 PHE B N 1
ATOM 22857 C CA . PHE B 1 378 ? -47.823 15.579 60.950 1.00 48.75 1265 PHE B CA 1
ATOM 22858 C C . PHE B 1 378 ? -49.301 15.579 61.332 1.00 49.90 1265 PHE B C 1
ATOM 22859 O O . PHE B 1 378 ? -50.120 16.240 60.691 1.00 50.93 1265 PHE B O 1
ATOM 22876 N N . GLY B 1 379 ? -49.633 14.836 62.383 1.00 54.91 1266 GLY B N 1
ATOM 22877 C CA . GLY B 1 379 ? -51.002 14.740 62.850 1.00 56.11 1266 GLY B CA 1
ATOM 22878 C C . GLY B 1 379 ? -51.082 14.312 64.301 1.00 55.35 1266 GLY B C 1
ATOM 22879 O O . GLY B 1 379 ? -50.141 13.718 64.826 1.00 52.77 1266 GLY B O 1
ATOM 22883 N N . ILE B 1 380 ? -52.189 14.648 64.958 1.00 53.17 1267 ILE B N 1
ATOM 22884 C CA . ILE B 1 380 ? -52.406 14.262 66.348 1.00 52.17 1267 ILE B CA 1
ATOM 22885 C C . ILE B 1 380 ? -53.669 13.409 66.474 1.00 53.18 1267 ILE B C 1
ATOM 22886 O O . ILE B 1 380 ? -54.735 13.778 65.977 1.00 54.38 1267 ILE B O 1
ATOM 22902 N N . ASP B 1 381 ? -53.531 12.271 67.151 1.00 56.82 1268 ASP B N 1
ATOM 22903 C CA . ASP B 1 381 ? -54.642 11.355 67.413 1.00 59.24 1268 ASP B CA 1
ATOM 22904 C C . ASP B 1 381 ? -55.254 10.796 66.130 1.00 61.53 1268 ASP B C 1
ATOM 22905 O O . ASP B 1 381 ? -56.473 10.673 66.022 1.00 62.09 1268 ASP B O 1
ATOM 22914 N N . VAL B 1 382 ? -54.408 10.445 65.168 1.00 57.13 1269 VAL B N 1
ATOM 22915 C CA . VAL B 1 382 ? -54.879 9.895 63.904 1.00 59.85 1269 VAL B CA 1
ATOM 22916 C C . VAL B 1 382 ? -55.230 8.422 64.072 1.00 61.52 1269 VAL B C 1
ATOM 22917 O O . VAL B 1 382 ? -56.195 7.933 63.484 1.00 64.50 1269 VAL B O 1
ATOM 22930 N N . LEU B 1 383 ? -54.445 7.717 64.878 1.00 61.41 1270 LEU B N 1
ATOM 22931 C CA . LEU B 1 383 ? -54.667 6.293 65.099 1.00 59.76 1270 LEU B CA 1
ATOM 22932 C C . LEU B 1 383 ? -55.743 6.049 66.155 1.00 63.04 1270 LEU B C 1
ATOM 22933 O O . LEU B 1 383 ? -56.214 4.923 66.321 1.00 62.13 1270 LEU B O 1
ATOM 22949 N N . SER B 1 384 ? -56.132 7.103 66.866 1.00 76.40 1271 SER B N 1
ATOM 22950 C CA . SER B 1 384 ? -57.168 6.990 67.888 1.00 77.54 1271 SER B CA 1
ATOM 22951 C C . SER B 1 384 ? -58.567 7.007 67.279 1.00 81.04 1271 SER B C 1
ATOM 22952 O O . SER B 1 384 ? -59.463 6.310 67.752 1.00 78.76 1271 SER B O 1
ATOM 22960 N N . ARG B 1 385 ? -58.749 7.814 66.237 1.00 83.20 1272 ARG B N 1
ATOM 22961 C CA . ARG B 1 385 ? -60.044 7.943 65.575 1.00 89.98 1272 ARG B CA 1
ATOM 22962 C C . ARG B 1 385 ? -60.624 6.575 65.210 1.00 94.51 1272 ARG B C 1
ATOM 22963 O O . ARG B 1 385 ? -59.876 5.632 64.945 1.00 91.44 1272 ARG B O 1
ATOM 22984 N N . PRO B 1 386 ? -61.963 6.464 65.200 1.00 104.57 1273 PRO B N 1
ATOM 22985 C CA . PRO B 1 386 ? -62.630 5.186 64.920 1.00 106.88 1273 PRO B CA 1
ATOM 22986 C C . PRO B 1 386 ? -62.525 4.735 63.465 1.00 104.80 1273 PRO B C 1
ATOM 22987 O O . PRO B 1 386 ? -62.393 3.538 63.212 1.00 101.34 1273 PRO B O 1
ATOM 22998 N N . ASP B 1 387 ? -62.583 5.677 62.528 1.00 120.62 1274 ASP B N 1
ATOM 22999 C CA . ASP B 1 387 ? -62.493 5.345 61.110 1.00 122.30 1274 ASP B CA 1
ATOM 23000 C C . ASP B 1 387 ? -61.072 5.583 60.605 1.00 116.26 1274 ASP B C 1
ATOM 23001 O O . ASP B 1 387 ? -60.374 6.480 61.080 1.00 109.96 1274 ASP B O 1
ATOM 23010 N N . THR B 1 388 ? -60.651 4.771 59.640 1.00 68.53 1275 THR B N 1
ATOM 23011 C CA . THR B 1 388 ? -59.277 4.803 59.144 1.00 69.76 1275 THR B CA 1
ATOM 23012 C C . THR B 1 388 ? -59.053 5.779 57.989 1.00 68.32 1275 THR B C 1
ATOM 23013 O O . THR B 1 388 ? -57.931 5.908 57.499 1.00 67.66 1275 THR B O 1
ATOM 23024 N N . LYS B 1 389 ? -60.109 6.460 57.552 1.00 94.50 1276 LYS B N 1
ATOM 23025 C CA . LYS B 1 389 ? -60.015 7.331 56.383 1.00 90.76 1276 LYS B CA 1
ATOM 23026 C C . LYS B 1 389 ? -58.970 8.429 56.562 1.00 84.82 1276 LYS B C 1
ATOM 23027 O O . LYS B 1 389 ? -58.272 8.786 55.612 1.00 86.12 1276 LYS B O 1
ATOM 23046 N N . THR B 1 390 ? -58.856 8.959 57.775 1.00 69.81 1277 THR B N 1
ATOM 23047 C CA . THR B 1 390 ? -57.868 9.995 58.057 1.00 68.63 1277 THR B CA 1
ATOM 23048 C C . THR B 1 390 ? -56.461 9.481 57.764 1.00 60.63 1277 THR B C 1
ATOM 23049 O O . THR B 1 390 ? -55.678 10.145 57.086 1.00 60.14 1277 THR B O 1
ATOM 23060 N N . LEU B 1 391 ? -56.147 8.293 58.271 1.00 66.22 1278 LEU B N 1
ATOM 23061 C CA . LEU B 1 391 ? -54.848 7.679 58.024 1.00 60.30 1278 LEU B CA 1
ATOM 23062 C C . LEU B 1 391 ? -54.671 7.409 56.534 1.00 60.41 1278 LEU B C 1
ATOM 23063 O O . LEU B 1 391 ? -53.623 7.709 55.958 1.00 59.88 1278 LEU B O 1
ATOM 23079 N N . GLU B 1 392 ? -55.702 6.835 55.920 1.00 59.52 1279 GLU B N 1
ATOM 23080 C CA . GLU B 1 392 ? -55.658 6.462 54.510 1.00 68.51 1279 GLU B CA 1
ATOM 23081 C C . GLU B 1 392 ? -55.231 7.628 53.627 1.00 65.30 1279 GLU B C 1
ATOM 23082 O O . GLU B 1 392 ? -54.326 7.496 52.803 1.00 59.54 1279 GLU B O 1
ATOM 23094 N N . ASN B 1 393 ? -55.881 8.771 53.809 1.00 57.35 1280 ASN B N 1
ATOM 23095 C CA . ASN B 1 393 ? -55.638 9.930 52.958 1.00 58.97 1280 ASN B CA 1
ATOM 23096 C C . ASN B 1 393 ? -54.314 10.611 53.288 1.00 56.65 1280 ASN B C 1
ATOM 23097 O O . ASN B 1 393 ? -53.764 11.341 52.462 1.00 56.88 1280 ASN B O 1
ATOM 23108 N N . SER B 1 394 ? -53.804 10.371 54.493 1.00 55.34 1281 SER B N 1
ATOM 23109 C CA . SER B 1 394 ? -52.485 10.864 54.869 1.00 54.03 1281 SER B CA 1
ATOM 23110 C C . SER B 1 394 ? -51.415 10.066 54.138 1.00 53.40 1281 SER B C 1
ATOM 23111 O O . SER B 1 394 ? -50.391 10.611 53.726 1.00 52.95 1281 SER B O 1
ATOM 23119 N N . ILE B 1 395 ? -51.663 8.769 53.983 1.00 53.47 1282 ILE B N 1
ATOM 23120 C CA . ILE B 1 395 ? -50.737 7.878 53.294 1.00 53.09 1282 ILE B CA 1
ATOM 23121 C C . ILE B 1 395 ? -50.742 8.186 51.804 1.00 54.23 1282 ILE B C 1
ATOM 23122 O O . ILE B 1 395 ? -49.702 8.134 51.147 1.00 54.23 1282 ILE B O 1
ATOM 23138 N N . ALA B 1 396 ? -51.914 8.517 51.274 1.00 62.30 1283 ALA B N 1
ATOM 23139 C CA . ALA B 1 396 ? -52.043 8.848 49.862 1.00 64.82 1283 ALA B CA 1
ATOM 23140 C C . ALA B 1 396 ? -51.362 10.178 49.556 1.00 67.76 1283 ALA B C 1
ATOM 23141 O O . ALA B 1 396 ? -51.115 10.503 48.394 1.00 68.60 1283 ALA B O 1
ATOM 23148 N N . SER B 1 397 ? -51.061 10.940 50.604 1.00 57.30 1284 SER B N 1
ATOM 23149 C CA . SER B 1 397 ? -50.501 12.279 50.451 1.00 60.61 1284 SER B CA 1
ATOM 23150 C C . SER B 1 397 ? -48.975 12.274 50.423 1.00 64.91 1284 SER B C 1
ATOM 23151 O O . SER B 1 397 ? -48.355 13.206 49.913 1.00 68.43 1284 SER B O 1
ATOM 23159 N N . ILE B 1 398 ? -48.375 11.223 50.972 1.00 53.60 1285 ILE B N 1
ATOM 23160 C CA . ILE B 1 398 ? -46.921 11.125 51.041 1.00 55.95 1285 ILE B CA 1
ATOM 23161 C C . ILE B 1 398 ? -46.366 10.377 49.837 1.00 57.31 1285 ILE B C 1
ATOM 23162 O O . ILE B 1 398 ? -47.077 9.610 49.187 1.00 57.01 1285 ILE B O 1
ATOM 23178 N N . ARG B 1 399 ? -45.092 10.612 49.539 1.00 78.97 1286 ARG B N 1
ATOM 23179 C CA . ARG B 1 399 ? -44.389 9.805 48.554 1.00 80.09 1286 ARG B CA 1
ATOM 23180 C C . ARG B 1 399 ? -44.239 8.392 49.109 1.00 78.96 1286 ARG B C 1
ATOM 23181 O O . ARG B 1 399 ? -44.377 8.176 50.314 1.00 75.66 1286 ARG B O 1
ATOM 23202 N N . GLU B 1 400 ? -43.964 7.434 48.230 1.00 77.00 1287 GLU B N 1
ATOM 23203 C CA . GLU B 1 400 ? -43.926 6.027 48.616 1.00 80.82 1287 GLU B CA 1
ATOM 23204 C C . GLU B 1 400 ? -42.993 5.813 49.806 1.00 76.73 1287 GLU B C 1
ATOM 23205 O O . GLU B 1 400 ? -43.313 5.069 50.732 1.00 75.44 1287 GLU B O 1
ATOM 23217 N N . ASN B 1 401 ? -41.839 6.471 49.770 1.00 74.46 1288 ASN B N 1
ATOM 23218 C CA . ASN B 1 401 ? -40.851 6.355 50.839 1.00 75.37 1288 ASN B CA 1
ATOM 23219 C C . ASN B 1 401 ? -41.016 7.464 51.881 1.00 67.65 1288 ASN B C 1
ATOM 23220 O O . ASN B 1 401 ? -40.110 7.720 52.673 1.00 65.48 1288 ASN B O 1
ATOM 23231 N N . GLY B 1 402 ? -42.175 8.117 51.878 1.00 86.14 1289 GLY B N 1
ATOM 23232 C CA . GLY B 1 402 ? -42.447 9.202 52.806 1.00 82.24 1289 GLY B CA 1
ATOM 23233 C C . GLY B 1 402 ? -42.690 8.742 54.232 1.00 75.44 1289 GLY B C 1
ATOM 23234 O O . GLY B 1 402 ? -42.815 7.546 54.491 1.00 75.28 1289 GLY B O 1
ATOM 23238 N N . PHE B 1 403 ? -42.759 9.699 55.155 1.00 49.39 1290 PHE B N 1
ATOM 23239 C CA . PHE B 1 403 ? -42.958 9.402 56.573 1.00 46.73 1290 PHE B CA 1
ATOM 23240 C C . PHE B 1 403 ? -44.276 9.958 57.112 1.00 47.07 1290 PHE B C 1
ATOM 23241 O O . PHE B 1 403 ? -44.912 10.807 56.488 1.00 47.75 1290 PHE B O 1
ATOM 23258 N N . LEU B 1 404 ? -44.680 9.454 58.275 1.00 46.74 1291 LEU B N 1
ATOM 23259 C CA . LEU B 1 404 ? -45.806 10.005 59.021 1.00 47.09 1291 LEU B CA 1
ATOM 23260 C C . LEU B 1 404 ? -45.372 10.314 60.450 1.00 46.42 1291 LEU B C 1
ATOM 23261 O O . LEU B 1 404 ? -44.908 9.433 61.168 1.00 45.92 1291 LEU B O 1
ATOM 23277 N N . ILE B 1 405 ? -45.504 11.572 60.854 1.00 47.63 1292 ILE B N 1
ATOM 23278 C CA . ILE B 1 405 ? -45.215 11.968 62.226 1.00 46.70 1292 ILE B CA 1
ATOM 23279 C C . ILE B 1 405 ? -46.532 12.049 62.984 1.00 48.06 1292 ILE B C 1
ATOM 23280 O O . ILE B 1 405 ? -47.291 13.005 62.825 1.00 48.29 1292 ILE B O 1
ATOM 23296 N N . LEU B 1 406 ? -46.796 11.040 63.809 1.00 53.70 1293 LEU B N 1
ATOM 23297 C CA . LEU B 1 406 ? -48.074 10.928 64.506 1.00 54.94 1293 LEU B CA 1
ATOM 23298 C C . LEU B 1 406 ? -47.908 10.964 66.022 1.00 52.55 1293 LEU B C 1
ATOM 23299 O O . LEU B 1 406 ? -47.280 10.081 66.607 1.00 50.97 1293 LEU B O 1
ATOM 23315 N N . GLU B 1 407 ? -48.467 11.994 66.652 1.00 52.14 1294 GLU B N 1
ATOM 23316 C CA . GLU B 1 407 ? -48.518 12.056 68.107 1.00 53.18 1294 GLU B CA 1
ATOM 23317 C C . GLU B 1 407 ? -49.777 11.351 68.603 1.00 55.94 1294 GLU B C 1
ATOM 23318 O O . GLU B 1 407 ? -50.893 11.687 68.201 1.00 54.94 1294 GLU B O 1
ATOM 23330 N N . GLU B 1 408 ? -49.588 10.365 69.472 1.00 56.70 1295 GLU B N 1
ATOM 23331 C CA . GLU B 1 408 ? -50.696 9.568 69.984 1.00 57.05 1295 GLU B CA 1
ATOM 23332 C C . GLU B 1 408 ? -50.615 9.451 71.500 1.00 55.38 1295 GLU B C 1
ATOM 23333 O O . GLU B 1 408 ? -49.564 9.680 72.097 1.00 54.05 1295 GLU B O 1
ATOM 23345 N N . THR B 1 409 ? -51.729 9.081 72.119 1.00 55.78 1296 THR B N 1
ATOM 23346 C CA . THR B 1 409 ? -51.735 8.763 73.539 1.00 58.44 1296 THR B CA 1
ATOM 23347 C C . THR B 1 409 ? -51.216 7.342 73.722 1.00 58.99 1296 THR B C 1
ATOM 23348 O O . THR B 1 409 ? -51.581 6.438 72.970 1.00 56.06 1296 THR B O 1
ATOM 23359 N N . LEU B 1 410 ? -50.369 7.149 74.726 1.00 74.23 1297 LEU B N 1
ATOM 23360 C CA . LEU B 1 410 ? -49.686 5.874 74.915 1.00 75.50 1297 LEU B CA 1
ATOM 23361 C C . LEU B 1 410 ? -50.645 4.683 75.035 1.00 73.49 1297 LEU B C 1
ATOM 23362 O O . LEU B 1 410 ? -50.449 3.670 74.364 1.00 75.07 1297 LEU B O 1
ATOM 23378 N N . PRO B 1 411 ? -51.684 4.791 75.883 1.00 67.07 1298 PRO B N 1
ATOM 23379 C CA . PRO B 1 411 ? -52.565 3.622 76.020 1.00 66.46 1298 PRO B CA 1
ATOM 23380 C C . PRO B 1 411 ? -53.196 3.146 74.710 1.00 67.41 1298 PRO B C 1
ATOM 23381 O O . PRO B 1 411 ? -53.176 1.948 74.426 1.00 70.36 1298 PRO B O 1
ATOM 23392 N N . THR B 1 412 ? -53.751 4.066 73.929 1.00 53.14 1299 THR B N 1
ATOM 23393 C CA . THR B 1 412 ? -54.400 3.701 72.674 1.00 53.61 1299 THR B CA 1
ATOM 23394 C C . THR B 1 412 ? -53.399 3.182 71.649 1.00 51.90 1299 THR B C 1
ATOM 23395 O O . THR B 1 412 ? -53.637 2.167 70.995 1.00 51.59 1299 THR B O 1
ATOM 23406 N N . TYR B 1 413 ? -52.281 3.883 71.503 1.00 54.89 1300 TYR B N 1
ATOM 23407 C CA . TYR B 1 413 ? -51.284 3.500 70.514 1.00 51.84 1300 TYR B CA 1
ATOM 23408 C C . TYR B 1 413 ? -50.799 2.070 70.729 1.00 50.80 1300 TYR B C 1
ATOM 23409 O O . TYR B 1 413 ? -50.471 1.368 69.774 1.00 49.78 1300 TYR B O 1
ATOM 23427 N N . THR B 1 414 ? -50.760 1.640 71.984 1.00 52.85 1301 THR B N 1
ATOM 23428 C CA . THR B 1 414 ? -50.245 0.319 72.318 1.00 55.85 1301 THR B CA 1
ATOM 23429 C C . THR B 1 414 ? -51.220 -0.786 71.917 1.00 60.76 1301 THR B C 1
ATOM 23430 O O . THR B 1 414 ? -50.837 -1.755 71.261 1.00 57.55 1301 THR B O 1
ATOM 23441 N N . LYS B 1 415 ? -52.479 -0.632 72.313 1.00 67.94 1302 LYS B N 1
ATOM 23442 C CA . LYS B 1 415 ? -53.472 -1.687 72.140 1.00 71.60 1302 LYS B CA 1
ATOM 23443 C C . LYS B 1 415 ? -54.006 -1.790 70.708 1.00 71.86 1302 LYS B C 1
ATOM 23444 O O . LYS B 1 415 ? -54.412 -2.871 70.278 1.00 73.59 1302 LYS B O 1
ATOM 23463 N N . THR B 1 416 ? -54.023 -0.680 69.974 1.00 62.79 1303 THR B N 1
ATOM 23464 C CA . THR B 1 416 ? -54.537 -0.693 68.603 1.00 65.17 1303 THR B CA 1
ATOM 23465 C C . THR B 1 416 ? -53.667 0.095 67.621 1.00 61.17 1303 THR B C 1
ATOM 23466 O O . THR B 1 416 ? -53.743 -0.119 66.411 1.00 63.02 1303 THR B O 1
ATOM 23477 N N . GLY B 1 417 ? -52.845 1.003 68.138 1.00 49.92 1304 GLY B N 1
ATOM 23478 C CA . GLY B 1 417 ? -52.055 1.885 67.293 1.00 49.33 1304 GLY B CA 1
ATOM 23479 C C . GLY B 1 417 ? -51.073 1.178 66.379 1.00 48.52 1304 GLY B C 1
ATOM 23480 O O . GLY B 1 417 ? -50.987 1.485 65.189 1.00 48.46 1304 GLY B O 1
ATOM 23484 N N . ARG B 1 418 ? -50.320 0.237 66.938 1.00 58.75 1305 ARG B N 1
ATOM 23485 C CA . ARG B 1 418 ? -49.325 -0.495 66.168 1.00 57.97 1305 ARG B CA 1
ATOM 23486 C C . ARG B 1 418 ? -49.997 -1.408 65.149 1.00 55.97 1305 ARG B C 1
ATOM 23487 O O . ARG B 1 418 ? -49.557 -1.509 64.003 1.00 56.90 1305 ARG B O 1
ATOM 23508 N N . ALA B 1 419 ? -51.066 -2.074 65.574 1.00 53.44 1306 ALA B N 1
ATOM 23509 C CA . ALA B 1 419 ? -51.803 -2.975 64.698 1.00 51.22 1306 ALA B CA 1
ATOM 23510 C C . ALA B 1 419 ? -52.365 -2.224 63.504 1.00 50.56 1306 ALA B C 1
ATOM 23511 O O . ALA B 1 419 ? -52.369 -2.734 62.383 1.00 49.77 1306 ALA B O 1
ATOM 23518 N N . LEU B 1 420 ? -52.840 -1.010 63.748 1.00 60.09 1307 LEU B N 1
ATOM 23519 C CA . LEU B 1 420 ? -53.430 -0.209 62.689 1.00 59.33 1307 LEU B CA 1
ATOM 23520 C C . LEU B 1 420 ? -52.382 0.137 61.641 1.00 58.11 1307 LEU B C 1
ATOM 23521 O O . LEU B 1 420 ? -52.654 0.092 60.443 1.00 60.10 1307 LEU B O 1
ATOM 23537 N N . LEU B 1 421 ? -51.178 0.466 62.098 1.00 53.05 1308 LEU B N 1
ATOM 23538 C CA . LEU B 1 421 ? -50.076 0.768 61.193 1.00 52.65 1308 LEU B CA 1
ATOM 23539 C C . LEU B 1 421 ? -49.662 -0.468 60.400 1.00 53.18 1308 LEU B C 1
ATOM 23540 O O . LEU B 1 421 ? -49.429 -0.394 59.194 1.00 53.45 1308 LEU B O 1
ATOM 23556 N N . THR B 1 422 ? -49.582 -1.606 61.079 1.00 57.84 1309 THR B N 1
ATOM 23557 C CA . THR B 1 422 ? -49.203 -2.856 60.431 1.00 61.90 1309 THR B CA 1
ATOM 23558 C C . THR B 1 422 ? -50.209 -3.272 59.363 1.00 65.93 1309 THR B C 1
ATOM 23559 O O . THR B 1 422 ? -49.827 -3.695 58.272 1.00 66.89 1309 THR B O 1
ATOM 23570 N N . LYS B 1 423 ? -51.494 -3.147 59.677 1.00 64.30 1310 LYS B N 1
ATOM 23571 C CA . LYS B 1 423 ? -52.544 -3.570 58.760 1.00 67.14 1310 LYS B CA 1
ATOM 23572 C C . LYS B 1 423 ? -52.416 -2.835 57.427 1.00 65.58 1310 LYS B C 1
ATOM 23573 O O . LYS B 1 423 ? -52.731 -3.387 56.373 1.00 66.04 1310 LYS B O 1
ATOM 23592 N N . PHE B 1 424 ? -51.955 -1.588 57.476 1.00 58.00 1311 PHE B N 1
ATOM 23593 C CA . PHE B 1 424 ? -51.821 -0.778 56.270 1.00 58.91 1311 PHE B CA 1
ATOM 23594 C C . PHE B 1 424 ? -50.413 -0.873 55.687 1.00 54.04 1311 PHE B C 1
ATOM 23595 O O . PHE B 1 424 ? -50.032 -0.074 54.833 1.00 54.08 1311 PHE B O 1
ATOM 23612 N N . GLY B 1 425 ? -49.645 -1.854 56.153 1.00 52.91 1312 GLY B N 1
ATOM 23613 C CA . GLY B 1 425 ? -48.340 -2.143 55.584 1.00 52.75 1312 GLY B CA 1
ATOM 23614 C C . GLY B 1 425 ? -47.253 -1.204 56.071 1.00 52.11 1312 GLY B C 1
ATOM 23615 O O . GLY B 1 425 ? -46.162 -1.145 55.498 1.00 49.26 1312 GLY B O 1
ATOM 23619 N N . PHE B 1 426 ? -47.550 -0.479 57.143 1.00 52.18 1313 PHE B N 1
ATOM 23620 C CA . PHE B 1 426 ? -46.615 0.488 57.697 1.00 49.44 1313 PHE B CA 1
ATOM 23621 C C . PHE B 1 426 ? -45.941 -0.052 58.947 1.00 48.05 1313 PHE B C 1
ATOM 23622 O O . PHE B 1 426 ? -46.499 -0.885 59.660 1.00 47.24 1313 PHE B O 1
ATOM 23639 N N . VAL B 1 427 ? -44.728 0.425 59.199 1.00 53.56 1314 VAL B N 1
ATOM 23640 C CA . VAL B 1 427 ? -43.977 0.031 60.381 1.00 55.32 1314 VAL B CA 1
ATOM 23641 C C . VAL B 1 427 ? -43.583 1.282 61.163 1.00 53.45 1314 VAL B C 1
ATOM 23642 O O . VAL B 1 427 ? -43.310 2.332 60.581 1.00 52.54 1314 VAL B O 1
ATOM 23655 N N . ALA B 1 428 ? -43.552 1.158 62.485 1.00 48.61 1315 ALA B N 1
ATOM 23656 C CA . ALA B 1 428 ? -43.164 2.263 63.348 1.00 44.95 1315 ALA B CA 1
ATOM 23657 C C . ALA B 1 428 ? -41.647 2.405 63.361 1.00 45.89 1315 ALA B C 1
ATOM 23658 O O . ALA B 1 428 ? -40.947 1.598 63.975 1.00 44.82 1315 ALA B O 1
ATOM 23665 N N . VAL B 1 429 ? -41.146 3.430 62.676 1.00 47.19 1316 VAL B N 1
ATOM 23666 C CA . VAL B 1 429 ? -39.710 3.658 62.584 1.00 46.60 1316 VAL B CA 1
ATOM 23667 C C . VAL B 1 429 ? -39.146 4.092 63.930 1.00 46.29 1316 VAL B C 1
ATOM 23668 O O . VAL B 1 429 ? -38.132 3.565 64.383 1.00 46.45 1316 VAL B O 1
ATOM 23681 N N . GLN B 1 430 ? -39.805 5.055 64.562 1.00 49.52 1317 GLN B N 1
ATOM 23682 C CA . GLN B 1 430 ? -39.391 5.528 65.876 1.00 48.97 1317 GLN B CA 1
ATOM 23683 C C . GLN B 1 430 ? -40.581 5.705 66.804 1.00 49.33 1317 GLN B C 1
ATOM 23684 O O . GLN B 1 430 ? -41.705 5.933 66.361 1.00 50.79 1317 GLN B O 1
ATOM 23698 N N . GLU B 1 431 ? -40.315 5.579 68.098 1.00 46.14 1318 GLU B N 1
ATOM 23699 C CA . GLU B 1 431 ? -41.295 5.878 69.129 1.00 46.53 1318 GLU B CA 1
ATOM 23700 C C . GLU B 1 431 ? -40.595 6.701 70.197 1.00 47.43 1318 GLU B C 1
ATOM 23701 O O . GLU B 1 431 ? -39.768 6.182 70.946 1.00 46.89 1318 GLU B O 1
ATOM 23713 N N . GLN B 1 432 ? -40.927 7.986 70.264 1.00 52.02 1319 GLN B N 1
ATOM 23714 C CA . GLN B 1 432 ? -40.298 8.882 71.224 1.00 56.48 1319 GLN B CA 1
ATOM 23715 C C . GLN B 1 432 ? -41.334 9.308 72.253 1.00 61.54 1319 GLN B C 1
ATOM 23716 O O . GLN B 1 432 ? -42.398 9.818 71.901 1.00 62.87 1319 GLN B O 1
ATOM 23730 N N . SER B 1 433 ? -41.019 9.097 73.526 1.00 60.86 1320 SER B N 1
ATOM 23731 C CA . SER B 1 433 ? -41.960 9.405 74.594 1.00 66.82 1320 SER B CA 1
ATOM 23732 C C . SER B 1 433 ? -42.187 10.906 74.734 1.00 70.55 1320 SER B C 1
ATOM 23733 O O . SER B 1 433 ? -41.267 11.708 74.578 1.00 72.14 1320 SER B O 1
ATOM 23741 N N . LEU B 1 434 ? -43.431 11.266 75.027 1.00 77.69 1321 LEU B N 1
ATOM 23742 C CA . LEU B 1 434 ? -43.803 12.640 75.341 1.00 78.09 1321 LEU B CA 1
ATOM 23743 C C . LEU B 1 434 ? -44.442 12.649 76.723 1.00 80.42 1321 LEU B C 1
ATOM 23744 O O . LEU B 1 434 ? -45.650 12.846 76.861 1.00 82.00 1321 LEU B O 1
ATOM 23760 N N . GLY B 1 435 ? -43.623 12.432 77.746 1.00 76.62 1322 GLY B N 1
ATOM 23761 C CA . GLY B 1 435 ? -44.128 12.165 79.078 1.00 79.76 1322 GLY B CA 1
ATOM 23762 C C . GLY B 1 435 ? -44.535 10.712 79.235 1.00 82.54 1322 GLY B C 1
ATOM 23763 O O . GLY B 1 435 ? -43.959 9.831 78.596 1.00 82.76 1322 GLY B O 1
ATOM 23767 N N . ALA B 1 436 ? -45.524 10.455 80.085 1.00 78.98 1323 ALA B N 1
ATOM 23768 C CA . ALA B 1 436 ? -46.047 9.103 80.266 1.00 79.66 1323 ALA B CA 1
ATOM 23769 C C . ALA B 1 436 ? -47.394 8.876 79.581 1.00 80.76 1323 ALA B C 1
ATOM 23770 O O . ALA B 1 436 ? -47.829 7.734 79.429 1.00 78.15 1323 ALA B O 1
ATOM 23777 N N . THR B 1 437 ? -48.051 9.955 79.167 1.00 113.56 1324 THR B N 1
ATOM 23778 C CA . THR B 1 437 ? -49.385 9.854 78.581 1.00 107.31 1324 THR B CA 1
ATOM 23779 C C . THR B 1 437 ? -49.403 9.987 77.060 1.00 100.36 1324 THR B C 1
ATOM 23780 O O . THR B 1 437 ? -50.451 9.818 76.435 1.00 101.37 1324 THR B O 1
ATOM 23791 N N . ARG B 1 438 ? -48.253 10.283 76.463 1.00 61.60 1325 ARG B N 1
ATOM 23792 C CA . ARG B 1 438 ? -48.191 10.492 75.020 1.00 56.32 1325 ARG B CA 1
ATOM 23793 C C . ARG B 1 438 ? -46.867 10.038 74.413 1.00 49.70 1325 ARG B C 1
ATOM 23794 O O . ARG B 1 438 ? -45.860 9.908 75.109 1.00 49.02 1325 ARG B O 1
ATOM 23815 N N . VAL B 1 439 ? -46.892 9.781 73.108 1.00 48.58 1326 VAL B N 1
ATOM 23816 C CA . VAL B 1 439 ? -45.723 9.289 72.394 1.00 47.47 1326 VAL B CA 1
ATOM 23817 C C . VAL B 1 439 ? -45.720 9.845 70.974 1.00 46.97 1326 VAL B C 1
ATOM 23818 O O . VAL B 1 439 ? -46.772 9.984 70.348 1.00 47.44 1326 VAL B O 1
ATOM 23831 N N . LEU B 1 440 ? -44.530 10.158 70.471 1.00 47.15 1327 LEU B N 1
ATOM 23832 C CA . LEU B 1 440 ? -44.371 10.599 69.091 1.00 46.35 1327 LEU B CA 1
ATOM 23833 C C . LEU B 1 440 ? -43.901 9.423 68.248 1.00 47.86 1327 LEU B C 1
ATOM 23834 O O . LEU B 1 440 ? -42.868 8.814 68.531 1.00 48.66 1327 LEU B O 1
ATOM 23850 N N . VAL B 1 441 ? -44.676 9.097 67.220 1.00 45.44 1328 VAL B N 1
ATOM 23851 C CA . VAL B 1 441 ? -44.405 7.930 66.395 1.00 45.16 1328 VAL B CA 1
ATOM 23852 C C . VAL B 1 441 ? -44.030 8.362 64.985 1.00 44.96 1328 VAL B C 1
ATOM 23853 O O . VAL B 1 441 ? -44.755 9.127 64.349 1.00 45.38 1328 VAL B O 1
ATOM 23866 N N . LEU B 1 442 ? -42.892 7.874 64.504 1.00 44.47 1329 LEU B N 1
ATOM 23867 C CA . LEU B 1 442 ? -42.497 8.088 63.119 1.00 44.44 1329 LEU B CA 1
ATOM 23868 C C . LEU B 1 442 ? -42.768 6.809 62.336 1.00 44.69 1329 LEU B C 1
ATOM 23869 O O . LEU B 1 442 ? -42.202 5.759 62.636 1.00 44.49 1329 LEU B O 1
ATOM 23885 N N . ALA B 1 443 ? -43.648 6.902 61.345 1.00 45.24 1330 ALA B N 1
ATOM 23886 C CA . ALA B 1 443 ? -44.084 5.730 60.596 1.00 45.64 1330 ALA B CA 1
ATOM 23887 C C . ALA B 1 443 ? -43.706 5.823 59.121 1.00 45.97 1330 ALA B C 1
ATOM 23888 O O . ALA B 1 443 ? -43.498 6.909 58.587 1.00 46.06 1330 ALA B O 1
ATOM 23895 N N . ARG B 1 444 ? -43.629 4.665 58.474 1.00 49.71 1331 ARG B N 1
ATOM 23896 C CA . ARG B 1 444 ? -43.217 4.567 57.080 1.00 50.33 1331 ARG B CA 1
ATOM 23897 C C . ARG B 1 444 ? -43.708 3.231 56.535 1.00 53.85 1331 ARG B C 1
ATOM 23898 O O . ARG B 1 444 ? -43.818 2.261 57.288 1.00 51.36 1331 ARG B O 1
ATOM 23919 N N . LYS B 1 445 ? -44.003 3.163 55.239 1.00 51.98 1332 LYS B N 1
ATOM 23920 C CA . LYS B 1 445 ? -44.390 1.887 54.651 1.00 56.93 1332 LYS B CA 1
ATOM 23921 C C . LYS B 1 445 ? -43.185 0.966 54.656 1.00 54.12 1332 LYS B C 1
ATOM 23922 O O . LYS B 1 445 ? -42.077 1.375 54.303 1.00 50.12 1332 LYS B O 1
ATOM 23941 N N . ALA B 1 446 ? -43.403 -0.281 55.052 1.00 60.45 1333 ALA B N 1
ATOM 23942 C CA . ALA B 1 446 ? -42.317 -1.243 55.099 1.00 58.22 1333 ALA B CA 1
ATOM 23943 C C . ALA B 1 446 ? -41.956 -1.648 53.682 1.00 57.10 1333 ALA B C 1
ATOM 23944 O O . ALA B 1 446 ? -42.762 -1.514 52.762 1.00 58.05 1333 ALA B O 1
ATOM 23951 N N . VAL B 1 447 ? -40.737 -2.139 53.509 1.00 59.96 1334 VAL B N 1
ATOM 23952 C CA . VAL B 1 447 ? -40.312 -2.665 52.227 1.00 62.44 1334 VAL B CA 1
ATOM 23953 C C . VAL B 1 447 ? -40.052 -4.152 52.424 1.00 66.30 1334 VAL B C 1
ATOM 23954 O O . VAL B 1 447 ? -39.700 -4.584 53.522 1.00 65.70 1334 VAL B O 1
ATOM 23967 N N . ASP B 1 448 ? -40.237 -4.936 51.369 1.00 67.75 1335 ASP B N 1
ATOM 23968 C CA . ASP B 1 448 ? -40.037 -6.376 51.455 1.00 74.91 1335 ASP B CA 1
ATOM 23969 C C . ASP B 1 448 ? -38.613 -6.693 51.022 1.00 73.30 1335 ASP B C 1
ATOM 23970 O O . ASP B 1 448 ? -38.252 -6.515 49.859 1.00 68.75 1335 ASP B O 1
ATOM 23979 N N . LEU B 1 449 ? -37.808 -7.161 51.969 1.00 76.82 1336 LEU B N 1
ATOM 23980 C CA . LEU B 1 449 ? -36.386 -7.372 51.731 1.00 78.09 1336 LEU B CA 1
ATOM 23981 C C . LEU B 1 449 ? -36.109 -8.465 50.699 1.00 82.48 1336 LEU B C 1
ATOM 23982 O O . LEU B 1 449 ? -35.094 -8.412 50.005 1.00 82.54 1336 LEU B O 1
ATOM 23998 N N . LYS B 1 450 ? -36.994 -9.453 50.593 1.00 82.47 1337 LYS B N 1
ATOM 23999 C CA . LYS B 1 450 ? -36.787 -10.533 49.631 1.00 85.64 1337 LYS B CA 1
ATOM 24000 C C . LYS B 1 450 ? -36.955 -10.030 48.197 1.00 86.48 1337 LYS B C 1
ATOM 24001 O O . LYS B 1 450 ? -36.193 -10.406 47.308 1.00 89.20 1337 LYS B O 1
ATOM 24020 N N . THR B 1 451 ? -37.958 -9.186 47.976 1.00 85.27 1338 THR B N 1
ATOM 24021 C CA . THR B 1 451 ? -38.301 -8.734 46.631 1.00 88.16 1338 THR B CA 1
ATOM 24022 C C . THR B 1 451 ? -37.275 -7.740 46.089 1.00 89.52 1338 THR B C 1
ATOM 24023 O O . THR B 1 451 ? -37.231 -7.481 44.886 1.00 90.92 1338 THR B O 1
ATOM 24034 N N . ARG B 1 452 ? -36.460 -7.175 46.976 1.00 92.57 1339 ARG B N 1
ATOM 24035 C CA . ARG B 1 452 ? -35.456 -6.200 46.567 1.00 91.12 1339 ARG B CA 1
ATOM 24036 C C . ARG B 1 452 ? -34.065 -6.810 46.458 1.00 88.57 1339 ARG B C 1
ATOM 24037 O O . ARG B 1 452 ? -33.643 -7.578 47.322 1.00 85.88 1339 ARG B O 1
ATOM 24058 N N . LYS B 1 453 ? -33.355 -6.454 45.392 1.00 75.90 1340 LYS B N 1
ATOM 24059 C CA . LYS B 1 453 ? -31.984 -6.910 45.194 1.00 76.47 1340 LYS B CA 1
ATOM 24060 C C . LYS B 1 453 ? -31.056 -6.186 46.160 1.00 73.26 1340 LYS B C 1
ATOM 24061 O O . LYS B 1 453 ? -31.240 -5.001 46.434 1.00 71.62 1340 LYS B O 1
ATOM 24080 N N . SER B 1 454 ? -30.059 -6.897 46.677 1.00 90.71 1341 SER B N 1
ATOM 24081 C CA . SER B 1 454 ? -29.128 -6.300 47.625 1.00 89.56 1341 SER B CA 1
ATOM 24082 C C . SER B 1 454 ? -27.784 -7.018 47.640 1.00 91.58 1341 SER B C 1
ATOM 24083 O O . SER B 1 454 ? -27.694 -8.200 47.309 1.00 93.36 1341 SER B O 1
ATOM 24091 N N . VAL B 1 455 ? -26.743 -6.286 48.020 1.00 94.18 1342 VAL B N 1
ATOM 24092 C CA . VAL B 1 455 ? -25.404 -6.847 48.146 1.00 96.62 1342 VAL B CA 1
ATOM 24093 C C . VAL B 1 455 ? -24.772 -6.303 49.425 1.00 97.75 1342 VAL B C 1
ATOM 24094 O O . VAL B 1 455 ? -25.161 -5.241 49.911 1.00 98.19 1342 VAL B O 1
ATOM 24107 N N . VAL B 1 456 ? -23.808 -7.037 49.972 1.00 76.39 1343 VAL B N 1
ATOM 24108 C CA . VAL B 1 456 ? -23.214 -6.682 51.257 1.00 72.80 1343 VAL B CA 1
ATOM 24109 C C . VAL B 1 456 ? -21.731 -6.345 51.107 1.00 82.90 1343 VAL B C 1
ATOM 24110 O O . VAL B 1 456 ? -21.011 -6.984 50.341 1.00 89.40 1343 VAL B O 1
ATOM 24123 N N . VAL B 1 457 ? -21.290 -5.331 51.847 1.00 75.35 1344 VAL B N 1
ATOM 24124 C CA . VAL B 1 457 ? -19.888 -4.932 51.870 1.00 79.46 1344 VAL B CA 1
ATOM 24125 C C . VAL B 1 457 ? -19.329 -5.175 53.268 1.00 74.00 1344 VAL B C 1
ATOM 24126 O O . VAL B 1 457 ? -19.978 -4.871 54.267 1.00 72.29 1344 VAL B O 1
ATOM 24139 N N . VAL B 1 458 ? -18.116 -5.715 53.329 1.00 113.50 1345 VAL B N 1
ATOM 24140 C CA . VAL B 1 458 ? -17.549 -6.201 54.582 1.00 108.49 1345 VAL B CA 1
ATOM 24141 C C . VAL B 1 458 ? -17.236 -5.040 55.523 1.00 108.90 1345 VAL B C 1
ATOM 24142 O O . VAL B 1 458 ? -17.496 -5.119 56.723 1.00 105.01 1345 VAL B O 1
ATOM 24155 N N . ALA B 1 459 ? -16.673 -3.970 54.970 1.00 79.33 1346 ALA B N 1
ATOM 24156 C CA . ALA B 1 459 ? -16.352 -2.763 55.732 1.00 81.02 1346 ALA B CA 1
ATOM 24157 C C . ALA B 1 459 ? -15.614 -3.065 57.040 1.00 84.87 1346 ALA B C 1
ATOM 24158 O O . ALA B 1 459 ? -16.067 -2.687 58.121 1.00 79.78 1346 ALA B O 1
ATOM 24165 N N . THR B 1 460 ? -14.470 -3.733 56.928 1.00 104.62 1347 THR B N 1
ATOM 24166 C CA . THR B 1 460 ? -13.636 -4.054 58.085 1.00 104.73 1347 THR B CA 1
ATOM 24167 C C . THR B 1 460 ? -12.261 -3.416 57.914 1.00 102.09 1347 THR B C 1
ATOM 24168 O O . THR B 1 460 ? -11.882 -3.036 56.807 1.00 99.14 1347 THR B O 1
ATOM 24179 N N . GLU B 1 461 ? -11.516 -3.294 59.008 1.00 139.74 1348 GLU B N 1
ATOM 24180 C CA . GLU B 1 461 ? -10.208 -2.651 58.956 1.00 140.94 1348 GLU B CA 1
ATOM 24181 C C . GLU B 1 461 ? -9.117 -3.634 58.535 1.00 147.78 1348 GLU B C 1
ATOM 24182 O O . GLU B 1 461 ? -8.039 -3.225 58.106 1.00 152.03 1348 GLU B O 1
ATOM 24194 N N . GLN B 1 462 ? -9.397 -4.929 58.660 1.00 115.54 1349 GLN B N 1
ATOM 24195 C CA . GLN B 1 462 ? -8.431 -5.952 58.273 1.00 122.06 1349 GLN B CA 1
ATOM 24196 C C . GLN B 1 462 ? -8.302 -6.029 56.753 1.00 131.81 1349 GLN B C 1
ATOM 24197 O O . GLN B 1 462 ? -7.259 -6.420 56.228 1.00 137.54 1349 GLN B O 1
ATOM 24211 N N . ASN B 1 463 ? -9.371 -5.656 56.054 1.00 154.47 1350 ASN B N 1
ATOM 24212 C CA . ASN B 1 463 ? -9.358 -5.587 54.597 1.00 154.40 1350 ASN B CA 1
ATOM 24213 C C . ASN B 1 463 ? -9.309 -4.130 54.143 1.00 144.28 1350 ASN B C 1
ATOM 24214 O O . ASN B 1 463 ? -10.277 -3.388 54.299 1.00 136.48 1350 ASN B O 1
ATOM 24225 N N . PHE B 1 464 ? -8.174 -3.730 53.578 1.00 156.35 1351 PHE B N 1
ATOM 24226 C CA . PHE B 1 464 ? -7.939 -2.338 53.206 1.00 155.19 1351 PHE B CA 1
ATOM 24227 C C . PHE B 1 464 ? -8.732 -1.891 51.980 1.00 153.35 1351 PHE B C 1
ATOM 24228 O O . PHE B 1 464 ? -8.939 -0.694 51.776 1.00 148.24 1351 PHE B O 1
ATOM 24245 N N . ASN B 1 465 ? -9.181 -2.842 51.168 1.00 184.34 1352 ASN B N 1
ATOM 24246 C CA . ASN B 1 465 ? -9.777 -2.502 49.880 1.00 183.31 1352 ASN B CA 1
ATOM 24247 C C . ASN B 1 465 ? -11.297 -2.382 49.931 1.00 178.79 1352 ASN B C 1
ATOM 24248 O O . ASN B 1 465 ? -11.940 -2.271 48.888 1.00 181.76 1352 ASN B O 1
ATOM 24259 N N . TRP B 1 466 ? -11.877 -2.395 51.127 1.00 116.64 1353 TRP B N 1
ATOM 24260 C CA . TRP B 1 466 ? -13.331 -2.364 51.236 1.00 110.53 1353 TRP B CA 1
ATOM 24261 C C . TRP B 1 466 ? -13.905 -1.040 50.729 1.00 111.11 1353 TRP B C 1
ATOM 24262 O O . TRP B 1 466 ? -15.064 -0.980 50.320 1.00 116.24 1353 TRP B O 1
ATOM 24283 N N . VAL B 1 467 ? -13.096 0.016 50.753 1.00 107.93 1354 VAL B N 1
ATOM 24284 C CA . VAL B 1 467 ? -13.551 1.324 50.292 1.00 103.47 1354 VAL B CA 1
ATOM 24285 C C . VAL B 1 467 ? -13.725 1.287 48.780 1.00 101.95 1354 VAL B C 1
ATOM 24286 O O . VAL B 1 467 ? -14.697 1.817 48.240 1.00 96.04 1354 VAL B O 1
ATOM 24299 N N . ASP B 1 468 ? -12.774 0.654 48.100 1.00 110.08 1355 ASP B N 1
ATOM 24300 C CA . ASP B 1 468 ? -12.847 0.503 46.655 1.00 110.69 1355 ASP B CA 1
ATOM 24301 C C . ASP B 1 468 ? -13.952 -0.485 46.301 1.00 107.80 1355 ASP B C 1
ATOM 24302 O O . ASP B 1 468 ? -14.634 -0.338 45.286 1.00 103.12 1355 ASP B O 1
ATOM 24311 N N . ASP B 1 469 ? -14.114 -1.499 47.144 1.00 85.66 1356 ASP B N 1
ATOM 24312 C CA . ASP B 1 469 ? -15.187 -2.470 46.984 1.00 89.75 1356 ASP B CA 1
ATOM 24313 C C . ASP B 1 469 ? -16.546 -1.786 47.080 1.00 85.20 1356 ASP B C 1
ATOM 24314 O O . ASP B 1 469 ? -17.466 -2.103 46.326 1.00 86.10 1356 ASP B O 1
ATOM 24323 N N . LEU B 1 470 ? -16.667 -0.847 48.012 1.00 104.39 1357 LEU B N 1
ATOM 24324 C CA . LEU B 1 470 ? -17.918 -0.124 48.203 1.00 97.25 1357 LEU B CA 1
ATOM 24325 C C . LEU B 1 470 ? -18.229 0.723 46.976 1.00 92.78 1357 LEU B C 1
ATOM 24326 O O . LEU B 1 470 ? -19.342 0.684 46.452 1.00 90.39 1357 LEU B O 1
ATOM 24342 N N . LYS B 1 471 ? -17.239 1.483 46.519 1.00 98.22 1358 LYS B N 1
ATOM 24343 C CA . LYS B 1 471 ? -17.402 2.314 45.333 1.00 101.12 1358 LYS B CA 1
ATOM 24344 C C . LYS B 1 471 ? -17.813 1.458 44.141 1.00 100.87 1358 LYS B C 1
ATOM 24345 O O . LYS B 1 471 ? -18.688 1.840 43.364 1.00 98.74 1358 LYS B O 1
ATOM 24364 N N . ALA B 1 472 ? -17.177 0.298 44.005 1.00 84.72 1359 ALA B N 1
ATOM 24365 C CA . ALA B 1 472 ? -17.476 -0.617 42.909 1.00 88.13 1359 ALA B CA 1
ATOM 24366 C C . ALA B 1 472 ? -18.913 -1.121 42.989 1.00 88.16 1359 ALA B C 1
ATOM 24367 O O . ALA B 1 472 ? -19.596 -1.234 41.972 1.00 87.15 1359 ALA B O 1
ATOM 24374 N N . ALA B 1 473 ? -19.367 -1.424 44.201 1.00 108.34 1360 ALA B N 1
ATOM 24375 C CA . ALA B 1 473 ? -20.726 -1.911 44.405 1.00 105.22 1360 ALA B CA 1
ATOM 24376 C C . ALA B 1 473 ? -21.732 -0.791 44.159 1.00 103.07 1360 ALA B C 1
ATOM 24377 O O . ALA B 1 473 ? -22.802 -1.017 43.595 1.00 103.35 1360 ALA B O 1
ATOM 24384 N N . LEU B 1 474 ? -21.377 0.418 44.582 1.00 103.47 1361 LEU B N 1
ATOM 24385 C CA . LEU B 1 474 ? -22.250 1.574 44.415 1.00 103.60 1361 LEU B CA 1
ATOM 24386 C C . LEU B 1 474 ? -22.466 1.873 42.936 1.00 108.47 1361 LEU B C 1
ATOM 24387 O O . LEU B 1 474 ? -23.582 2.174 42.511 1.00 107.71 1361 LEU B O 1
ATOM 24403 N N . ALA B 1 475 ? -21.393 1.787 42.155 1.00 115.00 1362 ALA B N 1
ATOM 24404 C CA . ALA B 1 475 ? -21.481 2.004 40.717 1.00 117.39 1362 ALA B CA 1
ATOM 24405 C C . ALA B 1 475 ? -22.345 0.921 40.082 1.00 119.56 1362 ALA B C 1
ATOM 24406 O O . ALA B 1 475 ? -23.199 1.207 39.243 1.00 122.12 1362 ALA B O 1
ATOM 24413 N N . THR B 1 476 ? -22.115 -0.323 40.487 1.00 115.45 1363 THR B N 1
ATOM 24414 C CA . THR B 1 476 ? -22.898 -1.447 39.992 1.00 119.60 1363 THR B CA 1
ATOM 24415 C C . THR B 1 476 ? -24.335 -1.356 40.498 1.00 120.04 1363 THR B C 1
ATOM 24416 O O . THR B 1 476 ? -25.275 -1.727 39.795 1.00 123.41 1363 THR B O 1
ATOM 24427 N N . ALA B 1 477 ? -24.495 -0.861 41.722 1.00 112.30 1364 ALA B N 1
ATOM 24428 C CA . ALA B 1 477 ? -25.808 -0.764 42.352 1.00 107.27 1364 ALA B CA 1
ATOM 24429 C C . ALA B 1 477 ? -26.786 0.026 41.487 1.00 105.91 1364 ALA B C 1
ATOM 24430 O O . ALA B 1 477 ? -27.917 -0.405 41.262 1.00 104.37 1364 ALA B O 1
ATOM 24437 N N . ALA B 1 478 ? -26.342 1.185 41.008 1.00 104.18 1365 ALA B N 1
ATOM 24438 C CA . ALA B 1 478 ? -27.177 2.043 40.175 1.00 106.99 1365 ALA B CA 1
ATOM 24439 C C . ALA B 1 478 ? -27.662 1.296 38.938 1.00 111.75 1365 ALA B C 1
ATOM 24440 O O . ALA B 1 478 ? -28.859 1.260 38.653 1.00 109.09 1365 ALA B O 1
ATOM 24447 N N . THR B 1 479 ? -26.725 0.704 38.206 1.00 120.59 1366 THR B N 1
ATOM 24448 C CA . THR B 1 479 ? -27.052 -0.033 36.991 1.00 122.29 1366 THR B CA 1
ATOM 24449 C C . THR B 1 479 ? -27.987 -1.200 37.286 1.00 123.17 1366 THR B C 1
ATOM 24450 O O . THR B 1 479 ? -28.995 -1.385 36.603 1.00 127.85 1366 THR B O 1
ATOM 24461 N N . GLU B 1 480 ? -27.651 -1.985 38.305 1.00 94.34 1367 GLU B N 1
ATOM 24462 C CA . GLU B 1 480 ? -28.398 -3.202 38.607 1.00 92.45 1367 GLU B CA 1
ATOM 24463 C C . GLU B 1 480 ? -29.638 -2.916 39.451 1.00 93.32 1367 GLU B C 1
ATOM 24464 O O . GLU B 1 480 ? -30.374 -3.837 39.812 1.00 92.87 1367 GLU B O 1
ATOM 24476 N N . GLU B 1 481 ? -29.873 -1.642 39.757 1.00 137.78 1368 GLU B N 1
ATOM 24477 C CA . GLU B 1 481 ? -31.057 -1.236 40.510 1.00 138.16 1368 GLU B CA 1
ATOM 24478 C C . GLU B 1 481 ? -31.172 -2.013 41.818 1.00 132.22 1368 GLU B C 1
ATOM 24479 O O . GLU B 1 481 ? -32.229 -2.561 42.134 1.00 131.96 1368 GLU B O 1
ATOM 24491 N N . GLN B 1 482 ? -30.078 -2.057 42.573 1.00 108.43 1369 GLN B N 1
ATOM 24492 C CA . GLN B 1 482 ? -30.036 -2.800 43.827 1.00 102.94 1369 GLN B CA 1
ATOM 24493 C C . GLN B 1 482 ? -29.518 -1.907 44.950 1.00 96.02 1369 GLN B C 1
ATOM 24494 O O . GLN B 1 482 ? -28.947 -0.844 44.698 1.00 93.31 1369 GLN B O 1
ATOM 24508 N N . TYR B 1 483 ? -29.722 -2.345 46.189 1.00 80.72 1370 TYR B N 1
ATOM 24509 C CA . TYR B 1 483 ? -29.301 -1.579 47.356 1.00 76.12 1370 TYR B CA 1
ATOM 24510 C C . TYR B 1 483 ? -28.080 -2.218 48.007 1.00 70.43 1370 TYR B C 1
ATOM 24511 O O . TYR B 1 483 ? -27.943 -3.439 48.019 1.00 68.06 1370 TYR B O 1
ATOM 24529 N N . VAL B 1 484 ? -27.194 -1.386 48.545 1.00 75.69 1371 VAL B N 1
ATOM 24530 C CA . VAL B 1 484 ? -25.959 -1.875 49.142 1.00 74.77 1371 VAL B CA 1
ATOM 24531 C C . VAL B 1 484 ? -26.021 -1.740 50.657 1.00 71.58 1371 VAL B C 1
ATOM 24532 O O . VAL B 1 484 ? -26.241 -0.651 51.190 1.00 70.59 1371 VAL B O 1
ATOM 24545 N N . TYR B 1 485 ? -25.815 -2.858 51.345 1.00 64.76 1372 TYR B N 1
ATOM 24546 C CA . TYR B 1 485 ? -25.773 -2.869 52.800 1.00 60.62 1372 TYR B CA 1
ATOM 24547 C C . TYR B 1 485 ? -24.328 -2.889 53.279 1.00 61.39 1372 TYR B C 1
ATOM 24548 O O . TYR B 1 485 ? -23.598 -3.855 53.056 1.00 62.12 1372 TYR B O 1
ATOM 24566 N N . VAL B 1 486 ? -23.919 -1.806 53.930 1.00 55.60 1373 VAL B N 1
ATOM 24567 C CA . VAL B 1 486 ? -22.577 -1.702 54.480 1.00 55.16 1373 VAL B CA 1
ATOM 24568 C C . VAL B 1 486 ? -22.607 -2.164 55.931 1.00 54.44 1373 VAL B C 1
ATOM 24569 O O . VAL B 1 486 ? -23.223 -1.526 56.783 1.00 53.04 1373 VAL B O 1
ATOM 24582 N N . VAL B 1 487 ? -21.944 -3.284 56.203 1.00 59.35 1374 VAL B N 1
ATOM 24583 C CA . VAL B 1 487 ? -21.969 -3.893 57.527 1.00 60.26 1374 VAL B CA 1
ATOM 24584 C C . VAL B 1 487 ? -20.648 -3.644 58.246 1.00 61.37 1374 VAL B C 1
ATOM 24585 O O . VAL B 1 487 ? -19.584 -4.011 57.751 1.00 63.59 1374 VAL B O 1
ATOM 24598 N N . CYS B 1 488 ? -20.724 -3.018 59.417 1.00 65.95 1375 CYS B N 1
ATOM 24599 C CA . CYS B 1 488 ? -19.537 -2.728 60.212 1.00 65.98 1375 CYS B CA 1
ATOM 24600 C C . CYS B 1 488 ? -19.715 -3.270 61.626 1.00 66.71 1375 CYS B C 1
ATOM 24601 O O . CYS B 1 488 ? -20.104 -2.540 62.538 1.00 64.04 1375 CYS B O 1
ATOM 24609 N N . GLN B 1 489 ? -19.422 -4.555 61.799 1.00 74.01 1376 GLN B N 1
ATOM 24610 C CA . GLN B 1 489 ? -19.648 -5.235 63.070 1.00 75.60 1376 GLN B CA 1
ATOM 24611 C C . GLN B 1 489 ? -18.357 -5.437 63.858 1.00 74.84 1376 GLN B C 1
ATOM 24612 O O . GLN B 1 489 ? -17.396 -6.020 63.359 1.00 75.03 1376 GLN B O 1
ATOM 24626 N N . GLY B 1 490 ? -18.350 -4.948 65.093 1.00 60.98 1377 GLY B N 1
ATOM 24627 C CA . GLY B 1 490 ? -17.226 -5.133 65.992 1.00 67.28 1377 GLY B CA 1
ATOM 24628 C C . GLY B 1 490 ? -15.913 -4.585 65.464 1.00 75.94 1377 GLY B C 1
ATOM 24629 O O . GLY B 1 490 ? -14.880 -5.250 65.544 1.00 77.81 1377 GLY B O 1
ATOM 24633 N N . GLU B 1 491 ? -15.951 -3.367 64.931 1.00 97.36 1378 GLU B N 1
ATOM 24634 C CA . GLU B 1 491 ? -14.753 -2.717 64.411 1.00 101.28 1378 GLU B CA 1
ATOM 24635 C C . GLU B 1 491 ? -14.422 -1.511 65.277 1.00 97.92 1378 GLU B C 1
ATOM 24636 O O . GLU B 1 491 ? -15.300 -0.712 65.600 1.00 91.29 1378 GLU B O 1
ATOM 24648 N N . GLU B 1 492 ? -13.152 -1.373 65.642 1.00 88.44 1379 GLU B N 1
ATOM 24649 C CA . GLU B 1 492 ? -12.717 -0.240 66.448 1.00 92.86 1379 GLU B CA 1
ATOM 24650 C C . GLU B 1 492 ? -12.285 0.939 65.574 1.00 89.93 1379 GLU B C 1
ATOM 24651 O O . GLU B 1 492 ? -11.918 0.762 64.413 1.00 88.26 1379 GLU B O 1
ATOM 24663 N N . LEU B 1 493 ? -12.328 2.140 66.144 1.00 135.21 1380 LEU B N 1
ATOM 24664 C CA . LEU B 1 493 ? -11.938 3.353 65.426 1.00 137.58 1380 LEU B CA 1
ATOM 24665 C C . LEU B 1 493 ? -12.754 3.587 64.154 1.00 134.15 1380 LEU B C 1
ATOM 24666 O O . LEU B 1 493 ? -12.226 4.037 63.137 1.00 135.82 1380 LEU B O 1
ATOM 24682 N N . PHE B 1 494 ? -14.042 3.269 64.221 1.00 90.05 1381 PHE B N 1
ATOM 24683 C CA . PHE B 1 494 ? -14.992 3.656 63.182 1.00 87.73 1381 PHE B CA 1
ATOM 24684 C C . PHE B 1 494 ? -16.257 4.218 63.817 1.00 81.89 1381 PHE B C 1
ATOM 24685 O O . PHE B 1 494 ? -17.182 3.476 64.134 1.00 84.69 1381 PHE B O 1
ATOM 24702 N N . GLY B 1 495 ? -16.285 5.532 64.014 1.00 66.58 1382 GLY B N 1
ATOM 24703 C CA . GLY B 1 495 ? -17.474 6.201 64.512 1.00 59.62 1382 GLY B CA 1
ATOM 24704 C C . GLY B 1 495 ? -18.594 6.195 63.489 1.00 55.11 1382 GLY B C 1
ATOM 24705 O O . GLY B 1 495 ? -18.361 6.402 62.298 1.00 56.38 1382 GLY B O 1
ATOM 24709 N N . ALA B 1 496 ? -19.812 5.946 63.957 1.00 59.48 1383 ALA B N 1
ATOM 24710 C CA . ALA B 1 496 ? -20.960 5.793 63.070 1.00 56.25 1383 ALA B CA 1
ATOM 24711 C C . ALA B 1 496 ? -21.273 7.079 62.310 1.00 54.44 1383 ALA B C 1
ATOM 24712 O O . ALA B 1 496 ? -21.582 7.044 61.119 1.00 52.24 1383 ALA B O 1
ATOM 24719 N N . VAL B 1 497 ? -21.196 8.212 62.998 1.00 55.62 1384 VAL B N 1
ATOM 24720 C CA . VAL B 1 497 ? -21.554 9.489 62.391 1.00 57.01 1384 VAL B CA 1
ATOM 24721 C C . VAL B 1 497 ? -20.613 9.799 61.235 1.00 58.59 1384 VAL B C 1
ATOM 24722 O O . VAL B 1 497 ? -21.058 10.114 60.130 1.00 61.30 1384 VAL B O 1
ATOM 24735 N N . GLY B 1 498 ? -19.312 9.715 61.493 1.00 48.90 1385 GLY B N 1
ATOM 24736 C CA . GLY B 1 498 ? -18.320 9.992 60.473 1.00 49.91 1385 GLY B CA 1
ATOM 24737 C C . GLY B 1 498 ? -18.430 9.040 59.299 1.00 51.90 1385 GLY B C 1
ATOM 24738 O O . GLY B 1 498 ? -18.380 9.455 58.139 1.00 52.27 1385 GLY B O 1
ATOM 24742 N N . LEU B 1 499 ? -18.573 7.754 59.605 1.00 76.58 1386 LEU B N 1
ATOM 24743 C CA . LEU B 1 499 ? -18.678 6.723 58.580 1.00 75.79 1386 LEU B CA 1
ATOM 24744 C C . LEU B 1 499 ? -19.930 6.900 57.730 1.00 72.65 1386 LEU B C 1
ATOM 24745 O O . LEU B 1 499 ? -19.902 6.686 56.518 1.00 76.42 1386 LEU B O 1
ATOM 24761 N N . MET B 1 500 ? -21.029 7.287 58.369 1.00 58.39 1387 MET B N 1
ATOM 24762 C CA . MET B 1 500 ? -22.287 7.492 57.660 1.00 56.91 1387 MET B CA 1
ATOM 24763 C C . MET B 1 500 ? -22.152 8.604 56.627 1.00 59.15 1387 MET B C 1
ATOM 24764 O O . MET B 1 500 ? -22.544 8.439 55.473 1.00 58.95 1387 MET B O 1
ATOM 24778 N N . THR B 1 501 ? -21.598 9.737 57.050 1.00 71.36 1388 THR B N 1
ATOM 24779 C CA . THR B 1 501 ? -21.400 10.874 56.158 1.00 72.72 1388 THR B CA 1
ATOM 24780 C C . THR B 1 501 ? -20.518 10.476 54.979 1.00 72.50 1388 THR B C 1
ATOM 24781 O O . THR B 1 501 ? -20.769 10.866 53.839 1.00 73.22 1388 THR B O 1
ATOM 24792 N N . CYS B 1 502 ? -19.486 9.692 55.266 1.00 68.20 1389 CYS B N 1
ATOM 24793 C CA . CYS B 1 502 ? -18.549 9.248 54.244 1.00 71.15 1389 CYS B CA 1
ATOM 24794 C C . CYS B 1 502 ? -19.235 8.410 53.164 1.00 74.99 1389 CYS B C 1
ATOM 24795 O O . CYS B 1 502 ? -18.914 8.525 51.981 1.00 75.12 1389 CYS B O 1
ATOM 24803 N N . ILE B 1 503 ? -20.184 7.574 53.573 1.00 89.41 1390 ILE B N 1
ATOM 24804 C CA . ILE B 1 503 ? -20.885 6.702 52.638 1.00 91.49 1390 ILE B CA 1
ATOM 24805 C C . ILE B 1 503 ? -21.909 7.482 51.819 1.00 93.26 1390 ILE B C 1
ATOM 24806 O O . ILE B 1 503 ? -21.956 7.358 50.596 1.00 93.91 1390 ILE B O 1
ATOM 24822 N N . LYS B 1 504 ? -22.736 8.271 52.499 1.00 83.93 1391 LYS B N 1
ATOM 24823 C CA . LYS B 1 504 ? -23.801 9.018 51.837 1.00 86.91 1391 LYS B CA 1
ATOM 24824 C C . LYS B 1 504 ? -23.263 9.836 50.665 1.00 86.66 1391 LYS B C 1
ATOM 24825 O O . LYS B 1 504 ? -23.832 9.820 49.573 1.00 86.29 1391 LYS B O 1
ATOM 24844 N N . ASN B 1 505 ? -22.168 10.552 50.901 1.00 106.21 1392 ASN B N 1
ATOM 24845 C CA . ASN B 1 505 ? -21.586 11.423 49.885 1.00 109.58 1392 ASN B CA 1
ATOM 24846 C C . ASN B 1 505 ? -20.679 10.634 48.944 1.00 110.42 1392 ASN B C 1
ATOM 24847 O O . ASN B 1 505 ? -19.465 10.837 48.916 1.00 115.23 1392 ASN B O 1
ATOM 24858 N N . GLU B 1 506 ? -21.284 9.732 48.181 1.00 94.72 1393 GLU B N 1
ATOM 24859 C CA . GLU B 1 506 ? -20.569 8.915 47.208 1.00 95.43 1393 GLU B CA 1
ATOM 24860 C C . GLU B 1 506 ? -21.443 8.752 45.972 1.00 93.35 1393 GLU B C 1
ATOM 24861 O O . GLU B 1 506 ? -22.663 8.901 46.053 1.00 89.75 1393 GLU B O 1
ATOM 24873 N N . ASN B 1 507 ? -20.835 8.457 44.828 1.00 125.79 1394 ASN B N 1
ATOM 24874 C CA . ASN B 1 507 ? -21.615 8.250 43.615 1.00 124.20 1394 ASN B CA 1
ATOM 24875 C C . ASN B 1 507 ? -22.474 7.003 43.787 1.00 122.26 1394 ASN B C 1
ATOM 24876 O O . ASN B 1 507 ? -21.966 5.884 43.837 1.00 120.58 1394 ASN B O 1
ATOM 24887 N N . GLY B 1 508 ? -23.783 7.212 43.878 1.00 95.77 1395 GLY B N 1
ATOM 24888 C CA . GLY B 1 508 ? -24.719 6.134 44.129 1.00 93.42 1395 GLY B CA 1
ATOM 24889 C C . GLY B 1 508 ? -24.820 5.814 45.610 1.00 93.63 1395 GLY B C 1
ATOM 24890 O O . GLY B 1 508 ? -25.241 4.721 45.988 1.00 93.40 1395 GLY B O 1
ATOM 24894 N N . GLY B 1 509 ? -24.437 6.770 46.452 1.00 95.96 1396 GLY B N 1
ATOM 24895 C CA . GLY B 1 509 ? -24.424 6.558 47.889 1.00 90.69 1396 GLY B CA 1
ATOM 24896 C C . GLY B 1 509 ? -25.807 6.539 48.509 1.00 83.75 1396 GLY B C 1
ATOM 24897 O O . GLY B 1 509 ? -26.022 5.924 49.553 1.00 79.35 1396 GLY B O 1
ATOM 24901 N N . LYS B 1 510 ? -26.746 7.225 47.866 1.00 85.89 1397 LYS B N 1
ATOM 24902 C CA . LYS B 1 510 ? -28.136 7.239 48.313 1.00 81.57 1397 LYS B CA 1
ATOM 24903 C C . LYS B 1 510 ? -28.740 5.824 48.292 1.00 77.47 1397 LYS B C 1
ATOM 24904 O O . LYS B 1 510 ? -29.772 5.579 48.916 1.00 75.53 1397 LYS B O 1
ATOM 24923 N N . LEU B 1 511 ? -28.101 4.905 47.567 1.00 60.45 1398 LEU B N 1
ATOM 24924 C CA . LEU B 1 511 ? -28.562 3.515 47.480 1.00 59.72 1398 LEU B CA 1
ATOM 24925 C C . LEU B 1 511 ? -27.998 2.651 48.616 1.00 57.41 1398 LEU B C 1
ATOM 24926 O O . LEU B 1 511 ? -28.289 1.455 48.698 1.00 54.88 1398 LEU B O 1
ATOM 24942 N N . ALA B 1 512 ? -27.191 3.254 49.485 1.00 62.72 1399 ALA B N 1
ATOM 24943 C CA . ALA B 1 512 ? -26.495 2.509 50.533 1.00 58.62 1399 ALA B CA 1
ATOM 24944 C C . ALA B 1 512 ? -27.247 2.517 51.866 1.00 59.38 1399 ALA B C 1
ATOM 24945 O O . ALA B 1 512 ? -27.989 3.452 52.172 1.00 58.48 1399 ALA B O 1
ATOM 24952 N N . ARG B 1 513 ? -27.038 1.462 52.651 1.00 57.15 1400 ARG B N 1
ATOM 24953 C CA . ARG B 1 513 ? -27.646 1.333 53.974 1.00 56.98 1400 ARG B CA 1
ATOM 24954 C C . ARG B 1 513 ? -26.608 0.871 54.996 1.00 57.53 1400 ARG B C 1
ATOM 24955 O O . ARG B 1 513 ? -26.048 -0.221 54.873 1.00 55.68 1400 ARG B O 1
ATOM 24976 N N . LEU B 1 514 ? -26.358 1.701 56.005 1.00 70.36 1401 LEU B N 1
ATOM 24977 C CA . LEU B 1 514 ? -25.343 1.397 57.010 1.00 68.82 1401 LEU B CA 1
ATOM 24978 C C . LEU B 1 514 ? -25.906 0.564 58.154 1.00 66.21 1401 LEU B C 1
ATOM 24979 O O . LEU B 1 514 ? -26.898 0.937 58.781 1.00 65.27 1401 LEU B O 1
ATOM 24995 N N . VAL B 1 515 ? -25.261 -0.567 58.417 1.00 56.37 1402 VAL B N 1
ATOM 24996 C CA . VAL B 1 515 ? -25.612 -1.410 59.552 1.00 54.89 1402 VAL B CA 1
ATOM 24997 C C . VAL B 1 515 ? -24.441 -1.422 60.528 1.00 58.07 1402 VAL B C 1
ATOM 24998 O O . VAL B 1 515 ? -23.484 -2.181 60.361 1.00 57.80 1402 VAL B O 1
ATOM 25011 N N . PHE B 1 516 ? -24.528 -0.579 61.552 1.00 56.01 1403 PHE B N 1
ATOM 25012 C CA . PHE B 1 516 ? -23.434 -0.404 62.499 1.00 60.65 1403 PHE B CA 1
ATOM 25013 C C . PHE B 1 516 ? -23.726 -1.110 63.815 1.00 65.99 1403 PHE B C 1
ATOM 25014 O O . PHE B 1 516 ? -24.690 -0.786 64.507 1.00 68.35 1403 PHE B O 1
ATOM 25031 N N . VAL B 1 517 ? -22.886 -2.086 64.148 1.00 56.22 1404 VAL B N 1
ATOM 25032 C CA . VAL B 1 517 ? -23.053 -2.863 65.368 1.00 56.73 1404 VAL B CA 1
ATOM 25033 C C . VAL B 1 517 ? -21.766 -2.825 66.180 1.00 59.23 1404 VAL B C 1
ATOM 25034 O O . VAL B 1 517 ? -20.752 -3.396 65.780 1.00 60.86 1404 VAL B O 1
ATOM 25047 N N . GLN B 1 518 ? -21.816 -2.157 67.327 1.00 84.53 1405 GLN B N 1
ATOM 25048 C CA . GLN B 1 518 ? -20.645 -2.018 68.182 1.00 93.17 1405 GLN B CA 1
ATOM 25049 C C . GLN B 1 518 ? -20.221 -3.372 68.741 1.00 89.19 1405 GLN B C 1
ATOM 25050 O O . GLN B 1 518 ? -19.060 -3.764 68.629 1.00 90.07 1405 GLN B O 1
ATOM 25064 N N . ASP B 1 519 ? -21.171 -4.083 69.341 1.00 93.02 1406 ASP B N 1
ATOM 25065 C CA . ASP B 1 519 ? -20.883 -5.358 69.991 1.00 92.94 1406 ASP B CA 1
ATOM 25066 C C . ASP B 1 519 ? -20.617 -6.488 68.995 1.00 92.61 1406 ASP B C 1
ATOM 25067 O O . ASP B 1 519 ? -21.458 -6.813 68.158 1.00 94.53 1406 ASP B O 1
ATOM 25076 N N . ALA B 1 520 ? -19.434 -7.082 69.109 1.00 70.87 1407 ALA B N 1
ATOM 25077 C CA . ALA B 1 520 ? -19.003 -8.167 68.232 1.00 69.56 1407 ALA B CA 1
ATOM 25078 C C . ALA B 1 520 ? -19.690 -9.486 68.584 1.00 68.06 1407 ALA B C 1
ATOM 25079 O O . ALA B 1 520 ? -19.599 -10.462 67.837 1.00 68.00 1407 ALA B O 1
ATOM 25086 N N . LYS B 1 521 ? -20.365 -9.516 69.729 1.00 91.10 1408 LYS B N 1
ATOM 25087 C CA . LYS B 1 521 ? -21.021 -10.730 70.198 1.00 89.50 1408 LYS B CA 1
ATOM 25088 C C . LYS B 1 521 ? -22.462 -10.867 69.707 1.00 85.50 1408 LYS B C 1
ATOM 25089 O O . LYS B 1 521 ? -23.019 -11.966 69.724 1.00 86.80 1408 LYS B O 1
ATOM 25108 N N . ALA B 1 522 ? -23.068 -9.768 69.270 1.00 73.39 1409 ALA B N 1
ATOM 25109 C CA . ALA B 1 522 ? -24.443 -9.818 68.786 1.00 67.68 1409 ALA B CA 1
ATOM 25110 C C . ALA B 1 522 ? -24.523 -10.674 67.525 1.00 65.89 1409 ALA B C 1
ATOM 25111 O O . ALA B 1 522 ? -23.525 -10.856 66.828 1.00 67.66 1409 ALA B O 1
ATOM 25118 N N . GLU B 1 523 ? -25.711 -11.199 67.236 1.00 60.85 1410 GLU B N 1
ATOM 25119 C CA . GLU B 1 523 ? -25.898 -12.055 66.068 1.00 60.43 1410 GLU B CA 1
ATOM 25120 C C . GLU B 1 523 ? -25.507 -11.335 64.780 1.00 55.48 1410 GLU B C 1
ATOM 25121 O O . GLU B 1 523 ? -25.849 -10.173 64.573 1.00 53.56 1410 GLU B O 1
ATOM 25133 N N . LYS B 1 524 ? -24.773 -12.042 63.928 1.00 64.59 1411 LYS B N 1
ATOM 25134 C CA . LYS B 1 524 ? -24.297 -11.503 62.659 1.00 66.30 1411 LYS B CA 1
ATOM 25135 C C . LYS B 1 524 ? -25.438 -11.026 61.766 1.00 61.45 1411 LYS B C 1
ATOM 25136 O O . LYS B 1 524 ? -26.587 -11.437 61.923 1.00 58.69 1411 LYS B O 1
ATOM 25155 N N . PHE B 1 525 ? -25.099 -10.149 60.828 1.00 61.21 1412 PHE B N 1
ATOM 25156 C CA . PHE B 1 525 ? -26.058 -9.585 59.884 1.00 61.78 1412 PHE B CA 1
ATOM 25157 C C . PHE B 1 525 ? -26.773 -10.639 59.039 1.00 57.43 1412 PHE B C 1
ATOM 25158 O O . PHE B 1 525 ? -26.164 -11.606 58.580 1.00 53.77 1412 PHE B O 1
ATOM 25175 N N . SER B 1 526 ? -28.072 -10.439 58.840 1.00 77.44 1413 SER B N 1
ATOM 25176 C CA . SER B 1 526 ? -28.866 -11.322 57.995 1.00 79.27 1413 SER B CA 1
ATOM 25177 C C . SER B 1 526 ? -30.239 -10.716 57.718 1.00 78.78 1413 SER B C 1
ATOM 25178 O O . SER B 1 526 ? -30.937 -10.298 58.640 1.00 83.21 1413 SER B O 1
ATOM 25186 N N . LEU B 1 527 ? -30.623 -10.672 56.447 1.00 58.20 1414 LEU B N 1
ATOM 25187 C CA . LEU B 1 527 ? -31.934 -10.156 56.065 1.00 56.76 1414 LEU B CA 1
ATOM 25188 C C . LEU B 1 527 ? -33.040 -11.066 56.595 1.00 61.08 1414 LEU B C 1
ATOM 25189 O O . LEU B 1 527 ? -34.154 -10.618 56.865 1.00 61.80 1414 LEU B O 1
ATOM 25205 N N . THR B 1 528 ? -32.720 -12.346 56.746 1.00 60.28 1415 THR B N 1
ATOM 25206 C CA . THR B 1 528 ? -33.689 -13.331 57.201 1.00 61.26 1415 THR B CA 1
ATOM 25207 C C . THR B 1 528 ? -33.860 -13.225 58.714 1.00 60.77 1415 THR B C 1
ATOM 25208 O O . THR B 1 528 ? -34.914 -13.565 59.254 1.00 59.12 1415 THR B O 1
ATOM 25219 N N . SER B 1 529 ? -32.808 -12.778 59.395 1.00 62.28 1416 SER B N 1
ATOM 25220 C CA . SER B 1 529 ? -32.831 -12.659 60.850 1.00 63.06 1416 SER B CA 1
ATOM 25221 C C . SER B 1 529 ? -33.977 -11.769 61.307 1.00 58.85 1416 SER B C 1
ATOM 25222 O O . SER B 1 529 ? -34.196 -10.694 60.757 1.00 62.27 1416 SER B O 1
ATOM 25230 N N . THR B 1 530 ? -34.703 -12.223 62.321 1.00 55.99 1417 THR B N 1
ATOM 25231 C CA . THR B 1 530 ? -35.848 -11.480 62.831 1.00 52.03 1417 THR B CA 1
ATOM 25232 C C . THR B 1 530 ? -35.424 -10.122 63.398 1.00 51.75 1417 THR B C 1
ATOM 25233 O O . THR B 1 530 ? -36.159 -9.142 63.292 1.00 51.76 1417 THR B O 1
ATOM 25244 N N . LEU B 1 531 ? -34.236 -10.066 63.993 1.00 53.78 1418 LEU B N 1
ATOM 25245 C CA . LEU B 1 531 ? -33.725 -8.825 64.574 1.00 52.64 1418 LEU B CA 1
ATOM 25246 C C . LEU B 1 531 ? -33.422 -7.777 63.505 1.00 52.33 1418 LEU B C 1
ATOM 25247 O O . LEU B 1 531 ? -33.844 -6.628 63.619 1.00 51.60 1418 LEU B O 1
ATOM 25263 N N . TYR 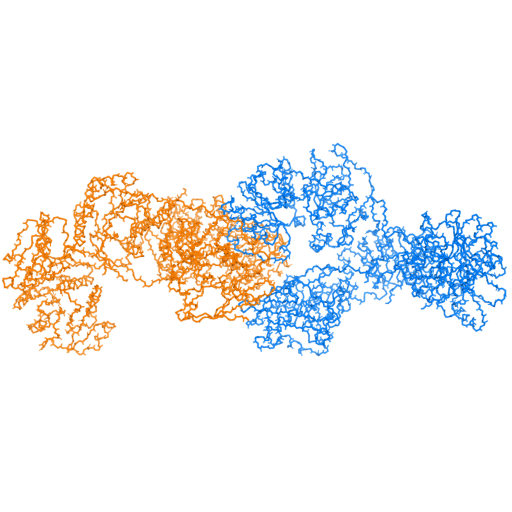B 1 532 ? -32.682 -8.171 62.474 1.00 55.90 1419 TYR B N 1
ATOM 25264 C CA . TYR B 1 532 ? -32.270 -7.235 61.435 1.00 55.18 1419 TYR B CA 1
ATOM 25265 C C . TYR B 1 532 ? -33.424 -6.964 60.477 1.00 57.62 1419 TYR B C 1
ATOM 25266 O O . TYR B 1 532 ? -33.557 -5.858 59.952 1.00 57.95 1419 TYR B O 1
ATOM 25284 N N . ARG B 1 533 ? -34.255 -7.973 60.244 1.00 56.87 1420 ARG B N 1
ATOM 25285 C CA . ARG B 1 533 ? -35.356 -7.843 59.297 1.00 58.85 1420 ARG B CA 1
ATOM 25286 C C . ARG B 1 533 ? -36.292 -6.707 59.696 1.00 55.55 1420 ARG B C 1
ATOM 25287 O O . ARG B 1 533 ? -36.558 -5.801 58.904 1.00 56.42 1420 ARG B O 1
ATOM 25308 N N . GLN B 1 534 ? -36.786 -6.755 60.929 1.00 52.51 1421 GLN B N 1
ATOM 25309 C CA . GLN B 1 534 ? -37.724 -5.749 61.408 1.00 54.54 1421 GLN B CA 1
ATOM 25310 C C . GLN B 1 534 ? -37.095 -4.362 61.343 1.00 52.99 1421 GLN B C 1
ATOM 25311 O O . GLN B 1 534 ? -37.784 -3.373 61.087 1.00 53.57 1421 GLN B O 1
ATOM 25325 N N . GLN B 1 535 ? -35.790 -4.288 61.586 1.00 54.59 1422 GLN B N 1
ATOM 25326 C CA . GLN B 1 535 ? -35.088 -3.011 61.532 1.00 53.46 1422 GLN B CA 1
ATOM 25327 C C . GLN B 1 535 ? -34.922 -2.524 60.097 1.00 55.79 1422 GLN B C 1
ATOM 25328 O O . GLN B 1 535 ? -35.293 -1.400 59.767 1.00 57.38 1422 GLN B O 1
ATOM 25342 N N . LEU B 1 536 ? -34.381 -3.387 59.244 1.00 48.60 1423 LEU B N 1
ATOM 25343 C CA . LEU B 1 536 ? -34.031 -3.007 57.881 1.00 49.21 1423 LEU B CA 1
ATOM 25344 C C . LEU B 1 536 ? -35.253 -2.853 56.983 1.00 49.17 1423 LEU B C 1
ATOM 25345 O O . LEU B 1 536 ? -35.155 -2.312 55.878 1.00 45.86 1423 LEU B O 1
ATOM 25361 N N . GLU B 1 537 ? -36.408 -3.310 57.455 1.00 56.93 1424 GLU B N 1
ATOM 25362 C CA . GLU B 1 537 ? -37.645 -3.109 56.711 1.00 58.80 1424 GLU B CA 1
ATOM 25363 C C . GLU B 1 537 ? -38.074 -1.647 56.804 1.00 57.76 1424 GLU B C 1
ATOM 25364 O O . GLU B 1 537 ? -39.011 -1.218 56.131 1.00 59.84 1424 GLU B O 1
ATOM 25376 N N . LYS B 1 538 ? -37.378 -0.888 57.645 1.00 47.77 1425 LYS B N 1
ATOM 25377 C CA . LYS B 1 538 ? -37.608 0.544 57.759 1.00 47.17 1425 LYS B CA 1
ATOM 25378 C C . LYS B 1 538 ? -36.815 1.297 56.696 1.00 47.86 1425 LYS B C 1
ATOM 25379 O O . LYS B 1 538 ? -37.157 2.421 56.338 1.00 46.91 1425 LYS B O 1
ATOM 25398 N N . ASP B 1 539 ? -35.754 0.669 56.197 1.00 56.44 1426 ASP B N 1
ATOM 25399 C CA . ASP B 1 539 ? -34.965 1.225 55.102 1.00 63.20 1426 ASP B CA 1
ATOM 25400 C C . ASP B 1 539 ? -34.276 2.529 55.490 1.00 60.75 1426 ASP B C 1
ATOM 25401 O O . ASP B 1 539 ? -34.218 3.471 54.698 1.00 64.53 1426 ASP B O 1
ATOM 25410 N N . LEU B 1 540 ? -33.771 2.588 56.717 1.00 52.74 1427 LEU B N 1
ATOM 25411 C CA . LEU B 1 540 ? -32.986 3.733 57.161 1.00 50.29 1427 LEU B CA 1
ATOM 25412 C C . LEU B 1 540 ? -31.539 3.581 56.708 1.00 50.89 1427 LEU B C 1
ATOM 25413 O O . LEU B 1 540 ? -30.994 2.477 56.713 1.00 48.32 1427 LEU B O 1
ATOM 25429 N N . ILE B 1 541 ? -30.917 4.687 56.311 1.00 60.07 1428 ILE B N 1
ATOM 25430 C CA . ILE B 1 541 ? -29.545 4.639 55.827 1.00 60.46 1428 ILE B CA 1
ATOM 25431 C C . ILE B 1 541 ? -28.585 4.452 56.998 1.00 60.25 1428 ILE B C 1
ATOM 25432 O O . ILE B 1 541 ? -27.487 3.921 56.829 1.00 60.69 1428 ILE B O 1
ATOM 25448 N N . SER B 1 542 ? -29.001 4.890 58.184 1.00 56.68 1429 SER B N 1
ATOM 25449 C CA . SER B 1 542 ? -28.184 4.749 59.385 1.00 57.35 1429 SER B CA 1
ATOM 25450 C C . SER B 1 542 ? -28.874 3.853 60.405 1.00 54.59 1429 SER B C 1
ATOM 25451 O O . SER B 1 542 ? -29.968 4.162 60.877 1.00 55.81 1429 SER B O 1
ATOM 25459 N N . ASN B 1 543 ? -28.227 2.741 60.736 1.00 49.72 1430 ASN B N 1
ATOM 25460 C CA . ASN B 1 543 ? -28.764 1.798 61.709 1.00 49.09 1430 ASN B CA 1
ATOM 25461 C C . ASN B 1 543 ? -27.682 1.423 62.713 1.00 50.08 1430 ASN B C 1
ATOM 25462 O O . ASN B 1 543 ? -26.727 0.717 62.381 1.00 50.81 1430 ASN B O 1
ATOM 25473 N N . VAL B 1 544 ? -27.842 1.894 63.946 1.00 50.88 1431 VAL B N 1
ATOM 25474 C CA . VAL B 1 544 ? -26.834 1.687 64.975 1.00 55.09 1431 VAL B CA 1
ATOM 25475 C C . VAL B 1 544 ? -27.385 0.788 66.072 1.00 55.46 1431 VAL B C 1
ATOM 25476 O O . VAL B 1 544 ? -28.411 1.088 66.682 1.00 54.96 1431 VAL B O 1
ATOM 25489 N N . LEU B 1 545 ? -26.691 -0.318 66.315 1.00 54.74 1432 LEU B N 1
ATOM 25490 C CA . LEU B 1 545 ? -27.080 -1.249 67.366 1.00 55.58 1432 LEU B CA 1
ATOM 25491 C C . LEU B 1 545 ? -26.181 -1.044 68.574 1.00 59.90 1432 LEU B C 1
ATOM 25492 O O . LEU B 1 545 ? -24.974 -1.271 68.507 1.00 59.00 1432 LEU B O 1
ATOM 25508 N N . LYS B 1 546 ? -26.776 -0.602 69.676 1.00 80.52 1433 LYS B N 1
ATOM 25509 C CA . LYS B 1 546 ? -26.022 -0.332 70.889 1.00 84.79 1433 LYS B CA 1
ATOM 25510 C C . LYS B 1 546 ? -26.705 -1.001 72.075 1.00 87.53 1433 LYS B C 1
ATOM 25511 O O . LYS B 1 546 ? -27.758 -0.558 72.534 1.00 87.86 1433 LYS B O 1
ATOM 25530 N N . ASN B 1 547 ? -26.089 -2.073 72.562 1.00 68.51 1434 ASN B N 1
ATOM 25531 C CA . ASN B 1 547 ? -26.633 -2.860 73.662 1.00 71.27 1434 ASN B CA 1
ATOM 25532 C C . ASN B 1 547 ? -28.057 -3.332 73.373 1.00 63.19 1434 ASN B C 1
ATOM 25533 O O . ASN B 1 547 ? -28.986 -3.035 74.124 1.00 59.51 1434 ASN B O 1
ATOM 25544 N N . GLY B 1 548 ? -28.213 -4.079 72.284 1.00 80.46 1435 GLY B N 1
ATOM 25545 C CA . GLY B 1 548 ? -29.468 -4.738 71.969 1.00 78.80 1435 GLY B CA 1
ATOM 25546 C C . GLY B 1 548 ? -30.575 -3.861 71.409 1.00 75.73 1435 GLY B C 1
ATOM 25547 O O . GLY B 1 548 ? -31.632 -4.372 71.035 1.00 75.16 1435 GLY B O 1
ATOM 25551 N N . ALA B 1 549 ? -30.346 -2.551 71.349 1.00 61.31 1436 ALA B N 1
ATOM 25552 C CA . ALA B 1 549 ? -31.367 -1.619 70.876 1.00 56.01 1436 ALA B CA 1
ATOM 25553 C C . ALA B 1 549 ? -30.908 -0.862 69.633 1.00 52.65 1436 ALA B C 1
ATOM 25554 O O . ALA B 1 549 ? -29.815 -0.298 69.610 1.00 52.35 1436 ALA B O 1
ATOM 25561 N N . TRP B 1 550 ? -31.752 -0.845 68.605 1.00 57.20 1437 TRP B N 1
ATOM 25562 C CA . TRP B 1 550 ? -31.480 -0.061 67.404 1.00 53.48 1437 TRP B CA 1
ATOM 25563 C C . TRP B 1 550 ? -31.745 1.417 67.661 1.00 57.84 1437 TRP B C 1
ATOM 25564 O O . TRP B 1 550 ? -32.629 1.774 68.439 1.00 55.06 1437 TRP B O 1
ATOM 25585 N N . GLY B 1 551 ? -30.967 2.272 67.007 1.00 58.44 1438 GLY B N 1
ATOM 25586 C CA . GLY B 1 551 ? -31.145 3.706 67.121 1.00 59.61 1438 GLY B CA 1
ATOM 25587 C C . GLY B 1 551 ? -30.260 4.471 66.161 1.00 59.87 1438 GLY B C 1
ATOM 25588 O O . GLY B 1 551 ? -29.663 3.892 65.254 1.00 60.45 1438 GLY B O 1
ATOM 25592 N N . THR B 1 552 ? -30.176 5.780 66.363 1.00 53.38 1439 THR B N 1
ATOM 25593 C CA . THR B 1 552 ? -29.352 6.638 65.524 1.00 53.39 1439 THR B CA 1
ATOM 25594 C C . THR B 1 552 ? -28.647 7.688 66.369 1.00 53.72 1439 THR B C 1
ATOM 25595 O O . THR B 1 552 ? -28.995 7.897 67.533 1.00 53.83 1439 THR B O 1
ATOM 25606 N N . PHE B 1 553 ? -27.659 8.347 65.773 1.00 53.50 1440 PHE B N 1
ATOM 25607 C CA . PHE B 1 553 ? -27.002 9.477 66.412 1.00 52.68 1440 PHE B CA 1
ATOM 25608 C C . PHE B 1 553 ? -27.617 10.768 65.896 1.00 52.50 1440 PHE B C 1
ATOM 25609 O O . PHE B 1 553 ? -27.483 11.102 64.720 1.00 52.76 1440 PHE B O 1
ATOM 25626 N N . ARG B 1 554 ? -28.298 11.485 66.782 1.00 52.42 1441 ARG B N 1
ATOM 25627 C CA . ARG B 1 554 ? -28.983 12.717 66.409 1.00 55.04 1441 ARG B CA 1
ATOM 25628 C C . ARG B 1 554 ? -28.357 13.905 67.139 1.00 54.52 1441 ARG B C 1
ATOM 25629 O O . ARG B 1 554 ? -27.867 13.760 68.259 1.00 53.61 1441 ARG B O 1
ATOM 25650 N N . HIS B 1 555 ? -28.372 15.077 66.507 1.00 58.44 1442 HIS B N 1
ATOM 25651 C CA . HIS B 1 555 ? -27.775 16.266 67.114 1.00 60.54 1442 HIS B CA 1
ATOM 25652 C C . HIS B 1 555 ? -28.858 17.156 67.711 1.00 63.41 1442 HIS B C 1
ATOM 25653 O O . HIS B 1 555 ? -29.765 17.607 67.012 1.00 64.61 1442 HIS B O 1
ATOM 25667 N N . LEU B 1 556 ? -28.743 17.410 69.010 1.00 55.53 1443 LEU B N 1
ATOM 25668 C CA . LEU B 1 556 ? -29.745 18.172 69.744 1.00 58.13 1443 LEU B CA 1
ATOM 25669 C C . LEU B 1 556 ? -29.263 19.571 70.102 1.00 68.41 1443 LEU B C 1
ATOM 25670 O O . LEU B 1 556 ? -28.107 19.773 70.473 1.00 65.60 1443 LEU B O 1
ATOM 25686 N N . LYS B 1 557 ? -30.172 20.533 69.983 1.00 94.18 1444 LYS B N 1
ATOM 25687 C CA . LYS B 1 557 ? -29.893 21.923 70.321 1.00 99.00 1444 LYS B CA 1
ATOM 25688 C C . LYS B 1 557 ? -29.685 22.084 71.826 1.00 106.38 1444 LYS B C 1
ATOM 25689 O O . LYS B 1 557 ? -30.496 21.625 72.632 1.00 108.13 1444 LYS B O 1
ATOM 25708 N N . LEU B 1 558 ? -28.579 22.725 72.193 1.00 81.91 1445 LEU B N 1
ATOM 25709 C CA . LEU B 1 558 ? -28.212 22.910 73.594 1.00 89.67 1445 LEU B CA 1
ATOM 25710 C C . LEU B 1 558 ? -28.952 24.074 74.243 1.00 93.81 1445 LEU B C 1
ATOM 25711 O O . LEU B 1 558 ? -29.431 23.962 75.372 1.00 94.73 1445 LEU B O 1
ATOM 25727 N N . GLU B 1 559 ? -29.030 25.191 73.527 1.00 154.90 1446 GLU B N 1
ATOM 25728 C CA . GLU B 1 559 ? -29.618 26.413 74.060 1.00 160.34 1446 GLU B CA 1
ATOM 25729 C C . GLU B 1 559 ? -28.802 26.864 75.271 1.00 161.17 1446 GLU B C 1
ATOM 25730 O O . GLU B 1 559 ? -29.345 27.329 76.271 1.00 160.98 1446 GLU B O 1
ATOM 25742 N N . THR B 1 560 ? -27.484 26.701 75.184 1.00 186.66 1447 THR B N 1
ATOM 25743 C CA . THR B 1 560 ? -26.608 27.050 76.298 1.00 189.42 1447 THR B CA 1
ATOM 25744 C C . THR B 1 560 ? -26.243 28.532 76.219 1.00 184.82 1447 THR B C 1
ATOM 25745 O O . THR B 1 560 ? -25.240 28.966 76.789 1.00 183.37 1447 THR B O 1
ATOM 25756 N N . GLN B 1 561 ? -27.060 29.303 75.507 1.00 152.63 1448 GLN B N 1
ATOM 25757 C CA . GLN B 1 561 ? -26.924 30.753 75.481 1.00 149.76 1448 GLN B CA 1
ATOM 25758 C C . GLN B 1 561 ? -27.559 31.362 76.723 1.00 150.56 1448 GLN B C 1
ATOM 25759 O O . GLN B 1 561 ? -28.613 30.916 77.178 1.00 154.57 1448 GLN B O 1
ATOM 25773 N N . GLN B 1 562 ? -26.910 32.389 77.258 1.00 139.96 1449 GLN B N 1
ATOM 25774 C CA . GLN B 1 562 ? -27.382 33.074 78.454 1.00 139.45 1449 GLN B CA 1
ATOM 25775 C C . GLN B 1 562 ? -27.712 32.081 79.562 1.00 136.94 1449 GLN B C 1
ATOM 25776 O O . GLN B 1 562 ? -28.760 32.180 80.200 1.00 136.71 1449 GLN B O 1
ATOM 25790 N N . ALA B 1 563 ? -26.818 31.125 79.793 1.00 153.87 1450 ALA B N 1
ATOM 25791 C CA . ALA B 1 563 ? -27.004 30.176 80.881 1.00 150.51 1450 ALA B CA 1
ATOM 25792 C C . ALA B 1 563 ? -26.438 30.768 82.162 1.00 148.04 1450 ALA B C 1
ATOM 25793 O O . ALA B 1 563 ? -25.414 31.450 82.130 1.00 148.80 1450 ALA B O 1
ATOM 25800 N N . THR B 1 564 ? -27.101 30.517 83.286 1.00 100.74 1451 THR B N 1
ATOM 25801 C CA . THR B 1 564 ? -26.640 31.055 84.559 1.00 104.85 1451 THR B CA 1
ATOM 25802 C C . THR B 1 564 ? -26.510 29.963 85.613 1.00 102.79 1451 THR B C 1
ATOM 25803 O O . THR B 1 564 ? -27.506 29.384 86.048 1.00 107.41 1451 THR B O 1
ATOM 25814 N N . LEU B 1 565 ? -25.277 29.692 86.024 1.00 102.96 1452 LEU B N 1
ATOM 25815 C CA . LEU B 1 565 ? -25.015 28.769 87.119 1.00 100.13 1452 LEU B CA 1
ATOM 25816 C C . LEU B 1 565 ? -24.471 29.569 88.294 1.00 98.37 1452 LEU B C 1
ATOM 25817 O O . LEU B 1 565 ? -23.781 30.570 88.106 1.00 94.67 1452 LEU B O 1
ATOM 25833 N N . GLN B 1 566 ? -24.784 29.127 89.505 1.00 120.32 1453 GLN B N 1
ATOM 25834 C CA . GLN B 1 566 ? -24.353 29.831 90.704 1.00 119.33 1453 GLN B CA 1
ATOM 25835 C C . GLN B 1 566 ? -22.881 29.580 91.019 1.00 110.19 1453 GLN B C 1
ATOM 25836 O O . GLN B 1 566 ? -22.512 28.519 91.517 1.00 106.95 1453 GLN B O 1
ATOM 25850 N N . VAL B 1 567 ? -22.048 30.570 90.713 1.00 97.87 1454 VAL B N 1
ATOM 25851 C CA . VAL B 1 567 ? -20.614 30.481 90.958 1.00 96.98 1454 VAL B CA 1
ATOM 25852 C C . VAL B 1 567 ? -20.251 31.335 92.168 1.00 93.18 1454 VAL B C 1
ATOM 25853 O O . VAL B 1 567 ? -21.030 32.187 92.596 1.00 89.83 1454 VAL B O 1
ATOM 25866 N N . GLU B 1 568 ? -19.066 31.101 92.720 1.00 102.89 1455 GLU B N 1
ATOM 25867 C CA . GLU B 1 568 ? -18.614 31.828 93.900 1.00 102.58 1455 GLU B CA 1
ATOM 25868 C C . GLU B 1 568 ? -17.975 33.166 93.531 1.00 97.62 1455 GLU B C 1
ATOM 25869 O O . GLU B 1 568 ? -18.127 34.152 94.254 1.00 95.30 1455 GLU B O 1
ATOM 25881 N N . HIS B 1 569 ? -17.254 33.195 92.414 1.00 86.15 1456 HIS B N 1
ATOM 25882 C CA . HIS B 1 569 ? -16.548 34.403 92.002 1.00 81.04 1456 HIS B CA 1
ATOM 25883 C C . HIS B 1 569 ? -17.008 34.876 90.627 1.00 72.69 1456 HIS B C 1
ATOM 25884 O O . HIS B 1 569 ? -17.083 34.091 89.681 1.00 73.45 1456 HIS B O 1
ATOM 25898 N N . ALA B 1 570 ? -17.309 36.166 90.523 1.00 64.98 1457 ALA B N 1
ATOM 25899 C CA . ALA B 1 570 ? -17.767 36.745 89.266 1.00 63.29 1457 ALA B CA 1
ATOM 25900 C C . ALA B 1 570 ? -17.480 38.242 89.222 1.00 62.54 1457 ALA B C 1
ATOM 25901 O O . ALA B 1 570 ? -17.237 38.868 90.252 1.00 63.07 1457 ALA B O 1
ATOM 25908 N N . TYR B 1 571 ? -17.517 38.808 88.021 1.00 61.42 1458 TYR B N 1
ATOM 25909 C CA . TYR B 1 571 ? -17.332 40.243 87.840 1.00 62.87 1458 TYR B CA 1
ATOM 25910 C C . TYR B 1 571 ? -18.354 40.771 86.842 1.00 65.72 1458 TYR B C 1
ATOM 25911 O O . TYR B 1 571 ? -19.025 39.994 86.162 1.00 67.62 1458 TYR B O 1
ATOM 25929 N N . VAL B 1 572 ? -18.477 42.092 86.763 1.00 64.22 1459 VAL B N 1
ATOM 25930 C CA . VAL B 1 572 ? -19.421 42.714 85.844 1.00 70.37 1459 VAL B CA 1
ATOM 25931 C C . VAL B 1 572 ? -18.713 43.090 84.549 1.00 72.25 1459 VAL B C 1
ATOM 25932 O O . VAL B 1 572 ? -17.584 43.579 84.564 1.00 71.56 1459 VAL B O 1
ATOM 25945 N N . ASN B 1 573 ? -19.387 42.851 83.429 1.00 95.31 1460 ASN B N 1
ATOM 25946 C CA . ASN B 1 573 ? -18.843 43.171 82.115 1.00 100.73 1460 ASN B CA 1
ATOM 25947 C C . ASN B 1 573 ? -19.942 43.653 81.178 1.00 100.97 1460 ASN B C 1
ATOM 25948 O O . ASN B 1 573 ? -21.075 43.175 81.237 1.00 100.68 1460 ASN B O 1
ATOM 25959 N N . ALA B 1 574 ? -19.602 44.604 80.317 1.00 86.76 1461 ALA B N 1
ATOM 25960 C CA . ALA B 1 574 ? -20.515 45.048 79.275 1.00 91.67 1461 ALA B CA 1
ATOM 25961 C C . ALA B 1 574 ? -20.247 44.263 77.996 1.00 95.25 1461 ALA B C 1
ATOM 25962 O O . ALA B 1 574 ? -19.260 44.506 77.301 1.00 94.85 1461 ALA B O 1
ATOM 25969 N N . LEU B 1 575 ? -21.132 43.319 77.696 1.00 95.47 1462 LEU B N 1
ATOM 25970 C CA . LEU B 1 575 ? -20.952 42.425 76.557 1.00 95.76 1462 LEU B CA 1
ATOM 25971 C C . LEU B 1 575 ? -20.973 43.215 75.252 1.00 96.23 1462 LEU B C 1
ATOM 25972 O O . LEU B 1 575 ? -20.183 42.949 74.345 1.00 94.39 1462 LEU B O 1
ATOM 25988 N N . VAL B 1 576 ? -21.876 44.187 75.163 1.00 111.36 1463 VAL B N 1
ATOM 25989 C CA . VAL B 1 576 ? -21.936 45.069 74.007 1.00 114.32 1463 VAL B CA 1
ATOM 25990 C C . VAL B 1 576 ? -21.717 46.508 74.454 1.00 115.60 1463 VAL B C 1
ATOM 25991 O O . VAL B 1 576 ? -22.512 47.064 75.213 1.00 114.72 1463 VAL B O 1
ATOM 26004 N N . LYS B 1 577 ? -20.624 47.101 73.985 1.00 121.82 1464 LYS B N 1
ATOM 26005 C CA . LYS B 1 577 ? -20.282 48.468 74.351 1.00 123.82 1464 LYS B CA 1
ATOM 26006 C C . LYS B 1 577 ? -21.395 49.391 73.874 1.00 124.11 1464 LYS B C 1
ATOM 26007 O O . LYS B 1 577 ? -22.074 49.090 72.892 1.00 124.49 1464 LYS B O 1
ATOM 26026 N N . GLY B 1 578 ? -21.592 50.508 74.565 1.00 142.36 1465 GLY B N 1
ATOM 26027 C CA . GLY B 1 578 ? -22.649 51.431 74.197 1.00 143.45 1465 GLY B CA 1
ATOM 26028 C C . GLY B 1 578 ? -23.989 51.090 74.819 1.00 142.44 1465 GLY B C 1
ATOM 26029 O O . GLY B 1 578 ? -24.741 51.980 75.217 1.00 142.02 1465 GLY B O 1
ATOM 26033 N N . ASP B 1 579 ? -24.289 49.797 74.908 1.00 124.09 1466 ASP B N 1
ATOM 26034 C CA . ASP B 1 579 ? -25.582 49.349 75.409 1.00 123.67 1466 ASP B CA 1
ATOM 26035 C C . ASP B 1 579 ? -25.464 48.955 76.875 1.00 118.11 1466 ASP B C 1
ATOM 26036 O O . ASP B 1 579 ? -24.701 48.057 77.232 1.00 113.84 1466 ASP B O 1
ATOM 26045 N N . LEU B 1 580 ? -26.228 49.639 77.720 1.00 107.26 1467 LEU B N 1
ATOM 26046 C CA . LEU B 1 580 ? -26.188 49.398 79.156 1.00 105.39 1467 LEU B CA 1
ATOM 26047 C C . LEU B 1 580 ? -27.007 48.172 79.549 1.00 106.06 1467 LEU B C 1
ATOM 26048 O O . LEU B 1 580 ? -26.873 47.658 80.659 1.00 106.44 1467 LEU B O 1
ATOM 26064 N N . ALA B 1 581 ? -27.854 47.705 78.637 1.00 102.40 1468 ALA B N 1
ATOM 26065 C CA . ALA B 1 581 ? -28.620 46.486 78.867 1.00 101.99 1468 ALA B CA 1
ATOM 26066 C C . ALA B 1 581 ? -27.715 45.258 78.863 1.00 99.17 1468 ALA B C 1
ATOM 26067 O O . ALA B 1 581 ? -28.081 44.203 79.382 1.00 98.14 1468 ALA B O 1
ATOM 26074 N N . SER B 1 582 ? -26.531 45.404 78.278 1.00 112.84 1469 SER B N 1
ATOM 26075 C CA . SER B 1 582 ? -25.595 44.293 78.137 1.00 108.83 1469 SER B CA 1
ATOM 26076 C C . SER B 1 582 ? -24.831 43.971 79.420 1.00 105.87 1469 SER B C 1
ATOM 26077 O O . SER B 1 582 ? -24.175 42.933 79.509 1.00 104.78 1469 SER B O 1
ATOM 26085 N N . LEU B 1 583 ? -24.912 44.856 80.407 1.00 91.06 1470 LEU B N 1
ATOM 26086 C CA . LEU B 1 583 ? -24.200 44.656 81.666 1.00 87.18 1470 LEU B CA 1
ATOM 26087 C C . LEU B 1 583 ? -24.697 43.412 82.400 1.00 84.84 1470 LEU B C 1
ATOM 26088 O O . LEU B 1 583 ? -25.840 43.359 82.854 1.00 85.32 1470 LEU B O 1
ATOM 26104 N N . LYS B 1 584 ? -23.824 42.415 82.510 1.00 84.91 1471 LYS B N 1
ATOM 26105 C CA . LYS B 1 584 ? -24.163 41.152 83.160 1.00 82.92 1471 LYS B CA 1
ATOM 26106 C C . LYS B 1 584 ? -22.961 40.564 83.904 1.00 82.75 1471 LYS B C 1
ATOM 26107 O O . LYS B 1 584 ? -21.812 40.867 83.585 1.00 81.30 1471 LYS B O 1
ATOM 26126 N N . TRP B 1 585 ? -23.240 39.730 84.902 1.00 81.68 1472 TRP B N 1
ATOM 26127 C CA . TRP B 1 585 ? -22.197 39.069 85.684 1.00 83.87 1472 TRP B CA 1
ATOM 26128 C C . TRP B 1 585 ? -21.522 37.933 84.916 1.00 87.07 1472 TRP B C 1
ATOM 26129 O O . TRP B 1 585 ? -22.190 37.141 84.250 1.00 90.91 1472 TRP B O 1
ATOM 26150 N N . ILE B 1 586 ? -20.197 37.857 85.024 1.00 73.23 1473 ILE B N 1
ATOM 26151 C CA . ILE B 1 586 ? -19.415 36.809 84.373 1.00 71.73 1473 ILE B CA 1
ATOM 26152 C C . ILE B 1 586 ? -18.577 36.072 85.415 1.00 69.03 1473 ILE B C 1
ATOM 26153 O O . ILE B 1 586 ? -18.035 36.687 86.329 1.00 68.74 1473 ILE B O 1
ATOM 26169 N N . GLU B 1 587 ? -18.474 34.754 85.270 1.00 83.77 1474 GLU B N 1
ATOM 26170 C CA . GLU B 1 587 ? -17.670 33.935 86.176 1.00 82.07 1474 GLU B CA 1
ATOM 26171 C C . GLU B 1 587 ? -16.188 34.303 86.090 1.00 84.27 1474 GLU B C 1
ATOM 26172 O O . GLU B 1 587 ? -15.668 34.571 85.007 1.00 78.98 1474 GLU B O 1
ATOM 26184 N N . ALA B 1 588 ? -15.515 34.310 87.237 1.00 88.49 1475 ALA B N 1
ATOM 26185 C CA . ALA B 1 588 ? -14.110 34.706 87.306 1.00 91.37 1475 ALA B CA 1
ATOM 26186 C C . ALA B 1 588 ? -13.173 33.508 87.460 1.00 97.44 1475 ALA B C 1
ATOM 26187 O O . ALA B 1 588 ? -13.581 32.428 87.889 1.00 100.40 1475 ALA B O 1
ATOM 26194 N N . ALA B 1 589 ? -11.909 33.723 87.107 1.00 108.12 1476 ALA B N 1
ATOM 26195 C CA . ALA B 1 589 ? -10.861 32.711 87.229 1.00 107.65 1476 ALA B CA 1
ATOM 26196 C C . ALA B 1 589 ? -10.461 32.489 88.686 1.00 105.97 1476 ALA B C 1
ATOM 26197 O O . ALA B 1 589 ? -10.734 33.324 89.548 1.00 102.48 1476 ALA B O 1
ATOM 26204 N N . GLN B 1 590 ? -9.820 31.355 88.954 1.00 100.65 1477 GLN B N 1
ATOM 26205 C CA . GLN B 1 590 ? -9.370 31.026 90.303 1.00 104.14 1477 GLN B CA 1
ATOM 26206 C C . GLN B 1 590 ? -8.275 31.988 90.753 1.00 102.08 1477 GLN B C 1
ATOM 26207 O O . GLN B 1 590 ? -8.090 32.221 91.948 1.00 97.56 1477 GLN B O 1
ATOM 26221 N N . ASN B 1 600 ? 2.898 41.235 97.190 1.00 101.86 1487 ASN B N 1
ATOM 26222 C CA . ASN B 1 600 ? 2.302 42.265 98.031 1.00 101.76 1487 ASN B CA 1
ATOM 26223 C C . ASN B 1 600 ? 0.851 42.497 97.619 1.00 100.38 1487 ASN B C 1
ATOM 26224 O O . ASN B 1 600 ? 0.426 43.632 97.407 1.00 97.57 1487 ASN B O 1
ATOM 26234 N N . LEU B 1 601 ? 0.098 41.408 97.500 1.00 121.61 1488 LEU B N 1
ATOM 26235 C CA . LEU B 1 601 ? -1.301 41.472 97.088 1.00 121.76 1488 LEU B CA 1
ATOM 26236 C C . LEU B 1 601 ? -2.188 40.804 98.133 1.00 123.14 1488 LEU B C 1
ATOM 26237 O O . LEU B 1 601 ? -1.717 39.986 98.923 1.00 125.73 1488 LEU B O 1
ATOM 26253 N N . GLU B 1 602 ? -3.470 41.158 98.142 1.00 129.84 1489 GLU B N 1
ATOM 26254 C CA . GLU B 1 602 ? -4.409 40.573 99.093 1.00 132.95 1489 GLU B CA 1
ATOM 26255 C C . GLU B 1 602 ? -5.808 40.458 98.495 1.00 126.79 1489 GLU B C 1
ATOM 26256 O O . GLU B 1 602 ? -6.385 41.447 98.043 1.00 123.72 1489 GLU B O 1
ATOM 26268 N N . THR B 1 603 ? -6.347 39.242 98.499 1.00 103.92 1490 THR B N 1
ATOM 26269 C CA . THR B 1 603 ? -7.693 38.993 97.996 1.00 101.09 1490 THR B CA 1
ATOM 26270 C C . THR B 1 603 ? -8.747 39.320 99.052 1.00 102.74 1490 THR B C 1
ATOM 26271 O O . THR B 1 603 ? -8.779 38.708 100.119 1.00 104.23 1490 THR B O 1
ATOM 26282 N N . CYS B 1 604 ? -9.599 40.296 98.749 1.00 101.78 1491 CYS B N 1
ATOM 26283 C CA . CYS B 1 604 ? -10.644 40.727 99.673 1.00 98.83 1491 CYS B CA 1
ATOM 26284 C C . CYS B 1 604 ? -12.023 40.380 99.116 1.00 97.81 1491 CYS B C 1
ATOM 26285 O O . CYS B 1 604 ? -12.190 40.242 97.904 1.00 100.38 1491 CYS B O 1
ATOM 26293 N N . THR B 1 605 ? -13.006 40.238 100.001 1.00 79.93 1492 THR B N 1
ATOM 26294 C CA . THR B 1 605 ? -14.389 40.017 99.580 1.00 78.52 1492 THR B CA 1
ATOM 26295 C C . THR B 1 605 ? -15.145 41.347 99.556 1.00 72.83 1492 THR B C 1
ATOM 26296 O O . THR B 1 605 ? -15.167 42.084 100.542 1.00 73.20 1492 THR B O 1
ATOM 26307 N N . VAL B 1 606 ? -15.758 41.645 98.416 1.00 101.28 1493 VAL B N 1
ATOM 26308 C CA . VAL B 1 606 ? -16.399 42.934 98.189 1.00 93.74 1493 VAL B CA 1
ATOM 26309 C C . VAL B 1 606 ? -17.832 42.960 98.715 1.00 92.81 1493 VAL B C 1
ATOM 26310 O O . VAL B 1 606 ? -18.607 42.031 98.485 1.00 92.61 1493 VAL B O 1
ATOM 26323 N N . TYR B 1 607 ? -18.170 44.033 99.425 1.00 80.04 1494 TYR B N 1
ATOM 26324 C CA . TYR B 1 607 ? -19.528 44.254 99.916 1.00 78.93 1494 TYR B CA 1
ATOM 26325 C C . TYR B 1 607 ? -20.211 45.401 99.179 1.00 73.22 1494 TYR B C 1
ATOM 26326 O O . TYR B 1 607 ? -21.361 45.277 98.754 1.00 70.64 1494 TYR B O 1
ATOM 26344 N N . TYR B 1 608 ? -19.501 46.520 99.048 1.00 67.31 1495 TYR B N 1
ATOM 26345 C CA . TYR B 1 608 ? -20.019 47.696 98.355 1.00 65.75 1495 TYR B CA 1
ATOM 26346 C C . TYR B 1 608 ? -19.019 48.196 97.319 1.00 64.12 1495 TYR B C 1
ATOM 26347 O O . TYR B 1 608 ? -17.855 48.447 97.637 1.00 64.16 1495 TYR B O 1
ATOM 26365 N N . ALA B 1 609 ? -19.480 48.332 96.079 1.00 75.72 1496 ALA B N 1
ATOM 26366 C CA . ALA B 1 609 ? -18.638 48.809 94.987 1.00 76.51 1496 ALA B CA 1
ATOM 26367 C C . ALA B 1 609 ? -19.271 50.015 94.293 1.00 78.37 1496 ALA B C 1
ATOM 26368 O O . ALA B 1 609 ? -20.279 49.871 93.599 1.00 80.51 1496 ALA B O 1
ATOM 26375 N N . PRO B 1 610 ? -18.678 51.210 94.466 1.00 65.05 1497 PRO B N 1
ATOM 26376 C CA . PRO B 1 610 ? -19.187 52.400 93.774 1.00 66.36 1497 PRO B CA 1
ATOM 26377 C C . PRO B 1 610 ? -18.857 52.428 92.287 1.00 70.06 1497 PRO B C 1
ATOM 26378 O O . PRO B 1 610 ? -17.856 51.848 91.865 1.00 71.71 1497 PRO B O 1
ATOM 26389 N N . ILE B 1 611 ? -19.701 53.097 91.507 1.00 68.03 1498 ILE B N 1
ATOM 26390 C CA . ILE B 1 611 ? -19.408 53.353 90.105 1.00 70.63 1498 ILE B CA 1
ATOM 26391 C C . ILE B 1 611 ? -18.736 54.712 90.011 1.00 73.30 1498 ILE B C 1
ATOM 26392 O O . ILE B 1 611 ? -19.148 55.659 90.679 1.00 81.98 1498 ILE B O 1
ATOM 26408 N N . ASN B 1 612 ? -17.703 54.808 89.184 1.00 70.20 1499 ASN B N 1
ATOM 26409 C CA . ASN B 1 612 ? -17.046 56.082 88.943 1.00 70.62 1499 ASN B CA 1
ATOM 26410 C C . ASN B 1 612 ? -17.238 56.489 87.491 1.00 70.79 1499 ASN B C 1
ATOM 26411 O O . ASN B 1 612 ? -17.631 55.672 86.657 1.00 68.95 1499 ASN B O 1
ATOM 26422 N N . PHE B 1 613 ? -16.964 57.755 87.195 1.00 88.81 1500 PHE B N 1
ATOM 26423 C CA . PHE B 1 613 ? -17.203 58.294 85.864 1.00 91.94 1500 PHE B CA 1
ATOM 26424 C C . PHE B 1 613 ? -16.459 57.489 84.804 1.00 93.67 1500 PHE B C 1
ATOM 26425 O O . PHE B 1 613 ? -16.944 57.331 83.684 1.00 95.40 1500 PHE B O 1
ATOM 26442 N N . ARG B 1 614 ? -15.284 56.977 85.156 1.00 76.28 1501 ARG B N 1
ATOM 26443 C CA . ARG B 1 614 ? -14.497 56.191 84.214 1.00 76.18 1501 ARG B CA 1
ATOM 26444 C C . ARG B 1 614 ? -15.262 54.944 83.791 1.00 73.72 1501 ARG B C 1
ATOM 26445 O O . ARG B 1 614 ? -15.200 54.526 82.635 1.00 75.49 1501 ARG B O 1
ATOM 26466 N N . ASP B 1 615 ? -15.985 54.356 84.738 1.00 82.13 1502 ASP B N 1
ATOM 26467 C CA . ASP B 1 615 ? -16.767 53.157 84.471 1.00 81.33 1502 ASP B CA 1
ATOM 26468 C C . ASP B 1 615 ? -17.916 53.454 83.513 1.00 87.50 1502 ASP B C 1
ATOM 26469 O O . ASP B 1 615 ? -18.185 52.677 82.597 1.00 88.66 1502 ASP B O 1
ATOM 26478 N N . VAL B 1 616 ? -18.592 54.579 83.726 1.00 85.68 1503 VAL B N 1
ATOM 26479 C CA . VAL B 1 616 ? -19.694 54.976 82.860 1.00 91.17 1503 VAL B CA 1
ATOM 26480 C C . VAL B 1 616 ? -19.164 55.290 81.466 1.00 96.82 1503 VAL B C 1
ATOM 26481 O O . VAL B 1 616 ? -19.704 54.820 80.465 1.00 98.15 1503 VAL B O 1
ATOM 26494 N N . MET B 1 617 ? -18.102 56.088 81.411 1.00 117.90 1504 MET B N 1
ATOM 26495 C CA . MET B 1 617 ? -17.518 56.504 80.141 1.00 122.02 1504 MET B CA 1
ATOM 26496 C C . MET B 1 617 ? -16.964 55.311 79.364 1.00 119.91 1504 MET B C 1
ATOM 26497 O O . MET B 1 617 ? -17.151 55.207 78.152 1.00 120.46 1504 MET B O 1
ATOM 26511 N N . LEU B 1 618 ? -16.280 54.414 80.069 1.00 80.97 1505 LEU B N 1
ATOM 26512 C CA . LEU B 1 618 ? -15.689 53.233 79.446 1.00 83.93 1505 LEU B CA 1
ATOM 26513 C C . LEU B 1 618 ? -16.792 52.333 78.890 1.00 86.30 1505 LEU B C 1
ATOM 26514 O O . LEU B 1 618 ? -16.725 51.891 77.743 1.00 88.89 1505 LEU B O 1
ATOM 26530 N N . THR B 1 619 ? -17.811 52.076 79.704 1.00 102.70 1506 THR B N 1
ATOM 26531 C CA . THR B 1 619 ? -18.896 51.181 79.313 1.00 100.16 1506 THR B CA 1
ATOM 26532 C C . THR B 1 619 ? -19.645 51.702 78.090 1.00 101.67 1506 THR B C 1
ATOM 26533 O O . THR B 1 619 ? -19.949 50.941 77.171 1.00 99.43 1506 THR B O 1
ATOM 26544 N N . SER B 1 620 ? -19.945 52.997 78.084 1.00 107.57 1507 SER B N 1
ATOM 26545 C CA . SER B 1 620 ? -20.692 53.602 76.987 1.00 109.42 1507 SER B CA 1
ATOM 26546 C C . SER B 1 620 ? -19.846 53.659 75.719 1.00 112.66 1507 SER B C 1
ATOM 26547 O O . SER B 1 620 ? -20.374 53.643 74.606 1.00 111.79 1507 SER B O 1
ATOM 26555 N N . GLY B 1 621 ? -18.531 53.727 75.896 1.00 136.89 1508 GLY B N 1
ATOM 26556 C CA . GLY B 1 621 ? -17.607 53.780 74.778 1.00 139.51 1508 GLY B CA 1
ATOM 26557 C C . GLY B 1 621 ? -17.108 55.183 74.489 1.00 142.43 1508 GLY B C 1
ATOM 26558 O O . GLY B 1 621 ? -16.289 55.384 73.592 1.00 139.66 1508 GLY B O 1
ATOM 26562 N N . LYS B 1 622 ? -17.605 56.159 75.243 1.00 146.41 1509 LYS B N 1
ATOM 26563 C CA . LYS B 1 622 ? -17.145 57.535 75.101 1.00 148.99 1509 LYS B CA 1
ATOM 26564 C C . LYS B 1 622 ? -15.664 57.648 75.460 1.00 153.02 1509 LYS B C 1
ATOM 26565 O O . LYS B 1 622 ? -14.946 58.474 74.898 1.00 159.60 1509 LYS B O 1
ATOM 26584 N N . LEU B 1 623 ? -15.215 56.811 76.392 1.00 100.66 1510 LEU B N 1
ATOM 26585 C CA . LEU B 1 623 ? -13.807 56.772 76.779 1.00 102.26 1510 LEU B CA 1
ATOM 26586 C C . LEU B 1 623 ? -13.115 55.503 76.278 1.00 102.12 1510 LEU B C 1
ATOM 26587 O O . LEU B 1 623 ? -13.659 54.404 76.368 1.00 104.33 1510 LEU B O 1
ATOM 26603 N N . ALA B 1 624 ? -11.912 55.682 75.741 1.00 158.84 1511 ALA B N 1
ATOM 26604 C CA . ALA B 1 624 ? -11.135 54.588 75.172 1.00 143.83 1511 ALA B CA 1
ATOM 26605 C C . ALA B 1 624 ? -10.481 53.710 76.223 1.00 144.73 1511 ALA B C 1
ATOM 26606 O O . ALA B 1 624 ? -10.581 53.947 77.426 1.00 141.30 1511 ALA B O 1
ATOM 26613 N N . ALA B 1 625 ? -9.819 52.674 75.727 1.00 105.91 1512 ALA B N 1
ATOM 26614 C CA . ALA B 1 625 ? -9.071 51.747 76.553 1.00 112.01 1512 ALA B CA 1
ATOM 26615 C C . ALA B 1 625 ? -7.695 52.340 76.857 1.00 124.13 1512 ALA B C 1
ATOM 26616 O O . ALA B 1 625 ? -7.026 51.927 77.803 1.00 128.50 1512 ALA B O 1
ATOM 26623 N N . ASP B 1 626 ? -7.284 53.309 76.041 1.00 110.70 1513 ASP B N 1
ATOM 26624 C CA . ASP B 1 626 ? -5.975 53.946 76.172 1.00 114.13 1513 ASP B CA 1
ATOM 26625 C C . ASP B 1 626 ? -5.774 54.551 77.559 1.00 112.81 1513 ASP B C 1
ATOM 26626 O O . ASP B 1 626 ? -4.642 54.696 78.024 1.00 116.55 1513 ASP B O 1
ATOM 26635 N N . ALA B 1 627 ? -6.873 54.901 78.217 1.00 188.76 1514 ALA B N 1
ATOM 26636 C CA . ALA B 1 627 ? -6.813 55.509 79.541 1.00 190.60 1514 ALA B CA 1
ATOM 26637 C C . ALA B 1 627 ? -6.269 54.533 80.582 1.00 190.50 1514 ALA B C 1
ATOM 26638 O O . ALA B 1 627 ? -5.648 54.947 81.561 1.00 191.16 1514 ALA B O 1
ATOM 26645 N N . LEU B 1 628 ? -6.508 53.242 80.370 1.00 158.36 1515 LEU B N 1
ATOM 26646 C CA . LEU B 1 628 ? -6.084 52.218 81.321 1.00 154.98 1515 LEU B CA 1
ATOM 26647 C C . LEU B 1 628 ? -4.574 52.262 81.575 1.00 154.82 1515 LEU B C 1
ATOM 26648 O O . LEU B 1 628 ? -3.788 52.297 80.627 1.00 157.86 1515 LEU B O 1
ATOM 26664 N N . PRO B 1 629 ? -4.164 52.259 82.858 1.00 156.07 1516 PRO B N 1
ATOM 26665 C CA . PRO B 1 629 ? -2.738 52.353 83.201 1.00 159.02 1516 PRO B CA 1
ATOM 26666 C C . PRO B 1 629 ? -1.886 51.200 82.664 1.00 161.39 1516 PRO B C 1
ATOM 26667 O O . PRO B 1 629 ? -1.142 51.378 81.699 1.00 169.33 1516 PRO B O 1
ATOM 26678 N N . GLY B 1 630 ? -1.997 50.035 83.297 1.00 119.76 1517 GLY B N 1
ATOM 26679 C CA . GLY B 1 630 ? -1.182 48.882 82.957 1.00 119.33 1517 GLY B CA 1
ATOM 26680 C C . GLY B 1 630 ? -1.678 48.084 81.769 1.00 120.02 1517 GLY B C 1
ATOM 26681 O O . GLY B 1 630 ? -2.057 48.644 80.740 1.00 124.11 1517 GLY B O 1
ATOM 26685 N N . ASP B 1 631 ? -1.676 46.763 81.919 1.00 117.93 1518 ASP B N 1
ATOM 26686 C CA . ASP B 1 631 ? -2.009 45.858 80.826 1.00 116.24 1518 ASP B CA 1
ATOM 26687 C C . ASP B 1 631 ? -3.487 45.487 80.881 1.00 108.42 1518 ASP B C 1
ATOM 26688 O O . ASP B 1 631 ? -3.881 44.393 80.477 1.00 107.75 1518 ASP B O 1
ATOM 26697 N N . LEU B 1 632 ? -4.296 46.412 81.387 1.00 149.23 1519 LEU B N 1
ATOM 26698 C CA . LEU B 1 632 ? -5.724 46.183 81.572 1.00 149.33 1519 LEU B CA 1
ATOM 26699 C C . LEU B 1 632 ? -6.492 46.206 80.251 1.00 147.51 1519 LEU B C 1
ATOM 26700 O O . LEU B 1 632 ? -7.524 45.549 80.115 1.00 144.63 1519 LEU B O 1
ATOM 26716 N N . ALA B 1 633 ? -5.989 46.966 79.283 1.00 118.01 1520 ALA B N 1
ATOM 26717 C CA . ALA B 1 633 ? -6.618 47.048 77.968 1.00 116.72 1520 ALA B CA 1
ATOM 26718 C C . ALA B 1 633 ? -6.762 45.661 77.355 1.00 117.69 1520 ALA B C 1
ATOM 26719 O O . ALA B 1 633 ? -7.689 45.402 76.588 1.00 120.03 1520 ALA B O 1
ATOM 26726 N N . GLU B 1 634 ? -5.831 44.777 77.695 1.00 112.69 1521 GLU B N 1
ATOM 26727 C CA . GLU B 1 634 ? -5.869 43.397 77.231 1.00 111.12 1521 GLU B CA 1
ATOM 26728 C C . GLU B 1 634 ? -6.928 42.604 78.000 1.00 108.86 1521 GLU B C 1
ATOM 26729 O O . GLU B 1 634 ? -7.580 41.718 77.448 1.00 107.43 1521 GLU B O 1
ATOM 26741 N N . GLN B 1 635 ? -7.086 42.938 79.278 1.00 134.40 1522 GLN B N 1
ATOM 26742 C CA . 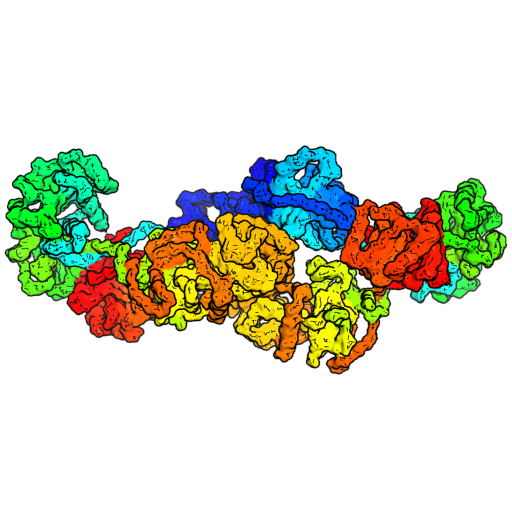GLN B 1 635 ? -7.931 42.176 80.197 1.00 131.96 1522 GLN B CA 1
ATOM 26743 C C . GLN B 1 635 ? -9.426 42.421 79.969 1.00 126.30 1522 GLN B C 1
ATOM 26744 O O . GLN B 1 635 ? -9.817 43.424 79.371 1.00 125.33 1522 GLN B O 1
ATOM 26758 N N . ASP B 1 636 ? -10.251 41.492 80.447 1.00 118.94 1523 ASP B N 1
ATOM 26759 C CA . ASP B 1 636 ? -11.707 41.597 80.328 1.00 116.13 1523 ASP B CA 1
ATOM 26760 C C . ASP B 1 636 ? -12.357 42.283 81.533 1.00 111.46 1523 ASP B C 1
ATOM 26761 O O . ASP B 1 636 ? -13.257 43.109 81.374 1.00 111.49 1523 ASP B O 1
ATOM 26770 N N . CYS B 1 637 ? -11.904 41.935 82.733 1.00 77.70 1524 CYS B N 1
ATOM 26771 C CA . CYS B 1 637 ? -12.456 42.496 83.967 1.00 74.20 1524 CYS B CA 1
ATOM 26772 C C . CYS B 1 637 ? -11.745 43.799 84.331 1.00 75.69 1524 CYS B C 1
ATOM 26773 O O . CYS B 1 637 ? -10.637 43.779 84.868 1.00 77.31 1524 CYS B O 1
ATOM 26781 N N . VAL B 1 638 ? -12.383 44.929 84.033 1.00 80.46 1525 VAL B N 1
ATOM 26782 C CA . VAL B 1 638 ? -11.746 46.230 84.212 1.00 79.62 1525 VAL B CA 1
ATOM 26783 C C . VAL B 1 638 ? -12.566 47.196 85.071 1.00 78.04 1525 VAL B C 1
ATOM 26784 O O . VAL B 1 638 ? -12.037 48.204 85.542 1.00 76.15 1525 VAL B O 1
ATOM 26797 N N . LEU B 1 639 ? -13.851 46.914 85.263 1.00 73.71 1526 LEU B N 1
ATOM 26798 C CA . LEU B 1 639 ? -14.698 47.807 86.053 1.00 70.81 1526 LEU B CA 1
ATOM 26799 C C . LEU B 1 639 ? -14.399 47.709 87.545 1.00 72.15 1526 LEU B C 1
ATOM 26800 O O . LEU B 1 639 ? -13.977 46.664 88.039 1.00 69.85 1526 LEU B O 1
ATOM 26816 N N . GLY B 1 640 ? -14.629 48.812 88.253 1.00 61.39 1527 GLY B N 1
ATOM 26817 C CA . GLY B 1 640 ? -14.421 48.865 89.687 1.00 59.60 1527 GLY B CA 1
ATOM 26818 C C . GLY B 1 640 ? -13.126 49.538 90.108 1.00 63.82 1527 GLY B C 1
ATOM 26819 O O . GLY B 1 640 ? -12.048 48.956 89.990 1.00 67.61 1527 GLY B O 1
ATOM 26823 N N . LEU B 1 641 ? -13.239 50.763 90.615 1.00 79.84 1528 LEU B N 1
ATOM 26824 C CA . LEU B 1 641 ? -12.076 51.547 91.024 1.00 75.53 1528 LEU B CA 1
ATOM 26825 C C . LEU B 1 641 ? -11.895 51.551 92.538 1.00 71.96 1528 LEU B C 1
ATOM 26826 O O . LEU B 1 641 ? -10.797 51.797 93.038 1.00 68.83 1528 LEU B O 1
ATOM 26842 N N . GLU B 1 642 ? -12.974 51.286 93.266 1.00 65.88 1529 GLU B N 1
ATOM 26843 C CA . GLU B 1 642 ? -12.922 51.274 94.724 1.00 69.84 1529 GLU B CA 1
ATOM 26844 C C . GLU B 1 642 ? -13.996 50.354 95.293 1.00 69.99 1529 GLU B C 1
ATOM 26845 O O . GLU B 1 642 ? -14.905 49.931 94.579 1.00 61.96 1529 GLU B O 1
ATOM 26857 N N . PHE B 1 643 ? -13.891 50.049 96.581 1.00 73.77 1530 PHE B N 1
ATOM 26858 C CA . PHE B 1 643 ? -14.868 49.188 97.230 1.00 74.18 1530 PHE B CA 1
ATOM 26859 C C . PHE B 1 643 ? -14.742 49.209 98.748 1.00 78.14 1530 PHE B C 1
ATOM 26860 O O . PHE B 1 643 ? -13.700 49.572 99.293 1.00 78.96 1530 PHE B O 1
ATOM 26877 N N . ALA B 1 644 ? -15.821 48.822 99.419 1.00 65.84 1531 ALA B N 1
ATOM 26878 C CA . ALA B 1 644 ? -15.776 48.507 100.839 1.00 68.94 1531 ALA B CA 1
ATOM 26879 C C . ALA B 1 644 ? -16.153 47.040 101.018 1.00 68.63 1531 ALA B C 1
ATOM 26880 O O . ALA B 1 644 ? -17.128 46.568 100.432 1.00 68.16 1531 ALA B O 1
ATOM 26887 N N . GLY B 1 645 ? -15.379 46.320 101.824 1.00 78.85 1532 GLY B N 1
ATOM 26888 C CA . GLY B 1 645 ? -15.601 44.898 102.028 1.00 82.44 1532 GLY B CA 1
ATOM 26889 C C . GLY B 1 645 ? -14.776 44.346 103.174 1.00 86.18 1532 GLY B C 1
ATOM 26890 O O . GLY B 1 645 ? -14.448 45.079 104.108 1.00 80.08 1532 GLY B O 1
ATOM 26894 N N . ARG B 1 646 ? -14.438 43.059 103.112 1.00 76.54 1533 ARG B N 1
ATOM 26895 C CA . ARG B 1 646 ? -13.654 42.443 104.178 1.00 79.93 1533 ARG B CA 1
ATOM 26896 C C . ARG B 1 646 ? -12.323 41.900 103.663 1.00 81.89 1533 ARG B C 1
ATOM 26897 O O . ARG B 1 646 ? -12.240 41.338 102.569 1.00 79.05 1533 ARG B O 1
ATOM 26918 N N . ASP B 1 647 ? -11.289 42.077 104.479 1.00 105.83 1534 ASP B N 1
ATOM 26919 C CA . ASP B 1 647 ? -9.942 41.612 104.174 1.00 113.76 1534 ASP B CA 1
ATOM 26920 C C . ASP B 1 647 ? -9.776 40.127 104.470 1.00 114.25 1534 ASP B C 1
ATOM 26921 O O . ASP B 1 647 ? -10.657 39.500 105.060 1.00 113.44 1534 ASP B O 1
ATOM 26930 N N . THR B 1 648 ? -8.646 39.567 104.052 1.00 140.53 1535 THR B N 1
ATOM 26931 C CA . THR B 1 648 ? -8.248 38.250 104.514 1.00 145.33 1535 THR B CA 1
ATOM 26932 C C . THR B 1 648 ? -8.240 38.328 106.035 1.00 149.75 1535 THR B C 1
ATOM 26933 O O . THR B 1 648 ? -7.668 39.256 106.604 1.00 152.28 1535 THR B O 1
ATOM 26944 N N . GLN B 1 649 ? -8.897 37.367 106.676 1.00 111.34 1536 GLN B N 1
ATOM 26945 C CA . GLN B 1 649 ? -9.048 37.334 108.130 1.00 116.79 1536 GLN B CA 1
ATOM 26946 C C . GLN B 1 649 ? -10.167 38.276 108.588 1.00 116.34 1536 GLN B C 1
ATOM 26947 O O . GLN B 1 649 ? -10.212 38.680 109.749 1.00 118.55 1536 GLN B O 1
ATOM 26961 N N . GLY B 1 650 ? -11.068 38.619 107.670 1.00 135.69 1537 GLY B N 1
ATOM 26962 C CA . GLY B 1 650 ? -12.301 39.302 108.025 1.00 131.04 1537 GLY B CA 1
ATOM 26963 C C . GLY B 1 650 ? -12.257 40.746 108.503 1.00 124.73 1537 GLY B C 1
ATOM 26964 O O . GLY B 1 650 ? -13.247 41.222 109.060 1.00 120.42 1537 GLY B O 1
ATOM 26968 N N . ARG B 1 651 ? -11.150 41.457 108.304 1.00 130.24 1538 ARG B N 1
ATOM 26969 C CA . ARG B 1 651 ? -11.094 42.849 108.752 1.00 130.06 1538 ARG B CA 1
ATOM 26970 C C . ARG B 1 651 ? -12.024 43.728 107.923 1.00 125.24 1538 ARG B C 1
ATOM 26971 O O . ARG B 1 651 ? -12.189 43.515 106.725 1.00 125.50 1538 ARG B O 1
ATOM 26992 N N . ARG B 1 652 ? -12.612 44.732 108.567 1.00 96.41 1539 ARG B N 1
ATOM 26993 C CA . ARG B 1 652 ? -13.456 45.701 107.875 1.00 91.53 1539 ARG B CA 1
ATOM 26994 C C . ARG B 1 652 ? -12.567 46.698 107.143 1.00 89.69 1539 ARG B C 1
ATOM 26995 O O . ARG B 1 652 ? -11.833 47.458 107.774 1.00 91.18 1539 ARG B O 1
ATOM 27016 N N . VAL B 1 653 ? -12.629 46.692 105.814 1.00 92.26 1540 VAL B N 1
ATOM 27017 C CA . VAL B 1 653 ? -11.684 47.463 105.017 1.00 91.82 1540 VAL B CA 1
ATOM 27018 C C . VAL B 1 653 ? -12.318 48.167 103.823 1.00 87.12 1540 VAL B C 1
ATOM 27019 O O . VAL B 1 653 ? -13.291 47.693 103.236 1.00 85.82 1540 VAL B O 1
ATOM 27032 N N . MET B 1 654 ? -11.736 49.313 103.484 1.00 97.60 1541 MET B N 1
ATOM 27033 C CA . MET B 1 654 ? -12.031 50.035 102.254 1.00 91.25 1541 MET B CA 1
ATOM 27034 C C . MET B 1 654 ? -10.709 50.241 101.520 1.00 87.36 1541 MET B C 1
ATOM 27035 O O . MET B 1 654 ? -9.688 50.498 102.154 1.00 86.60 1541 MET B O 1
ATOM 27049 N N . ALA B 1 655 ? -10.720 50.119 100.196 1.00 75.38 1542 ALA B N 1
ATOM 27050 C CA . ALA B 1 655 ? -9.479 50.137 99.425 1.00 74.63 1542 ALA B CA 1
ATOM 27051 C C . ALA B 1 655 ? -9.625 50.868 98.093 1.00 71.68 1542 ALA B C 1
ATOM 27052 O O . ALA B 1 655 ? -10.728 51.229 97.683 1.00 68.50 1542 ALA B O 1
ATOM 27059 N N . MET B 1 656 ? -8.494 51.072 97.424 1.00 84.57 1543 MET B N 1
ATOM 27060 C CA . MET B 1 656 ? -8.468 51.711 96.114 1.00 85.21 1543 MET B CA 1
ATOM 27061 C C . MET B 1 656 ? -7.618 50.890 95.150 1.00 86.34 1543 MET B C 1
ATOM 27062 O O . MET B 1 656 ? -6.509 50.477 95.486 1.00 89.74 1543 MET B O 1
ATOM 27076 N N . VAL B 1 657 ? -8.150 50.651 93.955 1.00 68.92 1544 VAL B N 1
ATOM 27077 C CA . VAL B 1 657 ? -7.476 49.815 92.969 1.00 70.58 1544 VAL B CA 1
ATOM 27078 C C . VAL B 1 657 ? -7.609 50.431 91.581 1.00 68.98 1544 VAL B C 1
ATOM 27079 O O . VAL B 1 657 ? -8.498 51.251 91.347 1.00 66.79 1544 VAL B O 1
ATOM 27092 N N . PRO B 1 658 ? -6.731 50.031 90.647 1.00 72.71 1545 PRO B N 1
ATOM 27093 C CA . PRO B 1 658 ? -6.852 50.532 89.274 1.00 72.79 1545 PRO B CA 1
ATOM 27094 C C . PRO B 1 658 ? -8.090 49.979 88.577 1.00 71.24 1545 PRO B C 1
ATOM 27095 O O . PRO B 1 658 ? -8.684 50.652 87.734 1.00 69.72 1545 PRO B O 1
ATOM 27106 N N . ALA B 1 659 ? -8.465 48.755 88.933 1.00 79.24 1546 ALA B N 1
ATOM 27107 C CA . ALA B 1 659 ? -9.623 48.102 88.341 1.00 79.41 1546 ALA B CA 1
ATOM 27108 C C . ALA B 1 659 ? -10.037 46.887 89.170 1.00 78.90 1546 ALA B C 1
ATOM 27109 O O . ALA B 1 659 ? -9.410 46.577 90.183 1.00 80.63 1546 ALA B O 1
ATOM 27116 N N . LYS B 1 660 ? -11.116 46.234 88.742 1.00 68.96 1547 LYS B N 1
ATOM 27117 C CA . LYS B 1 660 ? -11.505 44.908 89.230 1.00 69.13 1547 LYS B CA 1
ATOM 27118 C C . LYS B 1 660 ? -12.219 44.924 90.586 1.00 68.46 1547 LYS B C 1
ATOM 27119 O O . LYS B 1 660 ? -12.291 43.893 91.255 1.00 68.04 1547 LYS B O 1
ATOM 27138 N N . SER B 1 661 ? -12.746 46.073 91.000 1.00 72.63 1548 SER B N 1
ATOM 27139 C CA . SER B 1 661 ? -13.442 46.144 92.283 1.00 73.57 1548 SER B CA 1
ATOM 27140 C C . SER B 1 661 ? -14.927 45.815 92.147 1.00 70.97 1548 SER B C 1
ATOM 27141 O O . SER B 1 661 ? -15.595 45.530 93.141 1.00 70.52 1548 SER B O 1
ATOM 27149 N N . LEU B 1 662 ? -15.444 45.856 90.923 1.00 65.75 1549 LEU B N 1
ATOM 27150 C CA . LEU B 1 662 ? -16.858 45.583 90.690 1.00 64.65 1549 LEU B CA 1
ATOM 27151 C C . LEU B 1 662 ? -17.055 44.089 90.492 1.00 69.87 1549 LEU B C 1
ATOM 27152 O O . LEU B 1 662 ? -17.481 43.633 89.430 1.00 67.62 1549 LEU B O 1
ATOM 27168 N N . ALA B 1 663 ? -16.736 43.334 91.535 1.00 76.62 1550 ALA B N 1
ATOM 27169 C CA . ALA B 1 663 ? -16.801 41.884 91.491 1.00 80.23 1550 ALA B CA 1
ATOM 27170 C C . ALA B 1 663 ? -17.086 41.352 92.889 1.00 84.37 1550 ALA B C 1
ATOM 27171 O O . ALA B 1 663 ? -17.038 42.100 93.865 1.00 83.34 1550 ALA B O 1
ATOM 27178 N N . THR B 1 664 ? -17.387 40.062 92.986 1.00 76.92 1551 THR B N 1
ATOM 27179 C CA . THR B 1 664 ? -17.654 39.451 94.281 1.00 81.74 1551 THR B CA 1
ATOM 27180 C C . THR B 1 664 ? -16.376 39.435 95.118 1.00 80.93 1551 THR B C 1
ATOM 27181 O O . THR B 1 664 ? -16.427 39.449 96.348 1.00 80.25 1551 THR B O 1
ATOM 27192 N N . THR B 1 665 ? -15.233 39.416 94.438 1.00 91.88 1552 THR B N 1
ATOM 27193 C CA . THR B 1 665 ? -13.934 39.462 95.101 1.00 88.29 1552 THR B CA 1
ATOM 27194 C C . THR B 1 665 ? -12.967 40.340 94.318 1.00 84.33 1552 THR B C 1
ATOM 27195 O O . THR B 1 665 ? -13.069 40.459 93.097 1.00 84.53 1552 THR B O 1
ATOM 27206 N N . CYS B 1 666 ? -12.026 40.951 95.029 1.00 68.21 1553 CYS B N 1
ATOM 27207 C CA . CYS B 1 666 ? -11.042 41.822 94.402 1.00 67.88 1553 CYS B CA 1
ATOM 27208 C C . CYS B 1 666 ? -9.679 41.685 95.066 1.00 71.52 1553 CYS B C 1
ATOM 27209 O O . CYS B 1 666 ? -9.577 41.576 96.288 1.00 72.07 1553 CYS B O 1
ATOM 27217 N N . VAL B 1 667 ? -8.632 41.700 94.248 1.00 80.42 1554 VAL B N 1
ATOM 27218 C CA . VAL B 1 667 ? -7.266 41.690 94.749 1.00 80.92 1554 VAL B CA 1
ATOM 27219 C C . VAL B 1 667 ? -6.806 43.135 94.884 1.00 84.60 1554 VAL B C 1
ATOM 27220 O O . VAL B 1 667 ? -6.674 43.849 93.889 1.00 81.61 1554 VAL B O 1
ATOM 27233 N N . ALA B 1 668 ? -6.567 43.560 96.120 1.00 79.62 1555 ALA B N 1
ATOM 27234 C CA . ALA B 1 668 ? -6.197 44.942 96.399 1.00 82.83 1555 ALA B CA 1
ATOM 27235 C C . ALA B 1 668 ? -4.734 45.042 96.814 1.00 83.85 1555 ALA B C 1
ATOM 27236 O O . ALA B 1 668 ? -4.171 44.099 97.367 1.00 83.60 1555 ALA B O 1
ATOM 27243 N N . SER B 1 669 ? -4.123 46.191 96.541 1.00 116.41 1556 SER B N 1
ATOM 27244 C CA . SER B 1 669 ? -2.740 46.425 96.933 1.00 116.65 1556 SER B CA 1
ATOM 27245 C C . SER B 1 669 ? -2.696 46.917 98.373 1.00 116.57 1556 SER B C 1
ATOM 27246 O O . SER B 1 669 ? -3.382 47.873 98.727 1.00 117.44 1556 SER B O 1
ATOM 27254 N N . LYS B 1 670 ? -1.870 46.273 99.190 1.00 98.69 1557 LYS B N 1
ATOM 27255 C CA . LYS B 1 670 ? -1.805 46.569 100.618 1.00 101.01 1557 LYS B CA 1
ATOM 27256 C C . LYS B 1 670 ? -1.420 48.021 100.889 1.00 96.32 1557 LYS B C 1
ATOM 27257 O O . LYS B 1 670 ? -1.861 48.611 101.875 1.00 96.71 1557 LYS B O 1
ATOM 27276 N N . ARG B 1 671 ? -0.590 48.590 100.019 1.00 108.84 1558 ARG B N 1
ATOM 27277 C CA . ARG B 1 671 ? -0.170 49.980 100.161 1.00 110.32 1558 ARG B CA 1
ATOM 27278 C C . ARG B 1 671 ? -1.374 50.919 100.160 1.00 108.96 1558 ARG B C 1
ATOM 27279 O O . ARG B 1 671 ? -1.412 51.902 100.900 1.00 107.62 1558 ARG B O 1
ATOM 27300 N N . MET B 1 672 ? -2.354 50.602 99.321 1.00 105.87 1559 MET B N 1
ATOM 27301 C CA . MET B 1 672 ? -3.557 51.416 99.174 1.00 108.56 1559 MET B CA 1
ATOM 27302 C C . MET B 1 672 ? -4.761 50.757 99.843 1.00 108.36 1559 MET B C 1
ATOM 27303 O O . MET B 1 672 ? -5.707 50.345 99.169 1.00 107.91 1559 MET B O 1
ATOM 27317 N N . MET B 1 673 ? -4.719 50.658 101.168 1.00 115.59 1560 MET B N 1
ATOM 27318 C CA . MET B 1 673 ? -5.824 50.081 101.925 1.00 112.39 1560 MET B CA 1
ATOM 27319 C C . MET B 1 673 ? -6.043 50.862 103.223 1.00 110.79 1560 MET B C 1
ATOM 27320 O O . MET B 1 673 ? -5.085 51.265 103.883 1.00 112.48 1560 MET B O 1
ATOM 27334 N N . TRP B 1 674 ? -7.309 51.061 103.586 1.00 95.66 1561 TRP B N 1
ATOM 27335 C CA . TRP B 1 674 ? -7.670 51.752 104.824 1.00 94.96 1561 TRP B CA 1
ATOM 27336 C C . TRP B 1 674 ? -8.559 50.879 105.701 1.00 97.04 1561 TRP B C 1
ATOM 27337 O O . TRP B 1 674 ? -9.430 50.169 105.200 1.00 95.32 1561 TRP B O 1
ATOM 27358 N N . GLN B 1 675 ? -8.353 50.951 107.011 1.00 91.73 1562 GLN B N 1
ATOM 27359 C CA . GLN B 1 675 ? -9.224 50.261 107.953 1.00 94.31 1562 GLN B CA 1
ATOM 27360 C C . GLN B 1 675 ? -10.464 51.107 108.233 1.00 90.87 1562 GLN B C 1
ATOM 27361 O O . GLN B 1 675 ? -10.355 52.253 108.667 1.00 88.16 1562 GLN B O 1
ATOM 27375 N N . ILE B 1 676 ? -11.638 50.539 107.977 1.00 78.62 1563 ILE B N 1
ATOM 27376 C CA . ILE B 1 676 ? -12.893 51.268 108.135 1.00 78.66 1563 ILE B CA 1
ATOM 27377 C C . ILE B 1 676 ? -13.023 51.738 109.581 1.00 81.43 1563 ILE B C 1
ATOM 27378 O O . ILE B 1 676 ? -12.786 50.962 110.508 1.00 83.90 1563 ILE B O 1
ATOM 27394 N N . PRO B 1 677 ? -13.394 53.014 109.787 1.00 99.24 1564 PRO B N 1
ATOM 27395 C CA . PRO B 1 677 ? -13.622 53.433 111.171 1.00 98.08 1564 PRO B CA 1
ATOM 27396 C C . PRO B 1 677 ? -14.951 52.904 111.698 1.00 99.62 1564 PRO B C 1
ATOM 27397 O O . PRO B 1 677 ? -15.779 52.444 110.914 1.00 93.28 1564 PRO B O 1
ATOM 27408 N N . GLU B 1 678 ? -15.154 52.973 113.008 1.00 107.44 1565 GLU B N 1
ATOM 27409 C CA . GLU B 1 678 ? -16.410 52.527 113.595 1.00 116.99 1565 GLU B CA 1
ATOM 27410 C C . GLU B 1 678 ? -17.518 53.545 113.342 1.00 121.68 1565 GLU B C 1
ATOM 27411 O O . GLU B 1 678 ? -17.251 54.721 113.098 1.00 116.93 1565 GLU B O 1
ATOM 27423 N N . LYS B 1 679 ? -18.760 53.072 113.388 1.00 183.69 1566 LYS B N 1
ATOM 27424 C CA . LYS B 1 679 ? -19.936 53.911 113.175 1.00 185.64 1566 LYS B CA 1
ATOM 27425 C C . LYS B 1 679 ? -19.982 54.459 111.750 1.00 180.13 1566 LYS B C 1
ATOM 27426 O O . LYS B 1 679 ? -20.686 55.430 111.467 1.00 179.72 1566 LYS B O 1
ATOM 27445 N N . TRP B 1 680 ? -19.222 53.829 110.860 1.00 121.43 1567 TRP B N 1
ATOM 27446 C CA . TRP B 1 680 ? -19.328 54.082 109.431 1.00 114.77 1567 TRP B CA 1
ATOM 27447 C C . TRP B 1 680 ? -19.771 52.793 108.758 1.00 114.99 1567 TRP B C 1
ATOM 27448 O O . TRP B 1 680 ? -19.154 51.744 108.943 1.00 113.44 1567 TRP B O 1
ATOM 27469 N N . THR B 1 681 ? -20.840 52.872 107.976 1.00 96.86 1568 THR B N 1
ATOM 27470 C CA . THR B 1 681 ? -21.307 51.717 107.227 1.00 102.07 1568 THR B CA 1
ATOM 27471 C C . THR B 1 681 ? -20.367 51.447 106.061 1.00 95.70 1568 THR B C 1
ATOM 27472 O O . THR B 1 681 ? -19.733 52.365 105.542 1.00 99.01 1568 THR B O 1
ATOM 27483 N N . MET B 1 682 ? -20.273 50.184 105.658 1.00 110.25 1569 MET B N 1
ATOM 27484 C CA . MET B 1 682 ? -19.502 49.827 104.476 1.00 96.99 1569 MET B CA 1
ATOM 27485 C C . MET B 1 682 ? -20.003 50.673 103.314 1.00 90.02 1569 MET B C 1
ATOM 27486 O O . MET B 1 682 ? -19.225 51.120 102.471 1.00 85.90 1569 MET B O 1
ATOM 27500 N N . GLU B 1 683 ? -21.314 50.888 103.290 1.00 76.63 1570 GLU B N 1
ATOM 27501 C CA . GLU B 1 683 ? -21.945 51.761 102.312 1.00 75.27 1570 GLU B CA 1
ATOM 27502 C C . GLU B 1 683 ? -21.286 53.140 102.332 1.00 72.24 1570 GLU B C 1
ATOM 27503 O O . GLU B 1 683 ? -20.887 53.664 101.292 1.00 69.48 1570 GLU B O 1
ATOM 27515 N N . GLU B 1 684 ? -21.161 53.715 103.524 1.00 91.63 1571 GLU B N 1
ATOM 27516 C CA . GLU B 1 684 ? -20.548 55.030 103.684 1.00 94.60 1571 GLU B CA 1
ATOM 27517 C C . GLU B 1 684 ? -19.068 54.995 103.324 1.00 91.99 1571 GLU B C 1
ATOM 27518 O O . GLU B 1 684 ? -18.582 55.835 102.566 1.00 91.04 1571 GLU B O 1
ATOM 27530 N N . ALA B 1 685 ? -18.358 54.016 103.872 1.00 71.46 1572 ALA B N 1
ATOM 27531 C CA . ALA B 1 685 ? -16.915 53.920 103.696 1.00 70.44 1572 ALA B CA 1
ATOM 27532 C C . ALA B 1 685 ? -16.540 53.831 102.219 1.00 67.79 1572 ALA B C 1
ATOM 27533 O O . ALA B 1 685 ? -15.534 54.395 101.792 1.00 66.38 1572 ALA B O 1
ATOM 27540 N N . SER B 1 686 ? -17.354 53.120 101.446 1.00 75.87 1573 SER B N 1
ATOM 27541 C CA . SER B 1 686 ? -17.085 52.909 100.026 1.00 71.97 1573 SER B CA 1
ATOM 27542 C C . SER B 1 686 ? -16.946 54.222 99.247 1.00 67.46 1573 SER B C 1
ATOM 27543 O O . SER B 1 686 ? -16.335 54.253 98.179 1.00 64.76 1573 SER B O 1
ATOM 27551 N N . THR B 1 687 ? -17.513 55.299 99.781 1.00 69.22 1574 THR B N 1
ATOM 27552 C CA . THR B 1 687 ? -17.534 56.582 99.085 1.00 69.12 1574 THR B CA 1
ATOM 27553 C C . THR B 1 687 ? -16.221 57.364 99.219 1.00 68.64 1574 THR B C 1
ATOM 27554 O O . THR B 1 687 ? -15.989 58.330 98.490 1.00 65.96 1574 THR B O 1
ATOM 27565 N N . VAL B 1 688 ? -15.367 56.945 100.148 1.00 62.27 1575 VAL B N 1
ATOM 27566 C CA . VAL B 1 688 ? -14.213 57.748 100.549 1.00 62.46 1575 VAL B CA 1
ATOM 27567 C C . VAL B 1 688 ? -12.969 57.570 99.666 1.00 60.48 1575 VAL B C 1
ATOM 27568 O O . VAL B 1 688 ? -12.404 58.559 99.205 1.00 59.27 1575 VAL B O 1
ATOM 27581 N N . PRO B 1 689 ? -12.533 56.317 99.437 1.00 70.48 1576 PRO B N 1
ATOM 27582 C CA . PRO B 1 689 ? -11.212 56.063 98.845 1.00 69.70 1576 PRO B CA 1
ATOM 27583 C C . PRO B 1 689 ? -10.819 56.959 97.664 1.00 67.49 1576 PRO B C 1
ATOM 27584 O O . PRO B 1 689 ? -9.809 57.658 97.754 1.00 67.11 1576 PRO B O 1
ATOM 27595 N N . CYS B 1 690 ? -11.597 56.945 96.587 1.00 59.34 1577 CYS B N 1
ATOM 27596 C CA . CYS B 1 690 ? -11.186 57.604 95.350 1.00 56.80 1577 CYS B CA 1
ATOM 27597 C C . CYS B 1 690 ? -11.230 59.127 95.429 1.00 57.91 1577 CYS B C 1
ATOM 27598 O O . CYS B 1 690 ? -10.220 59.790 95.203 1.00 56.92 1577 CYS B O 1
ATOM 27606 N N . VAL B 1 691 ? -12.398 59.675 95.748 1.00 61.26 1578 VAL B N 1
ATOM 27607 C CA . VAL B 1 691 ? -12.597 61.120 95.716 1.00 63.76 1578 VAL B CA 1
ATOM 27608 C C . VAL B 1 691 ? -11.652 61.834 96.674 1.00 60.86 1578 VAL B C 1
ATOM 27609 O O . VAL B 1 691 ? -11.182 62.934 96.381 1.00 56.82 1578 VAL B O 1
ATOM 27622 N N . TYR B 1 692 ? -11.367 61.208 97.810 1.00 62.84 1579 TYR B N 1
ATOM 27623 C CA . TYR B 1 692 ? -10.508 61.828 98.813 1.00 61.53 1579 TYR B CA 1
ATOM 27624 C C . TYR B 1 692 ? -9.034 61.635 98.478 1.00 60.63 1579 TYR B C 1
ATOM 27625 O O . TYR B 1 692 ? -8.218 62.518 98.731 1.00 61.28 1579 TYR B O 1
ATOM 27643 N N . SER B 1 693 ? -8.694 60.488 97.903 1.00 61.03 1580 SER B N 1
ATOM 27644 C CA . SER B 1 693 ? -7.343 60.278 97.401 1.00 62.60 1580 SER B CA 1
ATOM 27645 C C . SER B 1 693 ? -7.027 61.340 96.351 1.00 61.12 1580 SER B C 1
ATOM 27646 O O . SER B 1 693 ? -5.902 61.835 96.271 1.00 60.66 1580 SER B O 1
ATOM 27654 N N . THR B 1 694 ? -8.032 61.685 95.550 1.00 56.00 1581 THR B N 1
ATOM 27655 C CA . THR B 1 694 ? -7.895 62.723 94.535 1.00 51.37 1581 THR B CA 1
ATOM 27656 C C . THR B 1 694 ? -7.711 64.096 95.171 1.00 52.92 1581 THR B C 1
ATOM 27657 O O . THR B 1 694 ? -6.816 64.850 94.794 1.00 53.73 1581 THR B O 1
ATOM 27668 N N . VAL B 1 695 ? -8.572 64.417 96.130 1.00 58.00 1582 VAL B N 1
ATOM 27669 C CA . VAL B 1 695 ? -8.577 65.737 96.749 1.00 58.33 1582 VAL B CA 1
ATOM 27670 C C . VAL B 1 695 ? -7.240 66.031 97.424 1.00 57.99 1582 VAL B C 1
ATOM 27671 O O . VAL B 1 695 ? -6.710 67.138 97.314 1.00 55.52 1582 VAL B O 1
ATOM 27684 N N . TYR B 1 696 ? -6.694 65.038 98.116 1.00 60.04 1583 TYR B N 1
ATOM 27685 C CA . TYR B 1 696 ? -5.463 65.235 98.870 1.00 60.89 1583 TYR B CA 1
ATOM 27686 C C . TYR B 1 696 ? -4.235 65.287 97.967 1.00 59.94 1583 TYR B C 1
ATOM 27687 O O . TYR B 1 696 ? -3.290 66.022 98.247 1.00 60.34 1583 TYR B O 1
ATOM 27705 N N . TYR B 1 697 ? -4.234 64.504 96.894 1.00 59.08 1584 TYR B N 1
ATOM 27706 C CA . TYR B 1 697 ? -3.113 64.518 95.957 1.00 59.03 1584 TYR B CA 1
ATOM 27707 C C . TYR B 1 697 ? -3.081 65.817 95.155 1.00 57.88 1584 TYR B C 1
ATOM 27708 O O . TYR B 1 697 ? -2.022 66.247 94.698 1.00 55.21 1584 TYR B O 1
ATOM 27726 N N . ALA B 1 698 ? -4.244 66.437 94.985 1.00 72.54 1585 ALA B N 1
ATOM 27727 C CA . ALA B 1 698 ? -4.354 67.650 94.180 1.00 72.64 1585 ALA B CA 1
ATOM 27728 C C . ALA B 1 698 ? -4.072 68.901 95.007 1.00 75.33 1585 ALA B C 1
ATOM 27729 O O . ALA B 1 698 ? -3.240 69.727 94.634 1.00 75.85 1585 ALA B O 1
ATOM 27736 N N . LEU B 1 699 ? -4.770 69.036 96.129 1.00 63.82 1586 LEU B N 1
ATOM 27737 C CA . LEU B 1 699 ? -4.700 70.252 96.929 1.00 62.28 1586 LEU B CA 1
ATOM 27738 C C . LEU B 1 699 ? -3.445 70.302 97.801 1.00 64.96 1586 LEU B C 1
ATOM 27739 O O . LEU B 1 699 ? -2.854 71.367 97.979 1.00 68.68 1586 LEU B O 1
ATOM 27755 N N . VAL B 1 700 ? -3.041 69.158 98.346 1.00 54.85 1587 VAL B N 1
ATOM 27756 C CA . VAL B 1 700 ? -1.931 69.121 99.295 1.00 56.50 1587 VAL B CA 1
ATOM 27757 C C . VAL B 1 700 ? -0.612 68.749 98.621 1.00 56.29 1587 VAL B C 1
ATOM 27758 O O . VAL B 1 700 ? 0.394 69.425 98.808 1.00 56.84 1587 VAL B O 1
ATOM 27771 N N . VAL B 1 701 ? -0.602 67.668 97.852 1.00 64.04 1588 VAL B N 1
ATOM 27772 C CA . VAL B 1 701 ? 0.641 67.207 97.246 1.00 70.07 1588 VAL B CA 1
ATOM 27773 C C . VAL B 1 701 ? 1.043 68.135 96.108 1.00 70.04 1588 VAL B C 1
ATOM 27774 O O . VAL B 1 701 ? 2.057 68.828 96.191 1.00 73.48 1588 VAL B O 1
ATOM 27787 N N . ARG B 1 702 ? 0.246 68.148 95.046 1.00 65.98 1589 ARG B N 1
ATOM 27788 C CA . ARG B 1 702 ? 0.554 68.965 93.881 1.00 65.20 1589 ARG B CA 1
ATOM 27789 C C . ARG B 1 702 ? 0.395 70.448 94.211 1.00 64.28 1589 ARG B C 1
ATOM 27790 O O . ARG B 1 702 ? 1.319 71.237 94.012 1.00 65.11 1589 ARG B O 1
ATOM 27811 N N . GLY B 1 703 ? -0.775 70.819 94.724 1.00 54.88 1590 GLY B N 1
ATOM 27812 C CA . GLY B 1 703 ? -1.092 72.214 94.981 1.00 54.70 1590 GLY B CA 1
ATOM 27813 C C . GLY B 1 703 ? -0.474 72.805 96.238 1.00 56.21 1590 GLY B C 1
ATOM 27814 O O . GLY B 1 703 ? -0.259 74.015 96.316 1.00 56.13 1590 GLY B O 1
ATOM 27818 N N . GLN B 1 704 ? -0.185 71.955 97.219 1.00 58.35 1591 GLN B N 1
ATOM 27819 C CA . GLN B 1 704 ? 0.390 72.402 98.486 1.00 61.16 1591 GLN B CA 1
ATOM 27820 C C . GLN B 1 704 ? -0.396 73.561 99.086 1.00 60.93 1591 GLN B C 1
ATOM 27821 O O . GLN B 1 704 ? 0.145 74.650 99.274 1.00 60.09 1591 GLN B O 1
ATOM 27835 N N . MET B 1 705 ? -1.665 73.327 99.400 1.00 68.27 1592 MET B N 1
ATOM 27836 C CA . MET B 1 705 ? -2.512 74.393 99.919 1.00 72.55 1592 MET B CA 1
ATOM 27837 C C . MET B 1 705 ? -2.169 74.712 101.371 1.00 76.04 1592 MET B C 1
ATOM 27838 O O . MET B 1 705 ? -1.883 73.816 102.167 1.00 75.15 1592 MET B O 1
ATOM 27852 N N . LYS B 1 706 ? -2.199 75.999 101.702 1.00 78.86 1593 LYS B N 1
ATOM 27853 C CA . LYS B 1 706 ? -1.897 76.464 103.052 1.00 85.72 1593 LYS B CA 1
ATOM 27854 C C . LYS B 1 706 ? -3.080 77.213 103.662 1.00 85.95 1593 LYS B C 1
ATOM 27855 O O . LYS B 1 706 ? -3.923 77.757 102.949 1.00 85.49 1593 LYS B O 1
ATOM 27874 N N . LYS B 1 707 ? -3.131 77.226 104.990 1.00 79.40 1594 LYS B N 1
ATOM 27875 C CA . LYS B 1 707 ? -4.192 77.903 105.725 1.00 79.67 1594 LYS B CA 1
ATOM 27876 C C . LYS B 1 707 ? -4.288 79.384 105.376 1.00 73.54 1594 LYS B C 1
ATOM 27877 O O . LYS B 1 707 ? -3.275 80.052 105.167 1.00 75.08 1594 LYS B O 1
ATOM 27896 N N . GLY B 1 708 ? -5.517 79.888 105.318 1.00 68.46 1595 GLY B N 1
ATOM 27897 C CA . GLY B 1 708 ? -5.755 81.300 105.080 1.00 65.89 1595 GLY B CA 1
ATOM 27898 C C . GLY B 1 708 ? -5.828 81.671 103.614 1.00 62.94 1595 GLY B C 1
ATOM 27899 O O . GLY B 1 708 ? -6.248 82.774 103.266 1.00 64.18 1595 GLY B O 1
ATOM 27903 N N . GLU B 1 709 ? -5.419 80.748 102.750 1.00 70.99 1596 GLU B N 1
ATOM 27904 C CA . GLU B 1 709 ? -5.451 80.984 101.314 1.00 68.59 1596 GLU B CA 1
ATOM 27905 C C . GLU B 1 709 ? -6.875 80.902 100.779 1.00 66.05 1596 GLU B C 1
ATOM 27906 O O . GLU B 1 709 ? -7.776 80.400 101.452 1.00 66.81 1596 GLU B O 1
ATOM 27918 N N . LYS B 1 710 ? -7.065 81.403 99.563 1.00 66.53 1597 LYS B N 1
ATOM 27919 C CA . LYS B 1 710 ? -8.358 81.353 98.895 1.00 65.76 1597 LYS B CA 1
ATOM 27920 C C . LYS B 1 710 ? -8.315 80.289 97.804 1.00 64.91 1597 LYS B C 1
ATOM 27921 O O . LYS B 1 710 ? -7.393 80.272 96.987 1.00 63.19 1597 LYS B O 1
ATOM 27940 N N . ILE B 1 711 ? -9.307 79.403 97.794 1.00 51.92 1598 ILE B N 1
ATOM 27941 C CA . ILE B 1 711 ? -9.377 78.352 96.785 1.00 50.92 1598 ILE B CA 1
ATOM 27942 C C . ILE B 1 711 ? -10.739 78.340 96.105 1.00 50.52 1598 ILE B C 1
ATOM 27943 O O . ILE B 1 711 ? -11.770 78.534 96.748 1.00 51.49 1598 ILE B O 1
ATOM 27959 N N . LEU B 1 712 ? -10.723 78.128 94.793 1.00 49.24 1599 LEU B N 1
ATOM 27960 C CA . LEU B 1 712 ? -11.943 78.007 94.002 1.00 48.90 1599 LEU B CA 1
ATOM 27961 C C . LEU B 1 712 ? -12.222 76.541 93.667 1.00 53.01 1599 LEU B C 1
ATOM 27962 O O . LEU B 1 712 ? -11.527 75.951 92.839 1.00 51.57 1599 LEU B O 1
ATOM 27978 N N . ILE B 1 713 ? -13.232 75.959 94.311 1.00 64.76 1600 ILE B N 1
ATOM 27979 C CA . ILE B 1 713 ? -13.614 74.568 94.057 1.00 63.96 1600 ILE B CA 1
ATOM 27980 C C . ILE B 1 713 ? -14.844 74.509 93.156 1.00 64.40 1600 ILE B C 1
ATOM 27981 O O . ILE B 1 713 ? -15.968 74.718 93.614 1.00 66.15 1600 ILE B O 1
ATOM 27997 N N . HIS B 1 714 ? -14.635 74.199 91.882 1.00 48.43 1601 HIS B N 1
ATOM 27998 C CA . HIS B 1 714 ? -15.743 74.065 90.940 1.00 48.33 1601 HIS B CA 1
ATOM 27999 C C . HIS B 1 714 ? -16.505 72.756 91.161 1.00 49.01 1601 HIS B C 1
ATOM 28000 O O . HIS B 1 714 ? -15.961 71.798 91.712 1.00 49.18 1601 HIS B O 1
ATOM 28014 N N . ALA B 1 715 ? -17.761 72.726 90.721 1.00 72.29 1602 ALA B N 1
ATOM 28015 C CA . ALA B 1 715 ? -18.625 71.556 90.886 1.00 74.02 1602 ALA B CA 1
ATOM 28016 C C . ALA B 1 715 ? -18.686 71.156 92.354 1.00 76.13 1602 ALA B C 1
ATOM 28017 O O . ALA B 1 715 ? -18.398 70.014 92.713 1.00 76.21 1602 ALA B O 1
ATOM 28024 N N . GLY B 1 716 ? -19.076 72.109 93.192 1.00 78.04 1603 GLY B N 1
ATOM 28025 C CA . GLY B 1 716 ? -19.086 71.924 94.632 1.00 76.64 1603 GLY B CA 1
ATOM 28026 C C . GLY B 1 716 ? -19.832 70.700 95.127 1.00 77.69 1603 GLY B C 1
ATOM 28027 O O . GLY B 1 716 ? -19.313 69.941 95.945 1.00 80.33 1603 GLY B O 1
ATOM 28031 N N . SER B 1 717 ? -21.055 70.512 94.643 1.00 66.74 1604 SER B N 1
ATOM 28032 C CA . SER B 1 717 ? -21.907 69.423 95.115 1.00 68.63 1604 SER B CA 1
ATOM 28033 C C . SER B 1 717 ? -21.687 68.132 94.330 1.00 69.59 1604 SER B C 1
ATOM 28034 O O . SER B 1 717 ? -22.611 67.339 94.147 1.00 68.29 1604 SER B O 1
ATOM 28042 N N . GLY B 1 718 ? -20.453 67.919 93.891 1.00 75.05 1605 GLY B N 1
ATOM 28043 C CA . GLY B 1 718 ? -20.079 66.689 93.218 1.00 77.82 1605 GLY B CA 1
ATOM 28044 C C . GLY B 1 718 ? -19.229 65.801 94.104 1.00 78.06 1605 GLY B C 1
ATOM 28045 O O . GLY B 1 718 ? -18.859 66.192 95.211 1.00 77.97 1605 GLY B O 1
ATOM 28049 N N . GLY B 1 719 ? -18.923 64.603 93.620 1.00 76.22 1606 GLY B N 1
ATOM 28050 C CA . GLY B 1 719 ? -18.108 63.667 94.373 1.00 76.72 1606 GLY B CA 1
ATOM 28051 C C . GLY B 1 719 ? -16.777 64.254 94.801 1.00 77.31 1606 GLY B C 1
ATOM 28052 O O . GLY B 1 719 ? -16.447 64.274 95.987 1.00 77.73 1606 GLY B O 1
ATOM 28056 N N . VAL B 1 720 ? -16.007 64.731 93.829 1.00 64.58 1607 VAL B N 1
ATOM 28057 C CA . VAL B 1 720 ? -14.694 65.302 94.100 1.00 61.80 1607 VAL B CA 1
ATOM 28058 C C . VAL B 1 720 ? -14.854 66.659 94.782 1.00 55.29 1607 VAL B C 1
ATOM 28059 O O . VAL B 1 720 ? -14.110 66.996 95.702 1.00 55.15 1607 VAL B O 1
ATOM 28072 N N . GLY B 1 721 ? -15.833 67.431 94.322 1.00 57.44 1608 GLY B N 1
ATOM 28073 C CA . GLY B 1 721 ? -16.098 68.745 94.879 1.00 57.85 1608 GLY B CA 1
ATOM 28074 C C . GLY B 1 721 ? -16.421 68.728 96.360 1.00 59.82 1608 GLY B C 1
ATOM 28075 O O . GLY B 1 721 ? -15.778 69.417 97.151 1.00 56.94 1608 GLY B O 1
ATOM 28079 N N . GLN B 1 722 ? -17.421 67.937 96.735 1.00 71.01 1609 GLN B N 1
ATOM 28080 C CA . GLN B 1 722 ? -17.841 67.822 98.129 1.00 73.13 1609 GLN B CA 1
ATOM 28081 C C . GLN B 1 722 ? -16.670 67.485 99.042 1.00 70.84 1609 GLN B C 1
ATOM 28082 O O . GLN B 1 722 ? -16.525 68.058 100.121 1.00 68.34 1609 GLN B O 1
ATOM 28096 N N . ALA B 1 723 ? -15.844 66.541 98.608 1.00 77.74 1610 ALA B N 1
ATOM 28097 C CA . ALA B 1 723 ? -14.679 66.134 99.380 1.00 79.53 1610 ALA B CA 1
ATOM 28098 C C . ALA B 1 723 ? -13.668 67.272 99.452 1.00 80.06 1610 ALA B C 1
ATOM 28099 O O . ALA B 1 723 ? -13.040 67.489 100.486 1.00 82.16 1610 ALA B O 1
ATOM 28106 N N . ALA B 1 724 ? -13.522 68.000 98.349 1.00 77.02 1611 ALA B N 1
ATOM 28107 C CA . ALA B 1 724 ? -12.579 69.110 98.289 1.00 73.92 1611 ALA B CA 1
ATOM 28108 C C . ALA B 1 724 ? -12.998 70.214 99.251 1.00 71.07 1611 ALA B C 1
ATOM 28109 O O . ALA B 1 724 ? -12.175 70.743 99.996 1.00 70.04 1611 ALA B O 1
ATOM 28116 N N . ILE B 1 725 ? -14.283 70.552 99.238 1.00 58.88 1612 ILE B N 1
ATOM 28117 C CA . ILE B 1 725 ? -14.802 71.607 100.098 1.00 60.72 1612 ILE B CA 1
ATOM 28118 C C . ILE B 1 725 ? -14.564 71.253 101.561 1.00 60.74 1612 ILE B C 1
ATOM 28119 O O . ILE B 1 725 ? -14.151 72.101 102.350 1.00 61.51 1612 ILE B O 1
ATOM 28135 N N . SER B 1 726 ? -14.824 69.999 101.918 1.00 61.02 1613 SER B N 1
ATOM 28136 C CA . SER B 1 726 ? -14.681 69.549 103.299 1.00 63.00 1613 SER B CA 1
ATOM 28137 C C . SER B 1 726 ? -13.246 69.694 103.796 1.00 63.16 1613 SER B C 1
ATOM 28138 O O . SER B 1 726 ? -13.002 70.250 104.867 1.00 64.65 1613 SER B O 1
ATOM 28146 N N . VAL B 1 727 ? -12.301 69.182 103.015 1.00 66.45 1614 VAL B N 1
ATOM 28147 C CA . VAL B 1 727 ? -10.893 69.216 103.391 1.00 69.64 1614 VAL B CA 1
ATOM 28148 C C . VAL B 1 727 ? -10.389 70.658 103.398 1.00 70.16 1614 VAL B C 1
ATOM 28149 O O . VAL B 1 727 ? -9.708 71.082 104.332 1.00 70.25 1614 VAL B O 1
ATOM 28162 N N . ALA B 1 728 ? -10.720 71.406 102.350 1.00 77.04 1615 ALA B N 1
ATOM 28163 C CA . ALA B 1 728 ? -10.290 72.794 102.235 1.00 75.73 1615 ALA B CA 1
ATOM 28164 C C . ALA B 1 728 ? -10.760 73.602 103.441 1.00 79.22 1615 ALA B C 1
ATOM 28165 O O . ALA B 1 728 ? -9.961 74.259 104.109 1.00 79.23 1615 ALA B O 1
ATOM 28172 N N . LEU B 1 729 ? -12.059 73.546 103.715 1.00 73.94 1616 LEU B N 1
ATOM 28173 C CA . LEU B 1 729 ? -12.642 74.257 104.847 1.00 80.57 1616 LEU B CA 1
ATOM 28174 C C . LEU B 1 729 ? -11.979 73.833 106.155 1.00 78.67 1616 LEU B C 1
ATOM 28175 O O . LEU B 1 729 ? -11.879 74.620 107.095 1.00 80.32 1616 LEU B O 1
ATOM 28191 N N . ALA B 1 730 ? -11.538 72.581 106.212 1.00 65.89 1617 ALA B N 1
ATOM 28192 C CA . ALA B 1 730 ? -10.883 72.055 107.404 1.00 67.96 1617 ALA B CA 1
ATOM 28193 C C . ALA B 1 730 ? -9.518 72.702 107.623 1.00 67.94 1617 ALA B C 1
ATOM 28194 O O . ALA B 1 730 ? -9.118 72.954 108.759 1.00 69.90 1617 ALA B O 1
ATOM 28201 N N . HIS B 1 731 ? -8.806 72.969 106.533 1.00 83.36 1618 HIS B N 1
ATOM 28202 C CA . HIS B 1 731 ? -7.479 73.570 106.617 1.00 81.45 1618 HIS B CA 1
ATOM 28203 C C . HIS B 1 731 ? -7.552 75.077 106.847 1.00 79.33 1618 HIS B C 1
ATOM 28204 O O . HIS B 1 731 ? -6.540 75.716 107.134 1.00 77.18 1618 HIS B O 1
ATOM 28218 N N . GLY B 1 732 ? -8.747 75.643 106.710 1.00 92.76 1619 GLY B N 1
ATOM 28219 C CA . GLY B 1 732 ? -8.969 77.038 107.046 1.00 92.75 1619 GLY B CA 1
ATOM 28220 C C . GLY B 1 732 ? -8.920 77.988 105.867 1.00 90.44 1619 GLY B C 1
ATOM 28221 O O . GLY B 1 732 ? -8.776 79.197 106.047 1.00 94.21 1619 GLY B O 1
ATOM 28225 N N . LEU B 1 733 ? -9.038 77.451 104.658 1.00 67.25 1620 LEU B N 1
ATOM 28226 C CA . LEU B 1 733 ? -9.039 78.277 103.456 1.00 64.27 1620 LEU B CA 1
ATOM 28227 C C . LEU B 1 733 ? -10.388 78.957 103.268 1.00 65.06 1620 LEU B C 1
ATOM 28228 O O . LEU B 1 733 ? -11.412 78.466 103.744 1.00 66.91 1620 LEU B O 1
ATOM 28244 N N . THR B 1 734 ? -10.386 80.094 102.582 1.00 70.07 1621 THR B N 1
ATOM 28245 C CA . THR B 1 734 ? -11.631 80.694 102.132 1.00 70.97 1621 THR B CA 1
ATOM 28246 C C . THR B 1 734 ? -12.057 79.941 100.879 1.00 69.44 1621 THR B C 1
ATOM 28247 O O . THR B 1 734 ? -11.279 79.815 99.931 1.00 66.16 1621 THR B O 1
ATOM 28258 N N . VAL B 1 735 ? -13.289 79.442 100.873 1.00 71.42 1622 VAL B N 1
ATOM 28259 C CA . VAL B 1 735 ? -13.739 78.578 99.795 1.00 67.79 1622 VAL B CA 1
ATOM 28260 C C . VAL B 1 735 ? -14.768 79.283 98.924 1.00 67.72 1622 VAL B C 1
ATOM 28261 O O . VAL B 1 735 ? -15.750 79.838 99.418 1.00 68.07 1622 VAL B O 1
ATOM 28274 N N . PHE B 1 736 ? -14.519 79.258 97.619 1.00 62.60 1623 PHE B N 1
ATOM 28275 C CA . PHE B 1 736 ? -15.510 79.643 96.624 1.00 63.52 1623 PHE B CA 1
ATOM 28276 C C . PHE B 1 736 ? -15.917 78.394 95.850 1.00 63.76 1623 PHE B C 1
ATOM 28277 O O . PHE B 1 736 ? -15.087 77.517 95.609 1.00 63.61 1623 PHE B O 1
ATOM 28294 N N . THR B 1 737 ? -17.188 78.302 95.468 1.00 59.84 1624 THR B N 1
ATOM 28295 C CA . THR B 1 737 ? -17.651 77.158 94.688 1.00 61.29 1624 THR B CA 1
ATOM 28296 C C . THR B 1 737 ? -18.697 77.546 93.655 1.00 62.98 1624 THR B C 1
ATOM 28297 O O . THR B 1 737 ? -19.161 78.686 93.614 1.00 57.72 1624 THR B O 1
ATOM 28308 N N . THR B 1 738 ? -19.063 76.572 92.829 1.00 52.13 1625 THR B N 1
ATOM 28309 C CA . THR B 1 738 ? -20.114 76.740 91.836 1.00 53.40 1625 THR B CA 1
ATOM 28310 C C . THR B 1 738 ? -21.053 75.540 91.883 1.00 53.13 1625 THR B C 1
ATOM 28311 O O . THR B 1 738 ? -20.667 74.453 92.314 1.00 53.10 1625 THR B O 1
ATOM 28322 N N . VAL B 1 739 ? -22.287 75.745 91.438 1.00 67.23 1626 VAL B N 1
ATOM 28323 C CA . VAL B 1 739 ? -23.296 74.696 91.468 1.00 70.00 1626 VAL B CA 1
ATOM 28324 C C . VAL B 1 739 ? -24.131 74.734 90.194 1.00 72.02 1626 VAL B C 1
ATOM 28325 O O . VAL B 1 739 ? -24.276 75.784 89.567 1.00 71.16 1626 VAL B O 1
ATOM 28338 N N . GLY B 1 740 ? -24.673 73.580 89.817 1.00 74.44 1627 GLY B N 1
ATOM 28339 C CA . GLY B 1 740 ? -25.443 73.455 88.594 1.00 76.80 1627 GLY B CA 1
ATOM 28340 C C . GLY B 1 740 ? -26.894 73.884 88.697 1.00 79.96 1627 GLY B C 1
ATOM 28341 O O . GLY B 1 740 ? -27.551 74.090 87.677 1.00 82.60 1627 GLY B O 1
ATOM 28345 N N . SER B 1 741 ? -27.405 74.007 89.918 1.00 71.37 1628 SER B N 1
ATOM 28346 C CA . SER B 1 741 ? -28.807 74.369 90.116 1.00 73.96 1628 SER B CA 1
ATOM 28347 C C . SER B 1 741 ? -29.094 74.800 91.551 1.00 75.43 1628 SER B C 1
ATOM 28348 O O . SER B 1 741 ? -28.237 74.694 92.428 1.00 72.17 1628 SER B O 1
ATOM 28356 N N . LYS B 1 742 ? -30.316 75.272 91.781 1.00 102.21 1629 LYS B N 1
ATOM 28357 C CA . LYS B 1 742 ? -30.730 75.738 93.101 1.00 101.46 1629 LYS B CA 1
ATOM 28358 C C . LYS B 1 742 ? -30.655 74.630 94.148 1.00 104.22 1629 LYS B C 1
ATOM 28359 O O . LYS B 1 742 ? -30.173 74.848 95.259 1.00 104.12 1629 LYS B O 1
ATOM 28378 N N . GLU B 1 743 ? -31.140 73.445 93.796 1.00 104.70 1630 GLU B N 1
ATOM 28379 C CA . GLU B 1 743 ? -31.197 72.335 94.741 1.00 107.05 1630 GLU B CA 1
ATOM 28380 C C . GLU B 1 743 ? -29.801 71.932 95.220 1.00 98.95 1630 GLU B C 1
ATOM 28381 O O . GLU B 1 743 ? -29.612 71.601 96.390 1.00 98.09 1630 GLU B O 1
ATOM 28393 N N . LYS B 1 744 ? -28.827 71.964 94.316 1.00 78.65 1631 LYS B N 1
ATOM 28394 C CA . LYS B 1 744 ? -27.449 71.638 94.666 1.00 75.64 1631 LYS B CA 1
ATOM 28395 C C . LYS B 1 744 ? -26.875 72.699 95.598 1.00 73.74 1631 LYS B C 1
ATOM 28396 O O . LYS B 1 744 ? -26.076 72.402 96.487 1.00 73.81 1631 LYS B O 1
ATOM 28415 N N . ARG B 1 745 ? -27.274 73.945 95.362 1.00 73.61 1632 ARG B N 1
ATOM 28416 C CA . ARG B 1 745 ? -26.847 75.072 96.180 1.00 72.99 1632 ARG B CA 1
ATOM 28417 C C . ARG B 1 745 ? -27.291 74.889 97.630 1.00 76.45 1632 ARG B C 1
ATOM 28418 O O . ARG B 1 745 ? -26.483 74.978 98.554 1.00 73.21 1632 ARG B O 1
ATOM 28439 N N . GLU B 1 746 ? -28.579 74.621 97.817 1.00 103.62 1633 GLU B N 1
ATOM 28440 C CA . GLU B 1 746 ? -29.146 74.440 99.149 1.00 108.74 1633 GLU B CA 1
ATOM 28441 C C . GLU B 1 746 ? -28.440 73.297 99.864 1.00 102.80 1633 GLU B C 1
ATOM 28442 O O . GLU B 1 746 ? -28.191 73.362 101.067 1.00 101.83 1633 GLU B O 1
ATOM 28454 N N . PHE B 1 747 ? -28.118 72.251 99.110 1.00 82.93 1634 PHE B N 1
ATOM 28455 C CA . PHE B 1 747 ? -27.449 71.081 99.665 1.00 80.17 1634 PHE B CA 1
ATOM 28456 C C . PHE B 1 747 ? -26.102 71.456 100.276 1.00 78.34 1634 PHE B C 1
ATOM 28457 O O . PHE B 1 747 ? -25.793 71.058 101.399 1.00 80.21 1634 PHE B O 1
ATOM 28474 N N . LEU B 1 748 ? -25.302 72.216 99.533 1.00 75.90 1635 LEU B N 1
ATOM 28475 C CA . LEU B 1 748 ? -23.991 72.638 100.013 1.00 72.14 1635 LEU B CA 1
ATOM 28476 C C . LEU B 1 748 ? -24.118 73.515 101.257 1.00 71.76 1635 LEU B C 1
ATOM 28477 O O . LEU B 1 748 ? -23.445 73.280 102.260 1.00 70.01 1635 LEU B O 1
ATOM 28493 N N . LEU B 1 749 ? -24.973 74.531 101.179 1.00 80.10 1636 LEU B N 1
ATOM 28494 C CA . LEU B 1 749 ? -25.177 75.458 102.290 1.00 83.15 1636 LEU B CA 1
ATOM 28495 C C . LEU B 1 749 ? -25.441 74.726 103.601 1.00 87.68 1636 LEU B C 1
ATOM 28496 O O . LEU B 1 749 ? -24.804 75.002 104.618 1.00 85.72 1636 LEU B O 1
ATOM 28512 N N . LYS B 1 750 ? -26.383 73.791 103.567 1.00 104.89 1637 LYS B N 1
ATOM 28513 C CA . LYS B 1 750 ? -26.820 73.089 104.768 1.00 108.32 1637 LYS B CA 1
ATOM 28514 C C . LYS B 1 750 ? -25.806 72.040 105.230 1.00 105.06 1637 LYS B C 1
ATOM 28515 O O . LYS B 1 750 ? -25.767 71.689 106.409 1.00 103.70 1637 LYS B O 1
ATOM 28534 N N . ARG B 1 751 ? -24.991 71.544 104.303 1.00 101.57 1638 ARG B N 1
ATOM 28535 C CA . ARG B 1 751 ? -24.078 70.439 104.595 1.00 101.39 1638 ARG B CA 1
ATOM 28536 C C . ARG B 1 751 ? -22.776 70.874 105.251 1.00 102.72 1638 ARG B C 1
ATOM 28537 O O . ARG B 1 751 ? -22.187 70.117 106.024 1.00 104.54 1638 ARG B O 1
ATOM 28558 N N . PHE B 1 752 ? -22.326 72.087 104.949 1.00 98.69 1639 PHE B N 1
ATOM 28559 C CA . PHE B 1 752 ? -21.005 72.524 105.386 1.00 97.02 1639 PHE B CA 1
ATOM 28560 C C . PHE B 1 752 ? -21.106 73.688 106.359 1.00 101.90 1639 PHE B C 1
ATOM 28561 O O . PHE B 1 752 ? -22.112 74.397 106.381 1.00 104.68 1639 PHE B O 1
ATOM 28578 N N . PRO B 1 753 ? -20.057 73.894 107.168 1.00 95.42 1640 PRO B N 1
ATOM 28579 C CA . PRO B 1 753 ? -20.143 74.994 108.131 1.00 98.99 1640 PRO B CA 1
ATOM 28580 C C . PRO B 1 753 ? -19.963 76.372 107.506 1.00 100.98 1640 PRO B C 1
ATOM 28581 O O . PRO B 1 753 ? -18.843 76.825 107.266 1.00 101.48 1640 PRO B O 1
ATOM 28592 N N . LYS B 1 754 ? -21.092 77.022 107.246 1.00 109.79 1641 LYS B N 1
ATOM 28593 C CA . LYS B 1 754 ? -21.121 78.404 106.786 1.00 110.95 1641 LYS B CA 1
ATOM 28594 C C . LYS B 1 754 ? -20.318 78.651 105.511 1.00 105.03 1641 LYS B C 1
ATOM 28595 O O . LYS B 1 754 ? -19.348 79.409 105.513 1.00 102.87 1641 LYS B O 1
ATOM 28614 N N . LEU B 1 755 ? -20.718 77.996 104.428 1.00 126.24 1642 LEU B N 1
ATOM 28615 C CA . LEU B 1 755 ? -20.263 78.416 103.116 1.00 120.22 1642 LEU B CA 1
ATOM 28616 C C . LEU B 1 755 ? -21.146 79.604 102.800 1.00 119.86 1642 LEU B C 1
ATOM 28617 O O . LEU B 1 755 ? -22.367 79.478 102.726 1.00 126.07 1642 LEU B O 1
ATOM 28633 N N . GLN B 1 756 ? -20.527 80.760 102.611 1.00 82.31 1643 GLN B N 1
ATOM 28634 C CA . GLN B 1 756 ? -21.282 81.992 102.481 1.00 84.00 1643 GLN B CA 1
ATOM 28635 C C . GLN B 1 756 ? -21.881 82.088 101.087 1.00 83.62 1643 GLN B C 1
ATOM 28636 O O . GLN B 1 756 ? -21.211 81.840 100.084 1.00 83.46 1643 GLN B O 1
ATOM 28650 N N . GLU B 1 757 ? -23.161 82.439 101.049 1.00 104.66 1644 GLU B N 1
ATOM 28651 C CA . GLU B 1 757 ? -23.907 82.553 99.804 1.00 104.02 1644 GLU B CA 1
ATOM 28652 C C . GLU B 1 757 ? -23.201 83.479 98.822 1.00 98.76 1644 GLU B C 1
ATOM 28653 O O . GLU B 1 757 ? -23.251 83.261 97.611 1.00 94.94 1644 GLU B O 1
ATOM 28665 N N . ARG B 1 758 ? -22.543 84.510 99.342 1.00 92.37 1645 ARG B N 1
ATOM 28666 C CA . ARG B 1 758 ? -21.749 85.400 98.505 1.00 90.39 1645 ARG B CA 1
ATOM 28667 C C . ARG B 1 758 ? -20.672 84.619 97.752 1.00 83.45 1645 ARG B C 1
ATOM 28668 O O . ARG B 1 758 ? -20.221 85.041 96.687 1.00 78.97 1645 ARG B O 1
ATOM 28689 N N . ASN B 1 759 ? -20.267 83.479 98.309 1.00 64.57 1646 ASN B N 1
ATOM 28690 C CA . ASN B 1 759 ? -19.154 82.706 97.764 1.00 61.61 1646 ASN B CA 1
ATOM 28691 C C . ASN B 1 759 ? -19.592 81.510 96.913 1.00 61.87 1646 ASN B C 1
ATOM 28692 O O . ASN B 1 759 ? -18.761 80.682 96.532 1.00 58.88 1646 ASN B O 1
ATOM 28703 N N . ILE B 1 760 ? -20.886 81.415 96.618 1.00 76.27 1647 ILE B N 1
ATOM 28704 C CA . ILE B 1 760 ? -21.398 80.334 95.782 1.00 75.46 1647 ILE B CA 1
ATOM 28705 C C . ILE B 1 760 ? -21.810 80.877 94.416 1.00 71.20 1647 ILE B C 1
ATOM 28706 O O . ILE B 1 760 ? -22.754 81.660 94.307 1.00 69.26 1647 ILE B O 1
ATOM 28722 N N . GLY B 1 761 ? -21.086 80.464 93.381 1.00 68.28 1648 GLY B N 1
ATOM 28723 C CA . GLY B 1 761 ? -21.379 80.882 92.021 1.00 67.05 1648 GLY B CA 1
ATOM 28724 C C . GLY B 1 761 ? -22.151 79.855 91.215 1.00 68.68 1648 GLY B C 1
ATOM 28725 O O . GLY B 1 761 ? -22.624 78.853 91.753 1.00 70.58 1648 GLY B O 1
ATOM 28729 N N . ASN B 1 762 ? -22.277 80.116 89.917 1.00 71.35 1649 ASN B N 1
ATOM 28730 C CA . ASN B 1 762 ? -23.004 79.238 89.004 1.00 70.67 1649 ASN B CA 1
ATOM 28731 C C . ASN B 1 762 ? -22.043 78.557 88.029 1.00 67.98 1649 ASN B C 1
ATOM 28732 O O . ASN B 1 762 ? -21.206 79.215 87.412 1.00 69.77 1649 ASN B O 1
ATOM 28743 N N . SER B 1 763 ? -22.164 77.239 87.896 1.00 53.69 1650 SER B N 1
ATOM 28744 C CA . SER B 1 763 ? -21.265 76.468 87.041 1.00 50.43 1650 SER B CA 1
ATOM 28745 C C . SER B 1 763 ? -21.746 76.427 85.591 1.00 53.04 1650 SER B C 1
ATOM 28746 O O . SER B 1 763 ? -20.997 76.051 84.690 1.00 52.74 1650 SER B O 1
ATOM 28754 N N . ARG B 1 764 ? -23.001 76.807 85.376 1.00 57.36 1651 ARG B N 1
ATOM 28755 C CA . ARG B 1 764 ? -23.614 76.769 84.050 1.00 60.77 1651 ARG B CA 1
ATOM 28756 C C . ARG B 1 764 ? -23.081 77.828 83.086 1.00 54.91 1651 ARG B C 1
ATOM 28757 O O . ARG B 1 764 ? -23.172 77.658 81.868 1.00 55.42 1651 ARG B O 1
ATOM 28778 N N . ASP B 1 765 ? -22.546 78.921 83.624 1.00 54.11 1652 ASP B N 1
ATOM 28779 C CA . ASP B 1 765 ? -22.046 80.017 82.797 1.00 50.45 1652 ASP B CA 1
ATOM 28780 C C . ASP B 1 765 ? -20.679 80.506 83.284 1.00 49.90 1652 ASP B C 1
ATOM 28781 O O . ASP B 1 765 ? -20.043 79.853 84.111 1.00 48.66 1652 ASP B O 1
ATOM 28790 N N . THR B 1 766 ? -20.235 81.650 82.767 1.00 56.81 1653 THR B N 1
ATOM 28791 C CA . THR B 1 766 ? -18.936 82.216 83.131 1.00 57.88 1653 THR B CA 1
ATOM 28792 C C . THR B 1 766 ? -19.057 83.271 84.231 1.00 58.61 1653 THR B C 1
ATOM 28793 O O . THR B 1 766 ? -18.072 83.912 84.595 1.00 55.36 1653 THR B O 1
ATOM 28804 N N . SER B 1 767 ? -20.269 83.456 84.745 1.00 59.60 1654 SER B N 1
ATOM 28805 C CA . SER B 1 767 ? -20.543 84.493 85.736 1.00 58.64 1654 SER B CA 1
ATOM 28806 C C . SER B 1 767 ? -19.670 84.392 86.988 1.00 57.61 1654 SER B C 1
ATOM 28807 O O . SER B 1 767 ? -19.408 85.400 87.643 1.00 58.81 1654 SER B O 1
ATOM 28815 N N . PHE B 1 768 ? -19.227 83.187 87.330 1.00 49.55 1655 PHE B N 1
ATOM 28816 C CA . PHE B 1 768 ? -18.476 82.993 88.568 1.00 49.41 1655 PHE B CA 1
ATOM 28817 C C . PHE B 1 768 ? -17.171 83.791 88.558 1.00 48.48 1655 PHE B C 1
ATOM 28818 O O . PHE B 1 768 ? -16.612 84.089 89.613 1.00 48.65 1655 PHE B O 1
ATOM 28835 N N . GLU B 1 769 ? -16.682 84.126 87.369 1.00 50.35 1656 GLU B N 1
ATOM 28836 C CA . GLU B 1 769 ? -15.473 84.933 87.249 1.00 48.52 1656 GLU B CA 1
ATOM 28837 C C . GLU B 1 769 ? -15.688 86.295 87.901 1.00 49.11 1656 GLU B C 1
ATOM 28838 O O . GLU B 1 769 ? -14.874 86.749 88.704 1.00 48.01 1656 GLU B O 1
ATOM 28850 N N . GLN B 1 770 ? -16.791 86.942 87.541 1.00 54.41 1657 GLN B N 1
ATOM 28851 C CA . GLN B 1 770 ? -17.126 88.254 88.081 1.00 56.44 1657 GLN B CA 1
ATOM 28852 C C . GLN B 1 770 ? -17.339 88.188 89.588 1.00 56.95 1657 GLN B C 1
ATOM 28853 O O . GLN B 1 770 ? -16.876 89.053 90.326 1.00 57.37 1657 GLN B O 1
ATOM 28867 N N . LEU B 1 771 ? -18.038 87.154 90.038 1.00 60.34 1658 LEU B N 1
ATOM 28868 C CA . LEU B 1 771 ? -18.333 86.983 91.457 1.00 61.54 1658 LEU B CA 1
ATOM 28869 C C . LEU B 1 771 ? -17.043 86.878 92.265 1.00 60.59 1658 LEU B C 1
ATOM 28870 O O . LEU B 1 771 ? -16.893 87.520 93.303 1.00 60.60 1658 LEU B O 1
ATOM 28886 N N . VAL B 1 772 ? -16.121 86.048 91.790 1.00 63.87 1659 VAL B N 1
ATOM 28887 C CA . VAL B 1 772 ? -14.875 85.796 92.500 1.00 62.90 1659 VAL B CA 1
ATOM 28888 C C . VAL B 1 772 ? -13.989 87.040 92.519 1.00 62.99 1659 VAL B C 1
ATOM 28889 O O . VAL B 1 772 ? -13.472 87.418 93.569 1.00 61.89 1659 VAL B O 1
ATOM 28902 N N . LEU B 1 773 ? -13.814 87.674 91.364 1.00 59.77 1660 LEU B N 1
ATOM 28903 C CA . LEU B 1 773 ? -12.974 88.865 91.280 1.00 58.02 1660 LEU B CA 1
ATOM 28904 C C . LEU B 1 773 ? -13.544 89.988 92.142 1.00 59.23 1660 LEU B C 1
ATOM 28905 O O . LEU B 1 773 ? -12.796 90.763 92.739 1.00 60.15 1660 LEU B O 1
ATOM 28921 N N . ARG B 1 774 ? -14.868 90.081 92.203 1.00 58.58 1661 ARG B N 1
ATOM 28922 C CA . ARG B 1 774 ? -15.516 91.095 93.029 1.00 58.80 1661 ARG B CA 1
ATOM 28923 C C . ARG B 1 774 ? -15.246 90.835 94.508 1.00 61.30 1661 ARG B C 1
ATOM 28924 O O . ARG B 1 774 ? -14.968 91.761 95.267 1.00 58.61 1661 ARG B O 1
ATOM 28945 N N . GLU B 1 775 ? -15.338 89.573 94.912 1.00 71.50 1662 GLU B N 1
ATOM 28946 C CA . GLU B 1 775 ? -15.175 89.202 96.314 1.00 71.43 1662 GLU B CA 1
ATOM 28947 C C . GLU B 1 775 ? -13.709 89.185 96.739 1.00 67.61 1662 GLU B C 1
ATOM 28948 O O . GLU B 1 775 ? -13.403 89.289 97.926 1.00 67.68 1662 GLU B O 1
ATOM 28960 N N . THR B 1 776 ? -12.806 89.038 95.773 1.00 51.36 1663 THR B N 1
ATOM 28961 C CA . THR B 1 776 ? -11.375 89.062 96.060 1.00 51.89 1663 THR B CA 1
ATOM 28962 C C . THR B 1 776 ? -10.752 90.406 95.684 1.00 50.59 1663 THR B C 1
ATOM 28963 O O . THR B 1 776 ? -9.538 90.588 95.788 1.00 50.31 1663 THR B O 1
ATOM 28974 N N . LYS B 1 777 ? -11.589 91.344 95.253 1.00 66.22 1664 LYS B N 1
ATOM 28975 C CA . LYS B 1 777 ? -11.136 92.681 94.885 1.00 67.94 1664 LYS B CA 1
ATOM 28976 C C . LYS B 1 777 ? -9.990 92.650 93.874 1.00 63.40 1664 LYS B C 1
ATOM 28977 O O . LYS B 1 777 ? -9.040 93.426 93.973 1.00 66.63 1664 LYS B O 1
ATOM 28996 N N . GLY B 1 778 ? -10.087 91.750 92.900 1.00 50.07 1665 GLY B N 1
ATOM 28997 C CA . GLY B 1 778 ? -9.109 91.678 91.829 1.00 50.48 1665 GLY B CA 1
ATOM 28998 C C . GLY B 1 778 ? -7.896 90.831 92.155 1.00 55.22 1665 GLY B C 1
ATOM 28999 O O . GLY B 1 778 ? -7.078 90.546 91.281 1.00 55.57 1665 GLY B O 1
ATOM 29003 N N . ARG B 1 779 ? -7.778 90.430 93.417 1.00 60.54 1666 ARG B N 1
ATOM 29004 C CA . ARG B 1 779 ? -6.646 89.629 93.864 1.00 64.54 1666 ARG B CA 1
ATOM 29005 C C . ARG B 1 779 ? -6.681 88.240 93.239 1.00 55.26 1666 ARG B C 1
ATOM 29006 O O . ARG B 1 779 ? -5.651 87.712 92.822 1.00 53.31 1666 ARG B O 1
ATOM 29027 N N . GLY B 1 780 ? -7.870 87.650 93.176 1.00 67.15 1667 GLY B N 1
ATOM 29028 C CA . GLY B 1 780 ? -8.014 86.294 92.680 1.00 62.78 1667 GLY B CA 1
ATOM 29029 C C . GLY B 1 780 ? -7.914 85.297 93.816 1.00 60.16 1667 GLY B C 1
ATOM 29030 O O . GLY B 1 780 ? -8.067 85.665 94.981 1.00 61.50 1667 GLY B O 1
ATOM 29034 N N . VAL B 1 781 ? -7.670 84.034 93.479 1.00 47.46 1668 VAL B N 1
ATOM 29035 C CA . VAL B 1 781 ? -7.532 82.986 94.485 1.00 48.27 1668 VAL B CA 1
ATOM 29036 C C . VAL B 1 781 ? -6.146 82.364 94.404 1.00 48.12 1668 VAL B C 1
ATOM 29037 O O . VAL B 1 781 ? -5.435 82.532 93.414 1.00 47.29 1668 VAL B O 1
ATOM 29050 N N . ASP B 1 782 ? -5.776 81.628 95.447 1.00 54.82 1669 ASP B N 1
ATOM 29051 C CA . ASP B 1 782 ? -4.454 81.021 95.523 1.00 55.88 1669 ASP B CA 1
ATOM 29052 C C . ASP B 1 782 ? -4.430 79.666 94.828 1.00 55.07 1669 ASP B C 1
ATOM 29053 O O . ASP B 1 782 ? -3.390 79.232 94.335 1.00 52.81 1669 ASP B O 1
ATOM 29062 N N . LEU B 1 783 ? -5.580 78.997 94.805 1.00 48.99 1670 LEU B N 1
ATOM 29063 C CA . LEU B 1 783 ? -5.703 77.705 94.142 1.00 48.46 1670 LEU B CA 1
ATOM 29064 C C . LEU B 1 783 ? -7.034 77.570 93.413 1.00 47.79 1670 LEU B C 1
ATOM 29065 O O . LEU B 1 783 ? -8.043 78.147 93.819 1.00 48.18 1670 LEU B O 1
ATOM 29081 N N . VAL B 1 784 ? -7.025 76.805 92.328 1.00 58.60 1671 VAL B N 1
ATOM 29082 C CA . VAL B 1 784 ? -8.250 76.464 91.625 1.00 59.56 1671 VAL B CA 1
ATOM 29083 C C . VAL B 1 784 ? -8.272 74.964 91.372 1.00 59.06 1671 VAL B C 1
ATOM 29084 O O . VAL B 1 784 ? -7.362 74.419 90.747 1.00 61.71 1671 VAL B O 1
ATOM 29097 N N . LEU B 1 785 ? -9.310 74.304 91.874 1.00 46.61 1672 LEU B N 1
ATOM 29098 C CA . LEU B 1 785 ? -9.557 72.901 91.562 1.00 46.53 1672 LEU B CA 1
ATOM 29099 C C . LEU B 1 785 ? -10.638 72.848 90.494 1.00 45.93 1672 LEU B C 1
ATOM 29100 O O . LEU B 1 785 ? -11.816 73.050 90.784 1.00 46.46 1672 LEU B O 1
ATOM 29116 N N . ASN B 1 786 ? -10.230 72.590 89.256 1.00 44.97 1673 ASN B N 1
ATOM 29117 C CA . ASN B 1 786 ? -11.126 72.734 88.113 1.00 45.12 1673 ASN B CA 1
ATOM 29118 C C . ASN B 1 786 ? -11.537 71.407 87.479 1.00 44.28 1673 ASN B C 1
ATOM 29119 O O . ASN B 1 786 ? -10.707 70.530 87.241 1.00 43.98 1673 ASN B O 1
ATOM 29130 N N . SER B 1 787 ? -12.832 71.280 87.208 1.00 56.04 1674 SER B N 1
ATOM 29131 C CA . SER B 1 787 ? -13.361 70.164 86.436 1.00 57.01 1674 SER B CA 1
ATOM 29132 C C . SER B 1 787 ? -14.190 70.669 85.252 1.00 56.58 1674 SER B C 1
ATOM 29133 O O . SER B 1 787 ? -14.809 69.880 84.538 1.00 53.96 1674 SER B O 1
ATOM 29141 N N . LEU B 1 788 ? -14.205 71.986 85.058 1.00 60.62 1675 LEU B N 1
ATOM 29142 C CA . LEU B 1 788 ? -14.908 72.599 83.933 1.00 63.25 1675 LEU B CA 1
ATOM 29143 C C . LEU B 1 788 ? -14.000 72.701 82.708 1.00 63.30 1675 LEU B C 1
ATOM 29144 O O . LEU B 1 788 ? -12.796 72.458 82.799 1.00 67.44 1675 LEU B O 1
ATOM 29160 N N . SER B 1 789 ? -14.579 73.059 81.564 1.00 43.28 1676 SER B N 1
ATOM 29161 C CA . SER B 1 789 ? -13.833 73.082 80.307 1.00 42.70 1676 SER B CA 1
ATOM 29162 C C . SER B 1 789 ? -14.204 74.259 79.403 1.00 42.91 1676 SER B C 1
ATOM 29163 O O . SER B 1 789 ? -15.202 74.945 79.627 1.00 43.56 1676 SER B O 1
ATOM 29171 N N . GLU B 1 790 ? -13.381 74.473 78.379 1.00 56.12 1677 GLU B N 1
ATOM 29172 C CA . GLU B 1 790 ? -13.603 75.517 77.381 1.00 60.51 1677 GLU B CA 1
ATOM 29173 C C . GLU B 1 790 ? -13.753 76.896 78.037 1.00 56.72 1677 GLU B C 1
ATOM 29174 O O . GLU B 1 790 ? -12.976 77.240 78.928 1.00 53.59 1677 GLU B O 1
ATOM 29186 N N . GLU B 1 791 ? -14.730 77.687 77.595 1.00 69.05 1678 GLU B N 1
ATOM 29187 C CA . GLU B 1 791 ? -14.843 79.081 78.025 1.00 70.67 1678 GLU B CA 1
ATOM 29188 C C . GLU B 1 791 ? -14.872 79.220 79.547 1.00 63.77 1678 GLU B C 1
ATOM 29189 O O . GLU B 1 791 ? -14.461 80.247 80.090 1.00 62.12 1678 GLU B O 1
ATOM 29201 N N . LYS B 1 792 ? -15.346 78.186 80.231 1.00 61.42 1679 LYS B N 1
ATOM 29202 C CA . LYS B 1 792 ? -15.401 78.197 81.687 1.00 58.16 1679 LYS B CA 1
ATOM 29203 C C . LYS B 1 792 ? -14.029 77.919 82.292 1.00 57.14 1679 LYS B C 1
ATOM 29204 O O . LYS B 1 792 ? -13.759 78.290 83.434 1.00 56.98 1679 LYS B O 1
ATOM 29223 N N . LEU B 1 793 ? -13.165 77.265 81.522 1.00 42.91 1680 LEU B N 1
ATOM 29224 C CA . LEU B 1 793 ? -11.803 76.996 81.969 1.00 42.37 1680 LEU B CA 1
ATOM 29225 C C . LEU B 1 793 ? -10.988 78.277 81.868 1.00 42.19 1680 LEU B C 1
ATOM 29226 O O . LEU B 1 793 ? -10.303 78.665 82.811 1.00 42.19 1680 LEU B O 1
ATOM 29242 N N . GLN B 1 794 ? -11.077 78.932 80.717 1.00 52.28 1681 GLN B N 1
ATOM 29243 C CA . GLN B 1 794 ? -10.361 80.177 80.484 1.00 53.56 1681 GLN B CA 1
ATOM 29244 C C . GLN B 1 794 ? -10.767 81.221 81.525 1.00 46.59 1681 GLN B C 1
ATOM 29245 O O . GLN B 1 794 ? -9.952 82.038 81.954 1.00 42.38 1681 GLN B O 1
ATOM 29259 N N . ALA B 1 795 ? -12.029 81.174 81.937 1.00 52.34 1682 ALA B N 1
ATOM 29260 C CA . ALA B 1 795 ? -12.542 82.073 82.964 1.00 50.93 1682 ALA B CA 1
ATOM 29261 C C . ALA B 1 795 ? -11.965 81.739 84.336 1.00 52.12 1682 ALA B C 1
ATOM 29262 O O . ALA B 1 795 ? -11.733 82.630 85.155 1.00 49.91 1682 ALA B O 1
ATOM 29269 N N . SER B 1 796 ? -11.739 80.452 84.581 1.00 47.19 1683 SER B N 1
ATOM 29270 C CA . SER B 1 796 ? -11.180 79.999 85.849 1.00 45.71 1683 SER B CA 1
ATOM 29271 C C . SER B 1 796 ? -9.718 80.417 85.973 1.00 46.86 1683 SER B C 1
ATOM 29272 O O . SER B 1 796 ? -9.231 80.676 87.071 1.00 47.58 1683 SER B O 1
ATOM 29280 N N . ILE B 1 797 ? -9.023 80.474 84.842 1.00 45.34 1684 ILE B N 1
ATOM 29281 C CA . ILE B 1 797 ? -7.642 80.945 84.803 1.00 44.32 1684 ILE B CA 1
ATOM 29282 C C . ILE B 1 797 ? -7.563 82.400 85.256 1.00 47.63 1684 ILE B C 1
ATOM 29283 O O . ILE B 1 797 ? -6.680 82.773 86.030 1.00 48.43 1684 ILE B O 1
ATOM 29299 N N . ARG B 1 798 ? -8.488 83.218 84.770 1.00 42.77 1685 ARG B N 1
ATOM 29300 C CA . ARG B 1 798 ? -8.508 84.633 85.109 1.00 43.08 1685 ARG B CA 1
ATOM 29301 C C . ARG B 1 798 ? -8.770 84.845 86.601 1.00 43.66 1685 ARG B C 1
ATOM 29302 O O . ARG B 1 798 ? -8.500 85.919 87.138 1.00 43.96 1685 ARG B O 1
ATOM 29323 N N . CYS B 1 799 ? -9.288 83.818 87.268 1.00 43.91 1686 CYS B N 1
ATOM 29324 C CA . CYS B 1 799 ? -9.533 83.885 88.706 1.00 46.99 1686 CYS B CA 1
ATOM 29325 C C . CYS B 1 799 ? -8.256 83.606 89.498 1.00 47.13 1686 CYS B C 1
ATOM 29326 O O . CYS B 1 799 ? -8.211 83.804 90.714 1.00 45.53 1686 CYS B O 1
ATOM 29334 N N . LEU B 1 800 ? -7.219 83.152 88.803 1.00 44.23 1687 LEU B N 1
ATOM 29335 C CA . LEU B 1 800 ? -5.970 82.779 89.453 1.00 44.50 1687 LEU B CA 1
ATOM 29336 C C . LEU B 1 800 ? -5.167 84.022 89.826 1.00 44.80 1687 LEU B C 1
ATOM 29337 O O . LEU B 1 800 ? -4.883 84.871 88.977 1.00 44.40 1687 LEU B O 1
ATOM 29353 N N . GLY B 1 801 ? -4.810 84.129 91.103 1.00 45.63 1688 GLY B N 1
ATOM 29354 C CA . GLY B 1 801 ? -4.052 85.268 91.588 1.00 46.08 1688 GLY B CA 1
ATOM 29355 C C . GLY B 1 801 ? -2.554 85.033 91.606 1.00 46.32 1688 GLY B C 1
ATOM 29356 O O . GLY B 1 801 ? -2.084 83.955 91.246 1.00 46.14 1688 GLY B O 1
ATOM 29360 N N . LEU B 1 802 ? -1.803 86.050 92.023 1.00 46.83 1689 LEU B N 1
ATOM 29361 C CA . LEU B 1 802 ? -0.346 85.968 92.056 1.00 47.29 1689 LEU B CA 1
ATOM 29362 C C . LEU B 1 802 ? 0.109 84.735 92.832 1.00 48.02 1689 LEU B C 1
ATOM 29363 O O . LEU B 1 802 ? -0.458 84.399 93.873 1.00 48.65 1689 LEU B O 1
ATOM 29379 N N . ASN B 1 803 ? 1.130 84.061 92.310 1.00 48.05 1690 ASN B N 1
ATOM 29380 C CA . ASN B 1 803 ? 1.649 82.838 92.918 1.00 48.82 1690 ASN B CA 1
ATOM 29381 C C . ASN B 1 803 ? 0.582 81.742 92.956 1.00 48.39 1690 ASN B C 1
ATOM 29382 O O . ASN B 1 803 ? 0.723 80.748 93.672 1.00 49.13 1690 ASN B O 1
ATOM 29393 N N . GLY B 1 804 ? -0.482 81.929 92.182 1.00 47.33 1691 GLY B N 1
ATOM 29394 C CA . GLY B 1 804 ? -1.581 80.984 92.151 1.00 46.97 1691 GLY B CA 1
ATOM 29395 C C . GLY B 1 804 ? -1.172 79.623 91.629 1.00 57.97 1691 GLY B C 1
ATOM 29396 O O . GLY B 1 804 ? -0.115 79.470 91.015 1.00 59.47 1691 GLY B O 1
ATOM 29400 N N . ARG B 1 805 ? -2.014 78.628 91.885 1.00 47.60 1692 ARG B N 1
ATOM 29401 C CA . ARG B 1 805 ? -1.743 77.261 91.462 1.00 46.61 1692 ARG B CA 1
ATOM 29402 C C . ARG B 1 805 ? -3.015 76.606 90.944 1.00 45.92 1692 ARG B C 1
ATOM 29403 O O . ARG B 1 805 ? -3.913 76.277 91.715 1.00 46.36 1692 ARG B O 1
ATOM 29424 N N . PHE B 1 806 ? -3.084 76.437 89.627 1.00 51.51 1693 PHE B N 1
ATOM 29425 C CA . PHE B 1 806 ? -4.255 75.868 88.975 1.00 47.64 1693 PHE B CA 1
ATOM 29426 C C . PHE B 1 806 ? -4.167 74.343 88.992 1.00 44.61 1693 PHE B C 1
ATOM 29427 O O . PHE B 1 806 ? -3.141 73.770 88.628 1.00 44.52 1693 PHE B O 1
ATOM 29444 N N . LEU B 1 807 ? -5.246 73.694 89.419 1.00 44.70 1694 LEU B N 1
ATOM 29445 C CA . LEU B 1 807 ? -5.268 72.241 89.572 1.00 44.96 1694 LEU B CA 1
ATOM 29446 C C . LEU B 1 807 ? -6.344 71.611 88.690 1.00 44.34 1694 LEU B C 1
ATOM 29447 O O . LEU B 1 807 ? -7.517 71.577 89.058 1.00 44.58 1694 LEU B O 1
ATOM 29463 N N . GLU B 1 808 ? -5.933 71.104 87.531 1.00 51.53 1695 GLU B N 1
ATOM 29464 C CA . GLU B 1 808 ? -6.870 70.546 86.560 1.00 51.47 1695 GLU B CA 1
ATOM 29465 C C . GLU B 1 808 ? -7.119 69.056 86.780 1.00 54.64 1695 GLU B C 1
ATOM 29466 O O . GLU B 1 808 ? -6.180 68.263 86.844 1.00 52.86 1695 GLU B O 1
ATOM 29478 N N . ILE B 1 809 ? -8.391 68.684 86.896 1.00 53.49 1696 ILE B N 1
ATOM 29479 C CA . ILE B 1 809 ? -8.770 67.280 87.020 1.00 58.56 1696 ILE B CA 1
ATOM 29480 C C . ILE B 1 809 ? -9.756 66.886 85.920 1.00 65.60 1696 ILE B C 1
ATOM 29481 O O . ILE B 1 809 ? -10.282 65.773 85.922 1.00 69.66 1696 ILE B O 1
ATOM 29497 N N . GLY B 1 810 ? -10.002 67.799 84.984 1.00 42.89 1697 GLY B N 1
ATOM 29498 C CA . GLY B 1 810 ? -10.818 67.502 83.818 1.00 42.57 1697 GLY B CA 1
ATOM 29499 C C . GLY B 1 810 ? -9.981 66.924 82.695 1.00 44.65 1697 GLY B C 1
ATOM 29500 O O . GLY B 1 810 ? -8.760 66.814 82.830 1.00 45.06 1697 GLY B O 1
ATOM 29504 N N . LYS B 1 811 ? -10.620 66.569 81.582 1.00 60.31 1698 LYS B N 1
ATOM 29505 C CA . LYS B 1 811 ? -9.917 65.893 80.495 1.00 63.72 1698 LYS B CA 1
ATOM 29506 C C . LYS B 1 811 ? -10.199 66.465 79.103 1.00 58.65 1698 LYS B C 1
ATOM 29507 O O . LYS B 1 811 ? -9.427 66.225 78.176 1.00 57.88 1698 LYS B O 1
ATOM 29526 N N . PHE B 1 812 ? -11.285 67.218 78.948 1.00 53.37 1699 PHE B N 1
ATOM 29527 C CA . PHE B 1 812 ? -11.672 67.703 77.623 1.00 51.05 1699 PHE B CA 1
ATOM 29528 C C . PHE B 1 812 ? -10.539 68.488 76.968 1.00 49.53 1699 PHE B C 1
ATOM 29529 O O . PHE B 1 812 ? -9.993 68.067 75.948 1.00 46.44 1699 PHE B O 1
ATOM 29546 N N . ASP B 1 813 ? -10.194 69.630 77.553 1.00 55.85 1700 ASP B N 1
ATOM 29547 C CA . ASP B 1 813 ? -9.177 70.507 76.983 1.00 58.03 1700 ASP B CA 1
ATOM 29548 C C . ASP B 1 813 ? -7.828 69.801 76.870 1.00 55.81 1700 ASP B C 1
ATOM 29549 O O . ASP B 1 813 ? -7.035 70.095 75.974 1.00 53.96 1700 ASP B O 1
ATOM 29558 N N . LEU B 1 814 ? -7.573 68.873 77.786 1.00 59.93 1701 LEU B N 1
ATOM 29559 C CA . LEU B 1 814 ? -6.348 68.084 77.755 1.00 61.52 1701 LEU B CA 1
ATOM 29560 C C . LEU B 1 814 ? -6.328 67.149 76.549 1.00 60.20 1701 LEU B C 1
ATOM 29561 O O . LEU B 1 814 ? -5.347 67.099 75.807 1.00 61.90 1701 LEU B O 1
ATOM 29577 N N . SER B 1 815 ? -7.416 66.407 76.365 1.00 54.92 1702 SER B N 1
ATOM 29578 C CA . SER B 1 815 ? -7.540 65.492 75.236 1.00 53.77 1702 SER B CA 1
ATOM 29579 C C . SER B 1 815 ? -7.549 66.262 73.923 1.00 56.11 1702 SER B C 1
ATOM 29580 O O . SER B 1 815 ? -6.855 65.903 72.972 1.00 55.30 1702 SER B O 1
ATOM 29588 N N . ASN B 1 816 ? -8.339 67.328 73.883 1.00 75.96 1703 ASN B N 1
ATOM 29589 C CA . ASN B 1 816 ? -8.497 68.127 72.675 1.00 76.10 1703 ASN B CA 1
ATOM 29590 C C . ASN B 1 816 ? -7.262 68.989 72.405 1.00 65.70 1703 ASN B C 1
ATOM 29591 O O . ASN B 1 816 ? -7.154 69.613 71.348 1.00 65.84 1703 ASN B O 1
ATOM 29602 N N . ASN B 1 817 ? -6.339 69.024 73.363 1.00 48.42 1704 ASN B N 1
ATOM 29603 C CA . ASN B 1 817 ? -5.117 69.814 73.233 1.00 45.19 1704 ASN B CA 1
ATOM 29604 C C . ASN B 1 817 ? -5.452 71.295 73.065 1.00 45.39 1704 ASN B C 1
ATOM 29605 O O . ASN B 1 817 ? -4.863 71.987 72.231 1.00 45.67 1704 ASN B O 1
ATOM 29616 N N . SER B 1 818 ? -6.411 71.775 73.850 1.00 42.94 1705 SER B N 1
ATOM 29617 C CA . SER B 1 818 ? -6.811 73.176 73.781 1.00 41.53 1705 SER B CA 1
ATOM 29618 C C . SER B 1 818 ? -5.612 74.077 74.059 1.00 41.26 1705 SER B C 1
ATOM 29619 O O . SER B 1 818 ? -4.714 73.695 74.808 1.00 41.12 1705 SER B O 1
ATOM 29627 N N . PRO B 1 819 ? -5.597 75.283 73.468 1.00 41.55 1706 PRO B N 1
ATOM 29628 C CA . PRO B 1 819 ? -4.477 76.200 73.700 1.00 41.65 1706 PRO B CA 1
ATOM 29629 C C . PRO B 1 819 ? -4.607 76.971 75.008 1.00 41.40 1706 PRO B C 1
ATOM 29630 O O . PRO B 1 819 ? -5.708 77.401 75.352 1.00 41.35 1706 PRO B O 1
ATOM 29641 N N . LEU B 1 820 ? -3.496 77.134 75.721 1.00 41.41 1707 LEU B N 1
ATOM 29642 C CA . LEU B 1 820 ? -3.478 77.883 76.974 1.00 41.32 1707 LEU B CA 1
ATOM 29643 C C . LEU B 1 820 ? -2.580 79.112 76.866 1.00 53.19 1707 LEU B C 1
ATOM 29644 O O . LEU B 1 820 ? -1.383 78.993 76.604 1.00 54.18 1707 LEU B O 1
ATOM 29660 N N . GLY B 1 821 ? -3.161 80.290 77.078 1.00 48.55 1708 GLY B N 1
ATOM 29661 C CA . GLY B 1 821 ? -2.402 81.528 77.064 1.00 45.64 1708 GLY B CA 1
ATOM 29662 C C . GLY B 1 821 ? -1.351 81.542 78.157 1.00 44.67 1708 GLY B C 1
ATOM 29663 O O . GLY B 1 821 ? -1.675 81.453 79.341 1.00 45.10 1708 GLY B O 1
ATOM 29667 N N . MET B 1 822 ? -0.087 81.653 77.764 1.00 44.25 1709 MET B N 1
ATOM 29668 C CA . MET B 1 822 ? 1.010 81.536 78.719 1.00 45.40 1709 MET B CA 1
ATOM 29669 C C . MET B 1 822 ? 1.244 82.822 79.511 1.00 45.48 1709 MET B C 1
ATOM 29670 O O . MET B 1 822 ? 2.137 82.878 80.356 1.00 43.58 1709 MET B O 1
ATOM 29684 N N . SER B 1 823 ? 0.430 83.842 79.257 1.00 66.37 1710 SER B N 1
ATOM 29685 C CA . SER B 1 823 ? 0.533 85.101 79.988 1.00 66.27 1710 SER B CA 1
ATOM 29686 C C . SER B 1 823 ? 0.259 84.887 81.472 1.00 64.46 1710 SER B C 1
ATOM 29687 O O . SER B 1 823 ? 0.822 85.572 82.324 1.00 65.11 1710 SER B O 1
ATOM 29695 N N . VAL B 1 824 ? -0.609 83.928 81.768 1.00 42.71 1711 VAL B N 1
ATOM 29696 C CA . VAL B 1 824 ? -0.979 83.603 83.140 1.00 42.79 1711 VAL B CA 1
ATOM 29697 C C . VAL B 1 824 ? 0.249 83.279 83.989 1.00 43.38 1711 VAL B C 1
ATOM 29698 O O . VAL B 1 824 ? 0.232 83.454 85.208 1.00 43.75 1711 VAL B O 1
ATOM 29711 N N . PHE B 1 825 ? 1.310 82.799 83.347 1.00 43.62 1712 PHE B N 1
ATOM 29712 C CA . PHE B 1 825 ? 2.500 82.374 84.072 1.00 44.38 1712 PHE B CA 1
ATOM 29713 C C . PHE B 1 825 ? 3.377 83.563 84.471 1.00 45.05 1712 PHE B C 1
ATOM 29714 O O . PHE B 1 825 ? 4.306 83.411 85.264 1.00 45.88 1712 PHE B O 1
ATOM 29731 N N . LEU B 1 826 ? 3.074 84.744 83.935 1.00 44.81 1713 LEU B N 1
ATOM 29732 C CA . LEU B 1 826 ? 3.749 85.968 84.362 1.00 45.42 1713 LEU B CA 1
ATOM 29733 C C . LEU B 1 826 ? 3.498 86.220 85.845 1.00 45.76 1713 LEU B C 1
ATOM 29734 O O . LEU B 1 826 ? 4.287 86.881 86.517 1.00 46.54 1713 LEU B O 1
ATOM 29750 N N . LYS B 1 827 ? 2.394 85.681 86.351 1.00 45.30 1714 LYS B N 1
ATOM 29751 C CA . LYS B 1 827 ? 1.991 85.902 87.732 1.00 45.70 1714 LYS B CA 1
ATOM 29752 C C . LYS B 1 827 ? 2.678 84.921 88.681 1.00 46.49 1714 LYS B C 1
ATOM 29753 O O . LYS B 1 827 ? 2.277 84.779 89.835 1.00 46.93 1714 LYS B O 1
ATOM 29772 N N . ASN B 1 828 ? 3.725 84.263 88.190 1.00 46.82 1715 ASN B N 1
ATOM 29773 C CA . ASN B 1 828 ? 4.485 83.306 88.989 1.00 47.74 1715 ASN B CA 1
ATOM 29774 C C . ASN B 1 828 ? 3.610 82.128 89.404 1.00 47.44 1715 ASN B C 1
ATOM 29775 O O . ASN B 1 828 ? 3.699 81.643 90.530 1.00 48.25 1715 ASN B O 1
ATOM 29786 N N . THR B 1 829 ? 2.772 81.670 88.481 1.00 46.40 1716 THR B N 1
ATOM 29787 C CA . THR B 1 829 ? 1.785 80.640 88.774 1.00 46.05 1716 THR B CA 1
ATOM 29788 C C . THR B 1 829 ? 2.239 79.249 88.333 1.00 46.09 1716 THR B C 1
ATOM 29789 O O . THR B 1 829 ? 3.291 79.090 87.712 1.00 46.37 1716 THR B O 1
ATOM 29800 N N . SER B 1 830 ? 1.429 78.248 88.667 1.00 45.91 1717 SER B N 1
ATOM 29801 C CA . SER B 1 830 ? 1.672 76.874 88.241 1.00 45.87 1717 SER B CA 1
ATOM 29802 C C . SER B 1 830 ? 0.396 76.252 87.687 1.00 44.96 1717 SER B C 1
ATOM 29803 O O . SER B 1 830 ? -0.693 76.480 88.214 1.00 44.80 1717 SER B O 1
ATOM 29811 N N . PHE B 1 831 ? 0.534 75.480 86.614 1.00 51.27 1718 PHE B N 1
ATOM 29812 C CA . PHE B 1 831 ? -0.573 74.684 86.094 1.00 50.59 1718 PHE B CA 1
ATOM 29813 C C . PHE B 1 831 ? -0.279 73.207 86.336 1.00 52.41 1718 PHE B C 1
ATOM 29814 O O . PHE B 1 831 ? 0.769 72.703 85.935 1.00 52.98 1718 PHE B O 1
ATOM 29831 N N . HIS B 1 832 ? -1.210 72.516 86.986 1.00 54.97 1719 HIS B N 1
ATOM 29832 C CA . HIS B 1 832 ? -1.007 71.117 87.351 1.00 57.76 1719 HIS B CA 1
ATOM 29833 C C . HIS B 1 832 ? -1.990 70.179 86.665 1.00 57.20 1719 HIS B C 1
ATOM 29834 O O . HIS B 1 832 ? -3.193 70.223 86.923 1.00 55.27 1719 HIS B O 1
ATOM 29848 N N . GLY B 1 833 ? -1.465 69.326 85.792 1.00 43.92 1720 GLY B N 1
ATOM 29849 C CA . GLY B 1 833 ? -2.230 68.214 85.264 1.00 43.54 1720 GLY B CA 1
ATOM 29850 C C . GLY B 1 833 ? -2.280 67.116 86.310 1.00 44.28 1720 GLY B C 1
ATOM 29851 O O . GLY B 1 833 ? -1.239 66.599 86.723 1.00 45.02 1720 GLY B O 1
ATOM 29855 N N . ILE B 1 834 ? -3.484 66.777 86.759 1.00 49.28 1721 ILE B N 1
ATOM 29856 C CA . ILE B 1 834 ? -3.646 65.831 87.858 1.00 53.87 1721 ILE B CA 1
ATOM 29857 C C . ILE B 1 834 ? -4.414 64.584 87.425 1.00 53.89 1721 ILE B C 1
ATOM 29858 O O . ILE B 1 834 ? -5.628 64.623 87.224 1.00 51.30 1721 ILE B O 1
ATOM 29874 N N . LEU B 1 835 ? -3.687 63.479 87.287 1.00 58.61 1722 LEU B N 1
ATOM 29875 C CA . LEU B 1 835 ? -4.279 62.185 86.966 1.00 58.56 1722 LEU B CA 1
ATOM 29876 C C . LEU B 1 835 ? -4.029 61.212 88.113 1.00 55.19 1722 LEU B C 1
ATOM 29877 O O . LEU B 1 835 ? -2.894 60.794 88.343 1.00 52.48 1722 LEU B O 1
ATOM 29893 N N . LEU B 1 836 ? -5.086 60.851 88.832 1.00 65.99 1723 LEU B N 1
ATOM 29894 C CA . LEU B 1 836 ? -4.956 59.909 89.937 1.00 66.05 1723 LEU B CA 1
ATOM 29895 C C . LEU B 1 836 ? -4.371 58.585 89.447 1.00 71.46 1723 LEU B C 1
ATOM 29896 O O . LEU B 1 836 ? -3.606 57.936 90.159 1.00 67.10 1723 LEU B O 1
ATOM 29912 N N . ASP B 1 837 ? -4.730 58.195 88.228 1.00 64.27 1724 ASP B N 1
ATOM 29913 C CA . ASP B 1 837 ? -4.212 56.971 87.622 1.00 70.74 1724 ASP B CA 1
ATOM 29914 C C . ASP B 1 837 ? -2.686 56.950 87.642 1.00 71.46 1724 ASP B C 1
ATOM 29915 O O . ASP B 1 837 ? -2.074 55.914 87.894 1.00 70.11 1724 ASP B O 1
ATOM 29924 N N . SER B 1 838 ? -2.077 58.098 87.368 1.00 89.16 1725 SER B N 1
ATOM 29925 C CA . SER B 1 838 ? -0.623 58.211 87.348 1.00 89.87 1725 SER B CA 1
ATOM 29926 C C . SER B 1 838 ? -0.020 57.826 88.698 1.00 89.17 1725 SER B C 1
ATOM 29927 O O . SER B 1 838 ? 1.132 57.400 88.772 1.00 87.41 1725 SER B O 1
ATOM 29935 N N . VAL B 1 839 ? -0.801 57.988 89.761 1.00 96.97 1726 VAL B N 1
ATOM 29936 C CA . VAL B 1 839 ? -0.353 57.647 91.107 1.00 100.40 1726 VAL B CA 1
ATOM 29937 C C . VAL B 1 839 ? -0.213 56.136 91.249 1.00 105.09 1726 VAL B C 1
ATOM 29938 O O . VAL B 1 839 ? 0.840 55.628 91.634 1.00 105.07 1726 VAL B O 1
ATOM 29951 N N . MET B 1 840 ? -1.293 55.430 90.934 1.00 86.34 1727 MET B N 1
ATOM 29952 C CA . MET B 1 840 ? -1.365 53.987 91.111 1.00 90.10 1727 MET B CA 1
ATOM 29953 C C . MET B 1 840 ? -0.423 53.229 90.177 1.00 87.70 1727 MET B C 1
ATOM 29954 O O . MET B 1 840 ? 0.173 52.228 90.574 1.00 85.76 1727 MET B O 1
ATOM 29968 N N . GLU B 1 841 ? -0.292 53.699 88.940 1.00 87.25 1728 GLU B N 1
ATOM 29969 C CA . GLU B 1 841 ? 0.624 53.078 87.986 1.00 90.65 1728 GLU B CA 1
ATOM 29970 C C . GLU B 1 841 ? 2.079 53.395 88.328 1.00 87.48 1728 GLU B C 1
ATOM 29971 O O . GLU B 1 841 ? 2.986 52.640 87.975 1.00 87.58 1728 GLU B O 1
ATOM 29983 N N . GLY B 1 842 ? 2.299 54.514 89.011 1.00 82.70 1729 GLY B N 1
ATOM 29984 C CA . GLY B 1 842 ? 3.644 54.979 89.302 1.00 85.78 1729 GLY B CA 1
ATOM 29985 C C . GLY B 1 842 ? 4.293 54.329 90.509 1.00 92.17 1729 GLY B C 1
ATOM 29986 O O . GLY B 1 842 ? 3.872 53.264 90.959 1.00 95.33 1729 GLY B O 1
ATOM 29990 N N . GLU B 1 843 ? 5.330 54.981 91.029 1.00 90.17 1730 GLU B N 1
ATOM 29991 C CA . GLU B 1 843 ? 6.106 54.452 92.147 1.00 93.96 1730 GLU B CA 1
ATOM 29992 C C . GLU B 1 843 ? 5.256 54.316 93.411 1.00 87.70 1730 GLU B C 1
ATOM 29993 O O . GLU B 1 843 ? 4.094 54.722 93.438 1.00 84.35 1730 GLU B O 1
ATOM 30005 N N . GLU B 1 844 ? 5.851 53.747 94.456 1.00 138.41 1731 GLU B N 1
ATOM 30006 C CA . GLU B 1 844 ? 5.115 53.366 95.660 1.00 137.35 1731 GLU B CA 1
ATOM 30007 C C . GLU B 1 844 ? 4.968 54.488 96.689 1.00 133.77 1731 GLU B C 1
ATOM 30008 O O . GLU B 1 844 ? 3.901 54.650 97.280 1.00 132.69 1731 GLU B O 1
ATOM 30020 N N . GLU B 1 845 ? 6.032 55.253 96.913 1.00 111.99 1732 GLU B N 1
ATOM 30021 C CA . GLU B 1 845 ? 6.043 56.240 97.991 1.00 111.74 1732 GLU B CA 1
ATOM 30022 C C . GLU B 1 845 ? 4.888 57.233 97.885 1.00 111.39 1732 GLU B C 1
ATOM 30023 O O . GLU B 1 845 ? 4.339 57.663 98.901 1.00 111.12 1732 GLU B O 1
ATOM 30035 N N . MET B 1 846 ? 4.523 57.597 96.661 1.00 87.82 1733 MET B N 1
ATOM 30036 C CA . MET B 1 846 ? 3.412 58.516 96.448 1.00 89.13 1733 MET B CA 1
ATOM 30037 C C . MET B 1 846 ? 2.113 57.884 96.939 1.00 91.57 1733 MET B C 1
ATOM 30038 O O . MET B 1 846 ? 1.276 58.553 97.547 1.00 92.84 1733 MET B O 1
ATOM 30052 N N . GLN B 1 847 ? 1.956 56.590 96.677 1.00 73.67 1734 GLN B N 1
ATOM 30053 C CA . GLN B 1 847 ? 0.776 55.858 97.121 1.00 72.12 1734 GLN B CA 1
ATOM 30054 C C . GLN B 1 847 ? 0.674 55.889 98.642 1.00 69.87 1734 GLN B C 1
ATOM 30055 O O . GLN B 1 847 ? -0.403 56.098 99.195 1.00 68.16 1734 GLN B O 1
ATOM 30069 N N . ASN B 1 848 ? 1.802 55.696 99.315 1.00 102.78 1735 ASN B N 1
ATOM 30070 C CA . ASN B 1 848 ? 1.824 55.675 100.773 1.00 101.53 1735 ASN B CA 1
ATOM 30071 C C . ASN B 1 848 ? 1.562 57.069 101.331 1.00 90.98 1735 ASN B C 1
ATOM 30072 O O . ASN B 1 848 ? 1.021 57.217 102.428 1.00 87.52 1735 ASN B O 1
ATOM 30083 N N . GLN B 1 849 ? 1.951 58.086 100.570 1.00 97.32 1736 GLN B N 1
ATOM 30084 C CA . GLN B 1 849 ? 1.753 59.471 100.976 1.00 98.28 1736 GLN B CA 1
ATOM 30085 C C . GLN B 1 849 ? 0.277 59.851 100.960 1.00 95.39 1736 GLN B C 1
ATOM 30086 O O . GLN B 1 849 ? -0.238 60.400 101.934 1.00 96.61 1736 GLN B O 1
ATOM 30100 N N . VAL B 1 850 ? -0.402 59.554 99.856 1.00 66.30 1737 VAL B N 1
ATOM 30101 C CA . VAL B 1 850 ? -1.800 59.944 99.700 1.00 67.89 1737 VAL B CA 1
ATOM 30102 C C . VAL B 1 850 ? -2.691 59.232 100.721 1.00 69.01 1737 VAL B C 1
ATOM 30103 O O . VAL B 1 850 ? -3.595 59.841 101.294 1.00 68.72 1737 VAL B O 1
ATOM 30116 N N . VAL B 1 851 ? -2.430 57.953 100.963 1.00 72.50 1738 VAL B N 1
ATOM 30117 C CA . VAL B 1 851 ? -3.258 57.176 101.880 1.00 77.44 1738 VAL B CA 1
ATOM 30118 C C . VAL B 1 851 ? -3.098 57.696 103.305 1.00 81.87 1738 VAL B C 1
ATOM 30119 O O . VAL B 1 851 ? -4.047 57.687 104.087 1.00 82.39 1738 VAL B O 1
ATOM 30132 N N . SER B 1 852 ? -1.893 58.145 103.638 1.00 91.24 1739 SER B N 1
ATOM 30133 C CA . SER B 1 852 ? -1.642 58.758 104.935 1.00 94.43 1739 SER B CA 1
ATOM 30134 C C . SER B 1 852 ? -2.485 60.019 105.079 1.00 92.22 1739 SER B C 1
ATOM 30135 O O . SER B 1 852 ? -3.105 60.253 106.117 1.00 92.09 1739 SER B O 1
ATOM 30143 N N . LEU B 1 853 ? -2.496 60.826 104.022 1.00 115.79 1740 LEU B N 1
ATOM 30144 C CA . LEU B 1 853 ? -3.257 62.069 103.997 1.00 113.72 1740 LEU B CA 1
ATOM 30145 C C . LEU B 1 853 ? -4.750 61.816 104.188 1.00 114.26 1740 LEU B C 1
ATOM 30146 O O . LEU B 1 853 ? -5.401 62.484 104.991 1.00 115.18 1740 LEU B O 1
ATOM 30162 N N . VAL B 1 854 ? -5.288 60.850 103.448 1.00 93.00 1741 VAL B N 1
ATOM 30163 C CA . VAL B 1 854 ? -6.697 60.494 103.571 1.00 91.89 1741 VAL B CA 1
ATOM 30164 C C . VAL B 1 854 ? -6.941 59.938 104.967 1.00 92.22 1741 VAL B C 1
ATOM 30165 O O . VAL B 1 854 ? -7.948 60.248 105.605 1.00 93.31 1741 VAL B O 1
ATOM 30178 N N . ALA B 1 855 ? -6.008 59.116 105.435 1.00 92.63 1742 ALA B N 1
ATOM 30179 C CA . ALA B 1 855 ? -6.104 58.502 106.754 1.00 93.19 1742 ALA B CA 1
ATOM 30180 C C . ALA B 1 855 ? -6.179 59.568 107.840 1.00 91.67 1742 ALA B C 1
ATOM 30181 O O . ALA B 1 855 ? -7.023 59.499 108.735 1.00 88.24 1742 ALA B O 1
ATOM 30188 N N . GLU B 1 856 ? -5.284 60.546 107.761 1.00 93.00 1743 GLU B N 1
ATOM 30189 C CA . GLU B 1 856 ? -5.246 61.629 108.735 1.00 94.68 1743 GLU B CA 1
ATOM 30190 C C . GLU B 1 856 ? -6.558 62.403 108.740 1.00 92.28 1743 GLU B C 1
ATOM 30191 O O . GLU B 1 856 ? -7.017 62.856 109.789 1.00 89.89 1743 GLU B O 1
ATOM 30203 N N . GLY B 1 857 ? -7.163 62.543 107.564 1.00 98.79 1744 GLY B N 1
ATOM 30204 C CA . GLY B 1 857 ? -8.383 63.315 107.427 1.00 96.94 1744 GLY B CA 1
ATOM 30205 C C . GLY B 1 857 ? -9.554 62.695 108.164 1.00 98.35 1744 GLY B C 1
ATOM 30206 O O . GLY B 1 857 ? -10.382 63.404 108.737 1.00 100.28 1744 GLY B O 1
ATOM 30210 N N . ILE B 1 858 ? -9.624 61.368 108.146 1.00 81.07 1745 ILE B N 1
ATOM 30211 C CA . ILE B 1 858 ? -10.714 60.652 108.797 1.00 85.60 1745 ILE B CA 1
ATOM 30212 C C . ILE B 1 858 ? -10.678 60.939 110.294 1.00 86.89 1745 ILE B C 1
ATOM 30213 O O . ILE B 1 858 ? -11.714 61.199 110.906 1.00 86.10 1745 ILE B O 1
ATOM 30229 N N . LYS B 1 859 ? -9.485 60.879 110.880 1.00 116.41 1746 LYS B N 1
ATOM 30230 C CA . LYS B 1 859 ? -9.320 61.162 112.301 1.00 117.21 1746 LYS B CA 1
ATOM 30231 C C . LYS B 1 859 ? -9.681 62.611 112.599 1.00 114.58 1746 LYS B C 1
ATOM 30232 O O . LYS B 1 859 ? -10.303 62.914 113.617 1.00 112.30 1746 LYS B O 1
ATOM 30251 N N . THR B 1 860 ? -9.280 63.503 111.700 1.00 96.61 1747 THR B N 1
ATOM 30252 C CA . THR B 1 860 ? -9.523 64.931 111.864 1.00 98.53 1747 THR B CA 1
ATOM 30253 C C . THR B 1 860 ? -11.011 65.262 111.845 1.00 96.70 1747 THR B C 1
ATOM 30254 O O . THR B 1 860 ? -11.459 66.188 112.522 1.00 95.96 1747 THR B O 1
ATOM 30265 N N . GLY B 1 861 ? -11.773 64.492 111.074 1.00 100.51 1748 GLY B N 1
ATOM 30266 C CA . GLY B 1 861 ? -13.182 64.771 110.873 1.00 101.99 1748 GLY B CA 1
ATOM 30267 C C . GLY B 1 861 ? -13.419 65.500 109.563 1.00 100.39 1748 GLY B C 1
ATOM 30268 O O . GLY B 1 861 ? -14.557 65.806 109.205 1.00 100.01 1748 GLY B O 1
ATOM 30272 N N . ALA B 1 862 ? -12.333 65.776 108.847 1.00 116.35 1749 ALA B N 1
ATOM 30273 C CA . ALA B 1 862 ? -12.398 66.471 107.566 1.00 109.09 1749 ALA B CA 1
ATOM 30274 C C . ALA B 1 862 ? -13.028 65.577 106.507 1.00 105.54 1749 ALA B C 1
ATOM 30275 O O . ALA B 1 862 ? -13.683 66.059 105.583 1.00 100.90 1749 ALA B O 1
ATOM 30282 N N . VAL B 1 863 ? -12.818 64.272 106.648 1.00 89.65 1750 VAL B N 1
ATOM 30283 C CA . VAL B 1 863 ? -13.358 63.292 105.714 1.00 85.79 1750 VAL B CA 1
ATOM 30284 C C . VAL B 1 863 ? -14.753 62.860 106.156 1.00 86.75 1750 VAL B C 1
ATOM 30285 O O . VAL B 1 863 ? -14.918 62.198 107.181 1.00 89.13 1750 VAL B O 1
ATOM 30298 N N . VAL B 1 864 ? -15.751 63.245 105.368 1.00 76.34 1751 VAL B N 1
ATOM 30299 C CA . VAL B 1 864 ? -17.136 62.890 105.637 1.00 75.88 1751 VAL B CA 1
ATOM 30300 C C . VAL B 1 864 ? -17.622 61.986 104.509 1.00 76.06 1751 VAL B C 1
ATOM 30301 O O . VAL B 1 864 ? -17.317 62.237 103.343 1.00 76.84 1751 VAL B O 1
ATOM 30314 N N . PRO B 1 865 ? -18.371 60.922 104.845 1.00 76.64 1752 PRO B N 1
ATOM 30315 C CA . PRO B 1 865 ? -18.912 60.082 103.772 1.00 77.43 1752 PRO B CA 1
ATOM 30316 C C . PRO B 1 865 ? -19.938 60.825 102.924 1.00 79.81 1752 PRO B C 1
ATOM 30317 O O . PRO B 1 865 ? -20.614 61.721 103.428 1.00 80.80 1752 PRO B O 1
ATOM 30328 N N . LEU B 1 866 ? -20.059 60.447 101.656 1.00 95.07 1753 LEU B N 1
ATOM 30329 C CA . LEU B 1 866 ? -20.967 61.133 100.747 1.00 96.22 1753 LEU B CA 1
ATOM 30330 C C . LEU B 1 866 ? -22.358 60.508 100.803 1.00 96.93 1753 LEU B C 1
ATOM 30331 O O . LEU B 1 866 ? -22.513 59.375 101.259 1.00 97.58 1753 LEU B O 1
ATOM 30347 N N . PRO B 1 867 ? -23.379 61.251 100.344 1.00 85.97 1754 PRO B N 1
ATOM 30348 C CA . PRO B 1 867 ? -24.705 60.656 100.152 1.00 87.39 1754 PRO B CA 1
ATOM 30349 C C . PRO B 1 867 ? -24.639 59.449 99.224 1.00 89.26 1754 PRO B C 1
ATOM 30350 O O . PRO B 1 867 ? -23.769 59.407 98.354 1.00 90.26 1754 PRO B O 1
ATOM 30361 N N . THR B 1 868 ? -25.534 58.483 99.409 1.00 71.49 1755 THR B N 1
ATOM 30362 C CA . THR B 1 868 ? -25.482 57.251 98.633 1.00 75.62 1755 THR B CA 1
ATOM 30363 C C . THR B 1 868 ? -26.797 56.945 97.921 1.00 74.63 1755 THR B C 1
ATOM 30364 O O . THR B 1 868 ? -27.878 57.093 98.492 1.00 76.62 1755 THR B O 1
ATOM 30375 N N . SER B 1 869 ? -26.684 56.526 96.664 1.00 105.21 1756 SER B N 1
ATOM 30376 C CA . SER B 1 869 ? -27.806 55.985 95.906 1.00 100.07 1756 SER B CA 1
ATOM 30377 C C . SER B 1 869 ? -27.514 54.520 95.603 1.00 100.54 1756 SER B C 1
ATOM 30378 O O . SER B 1 869 ? -26.830 54.206 94.629 1.00 105.48 1756 SER B O 1
ATOM 30386 N N . VAL B 1 870 ? -28.029 53.627 96.440 1.00 83.68 1757 VAL B N 1
ATOM 30387 C CA . VAL B 1 870 ? -27.627 52.226 96.399 1.00 81.21 1757 VAL B CA 1
ATOM 30388 C C . VAL B 1 870 ? -28.456 51.402 95.419 1.00 80.95 1757 VAL B C 1
ATOM 30389 O O . VAL B 1 870 ? -29.669 51.575 95.303 1.00 82.95 1757 VAL B O 1
ATOM 30402 N N . PHE B 1 871 ? -27.774 50.496 94.724 1.00 81.09 1758 PHE B N 1
ATOM 30403 C CA . PHE B 1 871 ? -28.413 49.538 93.830 1.00 83.37 1758 PHE B CA 1
ATOM 30404 C C . PHE B 1 871 ? -27.874 48.145 94.143 1.00 81.77 1758 PHE B C 1
ATOM 30405 O O . PHE B 1 871 ? -26.694 47.990 94.450 1.00 75.83 1758 PHE B O 1
ATOM 30422 N N . ASN B 1 872 ? -28.729 47.131 94.066 1.00 89.73 1759 ASN B N 1
ATOM 30423 C CA . ASN B 1 872 ? -28.291 45.769 94.358 1.00 95.17 1759 ASN B CA 1
ATOM 30424 C C . ASN B 1 872 ? -27.639 45.132 93.130 1.00 95.09 1759 ASN B C 1
ATOM 30425 O O . ASN B 1 872 ? -27.594 45.734 92.057 1.00 94.20 1759 ASN B O 1
ATOM 30436 N N . ASP B 1 873 ? -27.129 43.917 93.304 1.00 87.37 1760 ASP B N 1
ATOM 30437 C CA . ASP B 1 873 ? -26.286 43.272 92.297 1.00 88.18 1760 ASP B CA 1
ATOM 30438 C C . ASP B 1 873 ? -26.953 43.036 90.938 1.00 91.81 1760 ASP B C 1
ATOM 30439 O O . ASP B 1 873 ? -26.261 42.898 89.930 1.00 89.31 1760 ASP B O 1
ATOM 30448 N N . GLN B 1 874 ? -28.280 42.976 90.901 1.00 107.61 1761 GLN B N 1
ATOM 30449 C CA . GLN B 1 874 ? -28.986 42.702 89.648 1.00 108.47 1761 GLN B CA 1
ATOM 30450 C C . GLN B 1 874 ? -29.325 43.972 88.865 1.00 104.73 1761 GLN B C 1
ATOM 30451 O O . GLN B 1 874 ? -29.522 43.923 87.651 1.00 102.89 1761 GLN B O 1
ATOM 30465 N N . GLN B 1 875 ? -29.394 45.102 89.560 1.00 117.83 1762 GLN B N 1
ATOM 30466 C CA . GLN B 1 875 ? -29.809 46.358 88.942 1.00 111.57 1762 GLN B CA 1
ATOM 30467 C C . GLN B 1 875 ? -28.616 47.206 88.510 1.00 103.61 1762 GLN B C 1
ATOM 30468 O O . GLN B 1 875 ? -28.627 48.428 88.660 1.00 103.59 1762 GLN B O 1
ATOM 30482 N N . VAL B 1 876 ? -27.591 46.555 87.973 1.00 73.54 1763 VAL B N 1
ATOM 30483 C CA . VAL B 1 876 ? -26.391 47.255 87.537 1.00 73.72 1763 VAL B CA 1
ATOM 30484 C C . VAL B 1 876 ? -26.729 48.183 86.376 1.00 70.74 1763 VAL B C 1
ATOM 30485 O O . VAL B 1 876 ? -26.191 49.286 86.283 1.00 70.37 1763 VAL B O 1
ATOM 30498 N N . GLU B 1 877 ? -27.614 47.732 85.492 1.00 89.16 1764 GLU B N 1
ATOM 30499 C CA . GLU B 1 877 ? -28.016 48.534 84.341 1.00 92.66 1764 GLU B CA 1
ATOM 30500 C C . GLU B 1 877 ? -28.556 49.892 84.781 1.00 91.72 1764 GLU B C 1
ATOM 30501 O O . GLU B 1 877 ? -28.076 50.933 84.333 1.00 89.87 1764 GLU B O 1
ATOM 30513 N N . GLN B 1 878 ? -29.553 49.877 85.659 1.00 88.47 1765 GLN B N 1
ATOM 30514 C CA . GLN B 1 878 ? -30.186 51.109 86.114 1.00 89.54 1765 GLN B CA 1
ATOM 30515 C C . GLN B 1 878 ? -29.194 52.000 86.854 1.00 86.43 1765 GLN B C 1
ATOM 30516 O O . GLN B 1 878 ? -29.274 53.226 86.775 1.00 86.44 1765 GLN B O 1
ATOM 30530 N N . ALA B 1 879 ? -28.261 51.383 87.572 1.00 90.33 1766 ALA B N 1
ATOM 30531 C CA . ALA B 1 879 ? -27.243 52.130 88.301 1.00 86.59 1766 ALA B CA 1
ATOM 30532 C C . ALA B 1 879 ? -26.431 52.991 87.342 1.00 84.10 1766 ALA B C 1
ATOM 30533 O O . ALA B 1 879 ? -26.215 54.178 87.588 1.00 87.31 1766 ALA B O 1
ATOM 30540 N N . PHE B 1 880 ? -25.981 52.386 86.248 1.00 78.09 1767 PHE B N 1
ATOM 30541 C CA . PHE B 1 880 ? -25.214 53.104 85.240 1.00 79.18 1767 PHE B CA 1
ATOM 30542 C C . PHE B 1 880 ? -26.094 54.147 84.558 1.00 83.76 1767 PHE B C 1
ATOM 30543 O O . PHE B 1 880 ? -25.701 55.306 84.418 1.00 80.68 1767 PHE B O 1
ATOM 30560 N N . ARG B 1 881 ? -27.287 53.732 84.139 1.00 90.66 1768 ARG B N 1
ATOM 30561 C CA . ARG B 1 881 ? -28.229 54.641 83.498 1.00 95.48 1768 ARG B CA 1
ATOM 30562 C C . ARG B 1 881 ? -28.545 55.815 84.417 1.00 94.15 1768 ARG B C 1
ATOM 30563 O O . ARG B 1 881 ? -28.738 56.941 83.960 1.00 95.43 1768 ARG B O 1
ATOM 30584 N N . PHE B 1 882 ? -28.591 55.540 85.717 1.00 79.84 1769 PHE B N 1
ATOM 30585 C CA . PHE B 1 882 ? -28.917 56.557 86.710 1.00 79.48 1769 PHE B CA 1
ATOM 30586 C C . PHE B 1 882 ? -27.798 57.584 86.856 1.00 77.03 1769 PHE B C 1
ATOM 30587 O O . PHE B 1 882 ? -28.054 58.779 87.006 1.00 78.47 1769 PHE B O 1
ATOM 30604 N N . MET B 1 883 ? -26.556 57.115 86.812 1.00 81.37 1770 MET B N 1
ATOM 30605 C CA . MET B 1 883 ? -25.406 57.998 86.968 1.00 85.52 1770 MET B CA 1
ATOM 30606 C C . MET B 1 883 ? -25.172 58.836 85.715 1.00 88.46 1770 MET B C 1
ATOM 30607 O O . MET B 1 883 ? -24.782 60.000 85.802 1.00 82.38 1770 MET B O 1
ATOM 30621 N N . ALA B 1 884 ? -25.410 58.241 84.551 1.00 99.55 1771 ALA B N 1
ATOM 30622 C CA . ALA B 1 884 ? -25.235 58.948 83.287 1.00 101.67 1771 ALA B CA 1
ATOM 30623 C C . ALA B 1 884 ? -26.148 60.169 83.233 1.00 104.92 1771 ALA B C 1
ATOM 30624 O O . ALA B 1 884 ? -25.777 61.212 82.695 1.00 103.14 1771 ALA B O 1
ATOM 30631 N N . SER B 1 885 ? -27.344 60.028 83.796 1.00 143.87 1772 SER B N 1
ATOM 30632 C CA . SER B 1 885 ? -28.340 61.093 83.776 1.00 140.05 1772 SER B CA 1
ATOM 30633 C C . SER B 1 885 ? -27.825 62.365 84.448 1.00 142.35 1772 SER B C 1
ATOM 30634 O O . SER B 1 885 ? -27.956 63.459 83.899 1.00 146.47 1772 SER B O 1
ATOM 30642 N N . GLY B 1 886 ? -27.239 62.218 85.633 1.00 93.02 1773 GLY B N 1
ATOM 30643 C CA . GLY B 1 886 ? -26.670 63.351 86.345 1.00 88.59 1773 GLY B CA 1
ATOM 30644 C C . GLY B 1 886 ? -27.587 63.941 87.402 1.00 97.87 1773 GLY B C 1
ATOM 30645 O O . GLY B 1 886 ? -27.335 65.030 87.919 1.00 106.96 1773 GLY B O 1
ATOM 30649 N N . LYS B 1 887 ? -28.653 63.218 87.724 1.00 132.70 1774 LYS B N 1
ATOM 30650 C CA . LYS B 1 887 ? -29.598 63.645 88.752 1.00 116.65 1774 LYS B CA 1
ATOM 30651 C C . LYS B 1 887 ? -29.101 63.288 90.156 1.00 112.12 1774 LYS B C 1
ATOM 30652 O O . LYS B 1 887 ? -29.697 63.686 91.157 1.00 116.38 1774 LYS B O 1
ATOM 30671 N N . HIS B 1 888 ? -28.013 62.528 90.215 1.00 94.69 1775 HIS B N 1
ATOM 30672 C CA . HIS B 1 888 ? -27.462 62.039 91.477 1.00 93.25 1775 HIS B CA 1
ATOM 30673 C C . HIS B 1 888 ? -26.574 63.060 92.192 1.00 86.30 1775 HIS B C 1
ATOM 30674 O O . HIS B 1 888 ? -25.897 63.866 91.552 1.00 87.99 1775 HIS B O 1
ATOM 30688 N N . ILE B 1 889 ? -26.579 63.010 93.523 1.00 84.52 1776 ILE B N 1
ATOM 30689 C CA . ILE B 1 889 ? -25.671 63.813 94.337 1.00 77.73 1776 ILE B CA 1
ATOM 30690 C C . ILE B 1 889 ? -24.880 62.860 95.221 1.00 75.25 1776 ILE B C 1
ATOM 30691 O O . ILE B 1 889 ? -25.453 62.156 96.051 1.00 74.61 1776 ILE B O 1
ATOM 30707 N N . GLY B 1 890 ? -23.562 62.850 95.052 1.00 75.42 1777 GLY B N 1
ATOM 30708 C CA . GLY B 1 890 ? -22.702 61.958 95.809 1.00 75.12 1777 GLY B CA 1
ATOM 30709 C C . GLY B 1 890 ? -22.298 60.722 95.023 1.00 71.18 1777 GLY B C 1
ATOM 30710 O O . GLY B 1 890 ? -22.213 60.761 93.795 1.00 68.63 1777 GLY B O 1
ATOM 30714 N N . LYS B 1 891 ? -22.070 59.617 95.725 1.00 73.67 1778 LYS B N 1
ATOM 30715 C CA . LYS B 1 891 ? -21.576 58.400 95.088 1.00 71.01 1778 LYS B CA 1
ATOM 30716 C C . LYS B 1 891 ? -22.694 57.403 94.815 1.00 70.32 1778 LYS B C 1
ATOM 30717 O O . LYS B 1 891 ? -23.568 57.179 95.651 1.00 73.67 1778 LYS B O 1
ATOM 30736 N N . VAL B 1 892 ? -22.649 56.805 93.630 1.00 58.73 1779 VAL B N 1
ATOM 30737 C CA . VAL B 1 892 ? -23.573 55.747 93.262 1.00 59.52 1779 VAL B CA 1
ATOM 30738 C C . VAL B 1 892 ? -22.905 54.435 93.640 1.00 59.70 1779 VAL B C 1
ATOM 30739 O O . VAL B 1 892 ? -21.783 54.160 93.214 1.00 58.33 1779 VAL B O 1
ATOM 30752 N N . VAL B 1 893 ? -23.585 53.634 94.453 1.00 69.83 1780 VAL B N 1
ATOM 30753 C CA . VAL B 1 893 ? -22.977 52.429 94.999 1.00 70.56 1780 VAL B CA 1
ATOM 30754 C C . VAL B 1 893 ? -23.788 51.189 94.654 1.00 70.76 1780 VAL B C 1
ATOM 30755 O O . VAL B 1 893 ? -25.017 51.203 94.704 1.00 73.34 1780 VAL B O 1
ATOM 30768 N N . ILE B 1 894 ? -23.086 50.117 94.299 1.00 62.18 1781 ILE B N 1
ATOM 30769 C CA . ILE B 1 894 ? -23.727 48.834 94.052 1.00 62.98 1781 ILE B CA 1
ATOM 30770 C C . ILE B 1 894 ? -23.526 47.956 95.273 1.00 64.69 1781 ILE B C 1
ATOM 30771 O O . ILE B 1 894 ? -22.398 47.722 95.706 1.00 64.38 1781 ILE B O 1
ATOM 30787 N N . LYS B 1 895 ? -24.636 47.481 95.825 1.00 67.43 1782 LYS B N 1
ATOM 30788 C CA . LYS B 1 895 ? -24.608 46.631 97.001 1.00 72.53 1782 LYS B CA 1
ATOM 30789 C C . LYS B 1 895 ? -24.425 45.180 96.578 1.00 73.17 1782 LYS B C 1
ATOM 30790 O O . LYS B 1 895 ? -25.398 44.472 96.312 1.00 77.07 1782 LYS B O 1
ATOM 30809 N N . VAL B 1 896 ? -23.174 44.740 96.515 1.00 67.57 1783 VAL B N 1
ATOM 30810 C CA . VAL B 1 896 ? -22.876 43.366 96.139 1.00 67.50 1783 VAL B CA 1
ATOM 30811 C C . VAL B 1 896 ? -23.292 42.457 97.285 1.00 69.99 1783 VAL B C 1
ATOM 30812 O O . VAL B 1 896 ? -23.889 41.402 97.065 1.00 70.76 1783 VAL B O 1
ATOM 30825 N N . ARG B 1 897 ? -22.972 42.871 98.507 1.00 92.76 1784 ARG B N 1
ATOM 30826 C CA . ARG B 1 897 ? -23.340 42.105 99.690 1.00 94.43 1784 ARG B CA 1
ATOM 30827 C C . ARG B 1 897 ? -23.943 42.988 100.780 1.00 95.59 1784 ARG B C 1
ATOM 30828 O O . ARG B 1 897 ? -23.505 44.119 100.992 1.00 98.69 1784 ARG B O 1
ATOM 30849 N N . ASP B 1 898 ? -24.953 42.461 101.467 1.00 78.14 1785 ASP B N 1
ATOM 30850 C CA . ASP B 1 898 ? -25.505 43.114 102.646 1.00 80.35 1785 ASP B CA 1
ATOM 30851 C C . ASP B 1 898 ? -24.507 43.014 103.791 1.00 82.79 1785 ASP B C 1
ATOM 30852 O O . ASP B 1 898 ? -23.981 41.941 104.076 1.00 83.63 1785 ASP B O 1
ATOM 30861 N N . GLU B 1 899 ? -24.253 44.140 104.446 1.00 108.49 1786 GLU B N 1
ATOM 30862 C CA . GLU B 1 899 ? -23.304 44.188 105.550 1.00 108.47 1786 GLU B CA 1
ATOM 30863 C C . GLU B 1 899 ? -23.911 43.548 106.791 1.00 110.16 1786 GLU B C 1
ATOM 30864 O O . GLU B 1 899 ? -25.078 43.784 107.106 1.00 108.90 1786 GLU B O 1
ATOM 30876 N N . GLU B 1 900 ? -23.133 42.723 107.486 1.00 96.40 1787 GLU B N 1
ATOM 30877 C CA . GLU B 1 900 ? -23.599 42.161 108.745 1.00 102.87 1787 GLU B CA 1
ATOM 30878 C C . GLU B 1 900 ? -23.907 43.319 109.689 1.00 105.83 1787 GLU B C 1
ATOM 30879 O O . GLU B 1 900 ? -23.225 44.342 109.669 1.00 104.71 1787 GLU B O 1
ATOM 30891 N N . ALA B 1 901 ? -24.936 43.155 110.512 1.00 168.40 1788 ALA B N 1
ATOM 30892 C CA . ALA B 1 901 ? -25.439 44.248 111.341 1.00 167.42 1788 ALA B CA 1
ATOM 30893 C C . ALA B 1 901 ? -24.565 44.549 112.560 1.00 171.23 1788 ALA B C 1
ATOM 30894 O O . ALA B 1 901 ? -24.935 45.372 113.398 1.00 172.26 1788 ALA B O 1
ATOM 30901 N N . GLY B 1 902 ? -23.410 43.898 112.658 1.00 156.30 1789 GLY B N 1
ATOM 30902 C CA . GLY B 1 902 ? -22.558 44.050 113.825 1.00 157.70 1789 GLY B CA 1
ATOM 30903 C C . GLY B 1 902 ? -21.413 45.044 113.727 1.00 153.63 1789 GLY B C 1
ATOM 30904 O O . GLY B 1 902 ? -20.866 45.448 114.753 1.00 156.70 1789 GLY B O 1
ATOM 30908 N N . LYS B 1 903 ? -21.067 45.468 112.514 1.00 116.71 1790 LYS B N 1
ATOM 30909 C CA . LYS B 1 903 ? -19.878 46.294 112.312 1.00 116.50 1790 LYS B CA 1
ATOM 30910 C C . LYS B 1 903 ? -18.689 45.669 113.035 1.00 114.58 1790 LYS B C 1
ATOM 30911 O O . LYS B 1 903 ? -18.037 46.316 113.854 1.00 115.27 1790 LYS B O 1
ATOM 30930 N N . LYS B 1 904 ? -18.416 44.405 112.725 1.00 113.78 1791 LYS B N 1
ATOM 30931 C CA . LYS B 1 904 ? -17.319 43.674 113.351 1.00 118.82 1791 LYS B CA 1
ATOM 30932 C C . LYS B 1 904 ? -16.340 43.119 112.326 1.00 121.56 1791 LYS B C 1
ATOM 30933 O O . LYS B 1 904 ? -16.610 43.127 111.125 1.00 118.89 1791 LYS B O 1
ATOM 30952 N N . ALA B 1 905 ? -15.205 42.626 112.814 1.00 148.68 1792 ALA B N 1
ATOM 30953 C CA . ALA B 1 905 ? -14.226 41.945 111.971 1.00 145.27 1792 ALA B CA 1
ATOM 30954 C C . ALA B 1 905 ? -14.649 40.494 111.739 1.00 142.19 1792 ALA B C 1
ATOM 30955 O O . ALA B 1 905 ? -13.818 39.586 111.750 1.00 142.57 1792 ALA B O 1
ATOM 30962 N N . LEU B 1 906 ? -15.944 40.286 111.534 1.00 132.78 1793 LEU B N 1
ATOM 30963 C CA . LEU B 1 906 ? -16.519 38.948 111.480 1.00 131.10 1793 LEU B CA 1
ATOM 30964 C C . LEU B 1 906 ? -16.194 38.257 110.160 1.00 123.10 1793 LEU B C 1
ATOM 30965 O O . LEU B 1 906 ? -16.174 38.889 109.104 1.00 120.95 1793 LEU B O 1
ATOM 30981 N N . GLN B 1 907 ? -15.937 36.955 110.227 1.00 120.55 1794 GLN B N 1
ATOM 30982 C CA . GLN B 1 907 ? -15.650 36.174 109.031 1.00 117.87 1794 GLN B CA 1
ATOM 30983 C C . GLN B 1 907 ? -16.895 36.132 108.152 1.00 123.90 1794 GLN B C 1
ATOM 30984 O O . GLN B 1 907 ? -17.989 35.838 108.638 1.00 123.78 1794 GLN B O 1
ATOM 30998 N N . PRO B 1 908 ? -16.738 36.421 106.849 1.00 133.70 1795 PRO B N 1
ATOM 30999 C CA . PRO B 1 908 ? -17.930 36.544 106.007 1.00 134.33 1795 PRO B CA 1
ATOM 31000 C C . PRO B 1 908 ? -18.608 35.211 105.730 1.00 130.16 1795 PRO B C 1
ATOM 31001 O O . PRO B 1 908 ? -17.940 34.191 105.559 1.00 128.68 1795 PRO B O 1
ATOM 31012 N N . LYS B 1 909 ? -19.934 35.230 105.693 1.00 151.71 1796 LYS B N 1
ATOM 31013 C CA . LYS B 1 909 ? -20.701 34.065 105.286 1.00 153.56 1796 LYS B CA 1
ATOM 31014 C C . LYS B 1 909 ? -20.489 33.849 103.789 1.00 164.56 1796 LYS B C 1
ATOM 31015 O O . LYS B 1 909 ? -20.320 34.813 103.042 1.00 148.15 1796 LYS B O 1
ATOM 31034 N N . PRO B 1 910 ? -20.495 32.583 103.340 1.00 103.49 1797 PRO B N 1
ATOM 31035 C CA . PRO B 1 910 ? -20.293 32.304 101.913 1.00 103.00 1797 PRO B CA 1
ATOM 31036 C C . PRO B 1 910 ? -21.492 32.729 101.077 1.00 91.11 1797 PRO B C 1
ATOM 31037 O O . PRO B 1 910 ? -22.616 32.695 101.577 1.00 89.62 1797 PRO B O 1
ATOM 31048 N N . ARG B 1 911 ? -21.261 33.138 99.833 1.00 114.11 1798 ARG B N 1
ATOM 31049 C CA . ARG B 1 911 ? -22.364 33.537 98.971 1.00 97.01 1798 ARG B CA 1
ATOM 31050 C C . ARG B 1 911 ? -22.217 32.992 97.557 1.00 84.53 1798 ARG B C 1
ATOM 31051 O O . ARG B 1 911 ? -21.116 32.658 97.119 1.00 79.39 1798 ARG B O 1
ATOM 31072 N N . LEU B 1 912 ? -23.340 32.907 96.853 1.00 91.29 1799 LEU B N 1
ATOM 31073 C CA . LEU B 1 912 ? -23.347 32.527 95.448 1.00 91.55 1799 LEU B CA 1
ATOM 31074 C C . LEU B 1 912 ? -24.128 33.538 94.622 1.00 89.23 1799 LEU B C 1
ATOM 31075 O O . LEU B 1 912 ? -25.121 34.098 95.087 1.00 91.12 1799 LEU B O 1
ATOM 31091 N N . ILE B 1 913 ? -23.670 33.776 93.399 1.00 81.53 1800 ILE B N 1
ATOM 31092 C CA . ILE B 1 913 ? -24.348 34.695 92.497 1.00 80.27 1800 ILE B CA 1
ATOM 31093 C C . ILE B 1 913 ? -24.492 34.043 91.128 1.00 80.22 1800 ILE B C 1
ATOM 31094 O O . ILE B 1 913 ? -23.596 33.332 90.673 1.00 80.01 1800 ILE B O 1
ATOM 31110 N N . ASN B 1 914 ? -25.630 34.271 90.483 1.00 92.81 1801 ASN B N 1
ATOM 31111 C CA . ASN B 1 914 ? -25.875 33.724 89.155 1.00 91.70 1801 ASN B CA 1
ATOM 31112 C C . ASN B 1 914 ? -25.162 34.554 88.092 1.00 91.58 1801 ASN B C 1
ATOM 31113 O O . ASN B 1 914 ? -25.478 35.726 87.888 1.00 88.86 1801 ASN B O 1
ATOM 31124 N N . ALA B 1 915 ? -24.194 33.935 87.425 1.00 80.80 1802 ALA B N 1
ATOM 31125 C CA . ALA B 1 915 ? -23.418 34.600 86.385 1.00 83.23 1802 ALA B CA 1
ATOM 31126 C C . ALA B 1 915 ? -23.196 33.653 85.212 1.00 85.69 1802 ALA B C 1
ATOM 31127 O O . ALA B 1 915 ? -23.239 32.433 85.374 1.00 87.33 1802 ALA B O 1
ATOM 31134 N N . ILE B 1 916 ? -22.956 34.213 84.031 1.00 82.55 1803 ILE B N 1
ATOM 31135 C CA . ILE B 1 916 ? -22.672 33.393 82.864 1.00 84.26 1803 ILE B CA 1
ATOM 31136 C C . ILE B 1 916 ? -21.375 32.642 83.138 1.00 80.14 1803 ILE B C 1
ATOM 31137 O O . ILE B 1 916 ? -20.335 33.263 83.365 1.00 80.01 1803 ILE B O 1
ATOM 31153 N N . PRO B 1 917 ? -21.425 31.299 83.121 1.00 100.19 1804 PRO B N 1
ATOM 31154 C CA . PRO B 1 917 ? -20.203 30.546 83.416 1.00 100.77 1804 PRO B CA 1
ATOM 31155 C C . PRO B 1 917 ? -19.125 30.751 82.360 1.00 102.39 1804 PRO B C 1
ATOM 31156 O O . PRO B 1 917 ? -19.437 31.011 81.198 1.00 102.99 1804 PRO B O 1
ATOM 31167 N N . ARG B 1 918 ? -17.868 30.634 82.770 1.00 87.41 1805 ARG B N 1
ATOM 31168 C CA . ARG B 1 918 ? -16.749 30.804 81.857 1.00 85.44 1805 ARG B CA 1
ATOM 31169 C C . ARG B 1 918 ? -15.575 29.972 82.355 1.00 83.24 1805 ARG B C 1
ATOM 31170 O O . ARG B 1 918 ? -15.205 30.042 83.526 1.00 85.32 1805 ARG B O 1
ATOM 31191 N N . THR B 1 919 ? -14.995 29.183 81.458 1.00 66.92 1806 THR B N 1
ATOM 31192 C CA . THR B 1 919 ? -13.912 28.281 81.821 1.00 68.09 1806 THR B CA 1
ATOM 31193 C C . THR B 1 919 ? -12.568 28.889 81.436 1.00 68.09 1806 THR B C 1
ATOM 31194 O O . THR B 1 919 ? -12.389 29.355 80.311 1.00 68.21 1806 THR B O 1
ATOM 31205 N N . TYR B 1 920 ? -11.638 28.906 82.387 1.00 74.03 1807 TYR B N 1
ATOM 31206 C CA . TYR B 1 920 ? -10.297 29.428 82.144 1.00 73.34 1807 TYR B CA 1
ATOM 31207 C C . TYR B 1 920 ? -9.262 28.307 82.143 1.00 74.63 1807 TYR B C 1
ATOM 31208 O O . TYR B 1 920 ? -9.458 27.267 82.773 1.00 75.70 1807 TYR B O 1
ATOM 31226 N N . MET B 1 921 ? -8.156 28.531 81.440 1.00 79.49 1808 MET B N 1
ATOM 31227 C CA . MET B 1 921 ? -7.057 27.574 81.414 1.00 79.15 1808 MET B CA 1
ATOM 31228 C C . MET B 1 921 ? -6.242 27.668 82.702 1.00 82.64 1808 MET B C 1
ATOM 31229 O O . MET B 1 921 ? -6.288 28.681 83.401 1.00 82.11 1808 MET B O 1
ATOM 31243 N N . HIS B 1 922 ? -5.497 26.613 83.015 1.00 96.44 1809 HIS B N 1
ATOM 31244 C CA . HIS B 1 922 ? -4.649 26.611 84.201 1.00 99.45 1809 HIS B CA 1
ATOM 31245 C C . HIS B 1 922 ? -3.294 27.244 83.868 1.00 94.60 1809 HIS B C 1
ATOM 31246 O O . HIS B 1 922 ? -2.630 26.818 82.922 1.00 90.81 1809 HIS B O 1
ATOM 31260 N N . PRO B 1 923 ? -2.876 28.261 84.644 1.00 95.34 1810 PRO B N 1
ATOM 31261 C CA . PRO B 1 923 ? -1.655 28.999 84.294 1.00 92.98 1810 PRO B CA 1
ATOM 31262 C C . PRO B 1 923 ? -0.350 28.245 84.557 1.00 93.06 1810 PRO B C 1
ATOM 31263 O O . PRO B 1 923 ? 0.719 28.791 84.292 1.00 93.45 1810 PRO B O 1
ATOM 31274 N N . GLU B 1 924 ? -0.432 27.020 85.067 1.00 85.74 1811 GLU B N 1
ATOM 31275 C CA . GLU B 1 924 ? 0.765 26.221 85.324 1.00 89.11 1811 GLU B CA 1
ATOM 31276 C C . GLU B 1 924 ? 0.711 24.876 84.605 1.00 82.91 1811 GLU B C 1
ATOM 31277 O O . GLU B 1 924 ? 1.389 23.924 84.998 1.00 83.86 1811 GLU B O 1
ATOM 31289 N N . LYS B 1 925 ? -0.098 24.804 83.553 1.00 65.03 1812 LYS B N 1
ATOM 31290 C CA . LYS B 1 925 ? -0.181 23.609 82.725 1.00 65.22 1812 LYS B CA 1
ATOM 31291 C C . LYS B 1 925 ? 0.187 23.946 81.284 1.00 64.01 1812 LYS B C 1
ATOM 31292 O O . LYS B 1 925 ? 0.151 25.109 80.883 1.00 62.72 1812 LYS B O 1
ATOM 31311 N N . SER B 1 926 ? 0.537 22.923 80.511 1.00 66.35 1813 SER B N 1
ATOM 31312 C CA . SER B 1 926 ? 0.888 23.109 79.107 1.00 67.92 1813 SER B CA 1
ATOM 31313 C C . SER B 1 926 ? -0.281 22.724 78.214 1.00 67.11 1813 SER B C 1
ATOM 31314 O O . SER B 1 926 ? -1.169 21.981 78.627 1.00 65.69 1813 SER B O 1
ATOM 31322 N N . TYR B 1 927 ? -0.276 23.238 76.989 1.00 71.79 1814 TYR B N 1
ATOM 31323 C CA . TYR B 1 927 ? -1.338 22.949 76.037 1.00 71.91 1814 TYR B CA 1
ATOM 31324 C C . TYR B 1 927 ? -0.748 22.669 74.663 1.00 72.30 1814 TYR B C 1
ATOM 31325 O O . TYR B 1 927 ? -0.134 23.539 74.046 1.00 72.42 1814 TYR B O 1
ATOM 31343 N N . ILE B 1 928 ? -0.925 21.437 74.201 1.00 67.57 1815 ILE B N 1
ATOM 31344 C CA . ILE B 1 928 ? -0.362 21.002 72.933 1.00 67.19 1815 ILE B CA 1
ATOM 31345 C C . ILE B 1 928 ? -1.375 21.231 71.819 1.00 67.36 1815 ILE B C 1
ATOM 31346 O O . ILE B 1 928 ? -2.516 20.775 71.900 1.00 70.78 1815 ILE B O 1
ATOM 31362 N N . LEU B 1 929 ? -0.950 21.944 70.782 1.00 62.73 1816 LEU B N 1
ATOM 31363 C CA . LEU B 1 929 ? -1.782 22.158 69.606 1.00 61.65 1816 LEU B CA 1
ATOM 31364 C C . LEU B 1 929 ? -1.120 21.538 68.381 1.00 63.45 1816 LEU B C 1
ATOM 31365 O O . LEU B 1 929 ? -0.164 22.094 67.836 1.00 63.40 1816 LEU B O 1
ATOM 31381 N N . VAL B 1 930 ? -1.622 20.382 67.957 1.00 66.33 1817 VAL B N 1
ATOM 31382 C CA . VAL B 1 930 ? -1.082 19.712 66.781 1.00 70.34 1817 VAL B CA 1
ATOM 31383 C C . VAL B 1 930 ? -1.519 20.478 65.537 1.00 71.33 1817 VAL B C 1
ATOM 31384 O O . VAL B 1 930 ? -2.711 20.689 65.319 1.00 70.55 1817 VAL B O 1
ATOM 31397 N N . GLY B 1 931 ? -0.550 20.889 64.723 1.00 72.27 1818 GLY B N 1
ATOM 31398 C CA . GLY B 1 931 ? -0.820 21.785 63.613 1.00 72.07 1818 GLY B CA 1
ATOM 31399 C C . GLY B 1 931 ? -1.191 23.167 64.116 1.00 70.41 1818 GLY B C 1
ATOM 31400 O O . GLY B 1 931 ? -2.077 23.825 63.573 1.00 72.71 1818 GLY B O 1
ATOM 31404 N N . GLY B 1 932 ? -0.488 23.607 65.156 1.00 58.66 1819 GLY B N 1
ATOM 31405 C CA . GLY B 1 932 ? -0.833 24.820 65.876 1.00 57.55 1819 GLY B CA 1
ATOM 31406 C C . GLY B 1 932 ? -0.476 26.141 65.219 1.00 57.10 1819 GLY B C 1
ATOM 31407 O O . GLY B 1 932 ? -0.930 27.189 65.673 1.00 56.09 1819 GLY B O 1
ATOM 31411 N N . LEU B 1 933 ? 0.334 26.107 64.164 1.00 57.93 1820 LEU B N 1
ATOM 31412 C CA . LEU B 1 933 ? 0.789 27.339 63.518 1.00 58.27 1820 LEU B CA 1
ATOM 31413 C C . LEU B 1 933 ? -0.068 27.726 62.317 1.00 58.02 1820 LEU B C 1
ATOM 31414 O O . LEU B 1 933 ? 0.192 28.738 61.666 1.00 58.29 1820 LEU B O 1
ATOM 31430 N N . GLY B 1 934 ? -1.081 26.922 62.017 1.00 57.75 1821 GLY B N 1
ATOM 31431 C CA . GLY B 1 934 ? -2.037 27.271 60.982 1.00 59.96 1821 GLY B CA 1
ATOM 31432 C C . GLY B 1 934 ? -2.941 28.408 61.419 1.00 57.27 1821 GLY B C 1
ATOM 31433 O O . GLY B 1 934 ? -2.914 28.816 62.580 1.00 56.49 1821 GLY B O 1
ATOM 31437 N N . GLY B 1 935 ? -3.735 28.928 60.488 1.00 55.49 1822 GLY B N 1
ATOM 31438 C CA . GLY B 1 935 ? -4.637 30.026 60.786 1.00 54.46 1822 GLY B CA 1
ATOM 31439 C C . GLY B 1 935 ? -5.484 29.744 62.012 1.00 53.70 1822 GLY B C 1
ATOM 31440 O O . GLY B 1 935 ? -5.488 30.518 62.969 1.00 52.93 1822 GLY B O 1
ATOM 31444 N N . PHE B 1 936 ? -6.200 28.626 61.977 1.00 54.03 1823 PHE B N 1
ATOM 31445 C CA . PHE B 1 936 ? -7.027 28.195 63.097 1.00 53.58 1823 PHE B CA 1
ATOM 31446 C C . PHE B 1 936 ? -6.199 28.138 64.376 1.00 53.40 1823 PHE B C 1
ATOM 31447 O O . PHE B 1 936 ? -6.599 28.666 65.414 1.00 52.75 1823 PHE B O 1
ATOM 31464 N N . GLY B 1 937 ? -5.047 27.479 64.293 1.00 66.73 1824 GLY B N 1
ATOM 31465 C CA . GLY B 1 937 ? -4.174 27.302 65.440 1.00 66.98 1824 GLY B CA 1
ATOM 31466 C C . GLY B 1 937 ? -3.741 28.602 66.097 1.00 63.72 1824 GLY B C 1
ATOM 31467 O O . GLY B 1 937 ? -3.745 28.718 67.324 1.00 62.22 1824 GLY B O 1
ATOM 31471 N N . LEU B 1 938 ? -3.367 29.582 65.280 1.00 57.66 1825 LEU B N 1
ATOM 31472 C CA . LEU B 1 938 ? -2.897 30.863 65.792 1.00 55.35 1825 LEU B CA 1
ATOM 31473 C C . LEU B 1 938 ? -3.983 31.544 66.619 1.00 55.96 1825 LEU B C 1
ATOM 31474 O O . LEU B 1 938 ? -3.718 32.047 67.710 1.00 53.54 1825 LEU B O 1
ATOM 31490 N N . GLU B 1 939 ? -5.205 31.561 66.097 1.00 59.64 1826 GLU B N 1
ATOM 31491 C CA . GLU B 1 939 ? -6.304 32.238 66.774 1.00 61.69 1826 GLU B CA 1
ATOM 31492 C C . GLU B 1 939 ? -6.759 31.453 68.000 1.00 55.98 1826 GLU B C 1
ATOM 31493 O O . GLU B 1 939 ? -7.195 32.037 68.991 1.00 53.64 1826 GLU B O 1
ATOM 31505 N N . LEU B 1 940 ? -6.640 30.131 67.939 1.00 54.17 1827 LEU B N 1
ATOM 31506 C CA . LEU B 1 940 ? -6.952 29.297 69.091 1.00 52.23 1827 LEU B CA 1
ATOM 31507 C C . LEU B 1 940 ? -5.928 29.535 70.190 1.00 53.22 1827 LEU B C 1
ATOM 31508 O O . LEU B 1 940 ? -6.283 29.732 71.351 1.00 51.89 1827 LEU B O 1
ATOM 31524 N N . THR B 1 941 ? -4.654 29.524 69.813 1.00 66.74 1828 THR B N 1
ATOM 31525 C CA . THR B 1 941 ? -3.579 29.774 70.763 1.00 68.08 1828 THR B CA 1
ATOM 31526 C C . THR B 1 941 ? -3.788 31.110 71.457 1.00 69.45 1828 THR B C 1
ATOM 31527 O O . THR B 1 941 ? -3.745 31.198 72.683 1.00 70.36 1828 THR B O 1
ATOM 31538 N N . ASN B 1 942 ? -4.034 32.145 70.661 1.00 66.91 1829 ASN B N 1
ATOM 31539 C CA . ASN B 1 942 ? -4.237 33.487 71.187 1.00 65.09 1829 ASN B CA 1
ATOM 31540 C C . ASN B 1 942 ? -5.359 33.476 72.218 1.00 62.78 1829 ASN B C 1
ATOM 31541 O O . ASN B 1 942 ? -5.223 34.026 73.310 1.00 63.55 1829 ASN B O 1
ATOM 31552 N N . TRP B 1 943 ? -6.465 32.835 71.861 1.00 55.53 1830 TRP B N 1
ATOM 31553 C CA . TRP B 1 943 ? -7.616 32.725 72.749 1.00 55.39 1830 TRP B CA 1
ATOM 31554 C C . TRP B 1 943 ? -7.262 32.012 74.056 1.00 53.38 1830 TRP B C 1
ATOM 31555 O O . TRP B 1 943 ? -7.706 32.417 75.132 1.00 52.89 1830 TRP B O 1
ATOM 31576 N N . LEU B 1 944 ? -6.466 30.950 73.960 1.00 54.96 1831 LEU B N 1
ATOM 31577 C CA . LEU B 1 944 ? -6.060 30.192 75.140 1.00 56.67 1831 LEU B CA 1
ATOM 31578 C C . LEU B 1 944 ? -5.214 31.047 76.075 1.00 58.62 1831 LEU B C 1
ATOM 31579 O O . LEU B 1 944 ? -5.312 30.932 77.295 1.00 57.06 1831 LEU B O 1
ATOM 31595 N N . VAL B 1 945 ? -4.380 31.902 75.494 1.00 69.33 1832 VAL B N 1
ATOM 31596 C CA . VAL B 1 945 ? -3.505 32.766 76.276 1.00 70.30 1832 VAL B CA 1
ATOM 31597 C C . VAL B 1 945 ? -4.340 33.783 77.046 1.00 69.46 1832 VAL B C 1
ATOM 31598 O O . VAL B 1 945 ? -4.077 34.057 78.217 1.00 71.85 1832 VAL B O 1
ATOM 31611 N N . THR B 1 946 ? -5.354 34.332 76.387 1.00 50.77 1833 THR B N 1
ATOM 31612 C CA . THR B 1 946 ? -6.236 35.310 77.013 1.00 50.19 1833 THR B CA 1
ATOM 31613 C C . THR B 1 946 ? -7.107 34.664 78.090 1.00 50.79 1833 THR B C 1
ATOM 31614 O O . THR B 1 946 ? -7.664 35.355 78.944 1.00 50.70 1833 THR B O 1
ATOM 31625 N N . ARG B 1 947 ? -7.235 33.342 78.036 1.00 61.12 1834 ARG B N 1
ATOM 31626 C CA . ARG B 1 947 ? -7.992 32.607 79.045 1.00 65.12 1834 ARG B CA 1
ATOM 31627 C C . ARG B 1 947 ? -7.087 32.111 80.175 1.00 65.26 1834 ARG B C 1
ATOM 31628 O O . ARG B 1 947 ? -7.536 31.386 81.064 1.00 62.83 1834 ARG B O 1
ATOM 31649 N N . GLY B 1 948 ? -5.817 32.509 80.139 1.00 66.24 1835 GLY B N 1
ATOM 31650 C CA . GLY B 1 948 ? -4.895 32.230 81.227 1.00 70.89 1835 GLY B CA 1
ATOM 31651 C C . GLY B 1 948 ? -3.779 31.249 80.910 1.00 75.55 1835 GLY B C 1
ATOM 31652 O O . GLY B 1 948 ? -2.944 30.959 81.767 1.00 78.65 1835 GLY B O 1
ATOM 31656 N N . ALA B 1 949 ? -3.760 30.729 79.688 1.00 80.36 1836 ALA B N 1
ATOM 31657 C CA . ALA B 1 949 ? -2.707 29.804 79.282 1.00 82.83 1836 ALA B CA 1
ATOM 31658 C C . ALA B 1 949 ? -1.359 30.516 79.260 1.00 82.04 1836 ALA B C 1
ATOM 31659 O O . ALA B 1 949 ? -1.242 31.622 78.729 1.00 80.66 1836 ALA B O 1
ATOM 31666 N N . ARG B 1 950 ? -0.347 29.879 79.841 1.00 81.37 1837 ARG B N 1
ATOM 31667 C CA . ARG B 1 950 ? 0.990 30.464 79.921 1.00 78.79 1837 ARG B CA 1
ATOM 31668 C C . ARG B 1 950 ? 2.069 29.499 79.431 1.00 74.64 1837 ARG B C 1
ATOM 31669 O O . ARG B 1 950 ? 3.258 29.810 79.489 1.00 70.58 1837 ARG B O 1
ATOM 31690 N N . TYR B 1 951 ? 1.652 28.329 78.958 1.00 74.78 1838 TYR B N 1
ATOM 31691 C CA . TYR B 1 951 ? 2.581 27.369 78.373 1.00 75.40 1838 TYR B CA 1
ATOM 31692 C C . TYR B 1 951 ? 1.978 26.743 77.119 1.00 70.01 1838 TYR B C 1
ATOM 31693 O O . TYR B 1 951 ? 0.995 26.002 77.189 1.00 68.40 1838 TYR B O 1
ATOM 31711 N N . ILE B 1 952 ? 2.585 27.045 75.975 1.00 64.40 1839 ILE B N 1
ATOM 31712 C CA . ILE B 1 952 ? 2.045 26.647 74.682 1.00 60.20 1839 ILE B CA 1
ATOM 31713 C C . ILE B 1 952 ? 3.040 25.786 73.913 1.00 60.85 1839 ILE B C 1
ATOM 31714 O O . ILE B 1 952 ? 4.229 26.093 73.855 1.00 61.78 1839 ILE B O 1
ATOM 31730 N N . VAL B 1 953 ? 2.542 24.696 73.340 1.00 60.99 1840 VAL B N 1
ATOM 31731 C CA . VAL B 1 953 ? 3.335 23.872 72.439 1.00 62.09 1840 VAL B CA 1
ATOM 31732 C C . VAL B 1 953 ? 2.630 23.808 71.089 1.00 61.63 1840 VAL B C 1
ATOM 31733 O O . VAL B 1 953 ? 1.474 23.394 71.001 1.00 63.56 1840 VAL B O 1
ATOM 31746 N N . LEU B 1 954 ? 3.330 24.232 70.041 1.00 61.33 1841 LEU B N 1
ATOM 31747 C CA . LEU B 1 954 ? 2.783 24.225 68.690 1.00 60.70 1841 LEU B CA 1
ATOM 31748 C C . LEU B 1 954 ? 3.559 23.255 67.800 1.00 62.10 1841 LEU B C 1
ATOM 31749 O O . LEU B 1 954 ? 4.782 23.327 67.709 1.00 63.30 1841 LEU B O 1
ATOM 31765 N N . THR B 1 955 ? 2.840 22.350 67.144 1.00 67.03 1842 THR B N 1
ATOM 31766 C CA . THR B 1 955 ? 3.457 21.372 66.253 1.00 69.77 1842 THR B CA 1
ATOM 31767 C C . THR B 1 955 ? 3.458 21.843 64.805 1.00 73.61 1842 THR B C 1
ATOM 31768 O O . THR B 1 955 ? 2.412 22.169 64.244 1.00 75.77 1842 THR B O 1
ATOM 31779 N N . SER B 1 956 ? 4.642 21.876 64.204 1.00 64.50 1843 SER B N 1
ATOM 31780 C CA . SER B 1 956 ? 4.772 22.223 62.796 1.00 64.73 1843 SER B CA 1
ATOM 31781 C C . SER B 1 956 ? 6.000 21.559 62.179 1.00 66.71 1843 SER B C 1
ATOM 31782 O O . SER B 1 956 ? 7.115 21.712 62.675 1.00 67.77 1843 SER B O 1
ATOM 31790 N N . ARG B 1 957 ? 5.783 20.827 61.092 1.00 83.26 1844 ARG B N 1
ATOM 31791 C CA . ARG B 1 957 ? 6.863 20.132 60.405 1.00 90.40 1844 ARG B CA 1
ATOM 31792 C C . ARG B 1 957 ? 7.817 21.118 59.741 1.00 92.78 1844 ARG B C 1
ATOM 31793 O O . ARG B 1 957 ? 9.035 20.947 59.792 1.00 92.17 1844 ARG B O 1
ATOM 31814 N N . SER B 1 958 ? 7.257 22.147 59.114 1.00 134.22 1845 SER B N 1
ATOM 31815 C CA . SER B 1 958 ? 8.057 23.149 58.421 1.00 137.97 1845 SER B CA 1
ATOM 31816 C C . SER B 1 958 ? 8.583 24.204 59.392 1.00 136.31 1845 SER B C 1
ATOM 31817 O O . SER B 1 958 ? 9.579 24.872 59.116 1.00 135.90 1845 SER B O 1
ATOM 31825 N N . GLY B 1 959 ? 7.909 24.353 60.528 1.00 124.41 1846 GLY B N 1
ATOM 31826 C CA . GLY B 1 959 ? 8.274 25.364 61.504 1.00 122.68 1846 GLY B CA 1
ATOM 31827 C C . GLY B 1 959 ? 7.704 26.719 61.137 1.00 117.04 1846 GLY B C 1
ATOM 31828 O O . GLY B 1 959 ? 6.807 26.810 60.298 1.00 119.10 1846 GLY B O 1
ATOM 31832 N N . VAL B 1 960 ? 8.217 27.777 61.759 1.00 76.13 1847 VAL B N 1
ATOM 31833 C CA . VAL B 1 960 ? 7.764 29.126 61.443 1.00 79.68 1847 VAL B CA 1
ATOM 31834 C C . VAL B 1 960 ? 8.107 29.401 59.984 1.00 78.42 1847 VAL B C 1
ATOM 31835 O O . VAL B 1 960 ? 9.269 29.304 59.584 1.00 77.49 1847 VAL B O 1
ATOM 31848 N N . LYS B 1 961 ? 7.095 29.745 59.193 1.00 105.75 1848 LYS B N 1
ATOM 31849 C CA . LYS B 1 961 ? 7.275 29.918 57.757 1.00 100.34 1848 LYS B CA 1
ATOM 31850 C C . LYS B 1 961 ? 6.902 31.331 57.316 1.00 90.13 1848 LYS B C 1
ATOM 31851 O O . LYS B 1 961 ? 7.556 31.906 56.446 1.00 91.42 1848 LYS B O 1
ATOM 31870 N N . THR B 1 962 ? 5.857 31.887 57.922 1.00 73.61 1849 THR B N 1
ATOM 31871 C CA . THR B 1 962 ? 5.369 33.213 57.549 1.00 73.28 1849 THR B CA 1
ATOM 31872 C C . THR B 1 962 ? 5.675 34.242 58.632 1.00 66.63 1849 THR B C 1
ATOM 31873 O O . THR B 1 962 ? 5.751 33.909 59.815 1.00 65.68 1849 THR B O 1
ATOM 31884 N N . GLY B 1 963 ? 5.843 35.495 58.219 1.00 61.80 1850 GLY B N 1
ATOM 31885 C CA . GLY B 1 963 ? 6.091 36.578 59.152 1.00 60.09 1850 GLY B CA 1
ATOM 31886 C C . GLY B 1 963 ? 4.989 36.775 60.175 1.00 58.26 1850 GLY B C 1
ATOM 31887 O O . GLY B 1 963 ? 5.262 37.080 61.335 1.00 57.73 1850 GLY B O 1
ATOM 31891 N N . TYR B 1 964 ? 3.740 36.619 59.746 1.00 64.99 1851 TYR B N 1
ATOM 31892 C CA . TYR B 1 964 ? 2.605 36.737 60.655 1.00 64.01 1851 TYR B CA 1
ATOM 31893 C C . TYR B 1 964 ? 2.721 35.742 61.809 1.00 61.39 1851 TYR B C 1
ATOM 31894 O O . TYR B 1 964 ? 2.423 36.074 62.956 1.00 58.99 1851 TYR B O 1
ATOM 31912 N N . GLN B 1 965 ? 3.140 34.520 61.498 1.00 56.81 1852 GLN B N 1
ATOM 31913 C CA . GLN B 1 965 ? 3.346 33.503 62.522 1.00 57.21 1852 GLN B CA 1
ATOM 31914 C C . GLN B 1 965 ? 4.326 33.996 63.579 1.00 57.21 1852 GLN B C 1
ATOM 31915 O O . GLN B 1 965 ? 4.009 34.031 64.767 1.00 56.49 1852 GLN B O 1
ATOM 31929 N N . GLY B 1 966 ? 5.519 34.379 63.137 1.00 58.36 1853 GLY B N 1
ATOM 31930 C CA . GLY B 1 966 ? 6.538 34.886 64.037 1.00 58.85 1853 GLY B CA 1
ATOM 31931 C C . GLY B 1 966 ? 6.064 36.077 64.846 1.00 57.49 1853 GLY B C 1
ATOM 31932 O O . GLY B 1 966 ? 6.442 36.245 66.004 1.00 57.49 1853 GLY B O 1
ATOM 31936 N N . LEU B 1 967 ? 5.233 36.911 64.228 1.00 67.39 1854 LEU B N 1
ATOM 31937 C CA . LEU B 1 967 ? 4.687 38.086 64.894 1.00 65.94 1854 LEU B CA 1
ATOM 31938 C C . LEU B 1 967 ? 3.829 37.690 66.093 1.00 63.52 1854 LEU B C 1
ATOM 31939 O O . LEU B 1 967 ? 4.007 38.212 67.192 1.00 61.88 1854 LEU B O 1
ATOM 31955 N N . MET B 1 968 ? 2.898 36.766 65.876 1.00 63.11 1855 MET B N 1
ATOM 31956 C CA . MET B 1 968 ? 2.000 36.325 66.936 1.00 60.56 1855 MET B CA 1
ATOM 31957 C C . MET B 1 968 ? 2.775 35.684 68.085 1.00 58.60 1855 MET B C 1
ATOM 31958 O O . MET B 1 968 ? 2.451 35.891 69.255 1.00 57.33 1855 MET B O 1
ATOM 31972 N N . ILE B 1 969 ? 3.798 34.907 67.749 1.00 57.10 1856 ILE B N 1
ATOM 31973 C CA . ILE B 1 969 ? 4.609 34.242 68.759 1.00 60.04 1856 ILE B CA 1
ATOM 31974 C C . ILE B 1 969 ? 5.352 35.286 69.580 1.00 61.99 1856 ILE B C 1
ATOM 31975 O O . ILE B 1 969 ? 5.428 35.187 70.803 1.00 61.35 1856 ILE B O 1
ATOM 31991 N N . ARG B 1 970 ? 5.897 36.288 68.900 1.00 77.64 1857 ARG B N 1
ATOM 31992 C CA . ARG B 1 970 ? 6.639 37.350 69.568 1.00 78.85 1857 ARG B CA 1
ATOM 31993 C C . ARG B 1 970 ? 5.757 38.056 70.599 1.00 75.12 1857 ARG B C 1
ATOM 31994 O O . ARG B 1 970 ? 6.186 38.315 71.722 1.00 72.39 1857 ARG B O 1
ATOM 32015 N N . ARG B 1 971 ? 4.519 38.350 70.214 1.00 71.43 1858 ARG B N 1
ATOM 32016 C CA . ARG B 1 971 ? 3.582 39.042 71.095 1.00 69.41 1858 ARG B CA 1
ATOM 32017 C C . ARG B 1 971 ? 3.233 38.209 72.328 1.00 67.89 1858 ARG B C 1
ATOM 32018 O O . ARG B 1 971 ? 3.076 38.749 73.422 1.00 66.65 1858 ARG B O 1
ATOM 32039 N N . TRP B 1 972 ? 3.104 36.897 72.149 1.00 66.66 1859 TRP B N 1
ATOM 32040 C CA . TRP B 1 972 ? 2.786 36.003 73.259 1.00 65.74 1859 TRP B CA 1
ATOM 32041 C C . TRP B 1 972 ? 3.947 35.914 74.241 1.00 70.87 1859 TRP B C 1
ATOM 32042 O O . TRP B 1 972 ? 3.745 35.876 75.454 1.00 73.13 1859 TRP B O 1
ATOM 32063 N N . GLN B 1 973 ? 5.163 35.877 73.709 1.00 66.81 1860 GLN B N 1
ATOM 32064 C CA . GLN B 1 973 ? 6.353 35.749 74.540 1.00 68.90 1860 GLN B CA 1
ATOM 32065 C C . GLN B 1 973 ? 6.609 37.022 75.340 1.00 70.11 1860 GLN B C 1
ATOM 32066 O O . GLN B 1 973 ? 7.054 36.962 76.486 1.00 67.53 1860 GLN B O 1
ATOM 32080 N N . GLU B 1 974 ? 6.319 38.172 74.741 1.00 87.66 1861 GLU B N 1
ATOM 32081 C CA . GLU B 1 974 ? 6.485 39.444 75.433 1.00 90.95 1861 GLU B CA 1
ATOM 32082 C C . GLU B 1 974 ? 5.503 39.549 76.597 1.00 89.92 1861 GLU B C 1
ATOM 32083 O O . GLU B 1 974 ? 5.827 40.113 77.641 1.00 87.21 1861 GLU B O 1
ATOM 32095 N N . ARG B 1 975 ? 4.303 39.005 76.416 1.00 78.31 1862 ARG B N 1
ATOM 32096 C CA . ARG B 1 975 ? 3.308 38.979 77.486 1.00 80.78 1862 ARG B CA 1
ATOM 32097 C C . ARG B 1 975 ? 3.593 37.870 78.505 1.00 74.91 1862 ARG B C 1
ATOM 32098 O O . ARG B 1 975 ? 2.794 37.634 79.412 1.00 72.77 1862 ARG B O 1
ATOM 32119 N N . GLY B 1 976 ? 4.725 37.188 78.351 1.00 72.67 1863 GLY B N 1
ATOM 32120 C CA . GLY B 1 976 ? 5.170 36.211 79.332 1.00 74.55 1863 GLY B CA 1
ATOM 32121 C C . GLY B 1 976 ? 4.727 34.776 79.109 1.00 76.33 1863 GLY B C 1
ATOM 32122 O O . GLY B 1 976 ? 4.676 33.989 80.055 1.00 78.75 1863 GLY B O 1
ATOM 32126 N N . VAL B 1 977 ? 4.411 34.426 77.867 1.00 78.27 1864 VAL B N 1
ATOM 32127 C CA . VAL B 1 977 ? 3.992 33.066 77.546 1.00 75.64 1864 VAL B CA 1
ATOM 32128 C C . VAL B 1 977 ? 5.188 32.256 77.057 1.00 73.49 1864 VAL B C 1
ATOM 32129 O O . VAL B 1 977 ? 5.998 32.743 76.269 1.00 73.51 1864 VAL B O 1
ATOM 32142 N N . LYS B 1 978 ? 5.294 31.017 77.530 1.00 68.76 1865 LYS B N 1
ATOM 32143 C CA . LYS B 1 978 ? 6.335 30.101 77.073 1.00 67.38 1865 LYS B CA 1
ATOM 32144 C C . LYS B 1 978 ? 5.863 29.358 75.825 1.00 61.92 1865 LYS B C 1
ATOM 32145 O O . LYS B 1 978 ? 4.961 28.527 75.899 1.00 61.57 1865 LYS B O 1
ATOM 32164 N N . VAL B 1 979 ? 6.476 29.658 74.684 1.00 79.84 1866 VAL B N 1
ATOM 32165 C CA . VAL B 1 979 ? 6.075 29.053 73.417 1.00 79.16 1866 VAL B CA 1
ATOM 32166 C C . VAL B 1 979 ? 7.155 28.111 72.885 1.00 80.68 1866 VAL B C 1
ATOM 32167 O O . VAL B 1 979 ? 8.320 28.491 72.771 1.00 84.46 1866 VAL B O 1
ATOM 32180 N N . VAL B 1 980 ? 6.756 26.882 72.567 1.00 63.61 1867 VAL B N 1
ATOM 32181 C CA . VAL B 1 980 ? 7.659 25.897 71.978 1.00 65.29 1867 VAL B CA 1
ATOM 32182 C C . VAL B 1 980 ? 7.133 25.425 70.627 1.00 64.72 1867 VAL B C 1
ATOM 32183 O O . VAL B 1 980 ? 5.982 25.004 70.513 1.00 63.65 1867 VAL B O 1
ATOM 32196 N N . ILE B 1 981 ? 7.984 25.493 69.608 1.00 65.59 1868 ILE B N 1
ATOM 32197 C CA . ILE B 1 981 ? 7.662 24.928 68.304 1.00 65.50 1868 ILE B CA 1
ATOM 32198 C C . ILE B 1 981 ? 8.330 23.559 68.187 1.00 67.34 1868 ILE B C 1
ATOM 32199 O O . ILE B 1 981 ? 9.554 23.467 68.099 1.00 69.05 1868 ILE B O 1
ATOM 32215 N N . ASP B 1 982 ? 7.521 22.502 68.189 1.00 70.67 1869 ASP B N 1
ATOM 32216 C CA . ASP B 1 982 ? 8.028 21.135 68.087 1.00 74.40 1869 ASP B CA 1
ATOM 32217 C C . ASP B 1 982 ? 7.930 20.630 66.649 1.00 77.53 1869 ASP B C 1
ATOM 32218 O O . ASP B 1 982 ? 6.833 20.482 66.106 1.00 72.13 1869 ASP B O 1
ATOM 32227 N N . THR B 1 983 ? 9.085 20.369 66.039 1.00 95.42 1870 THR B N 1
ATOM 32228 C CA . THR B 1 983 ? 9.149 20.026 64.620 1.00 97.82 1870 THR B CA 1
ATOM 32229 C C . THR B 1 983 ? 9.296 18.528 64.348 1.00 101.00 1870 THR B C 1
ATOM 32230 O O . THR B 1 983 ? 9.540 18.125 63.211 1.00 100.77 1870 THR B O 1
ATOM 32241 N N . SER B 1 984 ? 9.141 17.705 65.380 1.00 93.24 1871 SER B N 1
ATOM 32242 C CA . SER B 1 984 ? 9.306 16.261 65.229 1.00 97.33 1871 SER B CA 1
ATOM 32243 C C . SER B 1 984 ? 8.058 15.600 64.643 1.00 98.62 1871 SER B C 1
ATOM 32244 O O . SER B 1 984 ? 6.954 16.132 64.748 1.00 96.17 1871 SER B O 1
ATOM 32252 N N . ASP B 1 985 ? 8.244 14.438 64.023 1.00 108.57 1872 ASP B N 1
ATOM 32253 C CA . ASP B 1 985 ? 7.134 13.678 63.456 1.00 108.38 1872 ASP B CA 1
ATOM 32254 C C . ASP B 1 985 ? 6.324 13.032 64.573 1.00 108.66 1872 ASP B C 1
ATOM 32255 O O . ASP B 1 985 ? 6.753 12.050 65.172 1.00 109.62 1872 ASP B O 1
ATOM 32264 N N . VAL B 1 986 ? 5.148 13.589 64.844 1.00 103.79 1873 VAL B N 1
ATOM 32265 C CA . VAL B 1 986 ? 4.320 13.141 65.959 1.00 105.18 1873 VAL B CA 1
ATOM 32266 C C . VAL B 1 986 ? 3.385 11.998 65.553 1.00 101.37 1873 VAL B C 1
ATOM 32267 O O . VAL B 1 986 ? 2.717 11.407 66.401 1.00 100.22 1873 VAL B O 1
ATOM 32280 N N . THR B 1 987 ? 3.354 11.670 64.265 1.00 97.66 1874 THR B N 1
ATOM 32281 C CA . THR B 1 987 ? 2.426 10.658 63.766 1.00 97.56 1874 THR B CA 1
ATOM 32282 C C . THR B 1 987 ? 2.819 9.255 64.221 1.00 94.85 1874 THR B C 1
ATOM 32283 O O . THR B 1 987 ? 1.963 8.380 64.354 1.00 92.32 1874 THR B O 1
ATOM 32294 N N . THR B 1 988 ? 4.108 9.042 64.462 1.00 108.67 1875 THR B N 1
ATOM 32295 C CA . THR B 1 988 ? 4.586 7.748 64.933 1.00 107.31 1875 THR B CA 1
ATOM 32296 C C . THR B 1 988 ? 4.370 7.634 66.437 1.00 107.98 1875 THR B C 1
ATOM 32297 O O . THR B 1 988 ? 4.062 8.621 67.104 1.00 106.70 1875 THR B O 1
ATOM 32308 N N . ALA B 1 989 ? 4.533 6.427 66.968 1.00 100.29 1876 ALA B N 1
ATOM 32309 C CA . ALA B 1 989 ? 4.340 6.189 68.392 1.00 97.63 1876 ALA B CA 1
ATOM 32310 C C . ALA B 1 989 ? 5.474 6.825 69.189 1.00 95.38 1876 ALA B C 1
ATOM 32311 O O . ALA B 1 989 ? 5.251 7.404 70.252 1.00 92.69 1876 ALA B O 1
ATOM 32318 N N . ALA B 1 990 ? 6.690 6.713 68.664 1.00 103.19 1877 ALA B N 1
ATOM 32319 C CA . ALA B 1 990 ? 7.867 7.252 69.332 1.00 101.55 1877 ALA B CA 1
ATOM 32320 C C . ALA B 1 990 ? 7.817 8.775 69.367 1.00 99.83 1877 ALA B C 1
ATOM 32321 O O . ALA B 1 990 ? 8.184 9.395 70.364 1.00 100.79 1877 ALA B O 1
ATOM 32328 N N . GLY B 1 991 ? 7.361 9.374 68.272 1.00 90.15 1878 GLY B N 1
ATOM 32329 C CA . GLY B 1 991 ? 7.242 10.818 68.192 1.00 90.66 1878 GLY B CA 1
ATOM 32330 C C . GLY B 1 991 ? 6.200 11.371 69.145 1.00 90.82 1878 GLY B C 1
ATOM 32331 O O . GLY B 1 991 ? 6.444 12.354 69.845 1.00 90.42 1878 GLY B O 1
ATOM 32335 N N . ALA B 1 992 ? 5.032 10.738 69.165 1.00 91.45 1879 ALA B N 1
ATOM 32336 C CA . ALA B 1 992 ? 3.963 11.128 70.074 1.00 90.44 1879 ALA B CA 1
ATOM 32337 C C . ALA B 1 992 ? 4.424 10.972 71.517 1.00 89.65 1879 ALA B C 1
ATOM 32338 O O . ALA B 1 992 ? 4.203 11.847 72.354 1.00 86.65 1879 ALA B O 1
ATOM 32345 N N . LYS B 1 993 ? 5.072 9.847 71.796 1.00 93.55 1880 LYS B N 1
ATOM 32346 C CA . LYS B 1 993 ? 5.568 9.549 73.132 1.00 92.29 1880 LYS B CA 1
ATOM 32347 C C . LYS B 1 993 ? 6.542 10.626 73.602 1.00 93.56 1880 LYS B C 1
ATOM 32348 O O . LYS B 1 993 ? 6.477 11.073 74.747 1.00 92.56 1880 LYS B O 1
ATOM 32367 N N . LYS B 1 994 ? 7.430 11.052 72.710 1.00 86.10 1881 LYS B N 1
ATOM 32368 C CA . LYS B 1 994 ? 8.439 12.050 73.053 1.00 88.93 1881 LYS B CA 1
ATOM 32369 C C . LYS B 1 994 ? 7.812 13.423 73.295 1.00 84.69 1881 LYS B C 1
ATOM 32370 O O . LYS B 1 994 ? 8.118 14.084 74.288 1.00 85.51 1881 LYS B O 1
ATOM 32389 N N . LEU B 1 995 ? 6.942 13.846 72.382 1.00 86.08 1882 LEU B N 1
ATOM 32390 C CA . LEU B 1 995 ? 6.259 15.133 72.496 1.00 80.93 1882 LEU B CA 1
ATOM 32391 C C . LEU B 1 995 ? 5.593 15.284 73.860 1.00 74.75 1882 LEU B C 1
ATOM 32392 O O . LEU B 1 995 ? 5.739 16.312 74.524 1.00 72.92 1882 LEU B O 1
ATOM 32408 N N . LEU B 1 996 ? 4.858 14.255 74.268 1.00 72.50 1883 LEU B N 1
ATOM 32409 C CA . LEU B 1 996 ? 4.094 14.297 75.507 1.00 72.27 1883 LEU B CA 1
ATOM 32410 C C . LEU B 1 996 ? 5.008 14.337 76.728 1.00 74.03 1883 LEU B C 1
ATOM 32411 O O . LEU B 1 996 ? 4.681 14.961 77.735 1.00 73.74 1883 LEU B O 1
ATOM 32427 N N . GLU B 1 997 ? 6.151 13.667 76.641 1.00 92.72 1884 GLU B N 1
ATOM 32428 C CA . GLU B 1 997 ? 7.081 13.625 77.762 1.00 97.30 1884 GLU B CA 1
ATOM 32429 C C . GLU B 1 997 ? 7.826 14.954 77.898 1.00 95.41 1884 GLU B C 1
ATOM 32430 O O . GLU B 1 997 ? 8.083 15.414 79.010 1.00 97.22 1884 GLU B O 1
ATOM 32442 N N . ASN B 1 998 ? 8.166 15.569 76.769 1.00 76.90 1885 ASN B N 1
ATOM 32443 C CA . ASN B 1 998 ? 8.804 16.884 76.778 1.00 76.53 1885 ASN B CA 1
ATOM 32444 C C . ASN B 1 998 ? 7.850 17.947 77.313 1.00 74.57 1885 ASN B C 1
ATOM 32445 O O . ASN B 1 998 ? 8.206 18.739 78.186 1.00 74.91 1885 ASN B O 1
ATOM 32456 N N . SER B 1 999 ? 6.640 17.970 76.767 1.00 90.93 1886 SER B N 1
ATOM 32457 C CA . SER B 1 999 ? 5.642 18.957 77.157 1.00 90.43 1886 SER B CA 1
ATOM 32458 C C . SER B 1 999 ? 5.303 18.878 78.644 1.00 90.78 1886 SER B C 1
ATOM 32459 O O . SER B 1 999 ? 5.146 19.905 79.303 1.00 89.57 1886 SER B O 1
ATOM 32467 N N . ASN B 1 1000 ? 5.200 17.661 79.171 1.00 98.00 1887 ASN B N 1
ATOM 32468 C CA . ASN B 1 1000 ? 4.766 17.469 80.552 1.00 98.53 1887 ASN B CA 1
ATOM 32469 C C . ASN B 1 1000 ? 5.784 17.964 81.576 1.00 102.09 1887 ASN B C 1
ATOM 32470 O O . ASN B 1 1000 ? 5.413 18.575 82.577 1.00 99.87 1887 ASN B O 1
ATOM 32481 N N . LYS B 1 1001 ? 7.064 17.708 81.329 1.00 96.24 1888 LYS B N 1
ATOM 32482 C CA . LYS B 1 1001 ? 8.107 18.160 82.243 1.00 99.90 1888 LYS B CA 1
ATOM 32483 C C . LYS B 1 1001 ? 8.302 19.666 82.096 1.00 97.13 1888 LYS B C 1
ATOM 32484 O O . LYS B 1 1001 ? 8.656 20.355 83.052 1.00 95.16 1888 LYS B O 1
ATOM 32503 N N . LEU B 1 1002 ? 8.068 20.167 80.888 1.00 88.12 1889 LEU B N 1
ATOM 32504 C CA . LEU B 1 1002 ? 8.047 21.603 80.645 1.00 90.14 1889 LEU B CA 1
ATOM 32505 C C . LEU B 1 1002 ? 6.972 22.202 81.541 1.00 88.00 1889 LEU B C 1
ATOM 32506 O O . LEU B 1 1002 ? 7.220 23.141 82.301 1.00 86.25 1889 LEU B O 1
ATOM 32522 N N . ALA B 1 1003 ? 5.766 21.659 81.419 1.00 96.49 1890 ALA B N 1
ATOM 32523 C CA . ALA B 1 1003 ? 4.657 22.003 82.298 1.00 95.86 1890 ALA B CA 1
ATOM 32524 C C . ALA B 1 1003 ? 3.585 20.931 82.153 1.00 93.40 1890 ALA B C 1
ATOM 32525 O O . ALA B 1 1003 ? 3.397 20.386 81.066 1.00 91.06 1890 ALA B O 1
ATOM 32532 N N . LEU B 1 1004 ? 2.884 20.625 83.241 1.00 101.42 1891 LEU B N 1
ATOM 32533 C CA . LEU B 1 1004 ? 1.891 19.555 83.226 1.00 102.27 1891 LEU B CA 1
ATOM 32534 C C . LEU B 1 1004 ? 0.894 19.762 82.093 1.00 97.47 1891 LEU B C 1
ATOM 32535 O O . LEU B 1 1004 ? 0.304 20.834 81.963 1.00 97.59 1891 LEU B O 1
ATOM 32551 N N . VAL B 1 1005 ? 0.712 18.734 81.269 1.00 68.97 1892 VAL B N 1
ATOM 32552 C CA . VAL B 1 1005 ? -0.176 18.842 80.120 1.00 67.17 1892 VAL B CA 1
ATOM 32553 C C . VAL B 1 1005 ? -1.604 19.021 80.614 1.00 66.32 1892 VAL B C 1
ATOM 32554 O O . VAL B 1 1005 ? -2.116 18.203 81.379 1.00 67.34 1892 VAL B O 1
ATOM 32567 N N . GLY B 1 1006 ? -2.239 20.099 80.167 1.00 84.27 1893 GLY B N 1
ATOM 32568 C CA . GLY B 1 1006 ? -3.608 20.397 80.540 1.00 84.20 1893 GLY B CA 1
ATOM 32569 C C . GLY B 1 1006 ? -4.590 20.136 79.418 1.00 79.21 1893 GLY B C 1
ATOM 32570 O O . GLY B 1 1006 ? -5.772 19.896 79.663 1.00 78.93 1893 GLY B O 1
ATOM 32574 N N . GLY B 1 1007 ? -4.100 20.181 78.182 1.00 65.45 1894 GLY B N 1
ATOM 32575 C CA . GLY B 1 1007 ? -4.952 19.987 77.024 1.00 63.64 1894 GLY B CA 1
ATOM 32576 C C . GLY B 1 1007 ? -4.211 19.590 75.763 1.00 65.98 1894 GLY B C 1
ATOM 32577 O O . GLY B 1 1007 ? -3.062 19.980 75.556 1.00 64.01 1894 GLY B O 1
ATOM 32581 N N . ILE B 1 1008 ? -4.878 18.806 74.921 1.00 77.51 1895 ILE B N 1
ATOM 32582 C CA . ILE B 1 1008 ? -4.341 18.425 73.621 1.00 79.21 1895 ILE B CA 1
ATOM 32583 C C . ILE B 1 1008 ? -5.366 18.798 72.559 1.00 80.33 1895 ILE B C 1
ATOM 32584 O O . ILE B 1 1008 ? -6.505 18.333 72.596 1.00 83.65 1895 ILE B O 1
ATOM 32600 N N . PHE B 1 1009 ? -4.954 19.633 71.611 1.00 66.93 1896 PHE B N 1
ATOM 32601 C CA . PHE B 1 1009 ? -5.842 20.083 70.547 1.00 65.86 1896 PHE B CA 1
ATOM 32602 C C . PHE B 1 1009 ? -5.322 19.612 69.194 1.00 67.62 1896 PHE B C 1
ATOM 32603 O O . PHE B 1 1009 ? -4.222 19.978 68.781 1.00 67.62 1896 PHE B O 1
ATOM 32620 N N . ASN B 1 1010 ? -6.121 18.803 68.507 1.00 75.95 1897 ASN B N 1
ATOM 32621 C CA . ASN B 1 1010 ? -5.726 18.236 67.221 1.00 78.24 1897 ASN B CA 1
ATOM 32622 C C . ASN B 1 1010 ? -6.389 18.971 66.065 1.00 74.08 1897 ASN B C 1
ATOM 32623 O O . ASN B 1 1010 ? -7.609 19.133 66.041 1.00 72.21 1897 ASN B O 1
ATOM 32634 N N . LEU B 1 1011 ? -5.580 19.405 65.103 1.00 71.22 1898 LEU B N 1
ATOM 32635 C CA . LEU B 1 1011 ? -6.082 20.216 64.001 1.00 70.23 1898 LEU B CA 1
ATOM 32636 C C . LEU B 1 1011 ? -5.879 19.559 62.636 1.00 77.61 1898 LEU B C 1
ATOM 32637 O O . LEU B 1 1011 ? -4.775 19.542 62.091 1.00 73.74 1898 LEU B O 1
ATOM 32653 N N . ALA B 1 1012 ? -6.973 19.031 62.093 1.00 100.95 1899 ALA B N 1
ATOM 32654 C CA . ALA B 1 1012 ? -7.012 18.519 60.728 1.00 104.68 1899 ALA B CA 1
ATOM 32655 C C . ALA B 1 1012 ? -7.533 19.602 59.785 1.00 108.72 1899 ALA B C 1
ATOM 32656 O O . ALA B 1 1012 ? -7.691 19.377 58.584 1.00 109.38 1899 ALA B O 1
ATOM 32663 N N . ALA B 1 1013 ? -7.812 20.771 60.352 1.00 95.94 1900 ALA B N 1
ATOM 32664 C CA . ALA B 1 1013 ? -8.408 21.888 59.626 1.00 97.16 1900 ALA B CA 1
ATOM 32665 C C . ALA B 1 1013 ? -7.394 22.651 58.775 1.00 100.11 1900 ALA B C 1
ATOM 32666 O O . ALA B 1 1013 ? -7.774 23.423 57.896 1.00 99.79 1900 ALA B O 1
ATOM 32673 N N . VAL B 1 1014 ? -6.108 22.436 59.029 1.00 130.47 1901 VAL B N 1
ATOM 32674 C CA . VAL B 1 1014 ? -5.066 23.212 58.363 1.00 132.15 1901 VAL B CA 1
ATOM 32675 C C . VAL B 1 1014 ? -4.881 22.775 56.912 1.00 133.21 1901 VAL B C 1
ATOM 32676 O O . VAL B 1 1014 ? -5.137 21.625 56.556 1.00 135.23 1901 VAL B O 1
ATOM 32689 N N . LEU B 1 1015 ? -4.447 23.723 56.084 1.00 104.46 1902 LEU B N 1
ATOM 32690 C CA . LEU B 1 1015 ? -4.252 23.502 54.653 1.00 105.16 1902 LEU B CA 1
ATOM 32691 C C . LEU B 1 1015 ? -3.556 22.172 54.373 1.00 104.19 1902 LEU B C 1
ATOM 32692 O O . LEU B 1 1015 ? -2.680 21.747 55.126 1.00 102.82 1902 LEU B O 1
ATOM 32708 N N . ASP B 1 1033 ? -4.970 10.394 56.708 1.00 129.34 1920 ASP B N 1
ATOM 32709 C CA . ASP B 1 1033 ? -4.636 9.103 57.304 1.00 131.18 1920 ASP B CA 1
ATOM 32710 C C . ASP B 1 1033 ? -3.508 9.234 58.333 1.00 126.72 1920 ASP B C 1
ATOM 32711 O O . ASP B 1 1033 ? -3.568 8.617 59.397 1.00 123.85 1920 ASP B O 1
ATOM 32719 N N . PRO B 1 1034 ? -2.472 10.035 58.023 1.00 151.28 1921 PRO B N 1
ATOM 32720 C CA . PRO B 1 1034 ? -1.462 10.295 59.056 1.00 149.53 1921 PRO B CA 1
ATOM 32721 C C . PRO B 1 1034 ? -2.068 10.975 60.281 1.00 146.01 1921 PRO B C 1
ATOM 32722 O O . PRO B 1 1034 ? -1.525 10.883 61.382 1.00 145.61 1921 PRO B O 1
ATOM 32733 N N . LYS B 1 1035 ? -3.192 11.652 60.071 1.00 129.74 1922 LYS B N 1
ATOM 32734 C CA . LYS B 1 1035 ? -3.911 12.332 61.140 1.00 123.24 1922 LYS B CA 1
ATOM 32735 C C . LYS B 1 1035 ? -4.450 11.337 62.163 1.00 119.84 1922 LYS B C 1
ATOM 32736 O O . LYS B 1 1035 ? -4.447 11.604 63.364 1.00 123.04 1922 LYS B O 1
ATOM 32755 N N . VAL B 1 1036 ? -4.912 10.188 61.680 1.00 86.66 1923 VAL B N 1
ATOM 32756 C CA . VAL B 1 1036 ? -5.520 9.183 62.542 1.00 85.82 1923 VAL B CA 1
ATOM 32757 C C . VAL B 1 1036 ? -4.467 8.606 63.482 1.00 88.68 1923 VAL B C 1
ATOM 32758 O O . VAL B 1 1036 ? -4.695 8.497 64.687 1.00 89.99 1923 VAL B O 1
ATOM 32771 N N . THR B 1 1037 ? -3.315 8.239 62.934 1.00 107.54 1924 THR B N 1
ATOM 32772 C CA . THR B 1 1037 ? -2.281 7.579 63.721 1.00 107.46 1924 THR B CA 1
ATOM 32773 C C . THR B 1 1037 ? -1.733 8.537 64.776 1.00 103.80 1924 THR B C 1
ATOM 32774 O O . THR B 1 1037 ? -1.370 8.120 65.876 1.00 104.65 1924 THR B O 1
ATOM 32785 N N . ALA B 1 1038 ? -1.673 9.820 64.433 1.00 89.40 1925 ALA B N 1
ATOM 32786 C CA . ALA B 1 1038 ? -1.210 10.837 65.369 1.00 85.80 1925 ALA B CA 1
ATOM 32787 C C . ALA B 1 1038 ? -2.173 10.957 66.546 1.00 82.36 1925 ALA B C 1
ATOM 32788 O O . ALA B 1 1038 ? -1.756 10.958 67.703 1.00 82.85 1925 ALA B O 1
ATOM 32795 N N . THR B 1 1039 ? -3.464 11.061 66.243 1.00 87.43 1926 THR B N 1
ATOM 32796 C CA . THR B 1 1039 ? -4.490 11.145 67.276 1.00 82.16 1926 THR B CA 1
ATOM 32797 C C . THR B 1 1039 ? -4.521 9.860 68.098 1.00 80.34 1926 THR B C 1
ATOM 32798 O O . THR B 1 1039 ? -4.686 9.892 69.318 1.00 79.50 1926 THR B O 1
ATOM 32809 N N . LYS B 1 1040 ? -4.361 8.731 67.415 1.00 90.58 1927 LYS B N 1
ATOM 32810 C CA . LYS B 1 1040 ? -4.431 7.423 68.054 1.00 91.37 1927 LYS B CA 1
ATOM 32811 C C . LYS B 1 1040 ? -3.331 7.242 69.099 1.00 88.20 1927 LYS B C 1
ATOM 32812 O O . LYS B 1 1040 ? -3.604 6.826 70.223 1.00 89.27 1927 LYS B O 1
ATOM 32831 N N . TYR B 1 1041 ? -2.095 7.573 68.736 1.00 75.35 1928 TYR B N 1
ATOM 32832 C CA . TYR B 1 1041 ? -0.968 7.424 69.653 1.00 74.88 1928 TYR B CA 1
ATOM 32833 C C . TYR B 1 1041 ? -0.990 8.511 70.724 1.00 71.95 1928 TYR B C 1
ATOM 32834 O O . TYR B 1 1041 ? -0.678 8.250 71.886 1.00 71.60 1928 TYR B O 1
ATOM 32852 N N . LEU B 1 1042 ? -1.351 9.728 70.335 1.00 80.93 1929 LEU B N 1
ATOM 32853 C CA . LEU B 1 1042 ? -1.486 10.814 71.298 1.00 80.56 1929 LEU B CA 1
ATOM 32854 C C . LEU B 1 1042 ? -2.492 10.416 72.371 1.00 81.44 1929 LEU B C 1
ATOM 32855 O O . LEU B 1 1042 ? -2.287 10.673 73.556 1.00 84.78 1929 LEU B O 1
ATOM 32871 N N . ASP B 1 1043 ? -3.580 9.782 71.946 1.00 78.09 1930 ASP B N 1
ATOM 32872 C CA . ASP B 1 1043 ? -4.579 9.268 72.873 1.00 78.11 1930 ASP B CA 1
ATOM 32873 C C . ASP B 1 1043 ? -3.967 8.229 73.807 1.00 81.97 1930 ASP B C 1
ATOM 32874 O O . ASP B 1 1043 ? -4.090 8.328 75.026 1.00 82.10 1930 ASP B O 1
ATOM 32883 N N . GLN B 1 1044 ? -3.291 7.245 73.222 1.00 105.03 1931 GLN B N 1
ATOM 32884 C CA . GLN B 1 1044 ? -2.784 6.100 73.970 1.00 106.21 1931 GLN B CA 1
ATOM 32885 C C . GLN B 1 1044 ? -1.768 6.509 75.035 1.00 105.06 1931 GLN B C 1
ATOM 32886 O O . GLN B 1 1044 ? -1.860 6.077 76.184 1.00 105.94 1931 GLN B O 1
ATOM 32900 N N . PHE B 1 1045 ? -0.802 7.339 74.655 1.00 79.29 1932 PHE B N 1
ATOM 32901 C CA . PHE B 1 1045 ? 0.293 7.685 75.554 1.00 80.68 1932 PHE B CA 1
ATOM 32902 C C . PHE B 1 1045 ? -0.087 8.788 76.539 1.00 75.64 1932 PHE B C 1
ATOM 32903 O O . PHE B 1 1045 ? 0.498 8.889 77.616 1.00 75.35 1932 PHE B O 1
ATOM 32920 N N . SER B 1 1046 ? -1.053 9.623 76.171 1.00 86.35 1933 SER B N 1
ATOM 32921 C CA . SER B 1 1046 ? -1.500 10.686 77.065 1.00 85.40 1933 SER B CA 1
ATOM 32922 C C . SER B 1 1046 ? -2.169 10.096 78.305 1.00 85.55 1933 SER B C 1
ATOM 32923 O O . SER B 1 1046 ? -2.058 10.647 79.400 1.00 84.38 1933 SER B O 1
ATOM 32931 N N . ARG B 1 1047 ? -2.855 8.971 78.128 1.00 77.38 1934 ARG B N 1
ATOM 32932 C CA . ARG B 1 1047 ? -3.500 8.281 79.244 1.00 80.33 1934 ARG B CA 1
ATOM 32933 C C . ARG B 1 1047 ? -2.493 7.922 80.333 1.00 82.60 1934 ARG B C 1
ATOM 32934 O O . ARG B 1 1047 ? -2.797 8.001 81.522 1.00 79.81 1934 ARG B O 1
ATOM 32955 N N . ASP B 1 1048 ? -1.292 7.532 79.917 1.00 100.95 1935 ASP B N 1
ATOM 32956 C CA . ASP B 1 1048 ? -0.261 7.093 80.850 1.00 110.04 1935 ASP B CA 1
ATOM 32957 C C . ASP B 1 1048 ? 0.604 8.250 81.340 1.00 111.25 1935 ASP B C 1
ATOM 32958 O O . ASP B 1 1048 ? 0.913 8.345 82.528 1.00 111.32 1935 ASP B O 1
ATOM 32967 N N . ILE B 1 1049 ? 0.987 9.129 80.420 1.00 104.02 1936 ILE B N 1
ATOM 32968 C CA . ILE B 1 1049 ? 1.956 10.178 80.714 1.00 103.21 1936 ILE B CA 1
ATOM 32969 C C . ILE B 1 1049 ? 1.282 11.410 81.305 1.00 94.65 1936 ILE B C 1
ATOM 32970 O O . ILE B 1 1049 ? 1.642 11.869 82.389 1.00 93.55 1936 ILE B O 1
ATOM 32986 N N . CYS B 1 1050 ? 0.306 11.945 80.579 1.00 86.41 1937 CYS B N 1
ATOM 32987 C CA . CYS B 1 1050 ? -0.298 13.228 80.924 1.00 85.23 1937 CYS B CA 1
ATOM 32988 C C . CYS B 1 1050 ? -1.397 13.114 81.973 1.00 87.12 1937 CYS B C 1
ATOM 32989 O O . CYS B 1 1050 ? -2.550 12.821 81.658 1.00 85.54 1937 CYS B O 1
ATOM 32997 N N . THR B 1 1051 ? -1.022 13.341 83.227 1.00 112.38 1938 THR B N 1
ATOM 32998 C CA . THR B 1 1051 ? -1.973 13.325 84.327 1.00 111.90 1938 THR B CA 1
ATOM 32999 C C . THR B 1 1051 ? -2.551 14.731 84.461 1.00 114.36 1938 THR B C 1
ATOM 33000 O O . THR B 1 1051 ? -1.941 15.702 84.011 1.00 114.43 1938 THR B O 1
ATOM 33011 N N . GLU B 1 1052 ? -3.733 14.832 85.062 1.00 97.15 1939 GLU B N 1
ATOM 33012 C CA . GLU B 1 1052 ? -4.395 16.118 85.267 1.00 95.43 1939 GLU B CA 1
ATOM 33013 C C . GLU B 1 1052 ? -4.785 16.751 83.930 1.00 92.44 1939 GLU B C 1
ATOM 33014 O O . GLU B 1 1052 ? -5.042 17.953 83.852 1.00 91.77 1939 GLU B O 1
ATOM 33026 N N . LEU B 1 1053 ? -4.815 15.935 82.879 1.00 90.08 1940 LEU B N 1
ATOM 33027 C CA . LEU B 1 1053 ? -5.242 16.387 81.561 1.00 84.49 1940 LEU B CA 1
ATOM 33028 C C . LEU B 1 1053 ? -6.736 16.678 81.601 1.00 80.68 1940 LEU B C 1
ATOM 33029 O O . LEU B 1 1053 ? -7.529 15.819 81.985 1.00 80.89 1940 LEU B O 1
ATOM 33045 N N . ASP B 1 1054 ? -7.120 17.887 81.206 1.00 82.42 1941 ASP B N 1
ATOM 33046 C CA . ASP B 1 1054 ? -8.520 18.292 81.269 1.00 80.07 1941 ASP B CA 1
ATOM 33047 C C . ASP B 1 1054 ? -9.222 18.243 79.915 1.00 74.74 1941 ASP B C 1
ATOM 33048 O O . ASP B 1 1054 ? -10.442 18.089 79.860 1.00 74.62 1941 ASP B O 1
ATOM 33057 N N . TYR B 1 1055 ? -8.469 18.378 78.826 1.00 71.46 1942 TYR B N 1
ATOM 33058 C CA . TYR B 1 1055 ? -9.085 18.423 77.503 1.00 66.66 1942 TYR B CA 1
ATOM 33059 C C . TYR B 1 1055 ? -8.334 17.613 76.450 1.00 66.80 1942 TYR B C 1
ATOM 33060 O O . TYR B 1 1055 ? -7.106 17.619 76.395 1.00 65.33 1942 TYR B O 1
ATOM 33078 N N . PHE B 1 1056 ? -9.102 16.928 75.607 1.00 66.39 1943 PHE B N 1
ATOM 33079 C CA . PHE B 1 1056 ? -8.567 16.208 74.460 1.00 66.67 1943 PHE B CA 1
ATOM 33080 C C . PHE B 1 1056 ? -9.519 16.455 73.294 1.00 65.96 1943 PHE B C 1
ATOM 33081 O O . PHE B 1 1056 ? -10.508 15.741 73.131 1.00 66.54 1943 PHE B O 1
ATOM 33098 N N . ILE B 1 1057 ? -9.214 17.470 72.487 1.00 59.57 1944 ILE B N 1
ATOM 33099 C CA . ILE B 1 1057 ? -10.158 17.965 71.490 1.00 58.77 1944 ILE B CA 1
ATOM 33100 C C . ILE B 1 1057 ? -9.637 17.813 70.064 1.00 59.32 1944 ILE B C 1
ATOM 33101 O O . ILE B 1 1057 ? -8.472 18.090 69.780 1.00 58.64 1944 ILE B O 1
ATOM 33117 N N . CYS B 1 1058 ? -10.526 17.387 69.169 1.00 69.94 1945 CYS B N 1
ATOM 33118 C CA . CYS B 1 1058 ? -10.205 17.249 67.753 1.00 69.42 1945 CYS B CA 1
ATOM 33119 C C . CYS B 1 1058 ? -11.136 18.120 66.915 1.00 68.50 1945 CYS B C 1
ATOM 33120 O O . CYS B 1 1058 ? -12.347 17.901 66.892 1.00 68.57 1945 CYS B O 1
ATOM 33128 N N . PHE B 1 1059 ? -10.565 19.105 66.229 1.00 67.10 1946 PHE B N 1
ATOM 33129 C CA . PHE B 1 1059 ? -11.341 19.997 65.374 1.00 63.48 1946 PHE B CA 1
ATOM 33130 C C . PHE B 1 1059 ? -11.293 19.525 63.925 1.00 68.10 1946 PHE B C 1
ATOM 33131 O O . PHE B 1 1059 ? -10.305 18.932 63.492 1.00 66.49 1946 PHE B O 1
ATOM 33148 N N . SER B 1 1060 ? -12.361 19.797 63.179 1.00 57.66 1947 SER B N 1
ATOM 33149 C CA . SER B 1 1060 ? -12.442 19.388 61.779 1.00 59.36 1947 SER B CA 1
ATOM 33150 C C . SER B 1 1060 ? -13.720 19.898 61.120 1.00 64.55 1947 SER B C 1
ATOM 33151 O O . SER B 1 1060 ? -14.580 20.485 61.775 1.00 61.56 1947 SER B O 1
ATOM 33159 N N . SER B 1 1061 ? -13.826 19.680 59.813 1.00 98.61 1948 SER B N 1
ATOM 33160 C CA . SER B 1 1061 ? -15.036 20.013 59.069 1.00 102.49 1948 SER B CA 1
ATOM 33161 C C . SER B 1 1061 ? -15.761 18.731 58.669 1.00 105.37 1948 SER B C 1
ATOM 33162 O O . SER B 1 1061 ? -15.171 17.649 58.676 1.00 106.66 1948 SER B O 1
ATOM 33170 N N . VAL B 1 1062 ? -17.038 18.854 58.323 1.00 108.74 1949 VAL B N 1
ATOM 33171 C CA . VAL B 1 1062 ? -17.838 17.698 57.935 1.00 112.36 1949 VAL B CA 1
ATOM 33172 C C . VAL B 1 1062 ? -17.436 17.241 56.538 1.00 111.83 1949 VAL B C 1
ATOM 33173 O O . VAL B 1 1062 ? -17.233 18.059 55.640 1.00 113.22 1949 VAL B O 1
ATOM 33186 N N . GLN B 1 1071 ? -14.511 15.144 50.120 1.00 137.50 1958 GLN B N 1
ATOM 33187 C CA . GLN B 1 1071 ? -13.389 14.222 50.007 1.00 140.53 1958 GLN B CA 1
ATOM 33188 C C . GLN B 1 1071 ? -13.776 12.890 50.644 1.00 141.68 1958 GLN B C 1
ATOM 33189 O O . GLN B 1 1071 ? -14.533 12.863 51.614 1.00 141.20 1958 GLN B O 1
ATOM 33202 N N . THR B 1 1072 ? -13.262 11.789 50.105 1.00 124.60 1959 THR B N 1
ATOM 33203 C CA . THR B 1 1072 ? -13.605 10.467 50.625 1.00 128.90 1959 THR B CA 1
ATOM 33204 C C . THR B 1 1072 ? -12.672 10.022 51.751 1.00 131.74 1959 THR B C 1
ATOM 33205 O O . THR B 1 1072 ? -13.103 9.357 52.694 1.00 134.37 1959 THR B O 1
ATOM 33216 N N . ASN B 1 1073 ? -11.399 10.390 51.653 1.00 119.79 1960 ASN B N 1
ATOM 33217 C CA . ASN B 1 1073 ? -10.415 10.016 52.665 1.00 119.00 1960 ASN B CA 1
ATOM 33218 C C . ASN B 1 1073 ? -10.565 10.878 53.914 1.00 116.49 1960 ASN B C 1
ATOM 33219 O O . ASN B 1 1073 ? -10.254 10.445 55.023 1.00 117.19 1960 ASN B O 1
ATOM 33230 N N . TYR B 1 1074 ? -11.041 12.103 53.719 1.00 123.94 1961 TYR B N 1
ATOM 33231 C CA . TYR B 1 1074 ? -11.223 13.047 54.814 1.00 118.22 1961 TYR B CA 1
ATOM 33232 C C . TYR B 1 1074 ? -12.368 12.623 55.730 1.00 114.43 1961 TYR B C 1
ATOM 33233 O O . TYR B 1 1074 ? -12.260 12.707 56.953 1.00 111.57 1961 TYR B O 1
ATOM 33251 N N . GLY B 1 1075 ? -13.460 12.158 55.132 1.00 123.64 1962 GLY B N 1
ATOM 33252 C CA . GLY B 1 1075 ? -14.615 11.714 55.891 1.00 119.75 1962 GLY B CA 1
ATOM 33253 C C . GLY B 1 1075 ? -14.306 10.583 56.853 1.00 114.78 1962 GLY B C 1
ATOM 33254 O O . GLY B 1 1075 ? -14.864 10.521 57.949 1.00 117.95 1962 GLY B O 1
ATOM 33258 N N . LEU B 1 1076 ? -13.413 9.688 56.444 1.00 68.22 1963 LEU B N 1
ATOM 33259 C CA . LEU B 1 1076 ? -13.037 8.542 57.266 1.00 67.25 1963 LEU B CA 1
ATOM 33260 C C . LEU B 1 1076 ? -12.156 8.953 58.443 1.00 66.39 1963 LEU B C 1
ATOM 33261 O O . LEU B 1 1076 ? -12.168 8.311 59.494 1.00 66.42 1963 LEU B O 1
ATOM 33277 N N . ALA B 1 1077 ? -11.390 10.023 58.262 1.00 78.00 1964 ALA B N 1
ATOM 33278 C CA . ALA B 1 1077 ? -10.525 10.530 59.320 1.00 73.32 1964 ALA B CA 1
ATOM 33279 C C . ALA B 1 1077 ? -11.344 11.051 60.497 1.00 71.69 1964 ALA B C 1
ATOM 33280 O O . ALA B 1 1077 ? -10.976 10.855 61.655 1.00 68.55 1964 ALA B O 1
ATOM 33287 N N . ASN B 1 1078 ? -12.453 11.719 60.195 1.00 79.95 1965 ASN B N 1
ATOM 33288 C CA . ASN B 1 1078 ? -13.359 12.201 61.231 1.00 78.64 1965 ASN B CA 1
ATOM 33289 C C . ASN B 1 1078 ? -13.917 11.030 62.029 1.00 77.70 1965 ASN B C 1
ATOM 33290 O O . ASN B 1 1078 ? -13.876 11.030 63.260 1.00 76.90 1965 ASN B O 1
ATOM 33301 N N . SER B 1 1079 ? -14.437 10.036 61.315 1.00 75.64 1966 SER B N 1
ATOM 33302 C CA . SER B 1 1079 ? -15.010 8.850 61.937 1.00 73.15 1966 SER B CA 1
ATOM 33303 C C . SER B 1 1079 ? -14.055 8.243 62.957 1.00 73.63 1966 SER B C 1
ATOM 33304 O O . SER B 1 1079 ? -14.464 7.868 64.055 1.00 74.34 1966 SER B O 1
ATOM 33312 N N . ALA B 1 1080 ? -12.783 8.147 62.590 1.00 65.68 1967 ALA B N 1
ATOM 33313 C CA . ALA B 1 1080 ? -11.778 7.589 63.485 1.00 66.01 1967 ALA B CA 1
ATOM 33314 C C . ALA B 1 1080 ? -11.646 8.452 64.737 1.00 65.22 1967 ALA B C 1
ATOM 33315 O O . ALA B 1 1080 ? -11.707 7.949 65.858 1.00 65.61 1967 ALA B O 1
ATOM 33322 N N . MET B 1 1081 ? -11.482 9.756 64.535 1.00 69.94 1968 MET B N 1
ATOM 33323 C CA . MET B 1 1081 ? -11.341 10.695 65.642 1.00 69.91 1968 MET B CA 1
ATOM 33324 C C . MET B 1 1081 ? -12.580 10.685 66.533 1.00 72.00 1968 MET B C 1
ATOM 33325 O O . MET B 1 1081 ? -12.476 10.803 67.753 1.00 69.25 1968 MET B O 1
ATOM 33339 N N . GLU B 1 1082 ? -13.753 10.550 65.922 1.00 80.83 1969 GLU B N 1
ATOM 33340 C CA . GLU B 1 1082 ? -14.997 10.459 66.680 1.00 82.86 1969 GLU B CA 1
ATOM 33341 C C . GLU B 1 1082 ? -14.929 9.312 67.683 1.00 83.53 1969 GLU B C 1
ATOM 33342 O O . GLU B 1 1082 ? -15.251 9.487 68.858 1.00 84.95 1969 GLU B O 1
ATOM 33354 N N . ARG B 1 1083 ? -14.508 8.141 67.216 1.00 73.17 1970 ARG B N 1
ATOM 33355 C CA . ARG B 1 1083 ? -14.426 6.966 68.074 1.00 74.08 1970 ARG B CA 1
ATOM 33356 C C . ARG B 1 1083 ? -13.357 7.129 69.149 1.00 74.97 1970 ARG B C 1
ATOM 33357 O O . ARG B 1 1083 ? -13.570 6.747 70.299 1.00 76.27 1970 ARG B O 1
ATOM 33378 N N . ILE B 1 1084 ? -12.209 7.683 68.770 1.00 78.13 1971 ILE B N 1
ATOM 33379 C CA . ILE B 1 1084 ? -11.121 7.889 69.717 1.00 78.10 1971 ILE B CA 1
ATOM 33380 C C . ILE B 1 1084 ? -11.668 8.620 70.933 1.00 75.93 1971 ILE B C 1
ATOM 33381 O O . ILE B 1 1084 ? -11.403 8.238 72.070 1.00 75.76 1971 ILE B O 1
ATOM 33397 N N . CYS B 1 1085 ? -12.445 9.667 70.685 1.00 77.93 1972 CYS B N 1
ATOM 33398 C CA . CYS B 1 1085 ? -13.003 10.468 71.764 1.00 76.58 1972 CYS B CA 1
ATOM 33399 C C . CYS B 1 1085 ? -14.110 9.707 72.490 1.00 77.53 1972 CYS B C 1
ATOM 33400 O O . CYS B 1 1085 ? -14.224 9.783 73.713 1.00 74.29 1972 CYS B O 1
ATOM 33408 N N . GLU B 1 1086 ? -14.919 8.966 71.739 1.00 82.21 1973 GLU B N 1
ATOM 33409 C CA . GLU B 1 1086 ? -15.977 8.166 72.342 1.00 91.55 1973 GLU B CA 1
ATOM 33410 C C . GLU B 1 1086 ? -15.359 7.121 73.269 1.00 97.94 1973 GLU B C 1
ATOM 33411 O O . GLU B 1 1086 ? -15.802 6.950 74.404 1.00 100.62 1973 GLU B O 1
ATOM 33423 N N . GLN B 1 1087 ? -14.333 6.430 72.781 1.00 94.01 1974 GLN B N 1
ATOM 33424 C CA . GLN B 1 1087 ? -13.648 5.406 73.567 1.00 94.93 1974 GLN B CA 1
ATOM 33425 C C . GLN B 1 1087 ? -13.003 5.992 74.820 1.00 92.77 1974 GLN B C 1
ATOM 33426 O O . GLN B 1 1087 ? -13.060 5.389 75.891 1.00 96.36 1974 GLN B O 1
ATOM 33440 N N . ARG B 1 1088 ? -12.380 7.159 74.682 1.00 92.49 1975 ARG B N 1
ATOM 33441 C CA . ARG B 1 1088 ? -11.730 7.815 75.813 1.00 86.06 1975 ARG B CA 1
ATOM 33442 C C . ARG B 1 1088 ? -12.693 7.994 76.983 1.00 82.12 1975 ARG B C 1
ATOM 33443 O O . ARG B 1 1088 ? -12.362 7.666 78.122 1.00 82.29 1975 ARG B O 1
ATOM 33464 N N . GLN B 1 1089 ? -13.879 8.520 76.702 1.00 86.92 1976 GLN B N 1
ATOM 33465 C CA . GLN B 1 1089 ? -14.883 8.733 77.739 1.00 85.66 1976 GLN B CA 1
ATOM 33466 C C . GLN B 1 1089 ? -15.344 7.409 78.345 1.00 88.63 1976 GLN B C 1
ATOM 33467 O O . GLN B 1 1089 ? -15.589 7.325 79.549 1.00 87.39 1976 GLN B O 1
ATOM 33481 N N . VAL B 1 1090 ? -15.467 6.380 77.511 1.00 87.00 1977 VAL B N 1
ATOM 33482 C CA . VAL B 1 1090 ? -15.826 5.050 77.990 1.00 89.51 1977 VAL B CA 1
ATOM 33483 C C . VAL B 1 1090 ? -14.831 4.642 79.068 1.00 90.42 1977 VAL B C 1
ATOM 33484 O O . VAL B 1 1090 ? -15.212 4.148 80.130 1.00 89.69 1977 VAL B O 1
ATOM 33497 N N . SER B 1 1091 ? -13.551 4.857 78.785 1.00 86.43 1978 SER B N 1
ATOM 33498 C CA . SER B 1 1091 ? -12.488 4.494 79.712 1.00 85.96 1978 SER B CA 1
ATOM 33499 C C . SER B 1 1091 ? -12.269 5.579 80.766 1.00 85.49 1978 SER B C 1
ATOM 33500 O O . SER B 1 1091 ? -11.279 5.549 81.497 1.00 88.00 1978 SER B O 1
ATOM 33508 N N . GLY B 1 1092 ? -13.193 6.534 80.841 1.00 77.78 1979 GLY B N 1
ATOM 33509 C CA . GLY B 1 1092 ? -13.136 7.576 81.851 1.00 77.07 1979 GLY B CA 1
ATOM 33510 C C . GLY B 1 1092 ? -12.087 8.639 81.574 1.00 77.50 1979 GLY B C 1
ATOM 33511 O O . GLY B 1 1092 ? -11.294 8.978 82.455 1.00 77.01 1979 GLY B O 1
ATOM 33515 N N . PHE B 1 1093 ? -12.081 9.167 80.352 1.00 81.20 1980 PHE B N 1
ATOM 33516 C CA . PHE B 1 1093 ? -11.146 10.225 79.972 1.00 79.44 1980 PHE B CA 1
ATOM 33517 C C . PHE B 1 1093 ? -11.859 11.374 79.261 1.00 78.94 1980 PHE B C 1
ATOM 33518 O O . PHE B 1 1093 ? -12.919 11.175 78.666 1.00 78.86 1980 PHE B O 1
ATOM 33535 N N . PRO B 1 1094 ? -11.278 12.585 79.319 1.00 71.09 1981 PRO B N 1
ATOM 33536 C CA . PRO B 1 1094 ? -11.840 13.694 78.540 1.00 68.85 1981 PRO B CA 1
ATOM 33537 C C . PRO B 1 1094 ? -11.684 13.454 77.043 1.00 65.93 1981 PRO B C 1
ATOM 33538 O O . PRO B 1 1094 ? -10.636 12.976 76.610 1.00 65.06 1981 PRO B O 1
ATOM 33549 N N . GLY B 1 1095 ? -12.714 13.771 76.267 1.00 70.00 1982 GLY B N 1
ATOM 33550 C CA . GLY B 1 1095 ? -12.658 13.602 74.827 1.00 69.38 1982 GLY B CA 1
ATOM 33551 C C . GLY B 1 1095 ? -13.773 14.336 74.113 1.00 64.80 1982 GLY B C 1
ATOM 33552 O O . GLY B 1 1095 ? -14.946 14.171 74.449 1.00 64.26 1982 GLY B O 1
ATOM 33556 N N . THR B 1 1096 ? -13.411 15.154 73.132 1.00 66.74 1983 THR B N 1
ATOM 33557 C CA . THR B 1 1096 ? -14.397 15.949 72.412 1.00 67.49 1983 THR B CA 1
ATOM 33558 C C . THR B 1 1096 ? -14.027 16.109 70.941 1.00 65.90 1983 THR B C 1
ATOM 33559 O O . THR B 1 1096 ? -12.925 16.547 70.612 1.00 66.47 1983 THR B O 1
ATOM 33570 N N . ALA B 1 1097 ? -14.955 15.747 70.062 1.00 60.23 1984 ALA B N 1
ATOM 33571 C CA . ALA B 1 1097 ? -14.790 15.979 68.634 1.00 59.86 1984 ALA B CA 1
ATOM 33572 C C . ALA B 1 1097 ? -15.675 17.144 68.204 1.00 59.23 1984 ALA B C 1
ATOM 33573 O O . ALA B 1 1097 ? -16.882 17.142 68.450 1.00 59.59 1984 ALA B O 1
ATOM 33580 N N . ILE B 1 1098 ? -15.063 18.140 67.572 1.00 62.74 1985 ILE B N 1
ATOM 33581 C CA . ILE B 1 1098 ? -15.774 19.327 67.117 1.00 64.05 1985 ILE B CA 1
ATOM 33582 C C . ILE B 1 1098 ? -15.798 19.357 65.594 1.00 67.68 1985 ILE B C 1
ATOM 33583 O O . ILE B 1 1098 ? -14.751 19.280 64.953 1.00 68.07 1985 ILE B O 1
ATOM 33599 N N . GLN B 1 1099 ? -16.993 19.465 65.020 1.00 70.79 1986 GLN B N 1
ATOM 33600 C CA . GLN B 1 1099 ? -17.141 19.508 63.568 1.00 74.42 1986 GLN B CA 1
ATOM 33601 C C . GLN B 1 1099 ? -17.800 20.814 63.137 1.00 78.51 1986 GLN B C 1
ATOM 33602 O O . GLN B 1 1099 ? -18.803 21.231 63.715 1.00 74.98 1986 GLN B O 1
ATOM 33616 N N . TRP B 1 1100 ? -17.230 21.448 62.115 1.00 89.61 1987 TRP B N 1
ATOM 33617 C CA . TRP B 1 1100 ? -17.760 22.703 61.588 1.00 97.55 1987 TRP B CA 1
ATOM 33618 C C . TRP B 1 1100 ? -18.785 22.469 60.484 1.00 108.62 1987 TRP B C 1
ATOM 33619 O O . TRP B 1 1100 ? -18.577 21.646 59.593 1.00 111.60 1987 TRP B O 1
ATOM 33640 N N . GLY B 1 1101 ? -19.887 23.209 60.541 1.00 148.31 1988 GLY B N 1
ATOM 33641 C CA . GLY B 1 1101 ? -20.908 23.136 59.513 1.00 150.35 1988 GLY B CA 1
ATOM 33642 C C . GLY B 1 1101 ? -20.632 24.097 58.373 1.00 155.47 1988 GLY B C 1
ATOM 33643 O O . GLY B 1 1101 ? -20.508 25.304 58.585 1.00 151.31 1988 GLY B O 1
ATOM 33647 N N . ALA B 1 1102 ? -20.533 23.559 57.160 1.00 103.02 1989 ALA B N 1
ATOM 33648 C CA . ALA B 1 1102 ? -20.260 24.369 55.976 1.00 112.39 1989 ALA B CA 1
ATOM 33649 C C . ALA B 1 1102 ? -21.473 24.397 55.052 1.00 121.44 1989 ALA B C 1
ATOM 33650 O O . ALA B 1 1102 ? -22.462 23.704 55.289 1.00 125.82 1989 ALA B O 1
ATOM 33657 N N . HIS B 1 1143 ? -9.775 34.720 60.703 1.00 159.17 2030 HIS B N 1
ATOM 33658 C CA . HIS B 1 1143 ? -10.695 33.716 61.226 1.00 162.31 2030 HIS B CA 1
ATOM 33659 C C . HIS B 1 1143 ? -11.349 34.189 62.525 1.00 165.74 2030 HIS B C 1
ATOM 33660 O O . HIS B 1 1143 ? -11.044 33.673 63.600 1.00 155.33 2030 HIS B O 1
ATOM 33673 N N . PRO B 1 1144 ? -12.256 35.175 62.424 1.00 125.92 2031 PRO B N 1
ATOM 33674 C CA . PRO B 1 1144 ? -12.965 35.729 63.585 1.00 125.74 2031 PRO B CA 1
ATOM 33675 C C . PRO B 1 1144 ? -13.905 34.733 64.274 1.00 118.70 2031 PRO B C 1
ATOM 33676 O O . PRO B 1 1144 ? -14.171 34.869 65.469 1.00 118.85 2031 PRO B O 1
ATOM 33687 N N . VAL B 1 1145 ? -14.399 33.753 63.523 1.00 122.48 2032 VAL B N 1
ATOM 33688 C CA . VAL B 1 1145 ? -15.379 32.798 64.037 1.00 112.37 2032 VAL B CA 1
ATOM 33689 C C . VAL B 1 1145 ? -14.795 31.892 65.121 1.00 108.35 2032 VAL B C 1
ATOM 33690 O O . VAL B 1 1145 ? -15.515 31.456 66.020 1.00 108.88 2032 VAL B O 1
ATOM 33703 N N . VAL B 1 1146 ? -13.498 31.606 65.041 1.00 82.07 2033 VAL B N 1
ATOM 33704 C CA . VAL B 1 1146 ? -12.868 30.676 65.974 1.00 81.74 2033 VAL B CA 1
ATOM 33705 C C . VAL B 1 1146 ? -13.041 31.166 67.409 1.00 82.79 2033 VAL B C 1
ATOM 33706 O O . VAL B 1 1146 ? -13.455 30.404 68.282 1.00 85.38 2033 VAL B O 1
ATOM 33719 N N . ALA B 1 1147 ? -12.728 32.433 67.653 1.00 74.45 2034 ALA B N 1
ATOM 33720 C CA . ALA B 1 1147 ? -12.845 32.993 68.994 1.00 71.34 2034 ALA B CA 1
ATOM 33721 C C . ALA B 1 1147 ? -14.292 32.903 69.472 1.00 63.82 2034 ALA B C 1
ATOM 33722 O O . ALA B 1 1147 ? -14.556 32.576 70.630 1.00 60.31 2034 ALA B O 1
ATOM 33729 N N . SER B 1 1148 ? -15.226 33.188 68.569 1.00 102.83 2035 SER B N 1
ATOM 33730 C CA . SER B 1 1148 ? -16.649 33.131 68.888 1.00 96.29 2035 SER B CA 1
ATOM 33731 C C . SER B 1 1148 ? -17.077 31.695 69.168 1.00 96.41 2035 SER B C 1
ATOM 33732 O O . SER B 1 1148 ? -17.870 31.440 70.074 1.00 97.09 2035 SER B O 1
ATOM 33740 N N . MET B 1 1149 ? -16.544 30.758 68.389 1.00 72.86 2036 MET B N 1
ATOM 33741 C CA . MET B 1 1149 ? -16.881 29.350 68.555 1.00 75.62 2036 MET B CA 1
ATOM 33742 C C . MET B 1 1149 ? -16.348 28.869 69.897 1.00 71.72 2036 MET B C 1
ATOM 33743 O O . MET B 1 1149 ? -17.040 28.182 70.649 1.00 60.44 2036 MET B O 1
ATOM 33757 N N . LEU B 1 1150 ? -15.105 29.242 70.185 1.00 52.07 2037 LEU B N 1
ATOM 33758 C CA . LEU B 1 1150 ? -14.444 28.853 71.423 1.00 56.13 2037 LEU B CA 1
ATOM 33759 C C . LEU B 1 1150 ? -15.161 29.407 72.647 1.00 65.50 2037 LEU B C 1
ATOM 33760 O O . LEU B 1 1150 ? -15.268 28.734 73.671 1.00 61.96 2037 LEU B O 1
ATOM 33776 N N . GLU B 1 1151 ? -15.648 30.638 72.540 1.00 78.57 2038 GLU B N 1
ATOM 33777 C CA . GLU B 1 1151 ? -16.356 31.266 73.645 1.00 80.58 2038 GLU B CA 1
ATOM 33778 C C . GLU B 1 1151 ? -17.569 30.425 74.028 1.00 82.55 2038 GLU B C 1
ATOM 33779 O O . GLU B 1 1151 ? -17.784 30.132 75.202 1.00 77.04 2038 GLU B O 1
ATOM 33791 N N . VAL B 1 1152 ? -18.345 30.019 73.029 1.00 81.43 2039 VAL B N 1
ATOM 33792 C CA . VAL B 1 1152 ? -19.549 29.231 73.262 1.00 83.83 2039 VAL B CA 1
ATOM 33793 C C . VAL B 1 1152 ? -19.190 27.881 73.880 1.00 80.28 2039 VAL B C 1
ATOM 33794 O O . VAL B 1 1152 ? -19.813 27.450 74.851 1.00 80.17 2039 VAL B O 1
ATOM 33807 N N . LEU B 1 1153 ? -18.190 27.217 73.311 1.00 79.05 2040 LEU B N 1
ATOM 33808 C CA . LEU B 1 1153 ? -17.781 25.896 73.780 1.00 78.08 2040 LEU B CA 1
ATOM 33809 C C . LEU B 1 1153 ? -17.417 25.878 75.261 1.00 78.96 2040 LEU B C 1
ATOM 33810 O O . LEU B 1 1153 ? -17.870 25.012 76.010 1.00 77.29 2040 LEU B O 1
ATOM 33826 N N . PHE B 1 1154 ? -16.591 26.832 75.675 1.00 83.10 2041 PHE B N 1
ATOM 33827 C CA . PHE B 1 1154 ? -16.102 26.881 77.048 1.00 86.89 2041 PHE B CA 1
ATOM 33828 C C . PHE B 1 1154 ? -16.944 27.779 77.953 1.00 95.51 2041 PHE B C 1
ATOM 33829 O O . PHE B 1 1154 ? -16.605 27.977 79.120 1.00 95.43 2041 PHE B O 1
ATOM 33846 N N . GLN B 1 1155 ? -18.044 28.313 77.429 1.00 103.62 2042 GLN B N 1
ATOM 33847 C CA . GLN B 1 1155 ? -18.928 29.142 78.241 1.00 111.40 2042 GLN B CA 1
ATOM 33848 C C . GLN B 1 1155 ? -19.629 28.267 79.272 1.00 119.26 2042 GLN B C 1
ATOM 33849 O O . GLN B 1 1155 ? -19.594 28.557 80.467 1.00 120.01 2042 GLN B O 1
ATOM 33863 N N . GLY B 1 1156 ? -20.254 27.191 78.809 1.00 126.80 2043 GLY B N 1
ATOM 33864 C CA . GLY B 1 1156 ? -20.911 26.254 79.701 1.00 135.47 2043 GLY B CA 1
ATOM 33865 C C . GLY B 1 1156 ? -20.227 24.905 79.617 1.00 144.98 2043 GLY B C 1
ATOM 33866 O O . GLY B 1 1156 ? -19.344 24.712 78.782 1.00 147.53 2043 GLY B O 1
ATOM 33870 N N . PRO B 1 1157 ? -20.625 23.958 80.479 1.00 150.46 2044 PRO B N 1
ATOM 33871 C CA . PRO B 1 1157 ? -20.003 22.633 80.408 1.00 150.88 2044 PRO B CA 1
ATOM 33872 C C . PRO B 1 1157 ? -20.417 21.891 79.141 1.00 145.43 2044 PRO B C 1
ATOM 33873 O O . PRO B 1 1157 ? -21.580 21.961 78.745 1.00 145.52 2044 PRO B O 1
ATOM 33884 N N . HIS B 1 1158 ? -19.475 21.189 78.520 1.00 139.09 2045 HIS B N 1
ATOM 33885 C CA . HIS B 1 1158 ? -19.753 20.454 77.292 1.00 133.92 2045 HIS B CA 1
ATOM 33886 C C . HIS B 1 1158 ? -19.059 19.094 77.315 1.00 127.88 2045 HIS B C 1
ATOM 33887 O O . HIS B 1 1158 ? -18.029 18.909 76.667 1.00 128.06 2045 HIS B O 1
ATOM 33901 N N . PRO B 1 1159 ? -19.628 18.135 78.062 1.00 121.67 2046 PRO B N 1
ATOM 33902 C CA . PRO B 1 1159 ? -18.984 16.837 78.290 1.00 116.52 2046 PRO B CA 1
ATOM 33903 C C . PRO B 1 1159 ? -19.252 15.790 77.207 1.00 110.26 2046 PRO B C 1
ATOM 33904 O O . PRO B 1 1159 ? -18.655 14.715 77.254 1.00 110.34 2046 PRO B O 1
ATOM 33915 N N . ALA B 1 1160 ? -20.128 16.089 76.253 1.00 103.93 2047 ALA B N 1
ATOM 33916 C CA . ALA B 1 1160 ? -20.441 15.137 75.191 1.00 97.56 2047 ALA B CA 1
ATOM 33917 C C . ALA B 1 1160 ? -19.233 14.978 74.275 1.00 91.22 2047 ALA B C 1
ATOM 33918 O O . ALA B 1 1160 ? -18.413 15.888 74.157 1.00 90.61 2047 ALA B O 1
ATOM 33925 N N . PHE B 1 1161 ? -19.120 13.820 73.634 1.00 86.02 2048 PHE B N 1
ATOM 33926 C CA . PHE B 1 1161 ? -17.923 13.498 72.865 1.00 83.71 2048 PHE B CA 1
ATOM 33927 C C . PHE B 1 1161 ? -17.928 14.126 71.470 1.00 78.97 2048 PHE B C 1
ATOM 33928 O O . PHE B 1 1161 ? -16.870 14.297 70.866 1.00 78.95 2048 PHE B O 1
ATOM 33945 N N . LEU B 1 1162 ? -19.107 14.470 70.960 1.00 75.42 2049 LEU B N 1
ATOM 33946 C CA . LEU B 1 1162 ? -19.206 15.068 69.631 1.00 72.55 2049 LEU B CA 1
ATOM 33947 C C . LEU B 1 1162 ? -20.151 16.267 69.608 1.00 72.29 2049 LEU B C 1
ATOM 33948 O O . LEU B 1 1162 ? -21.243 16.222 70.173 1.00 72.00 2049 LEU B O 1
ATOM 33964 N N . TYR B 1 1163 ? -19.715 17.338 68.950 1.00 72.52 2050 TYR B N 1
ATOM 33965 C CA . TYR B 1 1163 ? -20.529 18.539 68.797 1.00 73.77 2050 TYR B CA 1
ATOM 33966 C C . TYR B 1 1163 ? -20.519 19.028 67.354 1.00 77.56 2050 TYR B C 1
ATOM 33967 O O . TYR B 1 1163 ? -19.514 18.899 66.654 1.00 77.71 2050 TYR B O 1
ATOM 33985 N N . LYS B 1 1164 ? -21.647 19.573 66.910 1.00 82.36 2051 LYS B N 1
ATOM 33986 C CA . LYS B 1 1164 ? -21.726 20.213 65.602 1.00 87.89 2051 LYS B CA 1
ATOM 33987 C C . LYS B 1 1164 ? -21.852 21.724 65.786 1.00 96.01 2051 LYS B C 1
ATOM 33988 O O . LYS B 1 1164 ? -22.672 22.199 66.573 1.00 95.40 2051 LYS B O 1
ATOM 34007 N N . VAL B 1 1165 ? -21.022 22.470 65.063 1.00 105.98 2052 VAL B N 1
ATOM 34008 C CA . VAL B 1 1165 ? -21.002 23.925 65.164 1.00 114.97 2052 VAL B CA 1
ATOM 34009 C C . VAL B 1 1165 ? -21.811 24.530 64.023 1.00 122.59 2052 VAL B C 1
ATOM 34010 O O . VAL B 1 1165 ? -21.511 24.308 62.849 1.00 122.12 2052 VAL B O 1
ATOM 34023 N N . VAL B 1 1166 ? -22.833 25.302 64.379 1.00 132.26 2053 VAL B N 1
ATOM 34024 C CA . VAL B 1 1166 ? -23.707 25.929 63.396 1.00 143.13 2053 VAL B CA 1
ATOM 34025 C C . VAL B 1 1166 ? -23.317 27.390 63.203 1.00 152.59 2053 VAL B C 1
ATOM 34026 O O . VAL B 1 1166 ? -23.320 28.174 64.152 1.00 152.57 2053 VAL B O 1
ATOM 34039 N N . SER B 1 1167 ? -22.980 27.745 61.968 1.00 163.66 2054 SER B N 1
ATOM 34040 C CA . SER B 1 1167 ? -22.594 29.112 61.635 1.00 173.65 2054 SER B CA 1
ATOM 34041 C C . SER B 1 1167 ? -23.809 29.932 61.210 1.00 173.98 2054 SER B C 1
ATOM 34042 O O . SER B 1 1167 ? -24.687 29.436 60.503 1.00 173.37 2054 SER B O 1
ATOM 34050 N N . HIS B 1 1168 ? -23.850 31.188 61.647 1.00 173.51 2055 HIS B N 1
ATOM 34051 C CA . HIS B 1 1168 ? -24.932 32.099 61.286 1.00 173.51 2055 HIS B CA 1
ATOM 34052 C C . HIS B 1 1168 ? -24.378 33.376 60.663 1.00 173.89 2055 HIS B C 1
ATOM 34053 O O . HIS B 1 1168 ? -23.252 33.398 60.165 1.00 174.14 2055 HIS B O 1
#

Foldseek 3Di:
DDKDKAWCVDPVRVLQQLFAFLNFRWCAPLNVVVVLQQVVQVVVPHGSLVAWKKKFWKFFPDIDTADNRGTWMWDKDADPVQQKMFIDIPPDTGMITGMDRDPDLVVVDDPDDDDDADPLFDWFALVLLVVLLVQQGGRGDDLLSFFGTAGLQLQKGFGADDPDSSSRVNVLVSSVVNNDPDSHDKGWGTFGMKTADSVQQVVVVVVADNVCSRNPHWMWGADPVQGWIDTGRIITGDIDIDGDDNDPDPFDFWFWWFKDWDFLEAADQPDPDLVQSVLQVLLVLLVLLVLQPAPDLEAEEEEEAEPHDLQPTCQLSNQVSQVQDPSHHYAYEYEYAVPPQVRNVVNSPPSPHYYFYDHLAPAARAAAHQEYEYECQQVDPDVRSVVNRCRRHDQFHKYWYKYFVVSCPPRVQVSCVVVQKHFSGWADSDHRIIITIIGHFADPVPFAEDEQAPAPVDVCSVVVLLVCLVVCVVVVHAYEYEDAQHALFFQVLQLLLLSPHRNSSRYAYAAENHNPDDDDDCPDPLCVVNCRSVRNGWYDDPSGTTHIDIGTDDPPPAWDWAQKWAWFQPALQDLVSTFIAHDDDDPDDQKWKWFFFKFFFDVVLLCDSNVVDPLVPQPDPCSLPGFFATFWGWGATPQQFTKTFGHSTRNRMRMDMGGPLTIDGDDPPADSQQRRLFRPLQLQLCCQCCVVVNDAAAFEEEQEQCLASNNVLNVLLCVLRHYHYAYEHADDVSLVVVVVPDDPDDPLRYHHNVDLVNLVSLCVVVVNQAGQEYEDQDDDPNVLSNLSRAHAQHEYGYPHCVCVVSVPDDDCVSCVSVYYYDDDDVSCQNSDDRVSSNVSVVVSVVCVVSVSGGGWDEDEAEPVCVSVLSVVVVVPPDGGIYMYRDDDDDPPPGGDDDDGGIDIGQYFDADDQQAEEEEEQLLFPLNLVVVVLNVSRRHQHYEYEDQVPDDRSSSRSSVVSSVVVRHHYHYHNFQLLDLVNLLVVQQVRVVSGQHAEYEQEPPGVVSSLRSLVNNLVNCVVRRPNHNAYEYEDERDVSVRSSSLSSLLSSLVVQVVVPHHAAYEYEVVSSSSVVRNPRRDDDRRRYMYMRTSD/DDKDKAWCVDPVRVLQQLFAFLRFGWCAPLNVVVVLQQVVCVVVPHGSLQAWKKKFWKFFPDIHTADNRRTWMWDKDADPVFQKMWIDTPPGTGMITHMDRDPDLVVVDDPDDADDADPLFDKFALCLLVVLLVQQGGRGDDLLSFFGIAGLQLQKGFGADDPDSSSRVVVLVSSQVSNPQDSHDWGWGTWGMKTADSVQQVVVCVVDDNCCSRNVHWMWGADPVQAWIDTGRIITHDTDIDGDDRDDDPFDFWFWWFKDWDFLEAADFPDPDLVQSVLQVLLQLLVQLVLQPAPDQEAEEEEEQEPHDLQVDCQQVSQVSQPQAPRHGYAYEYEYQPPCLVVNDVNSPPGNYHYFYDDQLVAARAAAHQEYEYECQQVDPDNSNVVSRCRRHDQFHKYWYKYFVVSCVPRVQVSQVVVQKHFRHWHDSPNGMIITIMHHFDDPVVAAEDEQAPAPVDPCSVVVLLVCLVVCVVVVHAYEYEDAQHFLFFQVLVLLLQSPGNNSSRYAYAAENHNPDDDDDCPDPLVVSNCSSVRNGWYADPNTTTHIDIGGDCLPPAWDWDQKWAWAQPDALDLVSTFIEHDDDCKWKFFFFKFFFDPCNLCVRNVVDDLVLQQPPCSLAGFFATQWGWGATVLQFGKIFGDRTRRRMRMDMGNPLTIDGDDPPADSQQSRLQRPLQLQLCCQCCVQVNDAAAFEEEQEQCLASNNVLNCLLCVLRHYLYAYAHADDVSVVVNCVPDDPNDPLRYHHPVDLCNLVSLCVVVVNQATQEYEDADDDPNVLSNLSNAHAQHEYGYPHPDCVVSVPDDDCVSCVSVYYYDDGDVSCQNSDDRVSSNVSSVVSNVCVVSVSGGGWDEDEAEPVVSSVLSVVVVVPPDGGIYMYRDHDDDPPSDSDDDDGDIDIGQYFDADDQQAEEEEEQLLFPLNLVVVVLNVNSRHQHYEYEDQVWDDHSSSRSSVVSSVVVRHHYHYDNDLLLDLVNLLVVLQVRCVVGQHAEYEYEPPGVVSSLSNLVSNLVNCVPRRPNHNYYEYEEESPSVRSSSLSSLLSSQVVQVVVPHQAAYEYEPVVVSSSSQVRNPRRDDDRRRYMYIRGD

Nearest PDB structures (foldseek):
  6fn6-assembly1_B  TM=1.001E+00  e=0.000E+00  Drosophila melanogaster
  2vz8-assembly1_B  TM=8.974E-01  e=0.000E+00  Sus scrofa
  2vz9-assembly1_A  TM=8.882E-01  e=0.000E+00  Sus scrofa
  8eyi-assembly1_E  TM=8.771E-01  e=5.258E-103  Homo sapiens
  8gkc-assembly1_D  TM=8.546E-01  e=2.057E-103  Homo sapiens

Organism: Drosophila melanogaster (NCBI:txid7227)

Radius of gyration: 54.44 Å; Cα contacts (8 Å, |Δi|>4): 4727; chains: 2; bounding box: 116×182×77 Å

GO terms:
  GO:0004312 fatty acid synthase activity (F, IDA)
  GO:0071329 cellular response to sucrose stimulus (P, IDA)
  GO:0009744 response to sucrose (P, IMP)
  GO:0019432 triglyceride biosynthetic process (P, IMP)

Solvent-accessible surface area: 91689 Å² total; per-residue (Å²): 116,48,99,31,89,9,45,19,88,107,150,95,21,44,46,3,44,11,11,30,0,19,55,44,31,5,8,0,15,0,0,5,1,5,13,0,0,64,15,21,0,164,104,104,69,54,100,48,64,144,7,36,0,2,0,38,93,0,30,21,89,80,50,3,96,9,101,187,97,7,92,12,118,0,7,1,20,17,10,116,32,61,12,30,2,11,0,17,44,73,87,43,31,0,1,21,8,83,1,48,76,24,184,41,27,104,126,53,23,24,129,34,150,127,56,125,85,27,101,115,22,106,82,4,28,53,101,20,0,4,37,0,1,121,56,0,3,3,57,23,21,62,52,0,71,1,0,21,88,0,5,6,55,2,21,16,6,62,0,30,11,48,115,26,14,21,3,2,0,5,2,0,5,0,0,8,6,13,39,71,116,28,55,71,1,11,33,29,32,36,0,42,45,0,0,0,2,0,72,58,0,72,120,74,6,90,82,44,81,162,116,78,11,58,112,60,2,5,47,0,9,43,25,78,47,8,42,1,0,22,1,17,0,0,0,2,21,13,21,88,19,78,37,26,157,112,132,121,63,138,118,47,95,4,61,5,14,71,20,51,28,3,30,4,88,20,118,93,44,18,45,167,64,86,100,44,3,46,47,10,2,1,3,4,3,0,8,0,1,29,26,11,14,80,80,30,77,128,0,39,0,0,0,13,8,54,74,50,85,31,117,86,18,7,0,49,88,0,10,109,14,0,86,58,50,86,134,13,62,20,42,3,0,0,3,1,23,90,109,50,39,150,80,4,76,80,49,8,52,158,44,67,12,97,38,28,58,85,65,2,72,178,62,69,2,33,133,79,0,15,0,0,0,0,43,45,6,9,49,139,118,50,34,98,12,1,79,18,1,33,67,0,16,92,136,87,2,3,0,0,2,10,0,33,70,75,37,1,76,140,69,0,102,64,26,4,99,146,42,42,8,33,18,0,11,14,12,15,23,30,78,87,75,9,8,0,4,0,12,74,50,42,64,10,181,113,39,142,40,63,70,11,97,1,8,97,158,51,184,84,11,29,83,71,4,83,62,16,2,70,66,0,68,109,87,142,27,65,0,4,0,15,1,38,24,27,85,34,19,5,7,26,4,0,8,23,12,1,88,98,24,137,28,7,137,28,1,19,0,0,6,1,45,67,70,172,31,102,161,34,38,46,116,23,124,51,1,120,108,9,4,35,6,20,3,18,7,1,0,11,70,138,69,36,24,1,2,17,16,21,1,86,55,100,44,128,74,37,79,90,113,14,106,68,1,10,2,24,19,79,84,94,68,69,20,43,9,12,72,16,0,48,32,54,152,97,156,152,189,52,62,26,76,2,25,0,0,13,0,0,0,18,117,32,0,12,68,11,3,42,29,164,48,26,14,63,60,9,15,59,95,14,30,100,80,86,22,15,7,0,16,0,0,0,0,0,6,83,132,0,84,24,6,0,0,0,4,58,5,68,0,2,7,16,42,5,79,0,16,99,74,8,36,15,116,12,42,127,155,26,45,0,53,54,0,0,0,0,0,10,4,2,0,18,0,9,12,0,0,41,44,32,0,73,14,118,170,53,35,63,0,0,0,5,38,0,9,22,14,47,2,5,0,0,0,16,0,0,32,56,75,35,7,58,4,6,2,0,10,24,32,170,91,35,102,90,44,0,45,166,96,29,92,174,18,88,106,158,12,15,8,38,18,155,59,41,50,1,12,14,40,1,15,111,55,3,180,35,152,6,2,38,0,0,3,0,51,24,34,91,91,48,4,60,0,0,11,71,0,3,6,94,65,0,43,1,0,3,33,13,92,102,8,2,60,95,33,14,93,1,18,2,25,9,2,60,74,8,1,5,2,10,0,7,24,28,28,25,6,21,113,27,131,84,124,53,3,54,76,0,17,55,24,0,46,111,4,34,174,100,44,7,4,62,21,9,39,39,31,49,31,53,37,122,76,6,56,99,0,0,112,57,8,60,77,30,133,21,36,3,7,0,0,0,68,10,23,78,42,25,105,52,65,149,68,83,117,32,127,124,109,102,12,60,1,8,8,28,40,58,9,68,44,116,19,0,2,0,0,21,20,0,7,21,24,21,0,2,19,0,0,27,22,0,5,85,19,18,0,90,67,0,2,0,8,17,158,96,13,63,148,45,1,3,18,8,4,0,18,33,29,0,96,116,101,56,6,103,14,50,56,25,86,33,47,11,45,65,35,78,11,0,86,120,1,0,64,80,4,24,181,66,13,86,0,0,0,0,0,4,14,15,49,44,231,65,90,66,18,49,5,1,93,66,0,14,90,33,1,76,111,28,8,108,82,20,62,54,0,5,1,0,4,53,58,60,177,28,72,53,3,24,3,7,0,4,6,4,24,7,0,23,60,1,64,116,65,61,63,46,3,16,3,0,9,73,79,94,49,2,48,38,0,0,67,25,8,8,21,10,108,26,102,19,33,0,3,36,5,32,56,85,89,114,48,97,31,85,8,38,15,91,95,154,98,19,43,49,3,45,12,12,27,3,20,54,77,26,8,10,0,15,0,0,4,0,3,11,0,0,66,10,18,0,163,106,96,68,58,108,51,59,150,7,38,0,3,0,42,90,0,26,21,83,80,46,3,82,12,103,185,89,5,87,13,125,0,8,1,19,13,9,114,30,55,8,29,2,11,0,19,18,92,88,48,29,0,1,22,8,79,1,46,78,23,183,45,26,98,126,60,25,21,133,36,152,122,59,125,71,26,102,117,25,101,77,3,27,52,102,26,0,3,48,0,1,115,56,0,2,3,59,22,22,65,49,0,68,2,0,20,102,0,1,4,50,2,21,14,7,64,0,30,9,50,109,24,13,20,3,2,0,6,2,0,3,1,0,3,7,9,40,70,98,30,50,67,3,14,36,31,29,31,0,41,37,0,0,0,3,2,70,61,0,69,117,74,8,92,81,43,80,153,120,76,12,58,112,60,2,5,46,0,8,35,15,84,42,9,36,1,0,20,1,15,0,0,0,1,27,11,18,86,16,77,48,24,119,97,136,92,62,144,166,61,86,15,56,5,14,75,20,45,31,2,33,2,91,19,121,92,47,17,49,166,62,83,109,60,2,58,51,12,1,0,5,1,4,0,12,1,1,29,30,13,9,59,56,24,110,134,0,37,0,0,0,10,2,32,72,41,88,25,115,92,24,8,0,49,98,0,4,110,19,0,88,56,51,66,150,21,69,15,40,0,0,0,0,1,46,84,130,28,48,160,77,0,74,77,52,14,44,159,44,55,14,93,45,20,70,83,37,4,92,176,62,62,0,35,128,90,0,13,0,0,0,0,33,40,3,8,51,92,139,77,40,110,5,1,81,22,0,39,63,0,16,72,129,76,2,2,0,0,0,12,0,33,73,84,35,1,72,140,69,0,100,64,32,2,96,171,54,37,8,40,20,0,9,13,8,12,22,36,85,101,66,8,6,0,3,0,10,88,28,40,74,12,189,109,42,130,41,58,75,8,98,3,7,107,160,49,175,81,14,34,89,69,7,86,59,17,1,65,66,0,60,109,82,146,28,66,0,4,0,17,1,27,31,33,114,36,29,4,6,21,3,2,13,46,13,1,71,110,29,139,23,3,122,34,1,18,0,0,5,2,52,69,50,182,29,88,138,38,37,45,122,18,92,54,1,93,108,6,2,28,12,22,2,13,8,0,0,5,73,143,66,41,22,0,2,16,14,18,2,85,44,106,26,101,132,25,80,83,105,19,105,62,1,7,3,30,17,89,66,133,44,64,22,46,10,14,79,13,2,43,34,56,180,111,130,27,79,2,23,0,0,14,0,1,0,17,123,24,1,16,83,34,2,42,15,159,63,21,25,72,42,18,24,43,117,18,36,76,88,89,22,16,8,0,18,0,0,0,0,1,6,80,148,0,96,24,4,0,0,0,2,47,2,68,0,2,5,18,37,3,72,0,18,103,77,6,34,12,125,17,34,125,148,38,45,0,47,51,0,0,0,0,0,10,7,1,0,17,0,9,12,0,0,40,36,29,0,72,12,122,168,53,36,65,0,1,0,4,38,0,10,24,18,42,4,1,0,0,0,10,0,0,41,53,73,40,8,57,6,6,3,0,5,19,30,170,110,55,78,91,45,0,48,166,72,16,104,172,8,99,111,164,12,3,4,37,19,141,60,42,47,0,11,10,46,1,16,112,58,3,164,38,150,5,2,38,0,0,3,0,50,24,36,87,88,49,6,90,0,0,19,74,0,5,6,95,67,0,41,0,0,2,36,14,95,105,9,2,57,84,30,14,85,5,28,2,24,8,1,66,78,8,0,5,2,10,0,6,27,29,32,26,4,20,109,29,137,78,126,50,2,57,75,0,16,58,22,0,40,102,2,32,173,93,48,8,3,55,24,6,45,43,32,53,32,59,36,127,83,5,51,95,0,0,109,50,10,65,76,38,150,29,44,7,11,0,0,0,65,15,18,83,36,28,109,41,77,119,68,68,118,35,116,125,92,107,14,69,1,19,9,31,48,59,9,64,59,123,18,0,2,0,0,20,18,0,6,17,19,20,0,3,21,0,0,29,20,0,5,81,16,21,0,82,67,0,3,0,8,16,158,91,13,53,150,49,3,4,24,7,4,1,17,43,19,0,95,113,87,54,6,107,14,46,54,23,85,34,51,8,38,64,31,76,10,0,92,123,2,0,74,80,3,21,188,60,11,82,0,0,0,0,0,4,12,11,50,56,215,86,88,68,27,57,7,1,91,67,0,15,90,33,1,75,116,38,7,94,99,21,65,52,1,5,1,0,6,40,82,195,44,84,59,12,30,3,8,0,6,7,4,28,3,0,22,58,1,68,114,63,62,65,48,4,16,4,0,8,40,21,111,103,105,71,2,45,44,1,0,81,16,8,11,27,5,102,23,105,20,30,0,2,26,0,33,66,134

Sequence (2182 aa):
ETIVEVDLSKEDDAFLAGHTIDGRILFPATGYMTLAWQTFAKMQGSEFHKTPVVMENLVFHRATILNKNAVVKFGINFFDGTGAFEICESGSLAVSGKITIPESIDNEELPLEEQTPSAVAKELGTNDVYKELRLRGYDYGGIFRGIVRSDTVASTGKLQWVDNWISFMDTMLQFSILSKNLRELYLPTRIERAVINPAKHFELLSALTKEEQVETGLPVQWYSDINVIKSAGVELRGLKANLAQRRPGTQAPPTLERYQFVPNINTTDLNENSEKARLHALDVAIQVIIENSSGAVKLKGVELANGRNPDVLVANRLLQIIEGEPVLTGDVAVVTSNNNEETITAALGDSGVRVVSKDVLKEPVEQNCHFVFGIDVLSRPDTKTLENSIASIRENGFLILEETLPTYTKTGRALLTKFGFVAVQEQSLGATRVLVLARKAVDLKTRKSVVVVATEQNFNWVDDLKAALATAATEEQYVYVVCQGEELFGAVGLMTCIKNENGGKLARLVFVQDAKAEKFSLTSTLYRQQLEKDLISNVLKNGAWGTFRHLKLETQQATLQVEHAYVNALVKGDLASLKWIEAAQADDKNLETCTVYYAPINFRDVMLTSGKLAADALPGDLAEQDCVLGLEFAGRDTQGRRVMAMVPAKSLATTCVASKRMMWQIPEKWTMEEASTVPCVYSTVYYALVVRGQMKKGEKILIHAGSGGVGQAAISVALAHGLTVFTTVGSKEKREFLLKRFPKLQERNIGNSRDTSFEQLVLRETKGRGVDLVLNSLSEEKLQASIRCLGLNGRFLEIGKFDLSNNSPLGMSVFLKNTSFHGILLDSVMEGEEEMQNQVVSLVAEGIKTGAVVPLPTSVFNDQQVEQAFRFMASGKHIGKVVIKVRDEEAGKKALQPKPRLINAIPRTYMHPEKSYILVGGLGGFGLELTNWLVTRGARYIVLTSRSGVKTGYQGLMIRRWQERGVKVVIDTSDVTTAAGAKKLLENSNKLALVGGIFNLAAVLDPKVTATKYLDQFSRDICTELDYFICFSSVSQTNYGLANSAMERICEQRQVSGFPGTAIQWHPVVASMLEVLFQGPHPAFLYKVVSHHETIVEVDLSKEDDAFLAGHTIDGRILFPATGYMTLAWQTFAKMQGSEFHKTPVVMENLVFHRATILNKNAVVKFGINFFDGTGAFEICESGSLAVSGKITIPESIDNEELPLEEQTPSAVAKELGTNDVYKELRLRGYDYGGIFRGIVRSDTVASTGKLQWVDNWISFMDTMLQFSILSKNLRELYLPTRIERAVINPAKHFELLSALTKEEQVETGLPVQWYSDINVIKSAGVELRGLKANLAQRRPGTQAPPTLERYQFVPNINTTDLNENSEKARLHALDVAIQVIIENSSGAVKLKGVELANGRNPDVLVANRLLQIIEGEPVLTGDVAVVTSNNNEETITAALGDSGVRVVSKDVLKEPVEQNCHFVFGIDVLSRPDTKTLENSIASIRENGFLILEETLPTYTKTGRALLTKFGFVAVQEQSLGATRVLVLARKAVDLKTRKSVVVVATEQNFNWVDDLKAALATAATEEQYVYVVCQGEELFGAVGLMTCIKNENGGKLARLVFVQDAKAEKFSLTSTLYRQQLEKDLISNVLKNGAWGTFRHLKLETQQATLQVEHAYVNALVKGDLASLKWIEAAQNLETCTVYYAPINFRDVMLTSGKLAADALPGDLAEQDCVLGLEFAGRDTQGRRVMAMVPAKSLATTCVASKRMMWQIPEKWTMEEASTVPCVYSTVYYALVVRGQMKKGEKILIHAGSGGVGQAAISVALAHGLTVFTTVGSKEKREFLLKRFPKLQERNIGNSRDTSFEQLVLRETKGRGVDLVLNSLSEEKLQASIRCLGLNGRFLEIGKFDLSNNSPLGMSVFLKNTSFHGILLDSVMEGEEEMQNQVVSLVAEGIKTGAVVPLPTSVFNDQQVEQAFRFMASGKHIGKVVIKVRDEEAGKKALQPKPRLINAIPRTYMHPEKSYILVGGLGGFGLELTNWLVTRGARYIVLTSRSGVKTGYQGLMIRRWQERGVKVVIDTSDVTTAAGAKKLLENSNKLALVGGIFNLAAVLDPKVTATKYLDQFSRDICTELDYFICFSSVQTNYGLANSAMERICEQRQVSGFPGTAIQWGAHPVVASMLEVLFQGPHPAFLYKVVSH

CATH classification: 3.10.129.110

InterPro domains:
  IPR001031 Thioesterase [PF00975] (2184-2432)
  IPR001227 Acyl transferase domain superfamily [G3DSA:3.40.366.10] (528-826)
  IPR009081 Phosphopantetheine binding ACP domain [PF00550] (2052-2107)
  IPR009081 Phosphopantetheine binding ACP domain [PS50075] (2046-2123)
  IPR011032 GroES-like superfamily [SSF50129] (1491-1601)
  IPR013968 Polyketide synthase-like, ketoreductase domain [PF08659] (1813-1991)
  IPR014030 Beta-ketoacyl synthase-like, N-terminal domain [PF00109] (38-277)
  IPR014031 Beta-ketoacyl synthase, C-terminal domain [PF02801] (281-397)
  IPR014043 Acyl transferase domain [PF00698] (531-847)
  IPR014043 Acyl transferase domain [SM00827] (533-827)
  IPR016035 Acyl transferase/acyl hydrolase/lysophospholipase [SSF52151] (530-814)
  IPR016036 Malonyl-CoA ACP transacylase, ACP-binding [SSF55048] (655-713)
  IPR016039 Thiolase-like [G3DSA:3.40.47.10] (38-444)
  IPR016039 Thiolase-like [SSF53901] (35-444)
  IPR018201 Beta-ketoacyl synthase, active site [PS00606] (190-206)
  IPR020806 Polyketide synthase-like, phosphopantetheine-binding domain [SM00823] (2049-2107)
  IPR020807 Polyketide/metazoan fatty acid synthase-like, dehydratase domain [SM00826] (886-1039)
  IPR020841 Polyketide synthase, beta-ketoacyl synthase domain [PS52004] (37-444)
  IPR020841 Polyketide synthase, beta-ketoacyl synthase domain [SM00825] (40-447)
  IPR020843 Enoylreductase domain [SM00829] (1465-1781)

B-factor: mean 77.31, std 30.38, range [2.59, 238.08]